Protein 7ZK3 (pdb70)

B-factor: mean 36.55, std 19.62, range [8.14, 88.18]

Sequence (1442 aa):
MDYHEDDKRFRREELCREAEFLKLKMPTKKVYHISETRGLLKTINSVLQKITDPIQPKVAEHRPQTTKRLSYPFSREKQHLFDLTDRDSFFDSKTRSTIVYEILKRTTCGITSLLANGVYSAAYPLHDGDYEGDNVEFNDRKLLYEEWASYGVFYKYQPIDLVRKYFGEKVGLYFAWLGAYTQMLIPASIVGVIVFLYGCATVDENIPSMEMCDQRYNITMCPLCDKTCSYWKMSSACATARASHLFDNPATVFFSVFMALWAATFMEHWKRKQMRLNYRWDLTGFEEEEEAVKDHPRAEYEARVLEKSWRDRFPAYFTNLVSIIFMIAVTFAIVLGVIIYRISTAAALAMNPSVRSNIRVTVTATAVIINLVVIILLDEVYGCIARWLTKIEVPKTEKSFEERLTFKAFLLKFVNSYTPIFYVAFFKGRFVGRPGDYVYIFRSFRMEECAPGGCLMELCIQLSIIMLGKQLIQNNLFEIGIPKMKKFIRYLKRKQRYEVDFNLEPFAGLTPEYMEMIIQFGFVTLFVASFPLAPLFALLNNIIEIRLDAKKFVTELRRPVAIRAKDIGIWYNILRGVGKLAVIINAFVISFTSDFIPRLVYLYMYSQNGTMHGFVNHTLSSFNVSDFQNGTAPNDPLDLGYEVQICRYKDYREPPWSEHKYDISKDFWAVLAARLAFVIVFQNLVMFMSDFVDWVIPDIPKDISQQIHKEKVLMVELFMRMDYHEDDKRFRREELCREAEFLKLKMPTKKVYHISETRGLLKTINSVLQKITDPIQPKVAEHRPQTTKRLSYPFSREKQHLFDLTDRDSFFDSKTRSTIVYEILKRTTCGITSLLANGVYSAAYPLHDGDYEGDNVEFNDRKLLYEEWASYGVFYKYQPIDLVRKYFGEKVGLYFAWLGAYTQMLIPASIVGVIVFLYGCATVDENIPSMEMCDQRYNITMCPLCDKTCSYWKMSSACATARASHLFDNPATVFFSVFMALWAATFMEHWKRKQMRLNYRWDLTGFEEEEEAVKDHPRAEYEARVLEKSWRDRFPAYFTNLVSIIFMIAVTFAIVLGVIIYRISTAAALAMNPSVRSNIRVTVTATAVIINLVVIILLDEVYGCIARWLTKIEVPKTEKSFEERLTFKAFLLKFVNSYTPIFYVAFFKGRFVGRPGDYVYIFRSFRMEECAPGGCLMELCIQLSIIMLGKQLIQNNLFEIGIPKMKKFIRYLKRKQRYEVDFNLEPFAGLTPEYMEMIIQFGFVTLFVASFPLAPLFALLNNIIEIRLDAKKFVTELRRPVAIRAKDIGIWYNILRGVGKLAVIINAFVISFTSDFIPRLVYLYMYSQNGTMHGFVNHTLSSFNVSDFQNGTAPNDPLDLGYEVQICRYKDYREPPWSEHKYDISKDFWAVLAARLAFVIVFQNLVMFMSDFVDWVIPDIPKDISQQIHKEKVLMVELFMR

Organism: Mus musculus (NCBI:txid10090)

Structure (mmCIF, N/CA/C/O backbone):
data_7ZK3
#
_entry.id   7ZK3
#
_cell.length_a   1.00
_cell.length_b   1.00
_cell.length_c   1.00
_cell.angle_alpha   90.00
_cell.angle_beta   90.00
_cell.angle_gamma   90.00
#
_symmetry.space_group_name_H-M   'P 1'
#
loop_
_entity.id
_entity.type
_entity.pdbx_description
1 polymer Anoctamin-1
2 non-polymer 'CALCIUM ION'
3 non-polymer 1-Hydroxy-3-(trifluoromethyl)pyrido[1,2-a]benzimidazole-4-carbonitrile
#
loop_
_atom_site.group_PDB
_atom_site.id
_atom_site.type_symbol
_atom_site.label_atom_id
_atom_site.label_alt_id
_atom_site.label_comp_id
_atom_site.label_asym_id
_atom_site.label_entity_id
_atom_site.label_seq_id
_atom_site.pdbx_PDB_ins_code
_atom_site.Cartn_x
_atom_site.Cartn_y
_atom_site.Cartn_z
_atom_site.occupancy
_atom_site.B_iso_or_equiv
_atom_site.auth_seq_id
_atom_site.auth_comp_id
_atom_site.auth_asym_id
_atom_site.auth_atom_id
_atom_site.pdbx_PDB_model_num
ATOM 1 N N . MET A 1 117 ? 175.12300 160.39300 234.89000 1.000 56.18202 117 MET A N 1
ATOM 2 C CA . MET A 1 117 ? 173.81000 160.61600 235.48200 1.000 56.18202 117 MET A CA 1
ATOM 3 C C . MET A 1 117 ? 173.76100 161.94300 236.23500 1.000 56.18202 117 MET A C 1
ATOM 4 O O . MET A 1 117 ? 173.49100 162.99000 235.64600 1.000 56.18202 117 MET A O 1
ATOM 9 N N . ASP A 1 118 ? 174.02500 161.89500 237.54000 1.000 62.82120 118 ASP A N 1
ATOM 10 C CA . ASP A 1 118 ? 174.01500 163.07800 238.39700 1.000 62.82120 118 ASP A CA 1
ATOM 11 C C . ASP A 1 118 ? 175.35700 163.18400 239.11200 1.000 62.82120 118 ASP A C 1
ATOM 12 O O . ASP A 1 118 ? 175.66700 162.36900 239.98800 1.000 62.82120 118 ASP A O 1
ATOM 17 N N . TYR A 1 119 ? 176.14800 164.18100 238.73700 1.000 57.15062 119 TYR A N 1
ATOM 18 C CA . TYR A 1 119 ? 177.43500 164.46400 239.37000 1.000 57.15062 119 TYR A CA 1
ATOM 19 C C . TYR A 1 119 ? 177.88700 165.84300 238.89700 1.000 57.15062 119 TYR A C 1
ATOM 20 O O . TYR A 1 119 ? 177.12300 166.58200 238.26300 1.000 57.15062 119 TYR A O 1
ATOM 29 N N . HIS A 1 120 ? 179.13200 166.19200 239.21000 1.000 54.56980 120 HIS A N 1
ATOM 30 C CA . HIS A 1 120 ? 179.76700 167.42500 238.75800 1.000 54.56980 120 HIS A CA 1
ATOM 31 C C . HIS A 1 120 ? 181.15000 167.13000 238.19800 1.000 54.56980 120 HIS A C 1
ATOM 32 O O . HIS A 1 120 ? 182.10200 167.88900 238.40000 1.000 54.56980 120 HIS A O 1
ATOM 39 N N . GLU A 1 121 ? 181.26900 166.01800 237.47600 1.000 47.88761 121 GLU A N 1
ATOM 40 C CA . GLU A 1 121 ? 182.55100 165.60000 236.92800 1.000 47.88761 121 GLU A CA 1
ATOM 41 C C . GLU A 1 121 ? 182.93500 166.51100 235.76400 1.000 47.88761 121 GLU A C 1
ATOM 42 O O . GLU A 1 121 ? 182.11000 166.81700 234.89800 1.000 47.88761 121 GLU A O 1
ATOM 48 N N . ASP A 1 122 ? 184.20100 166.94000 235.73800 1.000 38.26189 122 ASP A N 1
ATOM 49 C CA . ASP A 1 122 ? 184.62300 168.01200 234.84300 1.000 38.26189 122 ASP A CA 1
ATOM 50 C C . ASP A 1 122 ? 185.54400 167.58700 233.70800 1.000 38.26189 122 ASP A C 1
ATOM 51 O O . ASP A 1 122 ? 185.79900 168.40300 232.81500 1.000 38.26189 122 ASP A O 1
ATOM 56 N N . ASP A 1 123 ? 186.05700 166.36000 233.70700 1.000 35.61441 123 ASP A N 1
ATOM 57 C CA . ASP A 1 123 ? 186.87500 165.90400 232.59100 1.000 35.61441 123 ASP A CA 1
ATOM 58 C C . ASP A 1 123 ? 186.90400 164.38300 232.59700 1.000 35.61441 123 ASP A C 1
ATOM 59 O O . ASP A 1 123 ? 186.57600 163.74300 233.59900 1.000 35.61441 123 ASP A O 1
ATOM 64 N N . LYS A 1 124 ? 187.29900 163.81200 231.46100 1.000 40.19850 124 LYS A N 1
ATOM 65 C CA . LYS A 1 124 ? 187.22500 162.36800 231.24600 1.000 40.19850 124 LYS A CA 1
ATOM 66 C C . LYS A 1 124 ? 188.53400 161.87100 230.64300 1.000 40.19850 124 LYS A C 1
ATOM 67 O O . LYS A 1 124 ? 188.82200 162.12500 229.46900 1.000 40.19850 124 LYS A O 1
ATOM 73 N N . ARG A 1 125 ? 189.32300 161.16400 231.44800 1.000 50.50309 125 ARG A N 1
ATOM 74 C CA . ARG A 1 125 ? 190.49500 160.46700 230.94100 1.000 50.50309 125 ARG A CA 1
ATOM 75 C C . ARG A 1 125 ? 190.11000 159.06000 230.50600 1.000 50.50309 125 ARG A C 1
ATOM 76 O O . ARG A 1 125 ? 189.43200 158.33200 231.23700 1.000 50.50309 125 ARG A O 1
ATOM 84 N N . PHE A 1 126 ? 190.54500 158.67900 229.30800 1.000 53.84857 126 PHE A N 1
ATOM 85 C CA . PHE A 1 126 ? 190.20600 157.38300 228.74300 1.000 53.84857 126 PHE A CA 1
ATOM 86 C C . PHE A 1 126 ? 191.47000 156.71300 228.22900 1.000 53.84857 126 PHE A C 1
ATOM 87 O O . PHE A 1 126 ? 192.28900 157.34800 227.56000 1.000 53.84857 126 PHE A O 1
ATOM 95 N N . ARG A 1 127 ? 191.62300 155.42900 228.54600 1.000 58.56370 127 ARG A N 1
ATOM 96 C CA . ARG A 1 127 ? 192.79700 154.66800 228.14800 1.000 58.56370 127 ARG A CA 1
ATOM 97 C C . ARG A 1 127 ? 192.37400 153.26600 227.73400 1.000 58.56370 127 ARG A C 1
ATOM 98 O O . ARG A 1 127 ? 191.32100 152.76700 228.13900 1.000 58.56370 127 ARG A O 1
ATOM 106 N N . ARG A 1 128 ? 193.21400 152.63400 226.91900 1.000 69.41417 128 ARG A N 1
ATOM 107 C CA . ARG A 1 128 ? 192.94400 151.28700 226.43300 1.000 69.41417 128 ARG A CA 1
ATOM 108 C C . ARG A 1 128 ? 193.14100 150.28800 227.56600 1.000 69.41417 128 ARG A C 1
ATOM 109 O O . ARG A 1 128 ? 194.24000 150.17500 228.11900 1.000 69.41417 128 ARG A O 1
ATOM 117 N N . GLU A 1 129 ? 192.07900 149.56500 227.90900 1.000 73.10656 129 GLU A N 1
ATOM 118 C CA . GLU A 1 129 ? 192.15800 148.58000 228.97800 1.000 73.10656 129 GLU A CA 1
ATOM 119 C C . GLU A 1 129 ? 193.06400 147.42300 228.57500 1.000 73.10656 129 GLU A C 1
ATOM 120 O O . GLU A 1 129 ? 193.06100 146.98100 227.42300 1.000 73.10656 129 GLU A O 1
ATOM 126 N N . GLU A 1 130 ? 193.84200 146.93400 229.53400 1.000 80.67613 130 GLU A N 1
ATOM 127 C CA . GLU A 1 130 ? 194.73600 145.80700 229.29600 1.000 80.67613 130 GLU A CA 1
ATOM 128 C C . GLU A 1 130 ? 194.11800 144.50700 229.79800 1.000 80.67613 130 GLU A C 1
ATOM 129 O O . GLU A 1 130 ? 192.93000 144.25500 229.59700 1.000 80.67613 130 GLU A O 1
ATOM 135 N N . LEU A 1 165 ? 205.82500 148.03800 225.94400 1.000 70.47344 165 LEU A N 1
ATOM 136 C CA . LEU A 1 165 ? 205.15900 146.95500 226.65900 1.000 70.47344 165 LEU A CA 1
ATOM 137 C C . LEU A 1 165 ? 203.81700 147.41300 227.21900 1.000 70.47344 165 LEU A C 1
ATOM 138 O O . LEU A 1 165 ? 203.64200 148.58400 227.55600 1.000 70.47344 165 LEU A O 1
ATOM 143 N N . CYS A 1 166 ? 202.86700 146.47800 227.31000 1.000 75.00037 166 CYS A N 1
ATOM 144 C CA . CYS A 1 166 ? 201.55100 146.81200 227.84400 1.000 75.00037 166 CYS A CA 1
ATOM 145 C C . CYS A 1 166 ? 201.63600 147.22700 229.30800 1.000 75.00037 166 CYS A C 1
ATOM 146 O O . CYS A 1 166 ? 201.01100 148.21200 229.72000 1.000 75.00037 166 CYS A O 1
ATOM 149 N N . ARG A 1 167 ? 202.40600 146.48900 230.11000 1.000 71.40659 167 ARG A N 1
ATOM 150 C CA . ARG A 1 167 ? 202.54400 146.83200 231.52200 1.000 71.40659 167 ARG A CA 1
ATOM 151 C C . ARG A 1 167 ? 203.28400 148.15200 231.70200 1.000 71.40659 167 ARG A C 1
ATOM 152 O O . ARG A 1 167 ? 202.95100 148.93900 232.59500 1.000 71.40659 167 ARG A O 1
ATOM 160 N N . GLU A 1 168 ? 204.29700 148.40600 230.86900 1.000 67.70884 168 GLU A N 1
ATOM 161 C CA . GLU A 1 168 ? 205.02700 149.66600 230.95700 1.000 67.70884 168 GLU A CA 1
ATOM 162 C C . GLU A 1 168 ? 204.12200 150.85200 230.64600 1.000 67.70884 168 GLU A C 1
ATOM 163 O O . GLU A 1 168 ? 204.18300 151.88500 231.32400 1.000 67.70884 168 GLU A O 1
ATOM 169 N N . ALA A 1 169 ? 203.27600 150.72300 229.62100 1.000 64.36126 169 ALA A N 1
ATOM 170 C CA . ALA A 1 169 ? 202.34900 151.80000 229.28800 1.000 64.36126 169 ALA A CA 1
ATOM 171 C C . ALA A 1 169 ? 201.33100 152.02700 230.39700 1.000 64.36126 169 ALA A C 1
ATOM 172 O O . ALA A 1 169 ? 200.93500 153.17100 230.64800 1.000 64.36126 169 ALA A O 1
ATOM 174 N N . GLU A 1 170 ? 200.89400 150.95700 231.06500 1.000 65.46918 170 GLU A N 1
ATOM 175 C CA . GLU A 1 170 ? 199.94000 151.10100 232.15800 1.000 65.46918 170 GLU A CA 1
ATOM 176 C C . GLU A 1 170 ? 200.54500 151.86800 233.32800 1.000 65.46918 170 GLU A C 1
ATOM 177 O O . GLU A 1 170 ? 199.82400 152.57000 234.04600 1.000 65.46918 170 GLU A O 1
ATOM 183 N N . PHE A 1 171 ? 201.85800 151.74500 233.53500 1.000 68.41546 171 PHE A N 1
ATOM 184 C CA . PHE A 1 171 ? 202.51000 152.46600 234.62400 1.000 68.41546 171 PHE A CA 1
ATOM 185 C C . PHE A 1 171 ? 202.49400 153.97100 234.38300 1.000 68.41546 171 PHE A C 1
ATOM 186 O O . PHE A 1 171 ? 202.39700 154.75500 235.33400 1.000 68.41546 171 PHE A O 1
ATOM 194 N N . LEU A 1 172 ? 202.59500 154.39100 233.11900 1.000 66.88121 172 LEU A N 1
ATOM 195 C CA . LEU A 1 172 ? 202.64200 155.81800 232.81000 1.000 66.88121 172 LEU A CA 1
ATOM 196 C C . LEU A 1 172 ? 201.35800 156.52100 233.23000 1.000 66.88121 172 LEU A C 1
ATOM 197 O O . LEU A 1 172 ? 201.39800 157.64000 233.75600 1.000 66.88121 172 LEU A O 1
ATOM 202 N N . LYS A 1 173 ? 200.20900 155.88500 233.00800 1.000 66.36504 173 LYS A N 1
ATOM 203 C CA . LYS A 1 173 ? 198.93700 156.45600 233.43000 1.000 66.36504 173 LYS A CA 1
ATOM 204 C C . LYS A 1 173 ? 198.66600 156.26200 234.91600 1.000 66.36504 173 LYS A C 1
ATOM 205 O O . LYS A 1 173 ? 197.65700 156.77000 235.41500 1.000 66.36504 173 LYS A O 1
ATOM 211 N N . LEU A 1 174 ? 199.52700 155.53300 235.62800 1.000 65.11824 174 LEU A N 1
ATOM 212 C CA . LEU A 1 174 ? 199.40600 155.40600 237.07400 1.000 65.11824 174 LEU A CA 1
ATOM 213 C C . LEU A 1 174 ? 200.14200 156.50200 237.83100 1.000 65.11824 174 LEU A C 1
ATOM 214 O O . LEU A 1 174 ? 199.86200 156.71100 239.01700 1.000 65.11824 174 LEU A O 1
ATOM 219 N N . LYS A 1 175 ? 201.06900 157.20300 237.17900 1.000 64.31689 175 LYS A N 1
ATOM 220 C CA . LYS A 1 175 ? 201.85700 158.23700 237.83500 1.000 64.31689 175 LYS A CA 1
ATOM 221 C C . LYS A 1 175 ? 201.34500 159.64400 237.56700 1.000 64.31689 175 LYS A C 1
ATOM 222 O O . LYS A 1 175 ? 201.49600 160.51700 238.42800 1.000 64.31689 175 LYS A O 1
ATOM 228 N N . MET A 1 176 ? 200.75400 159.88700 236.39600 1.000 62.48984 176 MET A N 1
ATOM 229 C CA . MET A 1 176 ? 200.18400 161.20300 236.11400 1.000 62.48984 176 MET A CA 1
ATOM 230 C C . MET A 1 176 ? 199.07200 161.57700 237.08300 1.000 62.48984 176 MET A C 1
ATOM 231 O O . MET A 1 176 ? 199.11200 162.69000 237.63500 1.000 62.48984 176 MET A O 1
ATOM 236 N N . PRO A 1 177 ? 198.05900 160.73500 237.32400 1.000 65.65449 177 PRO A N 1
ATOM 237 C CA . PRO A 1 177 ? 197.05600 161.08700 238.34400 1.000 65.65449 177 PRO A CA 1
ATOM 238 C C . PRO A 1 177 ? 197.65000 161.25600 239.73000 1.000 65.65449 177 PRO A C 1
ATOM 239 O O . PRO A 1 177 ? 197.18200 162.10400 240.50000 1.000 65.65449 177 PRO A O 1
ATOM 243 N N . THR A 1 178 ? 198.67300 160.46900 240.07000 1.000 66.83122 178 THR A N 1
ATOM 244 C CA . THR A 1 178 ? 199.34500 160.64400 241.35400 1.000 66.83122 178 THR A CA 1
ATOM 245 C C . THR A 1 178 ? 200.01100 162.01000 241.44300 1.000 66.83122 178 THR A C 1
ATOM 246 O O . THR A 1 178 ? 199.96700 162.66300 242.49100 1.000 66.83122 178 THR A O 1
ATOM 250 N N . LYS A 1 179 ? 200.63300 162.45900 240.35000 1.000 66.77865 179 LYS A N 1
ATOM 251 C CA . LYS A 1 179 ? 201.26200 163.77200 240.31700 1.000 66.77865 179 LYS A CA 1
ATOM 252 C C . LYS A 1 179 ? 200.25000 164.91100 240.34200 1.000 66.77865 179 LYS A C 1
ATOM 253 O O . LYS A 1 179 ? 200.64500 166.06200 240.55400 1.000 66.77865 179 LYS A O 1
ATOM 259 N N . LYS A 1 180 ? 198.96500 164.62300 240.12900 1.000 62.53984 180 LYS A N 1
ATOM 260 C CA . LYS A 1 180 ? 197.91300 165.63100 240.19500 1.000 62.53984 180 LYS A CA 1
ATOM 261 C C . LYS A 1 180 ? 196.86200 165.29100 241.24600 1.000 62.53984 180 LYS A C 1
ATOM 262 O O . LYS A 1 180 ? 195.73400 165.79000 241.17300 1.000 62.53984 180 LYS A O 1
ATOM 268 N N . VAL A 1 181 ? 197.20500 164.44200 242.21800 1.000 69.94837 181 VAL A N 1
ATOM 269 C CA . VAL A 1 181 ? 196.26200 164.11000 243.28300 1.000 69.94837 181 VAL A CA 1
ATOM 270 C C . VAL A 1 181 ? 195.92500 165.35000 244.10000 1.000 69.94837 181 VAL A C 1
ATOM 271 O O . VAL A 1 181 ? 194.75900 165.59300 244.43700 1.000 69.94837 181 VAL A O 1
ATOM 275 N N . TYR A 1 182 ? 196.93700 166.15200 244.43200 1.000 75.23787 182 TYR A N 1
ATOM 276 C CA . TYR A 1 182 ? 196.71200 167.37800 245.18600 1.000 75.23787 182 TYR A CA 1
ATOM 277 C C . TYR A 1 182 ? 196.07500 168.47600 244.34700 1.000 75.23787 182 TYR A C 1
ATOM 278 O O . TYR A 1 182 ? 195.57400 169.45300 244.91400 1.000 75.23787 182 TYR A O 1
ATOM 287 N N . HIS A 1 183 ? 196.08000 168.34300 243.02100 1.000 69.01135 183 HIS A N 1
ATOM 288 C CA . HIS A 1 183 ? 195.47100 169.32200 242.13000 1.000 69.01135 183 HIS A CA 1
ATOM 289 C C . HIS A 1 183 ? 194.02900 168.97300 241.78000 1.000 69.01135 183 HIS A C 1
ATOM 290 O O . HIS A 1 183 ? 193.13800 169.81900 241.90400 1.000 69.01135 183 HIS A O 1
ATOM 297 N N . ILE A 1 184 ? 193.78400 167.74000 241.34800 1.000 58.72707 184 ILE A N 1
ATOM 298 C CA . ILE A 1 184 ? 192.47400 167.30600 240.88100 1.000 58.72707 184 ILE A CA 1
ATOM 299 C C . ILE A 1 184 ? 192.14200 165.97200 241.53300 1.000 58.72707 184 ILE A C 1
ATOM 300 O O . ILE A 1 184 ? 192.99500 165.08000 241.59900 1.000 58.72707 184 ILE A O 1
ATOM 305 N N . SER A 1 185 ? 190.90800 165.83700 242.01300 1.000 49.18851 185 SER A N 1
ATOM 306 C CA . SER A 1 185 ? 190.43200 164.59700 242.61700 1.000 49.18851 185 SER A CA 1
ATOM 307 C C . SER A 1 185 ? 189.62300 163.83100 241.57500 1.000 49.18851 185 SER A C 1
ATOM 308 O O . SER A 1 185 ? 188.58900 164.31400 241.10200 1.000 49.18851 185 SER A O 1
ATOM 311 N N . GLU A 1 186 ? 190.09900 162.64300 241.21100 1.000 53.11754 186 GLU A N 1
ATOM 312 C CA . GLU A 1 186 ? 189.47600 161.83300 240.17700 1.000 53.11754 186 GLU A CA 1
ATOM 313 C C . GLU A 1 186 ? 188.66700 160.71700 240.82400 1.000 53.11754 186 GLU A C 1
ATOM 314 O O . GLU A 1 186 ? 188.72800 160.48100 242.03300 1.000 53.11754 186 GLU A O 1
ATOM 320 N N . THR A 1 187 ? 187.89000 160.03600 239.98800 1.000 49.98269 187 THR A N 1
ATOM 321 C CA . THR A 1 187 ? 187.23300 158.79200 240.35300 1.000 49.98269 187 THR A CA 1
ATOM 322 C C . THR A 1 187 ? 187.45200 157.79700 239.22500 1.000 49.98269 187 THR A C 1
ATOM 323 O O . THR A 1 187 ? 187.52000 158.17500 238.05200 1.000 49.98269 187 THR A O 1
ATOM 327 N N . ARG A 1 188 ? 187.56300 156.52300 239.58400 1.000 57.73274 188 ARG A N 1
ATOM 328 C CA . ARG A 1 188 ? 187.82600 155.46600 238.62000 1.000 57.73274 188 ARG A CA 1
ATOM 329 C C . ARG A 1 188 ? 186.53300 154.73800 238.28300 1.000 57.73274 188 ARG A C 1
ATOM 330 O O . ARG A 1 188 ? 185.79700 154.31600 239.18100 1.000 57.73274 188 ARG A O 1
ATOM 338 N N . GLY A 1 189 ? 186.26500 154.59000 236.98800 1.000 55.80411 189 GLY A N 1
ATOM 339 C CA . GLY A 1 189 ? 185.09600 153.86300 236.53900 1.000 55.80411 189 GLY A CA 1
ATOM 340 C C . GLY A 1 189 ? 185.46300 152.55600 235.87000 1.000 55.80411 189 GLY A C 1
ATOM 341 O O . GLY A 1 189 ? 186.00200 152.54900 234.75900 1.000 55.80411 189 GLY A O 1
ATOM 342 N N . LEU A 1 190 ? 185.17300 151.43900 236.53700 1.000 68.37280 190 LEU A N 1
ATOM 343 C CA . LEU A 1 190 ? 185.50800 150.11400 236.01800 1.000 68.37280 190 LEU A CA 1
ATOM 344 C C . LEU A 1 190 ? 184.46300 149.72900 234.97400 1.000 68.37280 190 LEU A C 1
ATOM 345 O O . LEU A 1 190 ? 183.50300 149.00100 235.23700 1.000 68.37280 190 LEU A O 1
ATOM 350 N N . LEU A 1 191 ? 184.66300 150.23800 233.76200 1.000 69.91839 191 LEU A N 1
ATOM 351 C CA . LEU A 1 191 ? 183.73700 149.98200 232.67100 1.000 69.91839 191 LEU A CA 1
ATOM 352 C C . LEU A 1 191 ? 183.87400 148.53400 232.19900 1.000 69.91839 191 LEU A C 1
ATOM 353 O O . LEU A 1 191 ? 184.72200 147.77000 232.67000 1.000 69.91839 191 LEU A O 1
ATOM 358 N N . LYS A 1 192 ? 183.01900 148.15200 231.25100 1.000 70.22369 192 LYS A N 1
ATOM 359 C CA . LYS A 1 192 ? 182.99400 146.78800 230.74300 1.000 70.22369 192 LYS A CA 1
ATOM 360 C C . LYS A 1 192 ? 183.70500 146.62100 229.40800 1.000 70.22369 192 LYS A C 1
ATOM 361 O O . LYS A 1 192 ? 184.15900 145.51200 229.10400 1.000 70.22369 192 LYS A O 1
ATOM 367 N N . THR A 1 193 ? 183.81500 147.68100 228.60500 1.000 66.20866 193 THR A N 1
ATOM 368 C CA . THR A 1 193 ? 184.40500 147.57900 227.27400 1.000 66.20866 193 THR A CA 1
ATOM 369 C C . THR A 1 193 ? 185.89100 147.92300 227.26700 1.000 66.20866 193 THR A C 1
ATOM 370 O O . THR A 1 193 ? 186.72700 147.07200 226.95000 1.000 66.20866 193 THR A O 1
ATOM 374 N N . ILE A 1 194 ? 186.24000 149.16600 227.61100 1.000 65.40738 194 ILE A N 1
ATOM 375 C CA . ILE A 1 194 ? 187.62500 149.62100 227.58000 1.000 65.40738 194 ILE A CA 1
ATOM 376 C C . ILE A 1 194 ? 188.03300 150.35600 228.84800 1.000 65.40738 194 ILE A C 1
ATOM 377 O O . ILE A 1 194 ? 189.17700 150.80300 228.94600 1.000 65.40738 194 ILE A O 1
ATOM 382 N N . ASN A 1 195 ? 187.12800 150.51300 229.81700 1.000 63.65720 195 ASN A N 1
ATOM 383 C CA . ASN A 1 195 ? 187.40600 151.20400 231.07500 1.000 63.65720 195 ASN A CA 1
ATOM 384 C C . ASN A 1 195 ? 187.60600 152.70100 230.85700 1.000 63.65720 195 ASN A C 1
ATOM 385 O O . ASN A 1 195 ? 188.14100 153.12200 229.82600 1.000 63.65720 195 ASN A O 1
ATOM 390 N N . SER A 1 196 ? 187.19100 153.51200 231.82800 1.000 52.01553 196 SER A N 1
ATOM 391 C CA . SER A 1 196 ? 187.28100 154.96000 231.70200 1.000 52.01553 196 SER A CA 1
ATOM 392 C C . SER A 1 196 ? 187.50000 155.56800 233.07900 1.000 52.01553 196 SER A C 1
ATOM 393 O O . SER A 1 196 ? 187.20900 154.95000 234.10700 1.000 52.01553 196 SER A O 1
ATOM 396 N N . VAL A 1 197 ? 188.01800 156.79400 233.08700 1.000 48.02688 197 VAL A N 1
ATOM 397 C CA . VAL A 1 197 ? 188.38700 157.49200 234.31100 1.000 48.02688 197 VAL A CA 1
ATOM 398 C C . VAL A 1 197 ? 187.68200 158.84000 234.34800 1.000 48.02688 197 VAL A C 1
ATOM 399 O O . VAL A 1 197 ? 187.64600 159.56300 233.34700 1.000 48.02688 197 VAL A O 1
ATOM 403 N N . LEU A 1 198 ? 187.12200 159.17100 235.50600 1.000 45.28420 198 LEU A N 1
ATOM 404 C CA . LEU A 1 198 ? 186.45700 160.44300 235.73900 1.000 45.28420 198 LEU A CA 1
ATOM 405 C C . LEU A 1 198 ? 187.43100 161.45300 236.33700 1.000 45.28420 198 LEU A C 1
ATOM 406 O O . LEU A 1 198 ? 188.47500 161.09500 236.88700 1.000 45.28420 198 LEU A O 1
ATOM 411 N N . GLN A 1 199 ? 187.07800 162.73100 236.21700 1.000 43.39087 199 GLN A N 1
ATOM 412 C CA . GLN A 1 199 ? 187.87100 163.80400 236.79800 1.000 43.39087 199 GLN A CA 1
ATOM 413 C C . GLN A 1 199 ? 186.94900 164.82100 237.45300 1.000 43.39087 199 GLN A C 1
ATOM 414 O O . GLN A 1 199 ? 185.83800 165.07100 236.97900 1.000 43.39087 199 GLN A O 1
ATOM 420 N N . LYS A 1 200 ? 187.42700 165.41000 238.54600 1.000 45.56533 200 LYS A N 1
ATOM 421 C CA . LYS A 1 200 ? 186.66400 166.40600 239.28300 1.000 45.56533 200 LYS A CA 1
ATOM 422 C C . LYS A 1 200 ? 187.62200 167.46200 239.80800 1.000 45.56533 200 LYS A C 1
ATOM 423 O O . LYS A 1 200 ? 188.74600 167.14400 240.20500 1.000 45.56533 200 LYS A O 1
ATOM 429 N N . ILE A 1 201 ? 187.17300 168.71300 239.81200 1.000 48.33898 201 ILE A N 1
ATOM 430 C CA . ILE A 1 201 ? 187.94900 169.82600 240.34000 1.000 48.33898 201 ILE A CA 1
ATOM 431 C C . ILE A 1 201 ? 187.19200 170.41300 241.52300 1.000 48.33898 201 ILE A C 1
ATOM 432 O O . ILE A 1 201 ? 185.98100 170.65000 241.43900 1.000 48.33898 201 ILE A O 1
ATOM 437 N N . THR A 1 202 ? 187.89600 170.61500 242.63200 1.000 51.44396 202 THR A N 1
ATOM 438 C CA . THR A 1 202 ? 187.25900 171.11400 243.83800 1.000 51.44396 202 THR A CA 1
ATOM 439 C C . THR A 1 202 ? 187.08400 172.62800 243.76800 1.000 51.44396 202 THR A C 1
ATOM 440 O O . THR A 1 202 ? 187.72100 173.32100 242.97000 1.000 51.44396 202 THR A O 1
ATOM 444 N N . ASP A 1 203 ? 186.19200 173.13600 244.61900 1.000 54.66213 203 ASP A N 1
ATOM 445 C CA . ASP A 1 203 ? 185.93100 174.57400 244.65600 1.000 54.66213 203 ASP A CA 1
ATOM 446 C C . ASP A 1 203 ? 187.16500 175.39500 245.00500 1.000 54.66213 203 ASP A C 1
ATOM 447 O O . ASP A 1 203 ? 187.42000 176.40000 244.32000 1.000 54.66213 203 ASP A O 1
ATOM 452 N N . PRO A 1 204 ? 187.94500 175.06300 246.04100 1.000 53.04831 204 PRO A N 1
ATOM 453 C CA . PRO A 1 204 ? 189.14100 175.87100 246.33900 1.000 53.04831 204 PRO A CA 1
ATOM 454 C C . PRO A 1 204 ? 190.15000 175.92600 245.20500 1.000 53.04831 204 PRO A C 1
ATOM 455 O O . PRO A 1 204 ? 190.82200 176.95200 245.04000 1.000 53.04831 204 PRO A O 1
ATOM 459 N N . ILE A 1 205 ? 190.28300 174.85400 244.42000 1.000 51.74930 205 ILE A N 1
ATOM 460 C CA . ILE A 1 205 ? 191.25000 174.85900 243.32700 1.000 51.74930 205 ILE A CA 1
ATOM 461 C C . ILE A 1 205 ? 190.85900 175.86500 242.25100 1.000 51.74930 205 ILE A C 1
ATOM 462 O O . ILE A 1 205 ? 191.72300 176.36400 241.51900 1.000 51.74930 205 ILE A O 1
ATOM 467 N N . GLN A 1 206 ? 189.56600 176.17200 242.12700 1.000 54.14511 206 GLN A N 1
ATOM 468 C CA . GLN A 1 206 ? 189.11600 177.09100 241.08300 1.000 54.14511 206 GLN A CA 1
ATOM 469 C C . GLN A 1 206 ? 189.73200 178.47800 241.20500 1.000 54.14511 206 GLN A C 1
ATOM 470 O O . GLN A 1 206 ? 190.30400 178.96300 240.21400 1.000 54.14511 206 GLN A O 1
ATOM 476 N N . PRO A 1 207 ? 189.65900 179.16700 242.34900 1.000 54.69328 207 PRO A N 1
ATOM 477 C CA . PRO A 1 207 ? 190.33500 180.47100 242.45100 1.000 54.69328 207 PRO A CA 1
ATOM 478 C C . PRO A 1 207 ? 191.84100 180.38400 242.28500 1.000 54.69328 207 PRO A C 1
ATOM 479 O O . PRO A 1 207 ? 192.45100 181.32200 241.75700 1.000 54.69328 207 PRO A O 1
ATOM 483 N N . LYS A 1 208 ? 192.46100 179.28500 242.72300 1.000 54.45541 208 LYS A N 1
ATOM 484 C CA . LYS A 1 208 ? 193.90600 179.14400 242.57700 1.000 54.45541 208 LYS A CA 1
ATOM 485 C C . LYS A 1 208 ? 194.31200 179.10200 241.10900 1.000 54.45541 208 LYS A C 1
ATOM 486 O O . LYS A 1 208 ? 195.31300 179.71200 240.71600 1.000 54.45541 208 LYS A O 1
ATOM 492 N N . VAL A 1 209 ? 193.54800 178.38800 240.28500 1.000 55.16909 209 VAL A N 1
ATOM 493 C CA . VAL A 1 209 ? 193.86600 178.29700 238.86600 1.000 55.16909 209 VAL A CA 1
ATOM 494 C C . VAL A 1 209 ? 193.21800 179.42400 238.06500 1.000 55.16909 209 VAL A C 1
ATOM 495 O O . VAL A 1 209 ? 193.79600 179.88900 237.07800 1.000 55.16909 209 VAL A O 1
ATOM 499 N N . ALA A 1 210 ? 192.02700 179.87500 238.46500 1.000 55.54145 210 ALA A N 1
ATOM 500 C CA . ALA A 1 210 ? 191.39800 181.00100 237.78600 1.000 55.54145 210 ALA A CA 1
ATOM 501 C C . ALA A 1 210 ? 192.15200 182.30300 238.01400 1.000 55.54145 210 ALA A C 1
ATOM 502 O O . ALA A 1 210 ? 192.02800 183.22600 237.20200 1.000 55.54145 210 ALA A O 1
ATOM 504 N N . GLU A 1 211 ? 192.92000 182.40200 239.09800 1.000 63.47517 211 GLU A N 1
ATOM 505 C CA . GLU A 1 211 ? 193.73600 183.57800 239.36400 1.000 63.47517 211 GLU A CA 1
ATOM 506 C C . GLU A 1 211 ? 195.15500 183.45100 238.82600 1.000 63.47517 211 GLU A C 1
ATOM 507 O O . GLU A 1 211 ? 195.92000 184.41800 238.91100 1.000 63.47517 211 GLU A O 1
ATOM 513 N N . HIS A 1 212 ? 195.52500 182.28900 238.28200 1.000 69.94399 212 HIS A N 1
ATOM 514 C CA . HIS A 1 212 ? 196.84200 182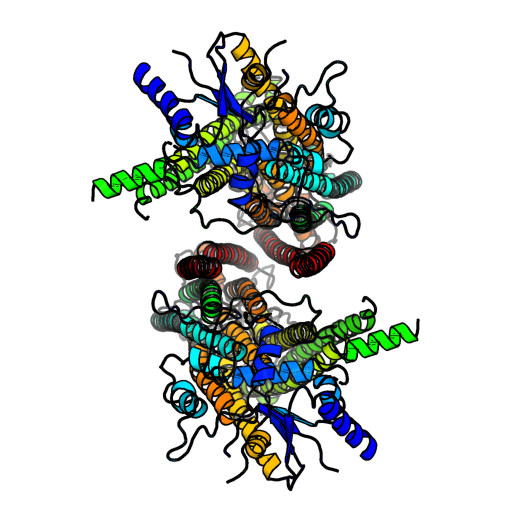.14700 237.67100 1.000 69.94399 212 HIS A CA 1
ATOM 515 C C . HIS A 1 212 ? 196.98700 183.07600 236.47400 1.000 69.94399 212 HIS A C 1
ATOM 516 O O . HIS A 1 212 ? 198.05200 183.66500 236.25600 1.000 69.94399 212 HIS A O 1
ATOM 523 N N . ARG A 1 213 ? 195.92800 183.21800 235.69000 1.000 62.68588 213 ARG A N 1
ATOM 524 C CA . ARG A 1 213 ? 195.83300 184.17600 234.60200 1.000 62.68588 213 ARG A CA 1
ATOM 525 C C . ARG A 1 213 ? 194.56200 184.98600 234.78500 1.000 62.68588 213 ARG A C 1
ATOM 526 O O . ARG A 1 213 ? 193.64100 184.55800 235.49000 1.000 62.68588 213 ARG A O 1
ATOM 534 N N . PRO A 1 214 ? 194.48800 186.17700 234.18000 1.000 60.87099 214 PRO A N 1
ATOM 535 C CA . PRO A 1 214 ? 193.28600 187.01200 234.33200 1.000 60.87099 214 PRO A CA 1
ATOM 536 C C . PRO A 1 214 ? 192.02400 186.32200 233.83900 1.000 60.87099 214 PRO A C 1
ATOM 537 O O . PRO A 1 214 ? 191.88500 186.03200 232.64700 1.000 60.87099 214 PRO A O 1
ATOM 541 N N . GLN A 1 215 ? 191.09900 186.05500 234.75700 1.000 55.72355 215 GLN A N 1
ATOM 542 C CA . GLN A 1 215 ? 189.84500 185.36300 234.46500 1.000 55.72355 215 GLN A CA 1
ATOM 543 C C . GLN A 1 215 ? 188.70600 186.31900 234.80400 1.000 55.72355 215 GLN A C 1
ATOM 544 O O . GLN A 1 215 ? 188.20000 186.32700 235.92900 1.000 55.72355 215 GLN A O 1
ATOM 550 N N . THR A 1 216 ? 188.30600 187.12600 233.82500 1.000 52.92121 216 THR A N 1
ATOM 551 C CA . THR A 1 216 ? 187.27000 188.12300 234.05300 1.000 52.92121 216 THR A CA 1
ATOM 552 C C . THR A 1 216 ? 185.93400 187.45700 234.35900 1.000 52.92121 216 THR A C 1
ATOM 553 O O . THR A 1 216 ? 185.53800 186.48700 233.70800 1.000 52.92121 216 THR A O 1
ATOM 557 N N . THR A 1 217 ? 185.23900 187.98900 235.36200 1.000 55.99709 217 THR A N 1
ATOM 558 C CA . THR A 1 217 ? 183.92100 187.51300 235.75100 1.000 55.99709 217 THR A CA 1
ATOM 559 C C . THR A 1 217 ? 182.99800 188.70900 235.93700 1.000 55.99709 217 THR A C 1
ATOM 560 O O . THR A 1 217 ? 183.42800 189.78100 236.37000 1.000 55.99709 217 THR A O 1
ATOM 564 N N . LYS A 1 218 ? 181.72500 188.51700 235.60100 1.000 61.15205 218 LYS A N 1
ATOM 565 C CA . LYS A 1 218 ? 180.75600 189.59900 235.69800 1.000 61.15205 218 LYS A CA 1
ATOM 566 C C . LYS A 1 218 ? 180.54300 189.98700 237.15700 1.000 61.15205 218 LYS A C 1
ATOM 567 O O . LYS A 1 218 ? 180.23800 189.13700 237.99900 1.000 61.15205 218 LYS A O 1
ATOM 573 N N . ARG A 1 219 ? 180.70200 191.27400 237.45200 1.000 63.97624 219 ARG A N 1
ATOM 574 C CA . ARG A 1 219 ? 180.61600 191.77200 238.81500 1.000 63.97624 219 ARG A CA 1
ATOM 575 C C . ARG A 1 219 ? 179.19500 192.25200 239.11200 1.000 63.97624 219 ARG A C 1
ATOM 576 O O . ARG A 1 219 ? 178.25900 192.01800 238.34200 1.000 63.97624 219 ARG A O 1
ATOM 584 N N . LEU A 1 220 ? 179.02300 192.93500 240.24600 1.000 62.79875 220 LEU A N 1
ATOM 585 C CA . LEU A 1 220 ? 177.69000 193.32400 240.69400 1.000 62.79875 220 LEU A CA 1
ATOM 586 C C . LEU A 1 220 ? 177.20300 194.59600 240.00900 1.000 62.79875 220 LEU A C 1
ATOM 587 O O . LEU A 1 220 ? 176.03400 194.67800 239.61500 1.000 62.79875 220 LEU A O 1
ATOM 592 N N . SER A 1 221 ? 178.07100 195.59500 239.86600 1.000 65.85975 221 SER A N 1
ATOM 593 C CA . SER A 1 221 ? 177.66600 196.85900 239.26600 1.000 65.85975 221 SER A CA 1
ATOM 594 C C . SER A 1 221 ? 177.28500 196.66200 237.80400 1.000 65.85975 221 SER A C 1
ATOM 595 O O . SER A 1 221 ? 177.92000 195.89300 237.07700 1.000 65.85975 221 SER A O 1
ATOM 598 N N . TYR A 1 222 ? 176.23600 197.36600 237.37100 1.000 72.13832 222 TYR A N 1
ATOM 599 C CA . TYR A 1 222 ? 175.70100 197.21600 236.01600 1.000 72.13832 222 TYR A CA 1
ATOM 600 C C . TYR A 1 222 ? 175.17500 198.55800 235.52000 1.000 72.13832 222 TYR A C 1
ATOM 601 O O . TYR A 1 222 ? 173.96300 198.77300 235.40600 1.000 72.13832 222 TYR A O 1
ATOM 610 N N . PRO A 1 223 ? 176.07200 199.49000 235.20000 1.000 68.64052 223 PRO A N 1
ATOM 611 C CA . PRO A 1 223 ? 175.63300 200.73600 234.55700 1.000 68.64052 223 PRO A CA 1
ATOM 612 C C . PRO A 1 223 ? 175.15000 200.45700 233.14100 1.000 68.64052 223 PRO A C 1
ATOM 613 O O . PRO A 1 223 ? 175.82700 199.78200 232.36200 1.000 68.64052 223 PRO A O 1
ATOM 617 N N . PHE A 1 224 ? 173.96900 200.98200 232.81300 1.000 68.84646 224 PHE A N 1
ATOM 618 C CA . PHE A 1 224 ? 173.32500 200.71700 231.52600 1.000 68.84646 224 PHE A CA 1
ATOM 619 C C . PHE A 1 224 ? 173.03300 199.22700 231.34700 1.000 68.84646 224 PHE A C 1
ATOM 620 O O . PHE A 1 224 ? 173.04000 198.70800 230.22800 1.000 68.84646 224 PHE A O 1
ATOM 628 N N . SER A 1 225 ? 172.76900 198.53100 232.45400 1.000 69.41546 225 SER A N 1
ATOM 629 C CA . SER A 1 225 ? 172.47700 197.09700 232.43500 1.000 69.41546 225 SER A CA 1
ATOM 630 C C . SER A 1 225 ? 173.64200 196.30600 231.84100 1.000 69.41546 225 SER A C 1
ATOM 631 O O . SER A 1 225 ? 173.47700 195.50500 230.91800 1.000 69.41546 225 SER A O 1
ATOM 634 N N . ARG A 1 226 ? 174.83700 196.53800 232.38400 1.000 69.14778 226 ARG A N 1
ATOM 635 C CA . ARG A 1 226 ? 176.05500 195.88100 231.90900 1.000 69.14778 226 ARG A CA 1
ATOM 636 C C . ARG A 1 226 ? 176.88500 195.49100 233.12800 1.000 69.14778 226 ARG A C 1
ATOM 637 O O . ARG A 1 226 ? 177.51800 196.34700 233.75300 1.000 69.14778 226 ARG A O 1
ATOM 645 N N . GLU A 1 227 ? 176.87900 194.20300 233.46100 1.000 64.16582 227 GLU A N 1
ATOM 646 C CA . GLU A 1 227 ? 177.68300 193.72100 234.57500 1.000 64.16582 227 GLU A CA 1
ATOM 647 C C . GLU A 1 227 ? 179.16600 193.88900 234.26700 1.000 64.16582 227 GLU A C 1
ATOM 648 O O . GLU A 1 227 ? 179.63000 193.57000 233.16900 1.000 64.16582 227 GLU A O 1
ATOM 654 N N . LYS A 1 228 ? 179.91000 194.39400 235.24700 1.000 62.77185 228 LYS A N 1
ATOM 655 C CA . LYS A 1 228 ? 181.32100 194.69400 235.05200 1.000 62.77185 228 LYS A CA 1
ATOM 656 C C . LYS A 1 228 ? 182.14600 193.41500 235.09700 1.000 62.77185 228 LYS A C 1
ATOM 657 O O . LYS A 1 228 ? 181.95000 192.56800 235.97400 1.000 62.77185 228 LYS A O 1
ATOM 663 N N . GLN A 1 229 ? 183.07000 193.27800 234.14900 1.000 56.56981 229 GLN A N 1
ATOM 664 C CA . GLN A 1 229 ? 183.95500 192.12100 234.07900 1.000 56.56981 229 GLN A CA 1
ATOM 665 C C . GLN A 1 229 ? 185.27800 192.48100 234.74500 1.000 56.56981 229 GLN A C 1
ATOM 666 O O . GLN A 1 229 ? 186.02500 193.32700 234.24300 1.000 56.56981 229 GLN A O 1
ATOM 672 N N . HIS A 1 230 ? 185.56800 191.84000 235.87500 1.000 58.99594 230 HIS A N 1
ATOM 673 C CA . HIS A 1 230 ? 186.78800 192.09100 236.62500 1.000 58.99594 230 HIS A CA 1
ATOM 674 C C . HIS A 1 230 ? 187.47900 190.76900 236.92600 1.000 58.99594 230 HIS A C 1
ATOM 675 O O . HIS A 1 230 ? 186.84600 189.71000 236.97500 1.000 58.99594 230 HIS A O 1
ATOM 682 N N . LEU A 1 231 ? 188.79700 190.84300 237.11900 1.000 59.29182 231 LEU A N 1
ATOM 683 C CA . LEU A 1 231 ? 189.58700 189.64000 237.36600 1.000 59.29182 231 LEU A CA 1
ATOM 684 C C . LEU A 1 231 ? 189.16200 188.95800 238.66200 1.000 59.29182 231 LEU A C 1
ATOM 685 O O . LEU A 1 231 ? 188.66600 187.82600 238.65200 1.000 59.29182 231 LEU A O 1
ATOM 690 N N . PHE A 1 232 ? 189.35200 189.63700 239.79600 1.000 68.81772 232 PHE A N 1
ATOM 691 C CA . PHE A 1 232 ? 188.98300 189.06600 241.09100 1.000 68.81772 232 PHE A CA 1
ATOM 692 C C . PHE A 1 232 ? 188.65800 190.22400 242.03400 1.000 68.81772 232 PHE A C 1
ATOM 693 O O . PHE A 1 232 ? 189.56900 190.83200 242.60300 1.000 68.81772 232 PHE A O 1
ATOM 701 N N . ASP A 1 233 ? 187.36600 190.51600 242.18900 1.000 71.75401 233 ASP A N 1
ATOM 702 C CA . ASP A 1 233 ? 186.91500 191.55500 243.10900 1.000 71.75401 233 ASP A CA 1
ATOM 703 C C . ASP A 1 233 ? 186.05700 190.98600 244.23000 1.000 71.75401 233 ASP A C 1
ATOM 704 O O . ASP A 1 233 ? 186.38700 191.17000 245.40600 1.000 71.75401 233 ASP A O 1
ATOM 709 N N . LEU A 1 234 ? 184.96500 190.29600 243.90400 1.000 69.29831 234 LEU A N 1
ATOM 710 C CA . LEU A 1 234 ? 184.10800 189.68900 244.91200 1.000 69.29831 234 LEU A CA 1
ATOM 711 C C . LEU A 1 234 ? 183.08300 188.80300 244.21900 1.000 69.29831 234 LEU A C 1
ATOM 712 O O . LEU A 1 234 ? 182.57700 189.15400 243.15000 1.000 69.29831 234 LEU A O 1
ATOM 717 N N . THR A 1 235 ? 182.78400 187.66300 244.83500 1.000 70.96406 235 THR A N 1
ATOM 718 C CA . THR A 1 235 ? 181.82100 186.71400 244.29300 1.000 70.96406 235 THR A CA 1
ATOM 719 C C . THR A 1 235 ? 181.36500 185.80100 245.42100 1.000 70.96406 235 THR A C 1
ATOM 720 O O . THR A 1 235 ? 181.89900 185.84200 246.53200 1.000 70.96406 235 THR A O 1
ATOM 724 N N . ASP A 1 236 ? 180.36900 184.97200 245.12500 1.000 68.19702 236 ASP A N 1
ATOM 725 C CA . ASP A 1 236 ? 179.80400 184.08000 246.13100 1.000 68.19702 236 ASP A CA 1
ATOM 726 C C . ASP A 1 236 ? 179.07500 182.93900 245.42700 1.000 68.19702 236 ASP A C 1
ATOM 727 O O . ASP A 1 236 ? 179.13600 182.79800 244.20100 1.000 68.19702 236 ASP A O 1
ATOM 732 N N . ARG A 1 237 ? 178.38300 182.12000 246.21900 1.000 68.05366 237 ARG A N 1
ATOM 733 C CA . ARG A 1 237 ? 177.55700 180.97900 245.84400 1.000 68.05366 237 ARG A CA 1
ATOM 734 C C . ARG A 1 237 ? 178.38400 179.75200 245.46100 1.000 68.05366 237 ARG A C 1
ATOM 735 O O . ARG A 1 237 ? 177.81200 178.67000 245.32000 1.000 68.05366 237 ARG A O 1
ATOM 743 N N . ASP A 1 238 ? 179.70300 179.87300 245.29600 1.000 64.76108 238 ASP A N 1
ATOM 744 C CA . ASP A 1 238 ? 180.61200 178.74600 245.04800 1.000 64.76108 238 ASP A CA 1
ATOM 745 C C . ASP A 1 238 ? 180.22800 177.91200 243.82000 1.000 64.76108 238 ASP A C 1
ATOM 746 O O . ASP A 1 238 ? 180.72400 176.79400 243.64900 1.000 64.76108 238 ASP A O 1
ATOM 751 N N . SER A 1 239 ? 179.35100 178.42500 242.95100 1.000 61.84801 239 SER A N 1
ATOM 752 C CA . SER A 1 239 ? 178.94500 177.69000 241.76000 1.000 61.84801 239 SER A CA 1
ATOM 753 C C . SER A 1 239 ? 178.77400 178.59100 240.54400 1.000 61.84801 239 SER A C 1
ATOM 754 O O . SER A 1 239 ? 178.17600 178.15600 239.55100 1.000 61.84801 239 SER A O 1
ATOM 757 N N . PHE A 1 240 ? 179.27300 179.82600 240.58500 1.000 57.65219 240 PHE A N 1
ATOM 758 C CA . PHE A 1 240 ? 179.07100 180.77300 239.49600 1.000 57.65219 240 PHE A CA 1
ATOM 759 C C . PHE A 1 240 ? 179.92100 180.47100 238.26900 1.000 57.65219 240 PHE A C 1
ATOM 760 O O . PHE A 1 240 ? 179.70700 181.09400 237.22400 1.000 57.65219 240 PHE A O 1
ATOM 768 N N . PHE A 1 241 ? 180.87200 179.54400 238.36400 1.000 51.18732 241 PHE A N 1
ATOM 769 C CA . PHE A 1 241 ? 181.65900 179.16400 237.20000 1.000 51.18732 241 PHE A CA 1
ATOM 770 C C . PHE A 1 241 ? 180.81600 178.33800 236.23800 1.000 51.18732 241 PHE A C 1
ATOM 771 O O . PHE A 1 241 ? 180.16300 177.37000 236.64000 1.000 51.18732 241 PHE A O 1
ATOM 779 N N . ASP A 1 242 ? 180.83100 178.72100 234.96500 1.000 41.76367 242 ASP A N 1
ATOM 780 C CA . ASP A 1 242 ? 180.19900 177.90700 233.94000 1.000 41.76367 242 ASP A CA 1
ATOM 781 C C . ASP A 1 242 ? 180.98300 176.61500 233.74900 1.000 41.76367 242 ASP A C 1
ATOM 782 O O . ASP A 1 242 ? 182.20000 176.56600 233.95000 1.000 41.76367 242 ASP A O 1
ATOM 787 N N . SER A 1 243 ? 180.26800 175.55600 233.36000 1.000 35.10168 243 SER A N 1
ATOM 788 C CA . SER A 1 243 ? 180.91400 174.26000 233.17900 1.000 35.10168 243 SER A CA 1
ATOM 789 C C . SER A 1 243 ? 181.96900 174.31100 232.08300 1.000 35.10168 243 SER A C 1
ATOM 790 O O . SER A 1 243 ? 182.96400 173.57900 232.14700 1.000 35.10168 243 SER A O 1
ATOM 793 N N . LYS A 1 244 ? 181.77700 175.16600 231.07600 1.000 29.67419 244 LYS A N 1
ATOM 794 C CA . LYS A 1 244 ? 182.81600 175.37000 230.07100 1.000 29.67419 244 LYS A CA 1
ATOM 795 C C . LYS A 1 244 ? 184.06400 175.98000 230.69700 1.000 29.67419 244 LYS A C 1
ATOM 796 O O . LYS A 1 244 ? 185.19000 175.57600 230.38700 1.000 29.67419 244 LYS A O 1
ATOM 802 N N . THR A 1 245 ? 183.88000 176.96200 231.58300 1.000 36.21106 245 THR A N 1
ATOM 803 C CA . THR A 1 245 ? 185.01900 177.55400 232.27800 1.000 36.21106 245 THR A CA 1
ATOM 804 C C . THR A 1 245 ? 185.70100 176.53500 233.18100 1.000 36.21106 245 THR A C 1
ATOM 805 O O . THR A 1 245 ? 186.93300 176.51400 233.28900 1.000 36.21106 245 THR A O 1
ATOM 809 N N . ARG A 1 246 ? 184.91200 175.68800 233.84800 1.000 37.10525 246 ARG A N 1
ATOM 810 C CA . ARG A 1 246 ? 185.48800 174.62500 234.66400 1.000 37.10525 246 ARG A CA 1
ATOM 811 C C . ARG A 1 246 ? 186.32000 173.67500 233.81300 1.000 37.10525 246 ARG A C 1
ATOM 812 O O . ARG A 1 246 ? 187.42400 173.27700 234.20700 1.000 37.10525 246 ARG A O 1
ATOM 820 N N . SER A 1 247 ? 185.80600 173.30700 232.63800 1.000 34.36792 247 SER A N 1
ATOM 821 C CA . SER A 1 247 ? 186.55300 172.43000 231.74300 1.000 34.36792 247 SER A CA 1
ATOM 822 C C . SER A 1 247 ? 187.83300 173.09700 231.25900 1.000 34.36792 247 SER A C 1
ATOM 823 O O . SER A 1 247 ? 188.87200 172.44400 231.14300 1.000 34.36792 247 SER A O 1
ATOM 826 N N . THR A 1 248 ? 187.77600 174.39800 230.96300 1.000 37.04989 248 THR A N 1
ATOM 827 C CA . THR A 1 248 ? 188.97800 175.10700 230.52900 1.000 37.04989 248 THR A CA 1
ATOM 828 C C . THR A 1 248 ? 190.02600 175.15500 231.63600 1.000 37.04989 248 THR A C 1
ATOM 829 O O . THR A 1 248 ? 191.21900 174.95000 231.38100 1.000 37.04989 248 THR A O 1
ATOM 833 N N . ILE A 1 249 ? 189.59900 175.42400 232.87200 1.000 39.46410 249 ILE A N 1
ATOM 834 C CA . ILE A 1 249 ? 190.53500 175.45200 233.99400 1.000 39.46410 249 ILE A CA 1
ATOM 835 C C . ILE A 1 249 ? 191.14900 174.07500 234.21000 1.000 39.46410 249 ILE A C 1
ATOM 836 O O . ILE A 1 249 ? 192.36100 173.94200 234.43900 1.000 39.46410 249 ILE A O 1
ATOM 841 N N . VAL A 1 250 ? 190.32600 173.02600 234.13600 1.000 36.84523 250 VAL A N 1
ATOM 842 C CA . VAL A 1 250 ? 190.83500 171.66900 234.30000 1.000 36.84523 250 VAL A CA 1
ATOM 843 C C . VAL A 1 250 ? 191.81100 171.32700 233.18200 1.000 36.84523 250 VAL A C 1
ATOM 844 O O . VAL A 1 250 ? 192.84000 170.68600 233.41500 1.000 36.84523 250 VAL A O 1
ATOM 848 N N . TYR A 1 251 ? 191.50600 171.74400 231.95200 1.000 40.46353 251 TYR A N 1
ATOM 849 C CA . TYR A 1 251 ? 192.40700 171.48800 230.83500 1.000 40.46353 251 TYR A CA 1
ATOM 850 C C . TYR A 1 251 ? 193.73600 172.20300 231.02800 1.000 40.46353 251 TYR A C 1
ATOM 851 O O . TYR A 1 251 ? 194.79600 171.65200 230.70900 1.000 40.46353 251 TYR A O 1
ATOM 860 N N . GLU A 1 252 ? 193.69800 173.43500 231.54100 1.000 48.01694 252 GLU A N 1
ATOM 861 C CA . GLU A 1 252 ? 194.93500 174.13500 231.86800 1.000 48.01694 252 GLU A CA 1
ATOM 862 C C . GLU A 1 252 ? 195.73400 173.36500 232.91000 1.000 48.01694 252 GLU A C 1
ATOM 863 O O . GLU A 1 252 ? 196.95800 173.22900 232.79100 1.000 48.01694 252 GLU A O 1
ATOM 869 N N . ILE A 1 253 ? 195.05300 172.84100 233.93300 1.000 44.49156 253 ILE A N 1
ATOM 870 C CA . ILE A 1 253 ? 195.74000 172.07800 234.97400 1.000 44.49156 253 ILE A CA 1
ATOM 871 C C . ILE A 1 253 ? 196.38800 170.82700 234.39000 1.000 44.49156 253 ILE A C 1
ATOM 872 O O . ILE A 1 253 ? 197.54500 170.51100 234.69300 1.000 44.49156 253 ILE A O 1
ATOM 877 N N . LEU A 1 254 ? 195.65400 170.09200 233.55100 1.000 46.78695 254 LEU A N 1
ATOM 878 C CA . LEU A 1 254 ? 196.20400 168.87700 232.95200 1.000 46.78695 254 LEU A CA 1
ATOM 879 C C . LEU A 1 254 ? 197.38100 169.18000 232.03000 1.000 46.78695 254 LEU A C 1
ATOM 880 O O . LEU A 1 254 ? 198.41700 168.50800 232.09600 1.000 46.78695 254 LEU A O 1
ATOM 885 N N . LYS A 1 255 ? 197.25000 170.18500 231.16100 1.000 48.62850 255 LYS A N 1
ATOM 886 C CA . LYS A 1 255 ? 198.28700 170.41200 230.16200 1.000 48.62850 255 LYS A CA 1
ATOM 887 C C . LYS A 1 255 ? 199.47700 171.19400 230.70200 1.000 48.62850 255 LYS A C 1
ATOM 888 O O . LYS A 1 255 ? 200.53000 171.20900 230.05500 1.000 48.62850 255 LYS A O 1
ATOM 894 N N . ARG A 1 256 ? 199.34600 171.83700 231.86300 1.000 54.68381 256 ARG A N 1
ATOM 895 C CA . ARG A 1 256 ? 200.48900 172.52200 232.45100 1.000 54.68381 256 ARG A CA 1
ATOM 896 C C . ARG A 1 256 ? 201.35200 171.60500 233.30600 1.000 54.68381 256 ARG A C 1
ATOM 897 O O . ARG A 1 256 ? 202.43000 172.02600 233.73900 1.000 54.68381 256 ARG A O 1
ATOM 905 N N . THR A 1 257 ? 200.90900 170.37600 233.55900 1.000 58.62630 257 THR A N 1
ATOM 906 C CA . THR A 1 257 ? 201.71200 169.43600 234.32800 1.000 58.62630 257 THR A CA 1
ATOM 907 C C . THR A 1 257 ? 202.97500 169.06300 233.56000 1.000 58.62630 257 THR A C 1
ATOM 908 O O . THR A 1 257 ? 202.97400 168.98100 232.32900 1.000 58.62630 257 THR A O 1
ATOM 912 N N . THR A 1 258 ? 204.06200 168.83700 234.29900 1.000 70.00331 258 THR A N 1
ATOM 913 C CA . THR A 1 258 ? 205.33900 168.51500 233.67000 1.000 70.00331 258 THR A CA 1
ATOM 914 C C . THR A 1 258 ? 205.38000 167.06200 233.20700 1.000 70.00331 258 THR A C 1
ATOM 915 O O . THR A 1 258 ? 205.51800 166.78400 232.01100 1.000 70.00331 258 THR A O 1
ATOM 919 N N . CYS A 1 259 ? 205.25600 166.12600 234.14400 1.000 76.26232 259 CYS A N 1
ATOM 920 C CA . CYS A 1 259 ? 205.30300 164.69800 233.83900 1.000 76.26232 259 CYS A CA 1
ATOM 921 C C . CYS A 1 259 ? 206.62800 164.30800 233.19000 1.000 76.26232 259 CYS A C 1
ATOM 922 O O . CYS A 1 259 ? 207.61700 164.05600 233.87900 1.000 76.26232 259 CYS A O 1
ATOM 925 N N . GLY A 1 267 ? 202.62100 166.40200 230.78800 1.000 54.42867 267 GLY A N 1
ATOM 926 C CA . GLY A 1 267 ? 201.65800 167.00200 229.88300 1.000 54.42867 267 GLY A CA 1
ATOM 927 C C . GLY A 1 267 ? 200.68800 166.00500 229.28000 1.000 54.42867 267 GLY A C 1
ATOM 928 O O . GLY A 1 267 ? 201.07500 164.90700 228.88300 1.000 54.42867 267 GLY A O 1
ATOM 929 N N . ILE A 1 268 ? 199.41300 166.39300 229.21900 1.000 53.43853 268 ILE A N 1
ATOM 930 C CA . ILE A 1 268 ? 198.39600 165.51900 228.64400 1.000 53.43853 268 ILE A CA 1
ATOM 931 C C . ILE A 1 268 ? 198.63600 165.31200 227.15500 1.000 53.43853 268 ILE A C 1
ATOM 932 O O . ILE A 1 268 ? 198.37700 164.23000 226.61800 1.000 53.43853 268 ILE A O 1
ATOM 937 N N . THR A 1 269 ? 199.13300 166.34100 226.46500 1.000 56.62057 269 THR A N 1
ATOM 938 C CA . THR A 1 269 ? 199.42200 166.20000 225.04300 1.000 56.62057 269 THR A CA 1
ATOM 939 C C . THR A 1 269 ? 200.50000 165.15200 224.79300 1.000 56.62057 269 THR A C 1
ATOM 940 O O . THR A 1 269 ? 200.38100 164.34500 223.86300 1.000 56.62057 269 THR A O 1
ATOM 944 N N . SER A 1 270 ? 201.54200 165.12500 225.62800 1.000 59.94863 270 SER A N 1
ATOM 945 C CA . SER A 1 270 ? 202.63000 164.17500 225.41200 1.000 59.94863 270 SER A CA 1
ATOM 946 C C . SER A 1 270 ? 202.15700 162.73900 225.60400 1.000 59.94863 270 SER A C 1
ATOM 947 O O . SER A 1 270 ? 202.46300 161.85900 224.79200 1.000 59.94863 270 SER A O 1
ATOM 950 N N . LEU A 1 271 ? 201.40300 162.48100 226.67600 1.000 57.09733 271 LEU A N 1
ATOM 951 C CA . LEU A 1 271 ? 200.95400 161.11800 226.93400 1.000 57.09733 271 LEU A CA 1
ATOM 952 C C . LEU A 1 271 ? 199.85000 160.70000 225.97200 1.000 57.09733 271 LEU A C 1
ATOM 953 O O . LEU A 1 271 ? 199.73600 159.51400 225.64000 1.000 57.09733 271 LEU A O 1
ATOM 958 N N . LEU A 1 272 ? 199.03000 161.65000 225.51700 1.000 55.55416 272 LEU A N 1
ATOM 959 C CA . LEU A 1 272 ? 198.05500 161.35000 224.47400 1.000 55.55416 272 LEU A CA 1
ATOM 960 C C . LEU A 1 272 ? 198.74800 160.96100 223.17700 1.000 55.55416 272 LEU A C 1
ATOM 961 O O . LEU A 1 272 ? 198.32000 160.02400 222.49200 1.000 55.55416 272 LEU A O 1
ATOM 966 N N . ALA A 1 273 ? 199.82000 161.67300 222.81900 1.000 54.98214 273 ALA A N 1
ATOM 967 C CA . ALA A 1 273 ? 200.59300 161.30400 221.63900 1.000 54.98214 273 ALA A CA 1
ATOM 968 C C . ALA A 1 273 ? 201.25400 159.94200 221.81400 1.000 54.98214 273 ALA A C 1
ATOM 969 O O . ALA A 1 273 ? 201.28600 159.13600 220.87700 1.000 54.98214 273 ALA A O 1
ATOM 971 N N . ASN A 1 274 ? 201.79000 159.67000 223.00700 1.000 60.07058 274 ASN A N 1
ATOM 972 C CA . ASN A 1 274 ? 202.45100 158.39100 223.24800 1.000 60.07058 274 ASN A CA 1
ATOM 973 C C . ASN A 1 274 ? 201.47100 157.22800 223.18500 1.000 60.07058 274 ASN A C 1
ATOM 974 O O . ASN A 1 274 ? 201.86500 156.10100 222.86200 1.000 60.07058 274 ASN A O 1
ATOM 979 N N . GLY A 1 275 ? 200.19800 157.47300 223.49000 1.000 58.54772 275 GLY A N 1
ATOM 980 C CA . GLY A 1 275 ? 199.17600 156.45400 223.40100 1.000 58.54772 275 GLY A CA 1
ATOM 981 C C . GLY A 1 275 ? 198.74500 155.83800 224.71400 1.000 58.54772 275 GLY A C 1
ATOM 982 O O . GLY A 1 275 ? 197.91600 154.92000 224.69900 1.000 58.54772 275 GLY A O 1
ATOM 983 N N . VAL A 1 276 ? 199.27500 156.30400 225.84700 1.000 60.12141 276 VAL A N 1
ATOM 984 C CA . VAL A 1 276 ? 198.82500 155.77700 227.13200 1.000 60.12141 276 VAL A CA 1
ATOM 985 C C . VAL A 1 276 ? 197.37300 156.16400 227.38400 1.000 60.12141 276 VAL A C 1
ATOM 986 O O . VAL A 1 276 ? 196.59400 155.37900 227.94000 1.000 60.12141 276 VAL A O 1
ATOM 990 N N . TYR A 1 277 ? 196.98500 157.37100 226.98200 1.000 57.55602 277 TYR A N 1
ATOM 991 C CA . TYR A 1 277 ? 195.60200 157.82600 227.02900 1.000 57.55602 277 TYR A CA 1
ATOM 992 C C . TYR A 1 277 ? 195.09900 157.95100 225.59800 1.000 57.55602 277 TYR A C 1
ATOM 993 O O . TYR A 1 277 ? 195.68700 158.68300 224.79400 1.000 57.55602 277 TYR A O 1
ATOM 1002 N N . SER A 1 278 ? 194.02300 157.23500 225.28000 1.000 49.28564 278 SER A N 1
ATOM 1003 C CA . SER A 1 278 ? 193.48500 157.25200 223.92700 1.000 49.28564 278 SER A CA 1
ATOM 1004 C C . SER A 1 278 ? 192.37300 158.27300 223.73200 1.000 49.28564 278 SER A C 1
ATOM 1005 O O . SER A 1 278 ? 191.95000 158.49200 222.59100 1.000 49.28564 278 SER A O 1
ATOM 1008 N N . ALA A 1 279 ? 191.88900 158.89900 224.80300 1.000 43.14999 279 ALA A N 1
ATOM 1009 C CA . ALA A 1 279 ? 190.83700 159.89600 224.67800 1.000 43.14999 279 ALA A CA 1
ATOM 1010 C C . ALA A 1 279 ? 190.81500 160.77800 225.91800 1.000 43.14999 279 ALA A C 1
ATOM 1011 O O . ALA A 1 279 ? 191.23900 160.37400 227.00400 1.000 43.14999 279 ALA A O 1
ATOM 1013 N N . ALA A 1 280 ? 190.30900 161.99700 225.73500 1.000 37.20316 280 ALA A N 1
ATOM 1014 C CA . ALA A 1 280 ? 190.13100 162.94700 226.82600 1.000 37.20316 280 ALA A CA 1
ATOM 1015 C C . ALA A 1 280 ? 189.21900 164.07900 226.37000 1.000 37.20316 280 ALA A C 1
ATOM 1016 O O . ALA A 1 280 ? 189.49800 164.73300 225.36000 1.000 37.20316 280 ALA A O 1
ATOM 1018 N N . TYR A 1 281 ? 188.13400 164.32100 227.09800 1.000 31.98944 281 TYR A N 1
ATOM 1019 C CA . TYR A 1 281 ? 187.13000 165.28200 226.66400 1.000 31.98944 281 TYR A CA 1
ATOM 1020 C C . TYR A 1 281 ? 186.32400 165.72500 227.87400 1.000 31.98944 281 TYR A C 1
ATOM 1021 O O . TYR A 1 281 ? 186.28200 165.01900 228.88900 1.000 31.98944 281 TYR A O 1
ATOM 1030 N N . PRO A 1 282 ? 185.67800 166.88000 227.80100 1.000 28.02723 282 PRO A N 1
ATOM 1031 C CA . PRO A 1 282 ? 184.65600 167.24200 228.78500 1.000 28.02723 282 PRO A CA 1
ATOM 1032 C C . PRO A 1 282 ? 183.31300 166.64500 228.37400 1.000 28.02723 282 PRO A C 1
ATOM 1033 O O . PRO A 1 282 ? 183.17200 166.04800 227.30900 1.000 28.02723 282 PRO A O 1
ATOM 1037 N N . LEU A 1 283 ? 182.31900 166.81500 229.23800 1.000 29.63226 283 LEU A N 1
ATOM 1038 C CA . LEU A 1 283 ? 180.99200 166.27200 228.99200 1.000 29.63226 283 LEU A CA 1
ATOM 1039 C C . LEU A 1 283 ? 180.02500 167.36600 228.55800 1.000 29.63226 283 LEU A C 1
ATOM 1040 O O . LEU A 1 283 ? 180.17300 168.53600 228.92000 1.000 29.63226 283 LEU A O 1
ATOM 1045 N N . HIS A 1 284 ? 179.03000 166.96600 227.77100 1.000 23.87652 284 HIS A N 1
ATOM 1046 C CA . HIS A 1 284 ? 177.92400 167.85400 227.44800 1.000 23.87652 284 HIS A CA 1
ATOM 1047 C C . HIS A 1 284 ? 177.05000 168.06000 228.68000 1.000 23.87652 284 HIS A C 1
ATOM 1048 O O . HIS A 1 284 ? 177.08500 167.27700 229.63200 1.000 23.87652 284 HIS A O 1
ATOM 1055 N N . ASP A 1 285 ? 176.25500 169.13300 228.65900 1.000 27.33126 285 ASP A N 1
ATOM 1056 C CA . ASP A 1 285 ? 175.36000 169.39500 229.78100 1.000 27.33126 285 ASP A CA 1
ATOM 1057 C C . ASP A 1 285 ? 174.26900 168.33700 229.88800 1.000 27.33126 285 ASP A C 1
ATOM 1058 O O . ASP A 1 285 ? 173.64800 168.19100 230.94700 1.000 27.33126 285 ASP A O 1
ATOM 1063 N N . GLY A 1 286 ? 174.01300 167.60600 228.80800 1.000 27.41970 286 GLY A N 1
ATOM 1064 C CA . GLY A 1 286 ? 173.02700 166.54600 228.81300 1.000 27.41970 286 GLY A CA 1
ATOM 1065 C C . GLY A 1 286 ? 172.57100 166.18100 227.41500 1.000 27.41970 286 GLY A C 1
ATOM 1066 O O . GLY A 1 286 ? 173.28600 166.43700 226.44100 1.000 27.41970 286 GLY A O 1
ATOM 1067 N N . ASP A 1 287 ? 171.38800 165.58400 227.30300 1.000 35.52383 287 ASP A N 1
ATOM 1068 C CA . ASP A 1 287 ? 170.82900 165.21100 226.01300 1.000 35.52383 287 ASP A CA 1
ATOM 1069 C C . ASP A 1 287 ? 170.11900 166.39700 225.37800 1.000 35.52383 287 ASP A C 1
ATOM 1070 O O . ASP A 1 287 ? 169.36900 167.11600 226.04300 1.000 35.52383 287 ASP A O 1
ATOM 1075 N N . TYR A 1 288 ? 170.35300 166.59100 224.07900 1.000 30.99044 288 TYR A N 1
ATOM 1076 C CA . TYR A 1 288 ? 169.71200 167.68900 223.36100 1.000 30.99044 288 TYR A CA 1
ATOM 1077 C C . TYR A 1 288 ? 168.23400 167.43000 223.10500 1.000 30.99044 288 TYR A C 1
ATOM 1078 O O . TYR A 1 288 ? 167.46300 168.38200 222.94900 1.000 30.99044 288 TYR A O 1
ATOM 1087 N N . GLU A 1 289 ? 167.82500 166.16400 223.05000 1.000 37.80559 289 GLU A N 1
ATOM 1088 C CA . GLU A 1 289 ? 166.43200 165.80500 222.83200 1.000 37.80559 289 GLU A CA 1
ATOM 1089 C C . GLU A 1 289 ? 166.02400 164.74900 223.84800 1.000 37.80559 289 GLU A C 1
ATOM 1090 O O . GLU A 1 289 ? 166.83900 163.93800 224.29400 1.000 37.80559 289 GLU A O 1
ATOM 1096 N N . GLY A 1 290 ? 164.74800 164.76400 224.20300 1.000 50.04950 290 GLY A N 1
ATOM 1097 C CA . GLY A 1 290 ? 164.23000 163.81900 225.16800 1.000 50.04950 290 GLY A CA 1
ATOM 1098 C C . GLY A 1 290 ? 162.83500 164.21800 225.60700 1.000 50.04950 290 GLY A C 1
ATOM 1099 O O . GLY A 1 290 ? 162.22200 165.12900 225.05100 1.000 50.04950 290 GLY A O 1
ATOM 1100 N N . ASP A 1 291 ? 162.35100 163.50900 226.62400 1.000 60.23410 291 ASP A N 1
ATOM 1101 C CA . ASP A 1 291 ? 161.01900 163.72300 227.18000 1.000 60.23410 291 ASP A CA 1
ATOM 1102 C C . ASP A 1 291 ? 161.16200 164.30700 228.57900 1.000 60.23410 291 ASP A C 1
ATOM 1103 O O . ASP A 1 291 ? 161.60700 163.61600 229.50300 1.000 60.23410 291 ASP A O 1
ATOM 1108 N N . ASN A 1 292 ? 160.77700 165.57600 228.73300 1.000 64.59091 292 ASN A N 1
ATOM 1109 C CA . ASN A 1 292 ? 160.81200 166.26500 230.02400 1.000 64.59091 292 ASN A CA 1
ATOM 1110 C C . ASN A 1 292 ? 162.21600 166.24800 230.63000 1.000 64.59091 292 ASN A C 1
ATOM 1111 O O . ASN A 1 292 ? 162.40200 166.01200 231.82500 1.000 64.59091 292 ASN A O 1
ATOM 1116 N N . VAL A 1 293 ? 163.21300 166.50600 229.78600 1.000 51.17012 293 VAL A N 1
ATOM 1117 C CA . VAL A 1 293 ? 164.60400 166.54300 230.22300 1.000 51.17012 293 VAL A CA 1
ATOM 1118 C C . VAL A 1 293 ? 164.81800 167.77100 231.09800 1.000 51.17012 293 VAL A C 1
ATOM 1119 O O . VAL A 1 293 ? 163.94900 168.64500 231.18700 1.000 51.17012 293 VAL A O 1
ATOM 1123 N N . GLU A 1 294 ? 165.97900 167.84700 231.74500 1.000 55.02955 294 GLU A N 1
ATOM 1124 C CA . GLU A 1 294 ? 166.30800 168.86500 232.74500 1.000 55.02955 294 GLU A CA 1
ATOM 1125 C C . GLU A 1 294 ? 166.43700 170.28600 232.17100 1.000 55.02955 294 GLU A C 1
ATOM 1126 O O . GLU A 1 294 ? 166.80900 171.17500 232.94900 1.000 55.02955 294 GLU A O 1
ATOM 1132 N N . PHE A 1 295 ? 166.16200 170.54100 230.89000 1.000 51.34492 295 PHE A N 1
ATOM 1133 C CA . PHE A 1 295 ? 166.19600 171.89400 230.33100 1.000 51.34492 295 PHE A CA 1
ATOM 1134 C C . PHE A 1 295 ? 167.60800 172.47600 230.37600 1.000 51.34492 295 PHE A C 1
ATOM 1135 O O . PHE A 1 295 ? 167.84200 173.57000 230.89300 1.000 51.34492 295 PHE A O 1
ATOM 1143 N N . ASN A 1 296 ? 168.55600 171.72500 229.82400 1.000 32.59684 296 ASN A N 1
ATOM 1144 C CA . ASN A 1 296 ? 169.94200 172.15500 229.75500 1.000 32.59684 296 ASN A CA 1
ATOM 1145 C C . ASN A 1 296 ? 170.13700 173.15600 228.61800 1.000 32.59684 296 ASN A C 1
ATOM 1146 O O . ASN A 1 296 ? 169.22500 173.44400 227.83900 1.000 32.59684 296 ASN A O 1
ATOM 1151 N N . ASP A 1 297 ? 171.35700 173.68900 228.52900 1.000 26.00877 297 ASP A N 1
ATOM 1152 C CA . ASP A 1 297 ? 171.67400 174.62600 227.45700 1.000 26.00877 297 ASP A CA 1
ATOM 1153 C C . ASP A 1 297 ? 171.84200 173.91500 226.12000 1.000 26.00877 297 ASP A C 1
ATOM 1154 O O . ASP A 1 297 ? 171.63200 174.52600 225.06700 1.000 26.00877 297 ASP A O 1
ATOM 1159 N N . ARG A 1 298 ? 172.22800 172.63700 226.14000 1.000 22.20946 298 ARG A N 1
ATOM 1160 C CA . ARG A 1 298 ? 172.35500 171.88800 224.89400 1.000 22.20946 298 ARG A CA 1
ATOM 1161 C C . ARG A 1 298 ? 171.00900 171.75100 224.19400 1.000 22.20946 298 ARG A C 1
ATOM 1162 O O . ARG A 1 298 ? 170.90900 171.95300 222.97700 1.000 22.20946 298 ARG A O 1
ATOM 1170 N N . LYS A 1 299 ? 169.95700 171.42000 224.94700 1.000 28.88998 299 LYS A N 1
ATOM 1171 C CA . LYS A 1 299 ? 168.62700 171.33800 224.35200 1.000 28.88998 299 LYS A CA 1
ATOM 1172 C C . LYS A 1 299 ? 168.14400 172.70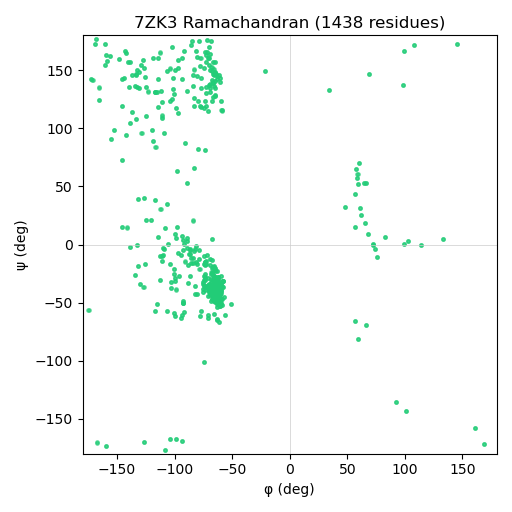600 223.89300 1.000 28.88998 299 LYS A C 1
ATOM 1173 O O . LYS A 1 299 ? 167.44900 172.81600 222.87600 1.000 28.88998 299 LYS A O 1
ATOM 1179 N N . LEU A 1 300 ? 168.48800 173.75900 224.63700 1.000 20.73797 300 LEU A N 1
ATOM 1180 C CA . LEU A 1 300 ? 168.11500 175.10600 224.22100 1.000 20.73797 300 LEU A CA 1
ATOM 1181 C C . LEU A 1 300 ? 168.76400 175.46800 222.89300 1.000 20.73797 300 LEU A C 1
ATOM 1182 O O . LEU A 1 300 ? 168.11900 176.05600 222.01900 1.000 20.73797 300 LEU A O 1
ATOM 1187 N N . LEU A 1 301 ? 170.04100 175.12500 222.72200 1.000 18.86852 301 LEU A N 1
ATOM 1188 C CA . LEU A 1 301 ? 170.71100 175.38600 221.45200 1.000 18.86852 301 LEU A CA 1
ATOM 1189 C C . LEU A 1 301 ? 170.13500 174.52400 220.33500 1.000 18.86852 301 LEU A C 1
ATOM 1190 O O . LEU A 1 301 ? 170.02100 174.97700 219.19000 1.000 18.86852 301 LEU A O 1
ATOM 1195 N N . TYR A 1 302 ? 169.77700 173.27600 220.64600 1.000 23.53691 302 TYR A N 1
ATOM 1196 C CA . TYR A 1 302 ? 169.17900 172.40300 219.63900 1.000 23.53691 302 TYR A CA 1
ATOM 1197 C C . TYR A 1 302 ? 167.84100 172.94800 219.15300 1.000 23.53691 302 TYR A C 1
ATOM 1198 O O . TYR A 1 302 ? 167.57100 172.96600 217.94600 1.000 23.53691 302 TYR A O 1
ATOM 1207 N N . GLU A 1 303 ? 166.99100 173.39600 220.07700 1.000 23.97164 303 GLU A N 1
ATOM 1208 C CA . GLU A 1 303 ? 165.66900 173.89000 219.70500 1.000 23.97164 303 GLU A CA 1
ATOM 1209 C C . GLU A 1 303 ? 165.73800 175.27200 219.06900 1.000 23.97164 303 GLU A C 1
ATOM 1210 O O . GLU A 1 303 ? 164.99600 175.56100 218.12300 1.000 23.97164 303 GLU A O 1
ATOM 1216 N N . GLU A 1 304 ? 166.62000 176.13200 219.57100 1.000 24.01789 304 GLU A N 1
ATOM 1217 C CA . GLU A 1 304 ? 166.60800 177.54500 219.22200 1.000 24.01789 304 GLU A CA 1
ATOM 1218 C C . GLU A 1 304 ? 167.58700 177.88700 218.11000 1.000 24.01789 304 GLU A C 1
ATOM 1219 O O . GLU A 1 304 ? 167.36700 178.85900 217.37800 1.000 24.01789 304 GLU A O 1
ATOM 1225 N N . TRP A 1 305 ? 168.65200 177.12000 217.97300 1.000 16.33029 305 TRP A N 1
ATOM 1226 C CA . TRP A 1 305 ? 169.75500 177.44300 217.07600 1.000 16.33029 305 TRP A CA 1
ATOM 1227 C C . TRP A 1 305 ? 170.10900 176.32300 216.11100 1.000 16.33029 305 TRP A C 1
ATOM 1228 O O . TRP A 1 305 ? 170.45800 176.60200 214.96200 1.000 16.33029 305 TRP A O 1
ATOM 1239 N N . ALA A 1 306 ? 170.02300 175.06600 216.54200 1.000 15.19641 306 ALA A N 1
ATOM 1240 C CA . ALA A 1 306 ? 170.48900 173.94600 215.73500 1.000 15.19641 306 ALA A CA 1
ATOM 1241 C C . ALA A 1 306 ? 169.40500 173.33300 214.85900 1.000 15.19641 306 ALA A C 1
ATOM 1242 O O . ALA A 1 306 ? 169.68900 172.37200 214.13600 1.000 15.19641 306 ALA A O 1
ATOM 1244 N N . SER A 1 307 ? 168.18300 173.85400 214.90100 1.000 16.70604 307 SER A N 1
ATOM 1245 C CA . SER A 1 307 ? 167.10100 173.30600 214.09600 1.000 16.70604 307 SER A CA 1
ATOM 1246 C C . SER A 1 307 ? 167.13300 173.88000 212.68500 1.000 16.70604 307 SER A C 1
ATOM 1247 O O . SER A 1 307 ? 167.50000 175.04000 212.47800 1.000 16.70604 307 SER A O 1
ATOM 1250 N N . TYR A 1 308 ? 166.74600 173.05400 211.71000 1.000 17.55518 308 TYR A N 1
ATOM 1251 C CA . TYR A 1 308 ? 166.64000 173.52600 210.33500 1.000 17.55518 308 TYR A CA 1
ATOM 1252 C C . TYR A 1 308 ? 165.42200 174.41400 210.12500 1.000 17.55518 308 TYR A C 1
ATOM 1253 O O . TYR A 1 308 ? 165.36700 175.14400 209.13000 1.000 17.55518 308 TYR A O 1
ATOM 1262 N N . GLY A 1 309 ? 164.44800 174.36700 211.03100 1.000 15.28248 309 GLY A N 1
ATOM 1263 C CA . GLY A 1 309 ? 163.26800 175.19800 210.94300 1.000 15.28248 309 GLY A CA 1
ATOM 1264 C C . GLY A 1 309 ? 163.42200 176.60300 211.47400 1.000 15.28248 309 GLY A C 1
ATOM 1265 O O . GLY A 1 309 ? 162.48400 177.39900 211.37400 1.000 15.28248 309 GLY A O 1
ATOM 1266 N N . VAL A 1 310 ? 164.58200 176.93400 212.03700 1.000 15.50089 310 VAL A N 1
ATOM 1267 C CA . VAL A 1 310 ? 164.85000 178.27800 212.53600 1.000 15.50089 310 VAL A CA 1
ATOM 1268 C C . VAL A 1 310 ? 165.92100 178.92000 211.66600 1.000 15.50089 310 VAL A C 1
ATOM 1269 O O . VAL A 1 310 ? 166.70700 179.74900 212.14000 1.000 15.50089 310 VAL A O 1
ATOM 1273 N N . PHE A 1 311 ? 165.95800 178.54200 210.38600 1.000 14.24102 311 PHE A N 1
ATOM 1274 C CA . PHE A 1 311 ? 166.98500 179.05400 209.48600 1.000 14.24102 311 PHE A CA 1
ATOM 1275 C C . PHE A 1 311 ? 166.87400 180.55700 209.26300 1.000 14.24102 311 PHE A C 1
ATOM 1276 O O . PHE A 1 311 ? 167.86100 181.18400 208.86400 1.000 14.24102 311 PHE A O 1
ATOM 1284 N N . TYR A 1 312 ? 165.70800 181.15000 209.51700 1.000 15.14872 312 TYR A N 1
ATOM 1285 C CA . TYR A 1 312 ? 165.49100 182.55900 209.22000 1.000 15.14872 312 TYR A CA 1
ATOM 1286 C C . TYR A 1 312 ? 165.81700 183.48600 210.38200 1.000 15.14872 312 TYR A C 1
ATOM 1287 O O . TYR A 1 312 ? 165.93100 184.69900 210.17100 1.000 15.14872 312 TYR A O 1
ATOM 1296 N N . LYS A 1 313 ? 165.96600 182.96000 211.59100 1.000 15.60408 313 LYS A N 1
ATOM 1297 C CA . LYS A 1 313 ? 166.11200 183.81100 212.76100 1.000 15.60408 313 LYS A CA 1
ATOM 1298 C C . LYS A 1 313 ? 167.58000 183.99300 213.12500 1.000 15.60408 313 LYS A C 1
ATOM 1299 O O . LYS A 1 313 ? 168.45100 183.21100 212.73400 1.000 15.60408 313 LYS A O 1
ATOM 1305 N N . TYR A 1 314 ? 167.85000 185.06500 213.86200 1.000 17.06514 314 TYR A N 1
ATOM 1306 C CA . TYR A 1 314 ? 169.20700 185.32400 214.31500 1.000 17.06514 314 TYR A CA 1
ATOM 1307 C C . TYR A 1 314 ? 169.62400 184.24800 215.31000 1.000 17.06514 314 TYR A C 1
ATOM 1308 O O . TYR A 1 314 ? 168.84000 183.83800 216.17000 1.000 17.06514 314 TYR A O 1
ATOM 1317 N N . GLN A 1 315 ? 170.86400 183.79600 215.19000 1.000 14.69872 315 GLN A N 1
ATOM 1318 C CA . GLN A 1 315 ? 171.36600 182.75000 216.06300 1.000 14.69872 315 GLN A CA 1
ATOM 1319 C C . GLN A 1 315 ? 171.70100 183.31000 217.44500 1.000 14.69872 315 GLN A C 1
ATOM 1320 O O . GLN A 1 315 ? 172.20200 184.43200 217.55800 1.000 14.69872 315 GLN A O 1
ATOM 1326 N N . PRO A 1 316 ? 171.44700 182.54700 218.51500 1.000 14.69687 316 PRO A N 1
ATOM 1327 C CA . PRO A 1 316 ? 171.82900 183.00500 219.85700 1.000 14.69687 316 PRO A CA 1
ATOM 1328 C C . PRO A 1 316 ? 173.33100 182.92200 220.06800 1.000 14.69687 316 PRO A C 1
ATOM 1329 O O . PRO A 1 316 ? 173.83100 181.96100 220.66200 1.000 14.69687 316 PRO A O 1
ATOM 1333 N N . ILE A 1 317 ? 174.05500 183.93000 219.58000 1.000 18.76139 317 ILE A N 1
ATOM 1334 C CA . ILE A 1 317 ? 175.51300 183.87000 219.57400 1.000 18.76139 317 ILE A CA 1
ATOM 1335 C C . ILE A 1 317 ? 176.06900 183.89400 220.99400 1.000 18.76139 317 ILE A C 1
ATOM 1336 O O . ILE A 1 317 ? 177.10100 183.27300 221.27400 1.000 18.76139 317 ILE A O 1
ATOM 1341 N N . ASP A 1 318 ? 175.41200 184.61300 221.90700 1.000 23.16374 318 ASP A N 1
ATOM 1342 C CA . ASP A 1 318 ? 175.88500 184.64700 223.28700 1.000 23.16374 318 ASP A CA 1
ATOM 1343 C C . ASP A 1 318 ? 175.78900 183.27200 223.93800 1.000 23.16374 318 ASP A C 1
ATOM 1344 O O . ASP A 1 318 ? 176.72700 182.83100 224.61200 1.000 23.16374 318 ASP A O 1
ATOM 1349 N N . LEU A 1 319 ? 174.66900 182.57300 223.73600 1.000 18.79410 319 LEU A N 1
ATOM 1350 C CA . LEU A 1 319 ? 174.53100 181.22600 224.27900 1.000 18.79410 319 LEU A CA 1
ATOM 1351 C C . LEU A 1 319 ? 175.52800 180.27000 223.63700 1.000 18.79410 319 LEU A C 1
ATOM 1352 O O . LEU A 1 319 ? 176.08300 179.39300 224.31000 1.000 18.79410 319 LEU A O 1
ATOM 1357 N N . VAL A 1 320 ? 175.76200 180.42200 222.33100 1.000 18.12293 320 VAL A N 1
ATOM 1358 C CA . VAL A 1 320 ? 176.72700 179.57200 221.64000 1.000 18.12293 320 VAL A CA 1
ATOM 1359 C C . VAL A 1 320 ? 178.12300 179.77800 222.21300 1.000 18.12293 320 VAL A C 1
ATOM 1360 O O . VAL A 1 320 ? 178.86000 178.81500 222.45100 1.000 18.12293 320 VAL A O 1
ATOM 1364 N N . ARG A 1 321 ? 178.51000 181.03500 222.43900 1.000 24.73631 321 ARG A N 1
ATOM 1365 C CA . ARG A 1 321 ? 179.81300 181.31100 223.03200 1.000 24.73631 321 ARG A CA 1
ATOM 1366 C C . ARG A 1 321 ? 179.89600 180.77400 224.45500 1.000 24.73631 321 ARG A C 1
ATOM 1367 O O . ARG A 1 321 ? 180.93400 180.24500 224.86900 1.000 24.73631 321 ARG A O 1
ATOM 1375 N N . LYS A 1 322 ? 178.81200 180.90900 225.22300 1.000 24.45087 322 LYS A N 1
ATOM 1376 C CA . LYS A 1 322 ? 178.81800 180.43200 226.60200 1.000 24.45087 322 LYS A CA 1
ATOM 1377 C C . LYS A 1 322 ? 178.97800 178.91900 226.66700 1.000 24.45087 322 LYS A C 1
ATOM 1378 O O . LYS A 1 322 ? 179.70800 178.40100 227.52100 1.000 24.45087 322 LYS A O 1
ATOM 1384 N N . TYR A 1 323 ? 178.30300 178.19100 225.77600 1.000 20.91443 323 TYR A N 1
ATOM 1385 C CA . TYR A 1 323 ? 178.35000 176.73400 225.83600 1.000 20.91443 323 TYR A CA 1
ATOM 1386 C C . TYR A 1 323 ? 179.61400 176.17200 225.19400 1.000 20.91443 323 TYR A C 1
ATOM 1387 O O . TYR A 1 323 ? 180.23500 175.25600 225.74500 1.000 20.91443 323 TYR A O 1
ATOM 1396 N N . PHE A 1 324 ? 180.01400 176.70400 224.03800 1.000 17.42890 324 PHE A N 1
ATOM 1397 C CA . PHE A 1 324 ? 181.11500 176.13400 223.27400 1.000 17.42890 324 PHE A CA 1
ATOM 1398 C C . PHE A 1 324 ? 182.40900 176.93000 223.37900 1.000 17.42890 324 PHE A C 1
ATOM 1399 O O . PHE A 1 324 ? 183.47100 176.39600 223.04100 1.000 17.42890 324 PHE A O 1
ATOM 1407 N N . GLY A 1 325 ? 182.35400 178.17400 223.82900 1.000 21.10373 325 GLY A N 1
ATOM 1408 C CA . GLY A 1 325 ? 183.53100 179.00700 223.95900 1.000 21.10373 325 GLY A CA 1
ATOM 1409 C C . GLY A 1 325 ? 183.57700 180.10600 222.90900 1.000 21.10373 325 GLY A C 1
ATOM 1410 O O . GLY A 1 325 ? 182.79000 180.14900 221.96200 1.000 21.10373 325 GLY A O 1
ATOM 1411 N N . GLU A 1 326 ? 184.54400 181.00700 223.10000 1.000 27.37352 326 GLU A N 1
ATOM 1412 C CA . GLU A 1 326 ? 184.70300 182.15000 222.20800 1.000 27.37352 326 GLU A CA 1
ATOM 1413 C C . GLU A 1 326 ? 185.13900 181.74600 220.80700 1.000 27.37352 326 GLU A C 1
ATOM 1414 O O . GLU A 1 326 ? 184.94100 182.51800 219.86600 1.000 27.37352 326 GLU A O 1
ATOM 1420 N N . LYS A 1 327 ? 185.71300 180.55400 220.64600 1.000 25.21738 327 LYS A N 1
ATOM 1421 C CA . LYS A 1 327 ? 186.28600 180.15000 219.36400 1.000 25.21738 327 LYS A CA 1
ATOM 1422 C C . LYS A 1 327 ? 185.18900 179.74900 218.37900 1.000 25.21738 327 LYS A C 1
ATOM 1423 O O . LYS A 1 327 ? 185.06500 180.32100 217.28400 1.000 25.21738 327 LYS A O 1
ATOM 1429 N N . VAL A 1 328 ? 184.37000 178.76900 218.76600 1.000 19.64132 328 VAL A N 1
ATOM 1430 C CA . VAL A 1 328 ? 183.21600 178.38400 217.96100 1.000 19.64132 328 VAL A CA 1
ATOM 1431 C C . VAL A 1 328 ? 182.25100 179.55400 217.82500 1.000 19.64132 328 VAL A C 1
ATOM 1432 O O . VAL A 1 328 ? 181.62900 179.75100 216.77200 1.000 19.64132 328 VAL A O 1
ATOM 1436 N N . GLY A 1 329 ? 182.09800 180.33800 218.89400 1.000 17.24994 329 GLY A N 1
ATOM 1437 C CA . GLY A 1 329 ? 181.24600 181.51300 218.82200 1.000 17.24994 329 GLY A CA 1
ATOM 1438 C C . GLY A 1 329 ? 181.72600 182.51900 217.79500 1.000 17.24994 329 GLY A C 1
ATOM 1439 O O . GLY A 1 329 ? 180.92500 183.08900 217.05300 1.000 17.24994 329 GLY A O 1
ATOM 1440 N N . LEU A 1 330 ? 183.04000 182.74700 217.73400 1.000 21.67347 330 LEU A N 1
ATOM 1441 C CA . LEU A 1 330 ? 183.58900 183.64600 216.72500 1.000 21.67347 330 LEU A CA 1
ATOM 1442 C C . LEU A 1 330 ? 183.36800 183.09600 215.32400 1.000 21.67347 330 LEU A C 1
ATOM 1443 O O . LEU A 1 330 ? 183.02800 183.84900 214.40200 1.000 21.67347 330 LEU A O 1
ATOM 1448 N N . TYR A 1 331 ? 183.55300 181.78500 215.14300 1.000 28.49290 331 TYR A N 1
ATOM 1449 C CA . TYR A 1 331 ? 183.31600 181.19300 213.82700 1.000 28.49290 331 TYR A CA 1
ATOM 1450 C C . TYR A 1 331 ? 181.87000 181.39200 213.38600 1.000 28.49290 331 TYR A C 1
ATOM 1451 O O . TYR A 1 331 ? 181.60100 181.79500 212.24600 1.000 28.49290 331 TYR A O 1
ATOM 1460 N N . PHE A 1 332 ? 180.92100 181.13500 214.28700 1.000 23.79853 332 PHE A N 1
ATOM 1461 C CA . PHE A 1 332 ? 179.51500 181.26200 213.91800 1.000 23.79853 332 PHE A CA 1
ATOM 1462 C C . PHE A 1 332 ? 179.10100 182.71800 213.73700 1.000 23.79853 332 PHE A C 1
ATOM 1463 O O . PHE A 1 332 ? 178.27200 183.01700 212.87200 1.000 23.79853 332 PHE A O 1
ATOM 1471 N N . ALA A 1 333 ? 179.66200 183.63400 214.52900 1.000 15.88411 333 ALA A N 1
ATOM 1472 C CA . ALA A 1 333 ? 179.38600 185.05000 214.32000 1.000 15.88411 333 ALA A CA 1
ATOM 1473 C C . ALA A 1 333 ? 179.89800 185.51000 212.96200 1.000 15.88411 333 ALA A C 1
ATOM 1474 O O . ALA A 1 333 ? 179.21800 186.26500 212.25600 1.000 15.88411 333 ALA A O 1
ATOM 1476 N N . TRP A 1 334 ? 181.09500 185.05900 212.57600 1.000 28.49290 334 TRP A N 1
ATOM 1477 C CA . TRP A 1 334 ? 181.61400 185.39600 211.25500 1.000 28.49290 334 TRP A CA 1
ATOM 1478 C C . TRP A 1 334 ? 180.72600 184.82900 210.15600 1.000 28.49290 334 TRP A C 1
ATOM 1479 O O . TRP A 1 334 ? 180.46100 185.50300 209.15600 1.000 28.49290 334 TRP A O 1
ATOM 1490 N N . LEU A 1 335 ? 180.26300 183.58600 210.32000 1.000 20.25895 335 LEU A N 1
ATOM 1491 C CA . LEU A 1 335 ? 179.38500 182.99000 209.31500 1.000 20.25895 335 LEU A CA 1
ATOM 1492 C C . LEU A 1 335 ? 178.07700 183.76400 209.18800 1.000 20.25895 335 LEU A C 1
ATOM 1493 O O . LEU A 1 335 ? 177.59700 184.01800 208.07400 1.000 20.25895 335 LEU A O 1
ATOM 1498 N N . GLY A 1 336 ? 177.48600 184.15200 210.32000 1.000 9.69531 336 GLY A N 1
ATOM 1499 C CA . GLY A 1 336 ? 176.25500 184.92300 210.27500 1.000 9.69531 336 GLY A CA 1
ATOM 1500 C C . GLY A 1 336 ? 176.44000 186.28300 209.63200 1.000 9.69531 336 GLY A C 1
ATOM 1501 O O . GLY A 1 336 ? 175.60500 186.72200 208.83600 1.000 9.69531 336 GLY A O 1
ATOM 1502 N N . ALA A 1 337 ? 177.53600 186.96900 209.96700 1.000 11.03980 337 ALA A N 1
ATOM 1503 C CA . ALA A 1 337 ? 177.82300 188.25300 209.33700 1.000 11.03980 337 ALA A CA 1
ATOM 1504 C C . ALA A 1 337 ? 178.03500 188.09300 207.83800 1.000 11.03980 337 ALA A C 1
ATOM 1505 O O . ALA A 1 337 ? 177.58300 188.92800 207.04500 1.000 11.03980 337 ALA A O 1
ATOM 1507 N N . TYR A 1 338 ? 178.72400 187.02400 207.43100 1.000 14.41855 338 TYR A N 1
ATOM 1508 C CA . TYR A 1 338 ? 178.94300 186.76600 206.01300 1.000 14.41855 338 TYR A CA 1
ATOM 1509 C C . TYR A 1 338 ? 177.62300 186.55600 205.28100 1.000 14.41855 338 TYR A C 1
ATOM 1510 O O . TYR A 1 338 ? 177.41500 187.11000 204.19700 1.000 14.41855 338 TYR A O 1
ATOM 1519 N N . THR A 1 339 ? 176.71400 185.76900 205.86100 1.000 11.61588 339 THR A N 1
ATOM 1520 C CA . THR A 1 339 ? 175.41600 185.55200 205.22400 1.000 11.61588 339 THR A CA 1
ATOM 1521 C C . THR A 1 339 ? 174.60400 186.84500 205.15400 1.000 11.61588 339 THR A C 1
ATOM 1522 O O . THR A 1 339 ? 173.97600 187.14800 204.12600 1.000 11.61588 339 THR A O 1
ATOM 1526 N N . GLN A 1 340 ? 174.60800 187.62000 206.24200 1.000 10.05218 340 GLN A N 1
ATOM 1527 C CA . GLN A 1 340 ? 173.86900 188.87700 206.26400 1.000 10.05218 340 GLN A CA 1
ATOM 1528 C C . GLN A 1 340 ? 174.39400 189.84200 205.21000 1.000 10.05218 340 GLN A C 1
ATOM 1529 O O . GLN A 1 340 ? 173.61300 190.53200 204.54400 1.000 10.05218 340 GLN A O 1
ATOM 1535 N N . MET A 1 341 ? 175.71600 189.90500 205.04500 1.000 12.62483 341 MET A N 1
ATOM 1536 C CA . MET A 1 341 ? 176.28900 190.74500 204.00000 1.000 12.62483 341 MET A CA 1
ATOM 1537 C C . MET A 1 341 ? 175.98300 190.19500 202.61200 1.000 12.62483 341 MET A C 1
ATOM 1538 O O . MET A 1 341 ? 175.78700 190.97000 201.66900 1.000 12.62483 341 MET A O 1
ATOM 1543 N N . LEU A 1 342 ? 175.94000 188.86800 202.46700 1.000 11.86521 342 LEU A N 1
ATOM 1544 C CA . LEU A 1 342 ? 175.63800 188.25300 201.18100 1.000 11.86521 342 LEU A CA 1
ATOM 1545 C C . LEU A 1 342 ? 174.20700 188.50400 200.73500 1.000 11.86521 342 LEU A C 1
ATOM 1546 O O . LEU A 1 342 ? 173.92700 188.42800 199.53400 1.000 11.86521 342 LEU A O 1
ATOM 1551 N N . ILE A 1 343 ? 173.29800 188.76700 201.67000 1.000 11.96900 343 ILE A N 1
ATOM 1552 C CA . ILE A 1 343 ? 171.89700 189.02700 201.32200 1.000 11.96900 343 ILE A CA 1
ATOM 1553 C C . ILE A 1 343 ? 171.76900 190.18900 200.33500 1.000 11.96900 343 ILE A C 1
ATOM 1554 O O . ILE A 1 343 ? 171.24100 189.99400 199.22700 1.000 11.96900 343 ILE A O 1
ATOM 1559 N N . PRO A 1 344 ? 172.21300 191.40800 200.68000 1.000 15.55350 344 PRO A N 1
ATOM 1560 C CA . PRO A 1 344 ? 172.07400 192.52200 199.72000 1.000 15.55350 344 PRO A CA 1
ATOM 1561 C C . PRO A 1 344 ? 172.84900 192.31300 198.43100 1.000 15.55350 344 PRO A C 1
ATOM 1562 O O . PRO A 1 344 ? 172.38800 192.72200 197.35500 1.000 15.55350 344 PRO A O 1
ATOM 1566 N N . ALA A 1 345 ? 174.02500 191.68500 198.51000 1.000 8.81348 345 ALA A N 1
ATOM 1567 C CA . ALA A 1 345 ? 174.77600 191.37200 197.30000 1.000 8.81348 345 ALA A CA 1
ATOM 1568 C C . ALA A 1 345 ? 174.00000 190.40900 196.41500 1.000 8.81348 345 ALA A C 1
ATOM 1569 O O . ALA A 1 345 ? 173.98200 190.55700 195.18800 1.000 8.81348 345 ALA A O 1
ATOM 1571 N N . SER A 1 346 ? 173.34800 189.41600 197.02400 1.000 13.70429 346 SER A N 1
ATOM 1572 C CA . SER A 1 346 ? 172.51000 188.49900 196.25900 1.000 13.70429 346 SER A CA 1
ATOM 1573 C C . SER A 1 346 ? 171.35200 189.23400 195.59800 1.000 13.70429 346 SER A C 1
ATOM 1574 O O . SER A 1 346 ? 171.01000 188.95500 194.44200 1.000 13.70429 346 SER A O 1
ATOM 1577 N N . ILE A 1 347 ? 170.73600 190.17800 196.31500 1.000 12.31712 347 ILE A N 1
ATOM 1578 C CA . ILE A 1 347 ? 169.63200 190.94200 195.73600 1.000 12.31712 347 ILE A CA 1
ATOM 1579 C C . ILE A 1 347 ? 170.10800 191.74600 194.53100 1.000 12.31712 347 ILE A C 1
ATOM 1580 O O . ILE A 1 347 ? 169.45700 191.76300 193.47600 1.000 12.31712 347 ILE A O 1
ATOM 1585 N N . VAL A 1 348 ? 171.25400 192.41600 194.66200 1.000 11.39788 348 VAL A N 1
ATOM 1586 C CA . VAL A 1 348 ? 171.76300 193.23100 193.56100 1.000 11.39788 348 VAL A CA 1
ATOM 1587 C C . VAL A 1 348 ? 172.15800 192.35300 192.37700 1.000 11.39788 348 VAL A C 1
ATOM 1588 O O . VAL A 1 348 ? 171.94100 192.72100 191.21500 1.000 11.39788 348 VAL A O 1
ATOM 1592 N N . GLY A 1 349 ? 172.74200 191.18400 192.64600 1.000 11.23708 349 GLY A N 1
ATOM 1593 C CA . GLY A 1 349 ? 173.08100 190.27600 191.56200 1.000 11.23708 349 GLY A CA 1
ATOM 1594 C C . GLY A 1 349 ? 171.85700 189.75200 190.83700 1.000 11.23708 349 GLY A C 1
ATOM 1595 O O . GLY A 1 349 ? 171.85900 189.61500 189.61000 1.000 11.23708 349 GLY A O 1
ATOM 1596 N N . VAL A 1 350 ? 170.79400 189.44800 191.58500 1.000 12.29080 350 VAL A N 1
ATOM 1597 C CA . VAL A 1 350 ? 169.54600 189.02100 190.96000 1.000 12.29080 350 VAL A CA 1
ATOM 1598 C C . VAL A 1 350 ? 168.97300 190.14300 190.10500 1.000 12.29080 350 VAL A C 1
ATOM 1599 O O . VAL A 1 350 ? 168.43100 189.90200 189.02000 1.000 12.29080 350 VAL A O 1
ATOM 1603 N N . ILE A 1 351 ? 169.08000 191.38600 190.58100 1.000 13.39021 351 ILE A N 1
ATOM 1604 C CA . ILE A 1 351 ? 168.60800 192.52300 189.79100 1.000 13.39021 351 ILE A CA 1
ATOM 1605 C C . ILE A 1 351 ? 169.40600 192.64700 188.49800 1.000 13.39021 351 ILE A C 1
ATOM 1606 O O . ILE A 1 351 ? 168.84800 192.92600 187.43000 1.000 13.39021 351 ILE A O 1
ATOM 1611 N N . VAL A 1 352 ? 170.72500 192.45500 188.57400 1.000 13.61966 352 VAL A N 1
ATOM 1612 C CA . VAL A 1 352 ? 171.56200 192.52400 187.37600 1.000 13.61966 352 VAL A CA 1
ATOM 1613 C C . VAL A 1 352 ? 171.18200 191.42300 186.39100 1.000 13.61966 352 VAL A C 1
ATOM 1614 O O . VAL A 1 352 ? 171.10200 191.65100 185.17500 1.000 13.61966 352 VAL A O 1
ATOM 1618 N N . PHE A 1 353 ? 170.95300 190.21000 186.89900 1.000 14.20766 353 PHE A N 1
ATOM 1619 C CA . PHE A 1 353 ? 170.54100 189.10900 186.03300 1.000 14.20766 353 PHE A CA 1
ATOM 1620 C C . PHE A 1 353 ? 169.19600 189.39800 185.37700 1.000 14.20766 353 PHE A C 1
ATOM 1621 O O . PHE A 1 353 ? 168.99300 189.09700 184.19400 1.000 14.20766 353 PHE A O 1
ATOM 1629 N N . LEU A 1 354 ? 168.26100 189.97800 186.13300 1.000 16.01864 354 LEU A N 1
ATOM 1630 C CA . LEU A 1 354 ? 166.96400 190.33400 185.56700 1.000 16.01864 354 LEU A CA 1
ATOM 1631 C C . LEU A 1 354 ? 167.10500 191.40800 184.49600 1.000 16.01864 354 LEU A C 1
ATOM 1632 O O . LEU A 1 354 ? 166.40500 191.37500 183.47800 1.000 16.01864 354 LEU A O 1
ATOM 1637 N N . TYR A 1 355 ? 167.99500 192.37900 184.71600 1.000 17.96286 355 TYR A N 1
ATOM 1638 C CA . TYR A 1 355 ? 168.25400 193.38900 183.69300 1.000 17.96286 355 TYR A CA 1
ATOM 1639 C C . TYR A 1 355 ? 168.79500 192.75100 182.42000 1.000 17.96286 355 TYR A C 1
ATOM 1640 O O . TYR A 1 355 ? 168.37400 193.10400 181.31100 1.000 17.96286 355 TYR A O 1
ATOM 1649 N N . GLY A 1 356 ? 169.73100 191.81300 182.56300 1.000 16.50877 356 GLY A N 1
ATOM 1650 C CA . GLY A 1 356 ? 170.24000 191.11100 181.39400 1.000 16.50877 356 GLY A CA 1
ATOM 1651 C C . GLY A 1 356 ? 169.15700 190.33500 180.66700 1.000 16.50877 356 GLY A C 1
ATOM 1652 O O . GLY A 1 356 ? 169.08700 190.35100 179.43500 1.000 16.50877 356 GLY A O 1
ATOM 1653 N N . CYS A 1 357 ? 168.29300 189.65300 181.42200 1.000 18.77870 357 CYS A N 1
ATOM 1654 C CA . CYS A 1 357 ? 167.19900 188.90300 180.81200 1.000 18.77870 357 CYS A CA 1
ATOM 1655 C C . CYS A 1 357 ? 166.23800 189.82800 180.07400 1.000 18.77870 357 CYS A C 1
ATOM 1656 O O . CYS A 1 357 ? 165.75400 189.49400 178.98700 1.000 18.77870 357 CYS A O 1
ATOM 1659 N N . ALA A 1 358 ? 165.93800 190.98900 180.65700 1.000 20.79002 358 ALA A N 1
ATOM 1660 C CA . ALA A 1 358 ? 165.04400 191.93800 180.00200 1.000 20.79002 358 ALA A CA 1
ATOM 1661 C C . ALA A 1 358 ? 165.66600 192.50300 178.73100 1.000 20.79002 358 ALA A C 1
ATOM 1662 O O . ALA A 1 358 ? 164.97600 192.67600 177.72000 1.000 20.79002 358 ALA A O 1
ATOM 1664 N N . THR A 1 359 ? 166.96500 192.79700 178.76100 1.000 24.87573 359 THR A N 1
ATOM 1665 C CA . THR A 1 359 ? 167.63700 193.44500 177.64300 1.000 24.87573 359 THR A CA 1
ATOM 1666 C C . THR A 1 359 ? 168.07900 192.46400 176.55900 1.000 24.87573 359 THR A C 1
ATOM 1667 O O . THR A 1 359 ? 168.42300 192.89800 175.45300 1.000 24.87573 359 THR A O 1
ATOM 1671 N N . VAL A 1 360 ? 168.03300 191.15400 176.82700 1.000 24.87168 360 VAL A N 1
ATOM 1672 C CA . VAL A 1 360 ? 168.57900 190.17200 175.88900 1.000 24.87168 360 VAL A CA 1
ATOM 1673 C C . VAL A 1 360 ? 167.85400 190.19900 174.54800 1.000 24.87168 360 VAL A C 1
ATOM 1674 O O . VAL A 1 360 ? 168.44100 189.85800 173.51400 1.000 24.87168 360 VAL A O 1
ATOM 1678 N N . ASP A 1 361 ? 166.58000 190.59500 174.53300 1.000 34.59453 361 ASP A N 1
ATOM 1679 C CA . ASP A 1 361 ? 165.83000 190.58200 173.28000 1.000 34.59453 361 ASP A CA 1
ATOM 1680 C C . ASP A 1 361 ? 166.25900 191.70600 172.34500 1.000 34.59453 361 ASP A C 1
ATOM 1681 O O . ASP A 1 361 ? 166.14000 191.56900 171.12300 1.000 34.59453 361 ASP A O 1
ATOM 1686 N N . GLU A 1 362 ? 166.75400 192.81500 172.89000 1.000 37.28756 362 GLU A N 1
ATOM 1687 C CA . GLU A 1 362 ? 167.16200 193.96300 172.09200 1.000 37.28756 362 GLU A CA 1
ATOM 1688 C C . GLU A 1 362 ? 168.66800 194.02200 171.86300 1.000 37.28756 362 GLU A C 1
ATOM 1689 O O . GLU A 1 362 ? 169.16600 195.02700 171.34800 1.000 37.28756 362 GLU A O 1
ATOM 1695 N N . ASN A 1 363 ? 169.40200 192.97400 172.23000 1.000 28.98898 363 ASN A N 1
ATOM 1696 C CA . ASN A 1 363 ? 170.85100 192.97700 172.06800 1.000 28.98898 363 ASN A CA 1
ATOM 1697 C C . ASN A 1 363 ? 171.21000 192.79100 170.59900 1.000 28.98898 363 ASN A C 1
ATOM 1698 O O . ASN A 1 363 ? 170.90300 191.75400 170.00300 1.000 28.98898 363 ASN A O 1
ATOM 1703 N N . ILE A 1 364 ? 171.86400 193.80000 170.01900 1.000 26.29141 364 ILE A N 1
ATOM 1704 C CA . ILE A 1 364 ? 172.19100 193.74900 168.59300 1.000 26.29141 364 ILE A CA 1
ATOM 1705 C C . ILE A 1 364 ? 173.14900 192.61400 168.25100 1.000 26.29141 364 ILE A C 1
ATOM 1706 O O . ILE A 1 364 ? 172.90100 191.90700 167.26100 1.000 26.29141 364 ILE A O 1
ATOM 1711 N N . PRO A 1 365 ? 174.26000 192.40800 168.97000 1.000 25.64692 365 PRO A N 1
ATOM 1712 C CA . PRO A 1 365 ? 175.14300 191.27800 168.62300 1.000 25.64692 365 PRO A CA 1
ATOM 1713 C C . PRO A 1 365 ? 174.46400 189.92000 168.69600 1.000 25.64692 365 PRO A C 1
ATOM 1714 O O . PRO A 1 365 ? 174.67200 189.07800 167.81200 1.000 25.64692 365 PRO A O 1
ATOM 1718 N N . SER A 1 366 ? 173.64000 189.68600 169.72000 1.000 29.74508 366 SER A N 1
ATOM 1719 C CA . SER A 1 366 ? 172.95000 188.40500 169.82800 1.000 29.74508 366 SER A CA 1
ATOM 1720 C C . SER A 1 366 ? 171.92000 188.24000 168.71900 1.000 29.74508 366 SER A C 1
ATOM 1721 O O . SER A 1 366 ? 171.74900 187.14000 168.18000 1.000 29.74508 366 SER A O 1
ATOM 1724 N N . MET A 1 367 ? 171.22000 189.32200 168.36800 1.000 33.26281 367 MET A N 1
ATOM 1725 C CA . MET A 1 367 ? 170.27000 189.26300 167.26200 1.000 33.26281 367 MET A CA 1
ATOM 1726 C C . MET A 1 367 ? 170.97700 188.96700 165.94600 1.000 33.26281 367 MET A C 1
ATOM 1727 O O . MET A 1 367 ? 170.48300 188.18200 165.12800 1.000 33.26281 367 MET A O 1
ATOM 1732 N N . GLU A 1 368 ? 172.13600 189.59000 165.72300 1.000 27.95472 368 GLU A N 1
ATOM 1733 C CA . GLU A 1 368 ? 172.89900 189.33100 164.50600 1.000 27.95472 368 GLU A CA 1
ATOM 1734 C C . GLU A 1 368 ? 173.38400 187.88900 164.45800 1.000 27.95472 368 GLU A C 1
ATOM 1735 O O . GLU A 1 368 ? 173.35300 187.25000 163.40000 1.000 27.95472 368 GLU A O 1
ATOM 1741 N N . MET A 1 369 ? 173.84400 187.36100 165.59500 1.000 33.44626 369 MET A N 1
ATOM 1742 C CA . MET A 1 369 ? 174.28400 185.97000 165.63300 1.000 33.44626 369 MET A CA 1
ATOM 1743 C C . MET A 1 369 ? 173.12100 185.01400 165.39100 1.000 33.44626 369 MET A C 1
ATOM 1744 O O . MET A 1 369 ? 173.29600 183.96000 164.76900 1.000 33.44626 369 MET A O 1
ATOM 1749 N N . CYS A 1 370 ? 171.93000 185.36500 165.87100 1.000 40.35822 370 CYS A N 1
ATOM 1750 C CA . CYS A 1 370 ? 170.76600 184.49000 165.79500 1.000 40.35822 370 CYS A CA 1
ATOM 1751 C C . CYS A 1 370 ? 170.04100 184.55400 164.45700 1.000 40.35822 370 CYS A C 1
ATOM 1752 O O . CYS A 1 370 ? 169.10200 183.78000 164.24800 1.000 40.35822 370 CYS A O 1
ATOM 1755 N N . ASP A 1 371 ? 170.44300 185.44300 163.55200 1.000 50.86775 371 ASP A N 1
ATOM 1756 C CA . ASP A 1 371 ? 169.72800 185.61700 162.29200 1.000 50.86775 371 ASP A CA 1
ATOM 1757 C C . ASP A 1 371 ? 169.95000 184.40200 161.40000 1.000 50.86775 371 ASP A C 1
ATOM 1758 O O . ASP A 1 371 ? 171.07600 184.13800 160.96500 1.000 50.86775 371 ASP A O 1
ATOM 1763 N N . GLN A 1 372 ? 168.87600 183.65800 161.12600 1.000 56.30026 372 GLN A N 1
ATOM 1764 C CA . GLN A 1 372 ? 168.95900 182.51900 160.22100 1.000 56.30026 372 GLN A CA 1
ATOM 1765 C C . GLN A 1 372 ? 168.90700 182.92800 158.75600 1.000 56.30026 372 GLN A C 1
ATOM 1766 O O . GLN A 1 372 ? 169.26400 182.12100 157.89000 1.000 56.30026 372 GLN A O 1
ATOM 1772 N N . ARG A 1 373 ? 168.46600 184.15200 158.45800 1.000 59.21452 373 ARG A N 1
ATOM 1773 C CA . ARG A 1 373 ? 168.45100 184.61700 157.07400 1.000 59.21452 373 ARG A CA 1
ATOM 1774 C C . ARG A 1 373 ? 169.86500 184.69700 156.51300 1.000 59.21452 373 ARG A C 1
ATOM 1775 O O . ARG A 1 373 ? 170.11800 184.29400 155.37200 1.000 59.21452 373 ARG A O 1
ATOM 1783 N N . TYR A 1 374 ? 170.80000 185.21600 157.30300 1.000 61.12137 374 TYR A N 1
ATOM 1784 C CA . TYR A 1 374 ? 172.18800 185.27900 156.87700 1.000 61.12137 374 TYR A CA 1
ATOM 1785 C C . TYR A 1 374 ? 172.82000 183.89400 156.93400 1.000 61.12137 374 TYR A C 1
ATOM 1786 O O . TYR A 1 374 ? 172.42300 183.03600 157.72600 1.000 61.12137 374 TYR A O 1
ATOM 1795 N N . ASN A 1 375 ? 173.81600 183.67900 156.08000 1.000 51.31695 375 ASN A N 1
ATOM 1796 C CA . ASN A 1 375 ? 174.52400 182.40400 155.99700 1.000 51.31695 375 ASN A CA 1
ATOM 1797 C C . ASN A 1 375 ? 175.99200 182.66100 156.32000 1.000 51.31695 375 ASN A C 1
ATOM 1798 O O . ASN A 1 375 ? 176.76000 183.09200 155.45300 1.000 51.31695 375 ASN A O 1
ATOM 1803 N N . ILE A 1 376 ? 176.37900 182.39800 157.56500 1.000 35.38680 376 ILE A N 1
ATOM 1804 C CA . ILE A 1 376 ? 177.75400 182.55600 158.02300 1.000 35.38680 376 ILE A CA 1
ATOM 1805 C C . ILE A 1 376 ? 178.29000 181.17600 158.37100 1.000 35.38680 376 ILE A C 1
ATOM 1806 O O . ILE A 1 376 ? 177.76600 180.50600 159.26900 1.000 35.38680 376 ILE A O 1
ATOM 1811 N N . THR A 1 377 ? 179.33300 180.75300 157.66400 1.000 29.00939 377 THR A N 1
ATOM 1812 C CA . THR A 1 377 ? 179.93300 179.44000 157.85900 1.000 29.00939 377 THR A CA 1
ATOM 1813 C C . THR A 1 377 ? 181.21800 179.58400 158.66100 1.000 29.00939 377 THR A C 1
ATOM 1814 O O . THR A 1 377 ? 182.11200 180.34600 158.28000 1.000 29.00939 377 THR A O 1
ATOM 1818 N N . MET A 1 378 ? 181.30400 178.85400 159.76600 1.000 26.78463 378 MET A N 1
ATOM 1819 C CA . MET A 1 378 ? 182.46900 178.87800 160.63500 1.000 26.78463 378 MET A CA 1
ATOM 1820 C C . MET A 1 378 ? 183.36600 177.68100 160.35100 1.000 26.78463 378 MET A C 1
ATOM 1821 O O . MET A 1 378 ? 182.90200 176.61600 159.93700 1.000 26.78463 378 MET A O 1
ATOM 1826 N N . CYS A 1 379 ? 184.66200 177.86900 160.57700 1.000 28.44375 379 CYS A N 1
ATOM 1827 C CA . CYS A 1 379 ? 185.60700 176.78400 160.39100 1.000 28.44375 379 CYS A CA 1
ATOM 1828 C C . CYS A 1 379 ? 185.41700 175.72800 161.47900 1.000 28.44375 379 CYS A C 1
ATOM 1829 O O . CYS A 1 379 ? 184.92000 176.02900 162.56800 1.000 28.44375 379 CYS A O 1
ATOM 1832 N N . PRO A 1 380 ? 185.79700 174.48200 161.20600 1.000 34.22473 380 PRO A N 1
ATOM 1833 C CA . PRO A 1 380 ? 185.61600 173.42300 162.20400 1.000 34.22473 380 PRO A CA 1
ATOM 1834 C C . PRO A 1 380 ? 186.46700 173.66100 163.44200 1.000 34.22473 380 PRO A C 1
ATOM 1835 O O . PRO A 1 380 ? 187.55900 174.23000 163.37700 1.000 34.22473 380 PRO A O 1
ATOM 1839 N N . LEU A 1 381 ? 185.94700 173.21200 164.58200 1.000 38.38112 381 LEU A N 1
ATOM 1840 C CA . LEU A 1 381 ? 186.64300 173.32900 165.85500 1.000 38.38112 381 LEU A CA 1
ATOM 1841 C C . LEU A 1 381 ? 187.58700 172.16400 166.12200 1.000 38.38112 381 LEU A C 1
ATOM 1842 O O . LEU A 1 381 ? 188.28800 172.17300 167.13900 1.000 38.38112 381 LEU A O 1
ATOM 1847 N N . CYS A 1 382 ? 187.62000 171.16800 165.24000 1.000 47.42849 382 CYS A N 1
ATOM 1848 C CA . CYS A 1 382 ? 188.54700 170.05100 165.34700 1.000 47.42849 382 CYS A CA 1
ATOM 1849 C C . CYS A 1 382 ? 189.01200 169.67300 163.94800 1.000 47.42849 382 CYS A C 1
ATOM 1850 O O . CYS A 1 382 ? 188.42500 170.08500 162.94400 1.000 47.42849 382 CYS A O 1
ATOM 1853 N N . ASP A 1 383 ? 190.08800 168.88500 163.89200 1.000 49.16933 383 ASP A N 1
ATOM 1854 C CA . ASP A 1 383 ? 190.73700 168.59200 162.61700 1.000 49.16933 383 ASP A CA 1
ATOM 1855 C C . ASP A 1 383 ? 189.80600 167.83800 161.67200 1.000 49.16933 383 ASP A C 1
ATOM 1856 O O . ASP A 1 383 ? 189.41100 168.35700 160.62200 1.000 49.16933 383 ASP A O 1
ATOM 1861 N N . LYS A 1 384 ? 189.43100 166.61400 162.03600 1.000 50.30845 384 LYS A N 1
ATOM 1862 C CA . LYS A 1 384 ? 188.61200 165.78000 161.16400 1.000 50.30845 384 LYS A CA 1
ATOM 1863 C C . LYS A 1 384 ? 187.34000 165.25800 161.81200 1.000 50.30845 384 LYS A C 1
ATOM 1864 O O . LYS A 1 384 ? 186.44300 164.81700 161.08300 1.000 50.30845 384 LYS A O 1
ATOM 1870 N N . THR A 1 385 ? 187.22900 165.28400 163.14100 1.000 54.20774 385 THR A N 1
ATOM 1871 C CA . THR A 1 385 ? 186.02200 164.78600 163.79300 1.000 54.20774 385 THR A CA 1
ATOM 1872 C C . THR A 1 385 ? 184.80600 165.63600 163.44300 1.000 54.20774 385 THR A C 1
ATOM 1873 O O . THR A 1 385 ? 183.71900 165.10100 163.20000 1.000 54.20774 385 THR A O 1
ATOM 1877 N N . CYS A 1 386 ? 184.96800 166.95500 163.40900 1.000 50.80244 386 CYS A N 1
ATOM 1878 C CA . CYS A 1 386 ? 183.87300 167.87600 163.14900 1.000 50.80244 386 CYS A CA 1
ATOM 1879 C C . CYS A 1 386 ? 184.07300 168.58300 161.81400 1.000 50.80244 386 CYS A C 1
ATOM 1880 O O . CYS A 1 386 ? 185.16000 168.57000 161.23100 1.000 50.80244 386 CYS A O 1
ATOM 1883 N N . SER A 1 387 ? 182.99600 169.20600 161.33700 1.000 42.74556 387 SER A N 1
ATOM 1884 C CA . SER A 1 387 ? 183.01300 169.91300 160.06300 1.000 42.74556 387 SER A CA 1
ATOM 1885 C C . SER A 1 387 ? 182.52100 171.34400 160.23300 1.000 42.74556 387 SER A C 1
ATOM 1886 O O . SER A 1 387 ? 182.36600 171.82200 161.36100 1.000 42.74556 387 SER A O 1
ATOM 1889 N N . TYR A 1 388 ? 182.28200 172.03400 159.12000 1.000 34.64008 388 TYR A N 1
ATOM 1890 C CA . TYR A 1 388 ? 181.81500 173.41200 159.17700 1.000 34.64008 388 TYR A CA 1
ATOM 1891 C C . TYR A 1 388 ? 180.44700 173.49100 159.84300 1.000 34.64008 388 TYR A C 1
ATOM 1892 O O . TYR A 1 388 ? 179.59400 172.62000 159.65500 1.000 34.64008 388 TYR A O 1
ATOM 1901 N N . TRP A 1 389 ? 180.24300 174.54700 160.62600 1.000 29.58690 389 TRP A N 1
ATOM 1902 C CA . TRP A 1 389 ? 178.99800 174.76300 161.34500 1.000 29.58690 389 TRP A CA 1
ATOM 1903 C C . TRP A 1 389 ? 178.51200 176.18500 161.10900 1.000 29.58690 389 TRP A C 1
ATOM 1904 O O . TRP A 1 389 ? 179.30800 177.11100 160.93400 1.000 29.58690 389 TRP A O 1
ATOM 1915 N N . LYS A 1 390 ? 177.19300 176.34900 161.10600 1.000 30.48958 390 LYS A N 1
ATOM 1916 C CA . LYS A 1 390 ? 176.59400 177.65700 160.89200 1.000 30.48958 390 LYS A CA 1
ATOM 1917 C C . LYS A 1 390 ? 176.61800 178.47800 162.17500 1.000 30.48958 390 LYS A C 1
ATOM 1918 O O . LYS A 1 390 ? 176.46900 177.95000 163.28100 1.000 30.48958 390 LYS A O 1
ATOM 1924 N N . MET A 1 391 ? 176.80800 179.78900 162.01500 1.000 36.78170 391 MET A N 1
ATOM 1925 C CA . MET A 1 391 ? 176.87200 180.67600 163.17100 1.000 36.78170 391 MET A CA 1
ATOM 1926 C C . MET A 1 391 ? 175.54500 180.72900 163.91900 1.000 36.78170 391 MET A C 1
ATOM 1927 O O . MET A 1 391 ? 175.52900 180.97800 165.13000 1.000 36.78170 391 MET A O 1
ATOM 1932 N N . SER A 1 392 ? 174.43000 180.50100 163.22300 1.000 33.79983 392 SER A N 1
ATOM 1933 C CA . SER A 1 392 ? 173.12100 180.53400 163.86300 1.000 33.79983 392 SER A CA 1
ATOM 1934 C C . SER A 1 392 ? 172.86100 179.32300 164.74700 1.000 33.79983 392 SER A C 1
ATOM 1935 O O . SER A 1 392 ? 171.92600 179.35800 165.55400 1.000 33.79983 392 SER A O 1
ATOM 1938 N N . SER A 1 393 ? 173.65800 178.25800 164.62200 1.000 32.97949 393 SER A N 1
ATOM 1939 C CA . SER A 1 393 ? 173.45200 177.07100 165.44300 1.000 32.97949 393 SER A CA 1
ATOM 1940 C C . SER A 1 393 ? 173.73400 177.32600 166.91700 1.000 32.97949 393 SER A C 1
ATOM 1941 O O . SER A 1 393 ? 173.27000 176.55800 167.76600 1.000 32.97949 393 SER A O 1
ATOM 1944 N N . ALA A 1 394 ? 174.48300 178.38000 167.24100 1.000 33.33436 394 ALA A N 1
ATOM 1945 C CA . ALA A 1 394 ? 174.77900 178.74700 168.62000 1.000 33.33436 394 ALA A CA 1
ATOM 1946 C C . ALA A 1 394 ? 173.99500 179.98100 169.05800 1.000 33.33436 394 ALA A C 1
ATOM 1947 O O . ALA A 1 394 ? 174.49600 180.80000 169.83100 1.000 33.33436 394 ALA A O 1
ATOM 1949 N N . CYS A 1 395 ? 172.76400 180.12600 168.56200 1.000 32.98522 395 CYS A N 1
ATOM 1950 C CA . CYS A 1 395 ? 171.94800 181.28000 168.92700 1.000 32.98522 395 CYS A CA 1
ATOM 1951 C C . CYS A 1 395 ? 171.62000 181.28200 170.41400 1.000 32.98522 395 CYS A C 1
ATOM 1952 O O . CYS A 1 395 ? 171.67700 182.33000 171.06800 1.000 32.98522 395 CYS A O 1
ATOM 1955 N N . ALA A 1 396 ? 171.26500 180.11900 170.96400 1.000 27.62599 396 ALA A N 1
ATOM 1956 C CA . ALA A 1 396 ? 170.94800 180.04100 172.38600 1.000 27.62599 396 ALA A CA 1
ATOM 1957 C C . ALA A 1 396 ? 172.16200 180.37900 173.23900 1.000 27.62599 396 ALA A C 1
ATOM 1958 O O . ALA A 1 396 ? 172.03400 181.01200 174.29400 1.000 27.62599 396 ALA A O 1
ATOM 1960 N N . THR A 1 397 ? 173.35100 179.96000 172.79800 1.000 25.37089 397 THR A N 1
ATOM 1961 C CA . THR A 1 397 ? 174.56400 180.24100 173.55800 1.000 25.37089 397 THR A CA 1
ATOM 1962 C C . THR A 1 397 ? 174.82300 181.73900 173.65700 1.000 25.37089 397 THR A C 1
ATOM 1963 O O . THR A 1 397 ? 175.16400 182.24300 174.73100 1.000 25.37089 397 THR A O 1
ATOM 1967 N N . ALA A 1 398 ? 174.66000 182.47100 172.55200 1.000 23.07029 398 ALA A N 1
ATOM 1968 C CA . ALA A 1 398 ? 174.89200 183.91300 172.58000 1.000 23.07029 398 ALA A CA 1
ATOM 1969 C C . ALA A 1 398 ? 173.87600 184.62700 173.46400 1.000 23.07029 398 ALA A C 1
ATOM 1970 O O . ALA A 1 398 ? 174.23600 185.52800 174.23600 1.000 23.07029 398 ALA A O 1
ATOM 1972 N N . ARG A 1 399 ? 172.59900 184.24900 173.35800 1.000 22.09204 399 ARG A N 1
ATOM 1973 C CA . ARG A 1 399 ? 171.57200 184.87800 174.18100 1.000 22.09204 399 ARG A CA 1
ATOM 1974 C C . ARG A 1 399 ? 171.80600 184.60000 175.66000 1.000 22.09204 399 ARG A C 1
ATOM 1975 O O . ARG A 1 399 ? 171.64000 185.49100 176.50100 1.000 22.09204 399 ARG A O 1
ATOM 1983 N N . ALA A 1 400 ? 172.19100 183.36700 175.99800 1.000 20.89196 400 ALA A N 1
ATOM 1984 C CA . ALA A 1 400 ? 172.52300 183.05400 177.38300 1.000 20.89196 400 ALA A CA 1
ATOM 1985 C C . ALA A 1 400 ? 173.75200 183.82700 177.84300 1.000 20.89196 400 ALA A C 1
ATOM 1986 O O . ALA A 1 400 ? 173.80600 184.29300 178.98700 1.000 20.89196 400 ALA A O 1
ATOM 1988 N N . SER A 1 401 ? 174.74700 183.97300 176.96600 1.000 20.40306 401 SER A N 1
ATOM 1989 C CA . SER A 1 401 ? 175.96700 184.68400 177.32700 1.000 20.40306 401 SER A CA 1
ATOM 1990 C C . SER A 1 401 ? 175.69000 186.15200 177.61300 1.000 20.40306 401 SER A C 1
ATOM 1991 O O . SER A 1 401 ? 176.30300 186.73500 178.51400 1.000 20.40306 401 SER A O 1
ATOM 1994 N N . HIS A 1 402 ? 174.77100 186.76300 176.85600 1.000 18.67596 402 HIS A N 1
ATOM 1995 C CA . HIS A 1 402 ? 174.47600 188.18300 177.04800 1.000 18.67596 402 HIS A CA 1
ATOM 1996 C C . HIS A 1 402 ? 174.01700 188.48600 178.46900 1.000 18.67596 402 HIS A C 1
ATOM 1997 O O . HIS A 1 402 ? 174.28100 189.57800 178.98600 1.000 18.67596 402 HIS A O 1
ATOM 2004 N N . LEU A 1 403 ? 173.34900 187.53600 179.12400 1.000 15.23965 403 LEU A N 1
ATOM 2005 C CA . LEU A 1 403 ? 172.94600 187.72600 180.51100 1.000 15.23965 403 LEU A CA 1
ATOM 2006 C C . LEU A 1 403 ? 174.12900 187.78400 181.46900 1.000 15.23965 403 LEU A C 1
ATOM 2007 O O . LEU A 1 403 ? 173.94400 188.18000 182.62500 1.000 15.23965 403 LEU A O 1
ATOM 2012 N N . PHE A 1 404 ? 175.32800 187.40200 181.02700 1.000 15.64210 404 PHE A N 1
ATOM 2013 C CA . PHE A 1 404 ? 176.49500 187.35500 181.89400 1.000 15.64210 404 PHE A CA 1
ATOM 2014 C C . PHE A 1 404 ? 177.56900 188.37700 181.54400 1.000 15.64210 404 PHE A C 1
ATOM 2015 O O . PHE A 1 404 ? 178.51600 188.53600 182.32200 1.000 15.64210 404 PHE A O 1
ATOM 2023 N N . ASP A 1 405 ? 177.46000 189.06900 180.40900 1.000 16.84838 405 ASP A N 1
ATOM 2024 C CA . ASP A 1 405 ? 178.39000 190.14800 180.07900 1.000 16.84838 405 ASP A CA 1
ATOM 2025 C C . ASP A 1 405 ? 177.60700 191.32800 179.51500 1.000 16.84838 405 ASP A C 1
ATOM 2026 O O . ASP A 1 405 ? 177.01200 191.23400 178.43800 1.000 16.84838 405 ASP A O 1
ATOM 2031 N N . ASN A 1 406 ? 177.60900 192.43300 180.25000 1.000 16.07119 406 ASN A N 1
ATOM 2032 C CA . ASN A 1 406 ? 176.97500 193.67800 179.83900 1.000 16.07119 406 ASN A CA 1
ATOM 2033 C C . ASN A 1 406 ? 177.43800 194.77900 180.78700 1.000 16.07119 406 ASN A C 1
ATOM 2034 O O . ASN A 1 406 ? 178.20100 194.49800 181.72100 1.000 16.07119 406 ASN A O 1
ATOM 2039 N N . PRO A 1 407 ? 177.03500 196.03800 180.57400 1.000 14.41185 407 PRO A N 1
ATOM 2040 C CA . PRO A 1 407 ? 177.42300 197.09100 181.53100 1.000 14.41185 407 PRO A CA 1
ATOM 2041 C C . PRO A 1 407 ? 176.96400 196.81200 182.95200 1.000 14.41185 407 PRO A C 1
ATOM 2042 O O . PRO A 1 407 ? 177.64500 197.20000 183.91300 1.000 14.41185 407 PRO A O 1
ATOM 2046 N N . ALA A 1 408 ? 175.82300 196.13700 183.11000 1.000 13.21871 408 ALA A N 1
ATOM 2047 C CA . ALA A 1 408 ? 175.36000 195.77100 184.44300 1.000 13.21871 408 ALA A CA 1
ATOM 2048 C C . ALA A 1 408 ? 176.34400 194.83300 185.12900 1.000 13.21871 408 ALA A C 1
ATOM 2049 O O . ALA A 1 408 ? 176.55800 194.92800 186.34000 1.000 13.21871 408 ALA A O 1
ATOM 2051 N N . THR A 1 409 ? 176.96100 193.92300 184.37000 1.000 12.09574 409 THR A N 1
ATOM 2052 C CA . THR A 1 409 ? 177.93100 193.00700 184.96400 1.000 12.09574 409 THR A CA 1
ATOM 2053 C C . THR A 1 409 ? 179.18800 193.74000 185.42400 1.000 12.09574 409 THR A C 1
ATOM 2054 O O . THR A 1 409 ? 179.74500 193.42100 186.48000 1.000 12.09574 409 THR A O 1
ATOM 2058 N N . VAL A 1 410 ? 179.65500 194.71900 184.64700 1.000 10.27641 410 VAL A N 1
ATOM 2059 C CA . VAL A 1 410 ? 180.80900 195.50900 185.07000 1.000 10.27641 410 VAL A CA 1
ATOM 2060 C C . VAL A 1 410 ? 180.47400 196.31600 186.31900 1.000 10.27641 410 VAL A C 1
ATOM 2061 O O . VAL A 1 410 ? 181.27700 196.40200 187.26500 1.000 10.27641 410 VAL A O 1
ATOM 2065 N N . PHE A 1 411 ? 179.28300 196.92400 186.34200 1.000 10.49028 411 PHE A N 1
ATOM 2066 C CA . PHE A 1 411 ? 178.84500 197.63700 187.53500 1.000 10.49028 411 PHE A CA 1
ATOM 2067 C C . PHE A 1 411 ? 178.77600 196.70200 188.73300 1.000 10.49028 411 PHE A C 1
ATOM 2068 O O . PHE A 1 411 ? 179.13600 197.08600 189.84900 1.000 10.49028 411 PHE A O 1
ATOM 2076 N N . PHE A 1 412 ? 178.31700 195.46700 188.52100 1.000 9.40796 412 PHE A N 1
ATOM 2077 C CA . PHE A 1 412 ? 178.24400 194.50900 189.61600 1.000 9.40796 412 PHE A CA 1
ATOM 2078 C C . PHE A 1 412 ? 179.62700 194.08000 190.08300 1.000 9.40796 412 PHE A C 1
ATOM 2079 O O . PHE A 1 412 ? 179.81600 193.81400 191.27000 1.000 9.40796 412 PHE A O 1
ATOM 2087 N N . SER A 1 413 ? 180.59800 193.99500 189.17400 1.000 9.95556 413 SER A N 1
ATOM 2088 C CA . SER A 1 413 ? 181.96700 193.69600 189.58700 1.000 9.95556 413 SER A CA 1
ATOM 2089 C C . SER A 1 413 ? 182.51800 194.79800 190.48500 1.000 9.95556 413 SER A C 1
ATOM 2090 O O . SER A 1 413 ? 183.11700 194.52700 191.53600 1.000 9.95556 413 SER A O 1
ATOM 2093 N N . VAL A 1 414 ? 182.30800 196.05700 190.08900 1.000 10.79404 414 VAL A N 1
ATOM 2094 C CA . VAL A 1 414 ? 182.74500 197.17200 190.93000 1.000 10.79404 414 VAL A CA 1
ATOM 2095 C C . VAL A 1 414 ? 182.00600 197.15400 192.26500 1.000 10.79404 414 VAL A C 1
ATOM 2096 O O . VAL A 1 414 ? 182.60100 197.36500 193.33600 1.000 10.79404 414 VAL A O 1
ATOM 2100 N N . PHE A 1 415 ? 180.69600 196.89800 192.22000 1.000 11.39045 415 PHE A N 1
ATOM 2101 C CA . PHE A 1 415 ? 179.89100 196.84200 193.43200 1.000 11.39045 415 PHE A CA 1
ATOM 2102 C C . PHE A 1 415 ? 180.36100 195.73000 194.35600 1.000 11.39045 415 PHE A C 1
ATOM 2103 O O . PHE A 1 415 ? 180.33500 195.88400 195.57600 1.000 11.39045 415 PHE A O 1
ATOM 2111 N N . MET A 1 416 ? 180.78800 194.59800 193.79500 1.000 13.63657 416 MET A N 1
ATOM 2112 C CA . MET A 1 416 ? 181.24700 193.49200 194.62600 1.000 13.63657 416 MET A CA 1
ATOM 2113 C C . MET A 1 416 ? 182.62500 193.75800 195.21100 1.000 13.63657 416 MET A C 1
ATOM 2114 O O . MET A 1 416 ? 182.91600 193.30500 196.32000 1.000 13.63657 416 MET A O 1
ATOM 2119 N N . ALA A 1 417 ? 183.48500 194.48700 194.49700 1.000 14.60416 417 ALA A N 1
ATOM 2120 C CA . ALA A 1 417 ? 184.73400 194.92900 195.11500 1.000 14.60416 417 ALA A CA 1
ATOM 2121 C C . ALA A 1 417 ? 184.45300 195.83300 196.31300 1.000 14.60416 417 ALA A C 1
ATOM 2122 O O . ALA A 1 417 ? 185.00500 195.64000 197.41100 1.000 14.60416 417 ALA A O 1
ATOM 2124 N N . LEU A 1 418 ? 183.56500 196.81400 196.12400 1.000 28.49290 418 LEU A N 1
ATOM 2125 C CA . LEU A 1 418 ? 183.19100 197.69100 197.23000 1.000 28.49290 418 LEU A CA 1
ATOM 2126 C C . LEU A 1 418 ? 182.51700 196.90600 198.35100 1.000 28.49290 418 LEU A C 1
ATOM 2127 O O . LEU A 1 418 ? 182.71800 197.19900 199.53400 1.000 28.49290 418 LEU A O 1
ATOM 2132 N N . TRP A 1 419 ? 181.71300 195.90400 197.99200 1.000 17.19615 419 TRP A N 1
ATOM 2133 C CA . TRP A 1 419 ? 181.03400 195.07400 198.97900 1.000 17.19615 419 TRP A CA 1
ATOM 2134 C C . TRP A 1 419 ? 182.02600 194.25000 199.78400 1.000 17.19615 419 TRP A C 1
ATOM 2135 O O . TRP A 1 419 ? 181.84200 194.06100 200.98700 1.000 17.19615 419 TRP A O 1
ATOM 2146 N N . ALA A 1 420 ? 183.06500 193.72200 199.13500 1.000 12.92650 420 ALA A N 1
ATOM 2147 C CA . ALA A 1 420 ? 184.09200 192.98600 199.86300 1.000 12.92650 420 ALA A CA 1
ATOM 2148 C C . ALA A 1 420 ? 184.81400 193.89400 200.84700 1.000 12.92650 420 ALA A C 1
ATOM 2149 O O . ALA A 1 420 ? 185.05900 193.50800 201.99900 1.000 12.92650 420 ALA A O 1
ATOM 2151 N N . ALA A 1 421 ? 185.15100 195.11500 200.41800 1.000 14.50229 421 ALA A N 1
ATOM 2152 C CA . ALA A 1 421 ? 185.77400 196.06000 201.34500 1.000 14.50229 421 ALA A CA 1
ATOM 2153 C C . ALA A 1 421 ? 184.84800 196.38100 202.51700 1.000 14.50229 421 ALA A C 1
ATOM 2154 O O . ALA A 1 421 ? 185.27700 196.39500 203.68300 1.000 14.50229 421 ALA A O 1
ATOM 2156 N N . THR A 1 422 ? 183.56800 196.62800 202.22600 1.000 14.71651 422 THR A N 1
ATOM 2157 C CA . THR A 1 422 ? 182.61000 196.95200 203.27700 1.000 14.71651 422 THR A CA 1
ATOM 2158 C C . THR A 1 422 ? 182.41000 195.77800 204.22500 1.000 14.71651 422 THR A C 1
ATOM 2159 O O . THR A 1 422 ? 182.25200 195.97000 205.43300 1.000 14.71651 422 THR A O 1
ATOM 2163 N N . PHE A 1 423 ? 182.39800 194.55400 203.69300 1.000 15.10737 423 PHE A N 1
ATOM 2164 C CA . PHE A 1 423 ? 182.27300 193.36700 204.53100 1.000 15.10737 423 PHE A CA 1
ATOM 2165 C C . PHE A 1 423 ? 183.48100 193.20600 205.43900 1.000 15.10737 423 PHE A C 1
ATOM 2166 O O . PHE A 1 423 ? 183.33800 192.81600 206.60200 1.000 15.10737 423 PHE A O 1
ATOM 2174 N N . MET A 1 424 ? 184.68000 193.48800 204.92400 1.000 16.32863 424 MET A N 1
ATOM 2175 C CA . MET A 1 424 ? 185.86900 193.43500 205.77000 1.000 16.32863 424 MET A CA 1
ATOM 2176 C C . MET A 1 424 ? 185.76600 194.43900 206.91400 1.000 16.32863 424 MET A C 1
ATOM 2177 O O . MET A 1 424 ? 186.02300 194.10300 208.07800 1.000 16.32863 424 MET A O 1
ATOM 2182 N N . GLU A 1 425 ? 185.36500 195.67500 206.60200 1.000 17.64826 425 GLU A N 1
ATOM 2183 C CA . GLU A 1 425 ? 185.22100 196.68600 207.65000 1.000 17.64826 425 GLU A CA 1
ATOM 2184 C C . GLU A 1 425 ? 184.14100 196.29600 208.65600 1.000 17.64826 425 GLU A C 1
ATOM 2185 O O . GLU A 1 425 ? 184.31200 196.47000 209.87300 1.000 17.64826 425 GLU A O 1
ATOM 2191 N N . HIS A 1 426 ? 183.01700 195.77500 208.16300 1.000 16.75040 426 HIS A N 1
ATOM 2192 C CA . HIS A 1 426 ? 181.92100 195.38300 209.03900 1.000 16.75040 426 HIS A CA 1
ATOM 2193 C C . HIS A 1 426 ? 182.32900 194.23300 209.94700 1.000 16.75040 426 HIS A C 1
ATOM 2194 O O . HIS A 1 426 ? 181.97300 194.21600 211.13000 1.000 16.75040 426 HIS A O 1
ATOM 2201 N N . TRP A 1 427 ? 183.07200 193.25900 209.41600 1.000 20.80841 427 TRP A N 1
ATOM 2202 C CA . TRP A 1 427 ? 183.54400 192.17000 210.26200 1.000 20.80841 427 TRP A CA 1
ATOM 2203 C C . TRP A 1 427 ? 184.54100 192.66800 211.29500 1.000 20.80841 427 TRP A C 1
ATOM 2204 O O . TRP A 1 427 ? 184.55100 192.18100 212.42800 1.000 20.80841 427 TRP A O 1
ATOM 2215 N N . LYS A 1 428 ? 185.39300 193.62800 210.92800 1.000 19.03085 428 LYS A N 1
ATOM 2216 C CA . LYS A 1 428 ? 186.30700 194.20000 211.91300 1.000 19.03085 428 LYS A CA 1
ATOM 2217 C C . LYS A 1 428 ? 185.53400 194.85000 213.05600 1.000 19.03085 428 LYS A C 1
ATOM 2218 O O . LYS A 1 428 ? 185.83000 194.62200 214.23800 1.000 19.03085 428 LYS A O 1
ATOM 2224 N N . ARG A 1 429 ? 184.51800 195.64800 212.71900 1.000 22.39591 429 ARG A N 1
ATOM 2225 C CA . ARG A 1 429 ? 183.72600 196.30500 213.75500 1.000 22.39591 429 ARG A CA 1
ATOM 2226 C C . ARG A 1 429 ? 182.96700 195.29100 214.60800 1.000 22.39591 429 ARG A C 1
ATOM 2227 O O . ARG A 1 429 ? 182.90700 195.42300 215.83700 1.000 22.39591 429 ARG A O 1
ATOM 2235 N N . LYS A 1 430 ? 182.38500 194.27000 213.97500 1.000 18.61227 430 LYS A N 1
ATOM 2236 C CA . LYS A 1 430 ? 181.64200 193.25800 214.72100 1.000 18.61227 430 LYS A CA 1
ATOM 2237 C C . LYS A 1 430 ? 182.56500 192.44700 215.62200 1.000 18.61227 430 LYS A C 1
ATOM 2238 O O . LYS A 1 430 ? 182.18600 192.08200 216.74000 1.000 18.61227 430 LYS A O 1
ATOM 2244 N N . GLN A 1 431 ? 183.77700 192.15000 215.15100 1.000 21.78064 431 GLN A N 1
ATOM 2245 C CA . GLN A 1 431 ? 184.74900 191.44800 215.97700 1.000 21.78064 431 GLN A CA 1
ATOM 2246 C C . GLN A 1 431 ? 185.15100 192.28700 217.17900 1.000 21.78064 431 GLN A C 1
ATOM 2247 O O . GLN A 1 431 ? 185.29100 191.76400 218.28900 1.000 21.78064 431 GLN A O 1
ATOM 2253 N N . MET A 1 432 ? 185.34200 193.59400 216.97900 1.000 29.60447 432 MET A N 1
ATOM 2254 C CA . MET A 1 432 ? 185.64300 194.46300 218.11300 1.000 29.60447 432 MET A CA 1
ATOM 2255 C C . MET A 1 432 ? 184.48500 194.49500 219.10600 1.000 29.60447 432 MET A C 1
ATOM 2256 O O . MET A 1 432 ? 184.69900 194.47000 220.32500 1.000 29.60447 432 MET A O 1
ATOM 2261 N N . ARG A 1 433 ? 183.25000 194.54700 218.60100 1.000 29.54607 433 ARG A N 1
ATOM 2262 C CA . ARG A 1 433 ? 182.08800 194.53500 219.48700 1.000 29.54607 433 ARG A CA 1
ATOM 2263 C C . ARG A 1 433 ? 182.01200 193.23800 220.28300 1.000 29.54607 433 ARG A C 1
ATOM 2264 O O . ARG A 1 433 ? 181.73200 193.25500 221.48800 1.000 29.54607 433 ARG A O 1
ATOM 2272 N N . LEU A 1 434 ? 182.25400 192.10300 219.62600 1.000 25.08167 434 LEU A N 1
ATOM 2273 C CA . LEU A 1 434 ? 182.21700 190.82100 220.32200 1.000 25.08167 434 LEU A CA 1
ATOM 2274 C C . LEU A 1 434 ? 183.34500 190.71300 221.34000 1.000 25.08167 434 LEU A C 1
ATOM 2275 O O . LEU A 1 434 ? 183.16800 190.12200 222.41100 1.000 25.08167 434 LEU A O 1
ATOM 2280 N N . ASN A 1 435 ? 184.51600 191.26900 221.02000 1.000 29.36238 435 ASN A N 1
ATOM 2281 C CA . ASN A 1 435 ? 185.60900 191.30000 221.98500 1.000 29.36238 435 ASN A CA 1
ATOM 2282 C C . ASN A 1 435 ? 185.23000 192.11800 223.21100 1.000 29.36238 435 ASN A C 1
ATOM 2283 O O . ASN A 1 435 ? 185.48600 191.70400 224.34700 1.000 29.36238 435 ASN A O 1
ATOM 2288 N N . TYR A 1 436 ? 184.61200 193.28100 223.00100 1.000 38.55458 436 TYR A N 1
ATOM 2289 C CA . TYR A 1 436 ? 184.16800 194.08800 224.13300 1.000 38.55458 436 TYR A CA 1
ATOM 2290 C C . TYR A 1 436 ? 183.11900 193.34900 224.95400 1.000 38.55458 436 TYR A C 1
ATOM 2291 O O . TYR A 1 436 ? 183.12300 193.41500 226.18900 1.000 38.55458 436 TYR A O 1
ATOM 2300 N N . ARG A 1 437 ? 182.21100 192.63800 224.28300 1.000 29.54135 437 ARG A N 1
ATOM 2301 C CA . ARG A 1 437 ? 181.16100 191.91500 224.99200 1.000 29.54135 437 ARG A CA 1
ATOM 2302 C C . ARG A 1 437 ? 181.71800 190.72400 225.76400 1.000 29.54135 437 ARG A C 1
ATOM 2303 O O . ARG A 1 437 ? 181.26900 190.43700 226.87900 1.000 29.54135 437 ARG A O 1
ATOM 2311 N N . TRP A 1 438 ? 182.69300 190.01500 225.19000 1.000 29.18128 438 TRP A N 1
ATOM 2312 C CA . TRP A 1 438 ? 183.18100 188.76400 225.76500 1.000 29.18128 438 TRP A CA 1
ATOM 2313 C C . TRP A 1 438 ? 184.48600 188.93600 226.53700 1.000 29.18128 438 TRP A C 1
ATOM 2314 O O . TRP A 1 438 ? 184.54600 188.63200 227.73100 1.000 29.18128 438 TRP A O 1
ATOM 2325 N N . ASP A 1 439 ? 185.53600 189.42200 225.87700 1.000 41.77022 439 ASP A N 1
ATOM 2326 C CA . ASP A 1 439 ? 186.84300 189.51300 226.51400 1.000 41.77022 439 ASP A CA 1
ATOM 2327 C C . ASP A 1 439 ? 187.75400 190.40400 225.68200 1.000 41.77022 439 ASP A C 1
ATOM 2328 O O . ASP A 1 439 ? 187.80300 190.28000 224.45600 1.000 41.77022 439 ASP A O 1
ATOM 2333 N N . LEU A 1 440 ? 188.47200 191.30200 226.35900 1.000 53.19309 440 LEU A N 1
ATOM 2334 C CA . LEU A 1 440 ? 189.39700 192.22000 225.70500 1.000 53.19309 440 LEU A CA 1
ATOM 2335 C C . LEU A 1 440 ? 190.80200 192.12900 226.28900 1.000 53.19309 440 LEU A C 1
ATOM 2336 O O . LEU A 1 440 ? 191.59200 193.06700 226.14500 1.000 53.19309 440 LEU A O 1
ATOM 2341 N N . THR A 1 441 ? 191.13000 191.01800 226.94600 1.000 60.50139 441 THR A N 1
ATOM 2342 C CA . THR A 1 441 ? 192.44700 190.82700 227.55300 1.000 60.50139 441 THR A CA 1
ATOM 2343 C C . THR A 1 441 ? 193.35400 190.16400 226.52500 1.000 60.50139 441 THR A C 1
ATOM 2344 O O . THR A 1 441 ? 193.48400 188.94100 226.47200 1.000 60.50139 441 THR A O 1
ATOM 2348 N N . GLY A 1 442 ? 193.99100 190.98700 225.69600 1.000 61.25909 442 GLY A N 1
ATOM 2349 C CA . GLY A 1 442 ? 194.90300 190.50100 224.68300 1.000 61.25909 442 GLY A CA 1
ATOM 2350 C C . GLY A 1 442 ? 196.29900 190.18700 225.16100 1.000 61.25909 442 GLY A C 1
ATOM 2351 O O . GLY A 1 442 ? 197.13500 189.75300 224.36300 1.000 61.25909 442 GLY A O 1
ATOM 2352 N N . PHE A 1 443 ? 196.58300 190.39300 226.44500 1.000 73.08140 443 PHE A N 1
ATOM 2353 C CA . PHE A 1 443 ? 197.90900 190.13200 226.98900 1.000 73.08140 443 PHE A CA 1
ATOM 2354 C C . PHE A 1 443 ? 198.09700 188.63200 227.17800 1.000 73.08140 443 PHE A C 1
ATOM 2355 O O . PHE A 1 443 ? 197.36300 187.99900 227.94500 1.000 73.08140 443 PHE A O 1
ATOM 2363 N N . GLU A 1 444 ? 199.07700 188.06500 226.47800 1.000 74.78286 444 GLU A N 1
ATOM 2364 C CA . GLU A 1 444 ? 199.37800 186.64400 226.56500 1.000 74.78286 444 GLU A CA 1
ATOM 2365 C C . GLU A 1 444 ? 200.88500 186.45000 226.48900 1.000 74.78286 444 GLU A C 1
ATOM 2366 O O . GLU A 1 444 ? 201.63400 187.36300 226.13200 1.000 74.78286 444 GLU A O 1
ATOM 2372 N N . GLU A 1 445 ? 201.32300 185.24200 226.83600 1.000 76.89870 445 GLU A N 1
ATOM 2373 C CA . GLU A 1 445 ? 202.74300 184.92300 226.79300 1.000 76.89870 445 GLU A CA 1
ATOM 2374 C C . GLU A 1 445 ? 203.25800 184.96700 225.35800 1.000 76.89870 445 GLU A C 1
ATOM 2375 O O . GLU A 1 445 ? 202.54400 184.64500 224.40500 1.000 76.89870 445 GLU A O 1
ATOM 2381 N N . GLU A 1 446 ? 204.52000 185.37600 225.21200 1.000 84.57519 446 GLU A N 1
ATOM 2382 C CA . GLU A 1 446 ? 205.16000 185.48500 223.90000 1.000 84.57519 446 GLU A CA 1
ATOM 2383 C C . GLU A 1 446 ? 205.68800 184.11200 223.48100 1.000 84.57519 446 GLU A C 1
ATOM 2384 O O . GLU A 1 446 ? 206.89100 183.87000 223.36300 1.000 84.57519 446 GLU A O 1
ATOM 2390 N N . GLU A 1 447 ? 204.74600 183.19700 223.25300 1.000 80.22287 447 GLU A N 1
ATOM 2391 C CA . GLU A 1 447 ? 205.04200 181.81100 222.89500 1.000 80.22287 447 GLU A CA 1
ATOM 2392 C C . GLU A 1 447 ? 205.82500 181.08600 223.98400 1.000 80.22287 447 GLU A C 1
ATOM 2393 O O . GLU A 1 447 ? 206.54700 180.12500 223.69900 1.000 80.22287 447 GLU A O 1
ATOM 2399 N N . GLU A 1 448 ? 205.69800 181.53000 225.23300 1.000 75.33774 448 GLU A N 1
ATOM 2400 C CA . GLU A 1 448 ? 206.40600 180.93100 226.35500 1.000 75.33774 448 GLU A CA 1
ATOM 2401 C C . GLU A 1 448 ? 205.50600 180.09000 227.24900 1.000 75.33774 448 GLU A C 1
ATOM 2402 O O . GLU A 1 448 ? 205.98500 179.53800 228.24400 1.000 75.33774 448 GLU A O 1
ATOM 2408 N N . ALA A 1 449 ? 204.21800 179.97500 226.92100 1.000 66.59798 449 ALA A N 1
ATOM 2409 C CA . ALA A 1 449 ? 203.30200 179.21700 227.76700 1.000 66.59798 449 ALA A CA 1
ATOM 2410 C C . ALA A 1 449 ? 203.58000 177.72200 227.67500 1.000 66.59798 449 ALA A C 1
ATOM 2411 O O . ALA A 1 449 ? 203.90700 177.07400 228.67600 1.000 66.59798 449 ALA A O 1
ATOM 2413 N N . VAL A 1 450 ? 203.45500 177.15600 226.47800 1.000 64.54267 450 VAL A N 1
ATOM 2414 C CA . VAL A 1 450 ? 203.67600 175.73400 226.24800 1.000 64.54267 450 VAL A CA 1
ATOM 2415 C C . VAL A 1 450 ? 204.52600 175.56800 224.99800 1.000 64.54267 450 VAL A C 1
ATOM 2416 O O . VAL A 1 450 ? 204.29800 176.23900 223.98500 1.000 64.54267 450 VAL A O 1
ATOM 2420 N N . LYS A 1 451 ? 205.50700 174.67300 225.07000 1.000 66.93541 451 LYS A N 1
ATOM 2421 C CA . LYS A 1 451 ? 206.39100 174.37900 223.95400 1.000 66.93541 451 LYS A CA 1
ATOM 2422 C C . LYS A 1 451 ? 206.04800 173.01800 223.36300 1.000 66.93541 451 LYS A C 1
ATOM 2423 O O . LYS A 1 451 ? 205.59000 172.11300 224.06700 1.000 66.93541 451 LYS A O 1
ATOM 2429 N N . ASP A 1 452 ? 206.27100 172.88400 222.05800 1.000 62.37710 452 ASP A N 1
ATOM 2430 C CA . ASP A 1 452 ? 205.97200 171.63500 221.37100 1.000 62.37710 452 ASP A CA 1
ATOM 2431 C C . ASP A 1 452 ? 206.87400 170.52000 221.88600 1.000 62.37710 452 ASP A C 1
ATOM 2432 O O . ASP A 1 452 ? 208.10000 170.66400 221.92000 1.000 62.37710 452 ASP A O 1
ATOM 2437 N N . HIS A 1 453 ? 206.26100 169.40900 222.29200 1.000 64.16920 453 HIS A N 1
ATOM 2438 C CA . HIS A 1 453 ? 207.03200 168.27200 222.79100 1.000 64.16920 453 HIS A CA 1
ATOM 2439 C C . HIS A 1 453 ? 207.98900 167.70300 221.75300 1.000 64.16920 453 HIS A C 1
ATOM 2440 O O . HIS A 1 453 ? 209.14300 167.40700 222.11000 1.000 64.16920 453 HIS A O 1
ATOM 2447 N N . PRO A 1 454 ? 207.59400 167.48800 220.49200 1.000 60.49045 454 PRO A N 1
ATOM 2448 C CA . PRO A 1 454 ? 208.59900 167.10400 219.48500 1.000 60.49045 454 PRO A CA 1
ATOM 2449 C C . PRO A 1 454 ? 209.70500 168.13300 219.32900 1.000 60.49045 454 PRO A C 1
ATOM 2450 O O . PRO A 1 454 ? 210.86700 167.76300 219.12200 1.000 60.49045 454 PRO A O 1
ATOM 2454 N N . ARG A 1 455 ? 209.37600 169.42200 219.44000 1.000 60.91841 455 ARG A N 1
ATOM 2455 C CA . ARG A 1 455 ? 210.41000 170.45200 219.41300 1.000 60.91841 455 ARG A CA 1
ATOM 2456 C C . ARG A 1 455 ? 211.35200 170.31400 220.60200 1.000 60.91841 455 ARG A C 1
ATOM 2457 O O . ARG A 1 455 ? 212.57000 170.47400 220.46100 1.000 60.91841 455 ARG A O 1
ATOM 2465 N N . ALA A 1 456 ? 210.80400 170.02400 221.78400 1.000 63.65615 456 ALA A N 1
ATOM 2466 C CA . ALA A 1 456 ? 211.64400 169.82400 222.96000 1.000 63.65615 456 ALA A CA 1
ATOM 2467 C C . ALA A 1 456 ? 212.55800 168.61800 222.78500 1.000 63.65615 456 ALA A C 1
ATOM 2468 O O . ALA A 1 456 ? 213.73400 168.66200 223.16200 1.000 63.65615 456 ALA A O 1
ATOM 2470 N N . GLU A 1 457 ? 212.03300 167.53000 222.21700 1.000 63.44393 457 GLU A N 1
ATOM 2471 C CA . GLU A 1 457 ? 212.85900 166.35300 221.96800 1.000 63.44393 457 GLU A CA 1
ATOM 2472 C C . GLU A 1 457 ? 213.96300 166.65600 220.96300 1.000 63.44393 457 GLU A C 1
ATOM 2473 O O . GLU A 1 457 ? 215.10400 166.21100 221.12800 1.000 63.44393 457 GLU A O 1
ATOM 2479 N N . TYR A 1 458 ? 213.63800 167.41100 219.91000 1.000 65.22505 458 TYR A N 1
ATOM 2480 C CA . TYR A 1 458 ? 214.64700 167.79200 218.92700 1.000 65.22505 458 TYR A CA 1
ATOM 2481 C C . TYR A 1 458 ? 215.73400 168.65300 219.56000 1.000 65.22505 458 TYR A C 1
ATOM 2482 O O . TYR A 1 458 ? 216.92800 168.45800 219.29600 1.000 65.22505 458 TYR A O 1
ATOM 2491 N N . GLU A 1 459 ? 215.33900 169.60800 220.40500 1.000 69.78654 459 GLU A N 1
ATOM 2492 C CA . GLU A 1 459 ? 216.31700 170.44900 221.08600 1.000 69.78654 459 GLU A CA 1
ATOM 2493 C C . GLU A 1 459 ? 217.19000 169.63000 222.02900 1.000 69.78654 459 GLU A C 1
ATOM 2494 O O . GLU A 1 459 ? 218.40200 169.85600 222.11800 1.000 69.78654 459 GLU A O 1
ATOM 2500 N N . ALA A 1 460 ? 216.58900 168.68000 222.74900 1.000 66.05229 460 ALA A N 1
ATOM 2501 C CA . ALA A 1 460 ? 217.36500 167.82300 223.63900 1.000 66.05229 460 ALA A CA 1
ATOM 2502 C C . ALA A 1 460 ? 218.35900 166.97500 222.85700 1.000 66.05229 460 ALA A C 1
ATOM 2503 O O . ALA A 1 460 ? 219.50600 166.79900 223.28300 1.000 66.05229 460 ALA A O 1
ATOM 2505 N N . ARG A 1 461 ? 217.93500 166.43900 221.71000 1.000 67.69194 461 ARG A N 1
ATOM 2506 C CA . ARG A 1 461 ? 218.84600 165.66500 220.87200 1.000 67.69194 461 ARG A CA 1
ATOM 2507 C C . ARG A 1 461 ? 219.99400 166.52900 220.36500 1.000 67.69194 461 ARG A C 1
ATOM 2508 O O . ARG A 1 461 ? 221.15100 166.09100 220.35100 1.000 67.69194 461 ARG A O 1
ATOM 2516 N N . VAL A 1 462 ? 219.69200 167.76000 219.94500 1.000 69.56978 462 VAL A N 1
ATOM 2517 C CA . VAL A 1 462 ? 220.73900 168.66000 219.46500 1.000 69.56978 462 VAL A CA 1
ATOM 2518 C C . VAL A 1 462 ? 221.72200 168.98200 220.58400 1.000 69.56978 462 VAL A C 1
ATOM 2519 O O . VAL A 1 462 ? 222.94100 168.99600 220.37500 1.000 69.56978 462 VAL A O 1
ATOM 2523 N N . LEU A 1 463 ? 221.20800 169.25100 221.78700 1.000 68.70269 463 LEU A N 1
ATOM 2524 C CA . LEU A 1 463 ? 222.08200 169.56500 222.91400 1.000 68.70269 463 LEU A CA 1
ATOM 2525 C C . LEU A 1 463 ? 222.95100 168.37200 223.29400 1.000 68.70269 463 LEU A C 1
ATOM 2526 O O . LEU A 1 463 ? 224.13800 168.53300 223.59900 1.000 68.70269 463 LEU A O 1
ATOM 2531 N N . GLU A 1 464 ? 222.37500 167.16700 223.29000 1.000 71.24059 464 GLU A N 1
ATOM 2532 C CA . GLU A 1 464 ? 223.15700 165.97600 223.60500 1.000 71.24059 464 GLU A CA 1
ATOM 2533 C C . GLU A 1 464 ? 224.23500 165.73100 222.55700 1.000 71.24059 464 GLU A C 1
ATOM 2534 O O . GLU A 1 464 ? 225.36200 165.34800 222.89400 1.000 71.24059 464 GLU A O 1
ATOM 2540 N N . LYS A 1 465 ? 223.90600 165.93700 221.27900 1.000 69.66366 465 LYS A N 1
ATOM 2541 C CA . LYS A 1 465 ? 224.89700 165.75200 220.22400 1.000 69.66366 465 LYS A CA 1
ATOM 2542 C C . LYS A 1 465 ? 226.04900 166.73900 220.36700 1.000 69.66366 465 LYS A C 1
ATOM 2543 O O . LYS A 1 465 ? 227.21900 166.36300 220.23000 1.000 69.66366 465 LYS A O 1
ATOM 2549 N N . SER A 1 466 ? 225.73900 168.00100 220.64900 1.000 68.17318 466 SER A N 1
ATOM 2550 C CA . SER A 1 466 ? 226.76100 169.03300 220.79500 1.000 68.17318 466 SER A CA 1
ATOM 2551 C C . SER A 1 466 ? 226.14600 170.35500 221.24100 1.000 68.17318 466 SER A C 1
ATOM 2552 O O . SER A 1 466 ? 225.55900 170.44700 222.31900 1.000 68.17318 466 SER A O 1
ATOM 2555 N N . TRP A 1 483 ? 217.17400 176.84100 215.80700 1.000 70.73273 483 TRP A N 1
ATOM 2556 C CA . TRP A 1 483 ? 216.96100 177.86400 214.79000 1.000 70.73273 483 TRP A CA 1
ATOM 2557 C C . TRP A 1 483 ? 217.97100 177.73100 213.65400 1.000 70.73273 483 TRP A C 1
ATOM 2558 O O . TRP A 1 483 ? 219.16800 177.57000 213.88900 1.000 70.73273 483 TRP A O 1
ATOM 2569 N N . ARG A 1 484 ? 217.47000 177.79400 212.42000 1.000 68.78461 484 ARG A N 1
ATOM 2570 C CA . ARG A 1 484 ? 218.23100 177.69200 211.17800 1.000 68.78461 484 ARG A CA 1
ATOM 2571 C C . ARG A 1 484 ? 218.72200 176.27700 210.89700 1.000 68.78461 484 ARG A C 1
ATOM 2572 O O . ARG A 1 484 ? 219.38300 176.06100 209.87400 1.000 68.78461 484 ARG A O 1
ATOM 2580 N N . ASP A 1 485 ? 218.42900 175.31000 211.76200 1.000 67.31850 485 ASP A N 1
ATOM 2581 C CA . ASP A 1 485 ? 218.70000 173.90700 211.48200 1.000 67.31850 485 ASP A CA 1
ATOM 2582 C C . ASP A 1 485 ? 217.53200 173.22400 210.78500 1.000 67.31850 485 ASP A C 1
ATOM 2583 O O . ASP A 1 485 ? 217.59800 172.01700 210.52900 1.000 67.31850 485 ASP A O 1
ATOM 2588 N N . ARG A 1 486 ? 216.47300 173.96800 210.47600 1.000 52.46385 486 ARG A N 1
ATOM 2589 C CA . ARG A 1 486 ? 215.30900 173.45500 209.76800 1.000 52.46385 486 ARG A CA 1
ATOM 2590 C C . ARG A 1 486 ? 215.44500 173.57000 208.25700 1.000 52.46385 486 ARG A C 1
ATOM 2591 O O . ARG A 1 486 ? 214.48100 173.27800 207.54200 1.000 52.46385 486 ARG A O 1
ATOM 2599 N N . PHE A 1 487 ? 216.60700 174.00300 207.76500 1.000 59.88224 487 PHE A N 1
ATOM 2600 C CA . PHE A 1 487 ? 216.77400 174.24600 206.33400 1.000 59.88224 487 PHE A CA 1
ATOM 2601 C C . PHE A 1 487 ? 216.48400 173.02900 205.46300 1.000 59.88224 487 PHE A C 1
ATOM 2602 O O . PHE A 1 487 ? 215.81300 173.19600 204.43000 1.000 59.88224 487 PHE A O 1
ATOM 2610 N N . PRO A 1 488 ? 216.95400 171.81600 205.78200 1.000 55.88747 488 PRO A N 1
ATOM 2611 C CA . PRO A 1 488 ? 216.51200 170.65200 204.99400 1.000 55.88747 488 PRO A CA 1
ATOM 2612 C C . PRO A 1 488 ? 215.00800 170.44900 205.02700 1.000 55.88747 488 PRO A C 1
ATOM 2613 O O . PRO A 1 488 ? 214.42200 170.00900 204.02900 1.000 55.88747 488 PRO A O 1
ATOM 2617 N N . ALA A 1 489 ? 214.36200 170.75700 206.15300 1.000 51.04196 489 ALA A N 1
ATOM 2618 C CA . ALA A 1 489 ? 212.90600 170.68700 206.21200 1.000 51.04196 489 ALA A CA 1
ATOM 2619 C C . ALA A 1 489 ? 212.26500 171.74500 205.32100 1.000 51.04196 489 ALA A C 1
ATOM 2620 O O . ALA A 1 489 ? 211.28600 171.46300 204.62000 1.000 51.04196 489 ALA A O 1
ATOM 2622 N N . TYR A 1 490 ? 212.79800 172.97000 205.34100 1.000 48.22336 490 TYR A N 1
ATOM 2623 C CA . TYR A 1 490 ? 212.24400 174.03600 204.51000 1.000 48.22336 490 TYR A CA 1
ATOM 2624 C C . TYR A 1 490 ? 212.39400 173.71500 203.02800 1.000 48.22336 490 TYR A C 1
ATOM 2625 O O . TYR A 1 490 ? 211.46300 173.92700 202.24100 1.000 48.22336 490 TYR A O 1
ATOM 2634 N N . PHE A 1 491 ? 213.56200 173.20500 202.63000 1.000 49.91346 491 PHE A N 1
ATOM 2635 C CA . PHE A 1 491 ? 213.75700 172.79900 201.24200 1.000 49.91346 491 PHE A CA 1
ATOM 2636 C C . PHE A 1 491 ? 212.80600 171.67100 200.86700 1.000 49.91346 491 PHE A C 1
ATOM 2637 O O . PHE A 1 491 ? 212.24100 171.66300 199.76700 1.000 49.91346 491 PHE A O 1
ATOM 2645 N N . THR A 1 492 ? 212.61600 170.71000 201.77400 1.000 48.50707 492 THR A N 1
ATOM 2646 C CA . THR A 1 492 ? 211.66700 169.63100 201.52300 1.000 48.50707 492 THR A CA 1
ATOM 2647 C C . THR A 1 492 ? 210.25000 170.16900 201.38100 1.000 48.50707 492 THR A C 1
ATOM 2648 O O . THR A 1 492 ? 209.49400 169.71900 200.51400 1.000 48.50707 492 THR A O 1
ATOM 2652 N N . ASN A 1 493 ? 209.87100 171.13200 202.22600 1.000 45.45794 493 ASN A N 1
ATOM 2653 C CA . ASN A 1 493 ? 208.54000 171.72500 202.12400 1.000 45.45794 493 ASN A CA 1
ATOM 2654 C C . ASN A 1 493 ? 208.35100 172.42800 200.78600 1.000 45.45794 493 ASN A C 1
ATOM 2655 O O . ASN A 1 493 ? 207.31000 172.27100 200.13400 1.000 45.45794 493 ASN A O 1
ATOM 2660 N N . LEU A 1 494 ? 209.34800 173.20600 200.36100 1.000 44.04494 494 LEU A N 1
ATOM 2661 C CA . LEU A 1 494 ? 209.25300 173.90500 199.08300 1.000 44.04494 494 LEU A CA 1
ATOM 2662 C C . LEU A 1 494 ? 209.14600 172.91800 197.92700 1.000 44.04494 494 LEU A C 1
ATOM 2663 O O . LEU A 1 494 ? 208.31800 173.08700 197.02300 1.000 44.04494 494 LEU A O 1
ATOM 2668 N N . VAL A 1 495 ? 209.97300 171.86900 197.94800 1.000 43.18431 495 VAL A N 1
ATOM 2669 C CA . VAL A 1 495 ? 209.95300 170.88200 196.87300 1.000 43.18431 495 VAL A CA 1
ATOM 2670 C C . VAL A 1 495 ? 208.61400 170.15800 196.83700 1.000 43.18431 495 VAL A C 1
ATOM 2671 O O . VAL A 1 495 ? 208.04800 169.92500 195.76400 1.000 43.18431 495 VAL A O 1
ATOM 2675 N N . SER A 1 496 ? 208.08600 169.78900 198.00800 1.000 40.99078 496 SER A N 1
ATOM 2676 C CA . SER A 1 496 ? 206.80400 169.09400 198.05900 1.000 40.99078 496 SER A CA 1
ATOM 2677 C C . SER A 1 496 ? 205.66800 169.97800 197.56000 1.000 40.99078 496 SER A C 1
ATOM 2678 O O . SER A 1 496 ? 204.78300 169.50800 196.83900 1.000 40.99078 496 SER A O 1
ATOM 2681 N N . ILE A 1 497 ? 205.67000 171.26000 197.93500 1.000 38.82871 497 ILE A N 1
ATOM 2682 C CA . ILE A 1 497 ? 204.61900 172.16200 197.47300 1.000 38.82871 497 ILE A CA 1
ATOM 2683 C C . ILE A 1 497 ? 204.69600 172.35100 195.96200 1.000 38.82871 497 ILE A C 1
ATOM 2684 O O . ILE A 1 497 ? 203.67000 172.34700 195.26600 1.000 38.82871 497 ILE A O 1
ATOM 2689 N N . ILE A 1 498 ? 205.91000 172.52400 195.43000 1.000 36.79840 498 ILE A N 1
ATOM 2690 C CA . ILE A 1 498 ? 206.07000 172.67100 193.98600 1.000 36.79840 498 ILE A CA 1
ATOM 2691 C C . ILE A 1 498 ? 205.61300 171.40700 193.26900 1.000 36.79840 498 ILE A C 1
ATOM 2692 O O . ILE A 1 498 ? 204.96300 171.47200 192.22000 1.000 36.79840 498 ILE A O 1
ATOM 2697 N N . PHE A 1 499 ? 205.94700 170.23900 193.82300 1.000 39.95330 499 PHE A N 1
ATOM 2698 C CA . PHE A 1 499 ? 205.51500 168.98000 193.22500 1.000 39.95330 499 PHE A CA 1
ATOM 2699 C C . PHE A 1 499 ? 203.99700 168.85100 193.24800 1.000 39.95330 499 PHE A C 1
ATOM 2700 O O . PHE A 1 499 ? 203.39600 168.37300 192.28200 1.000 39.95330 499 PHE A O 1
ATOM 2708 N N . MET A 1 500 ? 203.36200 169.27000 194.34500 1.000 36.88295 500 MET A N 1
ATOM 2709 C CA . MET A 1 500 ? 201.90400 169.23500 194.42900 1.000 36.88295 500 MET A CA 1
ATOM 2710 C C . MET A 1 500 ? 201.27200 170.11600 193.35900 1.000 36.88295 500 MET A C 1
ATOM 2711 O O . MET A 1 500 ? 200.32400 169.70700 192.67400 1.000 36.88295 500 MET A O 1
ATOM 2716 N N . ILE A 1 501 ? 201.77800 171.34200 193.21600 1.000 32.02499 501 ILE A N 1
ATOM 2717 C CA . ILE A 1 501 ? 201.22200 172.26100 192.22600 1.000 32.02499 501 ILE A CA 1
ATOM 2718 C C . ILE A 1 501 ? 201.43300 171.71800 190.81800 1.000 32.02499 501 ILE A C 1
ATOM 2719 O O . ILE A 1 501 ? 200.54000 171.79700 189.96100 1.000 32.02499 501 ILE A O 1
ATOM 2724 N N . ALA A 1 502 ? 202.61500 171.15300 190.55700 1.000 35.54761 502 ALA A N 1
ATOM 2725 C CA . ALA A 1 502 ? 202.88600 170.56600 189.25100 1.000 35.54761 502 ALA A CA 1
ATOM 2726 C C . ALA A 1 502 ? 201.96600 169.38500 188.97400 1.000 35.54761 502 ALA A C 1
ATOM 2727 O O . ALA A 1 502 ? 201.50500 169.20400 187.84300 1.000 35.54761 502 ALA A O 1
ATOM 2729 N N . VAL A 1 503 ? 201.69100 168.56500 189.99100 1.000 33.39933 503 VAL A N 1
ATOM 2730 C CA . VAL A 1 503 ? 200.78900 167.43200 189.81200 1.000 33.39933 503 VAL A CA 1
ATOM 2731 C C . VAL A 1 503 ? 199.37600 167.91200 189.50900 1.000 33.39933 503 VAL A C 1
ATOM 2732 O O . VAL A 1 503 ? 198.67800 167.33500 188.66900 1.000 33.39933 503 VAL A O 1
ATOM 2736 N N . THR A 1 504 ? 198.92500 168.96400 190.19700 1.000 34.39057 504 THR A N 1
ATOM 2737 C CA . THR A 1 504 ? 197.60100 169.51100 189.91100 1.000 34.39057 504 THR A CA 1
ATOM 2738 C C . THR A 1 504 ? 197.52200 170.04200 188.48300 1.000 34.39057 504 THR A C 1
ATOM 2739 O O . THR A 1 504 ? 196.53800 169.79900 187.77000 1.000 34.39057 504 THR A O 1
ATOM 2743 N N . PHE A 1 505 ? 198.55800 170.76000 188.04300 1.000 31.50872 505 PHE A N 1
ATOM 2744 C CA . PHE A 1 505 ? 198.56600 171.26900 186.67400 1.000 31.50872 505 PHE A CA 1
ATOM 2745 C C . PHE A 1 505 ? 198.62300 170.13100 185.66000 1.000 31.50872 505 PHE A C 1
ATOM 2746 O O . PHE A 1 505 ? 197.99800 170.20700 184.59600 1.000 31.50872 505 PHE A O 1
ATOM 2754 N N . ALA A 1 506 ? 199.35900 169.06400 185.97500 1.000 33.55362 506 ALA A N 1
ATOM 2755 C CA . ALA A 1 506 ? 199.41800 167.91000 185.08400 1.000 33.55362 506 ALA A CA 1
ATOM 2756 C C . ALA A 1 506 ? 198.07100 167.20400 185.00500 1.000 33.55362 506 ALA A C 1
ATOM 2757 O O . ALA A 1 506 ? 197.68800 166.70600 183.94300 1.000 33.55362 506 ALA A O 1
ATOM 2759 N N . ILE A 1 507 ? 197.34300 167.14200 186.12100 1.000 33.86182 507 ILE A N 1
ATOM 2760 C CA . ILE A 1 507 ? 196.01000 166.55000 186.09700 1.000 33.86182 507 ILE A CA 1
ATOM 2761 C C . ILE A 1 507 ? 195.06100 167.40900 185.27100 1.000 33.86182 507 ILE A C 1
ATOM 2762 O O . ILE A 1 507 ? 194.20100 166.89000 184.54900 1.000 33.86182 507 ILE A O 1
ATOM 2767 N N . VAL A 1 508 ? 195.20300 168.73300 185.35900 1.000 34.56423 508 VAL A N 1
ATOM 2768 C CA . VAL A 1 508 ? 194.40700 169.61600 184.50700 1.000 34.56423 508 VAL A CA 1
ATOM 2769 C C . VAL A 1 508 ? 194.73200 169.37200 183.03700 1.000 34.56423 508 VAL A C 1
ATOM 2770 O O . VAL A 1 508 ? 193.83600 169.30900 182.18500 1.000 34.56423 508 VAL A O 1
ATOM 2774 N N . LEU A 1 509 ? 196.02000 169.22500 182.72000 1.000 34.54159 509 LEU A N 1
ATOM 2775 C CA . LEU A 1 509 ? 196.42200 168.94100 181.34500 1.000 34.54159 509 LEU A CA 1
ATOM 2776 C C . LEU A 1 509 ? 195.86800 167.60200 180.87000 1.000 34.54159 509 LEU A C 1
ATOM 2777 O O . LEU A 1 509 ? 195.45500 167.46700 179.71400 1.000 34.54159 509 LEU A O 1
ATOM 2782 N N . GLY A 1 510 ? 195.86900 166.59600 181.74500 1.000 35.26889 510 GLY A N 1
ATOM 2783 C CA . GLY A 1 510 ? 195.30200 165.30700 181.38300 1.000 35.26889 510 GLY A CA 1
ATOM 2784 C C . GLY A 1 510 ? 193.80600 165.37600 181.14900 1.000 35.26889 510 GLY A C 1
ATOM 2785 O O . GLY A 1 510 ? 193.27800 164.71600 180.24900 1.000 35.26889 510 GLY A O 1
ATOM 2786 N N . VAL A 1 511 ? 193.10000 166.16400 181.96300 1.000 35.83883 511 VAL A N 1
ATOM 2787 C CA . VAL A 1 511 ? 191.67900 166.39900 181.72300 1.000 35.83883 511 VAL A CA 1
ATOM 2788 C C . VAL A 1 511 ? 191.48000 167.07200 180.37200 1.000 35.83883 511 VAL A C 1
ATOM 2789 O O . VAL A 1 511 ? 190.51400 166.78900 179.65400 1.000 35.83883 511 VAL A O 1
ATOM 2793 N N . ILE A 1 512 ? 192.38900 167.98100 180.01100 1.000 32.24769 512 ILE A N 1
ATOM 2794 C CA . ILE A 1 512 ? 192.34200 168.59800 178.68600 1.000 32.24769 512 ILE A CA 1
ATOM 2795 C C . ILE A 1 512 ? 192.51000 167.53900 177.60200 1.000 32.24769 512 ILE A C 1
ATOM 2796 O O . ILE A 1 512 ? 191.77000 167.51100 176.61200 1.000 32.24769 512 ILE A O 1
ATOM 2801 N N . ILE A 1 513 ? 193.49100 166.65100 177.77600 1.000 37.28727 513 ILE A N 1
ATOM 2802 C CA . ILE A 1 513 ? 193.74000 165.60100 176.79300 1.000 37.28727 513 ILE A CA 1
ATOM 2803 C C . ILE A 1 513 ? 192.60000 164.59000 176.78900 1.000 37.28727 513 ILE A C 1
ATOM 2804 O O . ILE A 1 513 ? 192.31900 163.95500 175.76500 1.000 37.28727 513 ILE A O 1
ATOM 2809 N N . TYR A 1 514 ? 191.94100 164.41000 177.93600 1.000 39.29497 514 TYR A N 1
ATOM 2810 C CA . TYR A 1 514 ? 190.78900 163.51500 178.00700 1.000 39.29497 514 TYR A CA 1
ATOM 2811 C C . TYR A 1 514 ? 189.67900 163.96000 177.06600 1.000 39.29497 514 TYR A C 1
ATOM 2812 O O . TYR A 1 514 ? 189.11600 163.14900 176.32200 1.000 39.29497 514 TYR A O 1
ATOM 2821 N N . ARG A 1 515 ? 189.35300 165.25200 177.08700 1.000 39.00248 515 ARG A N 1
ATOM 2822 C CA . ARG A 1 515 ? 188.22700 165.74400 176.30200 1.000 39.00248 515 ARG A CA 1
ATOM 2823 C C . ARG A 1 515 ? 188.50700 165.64500 174.80800 1.000 39.00248 515 ARG A C 1
ATOM 2824 O O . ARG A 1 515 ? 187.60100 165.35800 174.01700 1.000 39.00248 515 ARG A O 1
ATOM 2832 N N . ILE A 1 516 ? 189.75500 165.88100 174.40200 1.000 39.29865 516 ILE A N 1
ATOM 2833 C CA . ILE A 1 516 ? 190.10500 165.81300 172.98700 1.000 39.29865 516 ILE A CA 1
ATOM 2834 C C . ILE A 1 516 ? 189.96800 164.38500 172.47000 1.000 39.29865 516 ILE A C 1
ATOM 2835 O O . ILE A 1 516 ? 189.35800 164.14200 171.42200 1.000 39.29865 516 ILE A O 1
ATOM 2840 N N . SER A 1 517 ? 190.53400 163.42000 173.19700 1.000 46.16211 517 SER A N 1
ATOM 2841 C CA . SER A 1 517 ? 190.51200 162.03600 172.73200 1.000 46.16211 517 SER A CA 1
ATOM 2842 C C . SER A 1 517 ? 189.10700 161.45100 172.78400 1.000 46.16211 517 SER A C 1
ATOM 2843 O O . SER A 1 517 ? 188.68800 160.74700 171.85700 1.000 46.16211 517 SER A O 1
ATOM 2846 N N . THR A 1 518 ? 188.36700 161.72400 173.86100 1.000 49.33202 518 THR A N 1
ATOM 2847 C CA . THR A 1 518 ? 187.01700 161.18300 173.98700 1.000 49.33202 518 THR A CA 1
ATOM 2848 C C . THR A 1 518 ? 186.09400 161.74200 172.91200 1.000 49.33202 518 THR A C 1
ATOM 2849 O O . THR A 1 518 ? 185.26600 161.01200 172.35400 1.000 49.33202 518 THR A O 1
ATOM 2853 N N . ALA A 1 519 ? 186.21600 163.03800 172.61400 1.000 48.47785 519 ALA A N 1
ATOM 2854 C CA . ALA A 1 519 ? 185.36500 163.64800 171.59800 1.000 48.47785 519 ALA A CA 1
ATOM 2855 C C . ALA A 1 519 ? 185.61300 163.03700 170.22400 1.000 48.47785 519 ALA A C 1
ATOM 2856 O O . ALA A 1 519 ? 184.66500 162.76200 169.47800 1.000 48.47785 519 ALA A O 1
ATOM 2858 N N . ALA A 1 520 ? 186.88200 162.82100 169.86800 1.000 51.24098 520 ALA A N 1
ATOM 2859 C CA . ALA A 1 520 ? 187.19300 162.23400 168.56900 1.000 51.24098 520 ALA A CA 1
ATOM 2860 C C . ALA A 1 520 ? 186.71300 160.79000 168.48000 1.000 51.24098 520 ALA A C 1
ATOM 2861 O O . ALA A 1 520 ? 186.12900 160.38600 167.46800 1.000 51.24098 520 ALA A O 1
ATOM 2863 N N . ALA A 1 521 ? 186.95300 159.99800 169.52700 1.000 51.14770 521 ALA A N 1
ATOM 2864 C CA . ALA A 1 521 ? 186.56500 158.59100 169.49700 1.000 51.14770 521 ALA A CA 1
ATOM 2865 C C . ALA A 1 521 ? 185.05000 158.42700 169.47300 1.000 51.14770 521 ALA A C 1
ATOM 2866 O O . ALA A 1 521 ? 184.52600 157.56700 168.75600 1.000 51.14770 521 ALA A O 1
ATOM 2868 N N . LEU A 1 522 ? 184.33200 159.23700 170.25500 1.000 54.81795 522 LEU A N 1
ATOM 2869 C CA . LEU A 1 522 ? 182.88100 159.09100 170.34200 1.000 54.81795 522 LEU A CA 1
ATOM 2870 C C . LEU A 1 522 ? 182.20500 159.39800 169.01000 1.000 54.81795 522 LEU A C 1
ATOM 2871 O O . LEU A 1 522 ? 181.25800 158.70700 168.61700 1.000 54.81795 522 LEU A O 1
ATOM 2876 N N . ALA A 1 523 ? 182.67200 160.43100 168.30500 1.000 58.03480 523 ALA A N 1
ATOM 2877 C CA . ALA A 1 523 ? 182.04300 160.80400 167.04200 1.000 58.03480 523 ALA A CA 1
ATOM 2878 C C . ALA A 1 523 ? 182.22600 159.73000 165.97800 1.000 58.03480 523 ALA A C 1
ATOM 2879 O O . ALA A 1 523 ? 181.36700 159.57600 165.10200 1.000 58.03480 523 ALA A O 1
ATOM 2881 N N . MET A 1 524 ? 183.33000 158.98100 166.03100 1.000 65.67080 524 MET A N 1
ATOM 2882 C CA . MET A 1 524 ? 183.55400 157.91700 165.06000 1.000 65.67080 524 MET A CA 1
ATOM 2883 C C . MET A 1 524 ? 182.55600 156.77600 165.20600 1.000 65.67080 524 MET A C 1
ATOM 2884 O O . MET A 1 524 ? 182.37800 156.00100 164.26100 1.000 65.67080 524 MET A O 1
ATOM 2889 N N . ASN A 1 525 ? 181.90500 156.65500 166.35900 1.000 65.87932 525 ASN A N 1
ATOM 2890 C CA . ASN A 1 525 ? 180.90900 155.61200 166.57300 1.000 65.87932 525 ASN A CA 1
ATOM 2891 C C . ASN A 1 525 ? 179.61400 155.93700 165.83600 1.000 65.87932 525 ASN A C 1
ATOM 2892 O O . ASN A 1 525 ? 178.98700 156.96700 166.08600 1.000 65.87932 525 ASN A O 1
ATOM 2897 N N . PRO A 1 528 ? 175.01500 157.61000 165.94100 1.000 60.17851 528 PRO A N 1
ATOM 2898 C CA . PRO A 1 528 ? 173.78900 157.37500 166.71200 1.000 60.17851 528 PRO A CA 1
ATOM 2899 C C . PRO A 1 528 ? 173.55100 158.45000 167.76600 1.000 60.17851 528 PRO A C 1
ATOM 2900 O O . PRO A 1 528 ? 173.83300 159.62400 167.52500 1.000 60.17851 528 PRO A O 1
ATOM 2904 N N . SER A 1 529 ? 173.03200 158.04500 168.92700 1.000 63.89390 529 SER A N 1
ATOM 2905 C CA . SER A 1 529 ? 172.80900 158.99800 170.00900 1.000 63.89390 529 SER A CA 1
ATOM 2906 C C . SER A 1 529 ? 174.11900 159.56100 170.54200 1.000 63.89390 529 SER A C 1
ATOM 2907 O O . SER A 1 529 ? 174.14200 160.67700 171.07400 1.000 63.89390 529 SER A O 1
ATOM 2910 N N . VAL A 1 530 ? 175.21400 158.80600 170.41800 1.000 67.18443 530 VAL A N 1
ATOM 2911 C CA . VAL A 1 530 ? 176.50300 159.27500 170.91700 1.000 67.18443 530 VAL A CA 1
ATOM 2912 C C . VAL A 1 530 ? 176.96700 160.50100 170.14000 1.000 67.18443 530 VAL A C 1
ATOM 2913 O O . VAL A 1 530 ? 177.44000 161.48200 170.72600 1.000 67.18443 530 VAL A O 1
ATOM 2917 N N . ARG A 1 531 ? 176.83500 160.47100 168.81100 1.000 64.75721 531 ARG A N 1
ATOM 2918 C CA . ARG A 1 531 ? 177.24500 161.61400 168.00400 1.000 64.75721 531 ARG A CA 1
ATOM 2919 C C . ARG A 1 531 ? 176.29500 162.79600 168.14300 1.000 64.75721 531 ARG A C 1
ATOM 2920 O O . ARG A 1 531 ? 176.66600 163.91700 167.78200 1.000 64.75721 531 ARG A O 1
ATOM 2928 N N . SER A 1 532 ? 175.08300 162.57300 168.65000 1.000 64.71955 532 SER A N 1
ATOM 2929 C CA . SER A 1 532 ? 174.14300 163.65700 168.89500 1.000 64.71955 532 SER A CA 1
ATOM 2930 C C . SER A 1 532 ? 174.34600 164.32100 170.24900 1.000 64.71955 532 SER A C 1
ATOM 2931 O O . SER A 1 532 ? 173.83000 165.42300 170.46500 1.000 64.71955 532 SER A O 1
ATOM 2934 N N . ASN A 1 533 ? 175.07900 163.68300 171.16200 1.000 60.95218 533 ASN A N 1
ATOM 2935 C CA . ASN A 1 533 ? 175.33900 164.24700 172.48100 1.000 60.95218 533 ASN A CA 1
ATOM 2936 C C . ASN A 1 533 ? 176.83200 164.27100 172.78400 1.000 60.95218 533 ASN A C 1
ATOM 2937 O O . ASN A 1 533 ? 177.24600 164.00600 173.91500 1.000 60.95218 533 ASN A O 1
ATOM 2942 N N . ILE A 1 534 ? 177.65300 164.59800 171.78500 1.000 60.54717 534 ILE A N 1
ATOM 2943 C CA . ILE A 1 534 ? 179.10000 164.60400 171.98300 1.000 60.54717 534 ILE A CA 1
ATOM 2944 C C . ILE A 1 534 ? 179.50400 165.70600 172.95400 1.000 60.54717 534 ILE A C 1
ATOM 2945 O O . ILE A 1 534 ? 180.42300 165.53400 173.76400 1.000 60.54717 534 ILE A O 1
ATOM 2950 N N . ARG A 1 535 ? 178.82900 166.85500 172.88800 1.000 59.30603 535 ARG A N 1
ATOM 2951 C CA . ARG A 1 535 ? 179.19400 167.98400 173.73600 1.000 59.30603 535 ARG A CA 1
ATOM 2952 C C . ARG A 1 535 ? 178.95600 167.66700 175.20900 1.000 59.30603 535 ARG A C 1
ATOM 2953 O O . ARG A 1 535 ? 179.88800 167.67800 176.02100 1.000 59.30603 535 ARG A O 1
ATOM 2961 N N . VAL A 1 536 ? 177.70500 167.37000 175.56900 1.000 52.16570 536 VAL A N 1
ATOM 2962 C CA . VAL A 1 536 ? 177.35900 167.18200 176.97500 1.000 52.16570 536 VAL A CA 1
ATOM 2963 C C . VAL A 1 536 ? 178.00800 165.92200 177.53600 1.000 52.16570 536 VAL A C 1
ATOM 2964 O O . VAL A 1 536 ? 178.43700 165.89500 178.69600 1.000 52.16570 536 VAL A O 1
ATOM 2968 N N . THR A 1 537 ? 178.08000 164.85600 176.73300 1.000 51.75210 537 THR A N 1
ATOM 2969 C CA . THR A 1 537 ? 178.65000 163.60300 177.22200 1.000 51.75210 537 THR A CA 1
ATOM 2970 C C . THR A 1 537 ? 180.13000 163.75600 177.55200 1.000 51.75210 537 THR A C 1
ATOM 2971 O O . THR A 1 537 ? 180.59700 163.26100 178.58400 1.000 51.75210 537 THR A O 1
ATOM 2975 N N . VAL A 1 538 ? 180.88400 164.43700 176.68800 1.000 48.90205 538 VAL A N 1
ATOM 2976 C CA . VAL A 1 538 ? 182.30500 164.63500 176.94800 1.000 48.90205 538 VAL A CA 1
ATOM 2977 C C . VAL A 1 538 ? 182.50900 165.60300 178.10700 1.000 48.90205 538 VAL A C 1
ATOM 2978 O O . VAL A 1 538 ? 183.38500 165.39900 178.95600 1.000 48.90205 538 VAL A O 1
ATOM 2982 N N . THR A 1 539 ? 181.71100 166.67200 178.16200 1.000 48.59647 539 THR A N 1
ATOM 2983 C CA . THR A 1 539 ? 181.90100 167.67400 179.20700 1.000 48.59647 539 THR A CA 1
ATOM 2984 C C . THR A 1 539 ? 181.43200 167.16600 180.56700 1.000 48.59647 539 THR A C 1
ATOM 2985 O O . THR A 1 539 ? 182.07700 167.43400 181.58700 1.000 48.59647 539 THR A O 1
ATOM 2989 N N . ALA A 1 540 ? 180.32200 166.42500 180.60600 1.000 42.37612 540 ALA A N 1
ATOM 2990 C CA . ALA A 1 540 ? 179.79200 165.95400 181.88300 1.000 42.37612 540 ALA A CA 1
ATOM 2991 C C . ALA A 1 540 ? 180.72600 164.93600 182.52600 1.000 42.37612 540 ALA A C 1
ATOM 2992 O O . ALA A 1 540 ? 181.02600 165.01900 183.72500 1.000 42.37612 540 ALA A O 1
ATOM 2994 N N . THR A 1 541 ? 181.19400 163.96200 181.74100 1.000 42.92412 541 THR A N 1
ATOM 2995 C CA . THR A 1 541 ? 182.12100 162.96800 182.26800 1.000 42.92412 541 THR A CA 1
ATOM 2996 C C . THR A 1 541 ? 183.42600 163.61700 182.70800 1.000 42.92412 541 THR A C 1
ATOM 2997 O O . THR A 1 541 ? 183.98900 163.25300 183.74600 1.000 42.92412 541 THR A O 1
ATOM 3001 N N . ALA A 1 542 ? 183.92300 164.58100 181.92800 1.000 42.49610 542 ALA A N 1
ATOM 3002 C CA . ALA A 1 542 ? 185.14800 165.27900 182.30300 1.000 42.49610 542 ALA A CA 1
ATOM 3003 C C . ALA A 1 542 ? 184.97100 166.04400 183.60900 1.000 42.49610 542 ALA A C 1
ATOM 3004 O O . ALA A 1 542 ? 185.85900 166.02800 184.46900 1.000 42.49610 542 ALA A O 1
ATOM 3006 N N . VAL A 1 543 ? 183.83000 166.71600 183.77700 1.000 39.24762 543 VAL A N 1
ATOM 3007 C CA . VAL A 1 543 ? 183.57800 167.45700 185.01100 1.000 39.24762 543 VAL A CA 1
ATOM 3008 C C . VAL A 1 543 ? 183.49800 166.50800 186.20000 1.000 39.24762 543 VAL A C 1
ATOM 3009 O O . VAL A 1 543 ? 184.04500 166.78900 187.27400 1.000 39.24762 543 VAL A O 1
ATOM 3013 N N . ILE A 1 544 ? 182.80900 165.37600 186.03200 1.000 39.69737 544 ILE A N 1
ATOM 3014 C CA . ILE A 1 544 ? 182.69500 164.40800 187.12100 1.000 39.69737 544 ILE A CA 1
ATOM 3015 C C . ILE A 1 544 ? 184.06700 163.86100 187.49700 1.000 39.69737 544 ILE A C 1
ATOM 3016 O O . ILE A 1 544 ? 184.40800 163.74800 188.68500 1.000 39.69737 544 ILE A O 1
ATOM 3021 N N . ILE A 1 545 ? 184.87400 163.51400 186.49000 1.000 36.16423 545 ILE A N 1
ATOM 3022 C CA . ILE A 1 545 ? 186.21300 162.99300 186.74400 1.000 36.16423 545 ILE A CA 1
ATOM 3023 C C . ILE A 1 545 ? 187.05900 164.02900 187.46700 1.000 36.16423 545 ILE A C 1
ATOM 3024 O O . ILE A 1 545 ? 187.77100 163.70800 188.42500 1.000 36.16423 545 ILE A O 1
ATOM 3029 N N . ASN A 1 546 ? 186.99800 165.28700 187.02300 1.000 36.07118 546 ASN A N 1
ATOM 3030 C CA . ASN A 1 546 ? 187.78400 166.33600 187.66100 1.000 36.07118 546 ASN A CA 1
ATOM 3031 C C . ASN A 1 546 ? 187.35800 166.53700 189.10900 1.000 36.07118 546 ASN A C 1
ATOM 3032 O O . ASN A 1 546 ? 188.20200 166.69000 189.99800 1.000 36.07118 546 ASN A O 1
ATOM 3037 N N . LEU A 1 547 ? 186.04800 166.53900 189.36600 1.000 36.69204 547 LEU A N 1
ATOM 3038 C CA . LEU A 1 547 ? 185.56600 166.74400 190.72900 1.000 36.69204 547 LEU A CA 1
ATOM 3039 C C . LEU A 1 547 ? 186.01700 165.61600 191.65000 1.000 36.69204 547 LEU A C 1
ATOM 3040 O O . LEU A 1 547 ? 186.50900 165.86500 192.75700 1.000 36.69204 547 LEU A O 1
ATOM 3045 N N . VAL A 1 548 ? 185.87900 164.36500 191.19900 1.000 32.66868 548 VAL A N 1
ATOM 3046 C CA . VAL A 1 548 ? 186.29800 163.23600 192.03000 1.000 32.66868 548 VAL A CA 1
ATOM 3047 C C . VAL A 1 548 ? 187.80800 163.26300 192.25100 1.000 32.66868 548 VAL A C 1
ATOM 3048 O O . VAL A 1 548 ? 188.29900 163.05100 193.37400 1.000 32.66868 548 VAL A O 1
ATOM 3052 N N . VAL A 1 549 ? 188.56600 163.52900 191.18400 1.000 34.05306 549 VAL A N 1
ATOM 3053 C CA . VAL A 1 549 ? 190.02100 163.53300 191.27100 1.000 34.05306 549 VAL A CA 1
ATOM 3054 C C . VAL A 1 549 ? 190.49500 164.61800 192.22300 1.000 34.05306 549 VAL A C 1
ATOM 3055 O O . VAL A 1 549 ? 191.40500 164.39700 193.02500 1.000 34.05306 549 VAL A O 1
ATOM 3059 N N . ILE A 1 550 ? 189.88400 165.80300 192.16500 1.000 34.57778 550 ILE A N 1
ATOM 3060 C CA . ILE A 1 550 ? 190.32700 166.87500 193.04800 1.000 34.57778 550 ILE A CA 1
ATOM 3061 C C . ILE A 1 550 ? 189.79600 166.70900 194.46600 1.000 34.57778 550 ILE A C 1
ATOM 3062 O O . ILE A 1 550 ? 190.39900 167.24000 195.39800 1.000 34.57778 550 ILE A O 1
ATOM 3067 N N . ILE A 1 551 ? 188.71400 165.95400 194.67200 1.000 31.87535 551 ILE A N 1
ATOM 3068 C CA . ILE A 1 551 ? 188.33100 165.58900 196.03600 1.000 31.87535 551 ILE A CA 1
ATOM 3069 C C . ILE A 1 551 ? 189.40200 164.69900 196.65900 1.000 31.87535 551 ILE A C 1
ATOM 3070 O O . ILE A 1 551 ? 189.88100 164.94300 197.78100 1.000 31.87535 551 ILE A O 1
ATOM 3075 N N . LEU A 1 552 ? 189.80300 163.65400 195.92700 1.000 32.09482 552 LEU A N 1
ATOM 3076 C CA . LEU A 1 552 ? 190.87700 162.79100 196.41200 1.000 32.09482 552 LEU A CA 1
ATOM 3077 C C . LEU A 1 552 ? 192.17500 163.57500 196.56900 1.000 32.09482 552 LEU A C 1
ATOM 3078 O O . LEU A 1 552 ? 192.94500 163.34300 197.51100 1.000 32.09482 552 LEU A O 1
ATOM 3083 N N . LEU A 1 553 ? 192.42600 164.51600 195.65700 1.000 29.55684 553 LEU A N 1
ATOM 3084 C CA . LEU A 1 553 ? 193.60900 165.36100 195.74300 1.000 29.55684 553 LEU A CA 1
ATOM 3085 C C . LEU A 1 553 ? 193.57600 166.23400 196.98700 1.000 29.55684 553 LEU A C 1
ATOM 3086 O O . LEU A 1 553 ? 194.60700 166.44200 197.62800 1.000 29.55684 553 LEU A O 1
ATOM 3091 N N . ASP A 1 554 ? 192.40600 166.77600 197.32800 1.000 30.75873 554 ASP A N 1
ATOM 3092 C CA . ASP A 1 554 ? 192.28800 167.58400 198.53400 1.000 30.75873 554 ASP A CA 1
ATOM 3093 C C . ASP A 1 554 ? 192.59400 166.75700 199.77200 1.000 30.75873 554 ASP A C 1
ATOM 3094 O O . ASP A 1 554 ? 193.32000 167.21000 200.66400 1.000 30.75873 554 ASP A O 1
ATOM 3099 N N . GLU A 1 555 ? 192.06700 165.53100 199.83300 1.000 33.45962 555 GLU A N 1
ATOM 3100 C CA . GLU A 1 555 ? 192.37300 164.66500 200.97300 1.000 33.45962 555 GLU A CA 1
ATOM 3101 C C . GLU A 1 555 ? 193.87100 164.37100 201.06100 1.000 33.45962 555 GLU A C 1
ATOM 3102 O O . GLU A 1 555 ? 194.49200 164.51800 202.12700 1.000 33.45962 555 GLU A O 1
ATOM 3108 N N . VAL A 1 556 ? 194.47100 163.96900 199.93700 1.000 30.84084 556 VAL A N 1
ATOM 3109 C CA . VAL A 1 556 ? 195.88500 163.60400 199.92800 1.000 30.84084 556 VAL A CA 1
ATOM 3110 C C . VAL A 1 556 ? 196.75400 164.80700 200.27300 1.000 30.84084 556 VAL A C 1
ATOM 3111 O O . VAL A 1 556 ? 197.73100 164.69300 201.02100 1.000 30.84084 556 VAL A O 1
ATOM 3115 N N . TYR A 1 557 ? 196.41400 165.97800 199.73200 1.000 30.24449 557 TYR A N 1
ATOM 3116 C CA . TYR A 1 557 ? 197.20300 167.17600 199.98100 1.000 30.24449 557 TYR A CA 1
ATOM 3117 C C . TYR A 1 557 ? 197.05400 167.65000 201.41700 1.000 30.24449 557 TYR A C 1
ATOM 3118 O O . TYR A 1 557 ? 198.01400 168.16600 201.99200 1.000 30.24449 557 TYR A O 1
ATOM 3127 N N . GLY A 1 558 ? 195.87500 167.47900 202.01700 1.000 31.43302 558 GLY A N 1
ATOM 3128 C CA . GLY A 1 558 ? 195.74400 167.75500 203.43700 1.000 31.43302 558 GLY A CA 1
ATOM 3129 C C . GLY A 1 558 ? 196.63800 166.86400 204.27600 1.000 31.43302 558 GLY A C 1
ATOM 3130 O O . GLY A 1 558 ? 197.30800 167.33300 205.20200 1.000 31.43302 558 GLY A O 1
ATOM 3131 N N . CYS A 1 559 ? 196.67500 165.56700 203.95400 1.000 35.80810 559 CYS A N 1
ATOM 3132 C CA . CYS A 1 559 ? 197.56000 164.66200 204.68700 1.000 35.80810 559 CYS A CA 1
ATOM 3133 C C . CYS A 1 559 ? 199.02800 165.05000 204.51100 1.000 35.80810 559 CYS A C 1
ATOM 3134 O O . CYS A 1 559 ? 199.80000 165.08200 205.48200 1.000 35.80810 559 CYS A O 1
ATOM 3137 N N . ILE A 1 560 ? 199.43300 165.36000 203.27800 1.000 32.46304 560 ILE A N 1
ATOM 3138 C CA . ILE A 1 560 ? 200.83600 165.68200 203.04400 1.000 32.46304 560 ILE A CA 1
ATOM 3139 C C . ILE A 1 560 ? 201.19400 167.03300 203.65100 1.000 32.46304 560 ILE A C 1
ATOM 3140 O O . ILE A 1 560 ? 202.34600 167.25900 204.02800 1.000 32.46304 560 ILE A O 1
ATOM 3145 N N . ALA A 1 561 ? 200.23200 167.95500 203.75700 1.000 31.44742 561 ALA A N 1
ATOM 3146 C CA . ALA A 1 561 ? 200.48500 169.21300 204.45300 1.000 31.44742 561 ALA A CA 1
ATOM 3147 C C . ALA A 1 561 ? 200.63000 168.98900 205.95200 1.000 31.44742 561 ALA A C 1
ATOM 3148 O O . ALA A 1 561 ? 201.45300 169.64300 206.60600 1.000 31.44742 561 ALA A O 1
ATOM 3150 N N . ARG A 1 562 ? 199.83100 168.07200 206.51000 1.000 36.73225 562 ARG A N 1
ATOM 3151 C CA . ARG A 1 562 ? 200.06500 167.58700 207.86800 1.000 36.73225 562 ARG A CA 1
ATOM 3152 C C . ARG A 1 562 ? 201.51200 167.14400 208.04100 1.000 36.73225 562 ARG A C 1
ATOM 3153 O O . ARG A 1 562 ? 202.21100 167.58500 208.96300 1.000 36.73225 562 ARG A O 1
ATOM 3161 N N . TRP A 1 563 ? 201.98600 166.29100 207.13100 1.000 36.72060 563 TRP A N 1
ATOM 3162 C CA . TRP A 1 563 ? 203.34800 165.77400 207.24700 1.000 36.72060 563 TRP A CA 1
ATOM 3163 C C . TRP A 1 563 ? 204.38700 166.88200 207.08500 1.000 36.72060 563 TRP A C 1
ATOM 3164 O O . TRP A 1 563 ? 205.38000 166.92300 207.82300 1.000 36.72060 563 TRP A O 1
ATOM 3175 N N . LEU A 1 564 ? 204.17900 167.78300 206.12000 1.000 34.13970 564 LEU A N 1
ATOM 3176 C CA . LEU A 1 564 ? 205.12900 168.86400 205.87700 1.000 34.13970 564 LEU A CA 1
ATOM 3177 C C . LEU A 1 564 ? 205.24700 169.77800 207.08700 1.000 34.13970 564 LEU A C 1
ATOM 3178 O O . LEU A 1 564 ? 206.35300 170.18100 207.46500 1.000 34.13970 564 LEU A O 1
ATOM 3183 N N . THR A 1 565 ? 204.11600 170.12400 207.70600 1.000 35.27964 565 THR A N 1
ATOM 3184 C CA . THR A 1 565 ? 204.17200 170.95100 208.90300 1.000 35.27964 565 THR A CA 1
ATOM 3185 C C . THR A 1 565 ? 204.78700 170.19400 210.07300 1.000 35.27964 565 THR A C 1
ATOM 3186 O O . THR A 1 565 ? 205.44700 170.80300 210.92300 1.000 35.27964 565 THR A O 1
ATOM 3190 N N . LYS A 1 566 ? 204.58700 168.87400 210.13700 1.000 37.48622 566 LYS A N 1
ATOM 3191 C CA . LYS A 1 566 ? 205.20200 168.09700 211.20900 1.000 37.48622 566 LYS A CA 1
ATOM 3192 C C . LYS A 1 566 ? 206.72100 168.06100 211.08000 1.000 37.48622 566 LYS A C 1
ATOM 3193 O O . LYS A 1 566 ? 207.43500 168.18200 212.08300 1.000 37.48622 566 LYS A O 1
ATOM 3199 N N . ILE A 1 567 ? 207.23600 167.89100 209.85900 1.000 36.52861 567 ILE A N 1
ATOM 3200 C CA . ILE A 1 567 ? 208.67800 167.71200 209.69100 1.000 36.52861 567 ILE A CA 1
ATOM 3201 C C . ILE A 1 567 ? 209.44300 168.98000 210.05100 1.000 36.52861 567 ILE A C 1
ATOM 3202 O O . ILE A 1 567 ? 210.55100 168.90800 210.59700 1.000 36.52861 567 ILE A O 1
ATOM 3207 N N . GLU A 1 568 ? 208.88300 170.15500 209.76100 1.000 42.82385 568 GLU A N 1
ATOM 3208 C CA . GLU A 1 568 ? 209.56500 171.40600 210.06900 1.000 42.82385 568 GLU A CA 1
ATOM 3209 C C . GLU A 1 568 ? 209.65100 171.68500 211.56400 1.000 42.82385 568 GLU A C 1
ATOM 3210 O O . GLU A 1 568 ? 210.47200 172.51300 211.97300 1.000 42.82385 568 GLU A O 1
ATOM 3216 N N . VAL A 1 569 ? 208.84100 171.01500 212.37800 1.000 44.11994 569 VAL A N 1
ATOM 3217 C CA . VAL A 1 569 ? 208.91700 171.10600 213.83600 1.000 44.11994 569 VAL A CA 1
ATOM 3218 C C . VAL A 1 569 ? 208.68700 172.54100 214.30000 1.000 44.11994 569 VAL A C 1
ATOM 3219 O O . VAL A 1 569 ? 209.63600 173.20200 214.74800 1.000 44.11994 569 VAL A O 1
ATOM 3223 N N . PRO A 1 570 ? 207.46900 173.07100 214.19200 1.000 46.63577 570 PRO A N 1
ATOM 3224 C CA . PRO A 1 570 ? 207.19200 174.39000 214.77200 1.000 46.63577 570 PRO A CA 1
ATOM 3225 C C . PRO A 1 570 ? 207.41200 174.38100 216.27800 1.000 46.63577 570 PRO A C 1
ATOM 3226 O O . PRO A 1 570 ? 207.12900 173.39300 216.95900 1.000 46.63577 570 PRO A O 1
ATOM 3230 N N . LYS A 1 571 ? 207.93400 175.49700 216.79400 1.000 54.69766 571 LYS A N 1
ATOM 3231 C CA . LYS A 1 571 ? 208.25000 175.57800 218.21700 1.000 54.69766 571 LYS A CA 1
ATOM 3232 C C . LYS A 1 571 ? 206.99800 175.45900 219.07700 1.000 54.69766 571 LYS A C 1
ATOM 3233 O O . LYS A 1 571 ? 206.99200 174.73700 220.08100 1.000 54.69766 571 LYS A O 1
ATOM 3239 N N . THR A 1 572 ? 205.93100 176.15500 218.70100 1.000 54.58956 572 THR A N 1
ATOM 3240 C CA . THR A 1 572 ? 204.70100 176.17400 219.47500 1.000 54.58956 572 THR A CA 1
ATOM 3241 C C . THR A 1 572 ? 203.55300 175.60500 218.65200 1.000 54.58956 572 THR A C 1
ATOM 3242 O O . THR A 1 572 ? 203.61700 175.52700 217.42200 1.000 54.58956 572 THR A O 1
ATOM 3246 N N . GLU A 1 573 ? 202.49300 175.20200 219.35800 1.000 53.33195 573 GLU A N 1
ATOM 3247 C 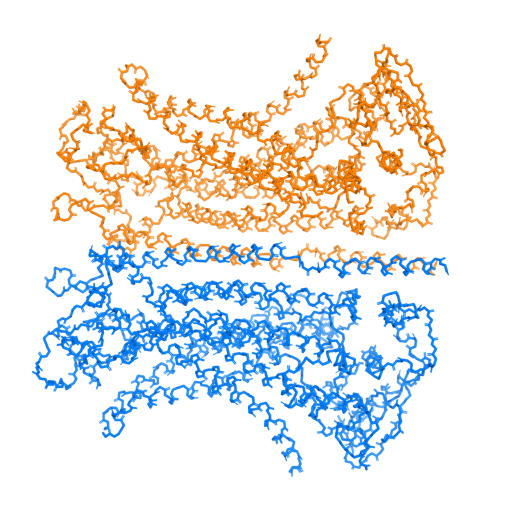CA . GLU A 1 573 ? 201.31600 174.66100 218.68600 1.000 53.33195 573 GLU A CA 1
ATOM 3248 C C . GLU A 1 573 ? 200.65000 175.71300 217.81200 1.000 53.33195 573 GLU A C 1
ATOM 3249 O O . GLU A 1 573 ? 200.11300 175.39500 216.74500 1.000 53.33195 573 GLU A O 1
ATOM 3255 N N . LYS A 1 574 ? 200.66500 176.97200 218.25400 1.000 48.43768 574 LYS A N 1
ATOM 3256 C CA . LYS A 1 574 ? 200.01600 178.03000 217.48900 1.000 48.43768 574 LYS A CA 1
ATOM 3257 C C . LYS A 1 574 ? 200.71300 178.23600 216.14900 1.000 48.43768 574 LYS A C 1
ATOM 3258 O O . LYS A 1 574 ? 200.05900 178.39800 215.11300 1.000 48.43768 574 LYS A O 1
ATOM 3264 N N . SER A 1 575 ? 202.04900 178.22300 216.15000 1.000 45.88570 575 SER A N 1
ATOM 3265 C CA . SER A 1 575 ? 202.79300 178.33200 214.89900 1.000 45.88570 575 SER A CA 1
ATOM 3266 C C . SER A 1 575 ? 202.53900 177.13100 213.99600 1.000 45.88570 575 SER A C 1
ATOM 3267 O O . SER A 1 575 ? 202.45100 177.27400 212.77000 1.000 45.88570 575 SER A O 1
ATOM 3270 N N . PHE A 1 576 ? 202.44300 175.93500 214.58300 1.000 38.28786 576 PHE A N 1
ATOM 3271 C CA . PHE A 1 576 ? 202.12400 174.74200 213.80500 1.000 38.28786 576 PHE A CA 1
ATOM 3272 C C . PHE A 1 576 ? 200.76800 174.88500 213.12300 1.000 38.28786 576 PHE A C 1
ATOM 3273 O O . PHE A 1 576 ? 200.62900 174.61000 211.92400 1.000 38.28786 576 PHE A O 1
ATOM 3281 N N . GLU A 1 577 ? 199.75900 175.33600 213.87300 1.000 39.80712 577 GLU A N 1
ATOM 3282 C CA . GLU A 1 577 ? 198.43500 175.54200 213.29600 1.000 39.80712 577 GLU A CA 1
ATOM 3283 C C . GLU A 1 577 ? 198.47400 176.60300 212.20400 1.000 39.80712 577 GLU A C 1
ATOM 3284 O O . GLU A 1 577 ? 197.85600 176.44000 211.14800 1.000 39.80712 577 GLU A O 1
ATOM 3290 N N . GLU A 1 578 ? 199.20400 177.69500 212.44700 1.000 37.34578 578 GLU A N 1
ATOM 3291 C CA . GLU A 1 578 ? 199.32800 178.77400 211.47100 1.000 37.34578 578 GLU A CA 1
ATOM 3292 C C . GLU A 1 578 ? 199.91400 178.27000 210.15600 1.000 37.34578 578 GLU A C 1
ATOM 3293 O O . GLU A 1 578 ? 199.34700 178.48900 209.07600 1.000 37.34578 578 GLU A O 1
ATOM 3299 N N . ARG A 1 579 ? 201.05400 177.58300 210.23600 1.000 32.84627 579 ARG A N 1
ATOM 3300 C CA . ARG A 1 579 ? 201.73600 177.12800 209.03100 1.000 32.84627 579 ARG A CA 1
ATOM 3301 C C . ARG A 1 579 ? 200.93200 176.05500 208.30900 1.000 32.84627 579 ARG A C 1
ATOM 3302 O O . ARG A 1 579 ? 200.85200 176.05900 207.07200 1.000 32.84627 579 ARG A O 1
ATOM 3310 N N . LEU A 1 580 ? 200.32300 175.12800 209.05700 1.000 26.84488 580 LEU A N 1
ATOM 3311 C CA . LEU A 1 580 ? 199.49500 174.11300 208.41800 1.000 26.84488 580 LEU A CA 1
ATOM 3312 C C . LEU A 1 580 ? 198.29100 174.73900 207.73200 1.000 26.84488 580 LEU A C 1
ATOM 3313 O O . LEU A 1 580 ? 197.91500 174.32400 206.63100 1.000 26.84488 580 LEU A O 1
ATOM 3318 N N . THR A 1 581 ? 197.66200 175.72900 208.37000 1.000 24.72707 581 THR A N 1
ATOM 3319 C CA . THR A 1 581 ? 196.53000 176.39900 207.74700 1.000 24.72707 581 THR A CA 1
ATOM 3320 C C . THR A 1 581 ? 196.95200 177.09800 206.46400 1.000 24.72707 581 THR A C 1
ATOM 3321 O O . THR A 1 581 ? 196.24700 177.02200 205.45200 1.000 24.72707 581 THR A O 1
ATOM 3325 N N . PHE A 1 582 ? 198.10900 177.76400 206.47800 1.000 21.98019 582 PHE A N 1
ATOM 3326 C CA . PHE A 1 582 ? 198.58100 178.43600 205.26900 1.000 21.98019 582 PHE A CA 1
ATOM 3327 C C . PHE A 1 582 ? 198.83200 177.43600 204.14300 1.000 21.98019 582 PHE A C 1
ATOM 3328 O O . PHE A 1 582 ? 198.39000 177.64100 203.00400 1.000 21.98019 582 PHE A O 1
ATOM 3336 N N . LYS A 1 583 ? 199.53000 176.33700 204.44900 1.000 23.06234 583 LYS A N 1
ATOM 3337 C CA . LYS A 1 583 ? 199.82800 175.34100 203.42100 1.000 23.06234 583 LYS A CA 1
ATOM 3338 C C . LYS A 1 583 ? 198.55400 174.70500 202.87600 1.000 23.06234 583 LYS A C 1
ATOM 3339 O O . LYS A 1 583 ? 198.39600 174.55200 201.65600 1.000 23.06234 583 LYS A O 1
ATOM 3345 N N . ALA A 1 584 ? 197.63600 174.32400 203.76800 1.000 18.08151 584 ALA A N 1
ATOM 3346 C CA . ALA A 1 584 ? 196.39900 173.68700 203.33900 1.000 18.08151 584 ALA A CA 1
ATOM 3347 C C . ALA A 1 584 ? 195.55200 174.63600 202.50700 1.000 18.08151 584 ALA A C 1
ATOM 3348 O O . ALA A 1 584 ? 194.95800 174.22700 201.50400 1.000 18.08151 584 ALA A O 1
ATOM 3350 N N . PHE A 1 585 ? 195.48200 175.91000 202.90400 1.000 16.70324 585 PHE A N 1
ATOM 3351 C CA . PHE A 1 585 ? 194.72400 176.87400 202.11900 1.000 16.70324 585 PHE A CA 1
ATOM 3352 C C . PHE A 1 585 ? 195.33900 177.06800 200.74200 1.000 16.70324 585 PHE A C 1
ATOM 3353 O O . PHE A 1 585 ? 194.61600 177.17300 199.74900 1.000 16.70324 585 PHE A O 1
ATOM 3361 N N . LEU A 1 586 ? 196.67000 177.13300 200.66000 1.000 16.51530 586 LEU A N 1
ATOM 3362 C CA . LEU A 1 586 ? 197.31100 177.30100 199.35800 1.000 16.51530 586 LEU A CA 1
ATOM 3363 C C . LEU A 1 586 ? 197.01700 176.11100 198.45000 1.000 16.51530 586 LEU A C 1
ATOM 3364 O O . LEU A 1 586 ? 196.66000 176.28000 197.27400 1.000 16.51530 586 LEU A O 1
ATOM 3369 N N . LEU A 1 587 ? 197.13900 174.89500 198.98800 1.000 17.11070 587 LEU A N 1
ATOM 3370 C CA . LEU A 1 587 ? 196.86800 173.70800 198.18200 1.000 17.11070 587 LEU A CA 1
ATOM 3371 C C . LEU A 1 587 ? 195.40600 173.64800 197.75300 1.000 17.11070 587 LEU A C 1
ATOM 3372 O O . LEU A 1 587 ? 195.10300 173.34200 196.59100 1.000 17.11070 587 LEU A O 1
ATOM 3377 N N . LYS A 1 588 ? 194.48500 173.94300 198.67400 1.000 16.98432 588 LYS A N 1
ATOM 3378 C CA . LYS A 1 588 ? 193.06500 173.91800 198.34300 1.000 16.98432 588 LYS A CA 1
ATOM 3379 C C . LYS A 1 588 ? 192.72400 174.98200 197.31000 1.000 16.98432 588 LYS A C 1
ATOM 3380 O O . LYS A 1 588 ? 191.92000 174.74100 196.40400 1.000 16.98432 588 LYS A O 1
ATOM 3386 N N . PHE A 1 589 ? 193.32600 176.16700 197.43200 1.000 18.36562 589 PHE A N 1
ATOM 3387 C CA . PHE A 1 589 ? 193.13500 177.22400 196.44700 1.000 18.36562 589 PHE A CA 1
ATOM 3388 C C . PHE A 1 589 ? 193.57600 176.75900 195.06800 1.000 18.36562 589 PHE A C 1
ATOM 3389 O O . PHE A 1 589 ? 192.85700 176.94100 194.07700 1.000 18.36562 589 PHE A O 1
ATOM 3397 N N . VAL A 1 590 ? 194.75900 176.14200 194.98900 1.000 16.25560 590 VAL A N 1
ATOM 3398 C CA . VAL A 1 590 ? 195.26700 175.68000 193.69900 1.000 16.25560 590 VAL A CA 1
ATOM 3399 C C . VAL A 1 590 ? 194.32600 174.64100 193.09900 1.000 16.25560 590 VAL A C 1
ATOM 3400 O O . VAL A 1 590 ? 193.89900 174.76000 191.94300 1.000 16.25560 590 VAL A O 1
ATOM 3404 N N . ASN A 1 591 ? 193.95600 173.62900 193.89200 1.000 19.83260 591 ASN A N 1
ATOM 3405 C CA . ASN A 1 591 ? 193.10000 172.56200 193.37700 1.000 19.83260 591 ASN A CA 1
ATOM 3406 C C . ASN A 1 591 ? 191.73500 173.09000 192.95400 1.000 19.83260 591 ASN A C 1
ATOM 3407 O O . ASN A 1 591 ? 191.18800 172.66400 191.93000 1.000 19.83260 591 ASN A O 1
ATOM 3412 N N . SER A 1 592 ? 191.16600 174.01500 193.72700 1.000 15.22862 592 SER A N 1
ATOM 3413 C CA . SER A 1 592 ? 189.82600 174.50400 193.43700 1.000 15.22862 592 SER A CA 1
ATOM 3414 C C . SER A 1 592 ? 189.79300 175.46100 192.25400 1.000 15.22862 592 SER A C 1
ATOM 3415 O O . SER A 1 592 ? 188.81000 175.46900 191.50500 1.000 15.22862 592 SER A O 1
ATOM 3418 N N . TYR A 1 593 ? 190.83600 176.26800 192.05800 1.000 14.13323 593 TYR A N 1
ATOM 3419 C CA . TYR A 1 593 ? 190.77200 177.34900 191.08700 1.000 14.13323 593 TYR A CA 1
ATOM 3420 C C . TYR A 1 593 ? 191.62400 177.13200 189.84300 1.000 14.13323 593 TYR A C 1
ATOM 3421 O O . TYR A 1 593 ? 191.57200 177.96700 188.93500 1.000 14.13323 593 TYR A O 1
ATOM 3430 N N . THR A 1 594 ? 192.39800 176.04700 189.75800 1.000 14.80200 594 THR A N 1
ATOM 3431 C CA . THR A 1 594 ? 193.17500 175.81600 188.54100 1.000 14.80200 594 THR A CA 1
ATOM 3432 C C . THR A 1 594 ? 192.30300 175.62000 187.30600 1.000 14.80200 594 THR A C 1
ATOM 3433 O O . THR A 1 594 ? 192.52200 176.32500 186.30400 1.000 14.80200 594 THR A O 1
ATOM 3437 N N . PRO A 1 595 ? 191.32800 174.70100 187.29100 1.000 16.61202 595 PRO A N 1
ATOM 3438 C CA . PRO A 1 595 ? 190.50300 174.54200 186.07900 1.000 16.61202 595 PRO A CA 1
ATOM 3439 C C . PRO A 1 595 ? 189.70700 175.78300 185.71800 1.000 16.61202 595 PRO A C 1
ATOM 3440 O O . PRO A 1 595 ? 189.54500 176.08700 184.52900 1.000 16.61202 595 PRO A O 1
ATOM 3444 N N . ILE A 1 596 ? 189.20600 176.51500 186.71500 1.000 14.82990 596 ILE A N 1
ATOM 3445 C CA . ILE A 1 596 ? 188.43900 177.72200 186.42700 1.000 14.82990 596 ILE A CA 1
ATOM 3446 C C . ILE A 1 596 ? 189.33000 178.78600 185.80400 1.000 14.82990 596 ILE A C 1
ATOM 3447 O O . ILE A 1 596 ? 188.93900 179.44900 184.83700 1.000 14.82990 596 ILE A O 1
ATOM 3452 N N . PHE A 1 597 ? 190.53700 178.97000 186.34500 1.000 15.98025 597 PHE A N 1
ATOM 3453 C CA . PHE A 1 597 ? 191.47300 179.92000 185.75200 1.000 15.98025 597 PHE A CA 1
ATOM 3454 C C . PHE A 1 597 ? 191.83200 179.51500 184.32900 1.000 15.98025 597 PHE A C 1
ATOM 3455 O O . PHE A 1 597 ? 191.90100 180.36600 183.43100 1.000 15.98025 597 PHE A O 1
ATOM 3463 N N . TYR A 1 598 ? 192.05500 178.21700 184.10200 1.000 18.81976 598 TYR A N 1
ATOM 3464 C CA . TYR A 1 598 ? 192.37300 177.74500 182.75800 1.000 18.81976 598 TYR A CA 1
ATOM 3465 C C . TYR A 1 598 ? 191.24100 178.05000 181.78500 1.000 18.81976 598 TYR A C 1
ATOM 3466 O O . TYR A 1 598 ? 191.47100 178.60400 180.70400 1.000 18.81976 598 TYR A O 1
ATOM 3475 N N . VAL A 1 599 ? 190.00700 177.71300 182.16200 1.000 16.87827 599 VAL A N 1
ATOM 3476 C CA . VAL A 1 599 ? 188.87200 177.93100 181.27200 1.000 16.87827 599 VAL A CA 1
ATOM 3477 C C . VAL A 1 599 ? 188.64900 179.42000 181.03800 1.000 16.87827 599 VAL A C 1
ATOM 3478 O O . VAL A 1 599 ? 188.26100 179.83800 179.94100 1.000 16.87827 599 VAL A O 1
ATOM 3482 N N . ALA A 1 600 ? 188.88900 180.24300 182.06000 1.000 13.43701 600 ALA A N 1
ATOM 3483 C CA . ALA A 1 600 ? 188.63100 181.67200 181.92800 1.000 13.43701 600 ALA A CA 1
ATOM 3484 C C . ALA A 1 600 ? 189.67300 182.35400 181.05100 1.000 13.43701 600 ALA A C 1
ATOM 3485 O O . ALA A 1 600 ? 189.34100 183.27000 180.29000 1.000 13.43701 600 ALA A O 1
ATOM 3487 N N . PHE A 1 601 ? 190.93400 181.93200 181.13500 1.000 15.67609 601 PHE A N 1
ATOM 3488 C CA . PHE A 1 601 ? 192.00300 182.68200 180.48700 1.000 15.67609 601 PHE A CA 1
ATOM 3489 C C . PHE A 1 601 ? 192.70200 181.92100 179.37100 1.000 15.67609 601 PHE A C 1
ATOM 3490 O O . PHE A 1 601 ? 192.83800 182.45200 178.26300 1.000 15.67609 601 PHE A O 1
ATOM 3498 N N . PHE A 1 602 ? 193.15400 180.69200 179.62100 1.000 19.16209 602 PHE A N 1
ATOM 3499 C CA . PHE A 1 602 ? 194.07900 180.01600 178.71900 1.000 19.16209 602 PHE A CA 1
ATOM 3500 C C . PHE A 1 602 ? 193.44600 178.86800 177.94100 1.000 19.16209 602 PHE A C 1
ATOM 3501 O O . PHE A 1 602 ? 194.17700 178.06500 177.35100 1.000 19.16209 602 PHE A O 1
ATOM 3509 N N . LYS A 1 603 ? 192.11700 178.76300 177.91500 1.000 24.67526 603 LYS A N 1
ATOM 3510 C CA . LYS A 1 603 ? 191.49300 177.60600 177.27800 1.000 24.67526 603 LYS A CA 1
ATOM 3511 C C . LYS A 1 603 ? 191.65200 177.65100 175.76200 1.000 24.67526 603 LYS A C 1
ATOM 3512 O O . LYS A 1 603 ? 192.29000 176.77700 175.16500 1.000 24.67526 603 LYS A O 1
ATOM 3518 N N . GLY A 1 604 ? 191.07800 178.66500 175.12100 1.000 23.95656 604 GLY A N 1
ATOM 3519 C CA . GLY A 1 604 ? 191.13400 178.76100 173.67500 1.000 23.95656 604 GLY A CA 1
ATOM 3520 C C . GLY A 1 604 ? 191.87800 179.98600 173.18900 1.000 23.95656 604 GLY A C 1
ATOM 3521 O O . GLY A 1 604 ? 191.48900 180.60500 172.19400 1.000 23.95656 604 GLY A O 1
ATOM 3522 N N . ARG A 1 605 ? 192.95500 180.34400 173.88400 1.000 22.02383 605 ARG A N 1
ATOM 3523 C CA . ARG A 1 605 ? 193.69300 181.56600 173.59600 1.000 22.02383 605 ARG A CA 1
ATOM 3524 C C . ARG A 1 605 ? 194.99300 181.33100 172.84200 1.000 22.02383 605 ARG A C 1
ATOM 3525 O O . ARG A 1 605 ? 195.38900 182.18100 172.03900 1.000 22.02383 605 ARG A O 1
ATOM 3533 N N . PHE A 1 606 ? 195.66100 180.20300 173.07100 1.000 27.43429 606 PHE A N 1
ATOM 3534 C CA . PHE A 1 606 ? 196.98700 179.95800 172.52000 1.000 27.43429 606 PHE A CA 1
ATOM 3535 C C . PHE A 1 606 ? 196.96000 179.11000 171.25600 1.000 27.43429 606 PHE A C 1
ATOM 3536 O O . PHE A 1 606 ? 198.00500 178.59500 170.84600 1.000 27.43429 606 PHE A O 1
ATOM 3544 N N . VAL A 1 607 ? 195.79600 178.94800 170.63300 1.000 29.82051 607 VAL A N 1
ATOM 3545 C CA . VAL A 1 607 ? 195.70400 178.26000 169.35200 1.000 29.82051 607 VAL A CA 1
ATOM 3546 C C . VAL A 1 607 ? 196.06700 179.23900 168.24600 1.000 29.82051 607 VAL A C 1
ATOM 3547 O O . VAL A 1 607 ? 196.13000 180.45300 168.47200 1.000 29.82051 607 VAL A O 1
ATOM 3551 N N . GLY A 1 608 ? 196.31100 178.72100 167.04300 1.000 25.34466 608 GLY A N 1
ATOM 3552 C CA . GLY A 1 608 ? 196.67100 179.53900 165.90900 1.000 25.34466 608 GLY A CA 1
ATOM 3553 C C . GLY A 1 608 ? 195.52400 179.72000 164.93200 1.000 25.34466 608 GLY A C 1
ATOM 3554 O O . GLY A 1 608 ? 194.36400 179.41200 165.21100 1.000 25.34466 608 GLY A O 1
ATOM 3555 N N . ARG A 1 609 ? 195.87100 180.23700 163.75800 1.000 23.51583 609 ARG A N 1
ATOM 3556 C CA . ARG A 1 609 ? 194.90000 180.43700 162.70100 1.000 23.51583 609 ARG A CA 1
ATOM 3557 C C . ARG A 1 609 ? 194.49700 179.09700 162.09000 1.000 23.51583 609 ARG A C 1
ATOM 3558 O O . ARG A 1 609 ? 195.17100 178.08400 162.29100 1.000 23.51583 609 ARG A O 1
ATOM 3566 N N . PRO A 1 610 ? 193.38300 179.06400 161.35300 1.000 24.70912 610 PRO A N 1
ATOM 3567 C CA . PRO A 1 610 ? 192.92400 177.79100 160.77100 1.000 24.70912 610 PRO A CA 1
ATOM 3568 C C . PRO A 1 610 ? 193.92500 177.15100 159.82600 1.000 24.70912 610 PRO A C 1
ATOM 3569 O O . PRO A 1 610 ? 193.91700 175.92400 159.66900 1.000 24.70912 610 PRO A O 1
ATOM 3573 N N . GLY A 1 611 ? 194.78100 177.93700 159.18200 1.000 26.95186 611 GLY A N 1
ATOM 3574 C CA . GLY A 1 611 ? 195.78500 177.37100 158.30700 1.000 26.95186 611 GLY A CA 1
ATOM 3575 C C . GLY A 1 611 ? 197.02600 176.91100 159.04300 1.000 26.95186 611 GLY A C 1
ATOM 3576 O O . GLY A 1 611 ? 197.82700 176.14700 158.49700 1.000 26.95186 611 GLY A O 1
ATOM 3577 N N . ASP A 1 612 ? 197.19600 177.36600 160.28900 1.000 27.41014 612 ASP A N 1
ATOM 3578 C CA . ASP A 1 612 ? 198.37800 177.04600 161.09700 1.000 27.41014 612 ASP A CA 1
ATOM 3579 C C . ASP A 1 612 ? 197.92600 176.85300 162.54500 1.000 27.41014 612 ASP A C 1
ATOM 3580 O O . ASP A 1 612 ? 197.82500 177.81500 163.31000 1.000 27.41014 612 ASP A O 1
ATOM 3585 N N . TYR A 1 613 ? 197.65800 175.60500 162.91500 1.000 34.52520 613 TYR A N 1
ATOM 3586 C CA . TYR A 1 613 ? 197.26600 175.27800 164.27700 1.000 34.52520 613 TYR A CA 1
ATOM 3587 C C . TYR A 1 613 ? 198.48400 174.91100 165.12300 1.000 34.52520 613 TYR A C 1
ATOM 3588 O O . TYR A 1 613 ? 199.58000 174.66500 164.61600 1.000 34.52520 613 TYR A O 1
ATOM 3597 N N . VAL A 1 614 ? 198.27200 174.87700 166.43600 1.000 35.82252 614 VAL A N 1
ATOM 3598 C CA . VAL A 1 614 ? 199.29300 174.49700 167.40400 1.000 35.82252 614 VAL A CA 1
ATOM 3599 C C . VAL A 1 614 ? 198.84300 173.21100 168.08200 1.000 35.82252 614 VAL A C 1
ATOM 3600 O O . VAL A 1 614 ? 197.69400 173.10700 168.52600 1.000 35.82252 614 VAL A O 1
ATOM 3604 N N . TYR A 1 615 ? 199.73900 172.23100 168.14200 1.000 38.88594 615 TYR A N 1
ATOM 3605 C CA . TYR A 1 615 ? 199.43100 170.91100 168.67300 1.000 38.88594 615 TYR A CA 1
ATOM 3606 C C . TYR A 1 615 ? 200.27100 170.64300 169.91300 1.000 38.88594 615 TYR A C 1
ATOM 3607 O O . TYR A 1 615 ? 201.48900 170.85300 169.90000 1.000 38.88594 615 TYR A O 1
ATOM 3616 N N . ILE A 1 616 ? 199.62100 170.18300 170.97700 1.000 44.66708 616 ILE A N 1
ATOM 3617 C CA . ILE A 1 616 ? 200.32500 169.78600 172.19100 1.000 44.66708 616 ILE A CA 1
ATOM 3618 C C . ILE A 1 616 ? 200.83400 168.36100 172.01700 1.000 44.66708 616 ILE A C 1
ATOM 3619 O O . ILE A 1 616 ? 200.06600 167.45000 171.68400 1.000 44.66708 616 ILE A O 1
ATOM 3624 N N . PHE A 1 617 ? 202.13800 168.17000 172.22200 1.000 50.87922 617 PHE A N 1
ATOM 3625 C CA . PHE A 1 617 ? 202.81600 166.89800 171.98000 1.000 50.87922 617 PHE A CA 1
ATOM 3626 C C . PHE A 1 617 ? 202.81100 166.51500 170.50300 1.000 50.87922 617 PHE A C 1
ATOM 3627 O O . PHE A 1 617 ? 203.00600 165.34200 170.16800 1.000 50.87922 617 PHE A O 1
ATOM 3635 N N . ARG A 1 618 ? 202.57100 167.49900 169.62700 1.000 51.63355 618 ARG A N 1
ATOM 3636 C CA . ARG A 1 618 ? 202.48400 167.32900 168.16800 1.000 51.63355 618 ARG A CA 1
ATOM 3637 C C . ARG A 1 618 ? 201.59200 166.15200 167.76700 1.000 51.63355 618 ARG A C 1
ATOM 3638 O O . ARG A 1 618 ? 201.82600 165.49700 166.74800 1.000 51.63355 618 ARG A O 1
ATOM 3646 N N . SER A 1 619 ? 200.56000 165.87600 168.56400 1.000 49.51782 619 SER A N 1
ATOM 3647 C CA . SER A 1 619 ? 199.61400 164.81500 168.24800 1.000 49.51782 619 SER A CA 1
ATOM 3648 C C . SER A 1 619 ? 198.17700 165.28500 168.43900 1.000 49.51782 619 SER A C 1
ATOM 3649 O O . SER A 1 619 ? 197.25700 164.76200 167.80200 1.000 49.51782 619 SER A O 1
ATOM 3652 N N . PHE A 1 620 ? 197.97600 166.27000 169.31100 1.000 47.29561 620 PHE A N 1
ATOM 3653 C CA . PHE A 1 620 ? 196.64600 166.72400 169.69500 1.000 47.29561 620 PHE A CA 1
ATOM 3654 C C . PHE A 1 620 ? 196.50200 168.21100 169.41100 1.000 47.29561 620 PHE A C 1
ATOM 3655 O O . PHE A 1 620 ? 197.37300 169.00500 169.78000 1.000 47.29561 620 PHE A O 1
ATOM 3663 N N . ARG A 1 621 ? 195.40300 168.58100 168.75900 1.000 40.95045 621 ARG A N 1
ATOM 3664 C CA . ARG A 1 621 ? 195.00400 169.98000 168.69000 1.000 40.95045 621 ARG A CA 1
ATOM 3665 C C . ARG A 1 621 ? 194.45900 170.39000 170.05300 1.000 40.95045 621 ARG A C 1
ATOM 3666 O O . ARG A 1 621 ? 193.52200 169.76600 170.56300 1.000 40.95045 621 ARG A O 1
ATOM 3674 N N . MET A 1 622 ? 195.04700 171.43100 170.64400 1.000 50.90493 622 MET A N 1
ATOM 3675 C CA . MET A 1 622 ? 194.91100 171.67100 172.07800 1.000 50.90493 622 MET A CA 1
ATOM 3676 C C . MET A 1 622 ? 193.47200 171.91100 172.54000 1.000 50.90493 622 MET A C 1
ATOM 3677 O O . MET A 1 622 ? 192.92700 171.08600 173.27900 1.000 50.90493 622 MET A O 1
ATOM 3682 N N . GLU A 1 623 ? 192.83800 173.00700 172.13000 1.000 45.13156 623 GLU A N 1
ATOM 3683 C CA . GLU A 1 623 ? 191.48600 173.27800 172.59600 1.000 45.13156 623 GLU A CA 1
ATOM 3684 C C . GLU A 1 623 ? 190.92600 174.47500 171.84700 1.000 45.13156 623 GLU A C 1
ATOM 3685 O O . GLU A 1 623 ? 191.65100 175.43400 171.57700 1.000 45.13156 623 GLU A O 1
ATOM 3691 N N . GLU A 1 624 ? 189.63700 174.42100 171.53400 1.000 46.58182 624 GLU A N 1
ATOM 3692 C CA . GLU A 1 624 ? 188.92100 175.54700 170.95600 1.000 46.58182 624 GLU A CA 1
ATOM 3693 C C . GLU A 1 624 ? 187.69900 175.85200 171.80700 1.000 46.58182 624 GLU A C 1
ATOM 3694 O O . GLU A 1 624 ? 187.06400 174.94100 172.34800 1.000 46.58182 624 GLU A O 1
ATOM 3700 N N . CYS A 1 625 ? 187.37900 177.13700 171.92800 1.000 48.58573 625 CYS A N 1
ATOM 3701 C CA . CYS A 1 625 ? 186.20400 177.53900 172.68600 1.000 48.58573 625 CYS A CA 1
ATOM 3702 C C . CYS A 1 625 ? 184.94500 177.00100 172.02000 1.000 48.58573 625 CYS A C 1
ATOM 3703 O O . CYS A 1 625 ? 184.87400 176.88100 170.79400 1.000 48.58573 625 CYS A O 1
ATOM 3706 N N . ALA A 1 626 ? 183.95000 176.66800 172.83700 1.000 46.67180 626 ALA A N 1
ATOM 3707 C CA . ALA A 1 626 ? 182.69700 176.16500 172.31000 1.000 46.67180 626 ALA A CA 1
ATOM 3708 C C . ALA A 1 626 ? 182.00300 177.25000 171.49300 1.000 46.67180 626 ALA A C 1
ATOM 3709 O O . ALA A 1 626 ? 182.27900 178.44000 171.66400 1.000 46.67180 626 ALA A O 1
ATOM 3711 N N . PRO A 1 627 ? 181.12100 176.85800 170.57300 1.000 45.04754 627 PRO A N 1
ATOM 3712 C CA . PRO A 1 627 ? 180.39600 177.85200 169.76500 1.000 45.04754 627 PRO A CA 1
ATOM 3713 C C . PRO A 1 627 ? 179.59700 178.79900 170.64600 1.000 45.04754 627 PRO A C 1
ATOM 3714 O O . PRO A 1 627 ? 178.66000 178.39500 171.33800 1.000 45.04754 627 PRO A O 1
ATOM 3718 N N . GLY A 1 628 ? 179.98000 180.07300 170.61600 1.000 40.96096 628 GLY A N 1
ATOM 3719 C CA . GLY A 1 628 ? 179.41700 181.08500 171.48600 1.000 40.96096 628 GLY A CA 1
ATOM 3720 C C . GLY A 1 628 ? 180.39500 181.66400 172.48400 1.000 40.96096 628 GLY A C 1
ATOM 3721 O O . GLY A 1 628 ? 180.00800 182.54200 173.26500 1.000 40.96096 628 GLY A O 1
ATOM 3722 N N . GLY A 1 629 ? 181.63800 181.20700 172.48800 1.000 36.30868 629 GLY A N 1
ATOM 3723 C CA . GLY A 1 629 ? 182.65900 181.72900 173.36900 1.000 36.30868 629 GLY A CA 1
ATOM 3724 C C . GLY A 1 629 ? 182.86900 180.84200 174.58800 1.000 36.30868 629 GLY A C 1
ATOM 3725 O O . GLY A 1 629 ? 182.07400 179.95000 174.89800 1.000 36.30868 629 GLY A O 1
ATOM 3726 N N . CYS A 1 630 ? 183.97200 181.10300 175.28700 1.000 31.76057 630 CYS A N 1
ATOM 3727 C CA . CYS A 1 630 ? 184.30300 180.37600 176.50600 1.000 31.76057 630 CYS A CA 1
ATOM 3728 C C . CYS A 1 630 ? 183.66700 180.98000 177.75000 1.000 31.76057 630 CYS A C 1
ATOM 3729 O O . CYS A 1 630 ? 183.80700 180.40700 178.83600 1.000 31.76057 630 CYS A O 1
ATOM 3732 N N . LEU A 1 631 ? 182.98200 182.11900 177.62400 1.000 21.99865 631 LEU A N 1
ATOM 3733 C CA . LEU A 1 631 ? 182.28100 182.69000 178.76900 1.000 21.99865 631 LEU A CA 1
ATOM 3734 C C . LEU A 1 631 ? 181.16200 181.77100 179.24100 1.000 21.99865 631 LEU A C 1
ATOM 3735 O O . LEU A 1 631 ? 180.95100 181.60200 180.44800 1.000 21.99865 631 LEU A O 1
ATOM 3740 N N . MET A 1 632 ? 180.42900 181.17100 178.29900 1.000 28.81491 632 MET A N 1
ATOM 3741 C CA . MET A 1 632 ? 179.35200 180.25800 178.66700 1.000 28.81491 632 MET A CA 1
ATOM 3742 C C . MET A 1 632 ? 179.89500 179.02800 179.38300 1.000 28.81491 632 MET A C 1
ATOM 3743 O O . MET A 1 632 ? 179.28800 178.54200 180.34600 1.000 28.81491 632 MET A O 1
ATOM 3748 N N . GLU A 1 633 ? 181.03500 178.50600 178.92400 1.000 27.98604 633 GLU A N 1
ATOM 3749 C CA . GLU A 1 633 ? 181.65300 177.37200 179.60400 1.000 27.98604 633 GLU A CA 1
ATOM 3750 C C . GLU A 1 633 ? 182.06500 177.74300 181.02200 1.000 27.98604 633 GLU A C 1
ATOM 3751 O O . GLU A 1 633 ? 181.88600 176.95200 181.95600 1.000 27.98604 633 GLU A O 1
ATOM 3757 N N . LEU A 1 634 ? 182.62100 178.94300 181.20300 1.000 18.97353 634 LEU A N 1
ATOM 3758 C CA . LEU A 1 634 ? 182.99000 179.39600 182.54000 1.000 18.97353 634 LEU A CA 1
ATOM 3759 C C . LEU A 1 634 ? 181.76600 179.51700 183.43800 1.000 18.97353 634 LEU A C 1
ATOM 3760 O O . LEU A 1 634 ? 181.80600 179.12600 184.61100 1.000 18.97353 634 LEU A O 1
ATOM 3765 N N . CYS A 1 635 ? 180.66900 180.06100 182.90600 1.000 18.87214 635 CYS A N 1
ATOM 3766 C CA . CYS A 1 635 ? 179.44600 180.18100 183.69500 1.000 18.87214 635 CYS A CA 1
ATOM 3767 C C . CYS A 1 635 ? 178.90300 178.81100 184.08500 1.000 18.87214 635 CYS A C 1
ATOM 3768 O O . CYS A 1 635 ? 178.47500 178.60700 185.22800 1.000 18.87214 635 CYS A O 1
ATOM 3771 N N . ILE A 1 636 ? 178.91400 177.86100 183.14700 1.000 20.61811 636 ILE A N 1
ATOM 3772 C CA . ILE A 1 636 ? 178.43600 176.51300 183.44200 1.000 20.61811 636 ILE A CA 1
ATOM 3773 C C . ILE A 1 636 ? 179.30500 175.86100 184.50900 1.000 20.61811 636 ILE A C 1
ATOM 3774 O O . ILE A 1 636 ? 178.79900 175.21400 185.43500 1.000 20.61811 636 ILE A O 1
ATOM 3779 N N . GLN A 1 637 ? 180.62600 176.01700 184.39400 1.000 18.76639 637 GLN A N 1
ATOM 3780 C CA . GLN A 1 637 ? 181.53400 175.44300 185.38100 1.000 18.76639 637 GLN A CA 1
ATOM 3781 C C . GLN A 1 637 ? 181.30700 176.05000 186.75900 1.000 18.76639 637 GLN A C 1
ATOM 3782 O O . GLN A 1 637 ? 181.28900 175.33200 187.76500 1.000 18.76639 637 GLN A O 1
ATOM 3788 N N . LEU A 1 638 ? 181.13000 177.37200 186.82500 1.000 15.31099 638 LEU A N 1
ATOM 3789 C CA . LEU A 1 638 ? 180.87900 178.02300 188.10700 1.000 15.31099 638 LEU A CA 1
ATOM 3790 C C . LEU A 1 638 ? 179.56500 177.55300 188.71900 1.000 15.31099 638 LEU A C 1
ATOM 3791 O O . LEU A 1 638 ? 179.49000 177.29800 189.92800 1.000 15.31099 638 LEU A O 1
ATOM 3796 N N . SER A 1 639 ? 178.51700 177.43900 187.89900 1.000 14.44918 639 SER A N 1
ATOM 3797 C CA . SER A 1 639 ? 177.23200 176.96700 188.40400 1.000 14.44918 639 SER A CA 1
ATOM 3798 C C . SER A 1 639 ? 177.34100 175.54600 188.93800 1.000 14.44918 639 SER A C 1
ATOM 3799 O O . SER A 1 639 ? 176.83100 175.24200 190.02300 1.000 14.44918 639 SER A O 1
ATOM 3802 N N . ILE A 1 640 ? 178.01800 174.66600 188.19500 1.000 14.07666 640 ILE A N 1
ATOM 3803 C CA . ILE A 1 640 ? 178.18500 173.28700 188.64300 1.000 14.07666 640 ILE A CA 1
ATOM 3804 C C . ILE A 1 640 ? 178.97400 173.24000 189.94300 1.000 14.07666 640 ILE A C 1
ATOM 3805 O O . ILE A 1 640 ? 178.61900 172.50800 190.87400 1.000 14.07666 640 ILE A O 1
ATOM 3810 N N . ILE A 1 641 ? 180.04500 174.03000 190.03500 1.000 14.19865 641 ILE A N 1
ATOM 3811 C CA . ILE A 1 641 ? 180.89000 174.00300 191.22400 1.000 14.19865 641 ILE A CA 1
ATOM 3812 C C . ILE A 1 641 ? 180.12300 174.49400 192.44500 1.000 14.19865 641 ILE A C 1
ATOM 3813 O O . ILE A 1 641 ? 180.21200 173.90200 193.52800 1.000 14.19865 641 ILE A O 1
ATOM 3818 N N . MET A 1 642 ? 179.36000 175.57800 192.30000 1.000 16.31816 642 MET A N 1
ATOM 3819 C CA . MET A 1 642 ? 178.69500 176.15000 193.46300 1.000 16.31816 642 MET A CA 1
ATOM 3820 C C . MET A 1 642 ? 177.35300 175.50300 193.78300 1.000 16.31816 642 MET A C 1
ATOM 3821 O O . MET A 1 642 ? 176.81700 175.75400 194.86700 1.000 16.31816 642 MET A O 1
ATOM 3826 N N . LEU A 1 643 ? 176.79300 174.68500 192.89100 1.000 15.85413 643 LEU A N 1
ATOM 3827 C CA . LEU A 1 643 ? 175.54600 173.99100 193.18700 1.000 15.85413 643 LEU A CA 1
ATOM 3828 C C . LEU A 1 643 ? 175.75600 172.50400 193.44400 1.000 15.85413 643 LEU A C 1
ATOM 3829 O O . LEU A 1 643 ? 175.38900 172.00300 194.51100 1.000 15.85413 643 LEU A O 1
ATOM 3834 N N . GLY A 1 644 ? 176.33800 171.77700 192.49000 1.000 15.58375 644 GLY A N 1
ATOM 3835 C CA . GLY A 1 644 ? 176.51100 170.34600 192.67100 1.000 15.58375 644 GLY A CA 1
ATOM 3836 C C . GLY A 1 644 ? 177.53400 169.99800 193.73500 1.000 15.58375 644 GLY A C 1
ATOM 3837 O O . GLY A 1 644 ? 177.32800 169.07300 194.52600 1.000 15.58375 644 GLY A O 1
ATOM 3838 N N . LYS A 1 645 ? 178.64700 170.72900 193.77200 1.000 16.71469 645 LYS A N 1
ATOM 3839 C CA . LYS A 1 645 ? 179.76400 170.37400 194.64300 1.000 16.71469 645 LYS A CA 1
ATOM 3840 C C . LYS A 1 645 ? 179.67400 171.05800 196.00500 1.000 16.71469 645 LYS A C 1
ATOM 3841 O O . LYS A 1 645 ? 179.64600 170.38900 197.04200 1.000 16.71469 645 LYS A O 1
ATOM 3847 N N . GLN A 1 646 ? 179.63200 172.39200 196.01600 1.000 16.33660 646 GLN A N 1
ATOM 3848 C CA . GLN A 1 646 ? 179.66600 173.11500 197.28200 1.000 16.33660 646 GLN A CA 1
ATOM 3849 C C . GLN A 1 646 ? 178.34300 173.02000 198.03000 1.000 16.33660 646 GLN A C 1
ATOM 3850 O O . GLN A 1 646 ? 178.32900 173.05400 199.26600 1.000 16.33660 646 GLN A O 1
ATOM 3856 N N . LEU A 1 647 ? 177.22800 172.90300 197.31200 1.000 16.61104 647 LEU A N 1
ATOM 3857 C CA . LEU A 1 647 ? 175.90800 172.89600 197.93000 1.000 16.61104 647 LEU A CA 1
ATOM 3858 C C . LEU A 1 647 ? 175.33600 171.49900 198.11900 1.000 16.61104 647 LEU A C 1
ATOM 3859 O O . LEU A 1 647 ? 174.70000 171.23100 199.14300 1.000 16.61104 647 LEU A O 1
ATOM 3864 N N . ILE A 1 648 ? 175.54300 170.59800 197.16000 1.000 17.61255 648 ILE A N 1
ATOM 3865 C CA . ILE A 1 648 ? 174.93300 169.27500 197.21300 1.000 17.61255 648 ILE A CA 1
ATOM 3866 C C . ILE A 1 648 ? 175.93400 168.24700 197.72300 1.000 17.61255 648 ILE A C 1
ATOM 3867 O O . ILE A 1 648 ? 175.71700 167.61700 198.76400 1.000 17.61255 648 ILE A O 1
ATOM 3872 N N . GLN A 1 649 ? 177.03500 168.06900 196.99000 1.000 20.56677 649 GLN A N 1
ATOM 3873 C CA . GLN A 1 649 ? 177.98900 167.01700 197.32900 1.000 20.56677 649 GLN A CA 1
ATOM 3874 C C . GLN A 1 649 ? 178.66100 167.28400 198.67000 1.000 20.56677 649 GLN A C 1
ATOM 3875 O O . GLN A 1 649 ? 178.79400 166.37600 199.49900 1.000 20.56677 649 GLN A O 1
ATOM 3881 N N . ASN A 1 650 ? 179.08900 168.52600 198.90400 1.000 21.36639 650 ASN A N 1
ATOM 3882 C CA . ASN A 1 650 ? 179.83700 168.83500 200.11800 1.000 21.36639 650 ASN A CA 1
ATOM 3883 C C . ASN A 1 650 ? 178.96200 168.69400 201.35900 1.000 21.36639 650 ASN A C 1
ATOM 3884 O O . ASN A 1 650 ? 179.36500 168.07400 202.35000 1.000 21.36639 650 ASN A O 1
ATOM 3889 N N . ASN A 1 651 ? 177.75500 169.26200 201.32100 1.000 19.90515 651 ASN A N 1
ATOM 3890 C CA . ASN A 1 651 ? 176.86200 169.17200 202.47300 1.000 19.90515 651 ASN A CA 1
ATOM 3891 C C . ASN A 1 651 ? 176.40700 167.73800 202.71100 1.000 19.90515 651 ASN A C 1
ATOM 3892 O O . ASN A 1 651 ? 176.30600 167.29100 203.86100 1.000 19.90515 651 ASN A O 1
ATOM 3897 N N . LEU A 1 652 ? 176.12500 167.00000 201.63400 1.000 20.34997 652 LEU A N 1
ATOM 3898 C CA . LEU A 1 652 ? 175.73900 165.60100 201.78000 1.000 20.34997 652 LEU A CA 1
ATOM 3899 C C . LEU A 1 652 ? 176.86400 164.78400 202.40300 1.000 20.34997 652 LEU A C 1
ATOM 3900 O O . LEU A 1 652 ? 176.62000 163.94600 203.27700 1.000 20.34997 652 LEU A O 1
ATOM 3905 N N . PHE A 1 653 ? 178.10400 165.01700 201.96500 1.000 23.07156 653 PHE A N 1
ATOM 3906 C CA . PHE A 1 653 ? 179.23700 164.31700 202.55900 1.000 23.07156 653 PHE A CA 1
ATOM 3907 C C . PHE A 1 653 ? 179.41200 164.69400 204.02400 1.000 23.07156 653 PHE A C 1
ATOM 3908 O O . PHE A 1 653 ? 179.69900 163.83300 204.86200 1.000 23.07156 653 PHE A O 1
ATOM 3916 N N . GLU A 1 654 ? 179.23700 165.97700 204.35200 1.000 25.06309 654 GLU A N 1
ATOM 3917 C CA . GLU A 1 654 ? 179.34100 166.40700 205.74300 1.000 25.06309 654 GLU A CA 1
ATOM 3918 C C . GLU A 1 654 ? 178.30100 165.71400 206.61300 1.000 25.06309 654 GLU A C 1
ATOM 3919 O O . GLU A 1 654 ? 178.59600 165.30200 207.74100 1.000 25.06309 654 GLU A O 1
ATOM 3925 N N . ILE A 1 655 ? 177.07500 165.58100 206.10600 1.000 29.58961 655 ILE A N 1
ATOM 3926 C CA . ILE A 1 655 ? 176.02300 164.93000 206.88000 1.000 29.58961 655 ILE A CA 1
ATOM 3927 C C . ILE A 1 655 ? 176.28600 163.43300 207.00400 1.000 29.58961 655 ILE A C 1
ATOM 3928 O O . ILE A 1 655 ? 176.07200 162.83900 208.06700 1.000 29.58961 655 ILE A O 1
ATOM 3933 N N . GLY A 1 656 ? 176.75100 162.79900 205.92900 1.000 35.24456 656 GLY A N 1
ATOM 3934 C CA . GLY A 1 656 ? 176.84100 161.35200 205.88900 1.000 35.24456 656 GLY A CA 1
ATOM 3935 C C . GLY A 1 656 ? 178.10400 160.72200 206.44200 1.000 35.24456 656 GLY A C 1
ATOM 3936 O O . GLY A 1 656 ? 178.07000 159.57000 206.88200 1.000 35.24456 656 GLY A O 1
ATOM 3937 N N . ILE A 1 657 ? 179.22700 161.44700 206.41900 1.000 39.55340 657 ILE A N 1
ATOM 3938 C CA . ILE A 1 657 ? 180.48700 160.87200 206.88900 1.000 39.55340 657 ILE A CA 1
ATOM 3939 C C . ILE A 1 657 ? 180.43400 160.50900 208.36700 1.000 39.55340 657 ILE A C 1
ATOM 3940 O O . ILE A 1 657 ? 180.80400 159.37500 208.71600 1.000 39.55340 657 ILE A O 1
ATOM 3945 N N . PRO A 1 658 ? 180.02500 161.39800 209.28000 1.000 39.20304 658 PRO A N 1
ATOM 3946 C CA . PRO A 1 658 ? 179.88200 160.97500 210.68300 1.000 39.20304 658 PRO A CA 1
ATOM 3947 C C . PRO A 1 658 ? 178.88900 159.84200 210.86900 1.000 39.20304 658 PRO A C 1
ATOM 3948 O O . PRO A 1 658 ? 179.14600 158.92100 211.65300 1.000 39.20304 658 PRO A O 1
ATOM 3952 N N . LYS A 1 659 ? 177.76500 159.87300 210.14800 1.000 45.33433 659 LYS A N 1
ATOM 3953 C CA . LYS A 1 659 ? 176.79800 158.78400 210.24400 1.000 45.33433 659 LYS A CA 1
ATOM 3954 C C . LYS A 1 659 ? 177.38500 157.48200 209.71800 1.000 45.33433 659 LYS A C 1
ATOM 3955 O O . LYS A 1 659 ? 177.18100 156.41600 210.31100 1.000 45.33433 659 LYS A O 1
ATOM 3961 N N . MET A 1 660 ? 178.11800 157.54900 208.60400 1.000 54.34181 660 MET A N 1
ATOM 3962 C CA . MET A 1 660 ? 178.73900 156.35000 208.05000 1.000 54.34181 660 MET A CA 1
ATOM 3963 C C . MET A 1 660 ? 179.75700 155.76500 209.02000 1.000 54.34181 660 MET A C 1
ATOM 3964 O O . MET A 1 660 ? 179.79700 154.54700 209.23000 1.000 54.34181 660 MET A O 1
ATOM 3969 N N . LYS A 1 661 ? 180.58800 156.61700 209.62500 1.000 52.33753 661 LYS A N 1
ATOM 3970 C CA . LYS A 1 661 ? 181.58900 156.12100 210.56300 1.000 52.33753 661 LYS A CA 1
ATOM 3971 C C . LYS A 1 661 ? 180.93900 155.55400 211.82100 1.000 52.33753 661 LYS A C 1
ATOM 3972 O O . LYS A 1 661 ? 181.40000 154.54300 212.36100 1.000 52.33753 661 LYS A O 1
ATOM 3978 N N . LYS A 1 662 ? 179.86800 156.18900 212.30400 1.000 56.70913 662 LYS A N 1
ATOM 3979 C CA . LYS A 1 662 ? 179.15600 155.65500 213.46000 1.000 56.70913 662 LYS A CA 1
ATOM 3980 C C . LYS A 1 662 ? 178.53600 154.29800 213.14600 1.000 56.70913 662 LYS A C 1
ATOM 3981 O O . LYS A 1 662 ? 178.58600 153.37700 213.97100 1.000 56.70913 662 LYS A O 1
ATOM 3987 N N . PHE A 1 663 ? 177.94900 154.15600 211.95600 1.000 63.12661 663 PHE A N 1
ATOM 3988 C CA . PHE A 1 663 ? 177.38500 152.87200 211.55400 1.000 63.12661 663 PHE A CA 1
ATOM 3989 C C . PHE A 1 663 ? 178.46900 151.80700 211.43700 1.000 63.12661 663 PHE A C 1
ATOM 3990 O O . PHE A 1 663 ? 178.26100 150.65400 211.82900 1.000 63.12661 663 PHE A O 1
ATOM 3998 N N . ILE A 1 664 ? 179.63100 152.17500 210.89200 1.000 62.74927 664 ILE A N 1
ATOM 3999 C CA . ILE A 1 664 ? 180.73800 151.22700 210.78400 1.000 62.74927 664 ILE A CA 1
ATOM 4000 C C . ILE A 1 664 ? 181.21000 150.79800 212.16700 1.000 62.74927 664 ILE A C 1
ATOM 4001 O O . ILE A 1 664 ? 181.48500 149.61500 212.40800 1.000 62.74927 664 ILE A O 1
ATOM 4006 N N . ARG A 1 665 ? 181.32000 151.75200 213.09500 1.000 67.42171 665 ARG A N 1
ATOM 4007 C CA . ARG A 1 665 ? 181.73100 151.42300 214.45700 1.000 67.42171 665 ARG A CA 1
ATOM 4008 C C . ARG A 1 665 ? 180.72300 150.50100 215.12900 1.000 67.42171 665 ARG A C 1
ATOM 4009 O O . ARG A 1 665 ? 181.10500 149.56300 215.84000 1.000 67.42171 665 ARG A O 1
ATOM 4017 N N . TYR A 1 666 ? 179.42900 150.75500 214.92200 1.000 70.99560 666 TYR A N 1
ATOM 4018 C CA . TYR A 1 666 ? 178.40700 149.86700 215.46700 1.000 70.99560 666 TYR A CA 1
ATOM 4019 C C . TYR A 1 666 ? 178.51000 148.47100 214.86600 1.000 70.99560 666 TYR A C 1
ATOM 4020 O O . TYR A 1 666 ? 178.35500 147.46900 215.57300 1.000 70.99560 666 TYR A O 1
ATOM 4029 N N . LEU A 1 667 ? 178.76200 148.38700 213.55700 1.000 68.80576 667 LEU A N 1
ATOM 4030 C CA . LEU A 1 667 ? 178.85700 147.08800 212.89900 1.000 68.80576 667 LEU A CA 1
ATOM 4031 C C . LEU A 1 667 ? 180.03300 146.27800 213.43100 1.000 68.80576 667 LEU A C 1
ATOM 4032 O O . LEU A 1 667 ? 179.90800 145.07200 213.67300 1.000 68.80576 667 LEU A O 1
ATOM 4037 N N . LYS A 1 668 ? 181.18000 146.92100 213.62200 1.000 63.61960 668 LYS A N 1
ATOM 4038 C CA . LYS A 1 668 ? 182.36800 146.23300 214.11600 1.000 63.61960 668 LYS A CA 1
ATOM 4039 C C . LYS A 1 668 ? 182.39400 146.20600 215.64000 1.000 63.61960 668 LYS A C 1
ATOM 4040 O O . LYS A 1 668 ? 182.11600 145.17800 216.25700 1.000 63.61960 668 LYS A O 1
ATOM 4046 N N . ARG A 1 683 ? 169.92400 155.90200 230.97200 1.000 59.64360 683 ARG A N 1
ATOM 4047 C CA . ARG A 1 683 ? 170.41200 154.57300 231.32200 1.000 59.64360 683 ARG A CA 1
ATOM 4048 C C . ARG A 1 683 ? 171.93300 154.51400 231.24000 1.000 59.64360 683 ARG A C 1
ATOM 4049 O O . ARG A 1 683 ? 172.61200 154.33800 232.25200 1.000 59.64360 683 ARG A O 1
ATOM 4057 N N . LYS A 1 684 ? 172.46200 154.65900 230.02900 1.000 48.69216 684 LYS A N 1
ATOM 4058 C CA . LYS A 1 684 ? 173.90400 154.65000 229.83600 1.000 48.69216 684 LYS A CA 1
ATOM 4059 C C . LYS A 1 684 ? 174.53800 155.87700 230.48400 1.000 48.69216 684 LYS A C 1
ATOM 4060 O O . LYS A 1 684 ? 173.94400 156.95700 230.53800 1.000 48.69216 684 LYS A O 1
ATOM 4066 N N . GLN A 1 685 ? 175.75800 155.69700 230.98100 1.000 45.99962 685 GLN A N 1
ATOM 4067 C CA . GLN A 1 685 ? 176.46400 156.78500 231.64000 1.000 45.99962 685 GLN A CA 1
ATOM 4068 C C . GLN A 1 685 ? 176.79700 157.89300 230.64700 1.000 45.99962 685 GLN A C 1
ATOM 4069 O O . GLN A 1 685 ? 176.97100 157.65500 229.44900 1.000 45.99962 685 GLN A O 1
ATOM 4075 N N . ARG A 1 686 ? 176.87700 159.12100 231.16400 1.000 40.93491 686 ARG A N 1
ATOM 4076 C CA . ARG A 1 686 ? 177.11700 160.27700 230.30500 1.000 40.93491 686 ARG A CA 1
ATOM 4077 C C . ARG A 1 686 ? 178.47900 160.19600 229.62600 1.000 40.93491 686 ARG A C 1
ATOM 4078 O O . ARG A 1 686 ? 178.61200 160.53800 228.44300 1.000 40.93491 686 ARG A O 1
ATOM 4086 N N . TYR A 1 687 ? 179.50700 159.75400 230.35500 1.000 42.49771 687 TYR A N 1
ATOM 4087 C CA . TYR A 1 687 ? 180.83500 159.68700 229.75600 1.000 42.49771 687 TYR A CA 1
ATOM 4088 C C . TYR A 1 687 ? 180.87900 158.65800 228.63400 1.000 42.49771 687 TYR A C 1
ATOM 4089 O O . TYR A 1 687 ? 181.55300 158.86900 227.62300 1.000 42.49771 687 TYR A O 1
ATOM 4098 N N . GLU A 1 688 ? 180.15000 157.54900 228.78200 1.000 45.90037 688 GLU A N 1
ATOM 4099 C CA . GLU A 1 688 ? 180.11900 156.54000 227.72600 1.000 45.90037 688 GLU A CA 1
ATOM 4100 C C . GLU A 1 688 ? 179.46500 157.08300 226.46000 1.000 45.90037 688 GLU A C 1
ATOM 4101 O O . GLU A 1 688 ? 179.99100 156.91400 225.35100 1.000 45.90037 688 GLU A O 1
ATOM 4107 N N . VAL A 1 689 ? 178.31100 157.73900 226.60400 1.000 38.25582 689 VAL A N 1
ATOM 4108 C CA . VAL A 1 689 ? 177.60800 158.25900 225.43500 1.000 38.25582 689 VAL A CA 1
ATOM 4109 C C . VAL A 1 689 ? 178.41800 159.36800 224.77500 1.000 38.25582 689 VAL A C 1
ATOM 4110 O O . VAL A 1 689 ? 178.42800 159.49600 223.54500 1.000 38.25582 689 VAL A O 1
ATOM 4114 N N . ASP A 1 690 ? 179.10900 160.18600 225.57300 1.000 34.70658 690 ASP A N 1
ATOM 4115 C CA . ASP A 1 690 ? 180.00000 161.18400 224.98900 1.000 34.70658 690 ASP A CA 1
ATOM 4116 C C . ASP A 1 690 ? 181.18800 160.53100 224.29100 1.000 34.70658 690 ASP A C 1
ATOM 4117 O O . ASP A 1 690 ? 181.65700 161.03800 223.26600 1.000 34.70658 690 ASP A O 1
ATOM 4122 N N . PHE A 1 691 ? 181.68400 159.41500 224.82900 1.000 33.34665 691 PHE A N 1
ATOM 4123 C CA . PHE A 1 691 ? 182.76100 158.67900 224.17600 1.000 33.34665 691 PHE A CA 1
ATOM 4124 C C . PHE A 1 691 ? 182.31900 158.15000 222.82000 1.000 33.34665 691 PHE A C 1
ATOM 4125 O O . PHE A 1 691 ? 183.09300 158.16700 221.85500 1.000 33.34665 691 PHE A O 1
ATOM 4133 N N . ASN A 1 692 ? 181.07600 157.67200 222.72600 1.000 36.23117 692 ASN A N 1
ATOM 4134 C CA . ASN A 1 692 ? 180.56200 157.21300 221.44000 1.000 36.23117 692 ASN A CA 1
ATOM 4135 C C . ASN A 1 692 ? 180.45000 158.34400 220.42400 1.000 36.23117 692 ASN A C 1
ATOM 4136 O O . ASN A 1 692 ? 180.42200 158.07700 219.21800 1.000 36.23117 692 ASN A O 1
ATOM 4141 N N . LEU A 1 693 ? 180.38500 159.59200 220.88000 1.000 28.34556 693 LEU A N 1
ATOM 4142 C CA . LEU A 1 693 ? 180.32500 160.72700 219.97100 1.000 28.34556 693 LEU A CA 1
ATOM 4143 C C . LEU A 1 693 ? 181.64000 160.88500 219.21400 1.000 28.34556 693 LEU A C 1
ATOM 4144 O O . LEU A 1 693 ? 182.71000 160.49900 219.69100 1.000 28.34556 693 LEU A O 1
ATOM 4149 N N . GLU A 1 694 ? 181.54800 161.45900 218.01900 1.000 28.77493 694 GLU A N 1
ATOM 4150 C CA . GLU A 1 694 ? 182.74000 161.69500 217.21800 1.000 28.77493 694 GLU A CA 1
ATOM 4151 C C . GLU A 1 694 ? 183.60600 162.77600 217.86100 1.000 28.77493 694 GLU A C 1
ATOM 4152 O O . GLU A 1 694 ? 183.08500 163.78300 218.35100 1.000 28.77493 694 GLU A O 1
ATOM 4158 N N . PRO A 1 695 ? 184.92400 162.59700 217.88100 1.000 26.36149 695 PRO A N 1
ATOM 4159 C CA . PRO A 1 695 ? 185.79900 163.63800 218.42800 1.000 26.36149 695 PRO A CA 1
ATOM 4160 C C . PRO A 1 695 ? 185.78800 164.88900 217.56400 1.000 26.36149 695 PRO A C 1
ATOM 4161 O O . PRO A 1 695 ? 185.61200 164.83300 216.34500 1.000 26.36149 695 PRO A O 1
ATOM 4165 N N . PHE A 1 696 ? 185.98200 166.03200 218.21800 1.000 24.51790 696 PHE A N 1
ATOM 4166 C CA . PHE A 1 696 ? 186.04700 167.29900 217.50300 1.000 24.51790 696 PHE A CA 1
ATOM 4167 C C . PHE A 1 696 ? 187.32300 167.36600 216.67300 1.000 24.51790 696 PHE A C 1
ATOM 4168 O O . PHE A 1 696 ? 188.40800 167.02400 217.15300 1.000 24.51790 696 PHE A O 1
ATOM 4176 N N . ALA A 1 697 ? 187.19100 167.80700 215.42200 1.000 24.93403 697 ALA A N 1
ATOM 4177 C CA . ALA A 1 697 ? 188.33500 167.92200 214.52600 1.000 24.93403 697 ALA A CA 1
ATOM 4178 C C . ALA A 1 697 ? 188.95400 169.31500 214.57000 1.000 24.93403 697 ALA A C 1
ATOM 4179 O O . ALA A 1 697 ? 190.17300 169.45200 214.70600 1.000 24.93403 697 ALA A O 1
ATOM 4181 N N . GLY A 1 698 ? 188.13500 170.34500 214.45600 1.000 24.32369 698 GLY A N 1
ATOM 4182 C CA . GLY A 1 698 ? 188.61900 171.71100 214.48600 1.000 24.32369 698 GLY A CA 1
ATOM 4183 C C . GLY A 1 698 ? 187.81000 172.59000 213.55900 1.000 24.32369 698 GLY A C 1
ATOM 4184 O O . GLY A 1 698 ? 186.96400 172.12900 212.79700 1.000 24.32369 698 GLY A O 1
ATOM 4185 N N . LEU A 1 699 ? 188.08900 173.88700 213.63900 1.000 23.68206 699 LEU A N 1
ATOM 4186 C CA . LEU A 1 699 ? 187.41900 174.87800 212.81000 1.000 23.68206 699 LEU A CA 1
ATOM 4187 C C . LEU A 1 699 ? 188.12200 175.10900 211.48000 1.000 23.68206 699 LEU A C 1
ATOM 4188 O O . LEU A 1 699 ? 187.62900 175.89400 210.66300 1.000 23.68206 699 LEU A O 1
ATOM 4193 N N . THR A 1 700 ? 189.25800 174.45300 211.24700 1.000 21.57568 700 THR A N 1
ATOM 4194 C CA . THR A 1 700 ? 189.98900 174.65200 209.99700 1.000 21.57568 700 THR A CA 1
ATOM 4195 C C . THR A 1 700 ? 189.19800 174.22300 208.76800 1.000 21.57568 700 THR A C 1
ATOM 4196 O O . THR A 1 700 ? 189.15500 174.99400 207.79500 1.000 21.57568 700 THR A O 1
ATOM 4200 N N . PRO A 1 701 ? 188.59500 173.02900 208.71500 1.000 20.66959 701 PRO A N 1
ATOM 4201 C CA . PRO A 1 701 ? 187.81100 172.67000 207.51600 1.000 20.66959 701 PRO A CA 1
ATOM 4202 C C . PRO A 1 701 ? 186.62800 173.58900 207.25400 1.000 20.66959 701 PRO A C 1
ATOM 4203 O O . PRO A 1 701 ? 186.34700 173.91600 206.09300 1.000 20.66959 701 PRO A O 1
ATOM 4207 N N . GLU A 1 702 ? 185.92700 174.02200 208.30500 1.000 25.27753 702 GLU A N 1
ATOM 4208 C CA . GLU A 1 702 ? 184.78400 174.91100 208.12000 1.000 25.27753 702 GLU A CA 1
ATOM 4209 C C . GLU A 1 702 ? 185.22600 176.25300 207.54900 1.000 25.27753 702 GLU A C 1
ATOM 4210 O O . GLU A 1 702 ? 184.63900 176.76100 206.58200 1.000 25.27753 702 GLU A O 1
ATOM 4216 N N . TYR A 1 703 ? 186.26900 176.83900 208.14200 1.000 28.49290 703 TYR A N 1
ATOM 4217 C CA . TYR A 1 703 ? 186.80900 178.09100 207.62900 1.000 28.49290 703 TYR A CA 1
ATOM 4218 C C . TYR A 1 703 ? 187.33400 177.92200 206.21200 1.000 28.49290 703 TYR A C 1
ATOM 4219 O O . TYR A 1 703 ? 187.21200 178.83300 205.39100 1.000 28.49290 703 TYR A O 1
ATOM 4228 N N . MET A 1 704 ? 187.93500 176.77100 205.91000 1.000 23.47943 704 MET A N 1
ATOM 4229 C CA . MET A 1 704 ? 188.44200 176.53200 204.56300 1.000 23.47943 704 MET A CA 1
ATOM 4230 C C . MET A 1 704 ? 187.30900 176.51200 203.54700 1.000 23.47943 704 MET A C 1
ATOM 4231 O O . MET A 1 704 ? 187.41100 177.11800 202.47400 1.000 23.47943 704 MET A O 1
ATOM 4236 N N . GLU A 1 705 ? 186.21300 175.82000 203.87300 1.000 20.68662 705 GLU A N 1
ATOM 4237 C CA . GLU A 1 705 ? 185.06000 175.80500 202.97800 1.000 20.68662 705 GLU A CA 1
ATOM 4238 C C . GLU A 1 705 ? 184.50100 177.20800 202.78100 1.000 20.68662 705 GLU A C 1
ATOM 4239 O O . GLU A 1 705 ? 184.21200 177.62100 201.64900 1.000 20.68662 705 GLU A O 1
ATOM 4245 N N . MET A 1 706 ? 184.35700 177.96400 203.87400 1.000 18.76872 706 MET A N 1
ATOM 4246 C CA . MET A 1 706 ? 183.81400 179.31400 203.76500 1.000 18.76872 706 MET A CA 1
ATOM 4247 C C . MET A 1 706 ? 184.73200 180.22900 202.96100 1.000 18.76872 706 MET A C 1
ATOM 4248 O O . MET A 1 706 ? 184.25700 181.04900 202.17000 1.000 18.76872 706 MET A O 1
ATOM 4253 N N . ILE A 1 707 ? 186.04700 180.10600 203.14300 1.000 17.46998 707 ILE A N 1
ATOM 4254 C CA . ILE A 1 707 ? 186.98200 180.95800 202.41500 1.000 17.46998 707 ILE A CA 1
ATOM 4255 C C . ILE A 1 707 ? 187.00200 180.59400 200.93600 1.000 17.46998 707 ILE A C 1
ATOM 4256 O O . ILE A 1 707 ? 187.12100 181.47100 200.07300 1.000 17.46998 707 ILE A O 1
ATOM 4261 N N . ILE A 1 708 ? 186.90000 179.30300 200.61500 1.000 13.20688 708 ILE A N 1
ATOM 4262 C CA . ILE A 1 708 ? 186.82300 178.90400 199.21200 1.000 13.20688 708 ILE A CA 1
ATOM 4263 C C . ILE A 1 708 ? 185.55100 179.45100 198.57500 1.000 13.20688 708 ILE A C 1
ATOM 4264 O O . ILE A 1 708 ? 185.56600 179.93700 197.43600 1.000 13.20688 708 ILE A O 1
ATOM 4269 N N . GLN A 1 709 ? 184.43100 179.39100 199.30000 1.000 11.86626 709 GLN A N 1
ATOM 4270 C CA . GLN A 1 709 ? 183.19200 179.96300 198.78000 1.000 11.86626 709 GLN A CA 1
ATOM 4271 C C . GLN A 1 709 ? 183.31000 181.47400 198.60200 1.000 11.86626 709 GLN A C 1
ATOM 4272 O O . GLN A 1 709 ? 182.78900 182.03500 197.63100 1.000 11.86626 709 GLN A O 1
ATOM 4278 N N . PHE A 1 710 ? 183.98300 182.15000 199.53500 1.000 12.43751 710 PHE A N 1
ATOM 4279 C CA . PHE A 1 710 ? 184.20500 183.58700 199.40100 1.000 12.43751 710 PHE A CA 1
ATOM 4280 C C . PHE A 1 710 ? 185.05500 183.90100 198.17700 1.000 12.43751 710 PHE A C 1
ATOM 4281 O O . PHE A 1 710 ? 184.79900 184.88100 197.46600 1.000 12.43751 710 PHE A O 1
ATOM 4289 N N . GLY A 1 711 ? 186.08500 183.09200 197.93000 1.000 9.83615 711 GLY A N 1
ATOM 4290 C CA . GLY A 1 711 ? 186.87700 183.26300 196.72500 1.000 9.83615 711 GLY A CA 1
ATOM 4291 C C . GLY A 1 711 ? 186.05800 183.06400 195.46600 1.000 9.83615 711 GLY A C 1
ATOM 4292 O O . GLY A 1 711 ? 186.23100 183.78400 194.48100 1.000 9.83615 711 GLY A O 1
ATOM 4293 N N . PHE A 1 712 ? 185.15300 182.08400 195.48100 1.000 10.66823 712 PHE A N 1
ATOM 4294 C CA . PHE A 1 712 ? 184.24600 181.90700 194.34900 1.000 10.66823 712 PHE A CA 1
ATOM 4295 C C . PHE A 1 712 ? 183.35900 183.13100 194.16100 1.000 10.66823 712 PHE A C 1
ATOM 4296 O O . PHE A 1 712 ? 183.11800 183.56900 193.03000 1.000 10.66823 712 PHE A O 1
ATOM 4304 N N . VAL A 1 713 ? 182.86300 183.69500 195.26300 1.000 9.32517 713 VAL A N 1
ATOM 4305 C CA . VAL A 1 713 ? 181.94200 184.82400 195.18100 1.000 9.32517 713 VAL A CA 1
ATOM 4306 C C . VAL A 1 713 ? 182.65100 186.06700 194.65700 1.000 9.32517 713 VAL A C 1
ATOM 4307 O O . VAL A 1 713 ? 182.08300 186.83500 193.87100 1.000 9.32517 713 VAL A O 1
ATOM 4311 N N . THR A 1 714 ? 183.89400 186.29100 195.08100 1.000 8.91988 714 THR A N 1
ATOM 4312 C CA . THR A 1 714 ? 184.57700 187.54300 194.76600 1.000 8.91988 714 THR A CA 1
ATOM 4313 C C . THR A 1 714 ? 185.41600 187.46100 193.49400 1.000 8.91988 714 THR A C 1
ATOM 4314 O O . THR A 1 714 ? 185.30700 188.33200 192.62500 1.000 8.91988 714 THR A O 1
ATOM 4318 N N . LEU A 1 715 ? 186.26500 186.43600 193.37400 1.000 9.80308 715 LEU A N 1
ATOM 4319 C CA . LEU A 1 715 ? 187.19400 186.36000 192.25000 1.000 9.80308 715 LEU A CA 1
ATOM 4320 C C . LEU A 1 715 ? 186.46100 186.23900 190.92000 1.000 9.80308 715 LEU A C 1
ATOM 4321 O O . LEU A 1 715 ? 186.83500 186.88900 189.93700 1.000 9.80308 715 LEU A O 1
ATOM 4326 N N . PHE A 1 716 ? 185.42000 185.41200 190.86300 1.000 10.31273 716 PHE A N 1
ATOM 4327 C CA . PHE A 1 716 ? 184.65100 185.20400 189.63700 1.000 10.31273 716 PHE A CA 1
ATOM 4328 C C . PHE A 1 716 ? 183.22700 185.68800 189.88200 1.000 10.31273 716 PHE A C 1
ATOM 4329 O O . PHE A 1 716 ? 182.33100 184.90600 190.20600 1.000 10.31273 716 PHE A O 1
ATOM 4337 N N . VAL A 1 717 ? 183.02500 186.99400 189.72200 1.000 9.95360 717 VAL A N 1
ATOM 4338 C CA . VAL A 1 717 ? 181.69000 187.58100 189.78700 1.000 9.95360 717 VAL A CA 1
ATOM 4339 C C . VAL A 1 717 ? 181.39700 188.52600 188.63600 1.000 9.95360 717 VAL A C 1
ATOM 4340 O O . VAL A 1 717 ? 180.21700 188.81600 188.36800 1.000 9.95360 717 VAL A O 1
ATOM 4344 N N . ALA A 1 718 ? 182.40900 189.03400 187.92900 1.000 13.56122 718 ALA A N 1
ATOM 4345 C CA . ALA A 1 718 ? 182.15500 189.92000 186.79900 1.000 13.56122 718 ALA A CA 1
ATOM 4346 C C . ALA A 1 718 ? 181.47300 189.17800 185.65800 1.000 13.56122 718 ALA A C 1
ATOM 4347 O O . ALA A 1 718 ? 180.60700 189.73600 184.97500 1.000 13.56122 718 ALA A O 1
ATOM 4349 N N . SER A 1 719 ? 181.85200 187.92200 185.43500 1.000 16.94454 719 SER A N 1
ATOM 4350 C CA . SER A 1 719 ? 181.29900 187.11200 184.36100 1.000 16.94454 719 SER A CA 1
ATOM 4351 C C . SER A 1 719 ? 180.20300 186.17000 184.83700 1.000 16.94454 719 SER A C 1
ATOM 4352 O O . SER A 1 719 ? 179.72000 185.35100 184.04800 1.000 16.94454 719 SER A O 1
ATOM 4355 N N . PHE A 1 720 ? 179.79700 186.26100 186.10200 1.000 14.16027 720 PHE A N 1
ATOM 4356 C CA . PHE A 1 720 ? 178.80900 185.33900 186.66000 1.000 14.16027 720 PHE A CA 1
ATOM 4357 C C . PHE A 1 720 ? 178.10200 185.98800 187.83600 1.000 14.16027 720 PHE A C 1
ATOM 4358 O O . PHE A 1 720 ? 178.54900 185.88200 188.98600 1.000 14.16027 720 PHE A O 1
ATOM 4366 N N . PRO A 1 721 ? 176.98900 186.67000 187.58800 1.000 13.46512 721 PRO A N 1
ATOM 4367 C CA . PRO A 1 721 ? 176.09600 187.04500 188.68800 1.000 13.46512 721 PRO A CA 1
ATOM 4368 C C . PRO A 1 721 ? 175.43700 185.80600 189.27800 1.000 13.46512 721 PRO A C 1
ATOM 4369 O O . PRO A 1 721 ? 175.61700 184.68400 188.80100 1.000 13.46512 721 PRO A O 1
ATOM 4373 N N . LEU A 1 722 ? 174.68200 186.03000 190.35700 1.000 12.78157 722 LEU A N 1
ATOM 4374 C CA . LEU A 1 722 ? 173.97700 184.98400 191.09800 1.000 12.78157 722 LEU A CA 1
ATOM 4375 C C . LEU A 1 722 ? 174.92500 184.13800 191.94300 1.000 12.78157 722 LEU A C 1
ATOM 4376 O O . LEU A 1 722 ? 174.47800 183.25700 192.68400 1.000 12.78157 722 LEU A O 1
ATOM 4381 N N . ALA A 1 723 ? 176.23000 184.38700 191.83800 1.000 10.31598 723 ALA A N 1
ATOM 4382 C CA . ALA A 1 723 ? 177.17900 183.74100 192.74200 1.000 10.31598 723 ALA A CA 1
ATOM 4383 C C . ALA A 1 723 ? 176.90800 184.09500 194.19600 1.000 10.31598 723 ALA A C 1
ATOM 4384 O O . ALA A 1 723 ? 176.90200 183.18200 195.04100 1.000 10.31598 723 ALA A O 1
ATOM 4386 N N . PRO A 1 724 ? 176.69500 185.36300 194.56200 1.000 10.95320 724 PRO A N 1
ATOM 4387 C CA . PRO A 1 724 ? 176.26800 185.65600 195.93800 1.000 10.95320 724 PRO A CA 1
ATOM 4388 C C . PRO A 1 724 ? 174.96500 184.98200 196.32100 1.000 10.95320 724 PRO A C 1
ATOM 4389 O O . PRO A 1 724 ? 174.79400 184.62400 197.48900 1.000 10.95320 724 PRO A O 1
ATOM 4393 N N . LEU A 1 725 ? 174.04300 184.77900 195.37700 1.000 11.00767 725 LEU A N 1
ATOM 4394 C CA . LEU A 1 725 ? 172.79400 184.09300 195.70100 1.000 11.00767 725 LEU A CA 1
ATOM 4395 C C . LEU A 1 725 ? 173.04200 182.63200 196.06600 1.000 11.00767 725 LEU A C 1
ATOM 4396 O O . LEU A 1 725 ? 172.50100 182.12500 197.05900 1.000 11.00767 725 LEU A O 1
ATOM 4401 N N . PHE A 1 726 ? 173.85300 181.93700 195.26500 1.000 12.77113 726 PHE A N 1
ATOM 4402 C CA . PHE A 1 726 ? 174.18600 180.55000 195.57500 1.000 12.77113 726 PHE A CA 1
ATOM 4403 C C . PHE A 1 726 ? 174.95100 180.45600 196.88800 1.000 12.77113 726 PHE A C 1
ATOM 4404 O O . PHE A 1 726 ? 174.71100 179.54800 197.69400 1.000 12.77113 726 PHE A O 1
ATOM 4412 N N . ALA A 1 727 ? 175.87600 181.39100 197.12000 1.000 10.55192 727 ALA A N 1
ATOM 4413 C CA . ALA A 1 727 ? 176.59700 181.41700 198.38600 1.000 10.55192 727 ALA A CA 1
ATOM 4414 C C . ALA A 1 727 ? 175.64900 181.64900 199.55500 1.000 10.55192 727 ALA A C 1
ATOM 4415 O O . ALA A 1 727 ? 175.81300 181.05100 200.62300 1.000 10.55192 727 ALA A O 1
ATOM 4417 N N . LEU A 1 728 ? 174.65200 182.51800 199.37400 1.000 11.14495 728 LEU A N 1
ATOM 4418 C CA . LEU A 1 728 ? 173.68300 182.78100 200.43100 1.000 11.14495 728 LEU A CA 1
ATOM 4419 C C . LEU A 1 728 ? 172.85800 181.54100 200.74600 1.000 11.14495 728 LEU A C 1
ATOM 4420 O O . LEU A 1 728 ? 172.61800 181.23000 201.91700 1.000 11.14495 728 LEU A O 1
ATOM 4425 N N . LEU A 1 729 ? 172.41100 180.82300 199.71400 1.000 11.32279 729 LEU A N 1
ATOM 4426 C CA . LEU A 1 729 ? 171.66900 179.58600 199.95100 1.000 11.32279 729 LEU A CA 1
ATOM 4427 C C . LEU A 1 729 ? 172.53300 178.55900 200.67600 1.000 11.32279 729 LEU A C 1
ATOM 4428 O O . LEU A 1 729 ? 172.08900 177.92300 201.64700 1.000 11.32279 729 LEU A O 1
ATOM 4433 N N . ASN A 1 730 ? 173.78100 178.40000 200.22600 1.000 12.29536 730 ASN A N 1
ATOM 4434 C CA . ASN A 1 730 ? 174.67600 177.44200 200.86100 1.000 12.29536 730 ASN A CA 1
ATOM 4435 C C . ASN A 1 730 ? 174.94800 177.82000 202.31000 1.000 12.29536 730 ASN A C 1
ATOM 4436 O O . ASN A 1 730 ? 175.01100 176.94900 203.17700 1.000 12.29536 730 ASN A O 1
ATOM 4441 N N . ASN A 1 731 ? 175.10000 179.11500 202.59500 1.000 11.76031 731 ASN A N 1
ATOM 4442 C CA . ASN A 1 731 ? 175.35700 179.55000 203.96500 1.000 11.76031 731 ASN A CA 1
ATOM 4443 C C . ASN A 1 731 ? 174.12200 179.38400 204.84200 1.000 11.76031 731 ASN A C 1
ATOM 4444 O O . ASN A 1 731 ? 174.23800 179.06500 206.03300 1.000 11.76031 731 ASN A O 1
ATOM 4449 N N . ILE A 1 732 ? 172.93400 179.60400 204.27300 1.000 12.24924 732 ILE A N 1
ATOM 4450 C CA . ILE A 1 732 ? 171.69700 179.37800 205.01300 1.000 12.24924 732 ILE A CA 1
ATOM 4451 C C . ILE A 1 732 ? 171.59900 177.92100 205.43500 1.000 12.24924 732 ILE A C 1
ATOM 4452 O O . ILE A 1 732 ? 171.21100 177.61000 206.56800 1.000 12.24924 732 ILE A O 1
ATOM 4457 N N . ILE A 1 733 ? 171.94900 177.00300 204.53300 1.000 12.80952 733 ILE A N 1
ATOM 4458 C CA . ILE A 1 733 ? 171.99300 175.59400 204.92000 1.000 12.80952 733 ILE A CA 1
ATOM 4459 C C . ILE A 1 733 ? 173.13500 175.33900 205.90300 1.000 12.80952 733 ILE A C 1
ATOM 4460 O O . ILE A 1 733 ? 172.99300 174.56100 206.85600 1.000 12.80952 733 ILE A O 1
ATOM 4465 N N . GLU A 1 734 ? 174.27100 176.01000 205.70100 1.000 13.51740 734 GLU A N 1
ATOM 4466 C CA . GLU A 1 734 ? 175.50800 175.66300 206.39200 1.000 13.51740 734 GLU A CA 1
ATOM 4467 C C . GLU A 1 734 ? 175.46800 176.05200 207.86000 1.000 13.51740 734 GLU A C 1
ATOM 4468 O O . GLU A 1 734 ? 176.04300 175.35400 208.70100 1.000 13.51740 734 GLU A O 1
ATOM 4474 N N . ILE A 1 735 ? 174.82500 177.17500 208.18600 1.000 13.29423 735 ILE A N 1
ATOM 4475 C CA . ILE A 1 735 ? 174.74300 177.59700 209.58400 1.000 13.29423 735 ILE A CA 1
ATOM 4476 C C . ILE A 1 735 ? 174.04000 176.52900 210.41300 1.000 13.29423 735 ILE A C 1
ATOM 4477 O O . ILE A 1 735 ? 174.55700 176.06900 211.44100 1.000 13.29423 735 ILE A O 1
ATOM 4482 N N . ARG A 1 736 ? 172.87100 176.08600 209.94900 1.000 13.36181 736 ARG A N 1
ATOM 4483 C CA . ARG A 1 736 ? 172.12800 175.06300 210.67300 1.000 13.36181 736 ARG A CA 1
ATOM 4484 C C . ARG A 1 736 ? 172.84600 173.72000 210.62900 1.000 13.36181 736 ARG A C 1
ATOM 4485 O O . ARG A 1 736 ? 172.81800 172.97000 211.61000 1.000 13.36181 736 ARG A O 1
ATOM 4493 N N . LEU A 1 737 ? 173.50000 173.39800 209.50900 1.000 12.97679 737 LEU A N 1
ATOM 4494 C CA . LEU A 1 737 ? 174.22100 172.13100 209.41900 1.000 12.97679 737 LEU A CA 1
ATOM 4495 C C . LEU A 1 737 ? 175.35800 172.07400 210.43500 1.000 12.97679 737 LEU A C 1
ATOM 4496 O O . LEU A 1 737 ? 175.51300 171.08200 211.15900 1.000 12.97679 737 LEU A O 1
ATOM 4501 N N . ASP A 1 738 ? 176.15500 173.14200 210.51500 1.000 14.42085 738 ASP A N 1
ATOM 4502 C CA . ASP A 1 738 ? 177.25600 173.18300 211.47000 1.000 14.42085 738 ASP A CA 1
ATOM 4503 C C . ASP A 1 738 ? 176.74500 173.20700 212.90400 1.000 14.42085 738 ASP A C 1
ATOM 4504 O O . ASP A 1 738 ? 177.33200 172.56800 213.78600 1.000 14.42085 738 ASP A O 1
ATOM 4509 N N . ALA A 1 739 ? 175.65500 173.93900 213.16200 1.000 12.79118 739 ALA A N 1
ATOM 4510 C CA . ALA A 1 739 ? 175.09100 173.95600 214.50700 1.000 12.79118 739 ALA A CA 1
ATOM 4511 C C . ALA A 1 739 ? 174.62100 172.56900 214.92600 1.000 12.79118 739 ALA A C 1
ATOM 4512 O O . ALA A 1 739 ? 174.87000 172.13600 216.05700 1.000 12.79118 739 ALA A O 1
ATOM 4514 N N . LYS A 1 740 ? 173.94200 171.85600 214.02400 1.000 15.11015 740 LYS A N 1
ATOM 4515 C CA . LYS A 1 740 ? 173.48800 170.50600 214.33300 1.000 15.11015 740 LYS A CA 1
ATOM 4516 C C . LYS A 1 740 ? 174.66600 169.56600 214.54800 1.000 15.11015 740 LYS A C 1
ATOM 4517 O O . LYS A 1 740 ? 174.64400 168.72900 215.45900 1.000 15.11015 740 LYS A O 1
ATOM 4523 N N . LYS A 1 741 ? 175.70700 169.69100 213.71900 1.000 16.66986 741 LYS A N 1
ATOM 4524 C CA . LYS A 1 741 ? 176.89000 168.85300 213.88300 1.000 16.66986 741 LYS A CA 1
ATOM 4525 C C . LYS A 1 741 ? 177.55000 169.08800 215.23500 1.000 16.66986 741 LYS A C 1
ATOM 4526 O O . LYS A 1 741 ? 177.95800 168.13500 215.91000 1.000 16.66986 741 LYS A O 1
ATOM 4532 N N . PHE A 1 742 ? 177.66600 170.35100 215.64800 1.000 16.09181 742 PHE A N 1
ATOM 4533 C CA . PHE A 1 742 ? 178.27200 170.64800 216.94100 1.000 16.09181 742 PHE A CA 1
ATOM 4534 C C . PHE A 1 742 ? 177.41000 170.14400 218.09200 1.000 16.09181 742 PHE A C 1
ATOM 4535 O O . PHE A 1 742 ? 177.92500 169.54600 219.04400 1.000 16.09181 742 PHE A O 1
ATOM 4543 N N . VAL A 1 743 ? 176.09800 170.37500 218.02600 1.000 18.22659 743 VAL A N 1
ATOM 4544 C CA . VAL A 1 743 ? 175.23300 170.05200 219.15700 1.000 18.22659 743 VAL A CA 1
ATOM 4545 C C . VAL A 1 743 ? 175.07600 168.54400 219.31600 1.000 18.22659 743 VAL A C 1
ATOM 4546 O 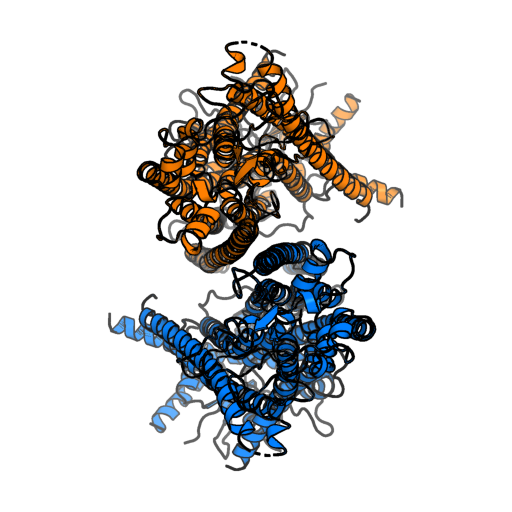O . VAL A 1 743 ? 175.15300 168.01600 220.43200 1.000 18.22659 743 VAL A O 1
ATOM 4550 N N . THR A 1 744 ? 174.85400 167.82500 218.21700 1.000 21.89026 744 THR A N 1
ATOM 4551 C CA . THR A 1 744 ? 174.42600 166.43300 218.29400 1.000 21.89026 744 THR A CA 1
ATOM 4552 C C . THR A 1 744 ? 175.53500 165.42600 218.01800 1.000 21.89026 744 THR A C 1
ATOM 4553 O O . THR A 1 744 ? 175.57300 164.37200 218.65900 1.000 21.89026 744 THR A O 1
ATOM 4557 N N . GLU A 1 745 ? 176.44000 165.71200 217.08200 1.000 24.67846 745 GLU A N 1
ATOM 4558 C CA . GLU A 1 745 ? 177.39200 164.70200 216.62700 1.000 24.67846 745 GLU A CA 1
ATOM 4559 C C . GLU A 1 745 ? 178.71500 164.75500 217.38900 1.000 24.67846 745 GLU A C 1
ATOM 4560 O O . GLU A 1 745 ? 179.10400 163.77900 218.03800 1.000 24.67846 745 GLU A O 1
ATOM 4566 N N . LEU A 1 746 ? 179.41300 165.88400 217.31900 1.000 20.48444 746 LEU A N 1
ATOM 4567 C CA . LEU A 1 746 ? 180.75800 165.96800 217.86500 1.000 20.48444 746 LEU A CA 1
ATOM 4568 C C . LEU A 1 746 ? 180.73500 165.99400 219.39100 1.000 20.48444 746 LEU A C 1
ATOM 4569 O O . LEU A 1 746 ? 179.73900 166.35600 220.02300 1.000 20.48444 746 LEU A O 1
ATOM 4574 N N . ARG A 1 747 ? 181.86000 165.59600 219.98100 1.000 23.72766 747 ARG A N 1
ATOM 4575 C CA . ARG A 1 747 ? 182.05200 165.75900 221.41200 1.000 23.72766 747 ARG A CA 1
ATOM 4576 C C . ARG A 1 747 ? 182.22200 167.23700 221.75100 1.000 23.72766 747 ARG A C 1
ATOM 4577 O O . ARG A 1 747 ? 182.53800 168.06700 220.89500 1.000 23.72766 747 ARG A O 1
ATOM 4585 N N . ARG A 1 748 ? 182.01000 167.56100 223.01700 1.000 22.32988 748 ARG A N 1
ATOM 4586 C CA . ARG A 1 748 ? 182.14900 168.94200 223.45900 1.000 22.32988 748 ARG A CA 1
ATOM 4587 C C . ARG A 1 748 ? 183.60900 169.36500 223.38100 1.000 22.32988 748 ARG A C 1
ATOM 4588 O O . ARG A 1 748 ? 184.46800 168.71300 223.99000 1.000 22.32988 748 ARG A O 1
ATOM 4596 N N . PRO A 1 749 ? 183.93900 170.42900 222.65500 1.000 26.82212 749 PRO A N 1
ATOM 4597 C CA . PRO A 1 749 ? 185.33100 170.88600 222.59800 1.000 26.82212 749 PRO A CA 1
ATOM 4598 C C . PRO A 1 749 ? 185.77600 171.46000 223.93500 1.000 26.82212 749 PRO A C 1
ATOM 4599 O O . PRO A 1 749 ? 184.97400 171.78200 224.81400 1.000 26.82212 749 PRO A O 1
ATOM 4603 N N . VAL A 1 750 ? 187.09800 171.58500 224.07800 1.000 33.38823 750 VAL A N 1
ATOM 4604 C CA . VAL A 1 750 ? 187.67300 172.14600 225.29500 1.000 33.38823 750 VAL A CA 1
ATOM 4605 C C . VAL A 1 750 ? 187.25800 173.59900 225.49900 1.000 33.38823 750 VAL A C 1
ATOM 4606 O O . VAL A 1 750 ? 187.27300 174.09000 226.63400 1.000 33.38823 750 VAL A O 1
ATOM 4610 N N . ALA A 1 751 ? 186.87400 174.29800 224.42900 1.000 32.09552 751 ALA A N 1
ATOM 4611 C CA . ALA A 1 751 ? 186.39700 175.67900 224.51300 1.000 32.09552 751 ALA A CA 1
ATOM 4612 C C . ALA A 1 751 ? 187.50600 176.63200 224.95700 1.000 32.09552 751 ALA A C 1
ATOM 4613 O O . ALA A 1 751 ? 187.35600 177.39800 225.91100 1.000 32.09552 751 ALA A O 1
ATOM 4615 N N . ILE A 1 752 ? 188.63300 176.58000 224.24900 1.000 37.58419 752 ILE A N 1
ATOM 4616 C CA . ILE A 1 752 ? 189.73200 177.51300 224.47800 1.000 37.58419 752 ILE A CA 1
ATOM 4617 C C . ILE A 1 752 ? 189.32300 178.88500 223.95700 1.000 37.58419 752 ILE A C 1
ATOM 4618 O O . ILE A 1 752 ? 188.33400 179.01400 223.22600 1.000 37.58419 752 ILE A O 1
ATOM 4623 N N . ARG A 1 753 ? 190.07200 179.91800 224.33500 1.000 43.62268 753 ARG A N 1
ATOM 4624 C CA . ARG A 1 753 ? 189.70900 181.30500 224.07000 1.000 43.62268 753 ARG A CA 1
ATOM 4625 C C . ARG A 1 753 ? 190.34400 181.80000 222.78000 1.000 43.62268 753 ARG A C 1
ATOM 4626 O O . ARG A 1 753 ? 191.48400 181.44500 222.46300 1.000 43.62268 753 ARG A O 1
ATOM 4634 N N . ALA A 1 754 ? 189.59700 182.61700 222.04200 1.000 31.41505 754 ALA A N 1
ATOM 4635 C CA . ALA A 1 754 ? 190.10600 183.34800 220.89500 1.000 31.41505 754 ALA A CA 1
ATOM 4636 C C . ALA A 1 754 ? 189.39900 184.69100 220.81200 1.000 31.41505 754 ALA A C 1
ATOM 4637 O O . ALA A 1 754 ? 188.20300 184.80500 221.09100 1.000 31.41505 754 ALA A O 1
ATOM 4639 N N . LYS A 1 755 ? 190.15300 185.71500 220.41700 1.000 28.34234 755 LYS A N 1
ATOM 4640 C CA . LYS A 1 755 ? 189.59500 187.03800 220.18500 1.000 28.34234 755 LYS A CA 1
ATOM 4641 C C . LYS A 1 755 ? 189.58000 187.42700 218.71500 1.000 28.34234 755 LYS A C 1
ATOM 4642 O O . LYS A 1 755 ? 188.97800 188.44700 218.36700 1.000 28.34234 755 LYS A O 1
ATOM 4648 N N . ASP A 1 756 ? 190.22100 186.64900 217.85000 1.000 27.70516 756 ASP A N 1
ATOM 4649 C CA . ASP A 1 756 ? 190.25900 186.93400 216.42800 1.000 27.70516 756 ASP A CA 1
ATOM 4650 C C . ASP A 1 756 ? 190.08600 185.62900 215.66900 1.000 27.70516 756 ASP A C 1
ATOM 4651 O O . ASP A 1 756 ? 190.34700 184.54800 216.20100 1.000 27.70516 756 ASP A O 1
ATOM 4656 N N . ILE A 1 757 ? 189.63300 185.73500 214.41700 1.000 19.96359 757 ILE A N 1
ATOM 4657 C CA . ILE A 1 757 ? 189.54800 184.54700 213.57900 1.000 19.96359 757 ILE A CA 1
ATOM 4658 C C . ILE A 1 757 ? 190.92900 184.07800 213.14100 1.000 19.96359 757 ILE A C 1
ATOM 4659 O O . ILE A 1 757 ? 191.07100 182.94900 212.65800 1.000 19.96359 757 ILE A O 1
ATOM 4664 N N . GLY A 1 758 ? 191.95100 184.91500 213.29700 1.000 17.78378 758 GLY A N 1
ATOM 4665 C CA . GLY A 1 758 ? 193.32000 184.50400 213.05600 1.000 17.78378 758 GLY A CA 1
ATOM 4666 C C . GLY A 1 758 ? 193.82400 184.76700 211.65300 1.000 17.78378 758 GLY A C 1
ATOM 4667 O O . GLY A 1 758 ? 193.60500 185.84400 211.09100 1.000 17.78378 758 GLY A O 1
ATOM 4668 N N . ILE A 1 759 ? 194.50900 183.77400 211.07900 1.000 19.79484 759 ILE A N 1
ATOM 4669 C CA . ILE A 1 759 ? 195.05100 183.89700 209.73000 1.000 19.79484 759 ILE A CA 1
ATOM 4670 C C . ILE A 1 759 ? 193.95200 184.00900 208.68300 1.000 19.79484 759 ILE A C 1
ATOM 4671 O O . ILE A 1 759 ? 194.21200 184.45700 207.55800 1.000 19.79484 759 ILE A O 1
ATOM 4676 N N . TRP A 1 760 ? 192.72500 183.60800 209.02300 1.000 28.49290 760 TRP A N 1
ATOM 4677 C CA . TRP A 1 760 ? 191.63900 183.63200 208.05100 1.000 28.49290 760 TRP A CA 1
ATOM 4678 C C . TRP A 1 760 ? 191.29600 185.05100 207.62000 1.000 28.49290 760 TRP A C 1
ATOM 4679 O O . TRP A 1 760 ? 190.90500 185.26700 206.47000 1.000 28.49290 760 TRP A O 1
ATOM 4690 N N . TYR A 1 761 ? 191.43800 186.03100 208.51500 1.000 22.52826 761 TYR A N 1
ATOM 4691 C CA . TYR A 1 761 ? 191.22300 187.41800 208.11400 1.000 22.52826 761 TYR A CA 1
ATOM 4692 C C . TYR A 1 761 ? 192.25300 187.86000 207.08100 1.000 22.52826 761 TYR A C 1
ATOM 4693 O O . TYR A 1 761 ? 191.91000 188.53300 206.10000 1.000 22.52826 761 TYR A O 1
ATOM 4702 N N . ASN A 1 762 ? 193.52200 187.49900 207.28600 1.000 14.73277 762 ASN A N 1
ATOM 4703 C CA . ASN A 1 762 ? 194.55200 187.83200 206.30700 1.000 14.73277 762 ASN A CA 1
ATOM 4704 C C . ASN A 1 762 ? 194.28700 187.14100 204.97700 1.000 14.73277 762 ASN A C 1
ATOM 4705 O O . ASN A 1 762 ? 194.46900 187.73800 203.90900 1.000 14.73277 762 ASN A O 1
ATOM 4710 N N . ILE A 1 763 ? 193.85600 185.87800 205.02400 1.000 19.10289 763 ILE A N 1
ATOM 4711 C CA . ILE A 1 763 ? 193.52800 185.15500 203.79800 1.000 19.10289 763 ILE A CA 1
ATOM 4712 C C . ILE A 1 763 ? 192.37300 185.83200 203.07200 1.000 19.10289 763 ILE A C 1
ATOM 4713 O O . ILE A 1 763 ? 192.38600 185.96800 201.84300 1.000 19.10289 763 ILE A O 1
ATOM 4718 N N . LEU A 1 764 ? 191.35100 186.25900 203.81900 1.000 28.49290 764 LEU A N 1
ATOM 4719 C CA . LEU A 1 764 ? 190.21900 186.95000 203.21200 1.000 28.49290 764 LEU A CA 1
ATOM 4720 C C . LEU A 1 764 ? 190.65100 188.26100 202.57000 1.000 28.49290 764 LEU A C 1
ATOM 4721 O O . LEU A 1 764 ? 190.21700 188.58700 201.45900 1.000 28.49290 764 LEU A O 1
ATOM 4726 N N . ARG A 1 765 ? 191.50300 189.02900 203.25400 1.000 19.03078 765 ARG A N 1
ATOM 4727 C CA . ARG A 1 765 ? 191.97100 190.29100 202.68700 1.000 19.03078 765 ARG A CA 1
ATOM 4728 C C . ARG A 1 765 ? 192.77600 190.05100 201.41500 1.000 19.03078 765 ARG A C 1
ATOM 4729 O O . ARG A 1 765 ? 192.61700 190.76800 200.42100 1.000 19.03078 765 ARG A O 1
ATOM 4737 N N . GLY A 1 766 ? 193.64900 189.04200 201.43000 1.000 13.09845 766 GLY A N 1
ATOM 4738 C CA . GLY A 1 766 ? 194.42900 188.73700 200.24000 1.000 13.09845 766 GLY A CA 1
ATOM 4739 C C . GLY A 1 766 ? 193.56800 188.28300 199.07700 1.000 13.09845 766 GLY A C 1
ATOM 4740 O O . GLY A 1 766 ? 193.79800 188.67600 197.93000 1.000 13.09845 766 GLY A O 1
ATOM 4741 N N . VAL A 1 767 ? 192.56500 187.44700 199.35700 1.000 13.54502 767 VAL A N 1
ATOM 4742 C CA . VAL A 1 767 ? 191.65500 186.99800 198.30800 1.000 13.54502 767 VAL A CA 1
ATOM 4743 C C . VAL A 1 767 ? 190.88000 188.17800 197.73900 1.000 13.54502 767 VAL A C 1
ATOM 4744 O O . VAL A 1 767 ? 190.69200 188.28500 196.52200 1.000 13.54502 767 VAL A O 1
ATOM 4748 N N . GLY A 1 768 ? 190.42200 189.08300 198.60500 1.000 13.42293 768 GLY A N 1
ATOM 4749 C CA . GLY A 1 768 ? 189.73000 190.26600 198.12200 1.000 13.42293 768 GLY A CA 1
ATOM 4750 C C . GLY A 1 768 ? 190.61500 191.15100 197.26600 1.000 13.42293 768 GLY A C 1
ATOM 4751 O O . GLY A 1 768 ? 190.16800 191.70200 196.25700 1.000 13.42293 768 GLY A O 1
ATOM 4752 N N . LYS A 1 769 ? 191.88100 191.30600 197.65900 1.000 14.17519 769 LYS A N 1
ATOM 4753 C CA . LYS A 1 769 ? 192.80800 192.11000 196.86800 1.000 14.17519 769 LYS A CA 1
ATOM 4754 C C . LYS A 1 769 ? 193.05800 191.48000 195.50200 1.000 14.17519 769 LYS A C 1
ATOM 4755 O O . LYS A 1 769 ? 193.08200 192.17500 194.48000 1.000 14.17519 769 LYS A O 1
ATOM 4761 N N . LEU A 1 770 ? 193.24800 190.15900 195.46500 1.000 13.70555 770 LEU A N 1
ATOM 4762 C CA . LEU A 1 770 ? 193.44700 189.47200 194.19300 1.000 13.70555 770 LEU A CA 1
ATOM 4763 C C . LEU A 1 770 ? 192.18900 189.47200 193.33400 1.000 13.70555 770 LEU A C 1
ATOM 4764 O O . LEU A 1 770 ? 192.28800 189.37100 192.10100 1.000 13.70555 770 LEU A O 1
ATOM 4769 N N . ALA A 1 771 ? 191.01500 189.57800 193.96100 1.000 10.48404 771 ALA A N 1
ATOM 4770 C CA . ALA A 1 771 ? 189.76500 189.57800 193.21400 1.000 10.48404 771 ALA A CA 1
ATOM 4771 C C . ALA A 1 771 ? 189.66900 190.76900 192.27400 1.000 10.48404 771 ALA A C 1
ATOM 4772 O O . ALA A 1 771 ? 189.05300 190.66200 191.21300 1.000 10.48404 771 ALA A O 1
ATOM 4774 N N . VAL A 1 772 ? 190.27100 191.90400 192.63500 1.000 13.36641 772 VAL A N 1
ATOM 4775 C CA . VAL A 1 772 ? 190.22800 193.07500 191.76100 1.000 13.36641 772 VAL A CA 1
ATOM 4776 C C . VAL A 1 772 ? 190.94600 192.78300 190.44800 1.000 13.36641 772 VAL A C 1
ATOM 4777 O O . VAL A 1 772 ? 190.41500 193.03100 189.35800 1.000 13.36641 772 VAL A O 1
ATOM 4781 N N . ILE A 1 773 ? 192.16100 192.23600 190.53600 1.000 13.24569 773 ILE A N 1
ATOM 4782 C CA . ILE A 1 773 ? 192.92500 191.91000 189.33600 1.000 13.24569 773 ILE A CA 1
ATOM 4783 C C . ILE A 1 773 ? 192.21600 190.83000 188.53100 1.000 13.24569 773 ILE A C 1
ATOM 4784 O O . ILE A 1 773 ? 192.14200 190.90000 187.29400 1.000 13.24569 773 ILE A O 1
ATOM 4789 N N . ILE A 1 774 ? 191.68800 189.81000 189.21500 1.000 12.16792 774 ILE A N 1
ATOM 4790 C CA . ILE A 1 774 ? 191.01700 188.72200 188.50900 1.000 12.16792 774 ILE A CA 1
ATOM 4791 C C . ILE A 1 774 ? 189.77900 189.23600 187.78300 1.000 12.16792 774 ILE A C 1
ATOM 4792 O O . ILE A 1 774 ? 189.52200 188.86900 186.63200 1.000 12.16792 774 ILE A O 1
ATOM 4797 N N . ASN A 1 775 ? 188.99600 190.09500 188.44100 1.000 12.31299 775 ASN A N 1
ATOM 4798 C CA . ASN A 1 775 ? 187.80700 190.66000 187.81300 1.000 12.31299 775 ASN A CA 1
ATOM 4799 C C . ASN A 1 775 ? 188.17200 191.54200 186.62900 1.000 12.31299 775 ASN A C 1
ATOM 4800 O O . ASN A 1 775 ? 187.49200 191.51900 185.59800 1.000 12.31299 775 ASN A O 1
ATOM 4805 N N . ALA A 1 776 ? 189.23500 192.34100 186.76300 1.000 14.97464 776 ALA A N 1
ATOM 4806 C CA . ALA A 1 776 ? 189.66200 193.18700 185.65400 1.000 14.97464 776 ALA A CA 1
ATOM 4807 C C . ALA A 1 776 ? 190.05100 192.34500 184.44500 1.000 14.97464 776 ALA A C 1
ATOM 4808 O O . ALA A 1 776 ? 189.64100 192.63200 183.31300 1.000 14.97464 776 ALA A O 1
ATOM 4810 N N . PHE A 1 777 ? 190.82300 191.28000 184.67100 1.000 28.49290 777 PHE A N 1
ATOM 4811 C CA . PHE A 1 777 ? 191.23100 190.43300 183.55500 1.000 28.49290 777 PHE A CA 1
ATOM 4812 C C . PHE A 1 777 ? 190.04600 189.67200 182.97000 1.000 28.49290 777 PHE A C 1
ATOM 4813 O O . PHE A 1 777 ? 189.98800 189.44900 181.75500 1.000 28.49290 777 PHE A O 1
ATOM 4821 N N . VAL A 1 778 ? 189.09000 189.27100 183.81000 1.000 15.12690 778 VAL A N 1
ATOM 4822 C CA . VAL A 1 778 ? 187.90000 188.58900 183.30900 1.000 15.12690 778 VAL A CA 1
ATOM 4823 C C . VAL A 1 778 ? 187.08400 189.52200 182.42500 1.000 15.12690 778 VAL A C 1
ATOM 4824 O O . VAL A 1 778 ? 186.60200 189.12700 181.35600 1.000 15.12690 778 VAL A O 1
ATOM 4828 N N . ILE A 1 779 ? 186.91200 190.77200 182.85600 1.000 12.93080 779 ILE A N 1
ATOM 4829 C CA . ILE A 1 779 ? 186.14000 191.72500 182.06700 1.000 12.93080 779 ILE A CA 1
ATOM 4830 C C . ILE A 1 779 ? 186.86300 192.05900 180.76900 1.000 12.93080 779 ILE A C 1
ATOM 4831 O O . ILE A 1 779 ? 186.23100 192.24800 179.72300 1.000 12.93080 779 ILE A O 1
ATOM 4836 N N . SER A 1 780 ? 188.19500 192.14000 180.80900 1.000 12.39962 780 SER A N 1
ATOM 4837 C CA . SER A 1 780 ? 188.93000 192.61500 179.64200 1.000 12.39962 780 SER A CA 1
ATOM 4838 C C . SER A 1 780 ? 189.16700 191.51700 178.60900 1.000 12.39962 780 SER A C 1
ATOM 4839 O O . SER A 1 780 ? 189.14700 191.79000 177.40400 1.000 12.39962 780 SER A O 1
ATOM 4842 N N . PHE A 1 781 ? 189.39200 190.27800 179.04300 1.000 16.24599 781 PHE A N 1
ATOM 4843 C CA . PHE A 1 781 ? 189.86300 189.24100 178.13400 1.000 16.24599 781 PHE A CA 1
ATOM 4844 C C . PHE A 1 781 ? 188.86800 188.12000 177.87800 1.000 16.24599 781 PHE A C 1
ATOM 4845 O O . PHE A 1 781 ? 188.88200 187.54600 176.78800 1.000 16.24599 781 PHE A O 1
ATOM 4853 N N . THR A 1 782 ? 188.01100 187.78400 178.84100 1.000 15.28219 782 THR A N 1
ATOM 4854 C CA . THR A 1 782 ? 187.04600 186.70900 178.65800 1.000 15.28219 782 THR A CA 1
ATOM 4855 C C . THR A 1 782 ? 185.60000 187.18500 178.65600 1.000 15.28219 782 THR A C 1
ATOM 4856 O O . THR A 1 782 ? 184.69100 186.34700 178.61600 1.000 15.28219 782 THR A O 1
ATOM 4860 N N . SER A 1 783 ? 185.35700 188.49400 178.69100 1.000 16.70987 783 SER A N 1
ATOM 4861 C CA . SER A 1 783 ? 184.00200 189.01800 178.79000 1.000 16.70987 783 SER A CA 1
ATOM 4862 C C . SER A 1 783 ? 183.42600 189.49100 177.46300 1.000 16.70987 783 SER A C 1
ATOM 4863 O O . SER A 1 783 ? 182.20000 189.58400 177.34100 1.000 16.70987 783 SER A O 1
ATOM 4866 N N . ASP A 1 784 ? 184.26900 189.80000 176.47700 1.000 16.62662 784 ASP A N 1
ATOM 4867 C CA . ASP A 1 784 ? 183.87100 190.34500 175.18000 1.000 16.62662 784 ASP A CA 1
ATOM 4868 C C . ASP A 1 784 ? 183.31200 191.75900 175.28200 1.000 16.62662 784 ASP A C 1
ATOM 4869 O O . ASP A 1 784 ? 182.78000 192.28100 174.29500 1.000 16.62662 784 ASP A O 1
ATOM 4874 N N . PHE A 1 785 ? 183.41700 192.39400 176.45000 1.000 13.59284 785 PHE A N 1
ATOM 4875 C CA . PHE A 1 785 ? 182.90500 193.74600 176.63700 1.000 13.59284 785 PHE A CA 1
ATOM 4876 C C . PHE A 1 785 ? 183.80500 194.78400 175.97500 1.000 13.59284 785 PHE A C 1
ATOM 4877 O O . PHE A 1 785 ? 183.31000 195.74300 175.37200 1.000 13.59284 785 PHE A O 1
ATOM 4885 N N . ILE A 1 786 ? 185.12300 194.61000 176.08400 1.000 11.53452 786 ILE A N 1
ATOM 4886 C CA . ILE A 1 786 ? 186.05400 195.56800 175.48200 1.000 11.53452 786 ILE A CA 1
ATOM 4887 C C . ILE A 1 786 ? 185.93200 195.61900 173.96400 1.000 11.53452 786 ILE A C 1
ATOM 4888 O O . ILE A 1 786 ? 185.89500 196.72900 173.40700 1.000 11.53452 786 ILE A O 1
ATOM 4893 N N . PRO A 1 787 ? 185.90900 194.49300 173.23700 1.000 13.01144 787 PRO A N 1
ATOM 4894 C CA . PRO A 1 787 ? 185.75900 194.57600 171.77200 1.000 13.01144 787 PRO A CA 1
ATOM 4895 C C . PRO A 1 787 ? 184.49900 195.29400 171.32200 1.000 13.01144 787 PRO A C 1
ATOM 4896 O O . PRO A 1 787 ? 184.53000 196.00800 170.31200 1.000 13.01144 787 PRO A O 1
ATOM 4900 N N . ARG A 1 788 ? 183.38800 195.12900 172.04300 1.000 15.63833 788 ARG A N 1
ATOM 4901 C CA . ARG A 1 788 ? 182.16600 195.83900 171.68000 1.000 15.63833 788 ARG A CA 1
ATOM 4902 C C . ARG A 1 788 ? 182.35200 197.34700 171.79600 1.000 15.63833 788 ARG A C 1
ATOM 4903 O O . ARG A 1 788 ? 181.95700 198.09900 170.89700 1.000 15.63833 788 ARG A O 1
ATOM 4911 N N . LEU A 1 789 ? 182.96700 197.80400 172.89000 1.000 14.72422 789 LEU A N 1
ATOM 4912 C CA . LEU A 1 789 ? 183.23500 199.23000 173.04900 1.000 14.72422 789 LEU A CA 1
ATOM 4913 C C . LEU A 1 789 ? 184.17300 199.73700 171.96400 1.000 14.72422 789 LEU A C 1
ATOM 4914 O O . LEU A 1 789 ? 183.97100 200.82900 171.41800 1.000 14.72422 789 LEU A O 1
ATOM 4919 N N . VAL A 1 790 ? 185.21500 198.96400 171.65200 1.000 15.83290 790 VAL A N 1
ATOM 4920 C CA . VAL A 1 790 ? 186.18600 199.39200 170.64800 1.000 15.83290 790 VAL A CA 1
ATOM 4921 C C . VAL A 1 790 ? 185.51400 199.53400 169.28900 1.000 15.83290 790 VAL A C 1
ATOM 4922 O O . VAL A 1 790 ? 185.72100 200.52100 168.57400 1.000 15.83290 790 VAL A O 1
ATOM 4926 N N . TYR A 1 791 ? 184.68900 198.55100 168.91500 1.000 17.72858 791 TYR A N 1
ATOM 4927 C CA . TYR A 1 791 ? 183.96500 198.63500 167.65100 1.000 17.72858 791 TYR A CA 1
ATOM 4928 C C . TYR A 1 791 ? 183.00500 199.81600 167.63800 1.000 17.72858 791 TYR A C 1
ATOM 4929 O O . TYR A 1 791 ? 182.90000 200.52900 166.63300 1.000 17.72858 791 TYR A O 1
ATOM 4938 N N . LEU A 1 792 ? 182.28500 200.03100 168.74200 1.000 20.79784 792 LEU A N 1
ATOM 4939 C CA . LEU A 1 792 ? 181.30000 201.10400 168.78600 1.000 20.79784 792 LEU A CA 1
ATOM 4940 C C . LEU A 1 792 ? 181.96000 202.47200 168.67200 1.000 20.79784 792 LEU A C 1
ATOM 4941 O O . LEU A 1 792 ? 181.43000 203.36600 168.00400 1.000 20.79784 792 LEU A O 1
ATOM 4946 N N . TYR A 1 793 ? 183.11200 202.66000 169.31600 1.000 24.45879 793 TYR A N 1
ATOM 4947 C CA . TYR A 1 793 ? 183.73200 203.97700 169.37500 1.000 24.45879 793 TYR A CA 1
ATOM 4948 C C . TYR A 1 793 ? 184.81700 204.21200 168.32600 1.000 24.45879 793 TYR A C 1
ATOM 4949 O O . TYR A 1 793 ? 185.29400 205.34300 168.20700 1.000 24.45879 793 TYR A O 1
ATOM 4958 N N . MET A 1 794 ? 185.21800 203.20200 167.56700 1.000 25.52583 794 MET A N 1
ATOM 4959 C CA . MET A 1 794 ? 186.16700 203.52300 166.50800 1.000 25.52583 794 MET A CA 1
ATOM 4960 C C . MET A 1 794 ? 185.75800 202.97400 165.14900 1.000 25.52583 794 MET A C 1
ATOM 4961 O O . MET A 1 794 ? 186.03200 203.61200 164.12700 1.000 25.52583 794 MET A O 1
ATOM 4966 N N . TYR A 1 795 ? 185.11800 201.80900 165.10500 1.000 22.13311 795 TYR A N 1
ATOM 4967 C CA . TYR A 1 795 ? 184.78800 201.14700 163.85300 1.000 22.13311 795 TYR A CA 1
ATOM 4968 C C . TYR A 1 795 ? 183.29900 201.15000 163.53900 1.000 22.13311 795 TYR A C 1
ATOM 4969 O O . TYR A 1 795 ? 182.90700 200.66600 162.47300 1.000 22.13311 795 TYR A O 1
ATOM 4978 N N . SER A 1 796 ? 182.46000 201.67600 164.43200 1.000 31.80511 796 SER A N 1
ATOM 4979 C CA . SER A 1 796 ? 181.01700 201.61600 164.21400 1.000 31.80511 796 SER A CA 1
ATOM 4980 C C . SER A 1 796 ? 180.58500 202.45600 163.01600 1.000 31.80511 796 SER A C 1
ATOM 4981 O O . SER A 1 796 ? 179.66700 202.06700 162.28400 1.000 31.80511 796 SER A O 1
ATOM 4984 N N . GLN A 1 797 ? 181.20700 203.62200 162.81800 1.000 45.30086 797 GLN A N 1
ATOM 4985 C CA . GLN A 1 797 ? 180.83500 204.56100 161.75800 1.000 45.30086 797 GLN A CA 1
ATOM 4986 C C . GLN A 1 797 ? 179.44400 205.14000 162.00100 1.000 45.30086 797 GLN A C 1
ATOM 4987 O O . GLN A 1 797 ? 179.30300 206.33000 162.30300 1.000 45.30086 797 GLN A O 1
ATOM 4993 N N . ASN A 1 798 ? 178.40900 204.30600 161.86400 1.000 41.55495 798 ASN A N 1
ATOM 4994 C CA . ASN A 1 798 ? 177.04900 204.75600 162.14400 1.000 41.55495 798 ASN A CA 1
ATOM 4995 C C . ASN A 1 798 ? 176.88300 205.16600 163.60100 1.000 41.55495 798 ASN A C 1
ATOM 4996 O O . ASN A 1 798 ? 176.05300 206.02700 163.91400 1.000 41.55495 798 ASN A O 1
ATOM 5001 N N . GLY A 1 799 ? 177.66200 204.57200 164.50200 1.000 32.46360 799 GLY A N 1
ATOM 5002 C CA . GLY A 1 799 ? 177.54600 204.83700 165.91900 1.000 32.46360 799 GLY A CA 1
ATOM 5003 C C . GLY A 1 799 ? 176.76400 203.80400 166.69600 1.000 32.46360 799 GLY A C 1
ATOM 5004 O O . GLY A 1 799 ? 176.61000 203.95700 167.91400 1.000 32.46360 799 GLY A O 1
ATOM 5005 N N . THR A 1 800 ? 176.26900 202.76300 166.03800 1.000 28.69132 800 THR A N 1
ATOM 5006 C CA . THR A 1 800 ? 175.51800 201.69000 166.67100 1.000 28.69132 800 THR A CA 1
ATOM 5007 C C . THR A 1 800 ? 176.36300 200.42000 166.70200 1.000 28.69132 800 THR A C 1
ATOM 5008 O O . THR A 1 800 ? 177.52500 200.40300 166.28500 1.000 28.69132 800 THR A O 1
ATOM 5012 N N . MET A 1 801 ? 175.76200 199.34400 167.20000 1.000 20.51113 801 MET A N 1
ATOM 5013 C CA . MET A 1 801 ? 176.44300 198.06400 167.33400 1.000 20.51113 801 MET A CA 1
ATOM 5014 C C . MET A 1 801 ? 176.25200 197.15700 166.12600 1.000 20.51113 801 MET A C 1
ATOM 5015 O O . MET A 1 801 ? 176.71800 196.01400 166.14900 1.000 20.51113 801 MET A O 1
ATOM 5020 N N . HIS A 1 802 ? 175.58200 197.63300 165.08000 1.000 21.44588 802 HIS A N 1
ATOM 5021 C CA . HIS A 1 802 ? 175.34900 196.81000 163.90100 1.000 21.44588 802 HIS A CA 1
ATOM 5022 C C . HIS A 1 802 ? 176.66000 196.51100 163.18400 1.000 21.44588 802 HIS A C 1
ATOM 5023 O O . HIS A 1 802 ? 177.53500 197.37300 163.06500 1.000 21.44588 802 HIS A O 1
ATOM 5030 N N . GLY A 1 803 ? 176.79000 195.27700 162.70200 1.000 16.35993 803 GLY A N 1
ATOM 5031 C CA . GLY A 1 803 ? 177.99700 194.84800 162.02600 1.000 16.35993 803 GLY A CA 1
ATOM 5032 C C . GLY A 1 803 ? 179.12000 194.40800 162.93500 1.000 16.35993 803 GLY A C 1
ATOM 5033 O O . GLY A 1 803 ? 180.22300 194.14400 162.44400 1.000 16.35993 803 GLY A O 1
ATOM 5034 N N . PHE A 1 804 ? 178.87800 194.32300 164.24500 1.000 17.15121 804 PHE A N 1
ATOM 5035 C CA . PHE A 1 804 ? 179.93200 193.92700 165.17300 1.000 17.15121 804 PHE A CA 1
ATOM 5036 C C . PHE A 1 804 ? 180.35900 192.48100 164.94900 1.000 17.15121 804 PHE A C 1
ATOM 5037 O O . PHE A 1 804 ? 181.55400 192.16400 165.00800 1.000 17.15121 804 PHE A O 1
ATOM 5045 N N . VAL A 1 805 ? 179.39800 191.58800 164.70200 1.000 17.33618 805 VAL A N 1
ATOM 5046 C CA . VAL A 1 805 ? 179.72700 190.18000 164.49300 1.000 17.33618 805 VAL A CA 1
ATOM 5047 C C . VAL A 1 805 ? 180.56200 190.00900 163.23200 1.000 17.33618 805 VAL A C 1
ATOM 5048 O O . VAL A 1 805 ? 181.52800 189.23600 163.20900 1.000 17.33618 805 VAL A O 1
ATOM 5052 N N . ASN A 1 806 ? 180.20100 190.71900 162.16200 1.000 16.95554 806 ASN A N 1
ATOM 5053 C CA . ASN A 1 806 ? 181.00900 190.68600 160.94800 1.000 16.95554 806 ASN A CA 1
ATOM 5054 C C . ASN A 1 806 ? 182.39800 191.25900 161.20100 1.000 16.95554 806 ASN A C 1
ATOM 5055 O O . ASN A 1 806 ? 183.39100 190.76900 160.65000 1.000 16.95554 806 ASN A O 1
ATOM 5060 N N . HIS A 1 807 ? 182.48400 192.30100 162.03000 1.000 16.35188 807 HIS A N 1
ATOM 5061 C CA . HIS A 1 807 ? 183.77800 192.89500 162.35000 1.000 16.35188 807 HIS A CA 1
ATOM 5062 C C . HIS A 1 807 ? 184.67300 191.91000 163.09300 1.000 16.35188 807 HIS A C 1
ATOM 5063 O O . HIS A 1 807 ? 185.87700 191.82900 162.82300 1.000 16.35188 807 HIS A O 1
ATOM 5070 N N . THR A 1 808 ? 184.10500 191.15400 164.03200 1.000 14.41729 808 THR A N 1
ATOM 5071 C CA . THR A 1 808 ? 184.89100 190.23400 164.84600 1.000 14.41729 808 THR A CA 1
ATOM 5072 C C . THR A 1 808 ? 185.23200 188.93200 164.13200 1.000 14.41729 808 THR A C 1
ATOM 5073 O O . THR A 1 808 ? 186.07800 188.18000 164.62700 1.000 14.41729 808 THR A O 1
ATOM 5077 N N . LEU A 1 809 ? 184.60500 188.64500 162.99600 1.000 15.21407 809 LEU A N 1
ATOM 5078 C CA . LEU A 1 809 ? 184.84700 187.41300 162.25900 1.000 15.21407 809 LEU A CA 1
ATOM 5079 C C . LEU A 1 809 ? 185.76100 187.67900 161.07100 1.000 15.21407 809 LEU A C 1
ATOM 5080 O O . LEU A 1 809 ? 185.55900 188.63600 160.31800 1.000 15.21407 809 LEU A O 1
ATOM 5085 N N . SER A 1 810 ? 186.76800 186.82400 160.90700 1.000 15.78198 810 SER A N 1
ATOM 5086 C CA . SER A 1 810 ? 187.72500 186.92600 159.81600 1.000 15.78198 810 SER A CA 1
ATOM 5087 C C . SER A 1 810 ? 187.57300 185.72900 158.89000 1.000 15.78198 810 SER A C 1
ATOM 5088 O O . SER A 1 810 ? 187.33000 184.60700 159.34500 1.000 15.78198 810 SER A O 1
ATOM 5091 N N . SER A 1 811 ? 187.71500 185.97300 157.59100 1.000 19.14321 811 SER A N 1
ATOM 5092 C CA . SER A 1 811 ? 187.53200 184.92800 156.59600 1.000 19.14321 811 SER A CA 1
ATOM 5093 C C . SER A 1 811 ? 188.79800 184.09300 156.44000 1.000 19.14321 811 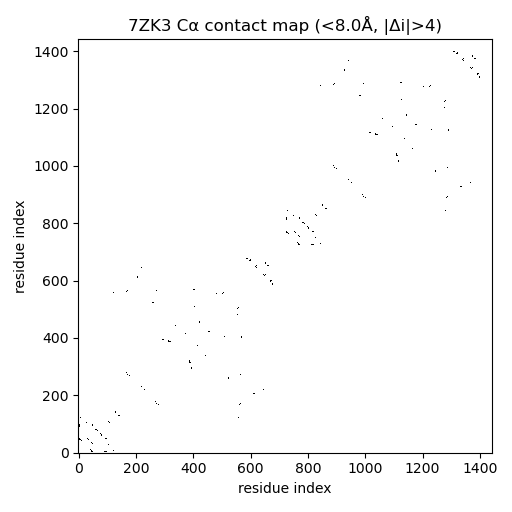SER A C 1
ATOM 5094 O O . SER A 1 811 ? 189.91600 184.57400 156.64100 1.000 19.14321 811 SER A O 1
ATOM 5097 N N . PHE A 1 812 ? 188.60700 182.82700 156.07500 1.000 25.19436 812 PHE A N 1
ATOM 5098 C CA . PHE A 1 812 ? 189.70800 181.90700 155.83500 1.000 25.19436 812 PHE A CA 1
ATOM 5099 C C . PHE A 1 812 ? 189.39700 181.05600 154.61400 1.000 25.19436 812 PHE A C 1
ATOM 5100 O O . PHE A 1 812 ? 188.27700 180.55900 154.46500 1.000 25.19436 812 PHE A O 1
ATOM 5108 N N . ASN A 1 813 ? 190.39100 180.89200 153.74600 1.000 30.01793 813 ASN A N 1
ATOM 5109 C CA . ASN A 1 813 ? 190.23600 180.07600 152.54900 1.000 30.01793 813 ASN A CA 1
ATOM 5110 C C . ASN A 1 813 ? 190.37400 178.60500 152.91900 1.000 30.01793 813 ASN A C 1
ATOM 5111 O O . ASN A 1 813 ? 191.39500 178.19500 153.48100 1.000 30.01793 813 ASN A O 1
ATOM 5116 N N . VAL A 1 814 ? 189.35000 177.81000 152.59900 1.000 33.16168 814 VAL A N 1
ATOM 5117 C CA . VAL A 1 814 ? 189.34800 176.39800 152.96600 1.000 33.16168 814 VAL A CA 1
ATOM 5118 C C . VAL A 1 814 ? 190.45200 175.62300 152.26200 1.000 33.16168 814 VAL A C 1
ATOM 5119 O O . VAL A 1 814 ? 190.86400 174.56200 152.74200 1.000 33.16168 814 VAL A O 1
ATOM 5123 N N . SER A 1 815 ? 190.94600 176.12500 151.12900 1.000 34.65781 815 SER A N 1
ATOM 5124 C CA . SER A 1 815 ? 192.01800 175.45000 150.40800 1.000 34.65781 815 SER A CA 1
ATOM 5125 C C . SER A 1 815 ? 193.36200 175.54000 151.11900 1.000 34.65781 815 SER A C 1
ATOM 5126 O O . SER A 1 815 ? 194.30800 174.86300 150.70200 1.000 34.65781 815 SER A O 1
ATOM 5129 N N . ASP A 1 816 ? 193.47200 176.34900 152.17000 1.000 34.78788 816 ASP A N 1
ATOM 5130 C CA . ASP A 1 816 ? 194.72800 176.55500 152.87600 1.000 34.78788 816 ASP A CA 1
ATOM 5131 C C . ASP A 1 816 ? 194.90500 175.62400 154.07100 1.000 34.78788 816 ASP A C 1
ATOM 5132 O O . ASP A 1 816 ? 195.86000 175.79700 154.83500 1.000 34.78788 816 ASP A O 1
ATOM 5137 N N . PHE A 1 817 ? 194.01000 174.65500 154.25600 1.000 37.44057 817 PHE A N 1
ATOM 5138 C CA . PHE A 1 817 ? 194.16800 173.69700 155.34300 1.000 37.44057 817 PHE A CA 1
ATOM 5139 C C . PHE A 1 817 ? 195.43800 172.87800 155.14300 1.000 37.44057 817 PHE A C 1
ATOM 5140 O O . PHE A 1 817 ? 195.81900 172.55700 154.01400 1.000 37.44057 817 PHE A O 1
ATOM 5148 N N . GLN A 1 818 ? 196.09400 172.53900 156.24900 1.000 45.88336 818 GLN A N 1
ATOM 5149 C CA . GLN A 1 818 ? 197.45400 172.00100 156.20800 1.000 45.88336 818 GLN A CA 1
ATOM 5150 C C . GLN A 1 818 ? 197.48800 170.47900 156.07900 1.000 45.88336 818 GLN A C 1
ATOM 5151 O O . GLN A 1 818 ? 198.13800 169.79000 156.86500 1.000 45.88336 818 GLN A O 1
ATOM 5157 N N . ASN A 1 819 ? 196.79100 169.95000 155.07000 1.000 55.99549 819 ASN A N 1
ATOM 5158 C CA . ASN A 1 819 ? 196.94400 168.56900 154.60600 1.000 55.99549 819 ASN A CA 1
ATOM 5159 C C . ASN A 1 819 ? 196.68000 167.56100 155.73100 1.000 55.99549 819 ASN A C 1
ATOM 5160 O O . ASN A 1 819 ? 197.56300 166.82600 156.17800 1.000 55.99549 819 ASN A O 1
ATOM 5165 N N . GLY A 1 820 ? 195.43000 167.55400 156.18200 1.000 49.57036 820 GLY A N 1
ATOM 5166 C CA . GLY A 1 820 ? 195.01700 166.61900 157.21000 1.000 49.57036 820 GLY A CA 1
ATOM 5167 C C . GLY A 1 820 ? 194.22500 167.28500 158.31400 1.000 49.57036 820 GLY A C 1
ATOM 5168 O O . GLY A 1 820 ? 193.86600 166.64900 159.31000 1.000 49.57036 820 GLY A O 1
ATOM 5169 N N . THR A 1 821 ? 193.94800 168.57500 158.14100 1.000 45.45731 821 THR A N 1
ATOM 5170 C CA . THR A 1 821 ? 193.18500 169.34600 159.10800 1.000 45.45731 821 THR A CA 1
ATOM 5171 C C . THR A 1 821 ? 191.80600 169.73500 158.58900 1.000 45.45731 821 THR A C 1
ATOM 5172 O O . THR A 1 821 ? 190.94800 170.13000 159.38600 1.000 45.45731 821 THR A O 1
ATOM 5176 N N . ALA A 1 822 ? 191.56100 169.60600 157.28800 1.000 41.99096 822 ALA A N 1
ATOM 5177 C CA . ALA A 1 822 ? 190.24400 169.87600 156.74400 1.000 41.99096 822 ALA A CA 1
ATOM 5178 C C . ALA A 1 822 ? 189.24500 168.84500 157.26100 1.000 41.99096 822 ALA A C 1
ATOM 5179 O O . ALA A 1 822 ? 189.63000 167.75400 157.68900 1.000 41.99096 822 ALA A O 1
ATOM 5181 N N . PRO A 1 823 ? 187.95500 169.18100 157.25500 1.000 45.41701 823 PRO A N 1
ATOM 5182 C CA . PRO A 1 823 ? 186.94700 168.24400 157.76800 1.000 45.41701 823 PRO A CA 1
ATOM 5183 C C . PRO A 1 823 ? 186.93600 166.94500 156.97600 1.000 45.41701 823 PRO A C 1
ATOM 5184 O O . PRO A 1 823 ? 187.06200 166.94100 155.74900 1.000 45.41701 823 PRO A O 1
ATOM 5188 N N . ASN A 1 824 ? 186.78700 165.83200 157.69900 1.000 56.78515 824 ASN A N 1
ATOM 5189 C CA . ASN A 1 824 ? 186.79500 164.52400 157.05200 1.000 56.78515 824 ASN A CA 1
ATOM 5190 C C . ASN A 1 824 ? 185.61100 164.36900 156.10800 1.000 56.78515 824 ASN A C 1
ATOM 5191 O O . ASN A 1 824 ? 185.75700 163.85400 154.99300 1.000 56.78515 824 ASN A O 1
ATOM 5196 N N . ASP A 1 825 ? 184.43000 164.80600 156.53700 1.000 55.39006 825 ASP A N 1
ATOM 5197 C CA . ASP A 1 825 ? 183.22000 164.74400 155.72000 1.000 55.39006 825 ASP A CA 1
ATOM 5198 C C . ASP A 1 825 ? 182.56100 166.11500 155.69600 1.000 55.39006 825 ASP A C 1
ATOM 5199 O O . ASP A 1 825 ? 181.82200 166.46600 156.63300 1.000 55.39006 825 ASP A O 1
ATOM 5204 N N . PRO A 1 826 ? 182.81400 166.92300 154.66700 1.000 56.61464 826 PRO A N 1
ATOM 5205 C CA . PRO A 1 826 ? 182.06400 168.17900 154.51400 1.000 56.61464 826 PRO A CA 1
ATOM 5206 C C . PRO A 1 826 ? 180.57600 167.88800 154.39400 1.000 56.61464 826 PRO A C 1
ATOM 5207 O O . PRO A 1 826 ? 180.14200 167.13000 153.52300 1.000 56.61464 826 PRO A O 1
ATOM 5211 N N . LEU A 1 827 ? 179.79400 168.49300 155.29300 1.000 56.98337 827 LEU A N 1
ATOM 5212 C CA . LEU A 1 827 ? 178.37300 168.16600 155.37900 1.000 56.98337 827 LEU A CA 1
ATOM 5213 C C . LEU A 1 827 ? 177.64000 168.52000 154.09300 1.000 56.98337 827 LEU A C 1
ATOM 5214 O O . LEU A 1 827 ? 176.82300 167.73200 153.60100 1.000 56.98337 827 LEU A O 1
ATOM 5219 N N . ASP A 1 828 ? 177.92700 169.69200 153.52600 1.000 60.07157 828 ASP A N 1
ATOM 5220 C CA . ASP A 1 828 ? 177.28500 170.15000 152.29600 1.000 60.07157 828 ASP A CA 1
ATOM 5221 C C . ASP A 1 828 ? 175.76800 170.22900 152.47900 1.000 60.07157 828 ASP A C 1
ATOM 5222 O O . ASP A 1 828 ? 174.99400 169.55200 151.79900 1.000 60.07157 828 ASP A O 1
ATOM 5227 N N . LEU A 1 829 ? 175.35800 171.06500 153.43600 1.000 61.37659 829 LEU A N 1
ATOM 5228 C CA . LEU A 1 829 ? 173.94100 171.18500 153.76700 1.000 61.37659 829 LEU A CA 1
ATOM 5229 C C . LEU A 1 829 ? 173.13600 171.66800 152.56800 1.000 61.37659 829 LEU A C 1
ATOM 5230 O O . LEU A 1 829 ? 172.13800 171.04800 152.18200 1.000 61.37659 829 LEU A O 1
ATOM 5235 N N . GLY A 1 830 ? 173.55500 172.77600 151.96500 1.000 57.16893 830 GLY A N 1
ATOM 5236 C CA . GLY A 1 830 ? 172.92700 173.26500 150.75500 1.000 57.16893 830 GLY A CA 1
ATOM 5237 C C . GLY A 1 830 ? 173.92400 173.92300 149.82500 1.000 57.16893 830 GLY A C 1
ATOM 5238 O O . GLY A 1 830 ? 173.53900 174.62700 148.88600 1.000 57.16893 830 GLY A O 1
ATOM 5239 N N . TYR A 1 831 ? 175.20800 173.69900 150.07700 1.000 55.60459 831 TYR A N 1
ATOM 5240 C CA . TYR A 1 831 ? 176.27000 174.41400 149.37900 1.000 55.60459 831 TYR A CA 1
ATOM 5241 C C . TYR A 1 831 ? 177.59500 173.72900 149.69500 1.000 55.60459 831 TYR A C 1
ATOM 5242 O O . TYR A 1 831 ? 177.66700 172.82400 150.53200 1.000 55.60459 831 TYR A O 1
ATOM 5251 N N . GLU A 1 832 ? 178.64600 174.17500 149.01400 1.000 59.49620 832 GLU A N 1
ATOM 5252 C CA . GLU A 1 832 ? 180.01200 173.77000 149.30400 1.000 59.49620 832 GLU A CA 1
ATOM 5253 C C . GLU A 1 832 ? 180.77400 174.96200 149.86600 1.000 59.49620 832 GLU A C 1
ATOM 5254 O O . GLU A 1 832 ? 180.71700 176.06400 149.31100 1.000 59.49620 832 GLU A O 1
ATOM 5260 N N . VAL A 1 833 ? 181.48500 174.73900 150.96600 1.000 41.03478 833 VAL A N 1
ATOM 5261 C CA . VAL A 1 833 ? 182.14100 175.82700 151.68300 1.000 41.03478 833 VAL A CA 1
ATOM 5262 C C . VAL A 1 833 ? 183.41900 176.21400 150.94900 1.000 41.03478 833 VAL A C 1
ATOM 5263 O O . VAL A 1 833 ? 184.32900 175.39400 150.78800 1.000 41.03478 833 VAL A O 1
ATOM 5267 N N . GLN A 1 834 ? 183.48600 177.46800 150.50300 1.000 40.66188 834 GLN A N 1
ATOM 5268 C CA . GLN A 1 834 ? 184.69900 178.01200 149.90700 1.000 40.66188 834 GLN A CA 1
ATOM 5269 C C . GLN A 1 834 ? 185.49500 178.86300 150.88400 1.000 40.66188 834 GLN A C 1
ATOM 5270 O O . GLN A 1 834 ? 186.72200 178.94900 150.76400 1.000 40.66188 834 GLN A O 1
ATOM 5276 N N . ILE A 1 835 ? 184.82400 179.49100 151.84800 1.000 31.12979 835 ILE A N 1
ATOM 5277 C CA . ILE A 1 835 ? 185.48100 180.34700 152.82900 1.000 31.12979 835 ILE A CA 1
ATOM 5278 C C . ILE A 1 835 ? 184.75700 180.23000 154.16300 1.000 31.12979 835 ILE A C 1
ATOM 5279 O O . ILE A 1 835 ? 183.56800 180.55200 154.26600 1.000 31.12979 835 ILE A O 1
ATOM 5284 N N . CYS A 1 836 ? 185.46400 179.76900 155.19000 1.000 24.42384 836 CYS A N 1
ATOM 5285 C CA . CYS A 1 836 ? 184.90800 179.63700 156.52800 1.000 24.42384 836 CYS A CA 1
ATOM 5286 C C . CYS A 1 836 ? 185.37300 180.79600 157.39800 1.000 24.42384 836 CYS A C 1
ATOM 5287 O O . CYS A 1 836 ? 186.51400 181.25400 157.28300 1.000 24.42384 836 CYS A O 1
ATOM 5290 N N . ARG A 1 837 ? 184.48500 181.26800 158.26700 1.000 20.21492 837 ARG A N 1
ATOM 5291 C CA . ARG A 1 837 ? 184.75900 182.41600 159.11600 1.000 20.21492 837 ARG A CA 1
ATOM 5292 C C . ARG A 1 837 ? 185.22800 181.97500 160.49800 1.000 20.21492 837 ARG A C 1
ATOM 5293 O O . ARG A 1 837 ? 184.87700 180.89700 160.98300 1.000 20.21492 837 ARG A O 1
ATOM 5301 N N . TYR A 1 838 ? 186.03200 182.83100 161.12400 1.000 16.75895 838 TYR A N 1
ATOM 5302 C CA . TYR A 1 838 ? 186.52700 182.60700 162.47300 1.000 16.75895 838 TYR A CA 1
ATOM 5303 C C . TYR A 1 838 ? 186.88300 183.95600 163.08000 1.000 16.75895 838 TYR A C 1
ATOM 5304 O O . TYR A 1 838 ? 187.03900 184.95300 162.37000 1.000 16.75895 838 TYR A O 1
ATOM 5313 N N . LYS A 1 839 ? 187.00700 183.98100 164.40300 1.000 17.65709 839 LYS A N 1
ATOM 5314 C CA . LYS A 1 839 ? 187.24600 185.21700 165.14700 1.000 17.65709 839 LYS A CA 1
ATOM 5315 C C . LYS A 1 839 ? 188.67700 185.21000 165.67900 1.000 17.65709 839 LYS A C 1
ATOM 5316 O O . LYS A 1 839 ? 188.95400 184.63300 166.73500 1.000 17.65709 839 LYS A O 1
ATOM 5322 N N . ASP A 1 840 ? 189.58600 185.85100 164.94200 1.000 20.24784 840 ASP A N 1
ATOM 5323 C CA . ASP A 1 840 ? 190.96300 185.98800 165.39400 1.000 20.24784 840 ASP A CA 1
ATOM 5324 C C . ASP A 1 840 ? 191.56500 187.36300 165.13900 1.000 20.24784 840 ASP A C 1
ATOM 5325 O O . ASP A 1 840 ? 192.71200 187.59100 165.53700 1.000 20.24784 840 ASP A O 1
ATOM 5330 N N . TYR A 1 841 ? 190.84000 188.28400 164.50400 1.000 19.17273 841 TYR A N 1
ATOM 5331 C CA . TYR A 1 841 ? 191.38100 189.58900 164.12300 1.000 19.17273 841 TYR A CA 1
ATOM 5332 C C . TYR A 1 841 ? 192.59600 189.42600 163.20600 1.000 19.17273 841 TYR A C 1
ATOM 5333 O O . TYR A 1 841 ? 193.69500 189.90800 163.48500 1.000 19.17273 841 TYR A O 1
ATOM 5342 N N . ARG A 1 842 ? 192.37400 188.72900 162.09500 1.000 19.99254 842 ARG A N 1
ATOM 5343 C CA . ARG A 1 842 ? 193.41400 188.47700 161.11000 1.000 19.99254 842 ARG A CA 1
ATOM 5344 C C . ARG A 1 842 ? 192.92400 188.92100 159.74000 1.000 19.99254 842 ARG A C 1
ATOM 5345 O O . ARG A 1 842 ? 191.72300 188.91500 159.46000 1.000 19.99254 842 ARG A O 1
ATOM 5353 N N . GLU A 1 843 ? 193.86800 189.30700 158.88700 1.000 32.99443 843 GLU A N 1
ATOM 5354 C CA . GLU A 1 843 ? 193.51000 189.91100 157.61600 1.000 32.99443 843 GLU A CA 1
ATOM 5355 C C . GLU A 1 843 ? 193.07100 188.84700 156.60900 1.000 32.99443 843 GLU A C 1
ATOM 5356 O O . GLU A 1 843 ? 193.48700 187.68800 156.69200 1.000 32.99443 843 GLU A O 1
ATOM 5362 N N . PRO A 1 844 ? 192.23400 189.22200 155.64600 1.000 30.05263 844 PRO A N 1
ATOM 5363 C CA . PRO A 1 844 ? 191.54600 188.22600 154.81400 1.000 30.05263 844 PRO A CA 1
ATOM 5364 C C . PRO A 1 844 ? 192.48500 187.57900 153.81300 1.000 30.05263 844 PRO A C 1
ATOM 5365 O O . PRO A 1 844 ? 193.60100 188.06800 153.57900 1.000 30.05263 844 PRO A O 1
ATOM 5369 N N . PRO A 1 845 ? 192.06500 186.46400 153.20700 1.000 29.81146 845 PRO A N 1
ATOM 5370 C CA . PRO A 1 845 ? 192.92200 185.79600 152.21300 1.000 29.81146 845 PRO A CA 1
ATOM 5371 C C . PRO A 1 845 ? 193.22400 186.64400 150.99100 1.000 29.81146 845 PRO A C 1
ATOM 5372 O O . PRO A 1 845 ? 194.27900 186.46000 150.37000 1.000 29.81146 845 PRO A O 1
ATOM 5376 N N . TRP A 1 846 ? 192.33600 187.56700 150.61900 1.000 33.18070 846 TRP A N 1
ATOM 5377 C CA . TRP A 1 846 ? 192.52200 188.38600 149.42900 1.000 33.18070 846 TRP A CA 1
ATOM 5378 C C . TRP A 1 846 ? 193.39300 189.61000 149.68600 1.000 33.18070 846 TRP A C 1
ATOM 5379 O O . TRP A 1 846 ? 193.33100 190.57800 148.91900 1.000 33.18070 846 TRP A O 1
ATOM 5390 N N . SER A 1 847 ? 194.19800 189.59000 150.74400 1.000 38.86119 847 SER A N 1
ATOM 5391 C CA . SER A 1 847 ? 195.14400 190.65100 151.04400 1.000 38.86119 847 SER A CA 1
ATOM 5392 C C . SER A 1 847 ? 196.56300 190.11300 150.92000 1.000 38.86119 847 SER A C 1
ATOM 5393 O O . SER A 1 847 ? 196.79600 188.90200 150.95700 1.000 38.86119 847 SER A O 1
ATOM 5396 N N . GLU A 1 848 ? 197.51600 191.03500 150.76000 1.000 48.76572 848 GLU A N 1
ATOM 5397 C CA . GLU A 1 848 ? 198.91300 190.63400 150.63200 1.000 48.76572 848 GLU A CA 1
ATOM 5398 C C . GLU A 1 848 ? 199.40900 189.94600 151.89700 1.000 48.76572 848 GLU A C 1
ATOM 5399 O O . GLU A 1 848 ? 200.08500 188.91200 151.82700 1.000 48.76572 848 GLU A O 1
ATOM 5405 N N . HIS A 1 849 ? 199.08600 190.50200 153.06000 1.000 41.37953 849 HIS A N 1
ATOM 5406 C CA . HIS A 1 849 ? 199.46600 189.90900 154.34200 1.000 41.37953 849 HIS A CA 1
ATOM 5407 C C . HIS A 1 849 ? 198.30800 189.09500 154.91600 1.000 41.37953 849 HIS A C 1
ATOM 5408 O O . HIS A 1 849 ? 197.76300 189.39100 155.97900 1.000 41.37953 849 HIS A O 1
ATOM 5415 N N . LYS A 1 850 ? 197.93400 188.04800 154.18700 1.000 32.28363 850 LYS A N 1
ATOM 5416 C CA . LYS A 1 850 ? 196.80500 187.22400 154.59200 1.000 32.28363 850 LYS A CA 1
ATOM 5417 C C . LYS A 1 850 ? 197.14400 186.40900 155.83400 1.000 32.28363 850 LYS A C 1
ATOM 5418 O O . LYS A 1 850 ? 198.23800 185.84900 155.95300 1.000 32.28363 850 LYS A O 1
ATOM 5424 N N . TYR A 1 851 ? 196.19400 186.35500 156.76800 1.000 24.52689 851 TYR A N 1
ATOM 5425 C CA . TYR A 1 851 ? 196.26400 185.58300 158.00700 1.000 24.52689 851 TYR A CA 1
ATOM 5426 C C . TYR A 1 851 ? 197.22500 186.17000 159.03300 1.000 24.52689 851 TYR A C 1
ATOM 5427 O O . TYR A 1 851 ? 197.37000 185.60500 160.12400 1.000 24.52689 851 TYR A O 1
ATOM 5436 N N . ASP A 1 852 ? 197.88400 187.28200 158.72500 1.000 26.64725 852 ASP A N 1
ATOM 5437 C CA . ASP A 1 852 ? 198.70700 187.95300 159.71600 1.000 26.64725 852 ASP A CA 1
ATOM 5438 C C . ASP A 1 852 ? 197.83100 188.74400 160.68200 1.000 26.64725 852 ASP A C 1
ATOM 5439 O O . ASP A 1 852 ? 196.67100 189.05500 160.39900 1.000 26.64725 852 ASP A O 1
ATOM 5444 N N . ILE A 1 853 ? 198.40400 189.06600 161.84300 1.000 21.69737 853 ILE A N 1
ATOM 5445 C CA . ILE A 1 853 ? 197.67100 189.83600 162.83900 1.000 21.69737 853 ILE A CA 1
ATOM 5446 C C . ILE A 1 853 ? 197.38300 191.22500 162.29400 1.000 21.69737 853 ILE A C 1
ATOM 5447 O O . ILE A 1 853 ? 198.28400 191.92500 161.81500 1.000 21.69737 853 ILE A O 1
ATOM 5452 N N . SER A 1 854 ? 196.12000 191.63100 162.36500 1.000 22.91345 854 SER A N 1
ATOM 5453 C CA . SER A 1 854 ? 195.68700 192.91000 161.83000 1.000 22.91345 854 SER A CA 1
ATOM 5454 C C . SER A 1 854 ? 195.89800 194.02600 162.85000 1.000 22.91345 854 SER A C 1
ATOM 5455 O O . SER A 1 854 ? 196.24500 193.79400 164.01000 1.000 22.91345 854 SER A O 1
ATOM 5458 N N . LYS A 1 855 ? 195.68400 195.26100 162.39300 1.000 22.83450 855 LYS A N 1
ATOM 5459 C CA . LYS A 1 855 ? 195.76100 196.41100 163.28700 1.000 22.83450 855 LYS A CA 1
ATOM 5460 C C . LYS A 1 855 ? 194.64700 196.38600 164.32600 1.000 22.83450 855 LYS A C 1
ATOM 5461 O O . LYS A 1 855 ? 194.83000 196.88400 165.44500 1.000 22.83450 855 LYS A O 1
ATOM 5467 N N . ASP A 1 856 ? 193.49200 195.81800 163.97300 1.000 21.45034 856 ASP A N 1
ATOM 5468 C CA . ASP A 1 856 ? 192.37600 195.75200 164.90900 1.000 21.45034 856 ASP A CA 1
ATOM 5469 C C . ASP A 1 856 ? 192.72400 194.90300 166.12400 1.000 21.45034 856 ASP A C 1
ATOM 5470 O O . ASP A 1 856 ? 192.29900 195.20900 167.24400 1.000 21.45034 856 ASP A O 1
ATOM 5475 N N . PHE A 1 857 ? 193.49200 193.82900 165.92300 1.000 28.49290 857 PHE A N 1
ATOM 5476 C CA . PHE A 1 857 ? 193.92700 193.00600 167.04700 1.000 28.49290 857 PHE A CA 1
ATOM 5477 C C . PHE A 1 857 ? 194.74200 193.82500 168.03900 1.000 28.49290 857 PHE A C 1
ATOM 5478 O O . PHE A 1 857 ? 194.51000 193.76500 169.25100 1.000 28.49290 857 PHE A O 1
ATOM 5486 N N . TRP A 1 858 ? 195.70100 194.60300 167.53700 1.000 28.49290 858 TRP A N 1
ATOM 5487 C CA . TRP A 1 858 ? 196.54300 195.39700 168.42300 1.000 28.49290 858 TRP A CA 1
ATOM 5488 C C . TRP A 1 858 ? 195.74500 196.50300 169.09900 1.000 28.49290 858 TRP A C 1
ATOM 5489 O O . TRP A 1 858 ? 195.95700 196.79000 170.28300 1.000 28.49290 858 TRP A O 1
ATOM 5500 N N . ALA A 1 859 ? 194.81800 197.13000 168.37000 1.000 28.49290 859 ALA A N 1
ATOM 5501 C CA . ALA A 1 859 ? 193.97900 198.15700 168.98100 1.000 28.49290 859 ALA A CA 1
ATOM 5502 C C . ALA A 1 859 ? 193.11800 197.57700 170.09900 1.000 28.49290 859 ALA A C 1
ATOM 5503 O O . ALA A 1 859 ? 193.00200 198.17200 171.17800 1.000 28.49290 859 ALA A O 1
ATOM 5505 N N . VAL A 1 860 ? 192.52200 196.40600 169.86800 1.000 17.87668 860 VAL A N 1
ATOM 5506 C CA . VAL A 1 860 ? 191.67300 195.79200 170.88300 1.000 17.87668 860 VAL A CA 1
ATOM 5507 C C . VAL A 1 860 ? 192.50400 195.33600 172.07600 1.000 17.87668 860 VAL A C 1
ATOM 5508 O O . VAL A 1 860 ? 192.06400 195.43400 173.22700 1.000 17.87668 860 VAL A O 1
ATOM 5512 N N . LEU A 1 861 ? 193.71100 194.82200 171.82800 1.000 16.14105 861 LEU A N 1
ATOM 5513 C CA . LEU A 1 861 ? 194.58700 194.43200 172.92900 1.000 16.14105 861 LEU A CA 1
ATOM 5514 C C . LEU A 1 861 ? 194.99200 195.64000 173.76500 1.000 16.14105 861 LEU A C 1
ATOM 5515 O O . LEU A 1 861 ? 195.03200 195.56800 175.00100 1.000 16.14105 861 LEU A O 1
ATOM 5520 N N . ALA A 1 862 ? 195.29900 196.76100 173.10700 1.000 15.32054 862 ALA A N 1
ATOM 5521 C CA . ALA A 1 862 ? 195.61700 197.98300 173.83600 1.000 15.32054 862 ALA A CA 1
ATOM 5522 C C . ALA A 1 862 ? 194.42600 198.45200 174.65800 1.000 15.32054 862 ALA A C 1
ATOM 5523 O O . ALA A 1 862 ? 194.58800 198.89900 175.79900 1.000 15.32054 862 ALA A O 1
ATOM 5525 N N . ALA A 1 863 ? 193.21900 198.36100 174.09400 1.000 12.39163 863 ALA A N 1
ATOM 5526 C CA . ALA A 1 863 ? 192.02400 198.72600 174.85000 1.000 12.39163 863 ALA A CA 1
ATOM 5527 C C . ALA A 1 863 ? 191.84100 197.82200 176.06400 1.000 12.39163 863 ALA A C 1
ATOM 5528 O O . ALA A 1 863 ? 191.49900 198.29700 177.15300 1.000 12.39163 863 ALA A O 1
ATOM 5530 N N . ARG A 1 864 ? 192.07100 196.51700 175.89500 1.000 17.19013 864 ARG A N 1
ATOM 5531 C CA . ARG A 1 864 ? 191.96600 195.58400 177.01400 1.000 17.19013 864 ARG A CA 1
ATOM 5532 C C . ARG A 1 864 ? 192.95200 195.94100 178.11800 1.000 17.19013 864 ARG A C 1
ATOM 5533 O O . ARG A 1 864 ? 192.59500 195.97700 179.30100 1.000 17.19013 864 ARG A O 1
ATOM 5541 N N . LEU A 1 865 ? 194.20600 196.20300 177.74600 1.000 28.49290 865 LEU A N 1
ATOM 5542 C CA . LEU A 1 865 ? 195.22300 196.51200 178.74700 1.000 28.49290 865 LEU A CA 1
ATOM 5543 C C . LEU A 1 865 ? 194.93300 197.83500 179.44700 1.000 28.49290 865 LEU A C 1
ATOM 5544 O O . LEU A 1 865 ? 195.10900 197.95200 180.66700 1.000 28.49290 865 LEU A O 1
ATOM 5549 N N . ALA A 1 866 ? 194.48700 198.84400 178.69200 1.000 18.26297 866 ALA A N 1
ATOM 5550 C CA . ALA A 1 866 ? 194.13500 200.12200 179.30000 1.000 18.26297 866 ALA A CA 1
ATOM 5551 C C . ALA A 1 866 ? 192.97000 199.96800 180.26700 1.000 18.26297 866 ALA A C 1
ATOM 5552 O O . ALA A 1 866 ? 192.97700 200.55400 181.35800 1.000 18.26297 866 ALA A O 1
ATOM 5554 N N . PHE A 1 867 ? 191.95500 199.18600 179.88500 1.000 28.49290 867 PHE A N 1
ATOM 5555 C CA . PHE A 1 867 ? 190.84000 198.94500 180.79200 1.000 28.49290 867 PHE A CA 1
ATOM 5556 C C . PHE A 1 867 ? 191.29800 198.20400 182.03800 1.000 28.49290 867 PHE A C 1
ATOM 5557 O O . PHE A 1 867 ? 190.82500 198.49000 183.14000 1.000 28.49290 867 PHE A O 1
ATOM 5565 N N . VAL A 1 868 ? 192.21100 197.24200 181.88400 1.000 15.49656 868 VAL A N 1
ATOM 5566 C CA . VAL A 1 868 ? 192.72900 196.51900 183.04400 1.000 15.49656 868 VAL A CA 1
ATOM 5567 C C . VAL A 1 868 ? 193.41700 197.48300 184.00000 1.000 15.49656 868 VAL A C 1
ATOM 5568 O O . VAL A 1 868 ? 193.17600 197.46100 185.21400 1.000 15.49656 868 VAL A O 1
ATOM 5572 N N . ILE A 1 869 ? 194.26800 198.36000 183.45900 1.000 15.90242 869 ILE A N 1
ATOM 5573 C CA . ILE A 1 869 ? 194.98700 199.32200 184.29300 1.000 15.90242 869 ILE A CA 1
ATOM 5574 C C . ILE A 1 869 ? 194.00700 200.23500 185.02100 1.000 15.90242 869 ILE A C 1
ATOM 5575 O O . ILE A 1 869 ? 194.08900 200.41900 186.24400 1.000 15.90242 869 ILE A O 1
ATOM 5580 N N . VAL A 1 870 ? 193.06200 200.81300 184.27500 1.000 10.23122 870 VAL A N 1
ATOM 5581 C CA . VAL A 1 870 ? 192.13300 201.77800 184.85800 1.000 10.23122 870 VAL A CA 1
ATOM 5582 C C . VAL A 1 870 ? 191.26100 201.11000 185.91200 1.000 10.23122 870 VAL A C 1
ATOM 5583 O O . VAL A 1 870 ? 191.06500 201.64500 187.00900 1.000 10.23122 870 VAL A O 1
ATOM 5587 N N . PHE A 1 871 ? 190.72800 199.92700 185.59600 1.000 14.48140 871 PHE A N 1
ATOM 5588 C CA . PHE A 1 871 ? 189.86100 199.21900 186.52900 1.000 14.48140 871 PHE A CA 1
ATOM 5589 C C . PHE A 1 871 ? 190.61000 198.85200 187.80100 1.000 14.48140 871 PHE A C 1
ATOM 5590 O O . PHE A 1 871 ? 190.10600 199.06500 188.90800 1.000 14.48140 871 PHE A O 1
ATOM 5598 N N . GLN A 1 872 ? 191.82300 198.30900 187.66400 1.000 14.68247 872 GLN A N 1
ATOM 5599 C CA . GLN A 1 872 ? 192.58300 197.90900 188.84200 1.000 14.68247 872 GLN A CA 1
ATOM 5600 C C . GLN A 1 872 ? 192.89800 199.11000 189.72200 1.000 14.68247 872 GLN A C 1
ATOM 5601 O O . GLN A 1 872 ? 192.67300 199.07600 190.93900 1.000 14.68247 872 GLN A O 1
ATOM 5607 N N . ASN A 1 873 ? 193.38600 200.19900 189.12000 1.000 15.42094 873 ASN A N 1
ATOM 5608 C CA . ASN A 1 873 ? 193.74900 201.37200 189.91000 1.000 15.42094 873 ASN A CA 1
ATOM 5609 C C . ASN A 1 873 ? 192.52700 201.98300 190.58900 1.000 15.42094 873 ASN A C 1
ATOM 5610 O O . ASN A 1 873 ? 192.55600 202.28500 191.78900 1.000 15.42094 873 ASN A O 1
ATOM 5615 N N . LEU A 1 874 ? 191.43400 202.15700 189.83900 1.000 15.15890 874 LEU A N 1
ATOM 5616 C CA . LEU A 1 874 ? 190.24100 202.78000 190.40200 1.000 15.15890 874 LEU A CA 1
ATOM 5617 C C . LEU A 1 874 ? 189.62400 201.92000 191.49800 1.000 15.15890 874 LEU A C 1
ATOM 5618 O O . LEU A 1 874 ? 189.20800 202.44300 192.53700 1.000 15.15890 874 LEU A O 1
ATOM 5623 N N . VAL A 1 875 ? 189.55200 200.60300 191.29000 1.000 15.74204 875 VAL A N 1
ATOM 5624 C CA . VAL A 1 875 ? 188.94400 199.73400 192.29100 1.000 15.74204 875 VAL A CA 1
ATOM 5625 C C . VAL A 1 875 ? 189.81400 199.65900 193.53700 1.000 15.74204 875 VAL A C 1
ATOM 5626 O O . VAL A 1 875 ? 189.30200 199.62500 194.66200 1.000 15.74204 875 VAL A O 1
ATOM 5630 N N . MET A 1 876 ? 191.14000 199.63100 193.36800 1.000 21.29074 876 MET A N 1
ATOM 5631 C CA . MET A 1 876 ? 192.02000 199.65400 194.53000 1.000 21.29074 876 MET A CA 1
ATOM 5632 C C . MET A 1 876 ? 191.85900 200.94900 195.31300 1.000 21.29074 876 MET A C 1
ATOM 5633 O O . MET A 1 876 ? 191.80800 200.93400 196.54900 1.000 21.29074 876 MET A O 1
ATOM 5638 N N . PHE A 1 877 ? 191.76900 202.08300 194.61100 1.000 21.32141 877 PHE A N 1
ATOM 5639 C CA . PHE A 1 877 ? 191.56500 203.35300 195.29900 1.000 21.32141 877 PHE A CA 1
ATOM 5640 C C . PHE A 1 877 ? 190.22500 203.38100 196.02500 1.000 21.32141 877 PHE A C 1
ATOM 5641 O O . PHE A 1 877 ? 190.13400 203.88100 197.15000 1.000 21.32141 877 PHE A O 1
ATOM 5649 N N . MET A 1 878 ? 189.17300 202.85500 195.39500 1.000 19.57955 878 MET A N 1
ATOM 5650 C CA . MET A 1 878 ? 187.86200 202.82500 196.03800 1.000 19.57955 878 MET A CA 1
ATOM 5651 C C . MET A 1 878 ? 187.87300 201.94700 197.28300 1.000 19.57955 878 MET A C 1
ATOM 5652 O O . MET A 1 878 ? 187.29700 202.31200 198.31500 1.000 19.57955 878 MET A O 1
ATOM 5657 N N . SER A 1 879 ? 188.51700 200.77900 197.20400 1.000 19.18218 879 SER A N 1
ATOM 5658 C CA . SER A 1 879 ? 188.60400 199.90500 198.36900 1.000 19.18218 879 SER A CA 1
ATOM 5659 C C . SER A 1 879 ? 189.40100 200.56000 199.48900 1.000 19.18218 879 SER A C 1
ATOM 5660 O O . SER A 1 879 ? 189.02600 200.46800 200.66500 1.000 19.18218 879 SER A O 1
ATOM 5663 N N . ASP A 1 880 ? 190.50500 201.22900 199.14500 1.000 20.59225 880 ASP A N 1
ATOM 5664 C CA . ASP A 1 880 ? 191.28400 201.93300 200.15700 1.000 20.59225 880 ASP A CA 1
ATOM 5665 C C . ASP A 1 880 ? 190.47400 203.05500 200.79200 1.000 20.59225 880 ASP A C 1
ATOM 5666 O O . ASP A 1 880 ? 190.55000 203.27600 202.00600 1.000 20.59225 880 ASP A O 1
ATOM 5671 N N . PHE A 1 881 ? 189.69500 203.77900 199.98500 1.000 19.64749 881 PHE A N 1
ATOM 5672 C CA . PHE A 1 881 ? 188.84700 204.83900 200.51800 1.000 19.64749 881 PHE A CA 1
ATOM 5673 C C . PHE A 1 881 ? 187.78700 204.28000 201.45800 1.000 19.64749 881 PHE A C 1
ATOM 5674 O O . PHE A 1 881 ? 187.50600 204.86800 202.50900 1.000 19.64749 881 PHE A O 1
ATOM 5682 N N . VAL A 1 882 ? 187.18300 203.14700 201.09300 1.000 17.95710 882 VAL A N 1
ATOM 5683 C CA . VAL A 1 882 ? 186.18300 202.52500 201.95700 1.000 17.95710 882 VAL A CA 1
ATOM 5684 C C . VAL A 1 882 ? 186.81700 202.08000 203.26800 1.000 17.95710 882 VAL A C 1
ATOM 5685 O O . VAL A 1 882 ? 186.22400 202.22600 204.34400 1.000 17.95710 882 VAL A O 1
ATOM 5689 N N . ASP A 1 883 ? 188.02500 201.51800 203.19800 1.000 21.34399 883 ASP A N 1
ATOM 5690 C CA . ASP A 1 883 ? 188.73200 201.11900 204.41200 1.000 21.34399 883 ASP A CA 1
ATOM 5691 C C . ASP A 1 883 ? 189.03600 202.33100 205.28700 1.000 21.34399 883 ASP A C 1
ATOM 5692 O O . ASP A 1 883 ? 188.87600 202.27900 206.51200 1.000 21.34399 883 ASP A O 1
ATOM 5697 N N . TRP A 1 884 ? 189.47200 203.43200 204.67300 1.000 24.54133 884 TRP A N 1
ATOM 5698 C CA . TRP A 1 884 ? 189.91700 204.59200 205.43800 1.000 24.54133 884 TRP A CA 1
ATOM 5699 C C . TRP A 1 884 ? 188.74800 205.35400 206.05100 1.000 24.54133 884 TRP A C 1
ATOM 5700 O O . TRP A 1 884 ? 188.87300 205.88800 207.15900 1.000 24.54133 884 TRP A O 1
ATOM 5711 N N . VAL A 1 885 ? 187.61400 205.42200 205.35200 1.000 20.80156 885 VAL A N 1
ATOM 5712 C CA . VAL A 1 885 ? 186.47600 206.18400 205.85800 1.000 20.80156 885 VAL A CA 1
ATOM 5713 C C . VAL A 1 885 ? 185.87000 205.50900 207.08300 1.000 20.80156 885 VAL A C 1
ATOM 5714 O O . VAL A 1 885 ? 185.54100 206.17300 208.07300 1.000 20.80156 885 VAL A O 1
ATOM 5718 N N . ILE A 1 886 ? 185.70900 204.19100 207.04000 1.000 20.19538 886 ILE A N 1
ATOM 5719 C CA . ILE A 1 886 ? 185.03700 203.45900 208.11200 1.000 20.19538 886 ILE A CA 1
ATOM 5720 C C . ILE A 1 886 ? 186.02400 203.17500 209.23800 1.000 20.19538 886 ILE A C 1
ATOM 5721 O O . ILE A 1 886 ? 187.03300 202.48800 209.02000 1.000 20.19538 886 ILE A O 1
ATOM 5726 N N . PRO A 1 887 ? 185.78100 203.67900 210.44600 1.000 25.88446 887 PRO A N 1
ATOM 5727 C CA . PRO A 1 887 ? 186.67900 203.37800 211.56500 1.000 25.88446 887 PRO A CA 1
ATOM 5728 C C . PRO A 1 887 ? 186.65300 201.90100 211.92600 1.000 25.88446 887 PRO A C 1
ATOM 5729 O O . PRO A 1 887 ? 185.63100 201.22200 211.80200 1.000 25.88446 887 PRO A O 1
ATOM 5733 N N . ASP A 1 888 ? 187.80500 201.40900 212.38500 1.000 33.58420 888 ASP A N 1
ATOM 5734 C CA . ASP A 1 888 ? 187.92000 199.99900 212.74200 1.000 33.58420 888 ASP A CA 1
ATOM 5735 C C . ASP A 1 888 ? 187.09600 199.67400 213.98300 1.000 33.58420 888 ASP A C 1
ATOM 5736 O O . ASP A 1 888 ? 186.34000 198.69700 214.00100 1.000 33.58420 888 ASP A O 1
ATOM 5741 N N . ILE A 1 889 ? 187.23000 200.47900 215.02900 1.000 34.07919 889 ILE A N 1
ATOM 5742 C CA . ILE A 1 889 ? 186.50600 200.28400 216.28300 1.000 34.07919 889 ILE A CA 1
ATOM 5743 C C . ILE A 1 889 ? 185.37300 201.30200 216.33600 1.000 34.07919 889 ILE A C 1
ATOM 5744 O O . ILE A 1 889 ? 185.63700 202.50800 216.21500 1.000 34.07919 889 ILE A O 1
ATOM 5749 N N . PRO A 1 890 ? 184.12000 200.87600 216.49900 1.000 37.08479 890 PRO A N 1
ATOM 5750 C CA . PRO A 1 890 ? 183.02400 201.84300 216.62400 1.000 37.08479 890 PRO A CA 1
ATOM 5751 C C . PRO A 1 890 ? 183.20600 202.73200 217.84500 1.000 37.08479 890 PRO A C 1
ATOM 5752 O O . PRO A 1 890 ? 183.72800 202.30900 218.87800 1.000 37.08479 890 PRO A O 1
ATOM 5756 N N . LYS A 1 891 ? 182.76900 203.98700 217.70800 1.000 52.23651 891 LYS A N 1
ATOM 5757 C CA . LYS A 1 891 ? 182.94700 204.95800 218.78300 1.000 52.23651 891 LYS A CA 1
ATOM 5758 C C . LYS A 1 891 ? 182.19100 204.55400 220.04100 1.000 52.23651 891 LYS A C 1
ATOM 5759 O O . LYS A 1 891 ? 182.64300 204.84500 221.15700 1.000 52.23651 891 LYS A O 1
ATOM 5765 N N . ASP A 1 892 ? 181.03900 203.89600 219.88400 1.000 57.57924 892 ASP A N 1
ATOM 5766 C CA . ASP A 1 892 ? 180.25500 203.48400 221.04400 1.000 57.57924 892 ASP A CA 1
ATOM 5767 C C . ASP A 1 892 ? 181.03300 202.51100 221.91900 1.000 57.57924 892 ASP A C 1
ATOM 5768 O O . ASP A 1 892 ? 181.03800 202.63900 223.14900 1.000 57.57924 892 ASP A O 1
ATOM 5773 N N . ILE A 1 893 ? 181.70500 201.53700 221.30100 1.000 53.67474 893 ILE A N 1
ATOM 5774 C CA . ILE A 1 893 ? 182.47600 200.56100 222.06600 1.000 53.67474 893 ILE A CA 1
ATOM 5775 C C . ILE A 1 893 ? 183.61600 201.24300 222.80900 1.000 53.67474 893 ILE A C 1
ATOM 5776 O O . ILE A 1 893 ? 183.87500 200.94900 223.98100 1.000 53.67474 893 ILE A O 1
ATOM 5781 N N . SER A 1 894 ? 184.31800 202.16200 222.14000 1.000 56.44336 894 SER A N 1
ATOM 5782 C CA . SER A 1 894 ? 185.42900 202.85800 222.78400 1.000 56.44336 894 SER A CA 1
ATOM 5783 C C . SER A 1 894 ? 184.95300 203.70300 223.96000 1.000 56.44336 894 SER A C 1
ATOM 5784 O O . SER A 1 894 ? 185.57000 203.69200 225.03300 1.000 56.44336 894 SER A O 1
ATOM 5787 N N . GLN A 1 895 ? 183.85600 204.44200 223.78000 1.000 59.19192 895 GLN A N 1
ATOM 5788 C CA . GLN A 1 895 ? 183.35100 205.27100 224.87000 1.000 59.19192 895 GLN A CA 1
ATOM 5789 C C . GLN A 1 895 ? 182.84900 204.41600 226.02800 1.000 59.19192 895 GLN A C 1
ATOM 5790 O O . GLN A 1 895 ? 183.05500 204.76400 227.19800 1.000 59.19192 895 GLN A O 1
ATOM 5796 N N . GLN A 1 896 ? 182.20000 203.28700 225.72800 1.000 60.76046 896 GLN A N 1
ATOM 5797 C CA . GLN A 1 896 ? 181.75100 202.39300 226.78900 1.000 60.76046 896 GLN A CA 1
ATOM 5798 C C . GLN A 1 896 ? 182.93400 201.79700 227.53900 1.000 60.76046 896 GLN A C 1
ATOM 5799 O O . GLN A 1 896 ? 182.89100 201.65800 228.76600 1.000 60.76046 896 GLN A O 1
ATOM 5805 N N . ILE A 1 897 ? 184.00100 201.44200 226.82000 1.000 58.74082 897 ILE A N 1
ATOM 5806 C CA . ILE A 1 897 ? 185.19600 200.91300 227.47000 1.000 58.74082 897 ILE A CA 1
ATOM 5807 C C . ILE A 1 897 ? 185.81900 201.96500 228.37700 1.000 58.74082 897 ILE A C 1
ATOM 5808 O O . ILE A 1 897 ? 186.24700 201.66400 229.49700 1.000 58.74082 897 ILE A O 1
ATOM 5813 N N . HIS A 1 898 ? 185.89000 203.21300 227.90600 1.000 64.88380 898 HIS A N 1
ATOM 5814 C CA . HIS A 1 898 ? 186.44900 204.28000 228.73300 1.000 64.88380 898 HIS A CA 1
ATOM 5815 C C . HIS A 1 898 ? 185.61100 204.50800 229.98600 1.000 64.88380 898 HIS A C 1
ATOM 5816 O O . HIS A 1 898 ? 186.15500 204.66200 231.08900 1.000 64.88380 898 HIS A O 1
ATOM 5823 N N . LYS A 1 899 ? 184.28400 204.53200 229.83800 1.000 60.97798 899 LYS A N 1
ATOM 5824 C CA . LYS A 1 899 ? 183.41400 204.71700 230.99600 1.000 60.97798 899 LYS A CA 1
ATOM 5825 C C . LYS A 1 899 ? 183.54800 203.55800 231.97800 1.000 60.97798 899 LYS A C 1
ATOM 5826 O O . LYS A 1 899 ? 183.57500 203.76600 233.19800 1.000 60.97798 899 LYS A O 1
ATOM 5832 N N . GLU A 1 900 ? 183.63100 202.33000 231.46300 1.000 62.23791 900 GLU A N 1
ATOM 5833 C CA . GLU A 1 900 ? 183.80500 201.16800 232.32600 1.000 62.23791 900 GLU A CA 1
ATOM 5834 C C . GLU A 1 900 ? 185.13200 201.23300 233.06800 1.000 62.23791 900 GLU A C 1
ATOM 5835 O O . GLU A 1 900 ? 185.20900 200.89400 234.25200 1.000 62.23791 900 GLU A O 1
ATOM 5841 N N . LYS A 1 901 ? 186.19400 201.66300 232.38300 1.000 64.25374 901 LYS A N 1
ATOM 5842 C CA . LYS A 1 901 ? 187.49100 201.79800 233.03700 1.000 64.25374 901 LYS A CA 1
ATOM 5843 C C . LYS A 1 901 ? 187.44800 202.85500 234.13300 1.000 64.25374 901 LYS A C 1
ATOM 5844 O O . LYS A 1 901 ? 188.02000 202.66400 235.21400 1.000 64.25374 901 LYS A O 1
ATOM 5850 N N . VAL A 1 902 ? 186.77500 203.97800 233.87200 1.000 65.61729 902 VAL A N 1
ATOM 5851 C CA . VAL A 1 902 ? 186.65500 205.02300 234.88700 1.000 65.61729 902 VAL A CA 1
ATOM 5852 C C . VAL A 1 902 ? 185.89400 204.50500 236.10100 1.000 65.61729 902 VAL A C 1
ATOM 5853 O O . VAL A 1 902 ? 186.30400 204.71700 237.25100 1.000 65.61729 902 VAL A O 1
ATOM 5857 N N . LEU A 1 903 ? 184.77700 203.81100 235.86800 1.000 65.74904 903 LEU A N 1
ATOM 5858 C CA . LEU A 1 903 ? 184.00600 203.26100 236.97900 1.000 65.74904 903 LEU A CA 1
ATOM 5859 C C . LEU A 1 903 ? 184.81500 202.22800 237.75500 1.000 65.74904 903 LEU A C 1
ATOM 5860 O O . LEU A 1 903 ? 184.77300 202.19400 238.99100 1.000 65.74904 903 LEU A O 1
ATOM 5865 N N . MET A 1 904 ? 185.56000 201.37800 237.04500 1.000 70.35536 904 MET A N 1
ATOM 5866 C CA . MET A 1 904 ? 186.35300 200.34900 237.70600 1.000 70.35536 904 MET A CA 1
ATOM 5867 C C . MET A 1 904 ? 187.46400 200.95700 238.55000 1.000 70.35536 904 MET A C 1
ATOM 5868 O O . MET A 1 904 ? 187.72200 200.49200 239.66300 1.000 70.35536 904 MET A O 1
ATOM 5873 N N . VAL A 1 905 ? 188.13800 201.99300 238.04500 1.000 72.67764 905 VAL A N 1
ATOM 5874 C CA . VAL A 1 905 ? 189.19800 202.61600 238.83200 1.000 72.67764 905 VAL A CA 1
ATOM 5875 C C . VAL A 1 905 ? 188.61000 203.34600 240.03600 1.000 72.67764 905 VAL A C 1
ATOM 5876 O O . VAL A 1 905 ? 189.19600 203.34000 241.12800 1.000 72.67764 905 VAL A O 1
ATOM 5880 N N . GLU A 1 906 ? 187.44300 203.97700 239.86200 1.000 75.19075 906 GLU A N 1
ATOM 5881 C CA . GLU A 1 906 ? 186.77900 204.62000 240.99300 1.000 75.19075 906 GLU A CA 1
ATOM 5882 C C . GLU A 1 906 ? 186.42000 203.60500 242.07100 1.000 75.19075 906 GLU A C 1
ATOM 5883 O O . GLU A 1 906 ? 186.60500 203.86500 243.26600 1.000 75.19075 906 GLU A O 1
ATOM 5889 N N . LEU A 1 907 ? 185.90300 202.44100 241.66900 1.000 76.90520 907 LEU A N 1
ATOM 5890 C CA . LEU A 1 907 ? 185.60500 201.39000 242.63700 1.000 76.90520 907 LEU A CA 1
ATOM 5891 C C . LEU A 1 907 ? 186.87300 200.83600 243.27600 1.000 76.90520 907 LEU A C 1
ATOM 5892 O O . LEU A 1 907 ? 186.87700 200.51600 244.47100 1.000 76.90520 907 LEU A O 1
ATOM 5897 N N . PHE A 1 908 ? 187.95000 200.71300 242.49600 1.000 80.15596 908 PHE A N 1
ATOM 5898 C CA . PHE A 1 908 ? 189.20200 200.16400 243.00800 1.000 80.15596 908 PHE A CA 1
ATOM 5899 C C . PHE A 1 908 ? 189.79700 201.06300 244.08400 1.000 80.15596 908 PHE A C 1
ATOM 5900 O O . PHE A 1 908 ? 190.24600 200.58100 245.13100 1.000 80.15596 908 PHE A O 1
ATOM 5908 N N . MET A 1 909 ? 189.80400 202.37800 243.84900 1.000 83.36045 909 MET A N 1
ATOM 5909 C CA . MET A 1 909 ? 190.33400 203.28900 244.85600 1.000 83.36045 909 MET A CA 1
ATOM 5910 C C . MET A 1 909 ? 189.38500 203.46100 246.03500 1.000 83.36045 909 MET A C 1
ATOM 5911 O O . MET A 1 909 ? 189.81000 203.93400 247.09500 1.000 83.36045 909 MET A O 1
ATOM 5916 N N . ARG A 1 910 ? 188.12000 203.08100 245.88300 1.000 80.70384 910 ARG A N 1
ATOM 5917 C CA . ARG A 1 910 ? 187.15800 203.17300 246.97400 1.000 80.70384 910 ARG A CA 1
ATOM 5918 C C . ARG A 1 910 ? 186.76800 201.79000 247.48200 1.000 80.70384 910 ARG A C 1
ATOM 5919 O O . ARG A 1 910 ? 185.60100 201.53600 247.77700 1.000 80.70384 910 ARG A O 1
ATOM 5927 N N . MET B 1 117 ? 220.22100 235.32900 235.01300 1.000 55.64083 117 MET B N 1
ATOM 5928 C CA . MET B 1 117 ? 221.53000 235.10300 235.61300 1.000 55.64083 117 MET B CA 1
ATOM 5929 C C . MET B 1 117 ? 221.56900 233.78000 236.37300 1.000 55.64083 117 MET B C 1
ATOM 5930 O O . MET B 1 117 ? 221.83900 232.72900 235.79000 1.000 55.64083 117 MET B O 1
ATOM 5935 N N . ASP B 1 118 ? 221.29900 233.83500 237.67600 1.000 62.80721 118 ASP B N 1
ATOM 5936 C CA . ASP B 1 118 ? 221.30100 232.65600 238.53800 1.000 62.80721 118 ASP B CA 1
ATOM 5937 C C . ASP B 1 118 ? 219.95500 232.55800 239.24700 1.000 62.80721 118 ASP B C 1
ATOM 5938 O O . ASP B 1 118 ? 219.64400 233.37900 240.11800 1.000 62.80721 118 ASP B O 1
ATOM 5943 N N . TYR B 1 119 ? 219.16100 231.56300 238.87300 1.000 58.27543 119 TYR B N 1
ATOM 5944 C CA . TYR B 1 119 ? 217.87100 231.28700 239.50100 1.000 58.27543 119 TYR B CA 1
ATOM 5945 C C . TYR B 1 119 ? 217.41500 229.90800 239.03200 1.000 58.27543 119 TYR B C 1
ATOM 5946 O O . TYR B 1 119 ? 218.17900 229.16400 238.40500 1.000 58.27543 119 TYR B O 1
ATOM 5955 N N . HIS B 1 120 ? 216.16800 229.56500 239.34000 1.000 54.47668 120 HIS B N 1
ATOM 5956 C CA . HIS B 1 120 ? 215.53000 228.33300 238.89100 1.000 54.47668 120 HIS B CA 1
ATOM 5957 C C . HIS B 1 120 ? 214.15100 228.63000 238.32300 1.000 54.47668 120 HIS B C 1
ATOM 5958 O O . HIS B 1 120 ? 213.19500 227.87600 238.52300 1.000 54.47668 120 HIS B O 1
ATOM 5965 N N . GLU B 1 121 ? 214.04000 229.73900 237.59500 1.000 49.47792 121 GLU B N 1
ATOM 5966 C CA . GLU B 1 121 ? 212.76300 230.15900 237.03800 1.000 49.47792 121 GLU B CA 1
ATOM 5967 C C . GLU B 1 121 ? 212.38100 229.24500 235.87700 1.000 49.47792 121 GLU B C 1
ATOM 5968 O O . GLU B 1 121 ? 213.20900 228.93200 235.01700 1.000 49.47792 121 GLU B O 1
ATOM 5974 N N . ASP B 1 122 ? 211.11300 228.82000 235.84600 1.000 40.18516 122 ASP B N 1
ATOM 5975 C CA . ASP B 1 122 ? 210.69100 227.74700 234.95400 1.000 40.18516 122 ASP B CA 1
ATOM 5976 C C . ASP B 1 122 ? 209.77700 228.17000 233.81200 1.000 40.18516 122 ASP B C 1
ATOM 5977 O O . ASP B 1 122 ? 209.52500 227.35000 232.92200 1.000 40.18516 122 ASP B O 1
ATOM 5982 N N . ASP B 1 123 ? 209.27000 229.39900 233.80300 1.000 38.84310 123 ASP B N 1
ATOM 5983 C CA . ASP B 1 123 ? 208.45900 229.85200 232.68100 1.000 38.84310 123 ASP B CA 1
ATOM 5984 C C . ASP B 1 123 ? 208.43600 231.37300 232.68000 1.000 38.84310 123 ASP B C 1
ATOM 5985 O O . ASP B 1 123 ? 208.76100 232.01700 233.68100 1.000 38.84310 123 ASP B O 1
ATOM 5990 N N . LYS B 1 124 ? 208.04900 231.94000 231.53900 1.000 41.53874 124 LYS B N 1
ATOM 5991 C CA . LYS B 1 124 ? 208.13000 233.38300 231.31800 1.000 41.53874 124 LYS B CA 1
ATOM 5992 C C . LYS B 1 124 ? 206.82500 233.88200 230.70600 1.000 41.53874 124 LYS B C 1
ATOM 5993 O O . LYS B 1 124 ? 206.54200 233.62400 229.53200 1.000 41.53874 124 LYS B O 1
ATOM 5999 N N . ARG B 1 125 ? 206.03500 234.59600 231.50400 1.000 54.22762 125 ARG B N 1
ATOM 6000 C CA . ARG B 1 125 ? 204.86900 235.29600 230.98800 1.000 54.22762 125 ARG B CA 1
ATOM 6001 C C . ARG B 1 125 ? 205.26100 236.69900 230.54900 1.000 54.22762 125 ARG B C 1
ATOM 6002 O O . ARG B 1 125 ? 205.93800 237.42800 231.27900 1.000 54.22762 125 ARG B O 1
ATOM 6010 N N . PHE B 1 126 ? 204.83400 237.07500 229.34700 1.000 56.55570 126 PHE B N 1
ATOM 6011 C CA . PHE B 1 126 ? 205.18100 238.36800 228.77700 1.000 56.55570 126 PHE B CA 1
ATOM 6012 C C . PHE B 1 126 ? 203.92100 239.04000 228.25400 1.000 56.55570 126 PHE B C 1
ATOM 6013 O O . PHE B 1 126 ? 203.10300 238.40500 227.58300 1.000 56.55570 126 PHE B O 1
ATOM 6021 N N . ARG B 1 127 ? 203.77200 240.32600 228.56400 1.000 61.36739 127 ARG B N 1
ATOM 6022 C CA . ARG B 1 127 ? 202.60300 241.09000 228.15600 1.000 61.36739 127 ARG B CA 1
ATOM 6023 C C . ARG B 1 127 ? 203.03400 242.48800 227.73800 1.000 61.36739 127 ARG B C 1
ATOM 6024 O O . ARG B 1 127 ? 204.08600 242.98500 228.14600 1.000 61.36739 127 ARG B O 1
ATOM 6032 N N . ARG B 1 128 ? 202.19900 243.12000 226.91600 1.000 68.49230 128 ARG B N 1
ATOM 6033 C CA . ARG B 1 128 ? 202.47700 244.46300 226.42500 1.000 68.49230 128 ARG B CA 1
ATOM 6034 C C . ARG B 1 128 ? 202.27900 245.46900 227.55200 1.000 68.49230 128 ARG B C 1
ATOM 6035 O O . ARG B 1 128 ? 201.17700 245.58800 228.09900 1.000 68.49230 128 ARG B O 1
ATOM 6043 N N . GLU B 1 129 ? 203.34200 246.18900 227.89800 1.000 71.71957 129 GLU B N 1
ATOM 6044 C CA . GLU B 1 129 ? 203.26100 247.18000 228.96100 1.000 71.71957 129 GLU B CA 1
ATOM 6045 C C . GLU B 1 129 ? 202.36200 248.33800 228.54800 1.000 71.71957 129 GLU B C 1
ATOM 6046 O O . GLU B 1 129 ? 202.37200 248.77500 227.39400 1.000 71.71957 129 GLU B O 1
ATOM 6052 N N . GLU B 1 130 ? 201.58000 248.83500 229.50200 1.000 81.02598 130 GLU B N 1
ATOM 6053 C CA . GLU B 1 130 ? 200.69200 249.96400 229.25400 1.000 81.02598 130 GLU B CA 1
ATOM 6054 C C . GLU B 1 130 ? 201.31300 251.26400 229.75300 1.000 81.02598 130 GLU B C 1
ATOM 6055 O O . GLU B 1 130 ? 202.50300 251.51000 229.55700 1.000 81.02598 130 GLU B O 1
ATOM 6061 N N . LEU B 1 165 ? 189.61200 247.76000 225.85700 1.000 71.75406 165 LEU B N 1
ATOM 6062 C CA . LEU B 1 165 ? 190.27800 248.84300 226.57000 1.000 71.75406 165 LEU B CA 1
ATOM 6063 C C . LEU B 1 165 ? 191.61600 248.38300 227.13900 1.000 71.75406 165 LEU B C 1
ATOM 6064 O O . LEU B 1 165 ? 191.78500 247.21300 227.48200 1.000 71.75406 165 LEU B O 1
ATOM 6069 N N . CYS B 1 166 ? 192.56800 249.31500 227.23000 1.000 77.24818 166 CYS B N 1
ATOM 6070 C CA . CYS B 1 166 ? 193.88100 248.97800 227.77300 1.000 77.24818 166 CYS B CA 1
ATOM 6071 C C . CYS B 1 166 ? 193.78600 248.57000 229.23800 1.000 77.24818 166 CYS B C 1
ATOM 6072 O O . CYS B 1 166 ? 194.40600 247.58500 229.65700 1.000 77.24818 166 CYS B O 1
ATOM 6075 N N . ARG B 1 167 ? 193.01600 249.31500 230.03300 1.000 73.20758 167 ARG B N 1
ATOM 6076 C CA . ARG B 1 167 ? 192.87000 248.97900 231.44500 1.000 73.20758 167 ARG B CA 1
ATOM 6077 C C . ARG B 1 167 ? 192.12300 247.66300 231.62700 1.000 73.20758 167 ARG B C 1
ATOM 6078 O O . ARG B 1 167 ? 192.44900 246.87800 232.52600 1.000 73.20758 167 ARG B O 1
ATOM 6086 N N . GLU B 1 168 ? 191.11400 247.40900 230.79100 1.000 70.86410 168 GLU B N 1
ATOM 6087 C CA . GLU B 1 168 ? 190.37800 246.15200 230.88100 1.000 70.86410 168 GLU B CA 1
ATOM 6088 C C . GLU B 1 168 ? 191.28000 244.96100 230.58000 1.000 70.86410 168 GLU B C 1
ATOM 6089 O O . GLU B 1 168 ? 191.21100 243.93200 231.26200 1.000 70.86410 168 GLU B O 1
ATOM 6095 N N . ALA B 1 169 ? 192.13200 245.08200 229.55900 1.000 66.15083 169 ALA B N 1
ATOM 6096 C CA . ALA B 1 169 ? 193.05600 244.00000 229.23500 1.000 66.15083 169 ALA B CA 1
ATOM 6097 C C . ALA B 1 169 ? 194.06800 243.77400 230.35100 1.000 66.15083 169 ALA B C 1
ATOM 6098 O O . ALA B 1 169 ? 194.45800 242.63000 230.60900 1.000 66.15083 169 ALA B O 1
ATOM 6100 N N . GLU B 1 170 ? 194.50600 244.84600 231.01600 1.000 67.50478 170 GLU B N 1
ATOM 6101 C CA . GLU B 1 170 ? 195.45400 244.70300 232.11400 1.000 67.50478 170 GLU B CA 1
ATOM 6102 C C . GLU B 1 170 ? 194.84000 243.94400 233.28500 1.000 67.50478 170 GLU B C 1
ATOM 6103 O O . GLU B 1 170 ? 195.55400 243.24200 234.01000 1.000 67.50478 170 GLU B O 1
ATOM 6109 N N . PHE B 1 171 ? 193.52600 244.07300 233.48500 1.000 70.62574 171 PHE B N 1
ATOM 6110 C CA . PHE B 1 171 ? 192.86600 243.35900 234.57300 1.000 70.62574 171 PHE B CA 1
ATOM 6111 C C . PHE B 1 171 ? 192.87800 241.85400 234.34000 1.000 70.62574 171 PHE B C 1
ATOM 6112 O O . PHE B 1 171 ? 192.96700 241.07300 235.29500 1.000 70.62574 171 PHE B O 1
ATOM 6120 N N . LEU B 1 172 ? 192.78100 241.42800 233.07700 1.000 70.81376 172 LEU B N 1
ATOM 6121 C CA . LEU B 1 172 ? 192.73000 240.00000 232.77400 1.000 70.81376 172 LEU B CA 1
ATOM 6122 C C . LEU B 1 172 ? 194.01000 239.29300 233.20400 1.000 70.81376 172 LEU B C 1
ATOM 6123 O O . LEU B 1 172 ? 193.96200 238.17800 233.73500 1.000 70.81376 172 LEU B O 1
ATOM 6128 N N . LYS B 1 173 ? 195.16200 239.92400 232.98500 1.000 68.29250 173 LYS B N 1
ATOM 6129 C CA . LYS B 1 173 ? 196.42900 239.35000 233.41600 1.000 68.29250 173 LYS B CA 1
ATOM 6130 C C . LYS B 1 173 ? 196.69300 239.55000 234.90200 1.000 68.29250 173 LYS B C 1
ATOM 6131 O O . LYS B 1 173 ? 197.69800 239.04000 235.40900 1.000 68.29250 173 LYS B O 1
ATOM 6137 N N . LEU B 1 174 ? 195.83300 240.28600 235.60700 1.000 65.65049 174 LEU B N 1
ATOM 6138 C CA . LEU B 1 174 ? 195.94700 240.41900 237.05300 1.000 65.65049 174 LEU B CA 1
ATOM 6139 C C . LEU B 1 174 ? 195.20300 239.33000 237.81100 1.000 65.65049 174 LEU B C 1
ATOM 6140 O O . LEU B 1 174 ? 195.47500 239.12500 238.99900 1.000 65.65049 174 LEU B O 1
ATOM 6145 N N . LYS B 1 175 ? 194.27600 238.62900 237.15800 1.000 66.15934 175 LYS B N 1
ATOM 6146 C CA . LYS B 1 175 ? 193.48000 237.60100 237.81400 1.000 66.15934 175 LYS B CA 1
ATOM 6147 C C . LYS B 1 175 ? 193.98900 236.19100 237.55600 1.000 66.15934 175 LYS B C 1
ATOM 6148 O O . LYS B 1 175 ? 193.83000 235.32200 238.42000 1.000 66.15934 175 LYS B O 1
ATOM 6154 N N . MET B 1 176 ? 194.58400 235.94000 236.38900 1.000 65.67224 176 MET B N 1
ATOM 6155 C CA . MET B 1 176 ? 195.15100 234.62000 236.11600 1.000 65.67224 176 MET B CA 1
ATOM 6156 C C . MET B 1 176 ? 196.25700 234.24700 237.09200 1.000 65.67224 176 MET B C 1
ATOM 6157 O O . MET B 1 176 ? 196.20900 233.13600 237.64900 1.000 65.67224 176 MET B O 1
ATOM 6162 N N . PRO B 1 177 ? 197.27200 235.08600 237.33400 1.000 67.59903 177 PRO B N 1
ATOM 6163 C CA . PRO B 1 177 ? 198.26800 234.73500 238.36100 1.000 67.59903 177 PRO B CA 1
ATOM 6164 C C . PRO B 1 177 ? 197.66700 234.57400 239.74500 1.000 67.59903 177 PRO B C 1
ATOM 6165 O O . PRO B 1 177 ? 198.12800 233.72900 240.52100 1.000 67.59903 177 PRO B O 1
ATOM 6169 N N . THR B 1 178 ? 196.64500 235.36700 240.07600 1.000 68.48354 178 THR B N 1
ATOM 6170 C CA . THR B 1 178 ? 195.96600 235.20100 241.35700 1.000 68.48354 178 THR B CA 1
ATOM 6171 C C . THR B 1 178 ? 195.29400 233.83800 241.44900 1.000 68.48354 178 THR B C 1
ATOM 6172 O O . THR B 1 178 ? 195.33000 233.18900 242.50100 1.000 68.48354 178 THR B O 1
ATOM 6176 N N . LYS B 1 179 ? 194.67600 233.38600 240.35500 1.000 69.81279 179 LYS B N 1
ATOM 6177 C CA . LYS B 1 179 ? 194.04200 232.07500 240.32500 1.000 69.81279 179 LYS B CA 1
ATOM 6178 C C . LYS B 1 179 ? 195.04900 230.93300 240.36100 1.000 69.81279 179 LYS B C 1
ATOM 6179 O O . LYS B 1 179 ? 194.64900 229.78400 240.57600 1.000 69.81279 179 LYS B O 1
ATOM 6185 N N . LYS B 1 180 ? 196.33700 231.21500 240.15300 1.000 65.15825 180 LYS B N 1
ATOM 6186 C CA . LYS B 1 180 ? 197.38400 230.20300 240.22900 1.000 65.15825 180 LYS B CA 1
ATOM 6187 C C . LYS B 1 180 ? 198.43200 230.54400 241.28400 1.000 65.15825 180 LYS B C 1
ATOM 6188 O O . LYS B 1 180 ? 199.55700 230.04000 241.21900 1.000 65.15825 180 LYS B O 1
ATOM 6194 N N . VAL B 1 181 ? 198.08600 231.39900 242.25000 1.000 72.78818 181 VAL B N 1
ATOM 6195 C CA . VAL B 1 181 ? 199.02500 231.73200 243.31800 1.000 72.78818 181 VAL B CA 1
ATOM 6196 C C . VAL B 1 181 ? 199.35400 230.49500 244.14200 1.000 72.78818 181 VAL B C 1
ATOM 6197 O O . VAL B 1 181 ? 200.51700 230.24900 244.48600 1.000 72.78818 181 VAL B O 1
ATOM 6201 N N . TYR B 1 182 ? 198.33700 229.69800 244.47200 1.000 79.07048 182 TYR B N 1
ATOM 6202 C CA . TYR B 1 182 ? 198.55300 228.47400 245.23400 1.000 79.07048 182 TYR B CA 1
ATOM 6203 C C . TYR B 1 182 ? 199.19100 227.37000 244.40200 1.000 79.07048 182 TYR B C 1
ATOM 6204 O O . TYR B 1 182 ? 199.68400 226.39400 244.97700 1.000 79.07048 182 TYR B O 1
ATOM 6213 N N . HIS B 1 183 ? 199.19200 227.49700 243.07600 1.000 70.65946 183 HIS B N 1
ATOM 6214 C CA . HIS B 1 183 ? 199.80300 226.51200 242.19300 1.000 70.65946 183 HIS B CA 1
ATOM 6215 C C . HIS B 1 183 ? 201.24700 226.85300 241.84800 1.000 70.65946 183 HIS B C 1
ATOM 6216 O O . HIS B 1 183 ? 202.13500 226.00500 241.98100 1.000 70.65946 183 HIS B O 1
ATOM 6223 N N . ILE B 1 184 ? 201.49900 228.08400 241.41100 1.000 60.65438 184 ILE B N 1
ATOM 6224 C CA . ILE B 1 184 ? 202.81400 228.51000 240.95000 1.000 60.65438 184 ILE B CA 1
ATOM 6225 C C . ILE B 1 184 ? 203.14700 229.84600 241.59700 1.000 60.65438 184 ILE B C 1
ATOM 6226 O O . ILE B 1 184 ? 202.29700 230.74200 241.65500 1.000 60.65438 184 ILE B O 1
ATOM 6231 N N . SER B 1 185 ? 204.37900 229.97900 242.08200 1.000 51.29552 185 SER B N 1
ATOM 6232 C CA . SER B 1 185 ? 204.85700 231.21900 242.68300 1.000 51.29552 185 SER B CA 1
ATOM 6233 C C . SER B 1 185 ? 205.67400 231.97700 241.64200 1.000 51.29552 185 SER B C 1
ATOM 6234 O O . SER B 1 185 ? 206.70900 231.48800 241.17600 1.000 51.29552 185 SER B O 1
ATOM 6237 N N . GLU B 1 186 ? 205.20500 233.16600 241.27000 1.000 55.09335 186 GLU B N 1
ATOM 6238 C CA . GLU B 1 186 ? 205.83600 233.96800 240.23500 1.000 55.09335 186 GLU B CA 1
ATOM 6239 C C . GLU B 1 186 ? 206.64600 235.08500 240.88100 1.000 55.09335 186 GLU B C 1
ATOM 6240 O O . GLU B 1 186 ? 206.57900 235.32600 242.08900 1.000 55.09335 186 GLU B O 1
ATOM 6246 N N . THR B 1 187 ? 207.43000 235.75900 240.04600 1.000 50.89933 187 THR B N 1
ATOM 6247 C CA . THR B 1 187 ? 208.09000 237.00200 240.40800 1.000 50.89933 187 THR B CA 1
ATOM 6248 C C . THR B 1 187 ? 207.88000 237.99200 239.27400 1.000 50.89933 187 THR B C 1
ATOM 6249 O O . THR B 1 187 ? 207.81700 237.60900 238.10300 1.000 50.89933 187 THR B O 1
ATOM 6253 N N . ARG B 1 188 ? 207.77300 239.26800 239.62700 1.000 60.66946 188 ARG B N 1
ATOM 6254 C CA . ARG B 1 188 ? 207.51800 240.32200 238.65700 1.000 60.66946 188 ARG B CA 1
ATOM 6255 C C . ARG B 1 188 ? 208.81600 241.04300 238.32200 1.000 60.66946 188 ARG B C 1
ATOM 6256 O O . ARG B 1 188 ? 209.54900 241.46600 239.22300 1.000 60.66946 188 ARG B O 1
ATOM 6264 N N . GLY B 1 189 ? 209.09100 241.18400 237.02900 1.000 56.77168 189 GLY B N 1
ATOM 6265 C CA . GLY B 1 189 ? 210.26500 241.90500 236.58200 1.000 56.77168 189 GLY B CA 1
ATOM 6266 C C . GLY B 1 189 ? 209.90600 243.20900 235.90500 1.000 56.77168 189 GLY B C 1
ATOM 6267 O O . GLY B 1 189 ? 209.37300 243.21300 234.79200 1.000 56.77168 189 GLY B O 1
ATOM 6268 N N . LEU B 1 190 ? 210.19700 244.32800 236.56900 1.000 65.77583 190 LEU B N 1
ATOM 6269 C CA . LEU B 1 190 ? 209.87000 245.65200 236.04100 1.000 65.77583 190 LEU B CA 1
ATOM 6270 C C . LEU B 1 190 ? 210.92100 246.02900 235.00200 1.000 65.77583 190 LEU B C 1
ATOM 6271 O O . LEU B 1 190 ? 211.88300 246.75400 235.26500 1.000 65.77583 190 LEU B O 1
ATOM 6276 N N . LEU B 1 191 ? 210.72500 245.51500 233.79000 1.000 68.80357 191 LEU B N 1
ATOM 6277 C CA . LEU B 1 191 ? 211.65800 245.76200 232.70300 1.000 68.80357 191 LEU B CA 1
ATOM 6278 C C . LEU B 1 191 ? 211.52900 247.20800 232.22400 1.000 68.80357 191 LEU B C 1
ATOM 6279 O O . LEU B 1 191 ? 210.68200 247.97800 232.68700 1.000 68.80357 191 LEU B O 1
ATOM 6284 N N . LYS B 1 192 ? 212.39100 247.58300 231.27800 1.000 70.80046 192 LYS B N 1
ATOM 6285 C CA . LYS B 1 192 ? 212.42300 248.94400 230.76400 1.000 70.80046 192 LYS B CA 1
ATOM 6286 C C . LYS B 1 192 ? 211.71900 249.10800 229.42400 1.000 70.80046 192 LYS B C 1
ATOM 6287 O O . LYS B 1 192 ? 211.27200 250.21700 229.11300 1.000 70.80046 192 LYS B O 1
ATOM 6293 N N . THR B 1 193 ? 211.61000 248.04500 228.62600 1.000 67.04923 193 THR B N 1
ATOM 6294 C CA . THR B 1 193 ? 211.02600 248.14300 227.29200 1.000 67.04923 193 THR B CA 1
ATOM 6295 C C . THR B 1 193 ? 209.53900 247.80400 227.27900 1.000 67.04923 193 THR B C 1
ATOM 6296 O O . THR B 1 193 ? 208.70800 248.65700 226.95400 1.000 67.04923 193 THR B O 1
ATOM 6300 N N . ILE B 1 194 ? 209.18300 246.56500 227.62700 1.000 67.00431 194 ILE B N 1
ATOM 6301 C CA . ILE B 1 194 ? 207.79700 246.11500 227.59100 1.000 67.00431 194 ILE B CA 1
ATOM 6302 C C . ILE B 1 194 ? 207.38000 245.38700 228.86000 1.000 67.00431 194 ILE B C 1
ATOM 6303 O O . ILE B 1 194 ? 206.23400 244.94500 228.95500 1.000 67.00431 194 ILE B O 1
ATOM 6308 N N . ASN B 1 195 ? 208.27900 245.23100 229.83500 1.000 64.86774 195 ASN B N 1
ATOM 6309 C CA . ASN B 1 195 ? 207.99300 244.54600 231.09400 1.000 64.86774 195 ASN B CA 1
ATOM 6310 C C . ASN B 1 195 ? 207.78800 243.05000 230.88200 1.000 64.86774 195 ASN B C 1
ATOM 6311 O O . ASN B 1 195 ? 207.25700 242.62600 229.85100 1.000 64.86774 195 ASN B O 1
ATOM 6316 N N . SER B 1 196 ? 208.19400 242.24100 231.85900 1.000 54.21996 196 SER B N 1
ATOM 6317 C CA . SER B 1 196 ? 208.09900 240.79400 231.74000 1.000 54.21996 196 SER B CA 1
ATOM 6318 C C . SER B 1 196 ? 207.87100 240.19300 233.11800 1.000 54.21996 196 SER B C 1
ATOM 6319 O O . SER B 1 196 ? 208.16000 240.81400 234.14500 1.000 54.21996 196 SER B O 1
ATOM 6322 N N . VAL B 1 197 ? 207.34900 238.96900 233.12900 1.000 50.08572 197 VAL B N 1
ATOM 6323 C CA . VAL B 1 197 ? 206.97100 238.27800 234.35500 1.000 50.08572 197 VAL B CA 1
ATOM 6324 C C . VAL B 1 197 ? 207.67100 236.92700 234.40200 1.000 50.08572 197 VAL B C 1
ATOM 6325 O O . VAL B 1 197 ? 207.70800 236.20000 233.40300 1.000 50.08572 197 VAL B O 1
ATOM 6329 N N . LEU B 1 198 ? 208.22300 236.59900 235.56400 1.000 46.19892 198 LEU B N 1
ATOM 6330 C CA . LEU B 1 198 ? 208.88200 235.32600 235.80500 1.000 46.19892 198 LEU B CA 1
ATOM 6331 C C . LEU B 1 198 ? 207.90100 234.32300 236.40400 1.000 46.19892 198 LEU B C 1
ATOM 6332 O O . LEU B 1 198 ? 206.85600 234.68700 236.94700 1.000 46.19892 198 LEU B O 1
ATOM 6337 N N . GLN B 1 199 ? 208.25000 233.04300 236.29200 1.000 45.85845 199 GLN B N 1
ATOM 6338 C CA . GLN B 1 199 ? 207.45000 231.97500 236.87300 1.000 45.85845 199 GLN B CA 1
ATOM 6339 C C . GLN B 1 199 ? 208.36500 230.95800 237.53800 1.000 45.85845 199 GLN B C 1
ATOM 6340 O O . GLN B 1 199 ? 209.47800 230.70200 237.07100 1.000 45.85845 199 GLN B O 1
ATOM 6346 N N . LYS B 1 200 ? 207.87900 230.37600 238.63100 1.000 47.51034 200 LYS B N 1
ATOM 6347 C CA . LYS B 1 200 ? 208.63500 229.38100 239.37600 1.000 47.51034 200 LYS B CA 1
ATOM 6348 C C . LYS B 1 200 ? 207.67000 228.33100 239.90200 1.000 47.51034 200 LYS B C 1
ATOM 6349 O O . LYS B 1 200 ? 206.54500 228.65500 240.29100 1.000 47.51034 200 LYS B O 1
ATOM 6355 N N . ILE B 1 201 ? 208.11400 227.07800 239.91400 1.000 49.60442 201 ILE B N 1
ATOM 6356 C CA . ILE B 1 201 ? 207.33100 225.97000 240.44300 1.000 49.60442 201 ILE B CA 1
ATOM 6357 C C . ILE B 1 201 ? 208.08000 225.38600 241.63300 1.000 49.60442 201 ILE B C 1
ATOM 6358 O O . ILE B 1 201 ? 209.29100 225.14400 241.55500 1.000 49.60442 201 ILE B O 1
ATOM 6363 N N . THR B 1 202 ? 207.37000 225.19200 242.73900 1.000 53.05281 202 THR B N 1
ATOM 6364 C CA . THR B 1 202 ? 207.99900 224.69600 243.95100 1.000 53.05281 202 THR B CA 1
ATOM 6365 C C . THR B 1 202 ? 208.16800 223.18100 243.88800 1.000 53.05281 202 THR B C 1
ATOM 6366 O O . THR B 1 202 ? 207.53300 222.48700 243.09000 1.000 53.05281 202 THR B O 1
ATOM 6370 N N . ASP B 1 203 ? 209.05400 222.67400 244.74600 1.000 54.99355 203 ASP B N 1
ATOM 6371 C CA . ASP B 1 203 ? 209.30900 221.23500 244.79000 1.000 54.99355 203 ASP B CA 1
ATOM 6372 C C . ASP B 1 203 ? 208.07100 220.42000 245.13800 1.000 54.99355 203 ASP B C 1
ATOM 6373 O O . ASP B 1 203 ? 207.81400 219.41300 244.45600 1.000 54.99355 203 ASP B O 1
ATOM 6378 N N . PRO B 1 204 ? 207.28700 220.76100 246.16800 1.000 52.60968 204 PRO B N 1
ATOM 6379 C CA . PRO B 1 204 ? 206.08600 219.95800 246.46400 1.000 52.60968 204 PRO B CA 1
ATOM 6380 C C . PRO B 1 204 ? 205.08200 219.90200 245.32500 1.000 52.60968 204 PRO B C 1
ATOM 6381 O O . PRO B 1 204 ? 204.40700 218.87800 245.16100 1.000 52.60968 204 PRO B O 1
ATOM 6385 N N . ILE B 1 205 ? 204.95800 220.97000 244.53400 1.000 53.44719 205 ILE B N 1
ATOM 6386 C CA . ILE B 1 205 ? 203.99500 220.96400 243.43600 1.000 53.44719 205 ILE B CA 1
ATOM 6387 C C . ILE B 1 205 ? 204.38800 219.95200 242.36700 1.000 53.44719 205 ILE B C 1
ATOM 6388 O O . ILE B 1 205 ? 203.52600 219.45200 241.63300 1.000 53.44719 205 ILE B O 1
ATOM 6393 N N . GLN B 1 206 ? 205.68000 219.63900 242.25200 1.000 55.56197 206 GLN B N 1
ATOM 6394 C CA . GLN B 1 206 ? 206.13200 218.71300 241.21400 1.000 55.56197 206 GLN B CA 1
ATOM 6395 C C . GLN B 1 206 ? 205.51000 217.32900 241.33900 1.000 55.56197 206 GLN B C 1
ATOM 6396 O O . GLN B 1 206 ? 204.94100 216.84300 240.34700 1.000 55.56197 206 GLN B O 1
ATOM 6402 N N . PRO B 1 207 ? 205.57500 216.64500 242.48600 1.000 57.53490 207 PRO B N 1
ATOM 6403 C CA . PRO B 1 207 ? 204.89300 215.34500 242.59100 1.000 57.53490 207 PRO B CA 1
ATOM 6404 C C . PRO B 1 207 ? 203.38900 215.43700 242.41700 1.000 57.53490 207 PRO B C 1
ATOM 6405 O O . PRO B 1 207 ? 202.77700 214.49800 241.89100 1.000 57.53490 207 PRO B O 1
ATOM 6409 N N . LYS B 1 208 ? 202.77100 216.54000 242.84700 1.000 55.30973 208 LYS B N 1
ATOM 6410 C CA . LYS B 1 208 ? 201.32700 216.68600 242.69300 1.000 55.30973 208 LYS B CA 1
ATOM 6411 C C . LYS B 1 208 ? 200.92900 216.72300 241.22300 1.000 55.30973 208 LYS B C 1
ATOM 6412 O O . LYS B 1 208 ? 199.92700 216.11500 240.82800 1.000 55.30973 208 LYS B O 1
ATOM 6418 N N . VAL B 1 209 ? 201.69900 217.43000 240.40000 1.000 56.59991 209 VAL B N 1
ATOM 6419 C CA . VAL B 1 209 ? 201.38900 217.51500 238.97800 1.000 56.59991 209 VAL B CA 1
ATOM 6420 C C . VAL B 1 209 ? 202.03600 216.38200 238.18600 1.000 56.59991 209 VAL B C 1
ATOM 6421 O O . VAL B 1 209 ? 201.46100 215.91500 237.19800 1.000 56.59991 209 VAL B O 1
ATOM 6425 N N . ALA B 1 210 ? 203.22400 215.92800 238.59400 1.000 58.56134 210 ALA B N 1
ATOM 6426 C CA . ALA B 1 210 ? 203.85200 214.79700 237.92400 1.000 58.56134 210 ALA B CA 1
ATOM 6427 C C . ALA B 1 210 ? 203.09200 213.49900 238.15400 1.000 58.56134 210 ALA B C 1
ATOM 6428 O O . ALA B 1 210 ? 203.21600 212.57200 237.34700 1.000 58.56134 210 ALA B O 1
ATOM 6430 N N . GLU B 1 211 ? 202.31800 213.40800 239.23400 1.000 66.24828 211 GLU B N 1
ATOM 6431 C CA . GLU B 1 211 ? 201.49600 212.23700 239.50100 1.000 66.24828 211 GLU B CA 1
ATOM 6432 C C . GLU B 1 211 ? 200.08000 212.36600 238.95600 1.000 66.24828 211 GLU B C 1
ATOM 6433 O O . GLU B 1 211 ? 199.31100 211.40300 239.04200 1.000 66.24828 211 GLU B O 1
ATOM 6439 N N . HIS B 1 212 ? 199.71800 213.52700 238.40400 1.000 70.25636 212 HIS B N 1
ATOM 6440 C CA . HIS B 1 212 ? 198.40400 213.67100 237.78600 1.000 70.25636 212 HIS B CA 1
ATOM 6441 C C . HIS B 1 212 ? 198.26200 212.73700 236.59300 1.000 70.25636 212 HIS B C 1
ATOM 6442 O O . HIS B 1 212 ? 197.19500 212.15200 236.37300 1.000 70.25636 212 HIS B O 1
ATOM 6449 N N . ARG B 1 213 ? 199.32300 212.58800 235.81500 1.000 64.76481 213 ARG B N 1
ATOM 6450 C CA . ARG B 1 213 ? 199.42000 211.62500 234.73200 1.000 64.76481 213 ARG B CA 1
ATOM 6451 C C . ARG B 1 213 ? 200.68800 210.81000 234.92500 1.000 64.76481 213 ARG B C 1
ATOM 6452 O O . ARG B 1 213 ? 201.60600 211.23800 235.63300 1.000 64.76481 213 ARG B O 1
ATOM 6460 N N . PRO B 1 214 ? 200.76000 209.61600 234.32700 1.000 60.81713 214 PRO B N 1
ATOM 6461 C CA . PRO B 1 214 ? 201.95700 208.77800 234.48800 1.000 60.81713 214 PRO B CA 1
ATOM 6462 C C . PRO B 1 214 ? 203.22500 209.46000 233.99800 1.000 60.81713 214 PRO B C 1
ATOM 6463 O O . PRO B 1 214 ? 203.37100 209.74400 232.80500 1.000 60.81713 214 PRO B O 1
ATOM 6467 N N . GLN B 1 215 ? 204.14700 209.72800 234.92000 1.000 54.87509 215 GLN B N 1
ATOM 6468 C CA . GLN B 1 215 ? 205.40400 210.41400 234.63100 1.000 54.87509 215 GLN B CA 1
ATOM 6469 C C . GLN B 1 215 ? 206.53800 209.45500 234.97900 1.000 54.87509 215 GLN B C 1
ATOM 6470 O O . GLN B 1 215 ? 207.03800 209.45000 236.10700 1.000 54.87509 215 GLN B O 1
ATOM 6476 N N . THR B 1 216 ? 206.94000 208.64200 234.00700 1.000 51.22460 216 THR B N 1
ATOM 6477 C CA . THR B 1 216 ? 207.97100 207.64200 234.24400 1.000 51.22460 216 THR B CA 1
ATOM 6478 C C . THR B 1 216 ? 209.30800 208.30400 234.55400 1.000 51.22460 216 THR B C 1
ATOM 6479 O O . THR B 1 216 ? 209.71100 209.27000 233.90100 1.000 51.22460 216 THR B O 1
ATOM 6483 N N . THR B 1 217 ? 209.99600 207.77500 235.56300 1.000 55.54086 217 THR B N 1
ATOM 6484 C CA . THR B 1 217 ? 211.31300 208.24700 235.95600 1.000 55.54086 217 THR B CA 1
ATOM 6485 C C . THR B 1 217 ? 212.23100 207.04900 236.15200 1.000 55.54086 217 THR B C 1
ATOM 6486 O O . THR B 1 217 ? 211.79500 205.98000 236.58900 1.000 55.54086 217 THR B O 1
ATOM 6490 N N . LYS B 1 218 ? 213.50700 207.23400 235.82200 1.000 61.52674 218 LYS B N 1
ATOM 6491 C CA . LYS B 1 218 ? 214.47100 206.14800 235.92900 1.000 61.52674 218 LYS B CA 1
ATOM 6492 C C . LYS B 1 218 ? 214.67500 205.76700 237.39000 1.000 61.52674 218 LYS B C 1
ATOM 6493 O O . LYS B 1 218 ? 214.97900 206.61900 238.23000 1.000 61.52674 218 LYS B O 1
ATOM 6499 N N . ARG B 1 219 ? 214.50900 204.48200 237.69000 1.000 62.72860 219 ARG B N 1
ATOM 6500 C CA . ARG B 1 219 ? 214.58700 203.99000 239.05700 1.000 62.72860 219 ARG B CA 1
ATOM 6501 C C . ARG B 1 219 ? 216.00400 203.50500 239.36300 1.000 62.72860 219 ARG B C 1
ATOM 6502 O O . ARG B 1 219 ? 216.94500 203.73200 238.59700 1.000 62.72860 219 ARG B O 1
ATOM 6510 N N . LEU B 1 220 ? 216.16800 202.82700 240.50100 1.000 62.39822 220 LEU B N 1
ATOM 6511 C CA . LEU B 1 220 ? 217.49700 202.43500 240.95700 1.000 62.39822 220 LEU B CA 1
ATOM 6512 C C . LEU B 1 220 ? 217.98300 201.15800 240.28100 1.000 62.39822 220 LEU B C 1
ATOM 6513 O O . LEU B 1 220 ? 219.15300 201.07000 239.89300 1.000 62.39822 220 LEU B O 1
ATOM 6518 N N . SER B 1 221 ? 217.11200 200.16200 240.13800 1.000 66.16620 221 SER B N 1
ATOM 6519 C CA . SER B 1 221 ? 217.51400 198.89300 239.54500 1.000 66.16620 221 SER B CA 1
ATOM 6520 C C . SER B 1 221 ? 217.90400 199.08200 238.08400 1.000 66.16620 221 SER B C 1
ATOM 6521 O O . SER B 1 221 ? 217.27600 199.85000 237.35100 1.000 66.16620 221 SER B O 1
ATOM 6524 N N . TYR B 1 222 ? 218.95300 198.37300 237.66100 1.000 72.91573 222 TYR B N 1
ATOM 6525 C CA . TYR B 1 222 ? 219.49500 198.51400 236.30800 1.000 72.91573 222 TYR B CA 1
ATOM 6526 C C . TYR B 1 222 ? 220.01800 197.16800 235.82000 1.000 72.91573 222 TYR B C 1
ATOM 6527 O O . TYR B 1 222 ? 221.22900 196.94700 235.71300 1.000 72.91573 222 TYR B O 1
ATOM 6536 N N . PRO B 1 223 ? 219.11900 196.23800 235.50000 1.000 69.48262 223 PRO B N 1
ATOM 6537 C CA . PRO B 1 223 ? 219.55600 194.98700 234.86500 1.000 69.48262 223 PRO B CA 1
ATOM 6538 C C . PRO B 1 223 ? 220.04700 195.25800 233.45000 1.000 69.48262 223 PRO B C 1
ATOM 6539 O O . PRO B 1 223 ? 219.37700 195.93200 232.66500 1.000 69.48262 223 PRO B O 1
ATOM 6543 N N . PHE B 1 224 ? 221.22800 194.72700 233.13000 1.000 69.86927 224 PHE B N 1
ATOM 6544 C CA . PHE B 1 224 ? 221.87900 194.98300 231.84600 1.000 69.86927 224 PHE B CA 1
ATOM 6545 C C . PHE B 1 224 ? 222.17800 196.47000 231.66100 1.000 69.86927 224 PHE B C 1
ATOM 6546 O O . PHE B 1 224 ? 222.17900 196.98400 230.53900 1.000 69.86927 224 PHE B O 1
ATOM 6554 N N . SER B 1 225 ? 222.43900 197.17100 232.76600 1.000 69.99438 225 SER B N 1
ATOM 6555 C CA . SER B 1 225 ? 222.73700 198.60300 232.74200 1.000 69.99438 225 SER B CA 1
ATOM 6556 C C . SER B 1 225 ? 221.57800 199.39700 232.13900 1.000 69.99438 225 SER B C 1
ATOM 6557 O O . SER B 1 225 ? 221.75100 200.19200 231.21300 1.000 69.99438 225 SER B O 1
ATOM 6560 N N . ARG B 1 226 ? 220.38000 199.17100 232.67700 1.000 70.09765 226 ARG B N 1
ATOM 6561 C CA . ARG B 1 226 ? 219.16600 199.83100 232.19200 1.000 70.09765 226 ARG B CA 1
ATOM 6562 C C . ARG B 1 226 ? 218.33200 200.23000 233.40500 1.000 70.09765 226 ARG B C 1
ATOM 6563 O O . ARG B 1 226 ? 217.69300 199.37900 234.03100 1.000 70.09765 226 ARG B O 1
ATOM 6571 N N . GLU B 1 227 ? 218.34100 201.51900 233.73300 1.000 66.23021 227 GLU B N 1
ATOM 6572 C CA . GLU B 1 227 ? 217.53300 202.01000 234.84000 1.000 66.23021 227 GLU B CA 1
ATOM 6573 C C . GLU B 1 227 ? 216.05200 201.84600 234.52500 1.000 66.23021 227 GLU B C 1
ATOM 6574 O O . GLU B 1 227 ? 215.59400 202.16100 233.42400 1.000 66.23021 227 GLU B O 1
ATOM 6580 N N . LYS B 1 228 ? 215.30100 201.34800 235.50400 1.000 64.01146 228 LYS B N 1
ATOM 6581 C CA . LYS B 1 228 ? 213.88900 201.05300 235.30300 1.000 64.01146 228 LYS B CA 1
ATOM 6582 C C . LYS B 1 228 ? 213.06900 202.33500 235.33900 1.000 64.01146 228 LYS B C 1
ATOM 6583 O O . LYS B 1 228 ? 213.26400 203.18600 236.21300 1.000 64.01146 228 LYS B O 1
ATOM 6589 N N . GLN B 1 229 ? 212.15000 202.47100 234.38500 1.000 57.38611 229 GLN B N 1
ATOM 6590 C CA . GLN B 1 229 ? 211.27000 203.63200 234.30500 1.000 57.38611 229 GLN B CA 1
ATOM 6591 C C . GLN B 1 229 ? 209.94200 203.28000 234.96700 1.000 57.38611 229 GLN B C 1
ATOM 6592 O O . GLN B 1 229 ? 209.19500 202.43400 234.46400 1.000 57.38611 229 GLN B O 1
ATOM 6598 N N . HIS B 1 230 ? 209.64900 203.92700 236.09200 1.000 60.08055 230 HIS B N 1
ATOM 6599 C CA . HIS B 1 230 ? 208.42500 203.68400 236.83800 1.000 60.08055 230 HIS B CA 1
ATOM 6600 C C . HIS B 1 230 ? 207.73700 205.01100 237.12800 1.000 60.08055 230 HIS B C 1
ATOM 6601 O O . HIS B 1 230 ? 208.37400 206.06700 237.17600 1.000 60.08055 230 HIS B O 1
ATOM 6608 N N . LEU B 1 231 ? 206.41800 204.94200 237.31600 1.000 59.21374 231 LEU B N 1
ATOM 6609 C CA . LEU B 1 231 ? 205.63200 206.14900 237.55300 1.000 59.21374 231 LEU B CA 1
ATOM 6610 C C . LEU B 1 231 ? 206.05300 206.83500 238.84800 1.000 59.21374 231 LEU B C 1
ATOM 6611 O O . LEU B 1 231 ? 206.55300 207.96600 238.83500 1.000 59.21374 231 LEU B O 1
ATOM 6616 N N . PHE B 1 232 ? 205.85500 206.16200 239.98400 1.000 70.88533 232 PHE B N 1
ATOM 6617 C CA . PHE B 1 232 ? 206.21900 206.73800 241.27700 1.000 70.88533 232 PHE B CA 1
ATOM 6618 C C . PHE B 1 232 ? 206.53500 205.58300 242.22800 1.000 70.88533 232 PHE B C 1
ATOM 6619 O O . PHE B 1 232 ? 205.61900 204.98200 242.79600 1.000 70.88533 232 PHE B O 1
ATOM 6627 N N . ASP B 1 233 ? 207.82500 205.28700 242.39100 1.000 73.47861 233 ASP B N 1
ATOM 6628 C CA . ASP B 1 233 ? 208.26700 204.25100 243.31800 1.000 73.47861 233 ASP B CA 1
ATOM 6629 C C . ASP B 1 233 ? 209.12200 204.82200 244.44100 1.000 73.47861 233 ASP B C 1
ATOM 6630 O O . ASP B 1 233 ? 208.78500 204.64500 245.61600 1.000 73.47861 233 ASP B O 1
ATOM 6635 N N . LEU B 1 234 ? 210.21800 205.50600 244.11700 1.000 71.74235 234 LEU B N 1
ATOM 6636 C CA . LEU B 1 234 ? 211.07300 206.11400 245.12600 1.000 71.74235 234 LEU B CA 1
ATOM 6637 C C . LEU B 1 234 ? 212.10400 206.99300 244.43400 1.000 71.74235 234 LEU B C 1
ATOM 6638 O O . LEU B 1 234 ? 212.61400 206.63500 243.37000 1.000 71.74235 234 LEU B O 1
ATOM 6643 N N . THR B 1 235 ? 212.40500 208.13500 245.04700 1.000 73.83458 235 THR B N 1
ATOM 6644 C CA . THR B 1 235 ? 213.37400 209.07800 244.50400 1.000 73.83458 235 THR B CA 1
ATOM 6645 C C . THR B 1 235 ? 213.82800 209.99400 245.63100 1.000 73.83458 235 THR B C 1
ATOM 6646 O O . THR B 1 235 ? 213.28900 209.96000 246.74000 1.000 73.83458 235 THR B O 1
ATOM 6650 N N . ASP B 1 236 ? 214.82900 210.81800 245.33600 1.000 70.73592 236 ASP B N 1
ATOM 6651 C CA . ASP B 1 236 ? 215.39200 211.71300 246.34000 1.000 70.73592 236 ASP B CA 1
ATOM 6652 C C . ASP B 1 236 ? 216.12900 212.84800 245.63500 1.000 70.73592 236 ASP B C 1
ATOM 6653 O O . ASP B 1 236 ? 216.07400 212.98300 244.40800 1.000 70.73592 236 ASP B O 1
ATOM 6658 N N . ARG B 1 237 ? 216.82000 213.66700 246.42600 1.000 69.26985 237 ARG B N 1
ATOM 6659 C CA . ARG B 1 237 ? 217.65300 214.80300 246.05000 1.000 69.26985 237 ARG B CA 1
ATOM 6660 C C . ARG B 1 237 ? 216.83200 216.03200 245.65700 1.000 69.26985 237 ARG B C 1
ATOM 6661 O O . ARG B 1 237 ? 217.40800 217.11100 245.51400 1.000 69.26985 237 ARG B O 1
ATOM 6669 N N . ASP B 1 238 ? 215.51300 215.91500 245.48600 1.000 67.49535 238 ASP B N 1
ATOM 6670 C CA . ASP B 1 238 ? 214.61000 217.04400 245.22900 1.000 67.49535 238 ASP B CA 1
ATOM 6671 C C . ASP B 1 238 ? 215.00300 217.87100 243.99900 1.000 67.49535 238 ASP B C 1
ATOM 6672 O O . ASP B 1 238 ? 214.51300 218.99100 243.82000 1.000 67.49535 238 ASP B O 1
ATOM 6677 N N . SER B 1 239 ? 215.88300 217.35100 243.13700 1.000 62.70740 239 SER B N 1
ATOM 6678 C CA . SER B 1 239 ? 216.29700 218.07900 241.94500 1.000 62.70740 239 SER B CA 1
ATOM 6679 C C . SER B 1 239 ? 216.47100 217.17100 240.73300 1.000 62.70740 239 SER B C 1
ATOM 6680 O O . SER B 1 239 ? 217.07500 217.60000 239.74200 1.000 62.70740 239 SER B O 1
ATOM 6683 N N . PHE B 1 240 ? 215.96700 215.93900 240.77700 1.000 59.52203 240 PHE B N 1
ATOM 6684 C CA . PHE B 1 240 ? 216.17100 214.98600 239.69500 1.000 59.52203 240 PHE B CA 1
ATOM 6685 C C . PHE B 1 240 ? 215.32800 215.28500 238.46200 1.000 59.52203 240 PHE B C 1
ATOM 6686 O O . PHE B 1 240 ? 215.54500 214.65600 237.42000 1.000 59.52203 240 PHE B O 1
ATOM 6694 N N . PHE B 1 241 ? 214.38100 216.21600 238.54800 1.000 52.72894 241 PHE B N 1
ATOM 6695 C CA . PHE B 1 241 ? 213.60000 216.59400 237.37800 1.000 52.72894 241 PHE B CA 1
ATOM 6696 C C . PHE B 1 241 ? 214.45100 217.41200 236.41600 1.000 52.72894 241 PHE B C 1
ATOM 6697 O O . PHE B 1 241 ? 215.10600 218.38000 236.81600 1.000 52.72894 241 PHE B O 1
ATOM 6705 N N . ASP B 1 242 ? 214.44100 217.02300 235.14500 1.000 43.27855 242 ASP B N 1
ATOM 6706 C CA . ASP B 1 242 ? 215.08200 217.83000 234.11900 1.000 43.27855 242 ASP B CA 1
ATOM 6707 C C . ASP B 1 242 ? 214.30400 219.12400 233.91800 1.000 43.27855 242 ASP B C 1
ATOM 6708 O O . ASP B 1 242 ? 213.08600 219.17800 234.11300 1.000 43.27855 242 ASP B O 1
ATOM 6713 N N . SER B 1 243 ? 215.02400 220.17900 233.52800 1.000 37.31951 243 SER B N 1
ATOM 6714 C CA . SER B 1 243 ? 214.38500 221.47600 233.33700 1.000 37.31951 243 SER B CA 1
ATOM 6715 C C . SER B 1 243 ? 213.33400 221.42400 232.23700 1.000 37.31951 243 SER B C 1
ATOM 6716 O O . SER B 1 243 ? 212.34300 222.16000 232.29200 1.000 37.31951 243 SER B O 1
ATOM 6719 N N . LYS B 1 244 ? 213.52800 220.56300 231.23500 1.000 30.73764 244 LYS B N 1
ATOM 6720 C CA . LYS B 1 244 ? 212.49400 220.35900 230.22600 1.000 30.73764 244 LYS B CA 1
ATOM 6721 C C . LYS B 1 244 ? 211.24100 219.75600 230.84800 1.000 30.73764 244 LYS B C 1
ATOM 6722 O O . LYS B 1 244 ? 210.11800 220.16300 230.53100 1.000 30.73764 244 LYS B O 1
ATOM 6728 N N . THR B 1 245 ? 211.41600 218.77800 231.74000 1.000 37.28481 245 THR B N 1
ATOM 6729 C CA . THR B 1 245 ? 210.27100 218.19300 232.43100 1.000 37.28481 245 THR B CA 1
ATOM 6730 C C . THR B 1 245 ? 209.58900 219.21900 233.32700 1.000 37.28481 245 THR B C 1
ATOM 6731 O O . THR B 1 245 ? 208.35700 219.24600 233.42900 1.000 37.28481 245 THR B O 1
ATOM 6735 N N . ARG B 1 246 ? 210.37800 220.06700 233.99300 1.000 38.96836 246 ARG B N 1
ATOM 6736 C CA . ARG B 1 246 ? 209.80100 221.13600 234.80200 1.000 38.96836 246 ARG B CA 1
ATOM 6737 C C . ARG B 1 246 ? 208.97800 222.08500 233.94200 1.000 38.96836 246 ARG B C 1
ATOM 6738 O O . ARG B 1 246 ? 207.87400 222.48900 234.32900 1.000 38.96836 246 ARG B O 1
ATOM 6746 N N . SER B 1 247 ? 209.49900 222.44600 232.76800 1.000 34.47257 247 SER B N 1
ATOM 6747 C CA . SER B 1 247 ? 208.76000 223.32100 231.86500 1.000 34.47257 247 SER B CA 1
ATOM 6748 C C . SER B 1 247 ? 207.48000 222.65600 231.37800 1.000 34.47257 247 SER B C 1
ATOM 6749 O O . SER B 1 247 ? 206.44400 223.31400 231.25400 1.000 34.47257 247 SER B O 1
ATOM 6752 N N . THR B 1 248 ? 207.53300 221.35400 231.08800 1.000 37.28138 248 THR B N 1
ATOM 6753 C CA . THR B 1 248 ? 206.33100 220.64700 230.65200 1.000 37.28138 248 THR B CA 1
ATOM 6754 C C . THR B 1 248 ? 205.27700 220.60900 231.75300 1.000 37.28138 248 THR B C 1
ATOM 6755 O O . THR B 1 248 ? 204.08600 220.81700 231.49200 1.000 37.28138 248 THR B O 1
ATOM 6759 N N . ILE B 1 249 ? 205.69700 220.34400 232.99200 1.000 40.31089 249 ILE B N 1
ATOM 6760 C CA . ILE B 1 249 ? 204.75600 220.32500 234.11100 1.000 40.31089 249 ILE B CA 1
ATOM 6761 C C . ILE B 1 249 ? 204.14500 221.70600 234.31700 1.000 40.31089 249 ILE B C 1
ATOM 6762 O O . ILE B 1 249 ? 202.93300 221.84400 234.53900 1.000 40.31089 249 ILE B O 1
ATOM 6767 N N . VAL B 1 250 ? 204.97300 222.75000 234.24200 1.000 37.03785 250 VAL B N 1
ATOM 6768 C CA . VAL B 1 250 ? 204.46800 224.11100 234.39700 1.000 37.03785 250 VAL B CA 1
ATOM 6769 C C . VAL B 1 250 ? 203.49900 224.45100 233.27300 1.000 37.03785 250 VAL B C 1
ATOM 6770 O O . VAL B 1 250 ? 202.47100 225.09700 233.49800 1.000 37.03785 250 VAL B O 1
ATOM 6774 N N . TYR B 1 251 ? 203.80900 224.02700 232.04600 1.000 39.71543 251 TYR B N 1
ATOM 6775 C CA . TYR B 1 251 ? 202.91400 224.28100 230.92300 1.000 39.71543 251 TYR B CA 1
ATOM 6776 C C . TYR B 1 251 ? 201.58100 223.57200 231.11300 1.000 39.71543 251 TYR B C 1
ATOM 6777 O O . TYR B 1 251 ? 200.52500 224.12600 230.78600 1.000 39.71543 251 TYR B O 1
ATOM 6786 N N . GLU B 1 252 ? 201.61200 222.34300 231.63200 1.000 47.21668 252 GLU B N 1
ATOM 6787 C CA . GLU B 1 252 ? 200.37100 221.64900 231.95600 1.000 47.21668 252 GLU B CA 1
ATOM 6788 C C . GLU B 1 252 ? 199.56900 222.42700 232.99100 1.000 47.21668 252 GLU B C 1
ATOM 6789 O O . GLU B 1 252 ? 198.34700 222.56700 232.86500 1.000 47.21668 252 GLU B O 1
ATOM 6795 N N . ILE B 1 253 ? 200.24800 222.95300 234.01400 1.000 44.50495 253 ILE B N 1
ATOM 6796 C CA . ILE B 1 253 ? 199.55800 223.72400 235.04800 1.000 44.50495 253 ILE B CA 1
ATOM 6797 C C . ILE B 1 253 ? 198.91800 224.97400 234.45500 1.000 44.50495 253 ILE B C 1
ATOM 6798 O O . ILE B 1 253 ? 197.76000 225.29600 234.75100 1.000 44.50495 253 ILE B O 1
ATOM 6803 N N . LEU B 1 254 ? 199.65900 225.70200 233.61700 1.000 46.89987 254 LEU B N 1
ATOM 6804 C CA . LEU B 1 254 ? 199.11600 226.91700 233.00900 1.000 46.89987 254 LEU B CA 1
ATOM 6805 C C . LEU B 1 254 ? 197.94300 226.61400 232.08300 1.000 46.89987 254 LEU B C 1
ATOM 6806 O O . LEU B 1 254 ? 196.91000 227.29000 232.14000 1.000 46.89987 254 LEU B O 1
ATOM 6811 N N . LYS B 1 255 ? 198.07500 225.60500 231.21900 1.000 47.20264 255 LYS B N 1
ATOM 6812 C CA . LYS B 1 255 ? 197.04200 225.37600 230.21600 1.000 47.20264 255 LYS B CA 1
ATOM 6813 C C . LYS B 1 255 ? 195.84600 224.60200 230.75400 1.000 47.20264 255 LYS B C 1
ATOM 6814 O O . LYS B 1 255 ? 194.79700 224.58800 230.10200 1.000 47.20264 255 LYS B O 1
ATOM 6820 N N . ARG B 1 256 ? 195.96900 223.96400 231.91800 1.000 53.50562 256 ARG B N 1
ATOM 6821 C CA . ARG B 1 256 ? 194.82100 223.28500 232.50300 1.000 53.50562 256 ARG B CA 1
ATOM 6822 C C . ARG B 1 256 ? 193.95700 224.21000 233.35000 1.000 53.50562 256 ARG B C 1
ATOM 6823 O O . ARG B 1 256 ? 192.87500 223.79600 233.78000 1.000 53.50562 256 ARG B O 1
ATOM 6831 N N . THR B 1 257 ? 194.40300 225.43900 233.59900 1.000 59.29553 257 THR B N 1
ATOM 6832 C CA . THR B 1 257 ? 193.59900 226.38600 234.36000 1.000 59.29553 257 THR B CA 1
ATOM 6833 C C . THR B 1 257 ? 192.34200 226.75900 233.58400 1.000 59.29553 257 THR B C 1
ATOM 6834 O O . THR B 1 257 ? 192.35000 226.83600 232.35300 1.000 59.29553 257 THR B O 1
ATOM 6838 N N . THR B 1 258 ? 191.25200 226.99300 234.31700 1.000 70.69176 258 THR B N 1
ATOM 6839 C CA . THR B 1 258 ? 189.97900 227.31700 233.68000 1.000 70.69176 258 THR B CA 1
ATOM 6840 C C . THR B 1 258 ? 189.94700 228.76800 233.21000 1.000 70.69176 258 THR B C 1
ATOM 6841 O O . THR B 1 258 ? 189.81600 229.04100 232.01200 1.000 70.69176 258 THR B O 1
ATOM 6845 N N . CYS B 1 259 ? 190.07000 229.70800 234.14400 1.000 78.74018 259 CYS B N 1
ATOM 6846 C CA . CYS B 1 259 ? 190.03000 231.13400 233.83100 1.000 78.74018 259 CYS B CA 1
ATOM 6847 C C . CYS B 1 259 ? 188.70900 231.52700 233.17400 1.000 78.74018 259 CYS B C 1
ATOM 6848 O O . CYS B 1 259 ? 187.71800 231.78600 233.85600 1.000 78.74018 259 CYS B O 1
ATOM 6851 N N . GLY B 1 267 ? 192.72000 229.40700 230.80100 1.000 57.58429 267 GLY B N 1
ATOM 6852 C CA . GLY B 1 267 ? 193.68500 228.79900 229.90400 1.000 57.58429 267 GLY B CA 1
ATOM 6853 C C . GLY B 1 267 ? 194.66300 229.78900 229.30200 1.000 57.58429 267 GLY B C 1
ATOM 6854 O O . GLY B 1 267 ? 194.28100 230.88700 228.89700 1.000 57.58429 267 GLY B O 1
ATOM 6855 N N . ILE B 1 268 ? 195.93600 229.39600 229.24800 1.000 55.37626 268 ILE B N 1
ATOM 6856 C CA . ILE B 1 268 ? 196.96000 230.26300 228.67500 1.000 55.37626 268 ILE B CA 1
ATOM 6857 C C . ILE B 1 268 ? 196.72700 230.46400 227.18400 1.000 55.37626 268 ILE B C 1
ATOM 6858 O O . ILE B 1 268 ? 196.99400 231.54200 226.64300 1.000 55.37626 268 ILE B O 1
ATOM 6863 N N . THR B 1 269 ? 196.23000 229.43400 226.49600 1.000 57.63690 269 THR B N 1
ATOM 6864 C CA . THR B 1 269 ? 195.94900 229.56900 225.07100 1.000 57.63690 269 THR B CA 1
ATOM 6865 C C . THR B 1 269 ? 194.87600 230.62000 224.81200 1.000 57.63690 269 THR B C 1
ATOM 6866 O O . THR B 1 269 ? 195.00300 231.42300 223.87900 1.000 57.63690 269 THR B O 1
ATOM 6870 N N . SER B 1 270 ? 193.83000 230.65500 225.64100 1.000 59.80166 270 SER B N 1
ATOM 6871 C CA . SER B 1 270 ? 192.74700 231.60800 225.41600 1.000 59.80166 270 SER B CA 1
ATOM 6872 C C . SER B 1 270 ? 193.22400 233.04300 225.60400 1.000 59.80166 270 SER B C 1
ATOM 6873 O O . SER B 1 270 ? 192.92600 233.92100 224.78500 1.000 59.80166 270 SER B O 1
ATOM 6876 N N . LEU B 1 271 ? 193.97400 233.30300 226.67700 1.000 58.63039 271 LEU B N 1
ATOM 6877 C CA . LEU B 1 271 ? 194.42700 234.66600 226.93100 1.000 58.63039 271 LEU B CA 1
ATOM 6878 C C . LEU B 1 271 ? 195.53800 235.07600 225.97300 1.000 58.63039 271 LEU B C 1
ATOM 6879 O O . LEU B 1 271 ? 195.65700 236.25900 225.63700 1.000 58.63039 271 LEU B O 1
ATOM 6884 N N . LEU B 1 272 ? 196.35600 234.11900 225.52700 1.000 55.48902 272 LEU B N 1
ATOM 6885 C CA . LEU B 1 272 ? 197.33700 234.41100 224.48800 1.000 55.48902 272 LEU B CA 1
ATOM 6886 C C . LEU B 1 272 ? 196.65200 234.79700 223.18500 1.000 55.48902 272 LEU B C 1
ATOM 6887 O O . LEU B 1 272 ? 197.08800 235.72900 222.49800 1.000 55.48902 272 LEU B O 1
ATOM 6892 N N . ALA B 1 273 ? 195.57900 234.08700 222.82500 1.000 55.46688 273 ALA B N 1
ATOM 6893 C CA . ALA B 1 273 ? 194.81300 234.45400 221.63900 1.000 55.46688 273 ALA B CA 1
ATOM 6894 C C . ALA B 1 273 ? 194.15700 235.81900 221.80500 1.000 55.46688 273 ALA B C 1
ATOM 6895 O O . ALA B 1 273 ? 194.13200 236.62100 220.86400 1.000 55.46688 273 ALA B O 1
ATOM 6897 N N . ASN B 1 274 ? 193.61600 236.09900 222.99300 1.000 60.15524 274 ASN B N 1
ATOM 6898 C CA . ASN B 1 274 ? 192.95800 237.38100 223.22500 1.000 60.15524 274 ASN B CA 1
ATOM 6899 C C . ASN B 1 274 ? 193.94400 238.54100 223.16200 1.000 60.15524 274 ASN B C 1
ATOM 6900 O O . ASN B 1 274 ? 193.55600 239.66700 222.83200 1.000 60.15524 274 ASN B O 1
ATOM 6905 N N . GLY B 1 275 ? 195.21400 238.29100 223.47400 1.000 57.45790 275 GLY B N 1
ATOM 6906 C CA . GLY B 1 275 ? 196.24000 239.30700 223.38600 1.000 57.45790 275 GLY B CA 1
ATOM 6907 C C . GLY B 1 275 ? 196.66800 239.92700 224.69800 1.000 57.45790 275 GLY B C 1
ATOM 6908 O O . GLY B 1 275 ? 197.50000 240.84200 224.68300 1.000 57.45790 275 GLY B O 1
ATOM 6909 N N . VAL B 1 276 ? 196.13000 239.46900 225.83000 1.000 61.59818 276 VAL B N 1
ATOM 6910 C CA . VAL B 1 276 ? 196.57600 239.99900 227.11500 1.000 61.59818 276 VAL B CA 1
ATOM 6911 C C . VAL B 1 276 ? 198.02500 239.60800 227.37700 1.000 61.59818 276 VAL B C 1
ATOM 6912 O O . VAL B 1 276 ? 198.80400 240.39200 227.93200 1.000 61.59818 276 VAL B O 1
ATOM 6916 N N . TYR B 1 277 ? 198.41000 238.39700 226.98200 1.000 59.69863 277 TYR B N 1
ATOM 6917 C CA . TYR B 1 277 ? 199.79100 237.93800 227.03800 1.000 59.69863 277 TYR B CA 1
ATOM 6918 C C . TYR B 1 277 ? 200.30100 237.80400 225.61000 1.000 59.69863 277 TYR B C 1
ATOM 6919 O O . TYR B 1 277 ? 199.71400 237.07100 224.80700 1.000 59.69863 277 TYR B O 1
ATOM 6928 N N . SER B 1 278 ? 201.38100 238.51400 225.29400 1.000 50.78066 278 SER B N 1
ATOM 6929 C CA . SER B 1 278 ? 201.92600 238.48900 223.94400 1.000 50.78066 278 SER B CA 1
ATOM 6930 C C . SER B 1 278 ? 203.03500 237.46300 223.75900 1.000 50.78066 278 SER B C 1
ATOM 6931 O O . SER B 1 278 ? 203.46300 237.23700 222.62200 1.000 50.78066 278 SER B O 1
ATOM 6934 N N . ALA B 1 279 ? 203.51100 236.84000 224.83600 1.000 45.29571 279 ALA B N 1
ATOM 6935 C CA . ALA B 1 279 ? 204.56000 235.83900 224.72100 1.000 45.29571 279 ALA B CA 1
ATOM 6936 C C . ALA B 1 279 ? 204.57200 234.96200 225.96500 1.000 45.29571 279 ALA B C 1
ATOM 6937 O O . ALA B 1 279 ? 204.14500 235.37300 227.04600 1.000 45.29571 279 ALA B O 1
ATOM 6939 N N . ALA B 1 280 ? 205.07400 233.74000 225.79000 1.000 39.17499 280 ALA B N 1
ATOM 6940 C CA . ALA B 1 280 ? 205.24400 232.79400 226.88600 1.000 39.17499 280 ALA B CA 1
ATOM 6941 C C . ALA B 1 280 ? 206.15300 231.65700 226.44000 1.000 39.17499 280 ALA B C 1
ATOM 6942 O O . ALA B 1 280 ? 205.87700 230.99900 225.43200 1.000 39.17499 280 ALA B O 1
ATOM 6944 N N . TYR B 1 281 ? 207.23400 231.41400 227.17500 1.000 33.36552 281 TYR B N 1
ATOM 6945 C CA . TYR B 1 281 ? 208.23600 230.44800 226.75000 1.000 33.36552 281 TYR B CA 1
ATOM 6946 C C . TYR B 1 281 ? 209.03400 230.00700 227.96700 1.000 33.36552 281 TYR B C 1
ATOM 6947 O O . TYR B 1 281 ? 209.07400 230.71800 228.97800 1.000 33.36552 281 TYR B O 1
ATOM 6956 N N . PRO B 1 282 ? 209.67600 228.84900 227.90100 1.000 28.93595 282 PRO B N 1
ATOM 6957 C CA . PRO B 1 282 ? 210.69200 228.48800 228.89200 1.000 28.93595 282 PRO B CA 1
ATOM 6958 C C . PRO B 1 282 ? 212.03900 229.07800 228.48600 1.000 28.93595 282 PRO B C 1
ATOM 6959 O O . PRO B 1 282 ? 212.18800 229.67000 227.41800 1.000 28.93595 282 PRO B O 1
ATOM 6963 N N . LEU B 1 283 ? 213.02800 228.90800 229.35600 1.000 29.69526 283 LEU B N 1
ATOM 6964 C CA . LEU B 1 283 ? 214.35800 229.44500 229.11300 1.000 29.69526 283 LEU B CA 1
ATOM 6965 C C . LEU B 1 283 ? 215.32300 228.34500 228.69000 1.000 29.69526 283 LEU B C 1
ATOM 6966 O O . LEU B 1 283 ? 215.16900 227.17700 229.05600 1.000 29.69526 283 LEU B O 1
ATOM 6971 N N . HIS B 1 284 ? 216.32400 228.73700 227.90600 1.000 23.30325 284 HIS B N 1
ATOM 6972 C CA . HIS B 1 284 ? 217.42800 227.84400 227.59300 1.000 23.30325 284 HIS B CA 1
ATOM 6973 C C . HIS B 1 284 ? 218.29500 227.64000 228.83000 1.000 23.30325 284 HIS B C 1
ATOM 6974 O O . HIS B 1 284 ? 218.25800 228.42700 229.77800 1.000 23.30325 284 HIS B O 1
ATOM 6981 N N . ASP B 1 285 ? 219.08600 226.56400 228.81700 1.000 26.59727 285 ASP B N 1
ATOM 6982 C CA . ASP B 1 285 ? 219.97400 226.30300 229.94500 1.000 26.59727 285 ASP B CA 1
ATOM 6983 C C . ASP B 1 285 ? 221.06900 227.35800 230.05300 1.000 26.59727 285 ASP B C 1
ATOM 6984 O O . ASP B 1 285 ? 221.68500 227.50600 231.11400 1.000 26.59727 285 ASP B O 1
ATOM 6989 N N . GLY B 1 286 ? 221.33300 228.08300 228.97000 1.000 27.36489 286 GLY B N 1
ATOM 6990 C CA . GLY B 1 286 ? 222.32300 229.14000 228.97600 1.000 27.36489 286 GLY B CA 1
ATOM 6991 C C . GLY B 1 286 ? 222.78800 229.49600 227.57900 1.000 27.36489 286 GLY B C 1
ATOM 6992 O O . GLY B 1 286 ? 222.07600 229.23800 226.60200 1.000 27.36489 286 GLY B O 1
ATOM 6993 N N . ASP B 1 287 ? 223.97400 230.08800 227.47000 1.000 34.62132 287 ASP B N 1
ATOM 6994 C CA . ASP B 1 287 ? 224.54000 230.45300 226.18100 1.000 34.62132 287 ASP B CA 1
ATOM 6995 C C . ASP B 1 287 ? 225.24900 229.26100 225.55500 1.000 34.62132 287 ASP B C 1
ATOM 6996 O O . ASP B 1 287 ? 225.99300 228.54300 226.22700 1.000 34.62132 287 ASP B O 1
ATOM 7001 N N . TYR B 1 288 ? 225.02000 229.06200 224.25600 1.000 29.68014 288 TYR B N 1
ATOM 7002 C CA . TYR B 1 288 ? 225.66000 227.95800 223.54600 1.000 29.68014 288 TYR B CA 1
ATOM 7003 C C . TYR B 1 288 ? 227.14100 228.21100 223.29600 1.000 29.68014 288 TYR B C 1
ATOM 7004 O O . TYR B 1 288 ? 227.90900 227.25500 223.14800 1.000 29.68014 288 TYR B O 1
ATOM 7013 N N . GLU B 1 289 ? 227.55600 229.47500 223.23700 1.000 36.80491 289 GLU B N 1
ATOM 7014 C CA . GLU B 1 289 ? 228.95100 229.82700 223.02500 1.000 36.80491 289 GLU B CA 1
ATOM 7015 C C . GLU B 1 289 ? 229.35800 230.88700 224.03700 1.000 36.80491 289 GLU B C 1
ATOM 7016 O O . GLU B 1 289 ? 228.54400 231.70300 224.47600 1.000 36.80491 289 GLU B O 1
ATOM 7022 N N . GLY B 1 290 ? 230.63200 230.86800 224.39900 1.000 48.35100 290 GLY B N 1
ATOM 7023 C CA . GLY B 1 290 ? 231.14900 231.81500 225.36200 1.000 48.35100 290 GLY B CA 1
ATOM 7024 C C . GLY B 1 290 ? 232.54000 231.41300 225.81000 1.000 48.35100 290 GLY B C 1
ATOM 7025 O O . GLY B 1 290 ? 233.15300 230.49800 225.26100 1.000 48.35100 290 GLY B O 1
ATOM 7026 N N . ASP B 1 291 ? 233.02100 232.12500 226.82600 1.000 59.67122 291 ASP B N 1
ATOM 7027 C CA . ASP B 1 291 ? 234.35000 231.90800 227.38900 1.000 59.67122 291 ASP B CA 1
ATOM 7028 C C . ASP B 1 291 ? 234.19800 231.33100 228.79100 1.000 59.67122 291 ASP B C 1
ATOM 7029 O O . ASP B 1 291 ? 233.75100 232.02800 229.70900 1.000 59.67122 291 ASP B O 1
ATOM 7034 N N . ASN B 1 292 ? 234.57700 230.06200 228.95300 1.000 66.06416 292 ASN B N 1
ATOM 7035 C CA . ASN B 1 292 ? 234.53300 229.37900 230.24700 1.000 66.06416 292 ASN B CA 1
ATOM 7036 C C . ASN B 1 292 ? 233.12600 229.40400 230.84500 1.000 66.06416 292 ASN B C 1
ATOM 7037 O O . ASN B 1 292 ? 232.93500 229.64600 232.03800 1.000 66.06416 292 ASN B O 1
ATOM 7042 N N . VAL B 1 293 ? 232.13200 229.14700 229.99800 1.000 50.36523 293 VAL B N 1
ATOM 7043 C CA . VAL B 1 293 ? 230.73900 229.11600 230.42800 1.000 50.36523 293 VAL B CA 1
ATOM 7044 C C . VAL B 1 293 ? 230.51600 227.89300 231.30800 1.000 50.36523 293 VAL B C 1
ATOM 7045 O O . VAL B 1 293 ? 231.38100 227.01600 231.40500 1.000 50.36523 293 VAL B O 1
ATOM 7049 N N . GLU B 1 294 ? 229.35100 227.82500 231.94900 1.000 55.69728 294 GLU B N 1
ATOM 7050 C CA . GLU B 1 294 ? 229.01400 226.81300 232.95200 1.000 55.69728 294 GLU B CA 1
ATOM 7051 C C . GLU B 1 294 ? 228.88200 225.39000 232.38400 1.000 55.69728 294 GLU B C 1
ATOM 7052 O O . GLU B 1 294 ? 228.50300 224.50500 233.16400 1.000 55.69728 294 GLU B O 1
ATOM 7058 N N . PHE B 1 295 ? 229.16200 225.12700 231.10600 1.000 49.49298 295 PHE B N 1
ATOM 7059 C CA . PHE B 1 295 ? 229.12600 223.77200 230.55300 1.000 49.49298 295 PHE B CA 1
ATOM 7060 C C . PHE B 1 295 ? 227.71100 223.19600 230.59300 1.000 49.49298 295 PHE B C 1
ATOM 7061 O O . PHE B 1 295 ? 227.47000 222.10500 231.11400 1.000 49.49298 295 PHE B O 1
ATOM 7069 N N . ASN B 1 296 ? 226.76900 223.94800 230.03300 1.000 29.82569 296 ASN B N 1
ATOM 7070 C CA . ASN B 1 296 ? 225.38200 223.52300 229.95900 1.000 29.82569 296 ASN B CA 1
ATOM 7071 C C . ASN B 1 296 ? 225.18900 222.51800 228.82600 1.000 29.82569 296 ASN B C 1
ATOM 7072 O O . ASN B 1 296 ? 226.10400 222.22200 228.05300 1.000 29.82569 296 ASN B O 1
ATOM 7077 N N . ASP B 1 297 ? 223.96700 221.98900 228.73300 1.000 22.94487 297 ASP B N 1
ATOM 7078 C CA . ASP B 1 297 ? 223.65100 221.04800 227.66400 1.000 22.94487 297 ASP B CA 1
ATOM 7079 C C . ASP B 1 297 ? 223.49300 221.75300 226.32300 1.000 22.94487 297 ASP B C 1
ATOM 7080 O O . ASP B 1 297 ? 223.70600 221.13700 225.27300 1.000 22.94487 297 ASP B O 1
ATOM 7085 N N . ARG B 1 298 ? 223.11200 223.03300 226.33500 1.000 21.29900 298 ARG B N 1
ATOM 7086 C CA . ARG B 1 298 ? 222.99400 223.77700 225.08500 1.000 21.29900 298 ARG B CA 1
ATOM 7087 C C . ARG B 1 298 ? 224.34400 223.90500 224.39100 1.000 21.29900 298 ARG B C 1
ATOM 7088 O O . ARG B 1 298 ? 224.44900 223.69700 223.17600 1.000 21.29900 298 ARG B O 1
ATOM 7096 N N . LYS B 1 299 ? 225.39300 224.23600 225.14700 1.000 26.49325 299 LYS B N 1
ATOM 7097 C CA . LYS B 1 299 ? 226.72700 224.31000 224.55900 1.000 26.49325 299 LYS B CA 1
ATOM 7098 C C . LYS B 1 299 ? 227.20700 222.93800 224.10900 1.000 26.49325 299 LYS B C 1
ATOM 7099 O O . LYS B 1 299 ? 227.90600 222.82100 223.09600 1.000 26.49325 299 LYS B O 1
ATOM 7105 N N . LEU B 1 300 ? 226.85500 221.89000 224.85600 1.000 19.34297 300 LEU B N 1
ATOM 7106 C CA . LEU B 1 300 ? 227.22500 220.53900 224.44800 1.000 19.34297 300 LEU B CA 1
ATOM 7107 C C . LEU B 1 300 ? 226.58100 220.17400 223.11800 1.000 19.34297 300 LEU B C 1
ATOM 7108 O O . LEU B 1 300 ? 227.22800 219.57900 222.25000 1.000 19.34297 300 LEU B O 1
ATOM 7113 N N . LEU B 1 301 ? 225.30600 220.52100 222.93900 1.000 17.80339 301 LEU B N 1
ATOM 7114 C CA . LEU B 1 301 ? 224.64100 220.25600 221.66700 1.000 17.80339 301 LEU B CA 1
ATOM 7115 C C . LEU B 1 301 ? 225.22700 221.11000 220.54900 1.000 17.80339 301 LEU B C 1
ATOM 7116 O O . LEU B 1 301 ? 225.34500 220.65200 219.40700 1.000 17.80339 301 LEU B O 1
ATOM 7121 N N . TYR B 1 302 ? 225.58800 222.35900 220.85600 1.000 22.11327 302 TYR B N 1
ATOM 7122 C CA . TYR B 1 302 ? 226.19400 223.22400 219.84900 1.000 22.11327 302 TYR B CA 1
ATOM 7123 C C . TYR B 1 302 ? 227.53200 222.67200 219.37100 1.000 22.11327 302 TYR B C 1
ATOM 7124 O O . TYR B 1 302 ? 227.80800 222.64800 218.16600 1.000 22.11327 302 TYR B O 1
ATOM 7133 N N . GLU B 1 303 ? 228.37600 222.22500 220.30200 1.000 22.99854 303 GLU B N 1
ATOM 7134 C CA . GLU B 1 303 ? 229.69800 221.72500 219.93900 1.000 22.99854 303 GLU B CA 1
ATOM 7135 C C . GLU B 1 303 ? 229.62700 220.34000 219.30900 1.000 22.99854 303 GLU B C 1
ATOM 7136 O O . GLU B 1 303 ? 230.37200 220.04400 218.36800 1.000 22.99854 303 GLU B O 1
ATOM 7142 N N . GLU B 1 304 ? 228.73900 219.48500 219.81000 1.000 23.08692 304 GLU B N 1
ATOM 7143 C CA . GLU B 1 304 ? 228.74700 218.07100 219.46800 1.000 23.08692 304 GLU B CA 1
ATOM 7144 C C . GLU B 1 304 ? 227.77300 217.72800 218.35300 1.000 23.08692 304 GLU B C 1
ATOM 7145 O O . GLU B 1 304 ? 227.99200 216.75200 217.62700 1.000 23.08692 304 GLU B O 1
ATOM 7151 N N . TRP B 1 305 ? 226.71100 218.49800 218.20700 1.000 17.09091 305 TRP B N 1
ATOM 7152 C CA . TRP B 1 305 ? 225.61200 218.17500 217.30600 1.000 17.09091 305 TRP B CA 1
ATOM 7153 C C . TRP B 1 305 ? 225.26700 219.29200 216.33400 1.000 17.09091 305 TRP B C 1
ATOM 7154 O O . TRP B 1 305 ? 224.92200 219.00900 215.18400 1.000 17.09091 305 TRP B O 1
ATOM 7165 N N . ALA B 1 306 ? 225.35500 220.55000 216.75900 1.000 15.13940 306 ALA B N 1
ATOM 7166 C CA . ALA B 1 306 ? 224.89800 221.66900 215.94500 1.000 15.13940 306 ALA B CA 1
ATOM 7167 C C . ALA B 1 306 ? 225.98800 222.27300 215.07200 1.000 15.13940 306 ALA B C 1
ATOM 7168 O O . ALA B 1 306 ? 225.71200 223.23200 214.34300 1.000 15.13940 306 ALA B O 1
ATOM 7170 N N . SER B 1 307 ? 227.20800 221.74800 215.12200 1.000 17.24181 307 SER B N 1
ATOM 7171 C CA . SER B 1 307 ? 228.29700 222.28800 214.32000 1.000 17.24181 307 SER B CA 1
ATOM 7172 C C . SER B 1 307 ? 228.27000 221.70700 212.91200 1.000 17.24181 307 SER B C 1
ATOM 7173 O O . SER B 1 307 ? 227.89800 220.54800 212.70800 1.000 17.24181 307 SER B O 1
ATOM 7176 N N . TYR B 1 308 ? 228.66400 222.52800 211.93500 1.000 17.00152 308 TYR B N 1
ATOM 7177 C CA . TYR B 1 308 ? 228.77500 222.04900 210.56300 1.000 17.00152 308 TYR B CA 1
ATOM 7178 C C . TYR B 1 308 ? 229.99100 221.15500 210.36200 1.000 17.00152 308 TYR B C 1
ATOM 7179 O O . TYR B 1 308 ? 230.04800 220.42000 209.37100 1.000 17.00152 308 TYR B O 1
ATOM 7188 N N . GLY B 1 309 ? 230.96000 221.20300 211.27400 1.000 15.15700 309 GLY B N 1
ATOM 7189 C CA . GLY B 1 309 ? 232.13800 220.36700 211.19500 1.000 15.15700 309 GLY B CA 1
ATOM 7190 C C . GLY B 1 309 ? 231.97600 218.96500 211.73100 1.000 15.15700 309 GLY B C 1
ATOM 7191 O O . GLY B 1 309 ? 232.91000 218.16500 211.64000 1.000 15.15700 309 GLY B O 1
ATOM 7192 N N . VAL B 1 310 ? 230.81200 218.64100 212.29100 1.000 14.73131 310 VAL B N 1
ATOM 7193 C CA . VAL B 1 310 ? 230.53600 217.30100 212.79400 1.000 14.73131 310 VAL B CA 1
ATOM 7194 C C . VAL B 1 310 ? 229.46700 216.65800 211.92300 1.000 14.73131 310 VAL B C 1
ATOM 7195 O O . VAL B 1 310 ? 228.67500 215.83500 212.39600 1.000 14.73131 310 VAL B O 1
ATOM 7199 N N . PHE B 1 311 ? 229.43800 217.03000 210.64000 1.000 13.39227 311 PHE B N 1
ATOM 7200 C CA . PHE B 1 311 ? 228.41300 216.51800 209.73700 1.000 13.39227 311 PHE B CA 1
ATOM 7201 C C . PHE B 1 311 ? 228.51900 215.01400 209.52100 1.000 13.39227 311 PHE B C 1
ATOM 7202 O O . PHE B 1 311 ? 227.53100 214.38800 209.12100 1.000 13.39227 311 PHE B O 1
ATOM 7210 N N . TYR B 1 312 ? 229.68200 214.41800 209.78400 1.000 14.61289 312 TYR B N 1
ATOM 7211 C CA . TYR B 1 312 ? 229.89500 213.00600 209.49500 1.000 14.61289 312 TYR B CA 1
ATOM 7212 C C . TYR B 1 312 ? 229.55900 212.08600 210.66000 1.000 14.61289 312 TYR B C 1
ATOM 7213 O O . TYR B 1 312 ? 229.44200 210.87300 210.45400 1.000 14.61289 312 TYR B O 1
ATOM 7222 N N . LYS B 1 313 ? 229.40700 212.61800 211.86600 1.000 15.41987 313 LYS B N 1
ATOM 7223 C CA . LYS B 1 313 ? 229.25100 211.77300 213.03900 1.000 15.41987 313 LYS B CA 1
ATOM 7224 C C . LYS B 1 313 ? 227.78000 211.59800 213.39600 1.000 15.41987 313 LYS B C 1
ATOM 7225 O O . LYS B 1 313 ? 226.91500 212.38200 212.99700 1.000 15.41987 313 LYS B O 1
ATOM 7231 N N . TYR B 1 314 ? 227.50300 210.53100 214.13700 1.000 18.77989 314 TYR B N 1
ATOM 7232 C CA . TYR B 1 314 ? 226.14200 210.27900 214.58400 1.000 18.77989 314 TYR B CA 1
ATOM 7233 C C . TYR B 1 314 ? 225.72500 211.36100 215.57200 1.000 18.77989 314 TYR B C 1
ATOM 7234 O O . TYR B 1 314 ? 226.50600 211.77300 216.43500 1.000 18.77989 314 TYR B O 1
ATOM 7243 N N . GLN B 1 315 ? 224.48700 211.81700 215.44400 1.000 15.56918 315 GLN B N 1
ATOM 7244 C CA . GLN B 1 315 ? 223.98500 212.87000 216.31000 1.000 15.56918 315 GLN B CA 1
ATOM 7245 C C . GLN B 1 315 ? 223.64100 212.31700 217.69200 1.000 15.56918 315 GLN B C 1
ATOM 7246 O O . GLN B 1 315 ? 223.13500 211.19800 217.80800 1.000 15.56918 315 GLN B O 1
ATOM 7252 N N . PRO B 1 316 ? 223.89300 213.08400 218.76000 1.000 15.98813 316 PRO B N 1
ATOM 7253 C CA . PRO B 1 316 ? 223.50200 212.63500 220.10200 1.000 15.98813 316 PRO B CA 1
ATOM 7254 C C . PRO B 1 316 ? 222.00000 212.72400 220.30500 1.000 15.98813 316 PRO B C 1
ATOM 7255 O O . PRO B 1 316 ? 221.50100 213.68900 220.89200 1.000 15.98813 316 PRO B O 1
ATOM 7259 N N . ILE B 1 317 ? 221.27300 211.71700 219.81800 1.000 18.70504 317 ILE B N 1
ATOM 7260 C CA . ILE B 1 317 ? 219.81600 211.78200 219.80500 1.000 18.70504 317 ILE B CA 1
ATOM 7261 C C . ILE B 1 317 ? 219.25300 211.76700 221.22200 1.000 18.70504 317 ILE B C 1
ATOM 7262 O O . ILE B 1 317 ? 218.22200 212.39300 221.49400 1.000 18.70504 317 ILE B O 1
ATOM 7267 N N . ASP B 1 318 ? 219.90200 211.05000 222.14200 1.000 22.49865 318 ASP B N 1
ATOM 7268 C CA . ASP B 1 318 ? 219.42200 211.02400 223.52000 1.000 22.49865 318 ASP B CA 1
ATOM 7269 C C . ASP B 1 318 ? 219.52100 212.40200 224.16500 1.000 22.49865 318 ASP B C 1
ATOM 7270 O O . ASP B 1 318 ? 218.58100 212.84900 224.83200 1.000 22.49865 318 ASP B O 1
ATOM 7275 N N . LEU B 1 319 ? 220.64400 213.09500 223.96400 1.000 18.47368 319 LEU B N 1
ATOM 7276 C CA . LEU B 1 319 ? 220.78500 214.44400 224.50200 1.000 18.47368 319 LEU B CA 1
ATOM 7277 C C . LEU B 1 319 ? 219.79400 215.40100 223.85100 1.000 18.47368 319 LEU B C 1
ATOM 7278 O O . LEU B 1 319 ? 219.24000 216.28400 224.51700 1.000 18.47368 319 LEU B O 1
ATOM 7283 N N . VAL B 1 320 ? 219.56700 215.24400 222.54400 1.000 17.55046 320 VAL B N 1
ATOM 7284 C CA . VAL B 1 320 ? 218.60800 216.09400 221.84500 1.000 17.55046 320 VAL B CA 1
ATOM 7285 C C . VAL B 1 320 ? 217.20900 215.89700 222.41100 1.000 17.55046 320 VAL B C 1
ATOM 7286 O O . VAL B 1 320 ? 216.47500 216.86400 222.64100 1.000 17.55046 320 VAL B O 1
ATOM 7290 N N . ARG B 1 321 ? 216.81600 214.64200 222.64100 1.000 23.77288 321 ARG B N 1
ATOM 7291 C CA . ARG B 1 321 ? 215.50800 214.37400 223.23000 1.000 23.77288 321 ARG B CA 1
ATOM 7292 C C . ARG B 1 321 ? 215.42100 214.91800 224.65000 1.000 23.77288 321 ARG B C 1
ATOM 7293 O O . ARG B 1 321 ? 214.38300 215.45200 225.05500 1.000 23.77288 321 ARG B O 1
ATOM 7301 N N . LYS B 1 322 ? 216.50100 214.78300 225.42300 1.000 23.93446 322 LYS B N 1
ATOM 7302 C CA . LYS B 1 322 ? 216.49000 215.26500 226.80000 1.000 23.93446 322 LYS B CA 1
ATOM 7303 C C . LYS B 1 322 ? 216.33500 216.78000 226.85700 1.000 23.93446 322 LYS B C 1
ATOM 7304 O O . LYS B 1 322 ? 215.60300 217.30400 227.70500 1.000 23.93446 322 LYS B O 1
ATOM 7310 N N . TYR B 1 323 ? 217.01700 217.50100 225.96600 1.000 19.71211 323 TYR B N 1
ATOM 7311 C CA . TYR B 1 323 ? 216.97600 218.95800 226.02000 1.000 19.71211 323 TYR B CA 1
ATOM 7312 C C . TYR B 1 323 ? 215.71700 219.52200 225.36900 1.000 19.71211 323 TYR B C 1
ATOM 7313 O O . TYR B 1 323 ? 215.09700 220.44200 225.91200 1.000 19.71211 323 TYR B O 1
ATOM 7322 N N . PHE B 1 324 ? 215.32100 218.98700 224.21300 1.000 16.58885 324 PHE B N 1
ATOM 7323 C CA . PHE B 1 324 ? 214.22600 219.55600 223.44100 1.000 16.58885 324 PHE B CA 1
ATOM 7324 C C . PHE B 1 324 ? 212.92800 218.76600 223.54300 1.000 16.58885 324 PHE B C 1
ATOM 7325 O O . PHE B 1 324 ? 211.87000 219.30300 223.19700 1.000 16.58885 324 PHE B O 1
ATOM 7333 N N . GLY B 1 325 ? 212.97700 217.52400 223.99900 1.000 20.28841 325 GLY B N 1
ATOM 7334 C CA . GLY B 1 325 ? 211.79500 216.69600 224.12700 1.000 20.28841 325 GLY B CA 1
ATOM 7335 C C . GLY B 1 325 ? 211.75100 215.59300 223.08200 1.000 20.28841 325 GLY B C 1
ATOM 7336 O O . GLY B 1 325 ? 212.54100 215.54200 222.13900 1.000 20.28841 325 GLY B O 1
ATOM 7337 N N . GLU B 1 326 ? 210.77900 214.69700 223.27200 1.000 25.87573 326 GLU B N 1
ATOM 7338 C CA . GLU B 1 326 ? 210.62000 213.55000 222.38500 1.000 25.87573 326 GLU B CA 1
ATOM 7339 C C . GLU B 1 326 ? 210.19200 213.94900 220.97900 1.000 25.87573 326 GLU B C 1
ATOM 7340 O O . GLU B 1 326 ? 210.39200 213.17100 220.04300 1.000 25.87573 326 GLU B O 1
ATOM 7346 N N . LYS B 1 327 ? 209.62400 215.14200 220.81000 1.000 23.33350 327 LYS B N 1
ATOM 7347 C CA . LYS B 1 327 ? 209.05900 215.54300 219.52400 1.000 23.33350 327 LYS B CA 1
ATOM 7348 C C . LYS B 1 327 ? 210.16200 215.93500 218.54200 1.000 23.33350 327 LYS B C 1
ATOM 7349 O O . LYS B 1 327 ? 210.29000 215.35700 217.45100 1.000 23.33350 327 LYS B O 1
ATOM 7355 N N . VAL B 1 328 ? 210.98300 216.91300 218.92900 1.000 18.42435 328 VAL B N 1
ATOM 7356 C CA . VAL B 1 328 ? 212.14300 217.29100 218.12800 1.000 18.42435 328 VAL B CA 1
ATOM 7357 C C . VAL B 1 328 ? 213.10400 216.11600 218.00200 1.000 18.42435 328 VAL B C 1
ATOM 7358 O O . VAL B 1 328 ? 213.73000 215.91200 216.95300 1.000 18.42435 328 VAL B O 1
ATOM 7362 N N . GLY B 1 329 ? 213.24800 215.33600 219.07500 1.000 16.79149 329 GLY B N 1
ATOM 7363 C CA . GLY B 1 329 ? 214.09600 214.15800 219.01300 1.000 16.79149 329 GLY B CA 1
ATOM 7364 C C . GLY B 1 329 ? 213.61800 213.14900 217.98800 1.000 16.79149 329 GLY B C 1
ATOM 7365 O O . GLY B 1 329 ? 214.42000 212.57200 217.25300 1.000 16.79149 329 GLY B O 1
ATOM 7366 N N . LEU B 1 330 ? 212.30300 212.92500 217.92200 1.000 21.40351 330 LEU B N 1
ATOM 7367 C CA . LEU B 1 330 ? 211.75600 212.02400 216.91500 1.000 21.40351 330 LEU B CA 1
ATOM 7368 C C . LEU B 1 330 ? 211.98500 212.56600 215.51200 1.000 21.40351 330 LEU B C 1
ATOM 7369 O O . LEU B 1 330 ? 212.32700 211.80800 214.59600 1.000 21.40351 330 LEU B O 1
ATOM 7374 N N . TYR B 1 331 ? 211.80600 213.87700 215.32400 1.000 28.49290 331 TYR B N 1
ATOM 7375 C CA . TYR B 1 331 ? 212.05200 214.46300 214.00700 1.000 28.49290 331 TYR B CA 1
ATOM 7376 C C . TYR B 1 331 ? 213.50000 214.25600 213.57300 1.000 28.49290 331 TYR B C 1
ATOM 7377 O O . TYR B 1 331 ? 213.77300 213.84600 212.43700 1.000 28.49290 331 TYR B O 1
ATOM 7386 N N . PHE B 1 332 ? 214.44600 214.51400 214.47900 1.000 25.62425 332 PHE B N 1
ATOM 7387 C CA . PHE B 1 332 ? 215.85300 214.37900 214.11700 1.000 25.62425 332 PHE B CA 1
ATOM 7388 C C . PHE B 1 332 ? 216.26200 212.92100 213.94500 1.000 25.62425 332 PHE B C 1
ATOM 7389 O O . PHE B 1 332 ? 217.09400 212.61400 213.08500 1.000 25.62425 332 PHE B O 1
ATOM 7397 N N . ALA B 1 333 ? 215.69300 212.01100 214.73800 1.000 16.94785 333 ALA B N 1
ATOM 7398 C CA . ALA B 1 333 ? 215.96500 210.59200 214.53700 1.000 16.94785 333 ALA B CA 1
ATOM 7399 C C . ALA B 1 333 ? 215.45800 210.12800 213.17900 1.000 16.94785 333 ALA B C 1
ATOM 7400 O O . ALA B 1 333 ? 216.13900 209.36700 212.48000 1.000 16.94785 333 ALA B O 1
ATOM 7402 N N . TRP B 1 334 ? 214.26500 210.58200 212.78400 1.000 28.49290 334 TRP B N 1
ATOM 7403 C CA . TRP B 1 334 ? 213.75100 210.24000 211.46300 1.000 28.49290 334 TRP B CA 1
ATOM 7404 C C . TRP B 1 334 ? 214.64600 210.80000 210.36500 1.000 28.49290 334 TRP B C 1
ATOM 7405 O O . TRP B 1 334 ? 214.91400 210.11900 209.37000 1.000 28.49290 334 TRP B O 1
ATOM 7416 N N . LEU B 1 335 ? 215.11300 212.04100 210.52600 1.000 28.49290 335 LEU B N 1
ATOM 7417 C CA . LEU B 1 335 ? 215.99900 212.63000 209.52300 1.000 28.49290 335 LEU B CA 1
ATOM 7418 C C . LEU B 1 335 ? 217.30500 211.84900 209.40600 1.000 28.49290 335 LEU B C 1
ATOM 7419 O O . LEU B 1 335 ? 217.78900 211.58900 208.29500 1.000 28.49290 335 LEU B O 1
ATOM 7424 N N . GLY B 1 336 ? 217.88800 211.46400 210.54300 1.000 15.06656 336 GLY B N 1
ATOM 7425 C CA . GLY B 1 336 ? 219.11700 210.68900 210.50700 1.000 15.06656 336 GLY B CA 1
ATOM 7426 C C . GLY B 1 336 ? 218.93000 209.32700 209.86900 1.000 15.06656 336 GLY B C 1
ATOM 7427 O O . GLY B 1 336 ? 219.76700 208.88000 209.08000 1.000 15.06656 336 GLY B O 1
ATOM 7428 N N . ALA B 1 337 ? 217.82900 208.64600 210.20200 1.000 12.89739 337 ALA B N 1
ATOM 7429 C CA . ALA B 1 337 ? 217.54000 207.36000 209.57700 1.000 12.89739 337 ALA B CA 1
ATOM 7430 C C . ALA B 1 337 ? 217.33600 207.51400 208.07600 1.000 12.89739 337 ALA B C 1
ATOM 7431 O O . ALA B 1 337 ? 217.79000 206.67400 207.28900 1.000 12.89739 337 ALA B O 1
ATOM 7433 N N . TYR B 1 338 ? 216.65400 208.58300 207.66100 1.000 17.41938 338 TYR B N 1
ATOM 7434 C CA . TYR B 1 338 ? 216.44300 208.83600 206.24100 1.000 17.41938 338 TYR B CA 1
ATOM 7435 C C . TYR B 1 338 ? 217.76700 209.03700 205.51400 1.000 17.41938 338 TYR B C 1
ATOM 7436 O O . TYR B 1 338 ? 217.97800 208.47800 204.43300 1.000 17.41938 338 TYR B O 1
ATOM 7445 N N . THR B 1 339 ? 218.67600 209.82400 206.09500 1.000 12.79442 339 THR B N 1
ATOM 7446 C CA . THR B 1 339 ? 219.97900 210.03300 205.46300 1.000 12.79442 339 THR B CA 1
ATOM 7447 C C . THR B 1 339 ? 220.78500 208.73700 205.40400 1.000 12.79442 339 THR B C 1
ATOM 7448 O O . THR B 1 339 ? 221.41700 208.42600 204.38000 1.000 12.79442 339 THR B O 1
ATOM 7452 N N . GLN B 1 340 ? 220.77300 207.96600 206.49500 1.000 10.74622 340 GLN B N 1
ATOM 7453 C CA . GLN B 1 340 ? 221.50800 206.70700 206.52700 1.000 10.74622 340 GLN B CA 1
ATOM 7454 C C . GLN B 1 340 ? 220.98400 205.73900 205.47400 1.000 10.74622 340 GLN B C 1
ATOM 7455 O O . GLN B 1 340 ? 221.76500 205.04300 204.81600 1.000 10.74622 340 GLN B O 1
ATOM 7461 N N . MET B 1 341 ? 219.66200 205.68000 205.30300 1.000 10.85613 341 MET B N 1
ATOM 7462 C CA . MET B 1 341 ? 219.09100 204.83800 204.25900 1.000 10.85613 341 MET B CA 1
ATOM 7463 C C . MET B 1 341 ? 219.40600 205.38000 202.87000 1.000 10.85613 341 MET B C 1
ATOM 7464 O O . MET B 1 341 ? 219.60400 204.60000 201.93200 1.000 10.85613 341 MET B O 1
ATOM 7469 N N . LEU B 1 342 ? 219.45500 206.70600 202.71900 1.000 11.32830 342 LEU B N 1
ATOM 7470 C CA . LEU B 1 342 ? 219.76600 207.31400 201.43200 1.000 11.32830 342 LEU B CA 1
ATOM 7471 C C . LEU B 1 342 ? 221.19900 207.05500 200.99400 1.000 11.32830 342 LEU B C 1
ATOM 7472 O O . LEU B 1 342 ? 221.48400 207.12500 199.79400 1.000 11.32830 342 LEU B O 1
ATOM 7477 N N . ILE B 1 343 ? 222.10200 206.79400 201.93500 1.000 10.30688 343 ILE B N 1
ATOM 7478 C CA . ILE B 1 343 ? 223.50400 206.52700 201.59500 1.000 10.30688 343 ILE B CA 1
ATOM 7479 C C . ILE B 1 343 ? 223.63100 205.35900 200.61500 1.000 10.30688 343 ILE B C 1
ATOM 7480 O O . ILE B 1 343 ? 224.16600 205.54700 199.50800 1.000 10.30688 343 ILE B O 1
ATOM 7485 N N . PRO B 1 344 ? 223.18200 204.14300 200.96200 1.000 10.12802 344 PRO B N 1
ATOM 7486 C CA . PRO B 1 344 ? 223.32100 203.02500 200.00900 1.000 10.12802 344 PRO B CA 1
ATOM 7487 C C . PRO B 1 344 ? 222.55300 203.23100 198.71400 1.000 10.12802 344 PRO B C 1
ATOM 7488 O O . PRO B 1 344 ? 223.01800 202.81400 197.64300 1.000 10.12802 344 PRO B O 1
ATOM 7492 N N . ALA B 1 345 ? 221.37900 203.86300 198.78500 1.000 9.33254 345 ALA B N 1
ATOM 7493 C CA . ALA B 1 345 ? 220.63500 204.17300 197.57000 1.000 9.33254 345 ALA B CA 1
ATOM 7494 C C . ALA B 1 345 ? 221.41900 205.12900 196.68400 1.000 9.33254 345 ALA B C 1
ATOM 7495 O O . ALA B 1 345 ? 221.44300 204.97500 195.45800 1.000 9.33254 345 ALA B O 1
ATOM 7497 N N . SER B 1 346 ? 222.07200 206.12300 197.29100 1.000 9.41577 346 SER B N 1
ATOM 7498 C CA . SER B 1 346 ? 222.91700 207.03300 196.52700 1.000 9.41577 346 SER B CA 1
ATOM 7499 C C . SER B 1 346 ? 224.07600 206.29100 195.87500 1.000 9.41577 346 SER B C 1
ATOM 7500 O O . SER B 1 346 ? 224.42500 206.56300 194.72000 1.000 9.41577 346 SER B O 1
ATOM 7503 N N . ILE B 1 347 ? 224.68500 205.34800 196.59900 1.000 10.29577 347 ILE B N 1
ATOM 7504 C CA . ILE B 1 347 ? 225.78900 204.57700 196.02900 1.000 10.29577 347 ILE B CA 1
ATOM 7505 C C . ILE B 1 347 ? 225.31600 203.76900 194.82600 1.000 10.29577 347 ILE B C 1
ATOM 7506 O O . ILE B 1 347 ? 225.97100 203.74500 193.77400 1.000 10.29577 347 ILE B O 1
ATOM 7511 N N . VAL B 1 348 ? 224.16600 203.10400 194.95500 1.000 10.85846 348 VAL B N 1
ATOM 7512 C CA . VAL B 1 348 ? 223.66000 202.28600 193.85500 1.000 10.85846 348 VAL B CA 1
ATOM 7513 C C . VAL B 1 348 ? 223.27400 203.15900 192.66500 1.000 10.85846 348 VAL B C 1
ATOM 7514 O O . VAL B 1 348 ? 223.49500 202.78600 191.50600 1.000 10.85846 348 VAL B O 1
ATOM 7518 N N . GLY B 1 349 ? 222.69300 204.33200 192.92500 1.000 11.03037 349 GLY B N 1
ATOM 7519 C CA . GLY B 1 349 ? 222.36300 205.23700 191.83500 1.000 11.03037 349 GLY B CA 1
ATOM 7520 C C . GLY B 1 349 ? 223.59200 205.75200 191.11400 1.000 11.03037 349 GLY B C 1
ATOM 7521 O O . GLY B 1 349 ? 223.59700 205.88300 189.88600 1.000 11.03037 349 GLY B O 1
ATOM 7522 N N . VAL B 1 350 ? 224.65300 206.05600 191.86600 1.000 11.36506 350 VAL B N 1
ATOM 7523 C CA . VAL B 1 350 ? 225.90600 206.47500 191.24500 1.000 11.36506 350 VAL B CA 1
ATOM 7524 C C . VAL B 1 350 ? 226.47900 205.34700 190.39900 1.000 11.36506 350 VAL B C 1
ATOM 7525 O O . VAL B 1 350 ? 227.02700 205.58000 189.31500 1.000 11.36506 350 VAL B O 1
ATOM 7529 N N . ILE B 1 351 ? 226.36500 204.10600 190.87900 1.000 13.32989 351 ILE B N 1
ATOM 7530 C CA . ILE B 1 351 ? 226.83600 202.96400 190.09800 1.000 13.32989 351 ILE B CA 1
ATOM 7531 C C . ILE B 1 351 ? 226.04400 202.83700 188.80100 1.000 13.32989 351 ILE B C 1
ATOM 7532 O O . ILE B 1 351 ? 226.60700 202.55100 187.73700 1.000 13.32989 351 ILE B O 1
ATOM 7537 N N . VAL B 1 352 ? 224.72500 203.03500 188.87000 1.000 12.90501 352 VAL B N 1
ATOM 7538 C CA . VAL B 1 352 ? 223.89500 202.96300 187.66800 1.000 12.90501 352 VAL B CA 1
ATOM 7539 C C . VAL B 1 352 ? 224.28400 204.05800 186.67900 1.000 12.90501 352 VAL B C 1
ATOM 7540 O O . VAL B 1 352 ? 224.36900 203.82400 185.46500 1.000 12.90501 352 VAL B O 1
ATOM 7544 N N . PHE B 1 353 ? 224.51500 205.27200 187.18300 1.000 13.90833 353 PHE B N 1
ATOM 7545 C CA . PHE B 1 353 ? 224.93500 206.36800 186.31400 1.000 13.90833 353 PHE B CA 1
ATOM 7546 C C . PHE B 1 353 ? 226.28300 206.07100 185.66600 1.000 13.90833 353 PHE B C 1
ATOM 7547 O O . PHE B 1 353 ? 226.49200 206.36500 184.48300 1.000 13.90833 353 PHE B O 1
ATOM 7555 N N . LEU B 1 354 ? 227.21200 205.49100 186.42900 1.000 15.90894 354 LEU B N 1
ATOM 7556 C CA . LEU B 1 354 ? 228.51000 205.12700 185.87100 1.000 15.90894 354 LEU B CA 1
ATOM 7557 C C . LEU B 1 354 ? 228.37000 204.04800 184.80500 1.000 15.90894 354 LEU B C 1
ATOM 7558 O O . LEU B 1 354 ? 229.07500 204.07400 183.79000 1.000 15.90894 354 LEU B O 1
ATOM 7563 N N . TYR B 1 355 ? 227.47500 203.08200 185.02500 1.000 19.59900 355 TYR B N 1
ATOM 7564 C CA . TYR B 1 355 ? 227.21700 202.06900 184.00500 1.000 19.59900 355 TYR B CA 1
ATOM 7565 C C . TYR B 1 355 ? 226.68500 202.70200 182.72700 1.000 19.59900 355 TYR B C 1
ATOM 7566 O O . TYR B 1 355 ? 227.11000 202.34300 181.62100 1.000 19.59900 355 TYR B O 1
ATOM 7575 N N . GLY B 1 356 ? 225.75200 203.64500 182.86000 1.000 17.78419 356 GLY B N 1
ATOM 7576 C CA . GLY B 1 356 ? 225.25200 204.34300 181.68600 1.000 17.78419 356 GLY B CA 1
ATOM 7577 C C . GLY B 1 356 ? 226.34100 205.11100 180.96100 1.000 17.78419 356 GLY B C 1
ATOM 7578 O O . GLY B 1 356 ? 226.41700 205.08900 179.72900 1.000 17.78419 356 GLY B O 1
ATOM 7579 N N . CYS B 1 357 ? 227.20400 205.79400 181.71700 1.000 20.15292 357 CYS B N 1
ATOM 7580 C CA . CYS B 1 357 ? 228.30400 206.53600 181.10800 1.000 20.15292 357 CYS B CA 1
ATOM 7581 C C . CYS B 1 357 ? 229.26500 205.60500 180.38000 1.000 20.15292 357 CYS B C 1
ATOM 7582 O O . CYS B 1 357 ? 229.75600 205.93100 179.29300 1.000 20.15292 357 CYS B O 1
ATOM 7585 N N . ALA B 1 358 ? 229.55700 204.44500 180.97000 1.000 22.40442 358 ALA B N 1
ATOM 7586 C CA . ALA B 1 358 ? 230.45100 203.49000 180.32300 1.000 22.40442 358 ALA B CA 1
ATOM 7587 C C . ALA B 1 358 ? 229.83300 202.92100 179.05200 1.000 22.40442 358 ALA B C 1
ATOM 7588 O O . ALA B 1 358 ? 230.52800 202.74100 178.04500 1.000 22.40442 358 ALA B O 1
ATOM 7590 N N . THR B 1 359 ? 228.53300 202.63300 179.07700 1.000 26.67707 359 THR B N 1
ATOM 7591 C CA . THR B 1 359 ? 227.86400 201.98100 177.95900 1.000 26.67707 359 THR B CA 1
ATOM 7592 C C . THR B 1 359 ? 227.43100 202.96000 176.86800 1.000 26.67707 359 THR B C 1
ATOM 7593 O O . THR B 1 359 ? 227.09100 202.52100 175.76300 1.000 26.67707 359 THR B O 1
ATOM 7597 N N . VAL B 1 360 ? 227.48100 204.27000 177.13000 1.000 27.31448 360 VAL B N 1
ATOM 7598 C CA . VAL B 1 360 ? 226.94300 205.25000 176.18500 1.000 27.31448 360 VAL B CA 1
ATOM 7599 C C . VAL B 1 360 ? 227.67500 205.21400 174.84800 1.000 27.31448 360 VAL B C 1
ATOM 7600 O O . VAL B 1 360 ? 227.09500 205.55200 173.80900 1.000 27.31448 360 VAL B O 1
ATOM 7604 N N . ASP B 1 361 ? 228.94800 204.81300 174.84100 1.000 37.77678 361 ASP B N 1
ATOM 7605 C CA . ASP B 1 361 ? 229.70400 204.81700 173.59200 1.000 37.77678 361 ASP B CA 1
ATOM 7606 C C . ASP B 1 361 ? 229.27600 203.69100 172.66000 1.000 37.77678 361 ASP B C 1
ATOM 7607 O O . ASP B 1 361 ? 229.40100 203.82100 171.43700 1.000 37.77678 361 ASP B O 1
ATOM 7612 N N . GLU B 1 362 ? 228.77300 202.58600 173.20700 1.000 40.81003 362 GLU B N 1
ATOM 7613 C CA . GLU B 1 362 ? 228.36500 201.43600 172.41200 1.000 40.81003 362 GLU B CA 1
ATOM 7614 C C . GLU B 1 362 ? 226.86000 201.38200 172.17600 1.000 40.81003 362 GLU B C 1
ATOM 7615 O O . GLU B 1 362 ? 226.36100 200.37600 171.66300 1.000 40.81003 362 GLU B O 1
ATOM 7621 N N . ASN B 1 363 ? 226.12800 202.43500 172.53400 1.000 30.24681 363 ASN B N 1
ATOM 7622 C CA . ASN B 1 363 ? 224.68000 202.43600 172.36600 1.000 30.24681 363 ASN B CA 1
ATOM 7623 C C . ASN B 1 363 ? 224.32900 202.61600 170.89400 1.000 30.24681 363 ASN B C 1
ATOM 7624 O O . ASN B 1 363 ? 224.64300 203.65000 170.29500 1.000 30.24681 363 ASN B O 1
ATOM 7629 N N . ILE B 1 364 ? 223.67400 201.60800 170.31500 1.000 26.29543 364 ILE B N 1
ATOM 7630 C CA . ILE B 1 364 ? 223.35400 201.65300 168.88700 1.000 26.29543 364 ILE B CA 1
ATOM 7631 C C . ILE B 1 364 ? 222.40300 202.79000 168.53600 1.000 26.29543 364 ILE B C 1
ATOM 7632 O O . ILE B 1 364 ? 222.65800 203.49100 167.54300 1.000 26.29543 364 ILE B O 1
ATOM 7637 N N . PRO B 1 365 ? 221.28800 203.00400 169.24800 1.000 25.82158 365 PRO B N 1
ATOM 7638 C CA . PRO B 1 365 ? 220.41200 204.13600 168.89100 1.000 25.82158 365 PRO B CA 1
ATOM 7639 C C . PRO B 1 365 ? 221.09600 205.49100 168.96100 1.000 25.82158 365 PRO B C 1
ATOM 7640 O O . PRO B 1 365 ? 220.89500 206.33000 168.07200 1.000 25.82158 365 PRO B O 1
ATOM 7644 N N . SER B 1 366 ? 221.91500 205.72600 169.98800 1.000 30.24505 366 SER B N 1
ATOM 7645 C CA . SER B 1 366 ? 222.61000 207.00600 170.09400 1.000 30.24505 366 SER B CA 1
ATOM 7646 C C . SER B 1 366 ? 223.64600 207.16100 168.98900 1.000 30.24505 366 SER B C 1
ATOM 7647 O O . SER B 1 366 ? 223.82400 208.25800 168.44600 1.000 30.24505 366 SER B O 1
ATOM 7650 N N . MET B 1 367 ? 224.34300 206.07500 168.64600 1.000 34.06299 367 MET B N 1
ATOM 7651 C CA . MET B 1 367 ? 225.29900 206.12500 167.54500 1.000 34.06299 367 MET B CA 1
ATOM 7652 C C . MET B 1 367 ? 224.60000 206.41800 166.22400 1.000 34.06299 367 MET B C 1
ATOM 7653 O O . MET B 1 367 ? 225.10100 207.19700 165.40500 1.000 34.06299 367 MET B O 1
ATOM 7658 N N . GLU B 1 368 ? 223.43900 205.79800 165.99800 1.000 27.78754 368 GLU B N 1
ATOM 7659 C CA . GLU B 1 368 ? 222.68400 206.05400 164.77700 1.000 27.78754 368 GLU B CA 1
ATOM 7660 C C . GLU B 1 368 ? 222.20400 207.49800 164.72000 1.000 27.78754 368 GLU B C 1
ATOM 7661 O O . GLU B 1 368 ? 222.24400 208.13200 163.65900 1.000 27.78754 368 GLU B O 1
ATOM 7667 N N . MET B 1 369 ? 221.74100 208.03400 165.85100 1.000 33.10293 369 MET B N 1
ATOM 7668 C CA . MET B 1 369 ? 221.30700 209.42700 165.88100 1.000 33.10293 369 MET B CA 1
ATOM 7669 C C . MET B 1 369 ? 222.47400 210.37700 165.64000 1.000 33.10293 369 MET B C 1
ATOM 7670 O O . MET B 1 369 ? 222.30600 211.42900 165.01300 1.000 33.10293 369 MET B O 1
ATOM 7675 N N . CYS B 1 370 ? 223.66200 210.02300 166.12800 1.000 41.31000 370 CYS B N 1
ATOM 7676 C CA . CYS B 1 370 ? 224.82900 210.89400 166.05400 1.000 41.31000 370 CYS B CA 1
ATOM 7677 C C . CYS B 1 370 ? 225.56000 210.82000 164.72000 1.000 41.31000 370 CYS B C 1
ATOM 7678 O O . CYS B 1 370 ? 226.50400 211.59000 164.51100 1.000 41.31000 370 CYS B O 1
ATOM 7681 N N . ASP B 1 371 ? 225.16000 209.92900 163.81700 1.000 51.73148 371 ASP B N 1
ATOM 7682 C CA . ASP B 1 371 ? 225.88000 209.74600 162.56100 1.000 51.73148 371 ASP B CA 1
ATOM 7683 C C . ASP B 1 371 ? 225.66700 210.95800 161.66200 1.000 51.73148 371 ASP B C 1
ATOM 7684 O O . ASP B 1 371 ? 224.54500 211.22400 161.22000 1.000 51.73148 371 ASP B O 1
ATOM 7689 N N . GLN B 1 372 ? 226.74500 211.69600 161.39000 1.000 57.42564 372 GLN B N 1
ATOM 7690 C CA . GLN B 1 372 ? 226.67100 212.83100 160.48000 1.000 57.42564 372 GLN B CA 1
ATOM 7691 C C . GLN B 1 372 ? 226.72900 212.41600 159.01700 1.000 57.42564 372 GLN B C 1
ATOM 7692 O O . GLN B 1 372 ? 226.38000 213.22000 158.14600 1.000 57.42564 372 GLN B O 1
ATOM 7698 N N . ARG B 1 373 ? 227.16700 211.18800 158.72700 1.000 62.39927 373 ARG B N 1
ATOM 7699 C CA . ARG B 1 373 ? 227.18700 210.71700 157.34500 1.000 62.39927 373 ARG B CA 1
ATOM 7700 C C . ARG B 1 373 ? 225.77600 210.64000 156.77700 1.000 62.39927 373 ARG B C 1
ATOM 7701 O O . ARG B 1 373 ? 225.53000 211.03800 155.63300 1.000 62.39927 373 ARG B O 1
ATOM 7709 N N . TYR B 1 374 ? 224.83500 210.12800 157.56600 1.000 64.52379 374 TYR B N 1
ATOM 7710 C CA . TYR B 1 374 ? 223.44900 210.06800 157.13300 1.000 64.52379 374 TYR B CA 1
ATOM 7711 C C . TYR B 1 374 ? 222.82200 211.45600 157.18000 1.000 64.52379 374 TYR B C 1
ATOM 7712 O O . TYR B 1 374 ? 223.21800 212.31600 157.97000 1.000 64.52379 374 TYR B O 1
ATOM 7721 N N . ASN B 1 375 ? 221.83100 211.67100 156.32000 1.000 51.60261 375 ASN B N 1
ATOM 7722 C CA . ASN B 1 375 ? 221.12900 212.94800 156.22800 1.000 51.60261 375 ASN B CA 1
ATOM 7723 C C . ASN B 1 375 ? 219.65800 212.69800 156.54400 1.000 51.60261 375 ASN B C 1
ATOM 7724 O O . ASN B 1 375 ? 218.89300 212.26700 155.67500 1.000 51.60261 375 ASN B O 1
ATOM 7729 N N . ILE B 1 376 ? 219.26600 212.96900 157.78600 1.000 36.55550 376 ILE B N 1
ATOM 7730 C CA . ILE B 1 376 ? 217.88800 212.81800 158.23700 1.000 36.55550 376 ILE B CA 1
ATOM 7731 C C . ILE B 1 376 ? 217.35500 214.20200 158.57600 1.000 36.55550 376 ILE B C 1
ATOM 7732 O O . ILE B 1 376 ? 217.87700 214.87400 159.47400 1.000 36.55550 376 ILE B O 1
ATOM 7737 N N . THR B 1 377 ? 216.31700 214.62500 157.86300 1.000 29.45102 377 THR B N 1
ATOM 7738 C CA . THR B 1 377 ? 215.72200 215.94100 158.04800 1.000 29.45102 377 THR B CA 1
ATOM 7739 C C . THR B 1 377 ? 214.43200 215.80600 158.84500 1.000 29.45102 377 THR B C 1
ATOM 7740 O O . THR B 1 377 ? 213.53700 215.04500 158.46300 1.000 29.45102 377 THR B O 1
ATOM 7744 N N . MET B 1 378 ? 214.34300 216.54200 159.94600 1.000 28.35897 378 MET B N 1
ATOM 7745 C CA . MET B 1 378 ? 213.17400 216.52600 160.80900 1.000 28.35897 378 MET B CA 1
ATOM 7746 C C . MET B 1 378 ? 212.28300 217.72500 160.51500 1.000 28.35897 378 MET B C 1
ATOM 7747 O O . MET B 1 378 ? 212.75300 218.78700 160.09900 1.000 28.35897 378 MET B O 1
ATOM 7752 N N . CYS B 1 379 ? 210.98500 217.54400 160.73600 1.000 29.88558 379 CYS B N 1
ATOM 7753 C CA . CYS B 1 379 ? 210.04500 218.63100 160.53900 1.000 29.88558 379 CYS B CA 1
ATOM 7754 C C . CYS B 1 379 ? 210.23400 219.69100 161.62400 1.000 29.88558 379 CYS B C 1
ATOM 7755 O O . CYS B 1 379 ? 210.72400 219.39300 162.71600 1.000 29.88558 379 CYS B O 1
ATOM 7758 N N . PRO B 1 380 ? 209.86000 220.93700 161.34400 1.000 33.91802 380 PRO B N 1
ATOM 7759 C CA . PRO B 1 380 ? 210.04000 222.00000 162.33800 1.000 33.91802 380 PRO B CA 1
ATOM 7760 C C . PRO B 1 380 ? 209.18200 221.77200 163.57100 1.000 33.91802 380 PRO B C 1
ATOM 7761 O O . PRO B 1 380 ? 208.08900 221.20600 163.50400 1.000 33.91802 380 PRO B O 1
ATOM 7765 N N . LEU B 1 381 ? 209.69800 222.22400 164.71200 1.000 38.83419 381 LEU B N 1
ATOM 7766 C CA . LEU B 1 381 ? 208.99500 222.11500 165.98300 1.000 38.83419 381 LEU B CA 1
ATOM 7767 C C . LEU B 1 381 ? 208.05400 223.28500 166.23900 1.000 38.83419 381 LEU B C 1
ATOM 7768 O O . LEU B 1 381 ? 207.34800 223.28400 167.25300 1.000 38.83419 381 LEU B O 1
ATOM 7773 N N . CYS B 1 382 ? 208.02900 224.27800 165.35200 1.000 46.34298 382 CYS B N 1
ATOM 7774 C CA . CYS B 1 382 ? 207.10700 225.39800 165.45000 1.000 46.34298 382 CYS B CA 1
ATOM 7775 C C . CYS B 1 382 ? 206.65000 225.77200 164.04700 1.000 46.34298 382 CYS B C 1
ATOM 7776 O O . CYS B 1 382 ? 207.24000 225.35300 163.04700 1.000 46.34298 382 CYS B O 1
ATOM 7779 N N . ASP B 1 383 ? 205.57800 226.56400 163.98100 1.000 49.17465 383 ASP B N 1
ATOM 7780 C CA . ASP B 1 383 ? 204.93600 226.85300 162.70200 1.000 49.17465 383 ASP B CA 1
ATOM 7781 C C . ASP B 1 383 ? 205.87500 227.59900 161.75800 1.000 49.17465 383 ASP B C 1
ATOM 7782 O O . ASP B 1 383 ? 206.27200 227.07400 160.71300 1.000 49.17465 383 ASP B O 1
ATOM 7787 N N . LYS B 1 384 ? 206.25300 228.82300 162.11800 1.000 49.97918 384 LYS B N 1
ATOM 7788 C CA . LYS B 1 384 ? 207.07900 229.65000 161.24700 1.000 49.97918 384 LYS B CA 1
ATOM 7789 C C . LYS B 1 384 ? 208.35000 230.17000 161.89800 1.000 49.97918 384 LYS B C 1
ATOM 7790 O O . LYS B 1 384 ? 209.25200 230.60400 161.17200 1.000 49.97918 384 LYS B O 1
ATOM 7796 N N . THR B 1 385 ? 208.45400 230.15000 163.22800 1.000 53.23501 385 THR B N 1
ATOM 7797 C CA . THR B 1 385 ? 209.65900 230.64600 163.88400 1.000 53.23501 385 THR B CA 1
ATOM 7798 C C . THR B 1 385 ? 210.87400 229.79000 163.54400 1.000 53.23501 385 THR B C 1
ATOM 7799 O O . THR B 1 385 ? 211.96500 230.32000 163.30400 1.000 53.23501 385 THR B O 1
ATOM 7803 N N . CYS B 1 386 ? 210.70700 228.47100 163.51500 1.000 50.23245 386 CYS B N 1
ATOM 7804 C CA . CYS B 1 386 ? 211.80000 227.54500 163.26500 1.000 50.23245 386 CYS B CA 1
ATOM 7805 C C . CYS B 1 386 ? 211.60400 226.83300 161.93200 1.000 50.23245 386 CYS B C 1
ATOM 7806 O O . CYS B 1 386 ? 210.52000 226.84700 161.34400 1.000 50.23245 386 CYS B O 1
ATOM 7809 N N . SER B 1 387 ? 212.68100 226.20300 161.46400 1.000 43.05688 387 SER B N 1
ATOM 7810 C CA . SER B 1 387 ? 212.66700 225.49100 160.19300 1.000 43.05688 387 SER B CA 1
ATOM 7811 C C . SER B 1 387 ? 213.15300 224.05800 160.37200 1.000 43.05688 387 SER B C 1
ATOM 7812 O O . SER B 1 387 ? 213.30100 223.58500 161.50300 1.000 43.05688 387 SER B O 1
ATOM 7815 N N . TYR B 1 388 ? 213.39500 223.36200 159.26300 1.000 33.67286 388 TYR B N 1
ATOM 7816 C CA . TYR B 1 388 ? 213.85600 221.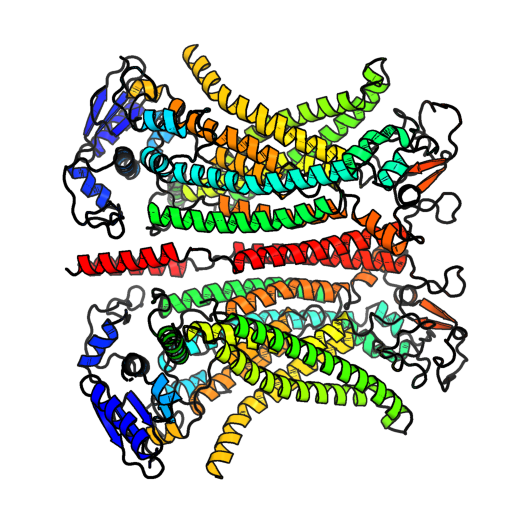98200 159.32900 1.000 33.67286 388 TYR B CA 1
ATOM 7817 C C . TYR B 1 388 ? 215.22000 221.90200 160.00200 1.000 33.67286 388 TYR B C 1
ATOM 7818 O O . TYR B 1 388 ? 216.07800 222.76800 159.81400 1.000 33.67286 388 TYR B O 1
ATOM 7827 N N . TRP B 1 389 ? 215.41700 220.84800 160.79100 1.000 29.45245 389 TRP B N 1
ATOM 7828 C CA . TRP B 1 389 ? 216.65700 220.63100 161.51700 1.000 29.45245 389 TRP B CA 1
ATOM 7829 C C . TRP B 1 389 ? 217.13900 219.20600 161.29100 1.000 29.45245 389 TRP B C 1
ATOM 7830 O O . TRP B 1 389 ? 216.34000 218.28300 161.11600 1.000 29.45245 389 TRP B O 1
ATOM 7841 N N . LYS B 1 390 ? 218.45700 219.03700 161.29400 1.000 32.19946 390 LYS B N 1
ATOM 7842 C CA . LYS B 1 390 ? 219.05200 217.72600 161.09000 1.000 32.19946 390 LYS B CA 1
ATOM 7843 C C . LYS B 1 390 ? 219.01800 216.91100 162.37700 1.000 32.19946 390 LYS B C 1
ATOM 7844 O O . LYS B 1 390 ? 219.16400 217.44300 163.48100 1.000 32.19946 390 LYS B O 1
ATOM 7850 N N . MET B 1 391 ? 218.82400 215.60000 162.22200 1.000 37.18631 391 MET B N 1
ATOM 7851 C CA . MET B 1 391 ? 218.75100 214.71800 163.38200 1.000 37.18631 391 MET B CA 1
ATOM 7852 C C . MET B 1 391 ? 220.07400 214.66400 164.13600 1.000 37.18631 391 MET B C 1
ATOM 7853 O O . MET B 1 391 ? 220.08300 214.42100 165.34800 1.000 37.18631 391 MET B O 1
ATOM 7858 N N . SER B 1 392 ? 221.19400 214.88400 163.44500 1.000 35.22499 392 SER B N 1
ATOM 7859 C CA . SER B 1 392 ? 222.49900 214.84900 164.09100 1.000 35.22499 392 SER B CA 1
ATOM 7860 C C . SER B 1 392 ? 222.75900 216.06400 164.97200 1.000 35.22499 392 SER B C 1
ATOM 7861 O O . SER B 1 392 ? 223.69000 216.02800 165.78300 1.000 35.22499 392 SER B O 1
ATOM 7864 N N . SER B 1 393 ? 221.96700 217.13000 164.83700 1.000 32.19464 393 SER B N 1
ATOM 7865 C CA . SER B 1 393 ? 222.17400 218.32100 165.65300 1.000 32.19464 393 SER B CA 1
ATOM 7866 C C . SER B 1 393 ? 221.88300 218.07400 167.12800 1.000 32.19464 393 SER B C 1
ATOM 7867 O O . SER B 1 393 ? 222.34600 218.84400 167.97500 1.000 32.19464 393 SER B O 1
ATOM 7870 N N . ALA B 1 394 ? 221.12900 217.02400 167.45300 1.000 33.70903 394 ALA B N 1
ATOM 7871 C CA . ALA B 1 394 ? 220.82400 216.66400 168.83100 1.000 33.70903 394 ALA B CA 1
ATOM 7872 C C . ALA B 1 394 ? 221.60100 215.43000 169.27900 1.000 33.70903 394 ALA B C 1
ATOM 7873 O O . ALA B 1 394 ? 221.09300 214.61600 170.05400 1.000 33.70903 394 ALA B O 1
ATOM 7875 N N . CYS B 1 395 ? 222.83400 215.27800 168.79000 1.000 32.94487 395 CYS B N 1
ATOM 7876 C CA . CYS B 1 395 ? 223.64400 214.12200 169.16500 1.000 32.94487 395 CYS B CA 1
ATOM 7877 C C . CYS B 1 395 ? 223.96500 214.12600 170.65300 1.000 32.94487 395 CYS B C 1
ATOM 7878 O O . CYS B 1 395 ? 223.90100 213.08100 171.31200 1.000 32.94487 395 CYS B O 1
ATOM 7881 N N . ALA B 1 396 ? 224.32100 215.29000 171.20000 1.000 27.05041 396 ALA B N 1
ATOM 7882 C CA . ALA B 1 396 ? 224.63200 215.37400 172.62300 1.000 27.05041 396 ALA B CA 1
ATOM 7883 C C . ALA B 1 396 ? 223.41200 215.04500 173.47100 1.000 27.05041 396 ALA B C 1
ATOM 7884 O O . ALA B 1 396 ? 223.53200 214.41600 174.53000 1.000 27.05041 396 ALA B O 1
ATOM 7886 N N . THR B 1 397 ? 222.22600 215.46600 173.02300 1.000 27.17002 397 THR B N 1
ATOM 7887 C CA . THR B 1 397 ? 221.00900 215.19300 173.77700 1.000 27.17002 397 THR B CA 1
ATOM 7888 C C . THR B 1 397 ? 220.74400 213.69600 173.88300 1.000 27.17002 397 THR B C 1
ATOM 7889 O O . THR B 1 397 ? 220.39600 213.19900 174.95700 1.000 27.17002 397 THR B O 1
ATOM 7893 N N . ALA B 1 398 ? 220.91000 212.95900 172.78200 1.000 24.45567 398 ALA B N 1
ATOM 7894 C CA . ALA B 1 398 ? 220.67200 211.51800 172.81500 1.000 24.45567 398 ALA B CA 1
ATOM 7895 C C . ALA B 1 398 ? 221.68100 210.80400 173.70800 1.000 24.45567 398 ALA B C 1
ATOM 7896 O O . ALA B 1 398 ? 221.31300 209.90800 174.48200 1.000 24.45567 398 ALA B O 1
ATOM 7898 N N . ARG B 1 399 ? 222.95900 211.17600 173.60700 1.000 23.72137 399 ARG B N 1
ATOM 7899 C CA . ARG B 1 399 ? 223.98000 210.54700 174.43700 1.000 23.72137 399 ARG B CA 1
ATOM 7900 C C . ARG B 1 399 ? 223.74000 210.83300 175.91400 1.000 23.72137 399 ARG B C 1
ATOM 7901 O O . ARG B 1 399 ? 223.89800 209.94500 176.76000 1.000 23.72137 399 ARG B O 1
ATOM 7909 N N . ALA B 1 400 ? 223.35800 212.06900 176.24400 1.000 21.15707 400 ALA B N 1
ATOM 7910 C CA . ALA B 1 400 ? 223.02000 212.39000 177.62600 1.000 21.15707 400 ALA B CA 1
ATOM 7911 C C . ALA B 1 400 ? 221.78600 211.62400 178.08400 1.000 21.15707 400 ALA B C 1
ATOM 7912 O O . ALA B 1 400 ? 221.72400 211.16300 179.22900 1.000 21.15707 400 ALA B O 1
ATOM 7914 N N . SER B 1 401 ? 220.79400 211.47700 177.20200 1.000 20.68907 401 SER B N 1
ATOM 7915 C CA . SER B 1 401 ? 219.56900 210.77300 177.56000 1.000 20.68907 401 SER B CA 1
ATOM 7916 C C . SER B 1 401 ? 219.83900 209.30500 177.85500 1.000 20.68907 401 SER B C 1
ATOM 7917 O O . SER B 1 401 ? 219.22000 208.72900 178.75500 1.000 20.68907 401 SER B O 1
ATOM 7920 N N . HIS B 1 402 ? 220.76000 208.68700 177.10500 1.000 19.49997 402 HIS B N 1
ATOM 7921 C CA . HIS B 1 402 ? 221.04900 207.26700 177.30500 1.000 19.49997 402 HIS B CA 1
ATOM 7922 C C . HIS B 1 402 ? 221.49900 206.96900 178.73000 1.000 19.49997 402 HIS B C 1
ATOM 7923 O O . HIS B 1 402 ? 221.22900 205.88000 179.25100 1.000 19.49997 402 HIS B O 1
ATOM 7930 N N . LEU B 1 403 ? 222.16800 207.91900 179.38400 1.000 16.30853 403 LEU B N 1
ATOM 7931 C CA . LEU B 1 403 ? 222.56300 207.73400 180.77400 1.000 16.30853 403 LEU B CA 1
ATOM 7932 C C . LEU B 1 403 ? 221.37600 207.68600 181.72600 1.000 16.30853 403 LEU B C 1
ATOM 7933 O O . LEU B 1 403 ? 221.55300 207.29400 182.88500 1.000 16.30853 403 LEU B O 1
ATOM 7938 N N . PHE B 1 404 ? 220.18000 208.07000 181.27600 1.000 15.68243 404 PHE B N 1
ATOM 7939 C CA . PHE B 1 404 ? 219.00900 208.12500 182.13700 1.000 15.68243 404 PHE B CA 1
ATOM 7940 C C . PHE B 1 404 ? 217.93300 207.10600 181.78600 1.000 15.68243 404 PHE B C 1
ATOM 7941 O O . PHE B 1 404 ? 216.98100 206.95400 182.56000 1.000 15.68243 404 PHE B O 1
ATOM 7949 N N . ASP B 1 405 ? 218.04400 206.40800 180.65500 1.000 17.60492 405 ASP B N 1
ATOM 7950 C CA . ASP B 1 405 ? 217.11200 205.33100 180.32500 1.000 17.60492 405 ASP B CA 1
ATOM 7951 C C . ASP B 1 405 ? 217.89300 204.14600 179.77100 1.000 17.60492 405 ASP B C 1
ATOM 7952 O O . ASP B 1 405 ? 218.49500 204.23200 178.69600 1.000 17.60492 405 ASP B O 1
ATOM 7957 N N . ASN B 1 406 ? 217.88400 203.04400 180.51100 1.000 16.41446 406 ASN B N 1
ATOM 7958 C CA . ASN B 1 406 ? 218.51400 201.79400 180.10900 1.000 16.41446 406 ASN B CA 1
ATOM 7959 C C . ASN B 1 406 ? 218.04300 200.70000 181.06000 1.000 16.41446 406 ASN B C 1
ATOM 7960 O O . ASN B 1 406 ? 217.27600 200.98800 181.98800 1.000 16.41446 406 ASN B O 1
ATOM 7965 N N . PRO B 1 407 ? 218.44200 199.43800 180.85500 1.000 14.25547 407 PRO B N 1
ATOM 7966 C CA . PRO B 1 407 ? 218.04500 198.39100 181.81500 1.000 14.25547 407 PRO B CA 1
ATOM 7967 C C . PRO B 1 407 ? 218.49800 198.67500 183.23600 1.000 14.25547 407 PRO B C 1
ATOM 7968 O O . PRO B 1 407 ? 217.81100 198.29400 184.19500 1.000 14.25547 407 PRO B O 1
ATOM 7972 N N . ALA B 1 408 ? 219.64000 199.34700 183.39700 1.000 13.48052 408 ALA B N 1
ATOM 7973 C CA . ALA B 1 408 ? 220.09900 199.71700 184.73000 1.000 13.48052 408 ALA B CA 1
ATOM 7974 C C . ALA B 1 408 ? 219.11500 200.66200 185.40700 1.000 13.48052 408 ALA B C 1
ATOM 7975 O O . ALA B 1 408 ? 218.89400 200.57300 186.61800 1.000 13.48052 408 ALA B O 1
ATOM 7977 N N . THR B 1 409 ? 218.50500 201.57100 184.64100 1.000 12.50903 409 THR B N 1
ATOM 7978 C CA . THR B 1 409 ? 217.53600 202.49400 185.22600 1.000 12.50903 409 THR B CA 1
ATOM 7979 C C . THR B 1 409 ? 216.27400 201.76800 185.68300 1.000 12.50903 409 THR B C 1
ATOM 7980 O O . THR B 1 409 ? 215.71200 202.09300 186.73500 1.000 12.50903 409 THR B O 1
ATOM 7984 N N . VAL B 1 410 ? 215.80700 200.78700 184.90900 1.000 9.41120 410 VAL B N 1
ATOM 7985 C CA . VAL B 1 410 ? 214.64700 200.00300 185.32900 1.000 9.41120 410 VAL B CA 1
ATOM 7986 C C . VAL B 1 410 ? 214.97400 199.20000 186.58400 1.000 9.41120 410 VAL B C 1
ATOM 7987 O O . VAL B 1 410 ? 214.16500 199.12200 187.52500 1.000 9.41120 410 VAL B O 1
ATOM 7991 N N . PHE B 1 411 ? 216.16100 198.58800 186.61500 1.000 9.46129 411 PHE B N 1
ATOM 7992 C CA . PHE B 1 411 ? 216.59100 197.87900 187.81400 1.000 9.46129 411 PHE B CA 1
ATOM 7993 C C . PHE B 1 411 ? 216.65700 198.81900 189.00800 1.000 9.46129 411 PHE B C 1
ATOM 7994 O O . PHE B 1 411 ? 216.29000 198.44100 190.12300 1.000 9.46129 411 PHE B O 1
ATOM 8002 N N . PHE B 1 412 ? 217.12200 200.05100 188.79300 1.000 8.18069 412 PHE B N 1
ATOM 8003 C CA . PHE B 1 412 ? 217.19400 201.01500 189.88300 1.000 8.18069 412 PHE B CA 1
ATOM 8004 C C . PHE B 1 412 ? 215.81000 201.45100 190.34200 1.000 8.18069 412 PHE B C 1
ATOM 8005 O O . PHE B 1 412 ? 215.61600 201.72200 191.52600 1.000 8.18069 412 PHE B O 1
ATOM 8013 N N . SER B 1 413 ? 214.84400 201.53500 189.42700 1.000 9.59837 413 SER B N 1
ATOM 8014 C CA . SER B 1 413 ? 213.47400 201.84200 189.83100 1.000 9.59837 413 SER B CA 1
ATOM 8015 C C . SER B 1 413 ? 212.91400 200.74500 190.73200 1.000 9.59837 413 SER B C 1
ATOM 8016 O O . SER B 1 413 ? 212.31100 201.02400 191.77900 1.000 9.59837 413 SER B O 1
ATOM 8019 N N . VAL B 1 414 ? 213.12100 199.48400 190.34300 1.000 8.13969 414 VAL B N 1
ATOM 8020 C CA . VAL B 1 414 ? 212.67600 198.37400 191.18700 1.000 8.13969 414 VAL B CA 1
ATOM 8021 C C . VAL B 1 414 ? 213.40900 198.39600 192.52600 1.000 8.13969 414 VAL B C 1
ATOM 8022 O O . VAL B 1 414 ? 212.80800 198.19200 193.59400 1.000 8.13969 414 VAL B O 1
ATOM 8026 N N . PHE B 1 415 ? 214.71900 198.64700 192.48600 1.000 9.95752 415 PHE B N 1
ATOM 8027 C CA . PHE B 1 415 ? 215.51800 198.70500 193.70200 1.000 9.95752 415 PHE B CA 1
ATOM 8028 C C . PHE B 1 415 ? 215.04900 199.82400 194.61800 1.000 9.95752 415 PHE B C 1
ATOM 8029 O O . PHE B 1 415 ? 215.06800 199.67500 195.83900 1.000 9.95752 415 PHE B O 1
ATOM 8037 N N . MET B 1 416 ? 214.62800 200.95400 194.05000 1.000 9.90102 416 MET B N 1
ATOM 8038 C CA . MET B 1 416 ? 214.17000 202.06600 194.87400 1.000 9.90102 416 MET B CA 1
ATOM 8039 C C . MET B 1 416 ? 212.78700 201.80800 195.45200 1.000 9.90102 416 MET B C 1
ATOM 8040 O O . MET B 1 416 ? 212.49300 202.26700 196.55800 1.000 9.90102 416 MET B O 1
ATOM 8045 N N . ALA B 1 417 ? 211.92800 201.07900 194.73800 1.000 8.99675 417 ALA B N 1
ATOM 8046 C CA . ALA B 1 417 ? 210.67500 200.64400 195.35100 1.000 8.99675 417 ALA B CA 1
ATOM 8047 C C . ALA B 1 417 ? 210.94700 199.74500 196.55500 1.000 8.99675 417 ALA B C 1
ATOM 8048 O O . ALA B 1 417 ? 210.39000 199.94600 197.65000 1.000 8.99675 417 ALA B O 1
ATOM 8050 N N . LEU B 1 418 ? 211.83200 198.76000 196.37500 1.000 9.86529 418 LEU B N 1
ATOM 8051 C CA . LEU B 1 418 ? 212.19700 197.88700 197.48700 1.000 9.86529 418 LEU B CA 1
ATOM 8052 C C . LEU B 1 418 ? 212.86800 198.67400 198.60700 1.000 9.86529 418 LEU B C 1
ATOM 8053 O O . LEU B 1 418 ? 212.66000 198.38700 199.79100 1.000 9.86529 418 LEU B O 1
ATOM 8058 N N . TRP B 1 419 ? 213.67700 199.67100 198.24800 1.000 9.96750 419 TRP B N 1
ATOM 8059 C CA . TRP B 1 419 ? 214.35400 200.50300 199.23400 1.000 9.96750 419 TRP B CA 1
ATOM 8060 C C . TRP B 1 419 ? 213.36200 201.33500 200.03100 1.000 9.96750 419 TRP B C 1
ATOM 8061 O O . TRP B 1 419 ? 213.54000 201.52900 201.23400 1.000 9.96750 419 TRP B O 1
ATOM 8072 N N . ALA B 1 420 ? 212.32900 201.86400 199.37400 1.000 9.64228 420 ALA B N 1
ATOM 8073 C CA . ALA B 1 420 ? 211.30100 202.60700 200.09400 1.000 9.64228 420 ALA B CA 1
ATOM 8074 C C . ALA B 1 420 ? 210.57000 201.70600 201.07900 1.000 9.64228 420 ALA B C 1
ATOM 8075 O O . ALA B 1 420 ? 210.32000 202.09900 202.22700 1.000 9.64228 420 ALA B O 1
ATOM 8077 N N . ALA B 1 421 ? 210.23100 200.48500 200.65300 1.000 10.26666 421 ALA B N 1
ATOM 8078 C CA . ALA B 1 421 ? 209.60000 199.54700 201.58100 1.000 10.26666 421 ALA B CA 1
ATOM 8079 C C . ALA B 1 421 ? 210.51800 199.22800 202.76000 1.000 10.26666 421 ALA B C 1
ATOM 8080 O O . ALA B 1 421 ? 210.08400 199.22000 203.92300 1.000 10.26666 421 ALA B O 1
ATOM 8082 N N . THR B 1 422 ? 211.79800 198.97400 202.47600 1.000 11.55216 422 THR B N 1
ATOM 8083 C CA . THR B 1 422 ? 212.75000 198.65100 203.53300 1.000 11.55216 422 THR B CA 1
ATOM 8084 C C . THR B 1 422 ? 212.95000 199.83000 204.47700 1.000 11.55216 422 THR B C 1
ATOM 8085 O O . THR B 1 422 ? 213.10100 199.64200 205.68600 1.000 11.55216 422 THR B O 1
ATOM 8089 N N . PHE B 1 423 ? 212.96900 201.05100 203.93900 1.000 14.25554 423 PHE B N 1
ATOM 8090 C CA . PHE B 1 423 ? 213.09400 202.24100 204.77200 1.000 14.25554 423 PHE B CA 1
ATOM 8091 C C . PHE B 1 423 ? 211.88200 202.41100 205.67300 1.000 14.25554 423 PHE B C 1
ATOM 8092 O O . PHE B 1 423 ? 212.02200 202.80600 206.83500 1.000 14.25554 423 PHE B O 1
ATOM 8100 N N . MET B 1 424 ? 210.68500 202.13200 205.15300 1.000 14.37958 424 MET B N 1
ATOM 8101 C CA . MET B 1 424 ? 209.49300 202.19300 205.99300 1.000 14.37958 424 MET B CA 1
ATOM 8102 C C . MET B 1 424 ? 209.58600 201.19400 207.14300 1.000 14.37958 424 MET B C 1
ATOM 8103 O O . MET B 1 424 ? 209.32500 201.53600 208.30400 1.000 14.37958 424 MET B O 1
ATOM 8108 N N . GLU B 1 425 ? 209.98400 199.95500 206.83800 1.000 15.50547 425 GLU B N 1
ATOM 8109 C CA . GLU B 1 425 ? 210.11800 198.94900 207.89200 1.000 15.50547 425 GLU B CA 1
ATOM 8110 C C . GLU B 1 425 ? 211.19400 199.33900 208.90200 1.000 15.50547 425 GLU B C 1
ATOM 8111 O O . GLU B 1 425 ? 211.01700 199.17100 210.11800 1.000 15.50547 425 GLU B O 1
ATOM 8117 N N . HIS B 1 426 ? 212.32400 199.85300 208.41200 1.000 15.03143 426 HIS B N 1
ATOM 8118 C CA . HIS B 1 426 ? 213.41600 200.24500 209.29100 1.000 15.03143 426 HIS B CA 1
ATOM 8119 C C . HIS B 1 426 ? 213.00900 201.40000 210.19200 1.000 15.03143 426 HIS B C 1
ATOM 8120 O O . HIS B 1 426 ? 213.35900 201.42200 211.37700 1.000 15.03143 426 HIS B O 1
ATOM 8127 N N . TRP B 1 427 ? 212.27200 202.37500 209.65300 1.000 21.26511 427 TRP B N 1
ATOM 8128 C CA . TRP B 1 427 ? 211.80000 203.47000 210.49100 1.000 21.26511 427 TRP B CA 1
ATOM 8129 C C . TRP B 1 427 ? 210.79600 202.98000 211.52100 1.000 21.26511 427 TRP B C 1
ATOM 8130 O O . TRP B 1 427 ? 210.78100 203.47200 212.65200 1.000 21.26511 427 TRP B O 1
ATOM 8141 N N . LYS B 1 428 ? 209.94100 202.02200 211.15400 1.000 18.69551 428 LYS B N 1
ATOM 8142 C CA . LYS B 1 428 ? 209.02100 201.45800 212.13800 1.000 18.69551 428 LYS B CA 1
ATOM 8143 C C . LYS B 1 428 ? 209.78500 200.81000 213.28800 1.000 18.69551 428 LYS B C 1
ATOM 8144 O O . LYS B 1 428 ? 209.48500 201.04500 214.46700 1.000 18.69551 428 LYS B O 1
ATOM 8150 N N . ARG B 1 429 ? 210.80000 200.00700 212.95900 1.000 22.48408 429 ARG B N 1
ATOM 8151 C CA . ARG B 1 429 ? 211.58500 199.35100 214.00300 1.000 22.48408 429 ARG B CA 1
ATOM 8152 C C . ARG B 1 429 ? 212.34300 200.36700 214.85400 1.000 22.48408 429 ARG B C 1
ATOM 8153 O O . ARG B 1 429 ? 212.39600 200.24100 216.08400 1.000 22.48408 429 ARG B O 1
ATOM 8161 N N . LYS B 1 430 ? 212.93200 201.38300 214.22000 1.000 19.50943 430 LYS B N 1
ATOM 8162 C CA . LYS B 1 430 ? 213.67500 202.39500 214.96400 1.000 19.50943 430 LYS B CA 1
ATOM 8163 C C . LYS B 1 430 ? 212.75100 203.21400 215.85700 1.000 19.50943 430 LYS B C 1
ATOM 8164 O O . LYS B 1 430 ? 213.12600 203.58300 216.97600 1.000 19.50943 430 LYS B O 1
ATOM 8170 N N . GLN B 1 431 ? 211.54300 203.51300 215.37800 1.000 21.94371 431 GLN B N 1
ATOM 8171 C CA . GLN B 1 431 ? 210.56900 204.22300 216.19700 1.000 21.94371 431 GLN B CA 1
ATOM 8172 C C . GLN B 1 431 ? 210.15800 203.39100 217.40100 1.000 21.94371 431 GLN B C 1
ATOM 8173 O O . GLN B 1 431 ? 210.01400 203.92000 218.50800 1.000 21.94371 431 GLN B O 1
ATOM 8179 N N . MET B 1 432 ? 209.96300 202.08400 217.20600 1.000 32.03404 432 MET B N 1
ATOM 8180 C CA . MET B 1 432 ? 209.65300 201.22100 218.34300 1.000 32.03404 432 MET B CA 1
ATOM 8181 C C . MET B 1 432 ? 210.80500 201.19000 219.34100 1.000 32.03404 432 MET B C 1
ATOM 8182 O O . MET B 1 432 ? 210.58500 201.22100 220.55900 1.000 32.03404 432 MET B O 1
ATOM 8187 N N . ARG B 1 433 ? 212.04300 201.13000 218.84300 1.000 30.38521 433 ARG B N 1
ATOM 8188 C CA . ARG B 1 433 ? 213.20100 201.14200 219.73400 1.000 30.38521 433 ARG B CA 1
ATOM 8189 C C . ARG B 1 433 ? 213.27800 202.44200 220.52500 1.000 30.38521 433 ARG B C 1
ATOM 8190 O O . ARG B 1 433 ? 213.55200 202.43000 221.73100 1.000 30.38521 433 ARG B O 1
ATOM 8198 N N . LEU B 1 434 ? 213.04300 203.57600 219.86100 1.000 25.24343 434 LEU B N 1
ATOM 8199 C CA . LEU B 1 434 ? 213.08100 204.86100 220.55200 1.000 25.24343 434 LEU B CA 1
ATOM 8200 C C . LEU B 1 434 ? 211.94900 204.97700 221.56300 1.000 25.24343 434 LEU B C 1
ATOM 8201 O O . LEU B 1 434 ? 212.12300 205.57300 222.63300 1.000 25.24343 434 LEU B O 1
ATOM 8206 N N . ASN B 1 435 ? 210.77700 204.42400 221.24000 1.000 30.25499 435 ASN B N 1
ATOM 8207 C CA . ASN B 1 435 ? 209.68000 204.40300 222.20000 1.000 30.25499 435 ASN B CA 1
ATOM 8208 C C . ASN B 1 435 ? 210.04900 203.58900 223.43100 1.000 30.25499 435 ASN B C 1
ATOM 8209 O O . ASN B 1 435 ? 209.79000 204.00900 224.56400 1.000 30.25499 435 ASN B O 1
ATOM 8214 N N . TYR B 1 436 ? 210.66400 202.42200 223.23000 1.000 39.05474 436 TYR B N 1
ATOM 8215 C CA . TYR B 1 436 ? 211.09900 201.61900 224.36800 1.000 39.05474 436 TYR B CA 1
ATOM 8216 C C . TYR B 1 436 ? 212.14700 202.35800 225.19100 1.000 39.05474 436 TYR B C 1
ATOM 8217 O O . TYR B 1 436 ? 212.13700 202.29700 226.42500 1.000 39.05474 436 TYR B O 1
ATOM 8226 N N . ARG B 1 437 ? 213.06100 203.06200 224.52100 1.000 29.08484 437 ARG B N 1
ATOM 8227 C CA . ARG B 1 437 ? 214.11000 203.78500 225.23100 1.000 29.08484 437 ARG B CA 1
ATOM 8228 C C . ARG B 1 437 ? 213.55300 204.98100 225.99500 1.000 29.08484 437 ARG B C 1
ATOM 8229 O O . ARG B 1 437 ? 213.99800 205.27100 227.11200 1.000 29.08484 437 ARG B O 1
ATOM 8237 N N . TRP B 1 438 ? 212.58500 205.69100 225.41300 1.000 28.44985 438 TRP B N 1
ATOM 8238 C CA . TRP B 1 438 ? 212.09900 206.94700 225.98000 1.000 28.44985 438 TRP B CA 1
ATOM 8239 C C . TRP B 1 438 ? 210.78900 206.78300 226.74600 1.000 28.44985 438 TRP B C 1
ATOM 8240 O O . TRP B 1 438 ? 210.72400 207.09300 227.93900 1.000 28.44985 438 TRP B O 1
ATOM 8251 N N . ASP B 1 439 ? 209.74000 206.29900 226.08300 1.000 39.45364 439 ASP B N 1
ATOM 8252 C CA . ASP B 1 439 ? 208.43000 206.21500 226.71400 1.000 39.45364 439 ASP B CA 1
ATOM 8253 C C . ASP B 1 439 ? 207.52000 205.32300 225.88200 1.000 39.45364 439 ASP B C 1
ATOM 8254 O O . ASP B 1 439 ? 207.47700 205.44200 224.65500 1.000 39.45364 439 ASP B O 1
ATOM 8259 N N . LEU B 1 440 ? 206.79500 204.43200 226.56000 1.000 52.35475 440 LEU B N 1
ATOM 8260 C CA . LEU B 1 440 ? 205.87000 203.51500 225.90400 1.000 52.35475 440 LEU B CA 1
ATOM 8261 C C . LEU B 1 440 ? 204.46200 203.61300 226.48100 1.000 52.35475 440 LEU B C 1
ATOM 8262 O O . LEU B 1 440 ? 203.66900 202.67700 226.33800 1.000 52.35475 440 LEU B O 1
ATOM 8267 N N . THR B 1 441 ? 204.13500 204.72900 227.13200 1.000 58.23378 441 THR B N 1
ATOM 8268 C CA . THR B 1 441 ? 202.81600 204.92800 227.73100 1.000 58.23378 441 THR B CA 1
ATOM 8269 C C . THR B 1 441 ? 201.91700 205.58900 226.69600 1.000 58.23378 441 THR B C 1
ATOM 8270 O O . THR B 1 441 ? 201.79200 206.81300 226.63600 1.000 58.23378 441 THR B O 1
ATOM 8274 N N . GLY B 1 442 ? 201.28000 204.76500 225.86700 1.000 59.97966 442 GLY B N 1
ATOM 8275 C CA . GLY B 1 442 ? 200.37600 205.24900 224.84700 1.000 59.97966 442 GLY B CA 1
ATOM 8276 C C . GLY B 1 442 ? 198.97800 205.57100 225.31700 1.000 59.97966 442 GLY B C 1
ATOM 8277 O O . GLY B 1 442 ? 198.14800 206.00500 224.51300 1.000 59.97966 442 GLY B O 1
ATOM 8278 N N . PHE B 1 443 ? 198.68800 205.37200 226.60000 1.000 71.30910 443 PHE B N 1
ATOM 8279 C CA . PHE B 1 443 ? 197.36000 205.64100 227.13600 1.000 71.30910 443 PHE B CA 1
ATOM 8280 C C . PHE B 1 443 ? 197.17700 207.14300 227.31700 1.000 71.30910 443 PHE B C 1
ATOM 8281 O O . PHE B 1 443 ? 197.90900 207.77600 228.08500 1.000 71.30910 443 PHE B O 1
ATOM 8289 N N . GLU B 1 444 ? 196.20200 207.71000 226.61000 1.000 74.38689 444 GLU B N 1
ATOM 8290 C CA . GLU B 1 444 ? 195.90600 209.13200 226.68900 1.000 74.38689 444 GLU B CA 1
ATOM 8291 C C . GLU B 1 444 ? 194.40000 209.33200 226.60400 1.000 74.38689 444 GLU B C 1
ATOM 8292 O O . GLU B 1 444 ? 193.65000 208.42000 226.24800 1.000 74.38689 444 GLU B O 1
ATOM 8298 N N . GLU B 1 445 ? 193.96500 210.54300 226.94300 1.000 78.57614 445 GLU B N 1
ATOM 8299 C CA . GLU B 1 445 ? 192.54700 210.86700 226.89200 1.000 78.57614 445 GLU B CA 1
ATOM 8300 C C . GLU B 1 445 ? 192.03900 210.81800 225.45500 1.000 78.57614 445 GLU B C 1
ATOM 8301 O O . GLU B 1 445 ? 192.75800 211.13400 224.50400 1.000 78.57614 445 GLU B O 1
ATOM 8307 N N . GLU B 1 446 ? 190.77600 210.41400 225.30400 1.000 88.17948 446 GLU B N 1
ATOM 8308 C CA . GLU B 1 446 ? 190.14200 210.30100 223.99000 1.000 88.17948 446 GLU B CA 1
ATOM 8309 C C . GLU B 1 446 ? 189.62100 211.67400 223.56100 1.000 88.17948 446 GLU B C 1
ATOM 8310 O O . GLU B 1 446 ? 188.42000 211.92000 223.43700 1.000 88.17948 446 GLU B O 1
ATOM 8316 N N . GLU B 1 447 ? 190.56800 212.58500 223.33400 1.000 83.54082 447 GLU B N 1
ATOM 8317 C CA . GLU B 1 447 ? 190.27900 213.97000 222.96800 1.000 83.54082 447 GLU B CA 1
ATOM 8318 C C . GLU B 1 447 ? 189.49300 214.70300 224.05000 1.000 83.54082 447 GLU B C 1
ATOM 8319 O O . GLU B 1 447 ? 188.77700 215.66600 223.75700 1.000 83.54082 447 GLU B O 1
ATOM 8325 N N . GLU B 1 448 ? 189.61300 214.26500 225.30200 1.000 78.38677 448 GLU B N 1
ATOM 8326 C CA . GLU B 1 448 ? 188.90100 214.87200 226.41700 1.000 78.38677 448 GLU B CA 1
ATOM 8327 C C . GLU B 1 448 ? 189.80100 215.71400 227.31100 1.000 78.38677 448 GLU B C 1
ATOM 8328 O O . GLU B 1 448 ? 189.31800 216.27100 228.30200 1.000 78.38677 448 GLU B O 1
ATOM 8334 N N . ALA B 1 449 ? 191.09100 215.82100 226.99000 1.000 68.25665 449 ALA B N 1
ATOM 8335 C CA . ALA B 1 449 ? 192.00500 216.58000 227.83700 1.000 68.25665 449 ALA B CA 1
ATOM 8336 C C . ALA B 1 449 ? 191.73300 218.07600 227.73600 1.000 68.25665 449 ALA B C 1
ATOM 8337 O O . ALA B 1 449 ? 191.40300 218.73000 228.73300 1.000 68.25665 449 ALA B O 1
ATOM 8339 N N . VAL B 1 450 ? 191.86600 218.63600 226.53700 1.000 66.08235 450 VAL B N 1
ATOM 8340 C CA . VAL B 1 450 ? 191.65200 220.05700 226.30000 1.000 66.08235 450 VAL B CA 1
ATOM 8341 C C . VAL B 1 450 ? 190.80800 220.22100 225.04400 1.000 66.08235 450 VAL B C 1
ATOM 8342 O O . VAL B 1 450 ? 191.03900 219.54400 224.03600 1.000 66.08235 450 VAL B O 1
ATOM 8346 N N . LYS B 1 451 ? 189.83100 221.12000 225.10700 1.000 66.73701 451 LYS B N 1
ATOM 8347 C CA . LYS B 1 451 ? 188.95400 221.41200 223.98600 1.000 66.73701 451 LYS B CA 1
ATOM 8348 C C . LYS B 1 451 ? 189.30500 222.76900 223.39000 1.000 66.73701 451 LYS B C 1
ATOM 8349 O O . LYS B 1 451 ? 189.76300 223.67500 224.09200 1.000 66.73701 451 LYS B O 1
ATOM 8355 N N . ASP B 1 452 ? 189.08900 222.89800 222.08300 1.000 61.46844 452 ASP B N 1
ATOM 8356 C CA . ASP B 1 452 ? 189.39700 224.14300 221.39300 1.000 61.46844 452 ASP B CA 1
ATOM 8357 C C . ASP B 1 452 ? 188.49600 225.26300 221.89800 1.000 61.46844 452 ASP B C 1
ATOM 8358 O O . ASP B 1 452 ? 187.26900 225.12400 221.92600 1.000 61.46844 452 ASP B O 1
ATOM 8363 N N . HIS B 1 453 ? 189.11200 226.37400 222.30100 1.000 63.37526 453 HIS B N 1
ATOM 8364 C CA . HIS B 1 453 ? 188.34200 227.51600 222.79200 1.000 63.37526 453 HIS B CA 1
ATOM 8365 C C . HIS B 1 453 ? 187.39200 228.08400 221.74600 1.000 63.37526 453 HIS B C 1
ATOM 8366 O O . HIS B 1 453 ? 186.23800 228.38600 222.09600 1.000 63.37526 453 HIS B O 1
ATOM 8373 N N . PRO B 1 454 ? 187.79500 228.29200 220.48600 1.000 58.62191 454 PRO B N 1
ATOM 8374 C CA . PRO B 1 454 ? 186.79600 228.67400 219.47200 1.000 58.62191 454 PRO B CA 1
ATOM 8375 C C . PRO B 1 454 ? 185.68700 227.64900 219.31600 1.000 58.62191 454 PRO B C 1
ATOM 8376 O O . PRO B 1 454 ? 184.52700 228.02200 219.10100 1.000 58.62191 454 PRO B O 1
ATOM 8380 N N . ARG B 1 455 ? 186.01100 226.35900 219.43400 1.000 57.97084 455 ARG B N 1
ATOM 8381 C CA . ARG B 1 455 ? 184.97300 225.33400 219.40600 1.000 57.97084 455 ARG B CA 1
ATOM 8382 C C . ARG B 1 455 ? 184.02600 225.48000 220.59000 1.000 57.97084 455 ARG B C 1
ATOM 8383 O O . ARG B 1 455 ? 182.80700 225.32500 220.44400 1.000 57.97084 455 ARG B O 1
ATOM 8391 N N . ALA B 1 456 ? 184.56900 225.77400 221.77400 1.000 61.01269 456 ALA B N 1
ATOM 8392 C CA . ALA B 1 456 ? 183.72400 225.98300 222.94500 1.000 61.01269 456 ALA B CA 1
ATOM 8393 C C . ALA B 1 456 ? 182.81500 227.19100 222.75900 1.000 61.01269 456 ALA B C 1
ATOM 8394 O O . ALA B 1 456 ? 181.63700 227.15400 223.13100 1.000 61.01269 456 ALA B O 1
ATOM 8396 N N . GLU B 1 457 ? 183.34700 228.27400 222.18900 1.000 62.07311 457 GLU B N 1
ATOM 8397 C CA . GLU B 1 457 ? 182.52700 229.45400 221.93100 1.000 62.07311 457 GLU B CA 1
ATOM 8398 C C . GLU B 1 457 ? 181.42700 229.15000 220.92100 1.000 62.07311 457 GLU B C 1
ATOM 8399 O O . GLU B 1 457 ? 180.28600 229.60100 221.07800 1.000 62.07311 457 GLU B O 1
ATOM 8405 N N . TYR B 1 458 ? 181.75400 228.38900 219.87400 1.000 64.24007 458 TYR B N 1
ATOM 8406 C CA . TYR B 1 458 ? 180.74800 228.00700 218.88700 1.000 64.24007 458 TYR B CA 1
ATOM 8407 C C . TYR B 1 458 ? 179.65500 227.15300 219.51800 1.000 64.24007 458 TYR B C 1
ATOM 8408 O O . TYR B 1 458 ? 178.46300 227.35200 219.24800 1.000 64.24007 458 TYR B O 1
ATOM 8417 N N . GLU B 1 459 ? 180.04200 226.20100 220.37000 1.000 67.47688 459 GLU B N 1
ATOM 8418 C CA . GLU B 1 459 ? 179.05700 225.36600 221.05000 1.000 67.47688 459 GLU B CA 1
ATOM 8419 C C . GLU B 1 459 ? 178.18300 226.19400 221.98400 1.000 67.47688 459 GLU B C 1
ATOM 8420 O O . GLU B 1 459 ? 176.97000 225.97300 222.06900 1.000 67.47688 459 GLU B O 1
ATOM 8426 N N . ALA B 1 460 ? 178.78400 227.14500 222.70400 1.000 65.50424 460 ALA B N 1
ATOM 8427 C CA . ALA B 1 460 ? 178.00600 228.00800 223.58600 1.000 65.50424 460 ALA B CA 1
ATOM 8428 C C . ALA B 1 460 ? 177.02000 228.85700 222.79500 1.000 65.50424 460 ALA B C 1
ATOM 8429 O O . ALA B 1 460 ? 175.87200 229.03900 223.21400 1.000 65.50424 460 ALA B O 1
ATOM 8431 N N . ARG B 1 461 ? 177.45200 229.38600 221.64700 1.000 67.57223 461 ARG B N 1
ATOM 8432 C CA . ARG B 1 461 ? 176.54800 230.15900 220.80100 1.000 67.57223 461 ARG B CA 1
ATOM 8433 C C . ARG B 1 461 ? 175.39900 229.29800 220.29300 1.000 67.57223 461 ARG B C 1
ATOM 8434 O O . ARG B 1 461 ? 174.24400 229.74000 220.27000 1.000 67.57223 461 ARG B O 1
ATOM 8442 N N . VAL B 1 462 ? 175.69800 228.06400 219.87900 1.000 68.80179 462 VAL B N 1
ATOM 8443 C CA . VAL B 1 462 ? 174.65100 227.16600 219.39900 1.000 68.80179 462 VAL B CA 1
ATOM 8444 C C . VAL B 1 462 ? 173.66100 226.85300 220.51500 1.000 68.80179 462 VAL B C 1
ATOM 8445 O O . VAL B 1 462 ? 172.44300 226.84200 220.30000 1.000 68.80179 462 VAL B O 1
ATOM 8449 N N . LEU B 1 463 ? 174.16700 226.58700 221.72100 1.000 67.94892 463 LEU B N 1
ATOM 8450 C CA . LEU B 1 463 ? 173.28700 226.28100 222.84500 1.000 67.94892 463 LEU B CA 1
ATOM 8451 C C . LEU B 1 463 ? 172.42100 227.47900 223.21500 1.000 67.94892 463 LEU B C 1
ATOM 8452 O O . LEU B 1 463 ? 171.23100 227.32500 223.51500 1.000 67.94892 463 LEU B O 1
ATOM 8457 N N . GLU B 1 464 ? 173.00100 228.68200 223.20800 1.000 71.38835 464 GLU B N 1
ATOM 8458 C CA . GLU B 1 464 ? 172.22300 229.87800 223.51400 1.000 71.38835 464 GLU B CA 1
ATOM 8459 C C . GLU B 1 464 ? 171.15000 230.12200 222.46000 1.000 71.38835 464 GLU B C 1
ATOM 8460 O O . GLU B 1 464 ? 170.02400 230.51100 222.78900 1.000 71.38835 464 GLU B O 1
ATOM 8466 N N . LYS B 1 465 ? 171.48500 229.90900 221.18400 1.000 71.29150 465 LYS B N 1
ATOM 8467 C CA . LYS B 1 465 ? 170.50000 230.09200 220.12300 1.000 71.29150 465 LYS B CA 1
ATOM 8468 C C . LYS B 1 465 ? 169.34300 229.11000 220.26500 1.000 71.29150 465 LYS B C 1
ATOM 8469 O O . LYS B 1 465 ? 168.17500 229.49000 220.12100 1.000 71.29150 465 LYS B O 1
ATOM 8475 N N . SER B 1 466 ? 169.64700 227.84900 220.55400 1.000 69.82268 466 SER B N 1
ATOM 8476 C CA . SER B 1 466 ? 168.62000 226.82200 220.70000 1.000 69.82268 466 SER B CA 1
ATOM 8477 C C . SER B 1 466 ? 169.22800 225.49900 221.15600 1.000 69.82268 466 SER B C 1
ATOM 8478 O O . SER B 1 466 ? 169.80900 225.41000 222.23700 1.000 69.82268 466 SER B O 1
ATOM 8481 N N . TRP B 1 483 ? 178.20200 218.95300 215.79600 1.000 70.31395 483 TRP B N 1
ATOM 8482 C CA . TRP B 1 483 ? 178.41600 217.92500 214.78500 1.000 70.31395 483 TRP B CA 1
ATOM 8483 C C . TRP B 1 483 ? 177.41300 218.05600 213.64300 1.000 70.31395 483 TRP B C 1
ATOM 8484 O O . TRP B 1 483 ? 176.21400 218.22400 213.87200 1.000 70.31395 483 TRP B O 1
ATOM 8495 N N . ARG B 1 484 ? 177.91900 217.98600 212.41300 1.000 68.87109 484 ARG B N 1
ATOM 8496 C CA . ARG B 1 484 ? 177.16500 218.08500 211.16700 1.000 68.87109 484 ARG B CA 1
ATOM 8497 C C . ARG B 1 484 ? 176.68100 219.50000 210.87600 1.000 68.87109 484 ARG B C 1
ATOM 8498 O O . ARG B 1 484 ? 176.02500 219.71500 209.84900 1.000 68.87109 484 ARG B O 1
ATOM 8506 N N . ASP B 1 485 ? 176.97300 220.47100 211.73800 1.000 65.33558 485 ASP B N 1
ATOM 8507 C CA . ASP B 1 485 ? 176.70900 221.87300 211.45000 1.000 65.33558 485 ASP B CA 1
ATOM 8508 C C . ASP B 1 485 ? 177.88300 222.54900 210.75600 1.000 65.33558 485 ASP B C 1
ATOM 8509 O O . ASP B 1 485 ? 177.82300 223.75400 210.49400 1.000 65.33558 485 ASP B O 1
ATOM 8514 N N . ARG B 1 486 ? 178.94100 221.79900 210.45600 1.000 51.47416 486 ARG B N 1
ATOM 8515 C CA . ARG B 1 486 ? 180.11000 222.30400 209.75200 1.000 51.47416 486 ARG B CA 1
ATOM 8516 C C . ARG B 1 486 ? 179.98100 222.18300 208.24000 1.000 51.47416 486 ARG B C 1
ATOM 8517 O O . ARG B 1 486 ? 180.95000 222.46800 207.52800 1.000 51.47416 486 ARG B O 1
ATOM 8525 N N . PHE B 1 487 ? 178.82000 221.75200 207.74400 1.000 58.19203 487 PHE B N 1
ATOM 8526 C CA . PHE B 1 487 ? 178.65900 221.50200 206.31400 1.000 58.19203 487 PHE B CA 1
ATOM 8527 C C . PHE B 1 487 ? 178.95900 222.71500 205.43900 1.000 58.19203 487 PHE B C 1
ATOM 8528 O O . PHE B 1 487 ? 179.63400 222.54000 204.40900 1.000 58.19203 487 PHE B O 1
ATOM 8536 N N . PRO B 1 488 ? 178.49200 223.93100 205.74900 1.000 55.73208 488 PRO B N 1
ATOM 8537 C CA . PRO B 1 488 ? 178.94200 225.09000 204.95800 1.000 55.73208 488 PRO B CA 1
ATOM 8538 C C . PRO B 1 488 ? 180.44700 225.28700 204.99800 1.000 55.73208 488 PRO B C 1
ATOM 8539 O O . PRO B 1 488 ? 181.03900 225.72000 204.00100 1.000 55.73208 488 PRO B O 1
ATOM 8543 N N . ALA B 1 489 ? 181.08600 224.98100 206.12900 1.000 50.99306 489 ALA B N 1
ATOM 8544 C CA . ALA B 1 489 ? 182.54200 225.04600 206.19400 1.000 50.99306 489 ALA B CA 1
ATOM 8545 C C . ALA B 1 489 ? 183.18300 223.98200 205.31200 1.000 50.99306 489 ALA B C 1
ATOM 8546 O O . ALA B 1 489 ? 184.16700 224.25700 204.61400 1.000 50.99306 489 ALA B O 1
ATOM 8548 N N . TYR B 1 490 ? 182.64600 222.75900 205.33500 1.000 46.99317 490 TYR B N 1
ATOM 8549 C CA . TYR B 1 490 ? 183.19900 221.68700 204.51200 1.000 46.99317 490 TYR B CA 1
ATOM 8550 C C . TYR B 1 490 ? 183.05800 222.00200 203.02800 1.000 46.99317 490 TYR B C 1
ATOM 8551 O O . TYR B 1 490 ? 183.99200 221.78300 202.24600 1.000 46.99317 490 TYR B O 1
ATOM 8560 N N . PHE B 1 491 ? 181.89400 222.51400 202.62100 1.000 48.26684 491 PHE B N 1
ATOM 8561 C CA . PHE B 1 491 ? 181.70700 222.91400 201.23100 1.000 48.26684 491 PHE B CA 1
ATOM 8562 C C . PHE B 1 491 ? 182.66400 224.03700 200.85500 1.000 48.26684 491 PHE B C 1
ATOM 8563 O O . PHE B 1 491 ? 183.23500 224.03800 199.75700 1.000 48.26684 491 PHE B O 1
ATOM 8571 N N . THR B 1 492 ? 182.85400 225.00200 201.75900 1.000 48.36802 492 THR B N 1
ATOM 8572 C CA . THR B 1 492 ? 183.80800 226.07500 201.50700 1.000 48.36802 492 THR B CA 1
ATOM 8573 C C . THR B 1 492 ? 185.22400 225.53200 201.37500 1.000 48.36802 492 THR B C 1
ATOM 8574 O O . THR B 1 492 ? 185.98600 225.97500 200.51000 1.000 48.36802 492 THR B O 1
ATOM 8578 N N . ASN B 1 493 ? 185.59500 224.57100 202.22600 1.000 45.39946 493 ASN B N 1
ATOM 8579 C CA . ASN B 1 493 ? 186.92400 223.97300 202.13400 1.000 45.39946 493 ASN B CA 1
ATOM 8580 C C . ASN B 1 493 ? 187.11700 223.26300 200.80000 1.000 45.39946 493 ASN B C 1
ATOM 8581 O O . ASN B 1 493 ? 188.16200 223.41300 200.15200 1.000 45.39946 493 ASN B O 1
ATOM 8586 N N . LEU B 1 494 ? 186.11900 222.48600 200.37300 1.000 43.89498 494 LEU B N 1
ATOM 8587 C CA . LEU B 1 494 ? 186.21700 221.78200 199.09900 1.000 43.89498 494 LEU B CA 1
ATOM 8588 C C . LEU B 1 494 ? 186.33400 222.76200 197.93900 1.000 43.89498 494 LEU B C 1
ATOM 8589 O O . LEU B 1 494 ? 187.16700 222.58500 197.03900 1.000 43.89498 494 LEU B O 1
ATOM 8594 N N . VAL B 1 495 ? 185.51100 223.81400 197.95100 1.000 43.92865 495 VAL B N 1
ATOM 8595 C CA . VAL B 1 495 ? 185.54100 224.79600 196.87100 1.000 43.92865 495 VAL B CA 1
ATOM 8596 C C . VAL B 1 495 ? 186.88200 225.51600 196.83900 1.000 43.92865 495 VAL B C 1
ATOM 8597 O O . VAL B 1 495 ? 187.45500 225.74100 195.76700 1.000 43.92865 495 VAL B O 1
ATOM 8601 N N . SER B 1 496 ? 187.40600 225.88800 198.01000 1.000 40.66868 496 SER B N 1
ATOM 8602 C CA . SER B 1 496 ? 188.69000 226.57800 198.06500 1.000 40.66868 496 SER B CA 1
ATOM 8603 C C . SER B 1 496 ? 189.82500 225.68700 197.57600 1.000 40.66868 496 SER B C 1
ATOM 8604 O O . SER B 1 496 ? 190.71600 226.15100 196.85700 1.000 40.66868 496 SER B O 1
ATOM 8607 N N . ILE B 1 497 ? 189.81600 224.40700 197.95700 1.000 38.93064 497 ILE B N 1
ATOM 8608 C CA . ILE B 1 497 ? 190.86700 223.49900 197.50500 1.000 38.93064 497 ILE B CA 1
ATOM 8609 C C . ILE B 1 497 ? 190.79600 223.30300 195.99400 1.000 38.93064 497 ILE B C 1
ATOM 8610 O O . ILE B 1 497 ? 191.82600 223.30000 195.30300 1.000 38.93064 497 ILE B O 1
ATOM 8615 N N . ILE B 1 498 ? 189.58400 223.13300 195.45700 1.000 37.74958 498 ILE B N 1
ATOM 8616 C CA . ILE B 1 498 ? 189.43000 222.98000 194.01200 1.000 37.74958 498 ILE B CA 1
ATOM 8617 C C . ILE B 1 498 ? 189.89600 224.23800 193.29200 1.000 37.74958 498 ILE B C 1
ATOM 8618 O O . ILE B 1 498 ? 190.55100 224.16500 192.24600 1.000 37.74958 498 ILE B O 1
ATOM 8623 N N . PHE B 1 499 ? 189.56400 225.41000 193.83800 1.000 40.88688 499 PHE B N 1
ATOM 8624 C CA . PHE B 1 499 ? 190.00400 226.66400 193.23700 1.000 40.88688 499 PHE B CA 1
ATOM 8625 C C . PHE B 1 499 ? 191.52200 226.78700 193.26700 1.000 40.88688 499 PHE B C 1
ATOM 8626 O O . PHE B 1 499 ? 192.13000 227.25900 192.30200 1.000 40.88688 499 PHE B O 1
ATOM 8634 N N . MET B 1 500 ? 192.15000 226.37100 194.37000 1.000 38.25985 500 MET B N 1
ATOM 8635 C CA . MET B 1 500 ? 193.60800 226.40200 194.46000 1.000 38.25985 500 MET B CA 1
ATOM 8636 C C . MET B 1 500 ? 194.24200 225.51300 193.39800 1.000 38.25985 500 MET B C 1
ATOM 8637 O O . MET B 1 500 ? 195.19400 225.91400 192.71500 1.000 38.25985 500 MET B O 1
ATOM 8642 N N . ILE B 1 501 ? 193.73200 224.28800 193.25800 1.000 33.54055 501 ILE B N 1
ATOM 8643 C CA . ILE B 1 501 ? 194.28900 223.36200 192.27500 1.000 33.54055 501 ILE B CA 1
ATOM 8644 C C . ILE B 1 501 ? 194.08700 223.89900 190.86300 1.000 33.54055 501 ILE B C 1
ATOM 8645 O O . ILE B 1 501 ? 194.98400 223.81300 190.01200 1.000 33.54055 501 ILE B O 1
ATOM 8650 N N . ALA B 1 502 ? 192.90900 224.46800 190.59400 1.000 37.00451 502 ALA B N 1
ATOM 8651 C CA . ALA B 1 502 ? 192.64600 225.05000 189.28400 1.000 37.00451 502 ALA B CA 1
ATOM 8652 C C . ALA B 1 502 ? 193.57200 226.22600 189.00500 1.000 37.00451 502 ALA B C 1
ATOM 8653 O O . ALA B 1 502 ? 194.03900 226.40000 187.87700 1.000 37.00451 502 ALA B O 1
ATOM 8655 N N . VAL B 1 503 ? 193.84500 227.04900 190.02000 1.000 35.34821 503 VAL B N 1
ATOM 8656 C CA . VAL B 1 503 ? 194.75300 228.17800 189.84100 1.000 35.34821 503 VAL B CA 1
ATOM 8657 C C . VAL B 1 503 ? 196.16500 227.69100 189.54700 1.000 35.34821 503 VAL B C 1
ATOM 8658 O O . VAL B 1 503 ? 196.87000 228.26200 188.70800 1.000 35.34821 503 VAL B O 1
ATOM 8662 N N . THR B 1 504 ? 196.60900 226.64100 190.24300 1.000 35.17876 504 THR B N 1
ATOM 8663 C CA . THR B 1 504 ? 197.93200 226.08800 189.96500 1.000 35.17876 504 THR B CA 1
ATOM 8664 C C . THR B 1 504 ? 198.01600 225.54900 188.54000 1.000 35.17876 504 THR B C 1
ATOM 8665 O O . THR B 1 504 ? 199.00500 225.78600 187.83100 1.000 35.17876 504 THR B O 1
ATOM 8669 N N . PHE B 1 505 ? 196.98000 224.83400 188.09800 1.000 33.45845 505 PHE B N 1
ATOM 8670 C CA . PHE B 1 505 ? 196.97600 224.31800 186.73200 1.000 33.45845 505 PHE B CA 1
ATOM 8671 C C . PHE B 1 505 ? 196.92900 225.45200 185.71200 1.000 33.45845 505 PHE B C 1
ATOM 8672 O O . PHE B 1 505 ? 197.55900 225.36800 184.65200 1.000 33.45845 505 PHE B O 1
ATOM 8680 N N . ALA B 1 506 ? 196.19500 226.52300 186.01800 1.000 33.74101 506 ALA B N 1
ATOM 8681 C CA . ALA B 1 506 ? 196.14600 227.67300 185.12200 1.000 33.74101 506 ALA B CA 1
ATOM 8682 C C . ALA B 1 506 ? 197.49500 228.37300 185.04700 1.000 33.74101 506 ALA B C 1
ATOM 8683 O O . ALA B 1 506 ? 197.88600 228.86500 183.98400 1.000 33.74101 506 ALA B O 1
ATOM 8685 N N . ILE B 1 507 ? 198.21800 228.43800 186.16500 1.000 33.74833 507 ILE B N 1
ATOM 8686 C CA . ILE B 1 507 ? 199.55400 229.02400 186.14600 1.000 33.74833 507 ILE B CA 1
ATOM 8687 C C . ILE B 1 507 ? 200.50300 228.15900 185.32800 1.000 33.74833 507 ILE B C 1
ATOM 8688 O O . ILE B 1 507 ? 201.36900 228.67100 184.60800 1.000 33.74833 507 ILE B O 1
ATOM 8693 N N . VAL B 1 508 ? 200.35600 226.83500 185.42100 1.000 35.65339 508 VAL B N 1
ATOM 8694 C CA . VAL B 1 508 ? 201.15300 225.94500 184.57800 1.000 35.65339 508 VAL B CA 1
ATOM 8695 C C . VAL B 1 508 ? 200.83600 226.18300 183.10500 1.000 35.65339 508 VAL B C 1
ATOM 8696 O O . VAL B 1 508 ? 201.73700 226.23900 182.25700 1.000 35.65339 508 VAL B O 1
ATOM 8700 N N . LEU B 1 509 ? 199.55000 226.33400 182.78100 1.000 34.57429 509 LEU B N 1
ATOM 8701 C CA . LEU B 1 509 ? 199.15700 226.61300 181.40200 1.000 34.57429 509 LEU B CA 1
ATOM 8702 C C . LEU B 1 509 ? 199.71800 227.94800 180.92500 1.000 34.57429 509 LEU B C 1
ATOM 8703 O O . LEU B 1 509 ? 200.13700 228.07500 179.76900 1.000 34.57429 509 LEU B O 1
ATOM 8708 N N . GLY B 1 510 ? 199.71600 228.95800 181.79500 1.000 35.52625 510 GLY B N 1
ATOM 8709 C CA . GLY B 1 510 ? 200.29000 230.24300 181.42900 1.000 35.52625 510 GLY B CA 1
ATOM 8710 C C . GLY B 1 510 ? 201.78700 230.16700 181.20300 1.000 35.52625 510 GLY B C 1
ATOM 8711 O O . GLY B 1 510 ? 202.32200 230.82000 180.30200 1.000 35.52625 510 GLY B O 1
ATOM 8712 N N . VAL B 1 511 ? 202.48500 229.38000 182.02400 1.000 36.62538 511 VAL B N 1
ATOM 8713 C CA . VAL B 1 511 ? 203.90700 229.13900 181.79200 1.000 36.62538 511 VAL B CA 1
ATOM 8714 C C . VAL B 1 511 ? 204.11000 228.45800 180.44600 1.000 36.62538 511 VAL B C 1
ATOM 8715 O O . VAL B 1 511 ? 205.08100 228.73500 179.73100 1.000 36.62538 511 VAL B O 1
ATOM 8719 N N . ILE B 1 512 ? 203.20000 227.55200 180.08400 1.000 33.19818 512 ILE B N 1
ATOM 8720 C CA . ILE B 1 512 ? 203.25000 226.92800 178.76300 1.000 33.19818 512 ILE B CA 1
ATOM 8721 C C . ILE B 1 512 ? 203.09200 227.98200 177.67300 1.000 33.19818 512 ILE B C 1
ATOM 8722 O O . ILE B 1 512 ? 203.83800 228.00300 176.68700 1.000 33.19818 512 ILE B O 1
ATOM 8727 N N . ILE B 1 513 ? 202.11400 228.87500 177.83800 1.000 37.65189 513 ILE B N 1
ATOM 8728 C CA . ILE B 1 513 ? 201.87400 229.92200 176.84900 1.000 37.65189 513 ILE B CA 1
ATOM 8729 C C . ILE B 1 513 ? 203.01800 230.92800 176.84600 1.000 37.65189 513 ILE B C 1
ATOM 8730 O O . ILE B 1 513 ? 203.30600 231.55700 175.82100 1.000 37.65189 513 ILE B O 1
ATOM 8735 N N . TYR B 1 514 ? 203.67200 231.11100 177.99500 1.000 38.77915 514 TYR B N 1
ATOM 8736 C CA . TYR B 1 514 ? 204.82600 232.00100 178.06800 1.000 38.77915 514 TYR B CA 1
ATOM 8737 C C . TYR B 1 514 ? 205.94000 231.54800 177.13500 1.000 38.77915 514 TYR B C 1
ATOM 8738 O O . TYR B 1 514 ? 206.51000 232.35400 176.38900 1.000 38.77915 514 TYR B O 1
ATOM 8747 N N . ARG B 1 515 ? 206.26100 230.25500 177.16300 1.000 38.56203 515 ARG B N 1
ATOM 8748 C CA . ARG B 1 515 ? 207.38800 229.75500 176.38600 1.000 38.56203 515 ARG B CA 1
ATOM 8749 C C . ARG B 1 515 ? 207.11600 229.84900 174.89000 1.000 38.56203 515 ARG B C 1
ATOM 8750 O O . ARG B 1 515 ? 208.02800 230.12800 174.10200 1.000 38.56203 515 ARG B O 1
ATOM 8758 N N . ILE B 1 516 ? 205.86900 229.61500 174.47900 1.000 38.13389 516 ILE B N 1
ATOM 8759 C CA . ILE B 1 516 ? 205.52700 229.67800 173.06200 1.000 38.13389 516 ILE B CA 1
ATOM 8760 C C . ILE B 1 516 ? 205.67200 231.10300 172.53900 1.000 38.13389 516 ILE B C 1
ATOM 8761 O O . ILE B 1 516 ? 206.28800 231.33900 171.49300 1.000 38.13389 516 ILE B O 1
ATOM 8766 N N . SER B 1 517 ? 205.10600 232.07400 173.25900 1.000 44.02850 517 SER B N 1
ATOM 8767 C CA . SER B 1 517 ? 205.13500 233.45500 172.78800 1.000 44.02850 517 SER B CA 1
ATOM 8768 C C . SER B 1 517 ? 206.54300 234.03500 172.84300 1.000 44.02850 517 SER B C 1
ATOM 8769 O O . SER B 1 517 ? 206.96900 234.73300 171.91600 1.000 44.02850 517 SER B O 1
ATOM 8772 N N . THR B 1 518 ? 207.27600 233.76500 173.92500 1.000 47.63120 518 THR B N 1
ATOM 8773 C CA . THR B 1 518 ? 208.62700 234.30100 174.05600 1.000 47.63120 518 THR B CA 1
ATOM 8774 C C . THR B 1 518 ? 209.55400 233.73300 172.98900 1.000 47.63120 518 THR B C 1
ATOM 8775 O O . THR B 1 518 ? 210.38800 234.45700 172.43100 1.000 47.63120 518 THR B O 1
ATOM 8779 N N . ALA B 1 519 ? 209.42900 232.43600 172.69600 1.000 45.94922 519 ALA B N 1
ATOM 8780 C CA . ALA B 1 519 ? 210.28200 231.81800 171.68600 1.000 45.94922 519 ALA B CA 1
ATOM 8781 C C . ALA B 1 519 ? 210.04300 232.42300 170.30800 1.000 45.94922 519 ALA B C 1
ATOM 8782 O O . ALA B 1 519 ? 210.99600 232.69100 169.56600 1.000 45.94922 519 ALA B O 1
ATOM 8784 N N . ALA B 1 520 ? 208.77700 232.64300 169.94600 1.000 49.42471 520 ALA B N 1
ATOM 8785 C CA . ALA B 1 520 ? 208.47500 233.22500 168.64200 1.000 49.42471 520 ALA B CA 1
ATOM 8786 C C . ALA B 1 520 ? 208.96100 234.66600 168.54900 1.000 49.42471 520 ALA B C 1
ATOM 8787 O O . ALA B 1 520 ? 209.55200 235.06400 167.53800 1.000 49.42471 520 ALA B O 1
ATOM 8789 N N . ALA B 1 521 ? 208.71900 235.46500 169.59100 1.000 48.67499 521 ALA B N 1
ATOM 8790 C CA . ALA B 1 521 ? 209.11200 236.87000 169.55600 1.000 48.67499 521 ALA B CA 1
ATOM 8791 C C . ALA B 1 521 ? 210.62800 237.02800 169.53900 1.000 48.67499 521 ALA B C 1
ATOM 8792 O O . ALA B 1 521 ? 211.15900 237.88300 168.82100 1.000 48.67499 521 ALA B O 1
ATOM 8794 N N . LEU B 1 522 ? 211.33900 236.21900 170.32800 1.000 51.98066 522 LEU B N 1
ATOM 8795 C CA . LEU B 1 522 ? 212.79000 236.36000 170.42200 1.000 51.98066 522 LEU B CA 1
ATOM 8796 C C . LEU B 1 522 ? 213.47100 236.04400 169.09500 1.000 51.98066 522 LEU B C 1
ATOM 8797 O O . LEU B 1 522 ? 214.42300 236.73000 168.70300 1.000 51.98066 522 LEU B O 1
ATOM 8802 N N . ALA B 1 523 ? 213.00400 235.01000 168.39200 1.000 57.60155 523 ALA B N 1
ATOM 8803 C CA . ALA B 1 523 ? 213.63800 234.62800 167.13400 1.000 57.60155 523 ALA B CA 1
ATOM 8804 C C . ALA B 1 523 ? 213.46400 235.69800 166.06400 1.000 57.60155 523 ALA B C 1
ATOM 8805 O O . ALA B 1 523 ? 214.32800 235.84400 165.19200 1.000 57.60155 523 ALA B O 1
ATOM 8807 N N . MET B 1 524 ? 212.36300 236.45100 166.10800 1.000 62.09502 524 MET B N 1
ATOM 8808 C CA . MET B 1 524 ? 212.14800 237.51100 165.13100 1.000 62.09502 524 MET B CA 1
ATOM 8809 C C . MET B 1 524 ? 213.15000 238.64900 165.27700 1.000 62.09502 524 MET B C 1
ATOM 8810 O O . MET B 1 524 ? 213.33500 239.41900 164.32900 1.000 62.09502 524 MET B O 1
ATOM 8815 N N . ASN B 1 525 ? 213.79500 238.77300 166.43300 1.000 61.88926 525 ASN B N 1
ATOM 8816 C CA . ASN B 1 525 ? 214.79400 239.81300 166.64700 1.000 61.88926 525 ASN B CA 1
ATOM 8817 C C . ASN B 1 525 ? 216.09200 239.48000 165.91800 1.000 61.88926 525 ASN B C 1
ATOM 8818 O O . ASN B 1 525 ? 216.71300 238.44900 166.17600 1.000 61.88926 525 ASN B O 1
ATOM 8823 N N . PRO B 1 528 ? 220.68400 237.79000 166.05300 1.000 60.54551 528 PRO B N 1
ATOM 8824 C CA . PRO B 1 528 ? 221.90600 238.02300 166.82900 1.000 60.54551 528 PRO B CA 1
ATOM 8825 C C . PRO B 1 528 ? 222.13500 236.95200 167.89000 1.000 60.54551 528 PRO B C 1
ATOM 8826 O O . PRO B 1 528 ? 221.85000 235.77900 167.65300 1.000 60.54551 528 PRO B O 1
ATOM 8830 N N . SER B 1 529 ? 222.64900 237.36200 169.05200 1.000 63.12594 529 SER B N 1
ATOM 8831 C CA . SER B 1 529 ? 222.86400 236.41300 170.13900 1.000 63.12594 529 SER B CA 1
ATOM 8832 C C . SER B 1 529 ? 221.54900 235.85700 170.66800 1.000 63.12594 529 SER B C 1
ATOM 8833 O O . SER B 1 529 ? 221.51900 234.74400 171.20500 1.000 63.12594 529 SER B O 1
ATOM 8836 N N . VAL B 1 530 ? 220.45800 236.61500 170.53500 1.000 65.71272 530 VAL B N 1
ATOM 8837 C CA . VAL B 1 530 ? 219.16400 236.15400 171.03000 1.000 65.71272 530 VAL B CA 1
ATOM 8838 C C . VAL B 1 530 ? 218.70000 234.92600 170.25600 1.000 65.71272 530 VAL B C 1
ATOM 8839 O O . VAL B 1 530 ? 218.22000 233.94900 170.84400 1.000 65.71272 530 VAL B O 1
ATOM 8843 N N . ARG B 1 531 ? 218.83800 234.94900 168.92800 1.000 65.31513 531 ARG B N 1
ATOM 8844 C CA . ARG B 1 531 ? 218.42800 233.80400 168.12400 1.000 65.31513 531 ARG B CA 1
ATOM 8845 C C . ARG B 1 531 ? 219.37300 232.62000 168.27300 1.000 65.31513 531 ARG B C 1
ATOM 8846 O O . ARG B 1 531 ? 218.99900 231.49700 167.91500 1.000 65.31513 531 ARG B O 1
ATOM 8854 N N . SER B 1 532 ? 220.58200 232.83900 168.78500 1.000 63.25706 532 SER B N 1
ATOM 8855 C CA . SER B 1 532 ? 221.51700 231.75300 169.04000 1.000 63.25706 532 SER B CA 1
ATOM 8856 C C . SER B 1 532 ? 221.30500 231.09600 170.39600 1.000 63.25706 532 SER B C 1
ATOM 8857 O O . SER B 1 532 ? 221.81500 229.99400 170.62000 1.000 63.25706 532 SER B O 1
ATOM 8860 N N . ASN B 1 533 ? 220.57000 231.74200 171.30300 1.000 60.91778 533 ASN B N 1
ATOM 8861 C CA . ASN B 1 533 ? 220.30100 231.18500 172.62200 1.000 60.91778 533 ASN B CA 1
ATOM 8862 C C . ASN B 1 533 ? 218.80600 231.16800 172.91900 1.000 60.91778 533 ASN B C 1
ATOM 8863 O O . ASN B 1 533 ? 218.38800 231.44000 174.04600 1.000 60.91778 533 ASN B O 1
ATOM 8868 N N . ILE B 1 534 ? 217.98900 230.83900 171.91600 1.000 61.15712 534 ILE B N 1
ATOM 8869 C CA . ILE B 1 534 ? 216.54200 230.84000 172.10700 1.000 61.15712 534 ILE B CA 1
ATOM 8870 C C . ILE B 1 534 ? 216.12800 229.74400 173.08100 1.000 61.15712 534 ILE B C 1
ATOM 8871 O O . ILE B 1 534 ? 215.20600 229.92300 173.88600 1.000 61.15712 534 ILE B O 1
ATOM 8876 N N . ARG B 1 535 ? 216.79900 228.59200 173.02400 1.000 62.11661 535 ARG B N 1
ATOM 8877 C CA . ARG B 1 535 ? 216.42500 227.46800 173.87600 1.000 62.11661 535 ARG B CA 1
ATOM 8878 C C . ARG B 1 535 ? 216.65800 227.79100 175.34800 1.000 62.11661 535 ARG B C 1
ATOM 8879 O O . ARG B 1 535 ? 215.72100 227.78800 176.15500 1.000 62.11661 535 ARG B O 1
ATOM 8887 N N . VAL B 1 536 ? 217.90700 228.08600 175.71300 1.000 54.21865 536 VAL B N 1
ATOM 8888 C CA . VAL B 1 536 ? 218.24800 228.27800 177.12000 1.000 54.21865 536 VAL B CA 1
ATOM 8889 C C . VAL B 1 536 ? 217.60100 229.54400 177.67200 1.000 54.21865 536 VAL B C 1
ATOM 8890 O O . VAL B 1 536 ? 217.16600 229.57800 178.82900 1.000 54.21865 536 VAL B O 1
ATOM 8894 N N . THR B 1 537 ? 217.53600 230.60600 176.86400 1.000 54.27969 537 THR B N 1
ATOM 8895 C CA . THR B 1 537 ? 216.96900 231.86400 177.34400 1.000 54.27969 537 THR B CA 1
ATOM 8896 C C . THR B 1 537 ? 215.48700 231.71800 177.66700 1.000 54.27969 537 THR B C 1
ATOM 8897 O O . THR B 1 537 ? 215.01700 232.21900 178.69500 1.000 54.27969 537 THR B O 1
ATOM 8901 N N . VAL B 1 538 ? 214.73500 231.03600 176.80200 1.000 48.88642 538 VAL B N 1
ATOM 8902 C CA . VAL B 1 538 ? 213.31100 230.84400 177.05600 1.000 48.88642 538 VAL B CA 1
ATOM 8903 C C . VAL B 1 538 ? 213.09800 229.88300 178.21900 1.000 48.88642 538 VAL B C 1
ATOM 8904 O O . VAL B 1 538 ? 212.21800 230.09400 179.06200 1.000 48.88642 538 VAL B O 1
ATOM 8908 N N . THR B 1 539 ? 213.89200 228.81100 178.28300 1.000 49.41046 539 THR B N 1
ATOM 8909 C CA . THR B 1 539 ? 213.69200 227.81500 179.33100 1.000 49.41046 539 THR B CA 1
ATOM 8910 C C . THR B 1 539 ? 214.15700 228.32700 180.69100 1.000 49.41046 539 THR B C 1
ATOM 8911 O O . THR B 1 539 ? 213.50600 228.06600 181.70900 1.000 49.41046 539 THR B O 1
ATOM 8915 N N . ALA B 1 540 ? 215.26900 229.06400 180.73300 1.000 42.37779 540 ALA B N 1
ATOM 8916 C CA . ALA B 1 540 ? 215.79400 229.53900 182.01000 1.000 42.37779 540 ALA B CA 1
ATOM 8917 C C . ALA B 1 540 ? 214.86100 230.56300 182.64400 1.000 42.37779 540 ALA B C 1
ATOM 8918 O O . ALA B 1 540 ? 214.55500 230.48700 183.84100 1.000 42.37779 540 ALA B O 1
ATOM 8920 N N . THR B 1 541 ? 214.40200 231.53500 181.85100 1.000 43.33867 541 THR B N 1
ATOM 8921 C CA . THR B 1 541 ? 213.47500 232.53500 182.36900 1.000 43.33867 541 THR B CA 1
ATOM 8922 C C . THR B 1 541 ? 212.16500 231.89400 182.80600 1.000 43.33867 541 THR B C 1
ATOM 8923 O O . THR B 1 541 ? 211.59900 232.26500 183.84000 1.000 43.33867 541 THR B O 1
ATOM 8927 N N . ALA B 1 542 ? 211.66900 230.92800 182.02800 1.000 42.49890 542 ALA B N 1
ATOM 8928 C CA . ALA B 1 542 ? 210.43900 230.23600 182.40000 1.000 42.49890 542 ALA B CA 1
ATOM 8929 C C . ALA B 1 542 ? 210.60600 229.47700 183.71000 1.000 42.49890 542 ALA B C 1
ATOM 8930 O O . ALA B 1 542 ? 209.71500 229.50000 184.56600 1.000 42.49890 542 ALA B O 1
ATOM 8932 N N . VAL B 1 543 ? 211.74400 228.80100 183.88800 1.000 39.56234 543 VAL B N 1
ATOM 8933 C CA . VAL B 1 543 ? 211.98700 228.06500 185.12600 1.000 39.56234 543 VAL B CA 1
ATOM 8934 C C . VAL B 1 543 ? 212.06500 229.01900 186.31100 1.000 39.56234 543 VAL B C 1
ATOM 8935 O O . VAL B 1 543 ? 211.51200 228.74500 187.38300 1.000 39.56234 543 VAL B O 1
ATOM 8939 N N . ILE B 1 544 ? 212.75900 230.14700 186.14100 1.000 40.67925 544 ILE B N 1
ATOM 8940 C CA . ILE B 1 544 ? 212.87200 231.12000 187.22700 1.000 40.67925 544 ILE B CA 1
ATOM 8941 C C . ILE B 1 544 ? 211.50000 231.67400 187.59300 1.000 40.67925 544 ILE B C 1
ATOM 8942 O O . ILE B 1 544 ? 211.15300 231.79400 188.77900 1.000 40.67925 544 ILE B O 1
ATOM 8947 N N . ILE B 1 545 ? 210.69900 232.01900 186.58100 1.000 36.60302 545 ILE B N 1
ATOM 8948 C CA . ILE B 1 545 ? 209.36100 232.54600 186.82500 1.000 36.60302 545 ILE B CA 1
ATOM 8949 C C . ILE B 1 545 ? 208.50700 231.51700 187.54900 1.000 36.60302 545 ILE B C 1
ATOM 8950 O O . ILE B 1 545 ? 207.79200 231.84600 188.50100 1.000 36.60302 545 ILE B O 1
ATOM 8955 N N . ASN B 1 546 ? 208.56600 230.25700 187.11000 1.000 35.78789 546 ASN B N 1
ATOM 8956 C CA . ASN B 1 546 ? 207.77200 229.21400 187.75000 1.000 35.78789 546 ASN B CA 1
ATOM 8957 C C . ASN B 1 546 ? 208.19100 229.01900 189.20100 1.000 35.78789 546 ASN B C 1
ATOM 8958 O O . ASN B 1 546 ? 207.34200 228.87300 190.08600 1.000 35.78789 546 ASN B O 1
ATOM 8963 N N . LEU B 1 547 ? 209.49900 229.01300 189.46500 1.000 36.02146 547 LEU B N 1
ATOM 8964 C CA . LEU B 1 547 ? 209.97300 228.81200 190.83000 1.000 36.02146 547 LEU B CA 1
ATOM 8965 C C . LEU B 1 547 ? 209.52200 229.94600 191.74400 1.000 36.02146 547 LEU B C 1
ATOM 8966 O O . LEU B 1 547 ? 209.02300 229.70400 192.85000 1.000 36.02146 547 LEU B O 1
ATOM 8971 N N . VAL B 1 548 ? 209.66700 231.19400 191.28800 1.000 32.46859 548 VAL B N 1
ATOM 8972 C CA . VAL B 1 548 ? 209.24800 232.32900 192.11200 1.000 32.46859 548 VAL B CA 1
ATOM 8973 C C . VAL B 1 548 ? 207.73800 232.30900 192.32500 1.000 32.46859 548 VAL B C 1
ATOM 8974 O O . VAL B 1 548 ? 207.24200 232.52800 193.44500 1.000 32.46859 548 VAL B O 1
ATOM 8978 N N . VAL B 1 549 ? 206.98300 232.04000 191.25500 1.000 34.19499 549 VAL B N 1
ATOM 8979 C CA . VAL B 1 549 ? 205.52800 232.04300 191.33600 1.000 34.19499 549 VAL B CA 1
ATOM 8980 C C . VAL B 1 549 ? 205.04500 230.96400 192.29000 1.000 34.19499 549 VAL B C 1
ATOM 8981 O O . VAL B 1 549 ? 204.13200 231.19200 193.08600 1.000 34.19499 549 VAL B O 1
ATOM 8985 N N . ILE B 1 550 ? 205.65200 229.77600 192.24000 1.000 34.40398 550 ILE B N 1
ATOM 8986 C CA . ILE B 1 550 ? 205.20100 228.71000 193.12600 1.000 34.40398 550 ILE B CA 1
ATOM 8987 C C . ILE B 1 550 ? 205.72500 228.88100 194.54600 1.000 34.40398 550 ILE B C 1
ATOM 8988 O O . ILE B 1 550 ? 205.11500 228.35600 195.47800 1.000 34.40398 550 ILE B O 1
ATOM 8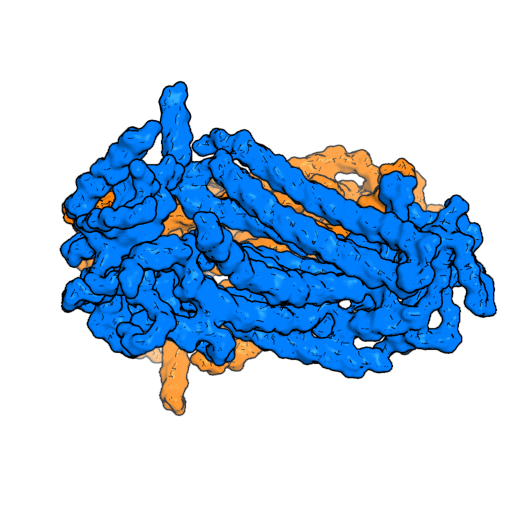993 N N . ILE B 1 551 ? 206.80900 229.63200 194.75400 1.000 32.65041 551 ILE B N 1
ATOM 8994 C CA . ILE B 1 551 ? 207.18700 230.00300 196.11800 1.000 32.65041 551 ILE B CA 1
ATOM 8995 C C . ILE B 1 551 ? 206.11600 230.90000 196.73100 1.000 32.65041 551 ILE B C 1
ATOM 8996 O O . ILE B 1 551 ? 205.63000 230.66300 197.85200 1.000 32.65041 551 ILE B O 1
ATOM 9001 N N . LEU B 1 552 ? 205.72300 231.94200 195.99200 1.000 32.24401 552 LEU B N 1
ATOM 9002 C CA . LEU B 1 552 ? 204.65000 232.81100 196.46800 1.000 32.24401 552 LEU B CA 1
ATOM 9003 C C . LEU B 1 552 ? 203.34700 232.03400 196.62300 1.000 32.24401 552 LEU B C 1
ATOM 9004 O O . LEU B 1 552 ? 202.57400 232.27300 197.56000 1.000 32.24401 552 LEU B O 1
ATOM 9009 N N . LEU B 1 553 ? 203.09800 231.08900 195.71400 1.000 29.89151 553 LEU B N 1
ATOM 9010 C CA . LEU B 1 553 ? 201.91100 230.24900 195.79800 1.000 29.89151 553 LEU B CA 1
ATOM 9011 C C . LEU B 1 553 ? 201.93400 229.38200 197.04600 1.000 29.89151 553 LEU B C 1
ATOM 9012 O O . LEU B 1 553 ? 200.90000 229.18100 197.68300 1.000 29.89151 553 LEU B O 1
ATOM 9017 N N . ASP B 1 554 ? 203.10100 228.83700 197.39500 1.000 31.95906 554 ASP B N 1
ATOM 9018 C CA . ASP B 1 554 ? 203.20900 228.03400 198.60600 1.000 31.95906 554 ASP B CA 1
ATOM 9019 C C . ASP B 1 554 ? 202.90100 228.86800 199.83800 1.000 31.95906 554 ASP B C 1
ATOM 9020 O O . ASP B 1 554 ? 202.16800 228.42200 200.72900 1.000 31.95906 554 ASP B O 1
ATOM 9025 N N . GLU B 1 555 ? 203.43200 230.09200 199.89600 1.000 34.13914 555 GLU B N 1
ATOM 9026 C CA . GLU B 1 555 ? 203.12400 230.96500 201.03000 1.000 34.13914 555 GLU B CA 1
ATOM 9027 C C . GLU B 1 555 ? 201.62700 231.26600 201.11000 1.000 34.13914 555 GLU B C 1
ATOM 9028 O O . GLU B 1 555 ? 200.99900 231.12500 202.17400 1.000 34.13914 555 GLU B O 1
ATOM 9034 N N . VAL B 1 556 ? 201.03400 231.66400 199.98100 1.000 31.68294 556 VAL B N 1
ATOM 9035 C CA . VAL B 1 556 ? 199.62100 232.03400 199.96300 1.000 31.68294 556 VAL B CA 1
ATOM 9036 C C . VAL B 1 556 ? 198.74600 230.83600 200.30900 1.000 31.68294 556 VAL B C 1
ATOM 9037 O O . VAL B 1 556 ? 197.76500 230.95800 201.05200 1.000 31.68294 556 VAL B O 1
ATOM 9041 N N . TYR B 1 557 ? 199.08400 229.66100 199.77500 1.000 31.01730 557 TYR B N 1
ATOM 9042 C CA . TYR B 1 557 ? 198.28900 228.46800 200.02600 1.000 31.01730 557 TYR B CA 1
ATOM 9043 C C . TYR B 1 557 ? 198.42900 228.00000 201.46500 1.000 31.01730 557 TYR B C 1
ATOM 9044 O O . TYR B 1 557 ? 197.46400 227.49100 202.03700 1.000 31.01730 557 TYR B O 1
ATOM 9053 N N . GLY B 1 558 ? 199.60600 228.16900 202.07000 1.000 32.76117 558 GLY B N 1
ATOM 9054 C CA . GLY B 1 558 ? 199.72800 227.90000 203.49200 1.000 32.76117 558 GLY B CA 1
ATOM 9055 C C . GLY B 1 558 ? 198.83400 228.79800 204.32300 1.000 32.76117 558 GLY B C 1
ATOM 9056 O O . GLY B 1 558 ? 198.15700 228.33600 205.24700 1.000 32.76117 558 GLY B O 1
ATOM 9057 N N . CYS B 1 559 ? 198.80300 230.09400 203.99400 1.000 36.03072 559 CYS B N 1
ATOM 9058 C CA . CYS B 1 559 ? 197.91800 231.00500 204.71900 1.000 36.03072 559 CYS B CA 1
ATOM 9059 C C . CYS B 1 559 ? 196.45000 230.62200 204.53700 1.000 36.03072 559 CYS B C 1
ATOM 9060 O O . CYS B 1 559 ? 195.67300 230.59800 205.50400 1.000 36.03072 559 CYS B O 1
ATOM 9063 N N . ILE B 1 560 ? 196.05000 230.30800 203.30400 1.000 33.04662 560 ILE B N 1
ATOM 9064 C CA . ILE B 1 560 ? 194.64700 229.99000 203.06400 1.000 33.04662 560 ILE B CA 1
ATOM 9065 C C . ILE B 1 560 ? 194.28100 228.64300 203.67600 1.000 33.04662 560 ILE B C 1
ATOM 9066 O O . ILE B 1 560 ? 193.12600 228.42400 204.04700 1.000 33.04662 560 ILE B O 1
ATOM 9071 N N . ALA B 1 561 ? 195.23900 227.71800 203.79000 1.000 31.97277 561 ALA B N 1
ATOM 9072 C CA . ALA B 1 561 ? 194.97700 226.46500 204.49100 1.000 31.97277 561 ALA B CA 1
ATOM 9073 C C . ALA B 1 561 ? 194.82600 226.69600 205.98800 1.000 31.97277 561 ALA B C 1
ATOM 9074 O O . ALA B 1 561 ? 193.99700 226.04800 206.64100 1.000 31.97277 561 ALA B O 1
ATOM 9076 N N . ARG B 1 562 ? 195.62500 227.61300 206.54600 1.000 37.23013 562 ARG B N 1
ATOM 9077 C CA . ARG B 1 562 ? 195.38600 228.10500 207.90100 1.000 37.23013 562 ARG B CA 1
ATOM 9078 C C . ARG B 1 562 ? 193.94000 228.55400 208.06500 1.000 37.23013 562 ARG B C 1
ATOM 9079 O O . ARG B 1 562 ? 193.23400 228.12000 208.98500 1.000 37.23013 562 ARG B O 1
ATOM 9087 N N . TRP B 1 563 ? 193.47400 229.40400 207.14800 1.000 37.51586 563 TRP B N 1
ATOM 9088 C CA . TRP B 1 563 ? 192.11300 229.92700 207.25500 1.000 37.51586 563 TRP B CA 1
ATOM 9089 C C . TRP B 1 563 ? 191.07100 228.82300 207.09200 1.000 37.51586 563 TRP B C 1
ATOM 9090 O O . TRP B 1 563 ? 190.07400 228.78900 207.82600 1.000 37.51586 563 TRP B O 1
ATOM 9101 N N . LEU B 1 564 ? 191.28100 227.91600 206.13300 1.000 34.61297 564 LEU B N 1
ATOM 9102 C CA . LEU B 1 564 ? 190.32700 226.83800 205.89000 1.000 34.61297 564 LEU B CA 1
ATOM 9103 C C . LEU B 1 564 ? 190.20000 225.93000 207.10400 1.000 34.61297 564 LEU B C 1
ATOM 9104 O O . LEU B 1 564 ? 189.09000 225.53300 207.47800 1.000 34.61297 564 LEU B O 1
ATOM 9109 N N . THR B 1 565 ? 191.32600 225.58300 207.73000 1.000 35.31268 565 THR B N 1
ATOM 9110 C CA . THR B 1 565 ? 191.26100 224.76100 208.93100 1.000 35.31268 565 THR B CA 1
ATOM 9111 C C . THR B 1 565 ? 190.64300 225.52600 210.09400 1.000 35.31268 565 THR B C 1
ATOM 9112 O O . THR B 1 565 ? 189.97700 224.92300 210.94300 1.000 35.31268 565 THR B O 1
ATOM 9116 N N . LYS B 1 566 ? 190.84800 226.84500 210.15300 1.000 38.65935 566 LYS B N 1
ATOM 9117 C CA . LYS B 1 566 ? 190.23100 227.63000 211.21800 1.000 38.65935 566 LYS B CA 1
ATOM 9118 C C . LYS B 1 566 ? 188.71200 227.67200 211.08100 1.000 38.65935 566 LYS B C 1
ATOM 9119 O O . LYS B 1 566 ? 187.99300 227.55800 212.08100 1.000 38.65935 566 LYS B O 1
ATOM 9125 N N . ILE B 1 567 ? 188.20400 227.83800 209.85700 1.000 37.55487 567 ILE B N 1
ATOM 9126 C CA . ILE B 1 567 ? 186.76400 228.02100 209.68100 1.000 37.55487 567 ILE B CA 1
ATOM 9127 C C . ILE B 1 567 ? 185.99200 226.75700 210.04300 1.000 37.55487 567 ILE B C 1
ATOM 9128 O O . ILE B 1 567 ? 184.88200 226.83700 210.58300 1.000 37.55487 567 ILE B O 1
ATOM 9133 N N . GLU B 1 568 ? 186.54900 225.57900 209.76100 1.000 41.83418 568 GLU B N 1
ATOM 9134 C CA . GLU B 1 568 ? 185.86000 224.33300 210.07100 1.000 41.83418 568 GLU B CA 1
ATOM 9135 C C . GLU B 1 568 ? 185.76600 224.06000 211.56700 1.000 41.83418 568 GLU B C 1
ATOM 9136 O O . GLU B 1 568 ? 184.93900 223.23800 211.97600 1.000 41.83418 568 GLU B O 1
ATOM 9142 N N . VAL B 1 569 ? 186.57500 224.73100 212.38300 1.000 42.91423 569 VAL B N 1
ATOM 9143 C CA . VAL B 1 569 ? 186.49100 224.64700 213.84000 1.000 42.91423 569 VAL B CA 1
ATOM 9144 C C . VAL B 1 569 ? 186.71300 223.21400 214.31200 1.000 42.91423 569 VAL B C 1
ATOM 9145 O O . VAL B 1 569 ? 185.76000 222.55900 214.75900 1.000 42.91423 569 VAL B O 1
ATOM 9149 N N . PRO B 1 570 ? 187.92900 222.67900 214.21300 1.000 44.43586 570 PRO B N 1
ATOM 9150 C CA . PRO B 1 570 ? 188.19900 221.36100 214.80000 1.000 44.43586 570 PRO B CA 1
ATOM 9151 C C . PRO B 1 570 ? 187.97100 221.37800 216.30500 1.000 44.43586 570 PRO B C 1
ATOM 9152 O O . PRO B 1 570 ? 188.25500 222.36800 216.98300 1.000 44.43586 570 PRO B O 1
ATOM 9156 N N . LYS B 1 571 ? 187.44200 220.26600 216.82300 1.000 52.38385 571 LYS B N 1
ATOM 9157 C CA . LYS B 1 571 ? 187.11900 220.19400 218.24500 1.000 52.38385 571 LYS B CA 1
ATOM 9158 C C . LYS B 1 571 ? 188.36700 220.31200 219.11100 1.000 52.38385 571 LYS B C 1
ATOM 9159 O O . LYS B 1 571 ? 188.37100 221.03800 220.11100 1.000 52.38385 571 LYS B O 1
ATOM 9165 N N . THR B 1 572 ? 189.43400 219.61000 218.74400 1.000 52.46725 572 THR B N 1
ATOM 9166 C CA . THR B 1 572 ? 190.66000 219.59000 219.52300 1.000 52.46725 572 THR B CA 1
ATOM 9167 C C . THR B 1 572 ? 191.81400 220.15100 218.70400 1.000 52.46725 572 THR B C 1
ATOM 9168 O O . THR B 1 572 ? 191.75600 220.22300 217.47300 1.000 52.46725 572 THR B O 1
ATOM 9172 N N . GLU B 1 573 ? 192.87100 220.55300 219.41400 1.000 51.52827 573 GLU B N 1
ATOM 9173 C CA . GLU B 1 573 ? 194.05300 221.08600 218.74500 1.000 51.52827 573 GLU B CA 1
ATOM 9174 C C . GLU B 1 573 ? 194.72000 220.02700 217.88000 1.000 51.52827 573 GLU B C 1
ATOM 9175 O O . GLU B 1 573 ? 195.26400 220.33900 216.81400 1.000 51.52827 573 GLU B O 1
ATOM 9181 N N . LYS B 1 574 ? 194.69800 218.77000 218.32600 1.000 45.33995 574 LYS B N 1
ATOM 9182 C CA . LYS B 1 574 ? 195.34700 217.70700 217.57000 1.000 45.33995 574 LYS B CA 1
ATOM 9183 C C . LYS B 1 574 ? 194.65500 217.49600 216.22800 1.000 45.33995 574 LYS B C 1
ATOM 9184 O O . LYS B 1 574 ? 195.31400 217.32800 215.19600 1.000 45.33995 574 LYS B O 1
ATOM 9190 N N . SER B 1 575 ? 193.32000 217.51500 216.22200 1.000 42.92257 575 SER B N 1
ATOM 9191 C CA . SER B 1 575 ? 192.58100 217.40300 214.96800 1.000 42.92257 575 SER B CA 1
ATOM 9192 C C . SER B 1 575 ? 192.84500 218.59900 214.06100 1.000 42.92257 575 SER B C 1
ATOM 9193 O O . SER B 1 575 ? 192.93800 218.45000 212.83600 1.000 42.92257 575 SER B O 1
ATOM 9196 N N . PHE B 1 576 ? 192.94200 219.79700 214.64200 1.000 37.13076 576 PHE B N 1
ATOM 9197 C CA . PHE B 1 576 ? 193.27000 220.98600 213.86000 1.000 37.13076 576 PHE B CA 1
ATOM 9198 C C . PHE B 1 576 ? 194.62800 220.83400 213.18500 1.000 37.13076 576 PHE B C 1
ATOM 9199 O O . PHE B 1 576 ? 194.77500 221.10300 211.98600 1.000 37.13076 576 PHE B O 1
ATOM 9207 N N . GLU B 1 577 ? 195.63200 220.38300 213.94300 1.000 36.15066 577 GLU B N 1
ATOM 9208 C CA . GLU B 1 577 ? 196.95800 220.16800 213.37300 1.000 36.15066 577 GLU B CA 1
ATOM 9209 C C . GLU B 1 577 ? 196.92000 219.10300 212.28700 1.000 36.15066 577 GLU B C 1
ATOM 9210 O O . GLU B 1 577 ? 197.54400 219.25900 211.23200 1.000 36.15066 577 GLU B O 1
ATOM 9216 N N . GLU B 1 578 ? 196.18500 218.01500 212.53000 1.000 34.58878 578 GLU B N 1
ATOM 9217 C CA . GLU B 1 578 ? 196.06200 216.93200 211.55900 1.000 34.58878 578 GLU B CA 1
ATOM 9218 C C . GLU B 1 578 ? 195.48500 217.43200 210.23900 1.000 34.58878 578 GLU B C 1
ATOM 9219 O O . GLU B 1 578 ? 196.05600 217.20600 209.16300 1.000 34.58878 578 GLU B O 1
ATOM 9225 N N . ARG B 1 579 ? 194.34700 218.12400 210.31000 1.000 31.05388 579 ARG B N 1
ATOM 9226 C CA . ARG B 1 579 ? 193.67200 218.57600 209.10000 1.000 31.05388 579 ARG B CA 1
ATOM 9227 C C . ARG B 1 579 ? 194.48400 219.64300 208.37600 1.000 31.05388 579 ARG B C 1
ATOM 9228 O O . ARG B 1 579 ? 194.57000 219.63200 207.14000 1.000 31.05388 579 ARG B O 1
ATOM 9236 N N . LEU B 1 580 ? 195.09300 220.57000 209.12300 1.000 25.92718 580 LEU B N 1
ATOM 9237 C CA . LEU B 1 580 ? 195.92800 221.57900 208.48300 1.000 25.92718 580 LEU B CA 1
ATOM 9238 C C . LEU B 1 580 ? 197.13300 220.94600 207.80600 1.000 25.92718 580 LEU B C 1
ATOM 9239 O O . LEU B 1 580 ? 197.51700 221.35300 206.70500 1.000 25.92718 580 LEU B O 1
ATOM 9244 N N . THR B 1 581 ? 197.75500 219.95600 208.45300 1.000 23.77265 581 THR B N 1
ATOM 9245 C CA . THR B 1 581 ? 198.88700 219.27900 207.83800 1.000 23.77265 581 THR B CA 1
ATOM 9246 C C . THR B 1 581 ? 198.47000 218.57500 206.55600 1.000 23.77265 581 THR B C 1
ATOM 9247 O O . THR B 1 581 ? 199.17900 218.64400 205.54700 1.000 23.77265 581 THR B O 1
ATOM 9251 N N . PHE B 1 582 ? 197.30900 217.91400 206.56700 1.000 21.43209 582 PHE B N 1
ATOM 9252 C CA . PHE B 1 582 ? 196.84100 217.23800 205.35900 1.000 21.43209 582 PHE B CA 1
ATOM 9253 C C . PHE B 1 582 ? 196.60000 218.23400 204.22800 1.000 21.43209 582 PHE B C 1
ATOM 9254 O O . PHE B 1 582 ? 197.04600 218.02200 203.09200 1.000 21.43209 582 PHE B O 1
ATOM 9262 N N . LYS B 1 583 ? 195.90400 219.33700 204.52500 1.000 21.87614 583 LYS B N 1
ATOM 9263 C CA . LYS B 1 583 ? 195.61500 220.32900 203.49100 1.000 21.87614 583 LYS B CA 1
ATOM 9264 C C . LYS B 1 583 ? 196.89400 220.95800 202.94900 1.000 21.87614 583 LYS B C 1
ATOM 9265 O O . LYS B 1 583 ? 197.06000 221.10400 201.72900 1.000 21.87614 583 LYS B O 1
ATOM 9271 N N . ALA B 1 584 ? 197.80900 221.34000 203.84400 1.000 17.43217 584 ALA B N 1
ATOM 9272 C CA . ALA B 1 584 ? 199.05100 221.97000 203.41800 1.000 17.43217 584 ALA B CA 1
ATOM 9273 C C . ALA B 1 584 ? 199.89800 221.01300 202.59500 1.000 17.43217 584 ALA B C 1
ATOM 9274 O O . ALA B 1 584 ? 200.49900 221.41500 201.59300 1.000 17.43217 584 ALA B O 1
ATOM 9276 N N . PHE B 1 585 ? 199.96200 219.74100 202.99800 1.000 16.59390 585 PHE B N 1
ATOM 9277 C CA . PHE B 1 585 ? 200.72000 218.77000 202.22100 1.000 16.59390 585 PHE B CA 1
ATOM 9278 C C . PHE B 1 585 ? 200.11100 218.57300 200.84300 1.000 16.59390 585 PHE B C 1
ATOM 9279 O O . PHE B 1 585 ? 200.83900 218.46000 199.85400 1.000 16.59390 585 PHE B O 1
ATOM 9287 N N . LEU B 1 586 ? 198.78000 218.51200 200.75400 1.000 15.90783 586 LEU B N 1
ATOM 9288 C CA . LEU B 1 586 ? 198.14500 218.34100 199.45000 1.000 15.90783 586 LEU B CA 1
ATOM 9289 C C . LEU B 1 586 ? 198.44800 219.52500 198.53700 1.000 15.90783 586 LEU B C 1
ATOM 9290 O O . LEU B 1 586 ? 198.81100 219.35000 197.36500 1.000 15.90783 586 LEU B O 1
ATOM 9295 N N . LEU B 1 587 ? 198.32800 220.74400 199.07000 1.000 17.16472 587 LEU B N 1
ATOM 9296 C CA . LEU B 1 587 ? 198.60700 221.92600 198.25900 1.000 17.16472 587 LEU B CA 1
ATOM 9297 C C . LEU B 1 587 ? 200.07200 221.97900 197.83700 1.000 17.16472 587 LEU B C 1
ATOM 9298 O O . LEU B 1 587 ? 200.38200 222.27900 196.67600 1.000 17.16472 587 LEU B O 1
ATOM 9303 N N . LYS B 1 588 ? 200.98700 221.68400 198.76400 1.000 16.77570 588 LYS B N 1
ATOM 9304 C CA . LYS B 1 588 ? 202.40900 221.70300 198.44000 1.000 16.77570 588 LYS B CA 1
ATOM 9305 C C . LYS B 1 588 ? 202.75100 220.63200 197.41400 1.000 16.77570 588 LYS B C 1
ATOM 9306 O O . LYS B 1 588 ? 203.56100 220.86600 196.51100 1.000 16.77570 588 LYS B O 1
ATOM 9312 N N . PHE B 1 589 ? 202.14300 219.45000 197.53800 1.000 17.57048 589 PHE B N 1
ATOM 9313 C CA . PHE B 1 589 ? 202.33500 218.38800 196.55900 1.000 17.57048 589 PHE B CA 1
ATOM 9314 C C . PHE B 1 589 ? 201.90300 218.84800 195.17500 1.000 17.57048 589 PHE B C 1
ATOM 9315 O O . PHE B 1 589 ? 202.62700 218.65900 194.19000 1.000 17.57048 589 PHE B O 1
ATOM 9323 N N . VAL B 1 590 ? 200.72400 219.47000 195.08800 1.000 16.47957 590 VAL B N 1
ATOM 9324 C CA . VAL B 1 590 ? 200.22400 219.92800 193.79300 1.000 16.47957 590 VAL B CA 1
ATOM 9325 C C . VAL B 1 590 ? 201.17100 220.96000 193.19300 1.000 16.47957 590 VAL B C 1
ATOM 9326 O O . VAL B 1 590 ? 201.60400 220.83400 192.04000 1.000 16.47957 590 VAL B O 1
ATOM 9330 N N . ASN B 1 591 ? 201.54100 221.97400 193.98400 1.000 20.50043 591 ASN B N 1
ATOM 9331 C CA . ASN B 1 591 ? 202.40400 223.03600 193.46800 1.000 20.50043 591 ASN B CA 1
ATOM 9332 C C . ASN B 1 591 ? 203.76900 222.50000 193.05400 1.000 20.50043 591 ASN B C 1
ATOM 9333 O O . ASN B 1 591 ? 204.32200 222.91900 192.03100 1.000 20.50043 591 ASN B O 1
ATOM 9338 N N . SER B 1 592 ? 204.33100 221.57700 193.83500 1.000 15.32957 592 SER B N 1
ATOM 9339 C CA . SER B 1 592 ? 205.67100 221.08100 193.55300 1.000 15.32957 592 SER B CA 1
ATOM 9340 C C . SER B 1 592 ? 205.70500 220.11900 192.37500 1.000 15.32957 592 SER B C 1
ATOM 9341 O O . SER B 1 592 ? 206.69200 220.10300 191.63100 1.000 15.32957 592 SER B O 1
ATOM 9344 N N . TYR B 1 593 ? 204.66000 219.31400 192.17800 1.000 13.54657 593 TYR B N 1
ATOM 9345 C CA . TYR B 1 593 ? 204.72500 218.22900 191.21200 1.000 13.54657 593 TYR B CA 1
ATOM 9346 C C . TYR B 1 593 ? 203.88000 218.44400 189.96300 1.000 13.54657 593 TYR B C 1
ATOM 9347 O O . TYR B 1 593 ? 203.93300 217.60400 189.05900 1.000 13.54657 593 TYR B O 1
ATOM 9356 N N . THR B 1 594 ? 203.11100 219.53100 189.86900 1.000 14.86797 594 THR B N 1
ATOM 9357 C CA . THR B 1 594 ? 202.34100 219.76000 188.64600 1.000 14.86797 594 THR B CA 1
ATOM 9358 C C . THR B 1 594 ? 203.22000 219.94600 187.41500 1.000 14.86797 594 THR B C 1
ATOM 9359 O O . THR B 1 594 ? 203.00300 219.23700 186.41600 1.000 14.86797 594 THR B O 1
ATOM 9363 N N . PRO B 1 595 ? 204.19800 220.86100 187.40000 1.000 16.46212 595 PRO B N 1
ATOM 9364 C CA . PRO B 1 595 ? 205.02900 221.01100 186.19200 1.000 16.46212 595 PRO B CA 1
ATOM 9365 C C . PRO B 1 595 ? 205.82300 219.76600 185.84100 1.000 16.46212 595 PRO B C 1
ATOM 9366 O O . PRO B 1 595 ? 205.98900 219.45600 184.65500 1.000 16.46212 595 PRO B O 1
ATOM 9370 N N . ILE B 1 596 ? 206.31600 219.03600 186.84300 1.000 15.22443 596 ILE B N 1
ATOM 9371 C CA . ILE B 1 596 ? 207.08000 217.82500 186.56600 1.000 15.22443 596 ILE B CA 1
ATOM 9372 C C . ILE B 1 596 ? 206.18800 216.76100 185.94300 1.000 15.22443 596 ILE B C 1
ATOM 9373 O O . ILE B 1 596 ? 206.58100 216.09300 184.98100 1.000 15.22443 596 ILE B O 1
ATOM 9378 N N . PHE B 1 597 ? 204.97700 216.58500 186.47900 1.000 15.62486 597 PHE B N 1
ATOM 9379 C CA . PHE B 1 597 ? 204.04100 215.63600 185.88500 1.000 15.62486 597 PHE B CA 1
ATOM 9380 C C . PHE B 1 597 ? 203.69100 216.03600 184.45800 1.000 15.62486 597 PHE B C 1
ATOM 9381 O O . PHE B 1 597 ? 203.62300 215.18100 183.56500 1.000 15.62486 597 PHE B O 1
ATOM 9389 N N . TYR B 1 598 ? 203.47300 217.33400 184.22400 1.000 18.94178 598 TYR B N 1
ATOM 9390 C CA . TYR B 1 598 ? 203.16400 217.80000 182.87600 1.000 18.94178 598 TYR B CA 1
ATOM 9391 C C . TYR B 1 598 ? 204.29900 217.48600 181.91000 1.000 18.94178 598 TYR B C 1
ATOM 9392 O O . TYR B 1 598 ? 204.07300 216.92800 180.83100 1.000 18.94178 598 TYR B O 1
ATOM 9401 N N . VAL B 1 599 ? 205.53300 217.82100 182.29300 1.000 17.62266 599 VAL B N 1
ATOM 9402 C CA . VAL B 1 599 ? 206.67200 217.59400 181.40900 1.000 17.62266 599 VAL B CA 1
ATOM 9403 C C . VAL B 1 599 ? 206.89000 216.10300 181.18400 1.000 17.62266 599 VAL B C 1
ATOM 9404 O O . VAL B 1 599 ? 207.28200 215.67800 180.09000 1.000 17.62266 599 VAL B O 1
ATOM 9408 N N . ALA B 1 600 ? 206.64200 215.28500 182.20800 1.000 14.08325 600 ALA B N 1
ATOM 9409 C CA . ALA B 1 600 ? 206.89400 213.85500 182.08400 1.000 14.08325 600 ALA B CA 1
ATOM 9410 C C . ALA B 1 600 ? 205.85500 213.17300 181.20400 1.000 14.08325 600 ALA B C 1
ATOM 9411 O O . ALA B 1 600 ? 206.18700 212.25200 180.44900 1.000 14.08325 600 ALA B O 1
ATOM 9413 N N . PHE B 1 601 ? 204.59500 213.60000 181.28100 1.000 15.83483 601 PHE B N 1
ATOM 9414 C CA . PHE B 1 601 ? 203.52600 212.85100 180.63100 1.000 15.83483 601 PHE B CA 1
ATOM 9415 C C . PHE B 1 601 ? 202.83600 213.61000 179.50800 1.000 15.83483 601 PHE B C 1
ATOM 9416 O O . PHE B 1 601 ? 202.70300 213.07400 178.40200 1.000 15.83483 601 PHE B O 1
ATOM 9424 N N . PHE B 1 602 ? 202.38700 214.84200 179.74900 1.000 18.06136 602 PHE B N 1
ATOM 9425 C CA . PHE B 1 602 ? 201.47000 215.51700 178.84000 1.000 18.06136 602 PHE B CA 1
ATOM 9426 C C . PHE B 1 602 ? 202.11000 216.65900 178.06000 1.000 18.06136 602 PHE B C 1
ATOM 9427 O O . PHE B 1 602 ? 201.38600 217.46200 177.46300 1.000 18.06136 602 PHE B O 1
ATOM 9435 N N . LYS B 1 603 ? 203.44000 216.75900 178.04000 1.000 24.42240 603 LYS B N 1
ATOM 9436 C CA . LYS B 1 603 ? 204.07100 217.91100 177.40100 1.000 24.42240 603 LYS B CA 1
ATOM 9437 C C . LYS B 1 603 ? 203.92100 217.85900 175.88400 1.000 24.42240 603 LYS B C 1
ATOM 9438 O O . LYS B 1 603 ? 203.28900 218.73300 175.27900 1.000 24.42240 603 LYS B O 1
ATOM 9444 N N . GLY B 1 604 ? 204.49300 216.84000 175.25000 1.000 24.61089 604 GLY B N 1
ATOM 9445 C CA . GLY B 1 604 ? 204.44500 216.73700 173.80500 1.000 24.61089 604 GLY B CA 1
ATOM 9446 C C . GLY B 1 604 ? 203.69900 215.51300 173.32100 1.000 24.61089 604 GLY B C 1
ATOM 9447 O O . GLY B 1 604 ? 204.09000 214.88700 172.33100 1.000 24.61089 604 GLY B O 1
ATOM 9448 N N . ARG B 1 605 ? 202.61600 215.16300 174.01200 1.000 21.57288 605 ARG B N 1
ATOM 9449 C CA . ARG B 1 605 ? 201.87500 213.94200 173.72600 1.000 21.57288 605 ARG B CA 1
ATOM 9450 C C . ARG B 1 605 ? 200.58000 214.17900 172.96500 1.000 21.57288 605 ARG B C 1
ATOM 9451 O O . ARG B 1 605 ? 200.18400 213.32600 172.16300 1.000 21.57288 605 ARG B O 1
ATOM 9459 N N . PHE B 1 606 ? 199.91400 215.31000 173.18500 1.000 27.37739 606 PHE B N 1
ATOM 9460 C CA . PHE B 1 606 ? 198.59300 215.55700 172.62700 1.000 27.37739 606 PHE B CA 1
ATOM 9461 C C . PHE B 1 606 ? 198.62900 216.40000 171.35900 1.000 27.37739 606 PHE B C 1
ATOM 9462 O O . PHE B 1 606 ? 197.58800 216.91600 170.94100 1.000 27.37739 606 PHE B O 1
ATOM 9470 N N . VAL B 1 607 ? 199.79700 216.55400 170.74100 1.000 30.71802 607 VAL B N 1
ATOM 9471 C CA . VAL B 1 607 ? 199.89800 217.23600 169.45600 1.000 30.71802 607 VAL B CA 1
ATOM 9472 C C . VAL B 1 607 ? 199.53700 216.25200 168.35300 1.000 30.71802 607 VAL B C 1
ATOM 9473 O O . VAL B 1 607 ? 199.46700 215.04000 168.58500 1.000 30.71802 607 VAL B O 1
ATOM 9477 N N . GLY B 1 608 ? 199.30100 216.76600 167.14700 1.000 25.85923 608 GLY B N 1
ATOM 9478 C CA . GLY B 1 608 ? 198.94300 215.94400 166.01500 1.000 25.85923 608 GLY B CA 1
ATOM 9479 C C . GLY B 1 608 ? 200.09500 215.75400 165.04400 1.000 25.85923 608 GLY B C 1
ATOM 9480 O O . GLY B 1 608 ? 201.25500 216.05900 165.32800 1.000 25.85923 608 GLY B O 1
ATOM 9481 N N . ARG B 1 609 ? 199.75100 215.23400 163.87100 1.000 23.98273 609 ARG B N 1
ATOM 9482 C CA . ARG B 1 609 ? 200.72700 215.02500 162.82000 1.000 23.98273 609 ARG B CA 1
ATOM 9483 C C . ARG B 1 609 ? 201.13800 216.36100 162.20500 1.000 23.98273 609 ARG B C 1
ATOM 9484 O O . ARG B 1 609 ? 200.46700 217.37700 162.39800 1.000 23.98273 609 ARG B O 1
ATOM 9492 N N . PRO B 1 610 ? 202.25600 216.38500 161.47300 1.000 25.27746 610 PRO B N 1
ATOM 9493 C CA . PRO B 1 610 ? 202.72200 217.65400 160.88800 1.000 25.27746 610 PRO B CA 1
ATOM 9494 C C . PRO B 1 610 ? 201.72900 218.29300 159.93500 1.000 25.27746 610 PRO B C 1
ATOM 9495 O O . PRO B 1 610 ? 201.74200 219.52000 159.77200 1.000 25.27746 610 PRO B O 1
ATOM 9499 N N . GLY B 1 611 ? 200.87300 217.50700 159.29000 1.000 26.62920 611 GLY B N 1
ATOM 9500 C CA . GLY B 1 611 ? 199.87500 218.07400 158.40800 1.000 26.62920 611 GLY B CA 1
ATOM 9501 C C . GLY B 1 611 ? 198.63200 218.54200 159.13500 1.000 26.62920 611 GLY B C 1
ATOM 9502 O O . GLY B 1 611 ? 197.83700 219.30600 158.58200 1.000 26.62920 611 GLY B O 1
ATOM 9503 N N . ASP B 1 612 ? 198.45500 218.09300 160.38200 1.000 28.68463 612 ASP B N 1
ATOM 9504 C CA . ASP B 1 612 ? 197.27000 218.42100 161.18300 1.000 28.68463 612 ASP B CA 1
ATOM 9505 C C . ASP B 1 612 ? 197.71600 218.62000 162.63200 1.000 28.68463 612 ASP B C 1
ATOM 9506 O O . ASP B 1 612 ? 197.80900 217.66000 163.40200 1.000 28.68463 612 ASP B O 1
ATOM 9511 N N . TYR B 1 613 ? 197.98600 219.86800 162.99800 1.000 35.51769 613 TYR B N 1
ATOM 9512 C CA . TYR B 1 613 ? 198.37300 220.20000 164.36000 1.000 35.51769 613 TYR B CA 1
ATOM 9513 C C . TYR B 1 613 ? 197.15300 220.57500 165.19800 1.000 35.51769 613 TYR B C 1
ATOM 9514 O O . TYR B 1 613 ? 196.06000 220.82400 164.68500 1.000 35.51769 613 TYR B O 1
ATOM 9523 N N . VAL B 1 614 ? 197.35800 220.61400 166.51200 1.000 36.98413 614 VAL B N 1
ATOM 9524 C CA . VAL B 1 614 ? 196.33300 221.00300 167.47300 1.000 36.98413 614 VAL B CA 1
ATOM 9525 C C . VAL B 1 614 ? 196.78500 222.29000 168.14700 1.000 36.98413 614 VAL B C 1
ATOM 9526 O O . VAL B 1 614 ? 197.93200 222.39200 168.59700 1.000 36.98413 614 VAL B O 1
ATOM 9530 N N . TYR B 1 615 ? 195.89200 223.27400 168.19900 1.000 38.95269 615 TYR B N 1
ATOM 9531 C CA . TYR B 1 615 ? 196.20300 224.59600 168.72500 1.000 38.95269 615 TYR B CA 1
ATOM 9532 C C . TYR B 1 615 ? 195.35800 224.87200 169.96000 1.000 38.95269 615 TYR B C 1
ATOM 9533 O O . TYR B 1 615 ? 194.13900 224.66700 169.94100 1.000 38.95269 615 TYR B O 1
ATOM 9542 N N . ILE B 1 616 ? 196.00400 225.33500 171.02500 1.000 44.84142 616 ILE B N 1
ATOM 9543 C CA . ILE B 1 616 ? 195.29600 225.74100 172.23300 1.000 44.84142 616 ILE B CA 1
ATOM 9544 C C . ILE B 1 616 ? 194.79300 227.16600 172.05000 1.000 44.84142 616 ILE B C 1
ATOM 9545 O O . ILE B 1 616 ? 195.56600 228.07300 171.71700 1.000 44.84142 616 ILE B O 1
ATOM 9550 N N . PHE B 1 617 ? 193.48900 227.36300 172.24800 1.000 51.93967 617 PHE B N 1
ATOM 9551 C CA . PHE B 1 617 ? 192.81600 228.63700 171.99600 1.000 51.93967 617 PHE B CA 1
ATOM 9552 C C . PHE B 1 617 ? 192.83100 229.01300 170.51800 1.000 51.93967 617 PHE B C 1
ATOM 9553 O O . PHE B 1 617 ? 192.64200 230.18500 170.17600 1.000 51.93967 617 PHE B O 1
ATOM 9561 N N . ARG B 1 618 ? 193.07100 228.02400 169.64700 1.000 53.89051 618 ARG B N 1
ATOM 9562 C CA . ARG B 1 618 ? 193.16600 228.18700 168.18800 1.000 53.89051 618 ARG B CA 1
ATOM 9563 C C . ARG B 1 618 ? 194.06500 229.35800 167.78600 1.000 53.89051 618 ARG B C 1
ATOM 9564 O O . ARG B 1 618 ? 193.83900 230.01000 166.76300 1.000 53.89051 618 ARG B O 1
ATOM 9572 N N . SER B 1 619 ? 195.09400 229.63400 168.58700 1.000 48.93735 619 SER B N 1
ATOM 9573 C CA . SER B 1 619 ? 196.04600 230.69000 168.27100 1.000 48.93735 619 SER B CA 1
ATOM 9574 C C . SER B 1 619 ? 197.47900 230.21600 168.47100 1.000 48.93735 619 SER B C 1
ATOM 9575 O O . SER B 1 619 ? 198.40500 230.73200 167.83600 1.000 48.93735 619 SER B O 1
ATOM 9578 N N . PHE B 1 620 ? 197.67300 229.23400 169.34900 1.000 46.58800 620 PHE B N 1
ATOM 9579 C CA . PHE B 1 620 ? 198.99900 228.77700 169.74200 1.000 46.58800 620 PHE B CA 1
ATOM 9580 C C . PHE B 1 620 ? 199.13900 227.28800 169.46500 1.000 46.58800 620 PHE B C 1
ATOM 9581 O O . PHE B 1 620 ? 198.26300 226.49900 169.83300 1.000 46.58800 620 PHE B O 1
ATOM 9589 N N . ARG B 1 621 ? 200.24000 226.91100 168.82000 1.000 42.54293 621 ARG B N 1
ATOM 9590 C CA . ARG B 1 621 ? 200.63300 225.51000 168.76000 1.000 42.54293 621 ARG B CA 1
ATOM 9591 C C . ARG B 1 621 ? 201.17000 225.10400 170.12700 1.000 42.54293 621 ARG B C 1
ATOM 9592 O O . ARG B 1 621 ? 202.10700 225.72600 170.63900 1.000 42.54293 621 ARG B O 1
ATOM 9600 N N . MET B 1 622 ? 200.57500 224.06800 170.72000 1.000 53.26875 622 MET B N 1
ATOM 9601 C CA . MET B 1 622 ? 200.70300 223.83400 172.15600 1.000 53.26875 622 MET B CA 1
ATOM 9602 C C . MET B 1 622 ? 202.13800 223.59100 172.62600 1.000 53.26875 622 MET B C 1
ATOM 9603 O O . MET B 1 622 ? 202.68300 224.41800 173.36400 1.000 53.26875 622 MET B O 1
ATOM 9608 N N . GLU B 1 623 ? 202.77000 222.49100 172.22500 1.000 46.94414 623 GLU B N 1
ATOM 9609 C CA . GLU B 1 623 ? 204.11900 222.21600 172.69800 1.000 46.94414 623 GLU B CA 1
ATOM 9610 C C . GLU B 1 623 ? 204.67800 221.01300 171.95800 1.000 46.94414 623 GLU B C 1
ATOM 9611 O O . GLU B 1 623 ? 203.95100 220.05700 171.68800 1.000 46.94414 623 GLU B O 1
ATOM 9617 N N . GLU B 1 624 ? 205.96900 221.06200 171.65100 1.000 48.64250 624 GLU B N 1
ATOM 9618 C CA . GLU B 1 624 ? 206.68300 219.93000 171.08200 1.000 48.64250 624 GLU B CA 1
ATOM 9619 C C . GLU B 1 624 ? 207.90000 219.62400 171.94000 1.000 48.64250 624 GLU B C 1
ATOM 9620 O O . GLU B 1 624 ? 208.53500 220.53500 172.48100 1.000 48.64250 624 GLU B O 1
ATOM 9626 N N . CYS B 1 625 ? 208.21400 218.33800 172.06900 1.000 49.64664 625 CYS B N 1
ATOM 9627 C CA . CYS B 1 625 ? 209.38400 217.93600 172.83500 1.000 49.64664 625 CYS B CA 1
ATOM 9628 C C . CYS B 1 625 ? 210.64800 218.46600 172.17300 1.000 49.64664 625 CYS B C 1
ATOM 9629 O O . CYS B 1 625 ? 210.72600 218.58000 170.94600 1.000 49.64664 625 CYS B O 1
ATOM 9632 N N . ALA B 1 626 ? 211.64000 218.79900 172.99300 1.000 48.26767 626 ALA B N 1
ATOM 9633 C CA . ALA B 1 626 ? 212.89800 219.29400 172.47000 1.000 48.26767 626 ALA B CA 1
ATOM 9634 C C . ALA B 1 626 ? 213.59200 218.20300 171.66200 1.000 48.26767 626 ALA B C 1
ATOM 9635 O O . ALA B 1 626 ? 213.31100 217.01500 171.83700 1.000 48.26767 626 ALA B O 1
ATOM 9637 N N . PRO B 1 627 ? 214.48000 218.58700 170.74500 1.000 45.55432 627 PRO B N 1
ATOM 9638 C CA . PRO B 1 627 ? 215.20500 217.58600 169.94400 1.000 45.55432 627 PRO B CA 1
ATOM 9639 C C . PRO B 1 627 ? 215.99600 216.64000 170.83400 1.000 45.55432 627 PRO B C 1
ATOM 9640 O O . PRO B 1 627 ? 216.93100 217.04500 171.52900 1.000 45.55432 627 PRO B O 1
ATOM 9644 N N . GLY B 1 628 ? 215.60800 215.36800 170.80800 1.000 40.80627 628 GLY B N 1
ATOM 9645 C CA . GLY B 1 628 ? 216.16300 214.35800 171.68500 1.000 40.80627 628 GLY B CA 1
ATOM 9646 C C . GLY B 1 628 ? 215.17800 213.78700 172.68100 1.000 40.80627 628 GLY B C 1
ATOM 9647 O O . GLY B 1 628 ? 215.55800 212.91100 173.46800 1.000 40.80627 628 GLY B O 1
ATOM 9648 N N . GLY B 1 629 ? 213.93700 214.24900 172.67700 1.000 37.32269 629 GLY B N 1
ATOM 9649 C CA . GLY B 1 629 ? 212.90900 213.73600 173.55500 1.000 37.32269 629 GLY B CA 1
ATOM 9650 C C . GLY B 1 629 ? 212.69700 214.62900 174.76900 1.000 37.32269 629 GLY B C 1
ATOM 9651 O O . GLY B 1 629 ? 213.49400 215.51900 175.07900 1.000 37.32269 629 GLY B O 1
ATOM 9652 N N . CYS B 1 630 ? 211.58900 214.37500 175.46400 1.000 32.32681 630 CYS B N 1
ATOM 9653 C CA . CYS B 1 630 ? 211.25500 215.10900 176.67700 1.000 32.32681 630 CYS B CA 1
ATOM 9654 C C . CYS B 1 630 ? 211.88200 214.50800 177.92800 1.000 32.32681 630 CYS B C 1
ATOM 9655 O O . CYS B 1 630 ? 211.73900 215.08700 179.01000 1.000 32.32681 630 CYS B O 1
ATOM 9658 N N . LEU B 1 631 ? 212.56300 213.36600 177.81000 1.000 22.65202 631 LEU B N 1
ATOM 9659 C CA . LEU B 1 631 ? 213.25700 212.79800 178.96100 1.000 22.65202 631 LEU B CA 1
ATOM 9660 C C . LEU B 1 631 ? 214.37700 213.71500 179.43400 1.000 22.65202 631 LEU B C 1
ATOM 9661 O O . LEU B 1 631 ? 214.58300 213.88900 180.64200 1.000 22.65202 631 LEU B O 1
ATOM 9666 N N . MET B 1 632 ? 215.11700 214.30700 178.49400 1.000 30.62701 632 MET B N 1
ATOM 9667 C CA . MET B 1 632 ? 216.19500 215.21800 178.86300 1.000 30.62701 632 MET B CA 1
ATOM 9668 C C . MET B 1 632 ? 215.65400 216.45400 179.57000 1.000 30.62701 632 MET B C 1
ATOM 9669 O O . MET B 1 632 ? 216.25700 216.94200 180.53400 1.000 30.62701 632 MET B O 1
ATOM 9674 N N . GLU B 1 633 ? 214.51800 216.97800 179.10300 1.000 28.59700 633 GLU B N 1
ATOM 9675 C CA . GLU B 1 633 ? 213.90100 218.11700 179.77500 1.000 28.59700 633 GLU B CA 1
ATOM 9676 C C . GLU B 1 633 ? 213.48000 217.75500 181.19300 1.000 28.59700 633 GLU B C 1
ATOM 9677 O O . GLU B 1 633 ? 213.65700 218.55000 182.12300 1.000 28.59700 633 GLU B O 1
ATOM 9683 N N . LEU B 1 634 ? 212.91900 216.55700 181.37600 1.000 19.15966 634 LEU B N 1
ATOM 9684 C CA . LEU B 1 634 ? 212.54200 216.11300 182.71400 1.000 19.15966 634 LEU B CA 1
ATOM 9685 C C . LEU B 1 634 ? 213.76100 215.99100 183.61900 1.000 19.15966 634 LEU B C 1
ATOM 9686 O O . LEU B 1 634 ? 213.71700 216.38800 184.78900 1.000 19.15966 634 LEU B O 1
ATOM 9691 N N . CYS B 1 635 ? 214.85800 215.44000 183.09400 1.000 19.58562 635 CYS B N 1
ATOM 9692 C CA . CYS B 1 635 ? 216.07700 215.31900 183.89000 1.000 19.58562 635 CYS B CA 1
ATOM 9693 C C . CYS B 1 635 ? 216.62300 216.68800 184.27600 1.000 19.58562 635 CYS B C 1
ATOM 9694 O O . CYS B 1 635 ? 217.04600 216.89700 185.42000 1.000 19.58562 635 CYS B O 1
ATOM 9697 N N . ILE B 1 636 ? 216.62100 217.63400 183.33400 1.000 20.90649 636 ILE B N 1
ATOM 9698 C CA . ILE B 1 636 ? 217.10200 218.98200 183.62500 1.000 20.90649 636 ILE B CA 1
ATOM 9699 C C . ILE B 1 636 ? 216.23000 219.64200 184.68500 1.000 20.90649 636 ILE B C 1
ATOM 9700 O O . ILE B 1 636 ? 216.73400 220.29200 185.61000 1.000 20.90649 636 ILE B O 1
ATOM 9705 N N . GLN B 1 637 ? 214.90900 219.49000 184.56300 1.000 19.71549 637 GLN B N 1
ATOM 9706 C CA . GLN B 1 637 ? 213.99900 220.07200 185.54300 1.000 19.71549 637 GLN B CA 1
ATOM 9707 C C . GLN B 1 637 ? 214.21600 219.47100 186.92500 1.000 19.71549 637 GLN B C 1
ATOM 9708 O O . GLN B 1 637 ? 214.23200 220.19400 187.92800 1.000 19.71549 637 GLN B O 1
ATOM 9714 N N . LEU B 1 638 ? 214.38800 218.14900 186.99900 1.000 16.38579 638 LEU B N 1
ATOM 9715 C CA . LEU B 1 638 ? 214.63000 217.50300 188.28500 1.000 16.38579 638 LEU B CA 1
ATOM 9716 C C . LEU B 1 638 ? 215.94200 217.97000 188.90100 1.000 16.38579 638 LEU B C 1
ATOM 9717 O O . LEU B 1 638 ? 216.01300 218.23100 190.10900 1.000 16.38579 638 LEU B O 1
ATOM 9722 N N . SER B 1 639 ? 216.99600 218.07700 188.08500 1.000 15.39342 639 SER B N 1
ATOM 9723 C CA . SER B 1 639 ? 218.28000 218.54600 188.59500 1.000 15.39342 639 SER B CA 1
ATOM 9724 C C . SER B 1 639 ? 218.17300 219.97000 189.12200 1.000 15.39342 639 SER B C 1
ATOM 9725 O O . SER B 1 639 ? 218.67900 220.27700 190.20800 1.000 15.39342 639 SER B O 1
ATOM 9728 N N . ILE B 1 640 ? 217.50300 220.84900 188.37200 1.000 15.13609 640 ILE B N 1
ATOM 9729 C CA . ILE B 1 640 ? 217.34000 222.23100 188.81200 1.000 15.13609 640 ILE B CA 1
ATOM 9730 C C . ILE B 1 640 ? 216.54500 222.28700 190.10800 1.000 15.13609 640 ILE B C 1
ATOM 9731 O O . ILE B 1 640 ? 216.89800 223.02200 191.03700 1.000 15.13609 640 ILE B O 1
ATOM 9736 N N . ILE B 1 641 ? 215.47000 221.50100 190.19800 1.000 14.93604 641 ILE B N 1
ATOM 9737 C CA . ILE B 1 641 ? 214.61900 221.53800 191.38300 1.000 14.93604 641 ILE B CA 1
ATOM 9738 C C . ILE B 1 641 ? 215.37800 221.04900 192.61000 1.000 14.93604 641 ILE B C 1
ATOM 9739 O O . ILE B 1 641 ? 215.28600 221.64600 193.68900 1.000 14.93604 641 ILE B O 1
ATOM 9744 N N . MET B 1 642 ? 216.13700 219.96100 192.47400 1.000 17.30989 642 MET B N 1
ATOM 9745 C CA . MET B 1 642 ? 216.79400 219.39200 193.64300 1.000 17.30989 642 MET B CA 1
ATOM 9746 C C . MET B 1 642 ? 218.13700 220.03600 193.96600 1.000 17.30989 642 MET B C 1
ATOM 9747 O O . MET B 1 642 ? 218.66700 219.78800 195.05400 1.000 17.30989 642 MET B O 1
ATOM 9752 N N . LEU B 1 643 ? 218.70500 220.84800 193.07400 1.000 16.50468 643 LEU B N 1
ATOM 9753 C CA . LEU B 1 643 ? 219.95300 221.53800 193.37200 1.000 16.50468 643 LEU B CA 1
ATOM 9754 C C . LEU B 1 643 ? 219.74700 223.02700 193.62200 1.000 16.50468 643 LEU B C 1
ATOM 9755 O O . LEU B 1 643 ? 220.11100 223.53100 194.68800 1.000 16.50468 643 LEU B O 1
ATOM 9760 N N . GLY B 1 644 ? 219.17400 223.75200 192.66100 1.000 15.84832 644 GLY B N 1
ATOM 9761 C CA . GLY B 1 644 ? 219.00500 225.18500 192.83400 1.000 15.84832 644 GLY B CA 1
ATOM 9762 C C . GLY B 1 644 ? 217.97800 225.54200 193.89200 1.000 15.84832 644 GLY B C 1
ATOM 9763 O O . GLY B 1 644 ? 218.18300 226.46900 194.68000 1.000 15.84832 644 GLY B O 1
ATOM 9764 N N . LYS B 1 645 ? 216.86200 224.81500 193.92700 1.000 17.04280 645 LYS B N 1
ATOM 9765 C CA . LYS B 1 645 ? 215.74200 225.17800 194.79000 1.000 17.04280 645 LYS B CA 1
ATOM 9766 C C . LYS B 1 645 ? 215.82300 224.50000 196.15600 1.000 17.04280 645 LYS B C 1
ATOM 9767 O O . LYS B 1 645 ? 215.84800 225.17400 197.19000 1.000 17.04280 645 LYS B O 1
ATOM 9773 N N . GLN B 1 646 ? 215.85900 223.16600 196.17400 1.000 16.54148 646 GLN B N 1
ATOM 9774 C CA . GLN B 1 646 ? 215.81600 222.44900 197.44300 1.000 16.54148 646 GLN B CA 1
ATOM 9775 C C . GLN B 1 646 ? 217.13600 222.54200 198.19700 1.000 16.54148 646 GLN B C 1
ATOM 9776 O O . GLN B 1 646 ? 217.14300 222.51400 199.43300 1.000 16.54148 646 GLN B O 1
ATOM 9782 N N . LEU B 1 647 ? 218.25500 222.65200 197.48400 1.000 17.09107 647 LEU B N 1
ATOM 9783 C CA . LEU B 1 647 ? 219.57200 222.65600 198.10900 1.000 17.09107 647 LEU B CA 1
ATOM 9784 C C . LEU B 1 647 ? 220.14800 224.05300 198.29400 1.000 17.09107 647 LEU B C 1
ATOM 9785 O O . LEU B 1 647 ? 220.78000 224.32200 199.31900 1.000 17.09107 647 LEU B O 1
ATOM 9790 N N . ILE B 1 648 ? 219.94900 224.94900 197.32900 1.000 17.52645 648 ILE B N 1
ATOM 9791 C CA . ILE B 1 648 ? 220.56500 226.27000 197.38000 1.000 17.52645 648 ILE B CA 1
ATOM 9792 C C . ILE B 1 648 ? 219.56500 227.30400 197.88000 1.000 17.52645 648 ILE B C 1
ATOM 9793 O O . ILE B 1 648 ? 219.77900 227.93900 198.91900 1.000 17.52645 648 ILE B O 1
ATOM 9798 N N . GLN B 1 649 ? 218.46800 227.48400 197.14100 1.000 20.96248 649 GLN B N 1
ATOM 9799 C CA . GLN B 1 649 ? 217.51600 228.54100 197.46900 1.000 20.96248 649 GLN B CA 1
ATOM 9800 C C . GLN B 1 649 ? 216.83700 228.28300 198.80900 1.000 20.96248 649 GLN B C 1
ATOM 9801 O O . GLN B 1 649 ? 216.70300 229.19400 199.63300 1.000 20.96248 649 GLN B O 1
ATOM 9807 N N . ASN B 1 650 ? 216.40300 227.04400 199.04600 1.000 21.88929 650 ASN B N 1
ATOM 9808 C CA . ASN B 1 650 ? 215.64800 226.74300 200.25800 1.000 21.88929 650 ASN B CA 1
ATOM 9809 C C . ASN B 1 650 ? 216.51700 226.88700 201.50200 1.000 21.88929 650 ASN B C 1
ATOM 9810 O O . ASN B 1 650 ? 216.11200 227.51200 202.48900 1.000 21.88929 650 ASN B O 1
ATOM 9815 N N . ASN B 1 651 ? 217.72200 226.31400 201.47300 1.000 20.22545 651 ASN B N 1
ATOM 9816 C CA . ASN B 1 651 ? 218.61000 226.40500 202.62900 1.000 20.22545 651 ASN B CA 1
ATOM 9817 C C . ASN B 1 651 ? 219.06800 227.83900 202.86300 1.000 20.22545 651 ASN B C 1
ATOM 9818 O O . ASN B 1 651 ? 219.16600 228.29000 204.01100 1.000 20.22545 651 ASN B O 1
ATOM 9823 N N . LEU B 1 652 ? 219.35900 228.57100 201.78400 1.000 20.77331 652 LEU B N 1
ATOM 9824 C CA . LEU B 1 652 ? 219.74900 229.96900 201.92600 1.000 20.77331 652 LEU B CA 1
ATOM 9825 C C . LEU B 1 652 ? 218.62500 230.79300 202.53800 1.000 20.77331 652 LEU B C 1
ATOM 9826 O O . LEU B 1 652 ? 218.86700 231.63400 203.41000 1.000 20.77331 652 LEU B O 1
ATOM 9831 N N . PHE B 1 653 ? 217.38600 230.56300 202.09600 1.000 22.73159 653 PHE B N 1
ATOM 9832 C CA . PHE B 1 653 ? 216.25300 231.27000 202.68100 1.000 22.73159 653 PHE B CA 1
ATOM 9833 C C . PHE B 1 653 ? 216.06900 230.90000 204.14600 1.000 22.73159 653 PHE B C 1
ATOM 9834 O O . PHE B 1 653 ? 215.78100 231.76600 204.97900 1.000 22.73159 653 PHE B O 1
ATOM 9842 N N . GLU B 1 654 ? 216.23800 229.61800 204.48200 1.000 24.86786 654 GLU B N 1
ATOM 9843 C CA . GLU B 1 654 ? 216.12500 229.19500 205.87400 1.000 24.86786 654 GLU B CA 1
ATOM 9844 C C . GLU B 1 654 ? 217.16300 229.88800 206.74600 1.000 24.86786 654 GLU B C 1
ATOM 9845 O O . GLU B 1 654 ? 216.86400 230.30600 207.87000 1.000 24.86786 654 GLU B O 1
ATOM 9851 N N . ILE B 1 655 ? 218.39200 230.01400 206.24400 1.000 29.73986 655 ILE B N 1
ATOM 9852 C CA . ILE B 1 655 ? 219.44200 230.66400 207.02100 1.000 29.73986 655 ILE B CA 1
ATOM 9853 C C . ILE B 1 655 ? 219.18500 232.16300 207.13600 1.000 29.73986 655 ILE B C 1
ATOM 9854 O O . ILE B 1 655 ? 219.39600 232.76100 208.19800 1.000 29.73986 655 ILE B O 1
ATOM 9859 N N . GLY B 1 656 ? 218.72700 232.79400 206.05600 1.000 35.24869 656 GLY B N 1
ATOM 9860 C CA . GLY B 1 656 ? 218.64400 234.24100 206.00900 1.000 35.24869 656 GLY B CA 1
ATOM 9861 C C . GLY B 1 656 ? 217.38000 234.87800 206.55200 1.000 35.24869 656 GLY B C 1
ATOM 9862 O O . GLY B 1 656 ? 217.41700 236.03300 206.98800 1.000 35.24869 656 GLY B O 1
ATOM 9863 N N . ILE B 1 657 ? 216.25500 234.15700 206.52700 1.000 39.85377 657 ILE B N 1
ATOM 9864 C CA . ILE B 1 657 ? 214.99400 234.74000 206.98900 1.000 39.85377 657 ILE B CA 1
ATOM 9865 C C . ILE B 1 657 ? 215.04100 235.11000 208.46500 1.000 39.85377 657 ILE B C 1
ATOM 9866 O O . ILE B 1 657 ? 214.67400 236.24700 208.80600 1.000 39.85377 657 ILE B O 1
ATOM 9871 N N . PRO B 1 658 ? 215.44300 234.22300 209.38400 1.000 38.61078 658 PRO B N 1
ATOM 9872 C CA . PRO B 1 658 ? 215.58000 234.65200 210.78600 1.000 38.61078 658 PRO B CA 1
ATOM 9873 C C . PRO B 1 658 ? 216.57700 235.78200 210.97100 1.000 38.61078 658 PRO B C 1
ATOM 9874 O O . PRO B 1 658 ? 216.31900 236.70800 211.75000 1.000 38.61078 658 PRO B O 1
ATOM 9878 N N . LYS B 1 659 ? 217.70400 235.74300 210.25600 1.000 44.76818 659 LYS B N 1
ATOM 9879 C CA . LYS B 1 659 ? 218.67500 236.82900 210.35200 1.000 44.76818 659 LYS B CA 1
ATOM 9880 C C . LYS B 1 659 ? 218.09600 238.13100 209.81700 1.000 44.76818 659 LYS B C 1
ATOM 9881 O O . LYS B 1 659 ? 218.30000 239.19900 210.40600 1.000 44.76818 659 LYS B O 1
ATOM 9887 N N . MET B 1 660 ? 217.36800 238.06200 208.70000 1.000 54.55838 660 MET B N 1
ATOM 9888 C CA . MET B 1 660 ? 216.75400 239.26000 208.13700 1.000 54.55838 660 MET B CA 1
ATOM 9889 C C . MET B 1 660 ? 215.73300 239.85400 209.09900 1.000 54.55838 660 MET B C 1
ATOM 9890 O O . MET B 1 660 ? 215.69700 241.07300 209.30400 1.000 54.55838 660 MET B O 1
ATOM 9895 N N . LYS B 1 661 ? 214.89600 239.00800 209.70400 1.000 52.60401 661 LYS B N 1
ATOM 9896 C CA . LYS B 1 661 ? 213.89300 239.51200 210.63500 1.000 52.60401 661 LYS B CA 1
ATOM 9897 C C . LYS B 1 661 ? 214.53800 240.08200 211.89300 1.000 52.60401 661 LYS B C 1
ATOM 9898 O O . LYS B 1 661 ? 214.07900 241.09800 212.42600 1.000 52.60401 661 LYS B O 1
ATOM 9904 N N . LYS B 1 662 ? 215.60500 239.44500 212.38400 1.000 56.27781 662 LYS B N 1
ATOM 9905 C CA . LYS B 1 662 ? 216.31300 239.98200 213.54200 1.000 56.27781 662 LYS B CA 1
ATOM 9906 C C . LYS B 1 662 ? 216.94000 241.33500 213.22500 1.000 56.27781 662 LYS B C 1
ATOM 9907 O O . LYS B 1 662 ? 216.88900 242.26000 214.04500 1.000 56.27781 662 LYS B O 1
ATOM 9913 N N . PHE B 1 663 ? 217.53300 241.46900 212.03600 1.000 63.27907 663 PHE B N 1
ATOM 9914 C CA . PHE B 1 663 ? 218.10400 242.75000 211.63200 1.000 63.27907 663 PHE B CA 1
ATOM 9915 C C . PHE B 1 663 ? 217.02500 243.81800 211.50400 1.000 63.27907 663 PHE B C 1
ATOM 9916 O O . PHE B 1 663 ? 217.23500 244.97300 211.89200 1.000 63.27907 663 PHE B O 1
ATOM 9924 N N . ILE B 1 664 ? 215.86400 243.45200 210.95500 1.000 63.35425 664 ILE B N 1
ATOM 9925 C CA . ILE B 1 664 ? 214.76200 244.40400 210.83700 1.000 63.35425 664 ILE B CA 1
ATOM 9926 C C . ILE B 1 664 ? 214.28400 244.84100 212.21600 1.000 63.35425 664 ILE B C 1
ATOM 9927 O O . ILE B 1 664 ? 214.01300 246.02600 212.45000 1.000 63.35425 664 ILE B O 1
ATOM 9932 N N . ARG B 1 665 ? 214.16500 243.89200 213.14800 1.000 69.29761 665 ARG B N 1
ATOM 9933 C CA . ARG B 1 665 ? 213.74900 244.22800 214.50600 1.000 69.29761 665 ARG B CA 1
ATOM 9934 C C . ARG B 1 665 ? 214.75700 245.15000 215.17900 1.000 69.29761 665 ARG B C 1
ATOM 9935 O O . ARG B 1 665 ? 214.37500 246.09200 215.88300 1.000 69.29761 665 ARG B O 1
ATOM 9943 N N . TYR B 1 666 ? 216.05200 244.89000 214.97900 1.000 74.04622 666 TYR B N 1
ATOM 9944 C CA . TYR B 1 666 ? 217.07500 245.77600 215.52600 1.000 74.04622 666 TYR B CA 1
ATOM 9945 C C . TYR B 1 666 ? 216.98000 247.17000 214.91700 1.000 74.04622 666 TYR B C 1
ATOM 9946 O O . TYR B 1 666 ? 217.13500 248.17500 215.62100 1.000 74.04622 666 TYR B O 1
ATOM 9955 N N . LEU B 1 667 ? 216.73400 247.24900 213.60700 1.000 69.97137 667 LEU B N 1
ATOM 9956 C CA . LEU B 1 667 ? 216.64800 248.54600 212.94300 1.000 69.97137 667 LEU B CA 1
ATOM 9957 C C . LEU B 1 667 ? 215.47200 249.36200 213.46500 1.000 69.97137 667 LEU B C 1
ATOM 9958 O O . LEU B 1 667 ? 215.60100 250.56900 213.70100 1.000 69.97137 667 LEU B O 1
ATOM 9963 N N . LYS B 1 668 ? 214.32200 248.72400 213.65300 1.000 64.45095 668 LYS B N 1
ATOM 9964 C CA . LYS B 1 668 ? 213.13400 249.41900 214.13700 1.000 64.45095 668 LYS B CA 1
ATOM 9965 C C . LYS B 1 668 ? 213.10000 249.45400 215.66200 1.000 64.45095 668 LYS B C 1
ATOM 9966 O O . LYS B 1 668 ? 213.37900 250.48400 216.27500 1.000 64.45095 668 LYS B O 1
ATOM 9972 N N . ARG B 1 683 ? 225.45600 239.78100 231.10100 1.000 59.60507 683 ARG B N 1
ATOM 9973 C CA . ARG B 1 683 ? 224.97200 241.11400 231.44200 1.000 59.60507 683 ARG B CA 1
ATOM 9974 C C . ARG B 1 683 ? 223.45100 241.17800 231.35300 1.000 59.60507 683 ARG B C 1
ATOM 9975 O O . ARG B 1 683 ? 222.76800 241.36200 232.36000 1.000 59.60507 683 ARG B O 1
ATOM 9983 N N . LYS B 1 684 ? 222.92800 241.03000 230.13900 1.000 50.57484 684 LYS B N 1
ATOM 9984 C CA . LYS B 1 684 ? 221.48700 241.04300 229.93900 1.000 50.57484 684 LYS B CA 1
ATOM 9985 C C . LYS B 1 684 ? 220.84500 239.82200 230.58900 1.000 50.57484 684 LYS B C 1
ATOM 9986 O O . LYS B 1 684 ? 221.43400 238.74000 230.65200 1.000 50.57484 684 LYS B O 1
ATOM 9992 N N . GLN B 1 685 ? 219.62300 240.00800 231.07900 1.000 46.93427 685 GLN B N 1
ATOM 9993 C CA . GLN B 1 685 ? 218.91000 238.92600 231.74100 1.000 46.93427 685 GLN B CA 1
ATOM 9994 C C . GLN B 1 685 ? 218.57700 237.81600 230.75000 1.000 46.93427 685 GLN B C 1
ATOM 9995 O O . GLN B 1 685 ? 218.41000 238.04900 229.55000 1.000 46.93427 685 GLN B O 1
ATOM 10001 N N . ARG B 1 686 ? 218.49000 236.59000 231.27300 1.000 41.82070 686 ARG B N 1
ATOM 10002 C CA . ARG B 1 686 ? 218.25000 235.43100 230.41800 1.000 41.82070 686 ARG B CA 1
ATOM 10003 C C . ARG B 1 686 ? 216.89200 235.51400 229.73100 1.000 41.82070 686 ARG B C 1
ATOM 10004 O O . ARG B 1 686 ? 216.76300 235.16700 228.55000 1.000 41.82070 686 ARG B O 1
ATOM 10012 N N . TYR B 1 687 ? 215.86200 235.96300 230.45400 1.000 43.60096 687 TYR B N 1
ATOM 10013 C CA . TYR B 1 687 ? 214.53700 236.03200 229.84800 1.000 43.60096 687 TYR B CA 1
ATOM 10014 C C . TYR B 1 687 ? 214.50200 237.05700 228.72100 1.000 43.60096 687 TYR B C 1
ATOM 10015 O O . TYR B 1 687 ? 213.83300 236.84400 227.70700 1.000 43.60096 687 TYR B O 1
ATOM 10024 N N . GLU B 1 688 ? 215.23500 238.16300 228.86700 1.000 46.97714 688 GLU B N 1
ATOM 10025 C CA . GLU B 1 688 ? 215.27600 239.16800 227.80700 1.000 46.97714 688 GLU B CA 1
ATOM 10026 C C . GLU B 1 688 ? 215.93300 238.61600 226.54600 1.000 46.97714 688 GLU B C 1
ATOM 10027 O O . GLU B 1 688 ? 215.41300 238.78200 225.43400 1.000 46.97714 688 GLU B O 1
ATOM 10033 N N . VAL B 1 689 ? 217.08400 237.95600 226.70000 1.000 39.85035 689 VAL B N 1
ATOM 10034 C CA . VAL B 1 689 ? 217.79100 237.42800 225.53700 1.000 39.85035 689 VAL B CA 1
ATOM 10035 C C . VAL B 1 689 ? 216.98000 236.31900 224.87700 1.000 39.85035 689 VAL B C 1
ATOM 10036 O O . VAL B 1 689 ? 216.97500 236.18500 223.64800 1.000 39.85035 689 VAL B O 1
ATOM 10040 N N . ASP B 1 690 ? 216.28200 235.50700 225.67600 1.000 35.47191 690 ASP B N 1
ATOM 10041 C CA . ASP B 1 690 ? 215.39000 234.51100 225.09200 1.000 35.47191 690 ASP B CA 1
ATOM 10042 C C . ASP B 1 690 ? 214.20800 235.16400 224.38500 1.000 35.47191 690 ASP B C 1
ATOM 10043 O O . ASP B 1 690 ? 213.74200 234.65500 223.36000 1.000 35.47191 690 ASP B O 1
ATOM 10048 N N . PHE B 1 691 ? 213.71400 236.28500 224.91500 1.000 35.10933 691 PHE B N 1
ATOM 10049 C CA . PHE B 1 691 ? 212.64300 237.02200 224.25300 1.000 35.10933 691 PHE B CA 1
ATOM 10050 C C . PHE B 1 691 ? 213.09400 237.54300 222.89700 1.000 35.10933 691 PHE B C 1
ATOM 10051 O O . PHE B 1 691 ? 212.32500 237.52500 221.92900 1.000 35.10933 691 PHE B O 1
ATOM 10059 N N . ASN B 1 692 ? 214.33900 238.01500 222.80700 1.000 37.87957 692 ASN B N 1
ATOM 10060 C CA . ASN B 1 692 ? 214.86100 238.46700 221.52200 1.000 37.87957 692 ASN B CA 1
ATOM 10061 C C . ASN B 1 692 ? 214.97400 237.33100 220.51200 1.000 37.87957 692 ASN B C 1
ATOM 10062 O O . ASN B 1 692 ? 215.00900 237.59200 219.30400 1.000 37.87957 692 ASN B O 1
ATOM 10067 N N . LEU B 1 693 ? 215.03100 236.08400 220.97300 1.000 28.47695 693 LEU B N 1
ATOM 10068 C CA . LEU B 1 693 ? 215.09200 234.94500 220.07000 1.000 28.47695 693 LEU B C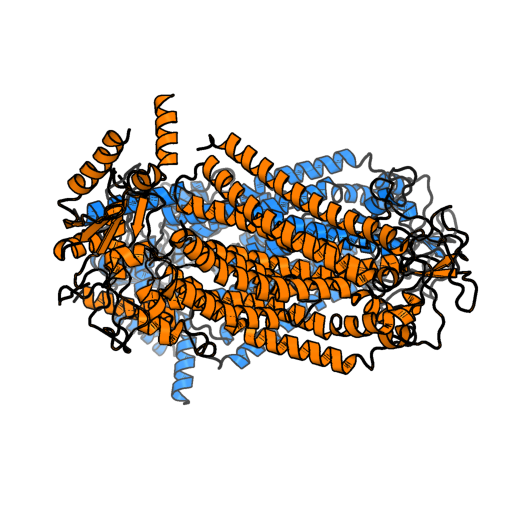A 1
ATOM 10069 C C . LEU B 1 693 ? 213.78000 234.78800 219.30700 1.000 28.47695 693 LEU B C 1
ATOM 10070 O O . LEU B 1 693 ? 212.70900 235.18100 219.77700 1.000 28.47695 693 LEU B O 1
ATOM 10075 N N . GLU B 1 694 ? 213.87500 234.20900 218.11500 1.000 27.42296 694 GLU B N 1
ATOM 10076 C CA . GLU B 1 694 ? 212.68700 233.97400 217.30900 1.000 27.42296 694 GLU B CA 1
ATOM 10077 C C . GLU B 1 694 ? 211.81300 232.89900 217.95400 1.000 27.42296 694 GLU B C 1
ATOM 10078 O O . GLU B 1 694 ? 212.32800 231.89200 218.45000 1.000 27.42296 694 GLU B O 1
ATOM 10084 N N . PRO B 1 695 ? 210.49600 233.08300 217.96600 1.000 25.34352 695 PRO B N 1
ATOM 10085 C CA . PRO B 1 695 ? 209.61400 232.04800 218.51300 1.000 25.34352 695 PRO B CA 1
ATOM 10086 C C . PRO B 1 695 ? 209.62500 230.79200 217.65600 1.000 25.34352 695 PRO B C 1
ATOM 10087 O O . PRO B 1 695 ? 209.80700 230.84200 216.43700 1.000 25.34352 695 PRO B O 1
ATOM 10091 N N . PHE B 1 696 ? 209.42300 229.65400 218.31300 1.000 24.39792 696 PHE B N 1
ATOM 10092 C CA . PHE B 1 696 ? 209.35700 228.38400 217.60500 1.000 24.39792 696 PHE B CA 1
ATOM 10093 C C . PHE B 1 696 ? 208.08500 228.31800 216.76800 1.000 24.39792 696 PHE B C 1
ATOM 10094 O O . PHE B 1 696 ? 206.99800 228.66600 217.24100 1.000 24.39792 696 PHE B O 1
ATOM 10102 N N . ALA B 1 697 ? 208.22100 227.87100 215.52000 1.000 25.19885 697 ALA B N 1
ATOM 10103 C CA . ALA B 1 697 ? 207.08200 227.75600 214.61900 1.000 25.19885 697 ALA B CA 1
ATOM 10104 C C . ALA B 1 697 ? 206.45700 226.36500 214.66600 1.000 25.19885 697 ALA B C 1
ATOM 10105 O O . ALA B 1 697 ? 205.23600 226.23300 214.79600 1.000 25.19885 697 ALA B O 1
ATOM 10107 N N . GLY B 1 698 ? 207.27200 225.33200 214.56100 1.000 23.42776 698 GLY B N 1
ATOM 10108 C CA . GLY B 1 698 ? 206.78200 223.96800 214.59500 1.000 23.42776 698 GLY B CA 1
ATOM 10109 C C . GLY B 1 698 ? 207.59300 223.08100 213.67600 1.000 23.42776 698 GLY B C 1
ATOM 10110 O O . GLY B 1 698 ? 208.44500 223.53500 212.91600 1.000 23.42776 698 GLY B O 1
ATOM 10111 N N . LEU B 1 699 ? 207.30900 221.78500 213.76100 1.000 20.36199 699 LEU B N 1
ATOM 10112 C CA . LEU B 1 699 ? 207.97900 220.78800 212.93900 1.000 20.36199 699 LEU B CA 1
ATOM 10113 C C . LEU B 1 699 ? 207.28200 220.55400 211.60700 1.000 20.36199 699 LEU B C 1
ATOM 10114 O O . LEU B 1 699 ? 207.77600 219.76300 210.79700 1.000 20.36199 699 LEU B O 1
ATOM 10119 N N . THR B 1 700 ? 206.14900 221.21300 211.36600 1.000 20.67759 700 THR B N 1
ATOM 10120 C CA . THR B 1 700 ? 205.42400 221.01100 210.11300 1.000 20.67759 700 THR B CA 1
ATOM 10121 C C . THR B 1 700 ? 206.22300 221.43100 208.88600 1.000 20.67759 700 THR B C 1
ATOM 10122 O O . THR B 1 700 ? 206.26800 220.65600 207.91700 1.000 20.67759 700 THR B O 1
ATOM 10126 N N . PRO B 1 701 ? 206.83100 222.62300 208.83000 1.000 20.15739 701 PRO B N 1
ATOM 10127 C CA . PRO B 1 701 ? 207.62200 222.97300 207.63400 1.000 20.15739 701 PRO B CA 1
ATOM 10128 C C . PRO B 1 701 ? 208.80300 222.04800 207.38200 1.000 20.15739 701 PRO B C 1
ATOM 10129 O O . PRO B 1 701 ? 209.08900 221.71500 206.22300 1.000 20.15739 701 PRO B O 1
ATOM 10133 N N . GLU B 1 702 ? 209.49600 221.61700 208.43800 1.000 21.60604 702 GLU B N 1
ATOM 10134 C CA . GLU B 1 702 ? 210.63700 220.72300 208.26300 1.000 21.60604 702 GLU B CA 1
ATOM 10135 C C . GLU B 1 702 ? 210.19200 219.38000 207.69600 1.000 21.60604 702 GLU B C 1
ATOM 10136 O O . GLU B 1 702 ? 210.78300 218.86500 206.73500 1.000 21.60604 702 GLU B O 1
ATOM 10142 N N . TYR B 1 703 ? 209.14500 218.80100 208.28600 1.000 28.75831 703 TYR B N 1
ATOM 10143 C CA . TYR B 1 703 ? 208.60200 217.54900 207.77700 1.000 28.75831 703 TYR B CA 1
ATOM 10144 C C . TYR B 1 703 ? 208.08500 217.71300 206.35700 1.000 28.75831 703 TYR B C 1
ATOM 10145 O O . TYR B 1 703 ? 208.20800 216.79800 205.54100 1.000 28.75831 703 TYR B O 1
ATOM 10154 N N . MET B 1 704 ? 207.49000 218.86500 206.04600 1.000 19.35978 704 MET B N 1
ATOM 10155 C CA . MET B 1 704 ? 206.99100 219.10000 204.69500 1.000 19.35978 704 MET B CA 1
ATOM 10156 C C . MET B 1 704 ? 208.12900 219.11100 203.68500 1.000 19.35978 704 MET B C 1
ATOM 10157 O O . MET B 1 704 ? 208.03000 218.50100 202.61400 1.000 19.35978 704 MET B O 1
ATOM 10162 N N . GLU B 1 705 ? 209.22600 219.80000 204.01300 1.000 19.05947 705 GLU B N 1
ATOM 10163 C CA . GLU B 1 705 ? 210.38400 219.80600 203.12400 1.000 19.05947 705 GLU B CA 1
ATOM 10164 C C . GLU B 1 705 ? 210.93800 218.40000 202.93700 1.000 19.05947 705 GLU B C 1
ATOM 10165 O O . GLU B 1 705 ? 211.23100 217.98100 201.80800 1.000 19.05947 705 GLU B O 1
ATOM 10171 N N . MET B 1 706 ? 211.07400 217.64900 204.03300 1.000 17.43267 706 MET B N 1
ATOM 10172 C CA . MET B 1 706 ? 211.61200 216.29600 203.93300 1.000 17.43267 706 MET B CA 1
ATOM 10173 C C . MET B 1 706 ? 210.69400 215.38100 203.12900 1.000 17.43267 706 MET B C 1
ATOM 10174 O O . MET B 1 706 ? 211.17000 214.55600 202.34400 1.000 17.43267 706 MET B O 1
ATOM 10179 N N . ILE B 1 707 ? 209.37900 215.51000 203.30400 1.000 15.85439 707 ILE B N 1
ATOM 10180 C CA . ILE B 1 707 ? 208.44400 214.65900 202.57500 1.000 15.85439 707 ILE B CA 1
ATOM 10181 C C . ILE B 1 707 ? 208.43300 215.01500 201.09500 1.000 15.85439 707 ILE B C 1
ATOM 10182 O O . ILE B 1 707 ? 208.31500 214.13500 200.23500 1.000 15.85439 707 ILE B O 1
ATOM 10187 N N . ILE B 1 708 ? 208.54200 216.30400 200.76800 1.000 12.67839 708 ILE B N 1
ATOM 10188 C CA . ILE B 1 708 ? 208.62800 216.69600 199.36400 1.000 12.67839 708 ILE B CA 1
ATOM 10189 C C . ILE B 1 708 ? 209.90100 216.14200 198.73600 1.000 12.67839 708 ILE B C 1
ATOM 10190 O O . ILE B 1 708 ? 209.88900 215.65000 197.59900 1.000 12.67839 708 ILE B O 1
ATOM 10195 N N . GLN B 1 709 ? 211.01700 216.20100 199.46600 1.000 12.06214 709 GLN B N 1
ATOM 10196 C CA . GLN B 1 709 ? 212.25700 215.62200 198.95500 1.000 12.06214 709 GLN B CA 1
ATOM 10197 C C . GLN B 1 709 ? 212.13300 214.11100 198.78300 1.000 12.06214 709 GLN B C 1
ATOM 10198 O O . GLN B 1 709 ? 212.65700 213.54300 197.81700 1.000 12.06214 709 GLN B O 1
ATOM 10204 N N . PHE B 1 710 ? 211.45300 213.44100 199.71500 1.000 12.80134 710 PHE B N 1
ATOM 10205 C CA . PHE B 1 710 ? 211.22600 212.00400 199.58800 1.000 12.80134 710 PHE B CA 1
ATOM 10206 C C . PHE B 1 710 ? 210.38100 211.68800 198.36100 1.000 12.80134 710 PHE B C 1
ATOM 10207 O O . PHE B 1 710 ? 210.63600 210.70300 197.65600 1.000 12.80134 710 PHE B O 1
ATOM 10215 N N . GLY B 1 711 ? 209.35500 212.50000 198.10500 1.000 9.49525 711 GLY B N 1
ATOM 10216 C CA . GLY B 1 711 ? 208.56900 212.32600 196.89600 1.000 9.49525 711 GLY B CA 1
ATOM 10217 C C . GLY B 1 711 ? 209.39500 212.51600 195.64000 1.000 9.49525 711 GLY B C 1
ATOM 10218 O O . GLY B 1 711 ? 209.22400 211.79200 194.65900 1.000 9.49525 711 GLY B O 1
ATOM 10219 N N . PHE B 1 712 ? 210.30400 213.49300 195.65500 1.000 10.56409 712 PHE B N 1
ATOM 10220 C CA . PHE B 1 712 ? 211.21700 213.66100 194.52800 1.000 10.56409 712 PHE B CA 1
ATOM 10221 C C . PHE B 1 712 ? 212.10000 212.43200 194.35000 1.000 10.56409 712 PHE B C 1
ATOM 10222 O O . PHE B 1 712 ? 212.34500 211.98900 193.22200 1.000 10.56409 712 PHE B O 1
ATOM 10230 N N . VAL B 1 713 ? 212.58800 211.87200 195.45700 1.000 9.72529 713 VAL B N 1
ATOM 10231 C CA . VAL B 1 713 ? 213.50500 210.73900 195.38400 1.000 9.72529 713 VAL B CA 1
ATOM 10232 C C . VAL B 1 713 ? 212.79500 209.49600 194.86300 1.000 9.72529 713 VAL B C 1
ATOM 10233 O O . VAL B 1 713 ? 213.36300 208.72200 194.08400 1.000 9.72529 713 VAL B O 1
ATOM 10237 N N . THR B 1 714 ? 211.54800 209.27900 195.28200 1.000 8.90994 714 THR B N 1
ATOM 10238 C CA . THR B 1 714 ? 210.86200 208.02900 194.97000 1.000 8.90994 714 THR B CA 1
ATOM 10239 C C . THR B 1 714 ? 210.02900 208.10700 193.69200 1.000 8.90994 714 THR B C 1
ATOM 10240 O O . THR B 1 714 ? 210.13900 207.23200 192.82800 1.000 8.90994 714 THR B O 1
ATOM 10244 N N . LEU B 1 715 ? 209.18600 209.13600 193.56400 1.000 9.27375 715 LEU B N 1
ATOM 10245 C CA . LEU B 1 715 ? 208.26300 209.21000 192.43400 1.000 9.27375 715 LEU B CA 1
ATOM 10246 C C . LEU B 1 715 ? 209.00300 209.32200 191.10700 1.000 9.27375 715 LEU B C 1
ATOM 10247 O O . LEU B 1 715 ? 208.63100 208.66900 190.12600 1.000 9.27375 715 LEU B O 1
ATOM 10252 N N . PHE B 1 716 ? 210.04600 210.14500 191.05200 1.000 10.31137 716 PHE B N 1
ATOM 10253 C CA . PHE B 1 716 ? 210.82300 210.34400 189.82900 1.000 10.31137 716 PHE B CA 1
ATOM 10254 C C . PHE B 1 716 ? 212.24300 209.85600 190.08400 1.000 10.31137 716 PHE B C 1
ATOM 10255 O O . PHE B 1 716 ? 213.14100 210.63600 190.40800 1.000 10.31137 716 PHE B O 1
ATOM 10263 N N . VAL B 1 717 ? 212.44100 208.54800 189.93000 1.000 9.91592 717 VAL B N 1
ATOM 10264 C CA . VAL B 1 717 ? 213.77400 207.95700 190.00500 1.000 9.91592 717 VAL B CA 1
ATOM 10265 C C . VAL B 1 717 ? 214.06800 207.00500 188.85900 1.000 9.91592 717 VAL B C 1
ATOM 10266 O O . VAL B 1 717 ? 215.24900 206.70900 188.59900 1.000 9.91592 717 VAL B O 1
ATOM 10270 N N . ALA B 1 718 ? 213.05800 206.49800 188.15000 1.000 12.65974 718 ALA B N 1
ATOM 10271 C CA . ALA B 1 718 ? 213.31500 205.60500 187.02600 1.000 12.65974 718 ALA B CA 1
ATOM 10272 C C . ALA B 1 718 ? 214.00500 206.33900 185.88500 1.000 12.65974 718 ALA B C 1
ATOM 10273 O O . ALA B 1 718 ? 214.87200 205.77400 185.20900 1.000 12.65974 718 ALA B O 1
ATOM 10275 N N . SER B 1 719 ? 213.63200 207.59600 185.65300 1.000 15.60947 719 SER B N 1
ATOM 10276 C CA . SER B 1 719 ? 214.19300 208.39900 184.57800 1.000 15.60947 719 SER B CA 1
ATOM 10277 C C . SER B 1 719 ? 215.29100 209.33900 185.05600 1.000 15.60947 719 SER B C 1
ATOM 10278 O O . SER B 1 719 ? 215.78100 210.15200 184.26600 1.000 15.60947 719 SER B O 1
ATOM 10281 N N . PHE B 1 720 ? 215.69000 209.25200 186.32300 1.000 14.56796 720 PHE B N 1
ATOM 10282 C CA . PHE B 1 720 ? 216.67900 210.17300 186.88200 1.000 14.56796 720 PHE B CA 1
ATOM 10283 C C . PHE B 1 720 ? 217.37700 209.52700 188.06400 1.000 14.56796 720 PHE B C 1
ATOM 10284 O O . PHE B 1 720 ? 216.92600 209.63900 189.21200 1.000 14.56796 720 PHE B O 1
ATOM 10292 N N . PRO B 1 721 ? 218.48900 208.83800 187.82500 1.000 13.09626 721 PRO B N 1
ATOM 10293 C CA . PRO B 1 721 ? 219.37500 208.46500 188.93200 1.000 13.09626 721 PRO B CA 1
ATOM 10294 C C . PRO B 1 721 ? 220.03600 209.70400 189.51900 1.000 13.09626 721 PRO B C 1
ATOM 10295 O O . PRO B 1 721 ? 219.86300 210.82500 189.03600 1.000 13.09626 721 PRO B O 1
ATOM 10299 N N . LEU B 1 722 ? 220.78400 209.48300 190.60300 1.000 12.40614 722 LEU B N 1
ATOM 10300 C CA . LEU B 1 722 ? 221.49000 210.52900 191.34300 1.000 12.40614 722 LEU B CA 1
ATOM 10301 C C . LEU B 1 722 ? 220.54100 211.38300 192.17900 1.000 12.40614 722 LEU B C 1
ATOM 10302 O O . LEU B 1 722 ? 220.98800 212.26600 192.91800 1.000 12.40614 722 LEU B O 1
ATOM 10307 N N . ALA B 1 723 ? 219.23600 211.13800 192.06800 1.000 10.85443 723 ALA B N 1
ATOM 10308 C CA . ALA B 1 723 ? 218.28400 211.79200 192.96400 1.000 10.85443 723 ALA B CA 1
ATOM 10309 C C . ALA B 1 723 ? 218.54700 211.44400 194.42100 1.000 10.85443 723 ALA B C 1
ATOM 10310 O O . ALA B 1 723 ? 218.55200 212.36100 195.26300 1.000 10.85443 723 ALA B O 1
ATOM 10312 N N . PRO B 1 724 ? 218.75300 210.17700 194.79500 1.000 11.71868 724 PRO B N 1
ATOM 10313 C CA . PRO B 1 724 ? 219.17200 209.88900 196.17400 1.000 11.71868 724 PRO B CA 1
ATOM 10314 C C . PRO B 1 724 ? 220.47600 210.56000 196.56000 1.000 11.71868 724 PRO B C 1
ATOM 10315 O O . PRO B 1 724 ? 220.64200 210.92300 197.72700 1.000 11.71868 724 PRO B O 1
ATOM 10319 N N . LEU B 1 725 ? 221.40400 210.75500 195.62000 1.000 11.60126 725 LEU B N 1
ATOM 10320 C CA . LEU B 1 725 ? 222.65400 211.43700 195.94700 1.000 11.60126 725 LEU B CA 1
ATOM 10321 C C . LEU B 1 725 ? 222.40900 212.90100 196.30400 1.000 11.60126 725 LEU B C 1
ATOM 10322 O O . LEU B 1 725 ? 222.94700 213.41000 197.29700 1.000 11.60126 725 LEU B O 1
ATOM 10327 N N . PHE B 1 726 ? 221.60500 213.59600 195.49600 1.000 13.35209 726 PHE B N 1
ATOM 10328 C CA . PHE B 1 726 ? 221.27600 214.98500 195.79700 1.000 13.35209 726 PHE B CA 1
ATOM 10329 C C . PHE B 1 726 ? 220.50500 215.08800 197.10600 1.000 13.35209 726 PHE B C 1
ATOM 10330 O O . PHE B 1 726 ? 220.74500 215.99900 197.90900 1.000 13.35209 726 PHE B O 1
ATOM 10338 N N . ALA B 1 727 ? 219.57500 214.15800 197.33800 1.000 10.99968 727 ALA B N 1
ATOM 10339 C CA . ALA B 1 727 ? 218.84700 214.14000 198.60100 1.000 10.99968 727 ALA B CA 1
ATOM 10340 C C . ALA B 1 727 ? 219.78900 213.91000 199.77600 1.000 10.99968 727 ALA B C 1
ATOM 10341 O O . ALA B 1 727 ? 219.62100 214.51400 200.83900 1.000 10.99968 727 ALA B O 1
ATOM 10343 N N . LEU B 1 728 ? 220.78300 213.03700 199.60300 1.000 11.01884 728 LEU B N 1
ATOM 10344 C CA . LEU B 1 728 ? 221.74600 212.77500 200.66700 1.000 11.01884 728 LEU B CA 1
ATOM 10345 C C . LEU B 1 728 ? 222.57400 214.01300 200.98000 1.000 11.01884 728 LEU B C 1
ATOM 10346 O O . LEU B 1 728 ? 222.80900 214.32900 202.15100 1.000 11.01884 728 LEU B O 1
ATOM 10351 N N . LEU B 1 729 ? 223.02900 214.72500 199.94600 1.000 11.48501 729 LEU B N 1
ATOM 10352 C CA . LEU B 1 729 ? 223.77500 215.96000 200.18200 1.000 11.48501 729 LEU B CA 1
ATOM 10353 C C . LEU B 1 729 ? 222.91100 216.99300 200.89700 1.000 11.48501 729 LEU B C 1
ATOM 10354 O O . LEU B 1 729 ? 223.35200 217.63300 201.86800 1.000 11.48501 729 LEU B O 1
ATOM 10359 N N . ASN B 1 730 ? 221.66600 217.15500 200.44100 1.000 12.20965 730 ASN B N 1
ATOM 10360 C CA . ASN B 1 730 ? 220.77100 218.11900 201.06700 1.000 12.20965 730 ASN B CA 1
ATOM 10361 C C . ASN B 1 730 ? 220.49100 217.74900 202.51600 1.000 12.20965 730 ASN B C 1
ATOM 10362 O O . ASN B 1 730 ? 220.42700 218.62500 203.37800 1.000 12.20965 730 ASN B O 1
ATOM 10367 N N . ASN B 1 731 ? 220.33200 216.45600 202.80600 1.000 12.57797 731 ASN B N 1
ATOM 10368 C CA . ASN B 1 731 ? 220.06700 216.02900 204.17700 1.000 12.57797 731 ASN B CA 1
ATOM 10369 C C . ASN B 1 731 ? 221.29800 216.19400 205.05900 1.000 12.57797 731 ASN B C 1
ATOM 10370 O O . ASN B 1 731 ? 221.17800 216.51900 206.24800 1.000 12.57797 731 ASN B O 1
ATOM 10375 N N . ILE B 1 732 ? 222.48800 215.96700 204.49700 1.000 12.12193 732 ILE B N 1
ATOM 10376 C CA . ILE B 1 732 ? 223.72200 216.19200 205.24200 1.000 12.12193 732 ILE B CA 1
ATOM 10377 C C . ILE B 1 732 ? 223.82300 217.65000 205.65800 1.000 12.12193 732 ILE B C 1
ATOM 10378 O O . ILE B 1 732 ? 224.20800 217.96500 206.79100 1.000 12.12193 732 ILE B O 1
ATOM 10383 N N . ILE B 1 733 ? 223.48200 218.56500 204.75000 1.000 13.06897 733 ILE B N 1
ATOM 10384 C CA . ILE B 1 733 ? 223.44100 219.97600 205.13000 1.000 13.06897 733 ILE B CA 1
ATOM 10385 C C . ILE B 1 733 ? 222.29600 220.24000 206.10700 1.000 13.06897 733 ILE B C 1
ATOM 10386 O O . ILE B 1 733 ? 222.43600 221.02200 207.05700 1.000 13.06897 733 ILE B O 1
ATOM 10391 N N . GLU B 1 734 ? 221.15800 219.57200 205.90200 1.000 13.93722 734 GLU B N 1
ATOM 10392 C CA . GLU B 1 734 ? 219.91900 219.92800 206.58500 1.000 13.93722 734 GLU B CA 1
ATOM 10393 C C . GLU B 1 734 ? 219.95000 219.54500 208.05500 1.000 13.93722 734 GLU B C 1
ATOM 10394 O O . GLU B 1 734 ? 219.37400 220.24900 208.89000 1.000 13.93722 734 GLU B O 1
ATOM 10400 N N . ILE B 1 735 ? 220.58700 218.42100 208.39000 1.000 14.42988 735 ILE B N 1
ATOM 10401 C CA . ILE B 1 735 ? 220.66100 218.00600 209.78900 1.000 14.42988 735 ILE B CA 1
ATOM 10402 C C . ILE B 1 735 ? 221.36300 219.07400 210.61800 1.000 14.42988 735 ILE B C 1
ATOM 10403 O O . ILE B 1 735 ? 220.84300 219.54100 211.64100 1.000 14.42988 735 ILE B O 1
ATOM 10408 N N . ARG B 1 736 ? 222.53600 219.51100 210.15800 1.000 14.93249 736 ARG B N 1
ATOM 10409 C CA . ARG B 1 736 ? 223.27900 220.53500 210.88000 1.000 14.93249 736 ARG B CA 1
ATOM 10410 C C . ARG B 1 736 ? 222.56800 221.88000 210.82600 1.000 14.93249 736 ARG B C 1
ATOM 10411 O O . ARG B 1 736 ? 222.59300 222.63500 211.80400 1.000 14.93249 736 ARG B O 1
ATOM 10419 N N . LEU B 1 737 ? 221.92000 222.19900 209.70100 1.000 13.99528 737 LEU B N 1
ATOM 10420 C CA . LEU B 1 737 ? 221.20400 223.46800 209.60200 1.000 13.99528 737 LEU B CA 1
ATOM 10421 C C . LEU B 1 737 ? 220.06300 223.53500 210.61200 1.000 13.99528 737 LEU B C 1
ATOM 10422 O O . LEU B 1 737 ? 219.90800 224.53000 211.33000 1.000 13.99528 737 LEU B O 1
ATOM 10427 N N . ASP B 1 738 ? 219.26000 222.47000 210.69300 1.000 14.70861 738 ASP B N 1
ATOM 10428 C CA . ASP B 1 738 ? 218.15500 222.43700 211.64300 1.000 14.70861 738 ASP B CA 1
ATOM 10429 C C . ASP B 1 738 ? 218.65900 222.41900 213.07900 1.000 14.70861 738 ASP B C 1
ATOM 10430 O O . ASP B 1 738 ? 218.07000 223.06400 213.95600 1.000 14.70861 738 ASP B O 1
ATOM 10435 N N . ALA B 1 739 ? 219.74400 221.68400 213.34600 1.000 13.28872 739 ALA B N 1
ATOM 10436 C CA . ALA B 1 739 ? 220.30200 221.67100 214.69400 1.000 13.28872 739 ALA B CA 1
ATOM 10437 C C . ALA B 1 739 ? 220.77500 223.05800 215.10900 1.000 13.28872 739 ALA B C 1
ATOM 10438 O O . ALA B 1 739 ? 220.52200 223.49700 216.23700 1.000 13.28872 739 ALA B O 1
ATOM 10440 N N . LYS B 1 740 ? 221.46100 223.76400 214.20700 1.000 15.04051 740 LYS B N 1
ATOM 10441 C CA . LYS B 1 740 ? 221.91900 225.11400 214.51200 1.000 15.04051 740 LYS B CA 1
ATOM 10442 C C . LYS B 1 740 ? 220.74400 226.05900 214.71700 1.000 15.04051 740 LYS B C 1
ATOM 10443 O O . LYS B 1 740 ? 220.76400 226.90100 215.62400 1.000 15.04051 740 LYS B O 1
ATOM 10449 N N . LYS B 1 741 ? 219.70600 225.93400 213.88300 1.000 16.89889 741 LYS B N 1
ATOM 10450 C CA . LYS B 1 741 ? 218.52500 226.77800 214.03800 1.000 16.89889 741 LYS B CA 1
ATOM 10451 C C . LYS B 1 741 ? 217.85800 226.55200 215.38700 1.000 16.89889 741 LYS B C 1
ATOM 10452 O O . LYS B 1 741 ? 217.45000 227.50900 216.05500 1.000 16.89889 741 LYS B O 1
ATOM 10458 N N . PHE B 1 742 ? 217.73600 225.29100 215.80500 1.000 15.42283 742 PHE B N 1
ATOM 10459 C CA . PHE B 1 742 ? 217.12100 225.00200 217.09700 1.000 15.42283 742 PHE B CA 1
ATOM 10460 C C . PHE B 1 742 ? 217.97900 225.50800 218.25000 1.000 15.42283 742 PHE B C 1
ATOM 10461 O O . PHE B 1 742 ? 217.46200 226.11300 219.19600 1.000 15.42283 742 PHE B O 1
ATOM 10469 N N . VAL B 1 743 ? 219.29200 225.27200 218.19200 1.000 17.02460 743 VAL B N 1
ATOM 10470 C CA . VAL B 1 743 ? 220.15200 225.59700 219.32500 1.000 17.02460 743 VAL B CA 1
ATOM 10471 C C . VAL B 1 743 ? 220.31400 227.10500 219.47800 1.000 17.02460 743 VAL B C 1
ATOM 10472 O O . VAL B 1 743 ? 220.23400 227.63800 220.59100 1.000 17.02460 743 VAL B O 1
ATOM 10476 N N . THR B 1 744 ? 220.54400 227.81800 218.37600 1.000 21.79668 744 THR B N 1
ATOM 10477 C CA . THR B 1 744 ? 220.97700 229.20900 218.44900 1.000 21.79668 744 THR B CA 1
ATOM 10478 C C . THR B 1 744 ? 219.87300 230.21800 218.16300 1.000 21.79668 744 THR B C 1
ATOM 10479 O O . THR B 1 744 ? 219.83600 231.27600 218.79900 1.000 21.79668 744 THR B O 1
ATOM 10483 N N . GLU B 1 745 ? 218.97200 229.93200 217.22400 1.000 24.83517 745 GLU B N 1
ATOM 10484 C CA . GLU B 1 745 ? 218.02600 230.94300 216.75900 1.000 24.83517 745 GLU B CA 1
ATOM 10485 C C . GLU B 1 745 ? 216.70000 230.89900 217.51600 1.000 24.83517 745 GLU B C 1
ATOM 10486 O O . GLU B 1 745 ? 216.31100 231.88000 218.15700 1.000 24.83517 745 GLU B O 1
ATOM 10492 N N . LEU B 1 746 ? 215.99800 229.77300 217.44700 1.000 19.78910 746 LEU B N 1
ATOM 10493 C CA . LEU B 1 746 ? 214.64900 229.69600 217.98700 1.000 19.78910 746 LEU B CA 1
ATOM 10494 C C . LEU B 1 746 ? 214.66500 229.67700 219.51300 1.000 19.78910 746 LEU B C 1
ATOM 10495 O O . LEU B 1 746 ? 215.65600 229.31400 220.15200 1.000 19.78910 746 LEU B O 1
ATOM 10500 N N . ARG B 1 747 ? 213.53800 230.08200 220.09500 1.000 23.46181 747 ARG B N 1
ATOM 10501 C CA . ARG B 1 747 ? 213.33800 229.92600 221.52600 1.000 23.46181 747 ARG B CA 1
ATOM 10502 C C . ARG B 1 747 ? 213.16100 228.45100 221.87100 1.000 23.46181 747 ARG B C 1
ATOM 10503 O O . ARG B 1 747 ? 212.84600 227.61800 221.01700 1.000 23.46181 747 ARG B O 1
ATOM 10511 N N . ARG B 1 748 ? 213.36600 228.13200 223.13900 1.000 21.84735 748 ARG B N 1
ATOM 10512 C CA . ARG B 1 748 ? 213.21900 226.75400 223.58700 1.000 21.84735 748 ARG B CA 1
ATOM 10513 C C . ARG B 1 748 ? 211.75700 226.33500 223.50400 1.000 21.84735 748 ARG B C 1
ATOM 10514 O O . ARG B 1 748 ? 210.89800 226.99400 224.10600 1.000 21.84735 748 ARG B O 1
ATOM 10522 N N . PRO B 1 749 ? 211.42700 225.26900 222.78100 1.000 26.63300 749 PRO B N 1
ATOM 10523 C CA . PRO B 1 749 ? 210.03300 224.81800 222.72000 1.000 26.63300 749 PRO B CA 1
ATOM 10524 C C . PRO B 1 749 ? 209.58000 224.25200 224.05700 1.000 26.63300 749 PRO B C 1
ATOM 10525 O O . PRO B 1 749 ? 210.37600 223.93100 224.94100 1.000 26.63300 749 PRO B O 1
ATOM 10529 N N . VAL B 1 750 ? 208.25600 224.13200 224.19300 1.000 32.18061 750 VAL B N 1
ATOM 10530 C CA . VAL B 1 750 ? 207.67300 223.57900 225.41000 1.000 32.18061 750 VAL B CA 1
ATOM 10531 C C . VAL B 1 750 ? 208.08200 222.12600 225.62300 1.000 32.18061 750 VAL B C 1
ATOM 10532 O O . VAL B 1 750 ? 208.05900 221.64000 226.76100 1.000 32.18061 750 VAL B O 1
ATOM 10536 N N . ALA B 1 751 ? 208.46800 221.42000 224.55900 1.000 29.59510 751 ALA B N 1
ATOM 10537 C CA . ALA B 1 751 ? 208.93900 220.03800 224.65100 1.000 29.59510 751 ALA B CA 1
ATOM 10538 C C . ALA B 1 751 ? 207.82500 219.09100 225.09400 1.000 29.59510 751 ALA B C 1
ATOM 10539 O O . ALA B 1 751 ? 207.96700 218.32900 226.05200 1.000 29.59510 751 ALA B O 1
ATOM 10541 N N . ILE B 1 752 ? 206.70100 219.14400 224.38000 1.000 34.99858 752 ILE B N 1
ATOM 10542 C CA . ILE B 1 752 ? 205.59800 218.21700 224.60800 1.000 34.99858 752 ILE B CA 1
ATOM 10543 C C . ILE B 1 752 ? 206.00400 216.84000 224.09500 1.000 34.99858 752 ILE B C 1
ATOM 10544 O O . ILE B 1 752 ? 206.99600 216.70400 223.37000 1.000 34.99858 752 ILE B O 1
ATOM 10549 N N . ARG B 1 753 ? 205.24900 215.81200 224.47400 1.000 41.47127 753 ARG B N 1
ATOM 10550 C CA . ARG B 1 753 ? 205.60800 214.42300 224.21800 1.000 41.47127 753 ARG B CA 1
ATOM 10551 C C . ARG B 1 753 ? 204.97800 213.92400 222.92600 1.000 41.47127 753 ARG B C 1
ATOM 10552 O O . ARG B 1 753 ? 203.84000 214.28200 222.60200 1.000 41.47127 753 ARG B O 1
ATOM 10560 N N . ALA B 1 754 ? 205.72500 213.10100 222.19600 1.000 30.31956 754 ALA B N 1
ATOM 10561 C CA . ALA B 1 754 ? 205.21900 212.36700 221.05000 1.000 30.31956 754 ALA B CA 1
ATOM 10562 C C . ALA B 1 754 ? 205.92100 211.02000 220.97700 1.000 30.31956 754 ALA B C 1
ATOM 10563 O O . ALA B 1 754 ? 207.11600 210.90300 221.26200 1.000 30.31956 754 ALA B O 1
ATOM 10565 N N . LYS B 1 755 ? 205.16500 209.99700 220.58300 1.000 27.29543 755 LYS B N 1
ATOM 10566 C CA . LYS B 1 755 ? 205.72000 208.67100 220.36000 1.000 27.29543 755 LYS B CA 1
ATOM 10567 C C . LYS B 1 755 ? 205.74000 208.27500 218.89200 1.000 27.29543 755 LYS B C 1
ATOM 10568 O O . LYS B 1 755 ? 206.34000 207.25100 218.55200 1.000 27.29543 755 LYS B O 1
ATOM 10574 N N . ASP B 1 756 ? 205.10700 209.05200 218.02000 1.000 27.59053 756 ASP B N 1
ATOM 10575 C CA . ASP B 1 756 ? 205.07500 208.76000 216.59900 1.000 27.59053 756 ASP B CA 1
ATOM 10576 C C . ASP B 1 756 ? 205.25700 210.06100 215.83500 1.000 27.59053 756 ASP B C 1
ATOM 10577 O O . ASP B 1 756 ? 204.99700 211.14500 216.36100 1.000 27.59053 756 ASP B O 1
ATOM 10582 N N . ILE B 1 757 ? 205.71500 209.94700 214.58600 1.000 19.58977 757 ILE B N 1
ATOM 10583 C CA . ILE B 1 757 ? 205.80800 211.13100 213.74300 1.000 19.58977 757 ILE B CA 1
ATOM 10584 C C . ILE B 1 757 ? 204.43200 211.60400 213.29600 1.000 19.58977 757 ILE B C 1
ATOM 10585 O O . ILE B 1 757 ? 204.29700 212.73100 212.80700 1.000 19.58977 757 ILE B O 1
ATOM 10590 N N . GLY B 1 758 ? 203.40600 210.77100 213.45100 1.000 18.40445 758 GLY B N 1
ATOM 10591 C CA . GLY B 1 758 ? 202.04000 211.18600 213.20000 1.000 18.40445 758 GLY B CA 1
ATOM 10592 C C . GLY B 1 758 ? 201.54100 210.91900 211.79600 1.000 18.40445 758 GLY B C 1
ATOM 10593 O O . GLY B 1 758 ? 201.75900 209.83800 211.24000 1.000 18.40445 758 GLY B O 1
ATOM 10594 N N . ILE B 1 759 ? 200.86300 211.91100 211.21400 1.000 19.94056 759 ILE B N 1
ATOM 10595 C CA . ILE B 1 759 ? 200.32700 211.78500 209.86300 1.000 19.94056 759 ILE B CA 1
ATOM 10596 C C . ILE B 1 759 ? 201.43100 211.66300 208.82200 1.000 19.94056 759 ILE B C 1
ATOM 10597 O O . ILE B 1 759 ? 201.17500 211.21100 207.69800 1.000 19.94056 759 ILE B O 1
ATOM 10602 N N . TRP B 1 760 ? 202.65800 212.06100 209.16600 1.000 28.49290 760 TRP B N 1
ATOM 10603 C CA . TRP B 1 760 ? 203.74900 212.02900 208.20000 1.000 28.49290 760 TRP B CA 1
ATOM 10604 C C . TRP B 1 760 ? 204.08900 210.60600 207.77800 1.000 28.49290 760 TRP B C 1
ATOM 10605 O O . TRP B 1 760 ? 204.48400 210.38400 206.63000 1.000 28.49290 760 TRP B O 1
ATOM 10616 N N . TYR B 1 761 ? 203.93800 209.63100 208.67700 1.000 22.46125 761 TYR B N 1
ATOM 10617 C CA . TYR B 1 761 ? 204.15000 208.24100 208.28300 1.000 22.46125 761 TYR B CA 1
ATOM 10618 C C . TYR B 1 761 ? 203.12300 207.79800 207.24700 1.000 22.46125 761 TYR B C 1
ATOM 10619 O O . TYR B 1 761 ? 203.46900 207.12000 206.27100 1.000 22.46125 761 TYR B O 1
ATOM 10628 N N . ASN B 1 762 ? 201.85500 208.16600 207.44300 1.000 14.95847 762 ASN B N 1
ATOM 10629 C CA . ASN B 1 762 ? 200.82900 207.83100 206.46100 1.000 14.95847 762 ASN B CA 1
ATOM 10630 C C . ASN B 1 762 ? 201.10300 208.51600 205.12900 1.000 14.95847 762 ASN B C 1
ATOM 10631 O O . ASN B 1 762 ? 200.92300 207.91400 204.06300 1.000 14.95847 762 ASN B O 1
ATOM 10636 N N . ILE B 1 763 ? 201.53800 209.77700 205.17200 1.000 18.96159 763 ILE B N 1
ATOM 10637 C CA . ILE B 1 763 ? 201.87500 210.49300 203.94500 1.000 18.96159 763 ILE B CA 1
ATOM 10638 C C . ILE B 1 763 ? 203.03200 209.80800 203.22800 1.000 18.96159 763 ILE B C 1
ATOM 10639 O O . ILE B 1 763 ? 203.02400 209.66700 201.99900 1.000 18.96159 763 ILE B O 1
ATOM 10644 N N . LEU B 1 764 ? 204.04800 209.38100 203.98200 1.000 28.49290 764 LEU B N 1
ATOM 10645 C CA . LEU B 1 764 ? 205.18000 208.68300 203.38400 1.000 28.49290 764 LEU B CA 1
ATOM 10646 C C . LEU B 1 764 ? 204.74700 207.37000 202.74500 1.000 28.49290 764 LEU B C 1
ATOM 10647 O O . LEU B 1 764 ? 205.18500 207.03700 201.63800 1.000 28.49290 764 LEU B O 1
ATOM 10652 N N . ARG B 1 765 ? 203.88800 206.60900 203.42900 1.000 18.90777 765 ARG B N 1
ATOM 10653 C CA . ARG B 1 765 ? 203.41800 205.34600 202.86500 1.000 18.90777 765 ARG B CA 1
ATOM 10654 C C . ARG B 1 765 ? 202.62000 205.58300 201.58900 1.000 18.90777 765 ARG B C 1
ATOM 10655 O O . ARG B 1 765 ? 202.78200 204.86100 200.59800 1.000 18.90777 765 ARG B O 1
ATOM 10663 N N . GLY B 1 766 ? 201.75100 206.59600 201.59400 1.000 12.89918 766 GLY B N 1
ATOM 10664 C CA . GLY B 1 766 ? 200.97900 206.89700 200.40000 1.000 12.89918 766 GLY B CA 1
ATOM 10665 C C . GLY B 1 766 ? 201.84700 207.34300 199.23900 1.000 12.89918 766 GLY B C 1
ATOM 10666 O O . GLY B 1 766 ? 201.62100 206.94600 198.09200 1.000 12.89918 766 GLY B O 1
ATOM 10667 N N . VAL B 1 767 ? 202.85100 208.17700 199.52000 1.000 14.24721 767 VAL B N 1
ATOM 10668 C CA . VAL B 1 767 ? 203.76900 208.61700 198.47300 1.000 14.24721 767 VAL B CA 1
ATOM 10669 C C . VAL B 1 767 ? 204.54100 207.43100 197.91300 1.000 14.24721 767 VAL B C 1
ATOM 10670 O O . VAL B 1 767 ? 204.73600 207.31800 196.69800 1.000 14.24721 767 VAL B O 1
ATOM 10674 N N . GLY B 1 768 ? 204.99200 206.52900 198.78600 1.000 13.10995 768 GLY B N 1
ATOM 10675 C CA . GLY B 1 768 ? 205.68200 205.34100 198.31200 1.000 13.10995 768 GLY B CA 1
ATOM 10676 C C . GLY B 1 768 ? 204.79800 204.45500 197.45500 1.000 13.10995 768 GLY B C 1
ATOM 10677 O O . GLY B 1 768 ? 205.24800 203.89800 196.45100 1.000 13.10995 768 GLY B O 1
ATOM 10678 N N . LYS B 1 769 ? 203.52900 204.30700 197.84200 1.000 14.09075 769 LYS B N 1
ATOM 10679 C CA . LYS B 1 769 ? 202.60300 203.50300 197.05100 1.000 14.09075 769 LYS B CA 1
ATOM 10680 C C . LYS B 1 769 ? 202.36300 204.12700 195.68100 1.000 14.09075 769 LYS B C 1
ATOM 10681 O O . LYS B 1 769 ? 202.34100 203.42800 194.66200 1.000 14.09075 769 LYS B O 1
ATOM 10687 N N . LEU B 1 770 ? 202.17800 205.44900 195.63700 1.000 13.32873 770 LEU B N 1
ATOM 10688 C CA . LEU B 1 770 ? 201.98700 206.13100 194.36100 1.000 13.32873 770 LEU B CA 1
ATOM 10689 C C . LEU B 1 770 ? 203.25000 206.12200 193.50800 1.000 13.32873 770 LEU B C 1
ATOM 10690 O O . LEU B 1 770 ? 203.15800 206.21800 192.27400 1.000 13.32873 770 LEU B O 1
ATOM 10695 N N . ALA B 1 771 ? 204.42000 206.01500 194.14200 1.000 10.03126 771 ALA B N 1
ATOM 10696 C CA . ALA B 1 771 ? 205.67400 206.00600 193.40000 1.000 10.03126 771 ALA B CA 1
ATOM 10697 C C . ALA B 1 771 ? 205.77000 204.81000 192.46700 1.000 10.03126 771 ALA B C 1
ATOM 10698 O O . ALA B 1 771 ? 206.39200 204.91000 191.40800 1.000 10.03126 771 ALA B O 1
ATOM 10700 N N . VAL B 1 772 ? 205.16200 203.67900 192.83000 1.000 12.79962 772 VAL B N 1
ATOM 10701 C CA . VAL B 1 772 ? 205.20500 202.50400 191.96100 1.000 12.79962 772 VAL B CA 1
ATOM 10702 C C . VAL B 1 772 ? 204.49400 202.79300 190.64400 1.000 12.79962 772 VAL B C 1
ATOM 10703 O O . VAL B 1 772 ? 205.03000 202.53800 189.55700 1.000 12.79962 772 VAL B O 1
ATOM 10707 N N . ILE B 1 773 ? 203.28200 203.34500 190.72300 1.000 12.49804 773 ILE B N 1
ATOM 10708 C CA . ILE B 1 773 ? 202.52400 203.66800 189.51800 1.000 12.49804 773 ILE B CA 1
ATOM 10709 C C . ILE B 1 773 ? 203.24100 204.74200 188.71100 1.000 12.49804 773 ILE B C 1
ATOM 10710 O O . ILE B 1 773 ? 203.32100 204.66500 187.47500 1.000 12.49804 773 ILE B O 1
ATOM 10715 N N . ILE B 1 774 ? 203.77000 205.76300 189.39300 1.000 11.72759 774 ILE B N 1
ATOM 10716 C CA . ILE B 1 774 ? 204.44900 206.84500 188.68500 1.000 11.72759 774 ILE B CA 1
ATOM 10717 C C . ILE B 1 774 ? 205.68900 206.32300 187.96800 1.000 11.72759 774 ILE B C 1
ATOM 10718 O O . ILE B 1 774 ? 205.95300 206.68400 186.81600 1.000 11.72759 774 ILE B O 1
ATOM 10723 N N . ASN B 1 775 ? 206.46500 205.46400 188.63300 1.000 12.34353 775 ASN B N 1
ATOM 10724 C CA . ASN B 1 775 ? 207.65500 204.89200 188.01500 1.000 12.34353 775 ASN B CA 1
ATOM 10725 C C . ASN B 1 775 ? 207.29200 204.00500 186.83300 1.000 12.34353 775 ASN B C 1
ATOM 10726 O O . ASN B 1 775 ? 207.97800 204.02100 185.80500 1.000 12.34353 775 ASN B O 1
ATOM 10731 N N . ALA B 1 776 ? 206.22500 203.21200 186.96500 1.000 14.71029 776 ALA B N 1
ATOM 10732 C CA . ALA B 1 776 ? 205.80100 202.36200 185.85800 1.000 14.71029 776 ALA B CA 1
ATOM 10733 C C . ALA B 1 776 ? 205.42100 203.19900 184.64400 1.000 14.71029 776 ALA B C 1
ATOM 10734 O O . ALA B 1 776 ? 205.83600 202.90600 183.51500 1.000 14.71029 776 ALA B O 1
ATOM 10736 N N . PHE B 1 777 ? 204.65200 204.26800 184.86100 1.000 28.49290 777 PHE B N 1
ATOM 10737 C CA . PHE B 1 777 ? 204.25300 205.11200 183.73800 1.000 28.49290 777 PHE B CA 1
ATOM 10738 C C . PHE B 1 777 ? 205.44300 205.86600 183.15500 1.000 28.49290 777 PHE B C 1
ATOM 10739 O O . PHE B 1 777 ? 205.50900 206.08300 181.94000 1.000 28.49290 777 PHE B O 1
ATOM 10747 N N . VAL B 1 778 ? 206.39700 206.26700 183.99900 1.000 14.95960 778 VAL B N 1
ATOM 10748 C CA . VAL B 1 778 ? 207.59200 206.94200 183.50000 1.000 14.95960 778 VAL B CA 1
ATOM 10749 C C . VAL B 1 778 ? 208.40900 206.00200 182.62500 1.000 14.95960 778 VAL B C 1
ATOM 10750 O O . VAL B 1 778 ? 208.89800 206.38900 181.55700 1.000 14.95960 778 VAL B O 1
ATOM 10754 N N . ILE B 1 779 ? 208.57400 204.75300 183.06200 1.000 11.57892 779 ILE B N 1
ATOM 10755 C CA . ILE B 1 779 ? 209.34600 203.79300 182.28200 1.000 11.57892 779 ILE B CA 1
ATOM 10756 C C . ILE B 1 779 ? 208.62800 203.45600 180.98100 1.000 11.57892 779 ILE B C 1
ATOM 10757 O O . ILE B 1 779 ? 209.26500 203.26000 179.94000 1.000 11.57892 779 ILE B O 1
ATOM 10762 N N . SER B 1 780 ? 207.29600 203.38000 181.01500 1.000 10.96843 780 SER B N 1
ATOM 10763 C CA . SER B 1 780 ? 206.56500 202.90300 179.84700 1.000 10.96843 780 SER B CA 1
ATOM 10764 C C . SER B 1 780 ? 206.33800 203.99600 178.80800 1.000 10.96843 780 SER B C 1
ATOM 10765 O O . SER B 1 780 ? 206.36300 203.71800 177.60400 1.000 10.96843 780 SER B O 1
ATOM 10768 N N . PHE B 1 781 ? 206.11500 205.23900 179.23500 1.000 13.91040 781 PHE B N 1
ATOM 10769 C CA . PHE B 1 781 ? 205.65300 206.27400 178.31900 1.000 13.91040 781 PHE B CA 1
ATOM 10770 C C . PHE B 1 781 ? 206.65300 207.39000 178.06300 1.000 13.91040 781 PHE B C 1
ATOM 10771 O O . PHE B 1 781 ? 206.64700 207.95900 176.97000 1.000 13.91040 781 PHE B O 1
ATOM 10779 N N . THR B 1 782 ? 207.50700 207.72600 179.02800 1.000 14.45978 782 THR B N 1
ATOM 10780 C CA . THR B 1 782 ? 208.47700 208.79700 178.84500 1.000 14.45978 782 THR B CA 1
ATOM 10781 C C . THR B 1 782 ? 209.92100 208.31600 178.85300 1.000 14.45978 782 THR B C 1
ATOM 10782 O O . THR B 1 782 ? 210.83300 209.14900 178.81400 1.000 14.45978 782 THR B O 1
ATOM 10786 N N . SER B 1 783 ? 210.15900 207.00500 178.89500 1.000 17.47621 783 SER B N 1
ATOM 10787 C CA . SER B 1 783 ? 211.51100 206.47600 179.00300 1.000 17.47621 783 SER B CA 1
ATOM 10788 C C . SER B 1 783 ? 212.09200 205.99600 177.68100 1.000 17.47621 783 SER B C 1
ATOM 10789 O O . SER B 1 783 ? 213.31800 205.89700 177.56600 1.000 17.47621 783 SER B O 1
ATOM 10792 N N . ASP B 1 784 ? 211.25200 205.68500 176.69200 1.000 16.16097 784 ASP B N 1
ATOM 10793 C CA . ASP B 1 784 ? 211.65500 205.13200 175.40000 1.000 16.16097 784 ASP B CA 1
ATOM 10794 C C . ASP B 1 784 ? 212.20800 203.71700 175.51200 1.000 16.16097 784 ASP B C 1
ATOM 10795 O O . ASP B 1 784 ? 212.74300 203.18900 174.53000 1.000 16.16097 784 ASP B O 1
ATOM 10800 N N . PHE B 1 785 ? 212.09400 203.08800 176.68200 1.000 12.10129 785 PHE B N 1
ATOM 10801 C CA . PHE B 1 785 ? 212.60000 201.73400 176.87800 1.000 12.10129 785 PHE B CA 1
ATOM 10802 C C . PHE B 1 785 ? 211.70000 200.69700 176.21600 1.000 12.10129 785 PHE B C 1
ATOM 10803 O O . PHE B 1 785 ? 212.19400 199.73300 175.62000 1.000 12.10129 785 PHE B O 1
ATOM 10811 N N . ILE B 1 786 ? 210.38100 200.87700 176.31700 1.000 9.83349 786 ILE B N 1
ATOM 10812 C CA . ILE B 1 786 ? 209.45000 199.91900 175.71600 1.000 9.83349 786 ILE B CA 1
ATOM 10813 C C . ILE B 1 786 ? 209.58000 199.86100 174.19800 1.000 9.83349 786 ILE B C 1
ATOM 10814 O O . ILE B 1 786 ? 209.61500 198.74800 173.64700 1.000 9.83349 786 ILE B O 1
ATOM 10819 N N . PRO B 1 787 ? 209.61000 200.98400 173.46600 1.000 11.87397 787 PRO B N 1
ATOM 10820 C CA . PRO B 1 787 ? 209.76700 200.89300 172.00300 1.000 11.87397 787 PRO B CA 1
ATOM 10821 C C . PRO B 1 787 ? 211.02700 200.16800 171.56200 1.000 11.87397 787 PRO B C 1
ATOM 10822 O O . PRO B 1 787 ? 210.99800 199.44900 170.55500 1.000 11.87397 787 PRO B O 1
ATOM 10826 N N . ARG B 1 788 ? 212.13500 200.33200 172.28800 1.000 14.81148 788 ARG B N 1
ATOM 10827 C CA . ARG B 1 788 ? 213.35600 199.61500 171.93400 1.000 14.81148 788 ARG B CA 1
ATOM 10828 C C . ARG B 1 788 ? 213.16400 198.10900 172.05600 1.000 14.81148 788 ARG B C 1
ATOM 10829 O O . ARG B 1 788 ? 213.56000 197.35100 171.16200 1.000 14.81148 788 ARG B O 1
ATOM 10837 N N . LEU B 1 789 ? 212.54200 197.65900 173.14900 1.000 12.80189 789 LEU B N 1
ATOM 10838 C CA . LEU B 1 789 ? 212.26700 196.23600 173.31400 1.000 12.80189 789 LEU B CA 1
ATOM 10839 C C . LEU B 1 789 ? 211.33200 195.72700 172.22700 1.000 12.80189 789 LEU B C 1
ATOM 10840 O O . LEU B 1 789 ? 211.53300 194.63200 171.68600 1.000 12.80189 789 LEU B O 1
ATOM 10845 N N . VAL B 1 790 ? 210.29500 196.50200 171.90500 1.000 15.55354 790 VAL B N 1
ATOM 10846 C CA . VAL B 1 790 ? 209.32800 196.07300 170.89900 1.000 15.55354 790 VAL B CA 1
ATOM 10847 C C . VAL B 1 790 ? 210.00600 195.92300 169.54300 1.000 15.55354 790 VAL B C 1
ATOM 10848 O O . VAL B 1 790 ? 209.79800 194.93300 168.83200 1.000 15.55354 790 VAL B O 1
ATOM 10852 N N . TYR B 1 791 ? 210.83600 196.90100 169.17000 1.000 17.44929 791 TYR B N 1
ATOM 10853 C CA . TYR B 1 791 ? 211.56700 196.80800 167.91000 1.000 17.44929 791 TYR B CA 1
ATOM 10854 C C . TYR B 1 791 ? 212.52200 195.62300 167.90700 1.000 17.44929 791 TYR B C 1
ATOM 10855 O O . TYR B 1 791 ? 212.62900 194.90500 166.90500 1.000 17.44929 791 TYR B O 1
ATOM 10864 N N . LEU B 1 792 ? 213.23500 195.41100 169.01500 1.000 20.54527 792 LEU B N 1
ATOM 10865 C CA . LEU B 1 792 ? 214.21600 194.33400 169.06900 1.000 20.54527 792 LEU B CA 1
ATOM 10866 C C . LEU B 1 792 ? 213.55200 192.96800 168.95800 1.000 20.54527 792 LEU B C 1
ATOM 10867 O O . LEU B 1 792 ? 214.08100 192.06900 168.29700 1.000 20.54527 792 LEU B O 1
ATOM 10872 N N . TYR B 1 793 ? 212.39600 192.78800 169.59700 1.000 24.29722 793 TYR B N 1
ATOM 10873 C CA . TYR B 1 793 ? 211.77000 191.47300 169.65900 1.000 24.29722 793 TYR B CA 1
ATOM 10874 C C . TYR B 1 793 ? 210.69000 191.23800 168.60600 1.000 24.29722 793 TYR B C 1
ATOM 10875 O O . TYR B 1 793 ? 210.20800 190.10800 168.49000 1.000 24.29722 793 TYR B O 1
ATOM 10884 N N . MET B 1 794 ? 210.29700 192.24600 167.84000 1.000 25.19308 794 MET B N 1
ATOM 10885 C CA . MET B 1 794 ? 209.35200 191.92300 166.77800 1.000 25.19308 794 MET B CA 1
ATOM 10886 C C . MET B 1 794 ? 209.76900 192.46400 165.41800 1.000 25.19308 794 MET B C 1
ATOM 10887 O O . MET B 1 794 ? 209.49700 191.82200 164.39800 1.000 25.19308 794 MET B O 1
ATOM 10892 N N . TYR B 1 795 ? 210.41400 193.62600 165.37200 1.000 21.58051 795 TYR B N 1
ATOM 10893 C CA . TYR B 1 795 ? 210.75300 194.28200 164.11900 1.000 21.58051 795 TYR B CA 1
ATOM 10894 C C . TYR B 1 795 ? 212.24300 194.27100 163.81300 1.000 21.58051 795 TYR B C 1
ATOM 10895 O O . TYR B 1 795 ? 212.64300 194.74900 162.74600 1.000 21.58051 795 TYR B O 1
ATOM 10904 N N . SER B 1 796 ? 213.07600 193.74600 164.71100 1.000 31.25217 796 SER B N 1
ATOM 10905 C CA . SER B 1 796 ? 214.52000 193.80000 164.50100 1.000 31.25217 796 SER B CA 1
ATOM 10906 C C . SER B 1 796 ? 214.95500 192.95200 163.30900 1.000 31.25217 796 SER B C 1
ATOM 10907 O O . SER B 1 796 ? 215.87800 193.33500 162.57900 1.000 31.25217 796 SER B O 1
ATOM 10910 N N . GLN B 1 797 ? 214.32900 191.78800 163.11300 1.000 44.90591 797 GLN B N 1
ATOM 10911 C CA . GLN B 1 797 ? 214.70300 190.84300 162.06000 1.000 44.90591 797 GLN B CA 1
ATOM 10912 C C . GLN B 1 797 ? 216.09100 190.25900 162.31200 1.000 44.90591 797 GLN B C 1
ATOM 10913 O O . GLN B 1 797 ? 216.22500 189.07000 162.62000 1.000 44.90591 797 GLN B O 1
ATOM 10919 N N . ASN B 1 798 ? 217.13000 191.08900 162.17600 1.000 40.44990 798 ASN B N 1
ATOM 10920 C CA . ASN B 1 798 ? 218.48600 190.63500 162.46500 1.000 40.44990 798 ASN B CA 1
ATOM 10921 C C . ASN B 1 798 ? 218.64300 190.23100 163.92500 1.000 40.44990 798 ASN B C 1
ATOM 10922 O O . ASN B 1 798 ? 219.46800 189.36800 164.24600 1.000 40.44990 798 ASN B O 1
ATOM 10927 N N . GLY B 1 799 ? 217.86200 190.83200 164.81900 1.000 31.60795 799 GLY B N 1
ATOM 10928 C CA . GLY B 1 799 ? 217.97000 190.57300 166.23800 1.000 31.60795 799 GLY B CA 1
ATOM 10929 C C . GLY B 1 799 ? 218.75200 191.60700 167.01400 1.000 31.60795 799 GLY B C 1
ATOM 10930 O O . GLY B 1 799 ? 218.89900 191.45900 168.23400 1.000 31.60795 799 GLY B O 1
ATOM 10931 N N . THR B 1 800 ? 219.25500 192.64300 166.35400 1.000 27.37229 800 THR B N 1
ATOM 10932 C CA . THR B 1 800 ? 220.00600 193.71500 166.98600 1.000 27.37229 800 THR B CA 1
ATOM 10933 C C . THR B 1 800 ? 219.16600 194.98900 167.00600 1.000 27.37229 800 THR B C 1
ATOM 10934 O O . THR B 1 800 ? 218.00700 195.00800 166.58400 1.000 27.37229 800 THR B O 1
ATOM 10938 N N . MET B 1 801 ? 219.76900 196.06600 167.50200 1.000 20.44066 801 MET B N 1
ATOM 10939 C CA . MET B 1 801 ? 219.09200 197.34800 167.62800 1.000 20.44066 801 MET B CA 1
ATOM 10940 C C . MET B 1 801 ? 219.29300 198.24900 166.41600 1.000 20.44066 801 MET B C 1
ATOM 10941 O O . MET B 1 801 ? 218.83100 199.39400 166.43100 1.000 20.44066 801 MET B O 1
ATOM 10946 N N . HIS B 1 802 ? 219.96600 197.76600 165.37500 1.000 21.37287 802 HIS B N 1
ATOM 10947 C CA . HIS B 1 802 ? 220.20800 198.58300 164.19400 1.000 21.37287 802 HIS B CA 1
ATOM 10948 C C . HIS B 1 802 ? 218.90200 198.88300 163.46900 1.000 21.37287 802 HIS B C 1
ATOM 10949 O O . HIS B 1 802 ? 218.02400 198.02400 163.35000 1.000 21.37287 802 HIS B O 1
ATOM 10956 N N . GLY B 1 803 ? 218.77900 200.11600 162.98100 1.000 16.09466 803 GLY B N 1
ATOM 10957 C CA . GLY B 1 803 ? 217.57700 200.54500 162.29700 1.000 16.09466 803 GLY B CA 1
ATOM 10958 C C . GLY B 1 803 ? 216.45100 200.99500 163.19800 1.000 16.09466 803 GLY B C 1
ATOM 10959 O O . GLY B 1 803 ? 215.35100 201.26000 162.70100 1.000 16.09466 803 GLY B O 1
ATOM 10960 N N . PHE B 1 804 ? 216.68700 201.08400 164.50800 1.000 17.13195 804 PHE B N 1
ATOM 10961 C CA . PHE B 1 804 ? 215.63000 201.48900 165.42900 1.000 17.13195 804 PHE B CA 1
ATOM 10962 C C . PHE B 1 804 ? 215.20900 202.93600 165.19600 1.000 17.13195 804 PHE B C 1
ATOM 10963 O O . PHE B 1 804 ? 214.01600 203.25700 165.24800 1.000 17.13195 804 PHE B O 1
ATOM 10971 N N . VAL B 1 805 ? 216.17500 203.82400 164.95000 1.000 16.82721 805 VAL B N 1
ATOM 10972 C CA . VAL B 1 805 ? 215.85300 205.23200 164.73400 1.000 16.82721 805 VAL B CA 1
ATOM 10973 C C . VAL B 1 805 ? 215.02500 205.40000 163.46800 1.000 16.82721 805 VAL B C 1
ATOM 10974 O O . VAL B 1 805 ? 214.06200 206.17700 163.43600 1.000 16.82721 805 VAL B O 1
ATOM 10978 N N . ASN B 1 806 ? 215.38800 204.68400 162.40300 1.000 16.89225 806 ASN B N 1
ATOM 10979 C CA . ASN B 1 806 ? 214.58600 204.71400 161.18400 1.000 16.89225 806 ASN B CA 1
ATOM 10980 C C . ASN B 1 806 ? 213.19400 204.14800 161.43300 1.000 16.89225 806 ASN B C 1
ATOM 10981 O O . ASN B 1 806 ? 212.20600 204.63900 160.87500 1.000 16.89225 806 ASN B O 1
ATOM 10986 N N . HIS B 1 807 ? 213.10000 203.11000 162.26600 1.000 17.44441 807 HIS B N 1
ATOM 10987 C CA . HIS B 1 807 ? 211.80200 202.52300 162.58300 1.000 17.44441 807 HIS B CA 1
ATOM 10988 C C . HIS B 1 807 ? 210.90700 203.51400 163.31600 1.000 17.44441 807 HIS B C 1
ATOM 10989 O O . HIS B 1 807 ? 209.70500 203.59900 163.04000 1.000 17.44441 807 HIS B O 1
ATOM 10996 N N . THR B 1 808 ? 211.47300 204.27300 164.25400 1.000 14.72863 808 THR B N 1
ATOM 10997 C CA . THR B 1 808 ? 210.68700 205.19900 165.06000 1.000 14.72863 808 THR B CA 1
ATOM 10998 C C . THR B 1 808 ? 210.35500 206.49900 164.33900 1.000 14.72863 808 THR B C 1
ATOM 10999 O O . THR B 1 808 ? 209.50900 207.25600 164.82700 1.000 14.72863 808 THR B O 1
ATOM 11003 N N . LEU B 1 809 ? 210.98800 206.77900 163.20400 1.000 15.43727 809 LEU B N 1
ATOM 11004 C CA . LEU B 1 809 ? 210.75400 208.00800 162.46100 1.000 15.43727 809 LEU B CA 1
ATOM 11005 C C . LEU B 1 809 ? 209.84500 207.74000 161.26900 1.000 15.43727 809 LEU B C 1
ATOM 11006 O O . LEU B 1 809 ? 210.04800 206.77900 160.52200 1.000 15.43727 809 LEU B O 1
ATOM 11011 N N . SER B 1 810 ? 208.84300 208.59800 161.09700 1.000 14.67045 810 SER B N 1
ATOM 11012 C CA . SER B 1 810 ? 207.89100 208.49400 160.00200 1.000 14.67045 810 SER B CA 1
ATOM 11013 C C . SER B 1 810 ? 208.05200 209.68700 159.07100 1.000 14.67045 810 SER B C 1
ATOM 11014 O O . SER B 1 810 ? 208.29800 210.81000 159.52200 1.000 14.67045 810 SER B O 1
ATOM 11017 N N . SER B 1 811 ? 207.91600 209.43700 157.77200 1.000 17.90713 811 SER B N 1
ATOM 11018 C CA . SER B 1 811 ? 208.10800 210.47700 156.77300 1.000 17.90713 811 SER B CA 1
ATOM 11019 C C . SER B 1 811 ? 206.84600 211.31600 156.60600 1.000 17.90713 811 SER B C 1
ATOM 11020 O O . SER B 1 811 ? 205.72500 210.84000 156.80500 1.000 17.90713 811 SER B O 1
ATOM 11023 N N . PHE B 1 812 ? 207.04300 212.58000 156.23700 1.000 24.79064 812 PHE B N 1
ATOM 11024 C CA . PHE B 1 812 ? 205.94700 213.50300 155.98700 1.000 24.79064 812 PHE B CA 1
ATOM 11025 C C . PHE B 1 812 ? 206.26800 214.34700 154.76400 1.000 24.79064 812 PHE B C 1
ATOM 11026 O O . PHE B 1 812 ? 207.39000 214.83900 154.61800 1.000 24.79064 812 PHE B O 1
ATOM 11034 N N . ASN B 1 813 ? 205.27800 214.51100 153.89000 1.000 28.66623 813 ASN B N 1
ATOM 11035 C CA . ASN B 1 813 ? 205.44300 215.32000 152.69000 1.000 28.66623 813 ASN B CA 1
ATOM 11036 C C . ASN B 1 813 ? 205.30800 216.79400 153.05300 1.000 28.66623 813 ASN B C 1
ATOM 11037 O O . ASN B 1 813 ? 204.28600 217.21100 153.60800 1.000 28.66623 813 ASN B O 1
ATOM 11042 N N . VAL B 1 814 ? 206.33700 217.58400 152.73300 1.000 32.30315 814 VAL B N 1
ATOM 11043 C CA . VAL B 1 814 ? 206.34300 218.99700 153.09400 1.000 32.30315 814 VAL B CA 1
ATOM 11044 C C . VAL B 1 814 ? 205.24500 219.77300 152.38100 1.000 32.30315 814 VAL B C 1
ATOM 11045 O O . VAL B 1 814 ? 204.83500 220.83700 152.85500 1.000 32.30315 814 VAL B O 1
ATOM 11049 N N . SER B 1 815 ? 204.75500 219.26700 151.24800 1.000 33.52469 815 SER B N 1
ATOM 11050 C CA . SER B 1 815 ? 203.69000 219.94300 150.51900 1.000 33.52469 815 SER B CA 1
ATOM 11051 C C . SER B 1 815 ? 202.34200 219.86200 151.22300 1.000 33.52469 815 SER B C 1
ATOM 11052 O O . SER B 1 815 ? 201.40100 220.54000 150.79800 1.000 33.52469 815 SER B O 1
ATOM 11055 N N . ASP B 1 816 ? 202.22300 219.05800 152.27800 1.000 33.85676 816 ASP B N 1
ATOM 11056 C CA . ASP B 1 816 ? 200.96200 218.86000 152.97800 1.000 33.85676 816 ASP B CA 1
ATOM 11057 C C . ASP B 1 816 ? 200.78300 219.79700 154.16800 1.000 33.85676 816 ASP B C 1
ATOM 11058 O O . ASP B 1 816 ? 199.82400 219.63200 154.92800 1.000 33.85676 816 ASP B O 1
ATOM 11063 N N . PHE B 1 817 ? 201.68100 220.76400 154.35300 1.000 36.36695 817 PHE B N 1
ATOM 11064 C CA . PHE B 1 817 ? 201.52200 221.72700 155.43500 1.000 36.36695 817 PHE B CA 1
ATOM 11065 C C . PHE B 1 817 ? 200.25600 222.55000 155.22400 1.000 36.36695 817 PHE B C 1
ATOM 11066 O O . PHE B 1 817 ? 199.88200 222.86700 154.09200 1.000 36.36695 817 PHE B O 1
ATOM 11074 N N . GLN B 1 818 ? 199.59600 222.89700 156.32500 1.000 43.73058 818 GLN B N 1
ATOM 11075 C CA . GLN B 1 818 ? 198.23700 223.44000 156.27500 1.000 43.73058 818 GLN B CA 1
ATOM 11076 C C . GLN B 1 818 ? 198.21000 224.96200 156.14000 1.000 43.73058 818 GLN B C 1
ATOM 11077 O O . GLN B 1 818 ? 197.55900 225.65700 156.91900 1.000 43.73058 818 GLN B O 1
ATOM 11083 N N . ASN B 1 819 ? 198.91500 225.48300 155.13100 1.000 52.29742 819 ASN B N 1
ATOM 11084 C CA . ASN B 1 819 ? 198.76900 226.86300 154.66000 1.000 52.29742 819 ASN B CA 1
ATOM 11085 C C . ASN B 1 819 ? 199.03200 227.87400 155.78200 1.000 52.29742 819 ASN B C 1
ATOM 11086 O O . ASN B 1 819 ? 198.14900 228.61500 156.22100 1.000 52.29742 819 ASN B O 1
ATOM 11091 N N . GLY B 1 820 ? 200.27900 227.87900 156.23900 1.000 49.14398 820 GLY B N 1
ATOM 11092 C CA . GLY B 1 820 ? 200.69100 228.81700 157.26500 1.000 49.14398 820 GLY B CA 1
ATOM 11093 C C . GLY B 1 820 ? 201.47400 228.15400 158.37500 1.000 49.14398 820 GLY B C 1
ATOM 11094 O O . GLY B 1 820 ? 201.83100 228.79300 159.37000 1.000 49.14398 820 GLY B O 1
ATOM 11095 N N . THR B 1 821 ? 201.74700 226.86100 158.21000 1.000 45.00223 821 THR B N 1
ATOM 11096 C CA . THR B 1 821 ? 202.50300 226.09200 159.18400 1.000 45.00223 821 THR B CA 1
ATOM 11097 C C . THR B 1 821 ? 203.88200 225.69500 158.67400 1.000 45.00223 821 THR B C 1
ATOM 11098 O O . THR B 1 821 ? 204.73600 225.30100 159.47700 1.000 45.00223 821 THR B O 1
ATOM 11102 N N . ALA B 1 822 ? 204.13400 225.81700 157.37300 1.000 41.10141 822 ALA B N 1
ATOM 11103 C CA . ALA B 1 822 ? 205.45300 225.54000 156.83800 1.000 41.10141 822 ALA B CA 1
ATOM 11104 C C . ALA B 1 822 ? 206.45300 226.56900 157.35500 1.000 41.10141 822 ALA B C 1
ATOM 11105 O O . ALA B 1 822 ? 206.07000 227.66400 157.77500 1.000 41.10141 822 ALA B O 1
ATOM 11107 N N . PRO B 1 823 ? 207.74200 226.22800 157.35700 1.000 44.34241 823 PRO B N 1
ATOM 11108 C CA . PRO B 1 823 ? 208.75100 227.16400 157.87100 1.000 44.34241 823 PRO B CA 1
ATOM 11109 C C . PRO B 1 823 ? 208.77100 228.45900 157.07200 1.000 44.34241 823 PRO B C 1
ATOM 11110 O O . PRO B 1 823 ? 208.65200 228.45800 155.84500 1.000 44.34241 823 PRO B O 1
ATOM 11114 N N . ASN B 1 824 ? 208.92100 229.57500 157.79100 1.000 56.38502 824 ASN B N 1
ATOM 11115 C CA . ASN B 1 824 ? 208.92100 230.88000 157.13800 1.000 56.38502 824 ASN B CA 1
ATOM 11116 C C . ASN B 1 824 ? 210.11100 231.02600 156.19900 1.000 56.38502 824 ASN B C 1
ATOM 11117 O O . ASN B 1 824 ? 209.97200 231.53600 155.08100 1.000 56.38502 824 ASN B O 1
ATOM 11122 N N . ASP B 1 825 ? 211.28800 230.58600 156.63600 1.000 57.12761 825 ASP B N 1
ATOM 11123 C CA . ASP B 1 825 ? 212.50200 230.64000 155.82500 1.000 57.12761 825 ASP B CA 1
ATOM 11124 C C . ASP B 1 825 ? 213.15600 229.26600 155.81100 1.000 57.12761 825 ASP B C 1
ATOM 11125 O O . ASP B 1 825 ? 213.88900 228.91700 156.75300 1.000 57.12761 825 ASP B O 1
ATOM 11130 N N . PRO B 1 826 ? 212.90500 228.45500 154.78400 1.000 57.35841 826 PRO B N 1
ATOM 11131 C CA . PRO B 1 826 ? 213.65100 227.19500 154.64100 1.000 57.35841 826 PRO B CA 1
ATOM 11132 C C . PRO B 1 826 ? 215.14000 227.47900 154.52700 1.000 57.35841 826 PRO B C 1
ATOM 11133 O O . PRO B 1 826 ? 215.58200 228.23200 153.65500 1.000 57.35841 826 PRO B O 1
ATOM 11137 N N . LEU B 1 827 ? 215.91600 226.87600 155.43200 1.000 57.50627 827 LEU B N 1
ATOM 11138 C CA . LEU B 1 827 ? 217.33700 227.19700 155.52400 1.000 57.50627 827 LEU B CA 1
ATOM 11139 C C . LEU B 1 827 ? 218.07600 226.83500 154.24300 1.000 57.50627 827 LEU B C 1
ATOM 11140 O O . LEU B 1 827 ? 218.89800 227.61700 153.75200 1.000 57.50627 827 LEU B O 1
ATOM 11145 N N . ASP B 1 828 ? 217.78700 225.66100 153.68100 1.000 61.24058 828 ASP B N 1
ATOM 11146 C CA . ASP B 1 828 ? 218.43300 225.19500 152.45600 1.000 61.24058 828 ASP B CA 1
ATOM 11147 C C . ASP B 1 828 ? 219.94900 225.11100 152.64700 1.000 61.24058 828 ASP B C 1
ATOM 11148 O O . ASP B 1 828 ? 220.72900 225.78200 151.96700 1.000 61.24058 828 ASP B O 1
ATOM 11153 N N . LEU B 1 829 ? 220.35000 224.27800 153.61000 1.000 63.33919 829 LEU B N 1
ATOM 11154 C CA . LEU B 1 829 ? 221.76500 224.15400 153.94900 1.000 63.33919 829 LEU B CA 1
ATOM 11155 C C . LEU B 1 829 ? 222.57500 223.66200 152.75600 1.000 63.33919 829 LEU B C 1
ATOM 11156 O O . LEU B 1 829 ? 223.57700 224.27700 152.37200 1.000 63.33919 829 LEU B O 1
ATOM 11161 N N . GLY B 1 830 ? 222.15500 222.55300 152.15600 1.000 58.16693 830 GLY B N 1
ATOM 11162 C CA . GLY B 1 830 ? 222.78600 222.05600 150.95100 1.000 58.16693 830 GLY B CA 1
ATOM 11163 C C . GLY B 1 830 ? 221.79200 221.39800 150.01900 1.000 58.16693 830 GLY B C 1
ATOM 11164 O O . GLY B 1 830 ? 222.17800 220.68800 149.08600 1.000 58.16693 830 GLY B O 1
ATOM 11165 N N . TYR B 1 831 ? 220.50700 221.62800 150.26300 1.000 56.87755 831 TYR B N 1
ATOM 11166 C CA . TYR B 1 831 ? 219.44600 220.91400 149.56400 1.000 56.87755 831 TYR B CA 1
ATOM 11167 C C . TYR B 1 831 ? 218.12200 221.60500 149.87000 1.000 56.87755 831 TYR B C 1
ATOM 11168 O O . TYR B 1 831 ? 218.05000 222.51500 150.70200 1.000 56.87755 831 TYR B O 1
ATOM 11177 N N . GLU B 1 832 ? 217.07300 221.16000 149.18500 1.000 57.43482 832 GLU B N 1
ATOM 11178 C CA . GLU B 1 832 ? 215.70700 221.57200 149.46700 1.000 57.43482 832 GLU B CA 1
ATOM 11179 C C . GLU B 1 832 ? 214.93800 220.38500 150.03000 1.000 57.43482 832 GLU B C 1
ATOM 11180 O O . GLU B 1 832 ? 214.99300 219.28100 149.48100 1.000 57.43482 832 GLU B O 1
ATOM 11186 N N . VAL B 1 833 ? 214.22200 220.61600 151.12600 1.000 39.19167 833 VAL B N 1
ATOM 11187 C CA . VAL B 1 833 ? 213.55800 219.53400 151.84500 1.000 39.19167 833 VAL B CA 1
ATOM 11188 C C . VAL B 1 833 ? 212.28300 219.14900 151.10700 1.000 39.19167 833 VAL B C 1
ATOM 11189 O O . VAL B 1 833 ? 211.37700 219.97100 150.93600 1.000 39.19167 833 VAL B O 1
ATOM 11193 N N . GLN B 1 834 ? 212.21300 217.89300 150.66600 1.000 39.47175 834 GLN B N 1
ATOM 11194 C CA . GLN B 1 834 ? 211.00100 217.35100 150.06600 1.000 39.47175 834 GLN B CA 1
ATOM 11195 C C . GLN B 1 834 ? 210.19700 216.50700 151.04300 1.000 39.47175 834 GLN B C 1
ATOM 11196 O O . GLN B 1 834 ? 208.97000 216.42500 150.91700 1.000 39.47175 834 GLN B O 1
ATOM 11202 N N . ILE B 1 835 ? 210.86100 215.88100 152.01400 1.000 31.39841 835 ILE B N 1
ATOM 11203 C CA . ILE B 1 835 ? 210.19500 215.03300 152.99500 1.000 31.39841 835 ILE B CA 1
ATOM 11204 C C . ILE B 1 835 ? 210.91300 215.15300 154.33200 1.000 31.39841 835 ILE B C 1
ATOM 11205 O O . ILE B 1 835 ? 212.10000 214.82600 154.44300 1.000 31.39841 835 ILE B O 1
ATOM 11210 N N . CYS B 1 836 ? 210.20200 215.62100 155.35300 1.000 24.25885 836 CYS B N 1
ATOM 11211 C CA . CYS B 1 836 ? 210.75300 215.75800 156.69300 1.000 24.25885 836 CYS B CA 1
ATOM 11212 C C . CYS B 1 836 ? 210.27900 214.60400 157.56600 1.000 24.25885 836 CYS B C 1
ATOM 11213 O O . CYS B 1 836 ? 209.13700 214.15000 157.44800 1.000 24.25885 836 CYS B O 1
ATOM 11216 N N . ARG B 1 837 ? 211.16000 214.13300 158.44200 1.000 18.73952 837 ARG B N 1
ATOM 11217 C CA . ARG B 1 837 ? 210.87800 212.99000 159.29600 1.000 18.73952 837 ARG B CA 1
ATOM 11218 C C . ARG B 1 837 ? 210.40400 213.43900 160.67200 1.000 18.73952 837 ARG B C 1
ATOM 11219 O O . ARG B 1 837 ? 210.75600 214.51800 161.15400 1.000 18.73952 837 ARG B O 1
ATOM 11227 N N . TYR B 1 838 ? 209.59300 212.58900 161.29800 1.000 17.13100 838 TYR B N 1
ATOM 11228 C CA . TYR B 1 838 ? 209.09200 212.82200 162.64400 1.000 17.13100 838 TYR B CA 1
ATOM 11229 C C . TYR B 1 838 ? 208.72800 211.47700 163.25500 1.000 17.13100 838 TYR B C 1
ATOM 11230 O O . TYR B 1 838 ? 208.57200 210.47700 162.55000 1.000 17.13100 838 TYR B O 1
ATOM 11239 N N . LYS B 1 839 ? 208.59800 211.45800 164.57800 1.000 18.08016 839 LYS B N 1
ATOM 11240 C CA . LYS B 1 839 ? 208.35000 210.22700 165.32700 1.000 18.08016 839 LYS B CA 1
ATOM 11241 C C . LYS B 1 839 ? 206.91700 210.24200 165.85200 1.000 18.08016 839 LYS B C 1
ATOM 11242 O O . LYS B 1 839 ? 206.63600 210.82400 166.90300 1.000 18.08016 839 LYS B O 1
ATOM 11248 N N . ASP B 1 840 ? 206.00800 209.60000 165.11300 1.000 20.03182 840 ASP B N 1
ATOM 11249 C CA . ASP B 1 840 ? 204.62800 209.47100 165.55900 1.000 20.03182 840 ASP B CA 1
ATOM 11250 C C . ASP B 1 840 ? 204.02200 208.09700 165.30700 1.000 20.03182 840 ASP B C 1
ATOM 11251 O O . ASP B 1 840 ? 202.87300 207.87500 165.70000 1.000 20.03182 840 ASP B O 1
ATOM 11256 N N . TYR B 1 841 ? 204.74800 207.17000 164.68000 1.000 18.48460 841 TYR B N 1
ATOM 11257 C CA . TYR B 1 841 ? 204.20300 205.86600 164.30200 1.000 18.48460 841 TYR B CA 1
ATOM 11258 C C . TYR B 1 841 ? 202.99400 206.02900 163.37800 1.000 18.48460 841 TYR B C 1
ATOM 11259 O O . TYR B 1 841 ? 201.89200 205.55300 163.65400 1.000 18.48460 841 TYR B O 1
ATOM 11268 N N . ARG B 1 842 ? 203.22300 206.72100 162.26500 1.000 20.14751 842 ARG B N 1
ATOM 11269 C CA . ARG B 1 842 ? 202.19000 206.97200 161.27400 1.000 20.14751 842 ARG B CA 1
ATOM 11270 C C . ARG B 1 842 ? 202.68400 206.52000 159.90800 1.000 20.14751 842 ARG B C 1
ATOM 11271 O O . ARG B 1 842 ? 203.88700 206.52000 159.63400 1.000 20.14751 842 ARG B O 1
ATOM 11279 N N . GLU B 1 843 ? 201.74300 206.13300 159.05200 1.000 32.66300 843 GLU B N 1
ATOM 11280 C CA . GLU B 1 843 ? 202.10600 205.52100 157.78600 1.000 32.66300 843 GLU B CA 1
ATOM 11281 C C . GLU B 1 843 ? 202.55400 206.57900 156.77600 1.000 32.66300 843 GLU B C 1
ATOM 11282 O O . GLU B 1 843 ? 202.14200 207.74000 156.85200 1.000 32.66300 843 GLU B O 1
ATOM 11288 N N . PRO B 1 844 ? 203.39400 206.19700 155.82000 1.000 29.98896 844 PRO B N 1
ATOM 11289 C CA . PRO B 1 844 ? 204.09000 207.18600 154.98600 1.000 29.98896 844 PRO B CA 1
ATOM 11290 C C . PRO B 1 844 ? 203.15800 207.83200 153.97800 1.000 29.98896 844 PRO B C 1
ATOM 11291 O O . PRO B 1 844 ? 202.04200 207.34700 153.74000 1.000 29.98896 844 PRO B O 1
ATOM 11295 N N . PRO B 1 845 ? 203.58600 208.94200 153.36800 1.000 28.77797 845 PRO B N 1
ATOM 11296 C CA . PRO B 1 845 ? 202.73600 209.60900 152.36700 1.000 28.77797 845 PRO B CA 1
ATOM 11297 C C . PRO B 1 845 ? 202.43700 208.75700 151.14700 1.000 28.77797 845 PRO B C 1
ATOM 11298 O O . PRO B 1 845 ? 201.38600 208.94200 150.52000 1.000 28.77797 845 PRO B O 1
ATOM 11302 N N . TRP B 1 846 ? 203.32300 207.82900 150.78500 1.000 31.94925 846 TRP B N 1
ATOM 11303 C CA . TRP B 1 846 ? 203.14100 207.00500 149.59700 1.000 31.94925 846 TRP B CA 1
ATOM 11304 C C . TRP B 1 846 ? 202.26300 205.78500 149.85600 1.000 31.94925 846 TRP B C 1
ATOM 11305 O O . TRP B 1 846 ? 202.32500 204.81400 149.09300 1.000 31.94925 846 TRP B O 1
ATOM 11316 N N . SER B 1 847 ? 201.45300 205.81400 150.91000 1.000 37.98727 847 SER B N 1
ATOM 11317 C CA . SER B 1 847 ? 200.50100 204.75800 151.20900 1.000 37.98727 847 SER B CA 1
ATOM 11318 C C . SER B 1 847 ? 199.08500 205.30000 151.07600 1.000 37.98727 847 SER B C 1
ATOM 11319 O O . SER B 1 847 ? 198.85600 206.51300 151.10600 1.000 37.98727 847 SER B O 1
ATOM 11322 N N . GLU B 1 848 ? 198.13000 204.38100 150.91500 1.000 48.42057 848 GLU B N 1
ATOM 11323 C CA . GLU B 1 848 ? 196.73400 204.78700 150.77800 1.000 48.42057 848 GLU B CA 1
ATOM 11324 C C . GLU B 1 848 ? 196.23500 205.48300 152.03800 1.000 48.42057 848 GLU B C 1
ATOM 11325 O O . GLU B 1 848 ? 195.56300 206.51800 151.96000 1.000 48.42057 848 GLU B O 1
ATOM 11331 N N . HIS B 1 849 ? 196.55000 204.93100 153.20500 1.000 40.21961 849 HIS B N 1
ATOM 11332 C CA . HIS B 1 849 ? 196.16600 205.53200 154.48200 1.000 40.21961 849 HIS B CA 1
ATOM 11333 C C . HIS B 1 849 ? 197.32400 206.34400 155.05900 1.000 40.21961 849 HIS B C 1
ATOM 11334 O O . HIS B 1 849 ? 197.86300 206.05000 156.12600 1.000 40.21961 849 HIS B O 1
ATOM 11341 N N . LYS B 1 850 ? 197.70600 207.38500 154.32600 1.000 30.73307 850 LYS B N 1
ATOM 11342 C CA . LYS B 1 850 ? 198.83600 208.20800 154.73300 1.000 30.73307 850 LYS B CA 1
ATOM 11343 C C . LYS B 1 850 ? 198.49300 209.02900 155.97000 1.000 30.73307 850 LYS B C 1
ATOM 11344 O O . LYS B 1 850 ? 197.40200 209.59400 156.08100 1.000 30.73307 850 LYS B O 1
ATOM 11350 N N . TYR B 1 851 ? 199.44000 209.08400 156.90800 1.000 23.77967 851 TYR B N 1
ATOM 11351 C CA . TYR B 1 851 ? 199.36600 209.86200 158.14300 1.000 23.77967 851 TYR B CA 1
ATOM 11352 C C . TYR B 1 851 ? 198.39800 209.28300 159.16700 1.000 23.77967 851 TYR B C 1
ATOM 11353 O O . TYR B 1 851 ? 198.25000 209.85400 160.25500 1.000 23.77967 851 TYR B O 1
ATOM 11362 N N . ASP B 1 852 ? 197.73600 208.17300 158.86100 1.000 27.36990 852 ASP B N 1
ATOM 11363 C CA . ASP B 1 852 ? 196.90600 207.51000 159.85100 1.000 27.36990 852 ASP B CA 1
ATOM 11364 C C . ASP B 1 852 ? 197.77400 206.72000 160.82500 1.000 27.36990 852 ASP B C 1
ATOM 11365 O O . ASP B 1 852 ? 198.93400 206.40300 160.55000 1.000 27.36990 852 ASP B O 1
ATOM 11370 N N . ILE B 1 853 ? 197.19400 206.40500 161.98400 1.000 21.29009 853 ILE B N 1
ATOM 11371 C CA . ILE B 1 853 ? 197.91800 205.63700 162.98800 1.000 21.29009 853 ILE B CA 1
ATOM 11372 C C . ILE B 1 853 ? 198.20400 204.24400 162.45100 1.000 21.29009 853 ILE B C 1
ATOM 11373 O O . ILE B 1 853 ? 197.30300 203.54500 161.97100 1.000 21.29009 853 ILE B O 1
ATOM 11378 N N . SER B 1 854 ? 199.46500 203.83400 162.53000 1.000 22.93098 854 SER B N 1
ATOM 11379 C CA . SER B 1 854 ? 199.89600 202.55100 162.00300 1.000 22.93098 854 SER B CA 1
ATOM 11380 C C . SER B 1 854 ? 199.67600 201.44000 163.02700 1.000 22.93098 854 SER B C 1
ATOM 11381 O O . SER B 1 854 ? 199.32400 201.67900 164.18400 1.000 22.93098 854 SER B O 1
ATOM 11384 N N . LYS B 1 855 ? 199.88700 200.20200 162.57700 1.000 23.67256 855 LYS B N 1
ATOM 11385 C CA . LYS B 1 855 ? 199.80100 199.05700 163.47600 1.000 23.67256 855 LYS B CA 1
ATOM 11386 C C . LYS B 1 855 ? 200.91000 199.08200 164.52100 1.000 23.67256 855 LYS B C 1
ATOM 11387 O O . LYS B 1 855 ? 200.72000 198.59000 165.64100 1.000 23.67256 855 LYS B O 1
ATOM 11393 N N . ASP B 1 856 ? 202.06900 199.64400 164.17000 1.000 22.05483 856 ASP B N 1
ATOM 11394 C CA . ASP B 1 856 ? 203.18000 199.71000 165.11200 1.000 22.05483 856 ASP B CA 1
ATOM 11395 C C . ASP B 1 856 ? 202.83000 200.56600 166.32100 1.000 22.05483 856 ASP B C 1
ATOM 11396 O O . ASP B 1 856 ? 203.24800 200.26400 167.44400 1.000 22.05483 856 ASP B O 1
ATOM 11401 N N . PHE B 1 857 ? 202.06700 201.64200 166.11100 1.000 28.49290 857 PHE B N 1
ATOM 11402 C CA . PHE B 1 857 ? 201.62900 202.47200 167.22900 1.000 28.49290 857 PHE B CA 1
ATOM 11403 C C . PHE B 1 857 ? 200.80600 201.66100 168.22100 1.000 28.49290 857 PHE B C 1
ATOM 11404 O O . PHE B 1 857 ? 201.03200 201.72600 169.43400 1.000 28.49290 857 PHE B O 1
ATOM 11412 N N . TRP B 1 858 ? 199.84600 200.88500 167.71700 1.000 28.49290 858 TRP B N 1
ATOM 11413 C CA . TRP B 1 858 ? 198.99700 200.09800 168.60300 1.000 28.49290 858 TRP B CA 1
ATOM 11414 C C . TRP B 1 858 ? 199.78700 198.99200 169.28900 1.000 28.49290 858 TRP B C 1
ATOM 11415 O O . TRP B 1 858 ? 199.56900 198.71200 170.47300 1.000 28.49290 858 TRP B O 1
ATOM 11426 N N . ALA B 1 859 ? 200.71600 198.35800 168.56700 1.000 28.49290 859 ALA B N 1
ATOM 11427 C CA . ALA B 1 859 ? 201.54800 197.33100 169.18700 1.000 28.49290 859 ALA B CA 1
ATOM 11428 C C . ALA B 1 859 ? 202.40500 197.91200 170.30600 1.000 28.49290 859 ALA B C 1
ATOM 11429 O O . ALA B 1 859 ? 202.51400 197.32200 171.38900 1.000 28.49290 859 ALA B O 1
ATOM 11431 N N . VAL B 1 860 ? 203.00700 199.08100 170.07300 1.000 17.48542 860 VAL B N 1
ATOM 11432 C CA . VAL B 1 860 ? 203.85300 199.69600 171.09000 1.000 17.48542 860 VAL B CA 1
ATOM 11433 C C . VAL B 1 860 ? 203.01800 200.16000 172.27600 1.000 17.48542 860 VAL B C 1
ATOM 11434 O O . VAL B 1 860 ? 203.45200 200.06600 173.42900 1.000 17.48542 860 VAL B O 1
ATOM 11438 N N . LEU B 1 861 ? 201.81400 200.67800 172.01900 1.000 15.37543 861 LEU B N 1
ATOM 11439 C CA . LEU B 1 861 ? 200.93500 201.07600 173.11400 1.000 15.37543 861 LEU B CA 1
ATOM 11440 C C . LEU B 1 861 ? 200.52100 199.87400 173.95400 1.000 15.37543 861 LEU B C 1
ATOM 11441 O O . LEU B 1 861 ? 200.47500 199.95200 175.18900 1.000 15.37543 861 LEU B O 1
ATOM 11446 N N . ALA B 1 862 ? 200.21200 198.75100 173.30000 1.000 14.15654 862 ALA B N 1
ATOM 11447 C CA . ALA B 1 862 ? 199.88700 197.53400 174.03300 1.000 14.15654 862 ALA B CA 1
ATOM 11448 C C . ALA B 1 862 ? 201.07200 197.06400 174.86300 1.000 14.15654 862 ALA B C 1
ATOM 11449 O O . ALA B 1 862 ? 200.90200 196.62200 176.00500 1.000 14.15654 862 ALA B O 1
ATOM 11451 N N . ALA B 1 863 ? 202.28200 197.14700 174.30400 1.000 10.42863 863 ALA B N 1
ATOM 11452 C CA . ALA B 1 863 ? 203.47100 196.78100 175.06800 1.000 10.42863 863 ALA B CA 1
ATOM 11453 C C . ALA B 1 863 ? 203.65200 197.69000 176.27800 1.000 10.42863 863 ALA B C 1
ATOM 11454 O O . ALA B 1 863 ? 203.98700 197.21900 177.37200 1.000 10.42863 863 ALA B O 1
ATOM 11456 N N . ARG B 1 864 ? 203.42800 198.99500 176.10200 1.000 14.62064 864 ARG B N 1
ATOM 11457 C CA . ARG B 1 864 ? 203.53000 199.93300 177.21700 1.000 14.62064 864 ARG B CA 1
ATOM 11458 C C . ARG B 1 864 ? 202.53800 199.58500 178.31800 1.000 14.62064 864 ARG B C 1
ATOM 11459 O O . ARG B 1 864 ? 202.88900 199.55300 179.50300 1.000 14.62064 864 ARG B O 1
ATOM 11467 N N . LEU B 1 865 ? 201.28400 199.32600 177.94100 1.000 28.49290 865 LEU B N 1
ATOM 11468 C CA . LEU B 1 865 ? 200.26100 199.02600 178.93800 1.000 28.49290 865 LEU B CA 1
ATOM 11469 C C . LEU B 1 865 ? 200.54300 197.70500 179.64600 1.000 28.49290 865 LEU B C 1
ATOM 11470 O O . LEU B 1 865 ? 200.36100 197.59400 180.86600 1.000 28.49290 865 LEU B O 1
ATOM 11475 N N . ALA B 1 866 ? 200.98900 196.69100 178.89800 1.000 13.74177 866 ALA B N 1
ATOM 11476 C CA . ALA B 1 866 ? 201.33300 195.41400 179.51400 1.000 13.74177 866 ALA B CA 1
ATOM 11477 C C . ALA B 1 866 ? 202.49400 195.56800 180.48600 1.000 13.74177 866 ALA B C 1
ATOM 11478 O O . ALA B 1 866 ? 202.47900 194.98800 181.58000 1.000 13.74177 866 ALA B O 1
ATOM 11480 N N . PHE B 1 867 ? 203.51300 196.34400 180.10500 1.000 11.97719 867 PHE B N 1
ATOM 11481 C CA . PHE B 1 867 ? 204.62500 196.58600 181.01600 1.000 11.97719 867 PHE B CA 1
ATOM 11482 C C . PHE B 1 867 ? 204.16300 197.33400 182.25700 1.000 11.97719 867 PHE B C 1
ATOM 11483 O O . PHE B 1 867 ? 204.63000 197.05100 183.36300 1.000 11.97719 867 PHE B O 1
ATOM 11491 N N . VAL B 1 868 ? 203.25500 198.29900 182.09400 1.000 9.68951 868 VAL B N 1
ATOM 11492 C CA . VAL B 1 868 ? 202.73400 199.02900 183.24800 1.000 9.68951 868 VAL B CA 1
ATOM 11493 C C . VAL B 1 868 ? 202.03700 198.07200 184.20500 1.000 9.68951 868 VAL B C 1
ATOM 11494 O O . VAL B 1 868 ? 202.27200 198.09900 185.42000 1.000 9.68951 868 VAL B O 1
ATOM 11498 N N . ILE B 1 869 ? 201.18600 197.19600 183.66400 1.000 10.24322 869 ILE B N 1
ATOM 11499 C CA . ILE B 1 869 ? 200.45900 196.24000 184.49900 1.000 10.24322 869 ILE B CA 1
ATOM 11500 C C . ILE B 1 869 ? 201.43100 195.32800 185.23600 1.000 10.24322 869 ILE B C 1
ATOM 11501 O O . ILE B 1 869 ? 201.34300 195.15000 186.45900 1.000 10.24322 869 ILE B O 1
ATOM 11506 N N . VAL B 1 870 ? 202.37900 194.74200 184.49800 1.000 10.31633 870 VAL B N 1
ATOM 11507 C CA . VAL B 1 870 ? 203.30100 193.77600 185.09000 1.000 10.31633 870 VAL B CA 1
ATOM 11508 C C . VAL B 1 870 ? 204.17000 194.44600 186.14500 1.000 10.31633 870 VAL B C 1
ATOM 11509 O O . VAL B 1 870 ? 204.35900 193.91600 187.24600 1.000 10.31633 870 VAL B O 1
ATOM 11513 N N . PHE B 1 871 ? 204.70900 195.62600 185.82600 1.000 9.18814 871 PHE B N 1
ATOM 11514 C CA . PHE B 1 871 ? 205.57400 196.33500 186.76000 1.000 9.18814 871 PHE B CA 1
ATOM 11515 C C . PHE B 1 871 ? 204.82000 196.71000 188.02600 1.000 9.18814 871 PHE B C 1
ATOM 11516 O O . PHE B 1 871 ? 205.31700 196.50100 189.13700 1.000 9.18814 871 PHE B O 1
ATOM 11524 N N . GLN B 1 872 ? 203.61000 197.25800 187.88100 1.000 13.43716 872 GLN B N 1
ATOM 11525 C CA . GLN B 1 872 ? 202.84600 197.66600 189.05300 1.000 13.43716 872 GLN B CA 1
ATOM 11526 C C . GLN B 1 872 ? 202.52200 196.47000 189.93800 1.000 13.43716 872 GLN B C 1
ATOM 11527 O O . GLN B 1 872 ? 202.74000 196.50900 191.15500 1.000 13.43716 872 GLN B O 1
ATOM 11533 N N . ASN B 1 873 ? 202.03300 195.38000 189.33800 1.000 13.23702 873 ASN B N 1
ATOM 11534 C CA . ASN B 1 873 ? 201.66100 194.21300 190.13100 1.000 13.23702 873 ASN B CA 1
ATOM 11535 C C . ASN B 1 873 ? 202.87700 193.60000 190.81900 1.000 13.23702 873 ASN B C 1
ATOM 11536 O O . ASN B 1 873 ? 202.84100 193.30400 192.02100 1.000 13.23702 873 ASN B O 1
ATOM 11541 N N . LEU B 1 874 ? 203.97300 193.41800 190.07600 1.000 13.41589 874 LEU B N 1
ATOM 11542 C CA . LEU B 1 874 ? 205.16100 192.79400 190.64700 1.000 13.41589 874 LEU B CA 1
ATOM 11543 C C . LEU B 1 874 ? 205.77600 193.65500 191.74200 1.000 13.41589 874 LEU B C 1
ATOM 11544 O O . LEU B 1 874 ? 206.18400 193.13600 192.78600 1.000 13.41589 874 LEU B O 1
ATOM 11549 N N . VAL B 1 875 ? 205.85400 194.97100 191.52900 1.000 15.08608 875 VAL B N 1
ATOM 11550 C CA . VAL B 1 875 ? 206.46000 195.84300 192.52900 1.000 15.08608 875 VAL B CA 1
ATOM 11551 C C . VAL B 1 875 ? 205.58400 195.92700 193.77000 1.000 15.08608 875 VAL B C 1
ATOM 11552 O O . VAL B 1 875 ? 206.09100 195.96500 194.89800 1.000 15.08608 875 VAL B O 1
ATOM 11556 N N . MET B 1 876 ? 204.25900 195.95900 193.59400 1.000 21.18601 876 MET B N 1
ATOM 11557 C CA . MET B 1 876 ? 203.37300 195.94500 194.75200 1.000 21.18601 876 MET B CA 1
ATOM 11558 C C . MET B 1 876 ? 203.52500 194.65300 195.54200 1.000 21.18601 876 MET B C 1
ATOM 11559 O O . MET B 1 876 ? 203.57000 194.67400 196.77800 1.000 21.18601 876 MET B O 1
ATOM 11564 N N . PHE B 1 877 ? 203.61500 193.51600 194.84500 1.000 18.61474 877 PHE B N 1
ATOM 11565 C CA . PHE B 1 877 ? 203.81100 192.24800 195.54000 1.000 18.61474 877 PHE B CA 1
ATOM 11566 C C . PHE B 1 877 ? 205.14600 192.21800 196.27300 1.000 18.61474 877 PHE B C 1
ATOM 11567 O O . PHE B 1 877 ? 205.23000 191.72300 197.40100 1.000 18.61474 877 PHE B O 1
ATOM 11575 N N . MET B 1 878 ? 206.20400 192.73800 195.64600 1.000 17.76605 878 MET B N 1
ATOM 11576 C CA . MET B 1 878 ? 207.51200 192.76500 196.29500 1.000 17.76605 878 MET B CA 1
ATOM 11577 C C . MET B 1 878 ? 207.49700 193.64900 197.53600 1.000 17.76605 878 MET B C 1
ATOM 11578 O O . MET B 1 878 ? 208.06700 193.28700 198.57200 1.000 17.76605 878 MET B O 1
ATOM 11583 N N . SER B 1 879 ? 206.85900 194.81900 197.44900 1.000 18.10258 879 SER B N 1
ATOM 11584 C CA . SER B 1 879 ? 206.76900 195.69900 198.60900 1.000 18.10258 879 SER B CA 1
ATOM 11585 C C . SER B 1 879 ? 205.96400 195.05200 199.72800 1.000 18.10258 879 SER B C 1
ATOM 11586 O O . SER B 1 879 ? 206.33300 195.14800 200.90600 1.000 18.10258 879 SER B O 1
ATOM 11589 N N . ASP B 1 880 ? 204.85900 194.38600 199.38200 1.000 19.58905 880 ASP B N 1
ATOM 11590 C CA . ASP B 1 880 ? 204.07200 193.69000 200.39300 1.000 19.58905 880 ASP B CA 1
ATOM 11591 C C . ASP B 1 880 ? 204.87500 192.56700 201.03800 1.000 19.58905 880 ASP B C 1
ATOM 11592 O O . ASP B 1 880 ? 204.79200 192.35200 202.25100 1.000 19.58905 880 ASP B O 1
ATOM 11597 N N . PHE B 1 881 ? 205.65500 191.83700 200.23800 1.000 18.70813 881 PHE B N 1
ATOM 11598 C CA . PHE B 1 881 ? 206.49700 190.77600 200.77900 1.000 18.70813 881 PHE B CA 1
ATOM 11599 C C . PHE B 1 881 ? 207.55400 191.33500 201.72200 1.000 18.70813 881 PHE B C 1
ATOM 11600 O O . PHE B 1 881 ? 207.82700 190.75100 202.77700 1.000 18.70813 881 PHE B O 1
ATOM 11608 N N . VAL B 1 882 ? 208.16400 192.46400 201.35600 1.000 17.22229 882 VAL B N 1
ATOM 11609 C CA . VAL B 1 882 ? 209.16200 193.08600 202.22200 1.000 17.22229 882 VAL B CA 1
ATOM 11610 C C . VAL B 1 882 ? 208.52400 193.54000 203.52700 1.000 17.22229 882 VAL B C 1
ATOM 11611 O O . VAL B 1 882 ? 209.11000 193.39600 204.60700 1.000 17.22229 882 VAL B O 1
ATOM 11615 N N . ASP B 1 883 ? 207.31700 194.10700 203.44800 1.000 20.54121 883 ASP B N 1
ATOM 11616 C CA . ASP B 1 883 ? 206.60600 194.51400 204.65600 1.000 20.54121 883 ASP B CA 1
ATOM 11617 C C . ASP B 1 883 ? 206.29300 193.30700 205.53600 1.000 20.54121 883 ASP B C 1
ATOM 11618 O O . ASP B 1 883 ? 206.44800 193.36400 206.76100 1.000 20.54121 883 ASP B O 1
ATOM 11623 N N . TRP B 1 884 ? 205.85600 192.20500 204.92500 1.000 24.10707 884 TRP B N 1
ATOM 11624 C CA . TRP B 1 884 ? 205.40300 191.05000 205.69300 1.000 24.10707 884 TRP B CA 1
ATOM 11625 C C . TRP B 1 884 ? 206.56600 190.28600 206.31500 1.000 24.10707 884 TRP B C 1
ATOM 11626 O O . TRP B 1 884 ? 206.43300 189.75800 207.42500 1.000 24.10707 884 TRP B O 1
ATOM 11637 N N . VAL B 1 885 ? 207.70400 190.21100 205.62200 1.000 21.37271 885 VAL B N 1
ATOM 11638 C CA . VAL B 1 885 ? 208.83600 189.44700 206.13800 1.000 21.37271 885 VAL B CA 1
ATOM 11639 C C . VAL B 1 885 ? 209.43800 190.12500 207.36300 1.000 21.37271 885 VAL B C 1
ATOM 11640 O O . VAL B 1 885 ? 209.76000 189.46400 208.35700 1.000 21.37271 885 VAL B O 1
ATOM 11644 N N . ILE B 1 886 ? 209.60500 191.44300 207.31400 1.000 20.48612 886 ILE B N 1
ATOM 11645 C CA . ILE B 1 886 ? 210.27400 192.17600 208.38600 1.000 20.48612 886 ILE B CA 1
ATOM 11646 C C . ILE B 1 886 ? 209.28200 192.47000 209.50600 1.000 20.48612 886 ILE B C 1
ATOM 11647 O O . ILE B 1 886 ? 208.27700 193.16000 209.28000 1.000 20.48612 886 ILE B O 1
ATOM 11652 N N . PRO B 1 887 ? 209.51800 191.97100 210.71800 1.000 26.50364 887 PRO B N 1
ATOM 11653 C CA . PRO B 1 887 ? 208.61500 192.28100 211.83100 1.000 26.50364 887 PRO B CA 1
ATOM 11654 C C . PRO B 1 887 ? 208.64500 193.75800 212.18500 1.000 26.50364 887 PRO B C 1
ATOM 11655 O O . PRO B 1 887 ? 209.67000 194.43400 212.06300 1.000 26.50364 887 PRO B O 1
ATOM 11659 N N . ASP B 1 888 ? 207.49300 194.25800 212.63600 1.000 34.99642 888 ASP B N 1
ATOM 11660 C CA . ASP B 1 888 ? 207.38100 195.67000 212.98600 1.000 34.99642 888 ASP B CA 1
ATOM 11661 C C . ASP B 1 888 ? 208.20000 195.99700 214.23000 1.000 34.99642 888 ASP B C 1
ATOM 11662 O O . ASP B 1 888 ? 208.96000 196.97200 214.24600 1.000 34.99642 888 ASP B O 1
ATOM 11667 N N . ILE B 1 889 ? 208.05800 195.19700 215.27900 1.000 36.07919 889 ILE B N 1
ATOM 11668 C CA . ILE B 1 889 ? 208.77600 195.39500 216.53500 1.000 36.07919 889 ILE B CA 1
ATOM 11669 C C . ILE B 1 889 ? 209.90600 194.37300 216.59900 1.000 36.07919 889 ILE B C 1
ATOM 11670 O O . ILE B 1 889 ? 209.63700 193.16700 216.48100 1.000 36.07919 889 ILE B O 1
ATOM 11675 N N . PRO B 1 890 ? 211.15900 194.79500 216.76600 1.000 37.95904 890 PRO B N 1
ATOM 11676 C CA . PRO B 1 890 ? 212.25100 193.82500 216.90000 1.000 37.95904 890 PRO B CA 1
ATOM 11677 C C . PRO B 1 890 ? 212.05900 192.94200 218.12400 1.000 37.95904 890 PRO B C 1
ATOM 11678 O O . PRO B 1 890 ? 211.53300 193.37200 219.15300 1.000 37.95904 890 PRO B O 1
ATOM 11682 N N . LYS B 1 891 ? 212.49200 191.68500 217.99600 1.000 52.68419 891 LYS B N 1
ATOM 11683 C CA . LYS B 1 891 ? 212.30400 190.72000 219.07500 1.000 52.68419 891 LYS B CA 1
ATOM 11684 C C . LYS B 1 891 ? 213.05600 191.12600 220.33500 1.000 52.68419 891 LYS B C 1
ATOM 11685 O O . LYS B 1 891 ? 212.59800 190.84300 221.44900 1.000 52.68419 891 LYS B O 1
ATOM 11691 N N . ASP B 1 892 ? 214.21100 191.77900 220.18000 1.000 57.85670 892 ASP B N 1
ATOM 11692 C CA . ASP B 1 892 ? 214.99100 192.19400 221.34200 1.000 57.85670 892 ASP B CA 1
ATOM 11693 C C . ASP B 1 892 ? 214.21200 193.17400 222.20800 1.000 57.85670 892 ASP B C 1
ATOM 11694 O O . ASP B 1 892 ? 214.20100 193.05100 223.43900 1.000 57.85670 892 ASP B O 1
ATOM 11699 N N . ILE B 1 893 ? 213.54700 194.14700 221.58200 1.000 52.63375 893 ILE B N 1
ATOM 11700 C CA . ILE B 1 893 ? 212.77600 195.13000 222.33900 1.000 52.63375 893 ILE B CA 1
ATOM 11701 C C . ILE B 1 893 ? 211.63000 194.45500 223.08000 1.000 52.63375 893 ILE B C 1
ATOM 11702 O O . ILE B 1 893 ? 211.36700 194.75600 224.24900 1.000 52.63375 893 ILE B O 1
ATOM 11707 N N . SER B 1 894 ? 210.92800 193.53600 222.41200 1.000 56.88628 894 SER B N 1
ATOM 11708 C CA . SER B 1 894 ? 209.81100 192.84800 223.05300 1.000 56.88628 894 SER B CA 1
ATOM 11709 C C . SER B 1 894 ? 210.27800 192.00700 224.23500 1.000 56.88628 894 SER B C 1
ATOM 11710 O O . SER B 1 894 ? 209.65500 192.02500 225.30600 1.000 56.88628 894 SER B O 1
ATOM 11713 N N . GLN B 1 895 ? 211.37300 191.26200 224.06400 1.000 58.41379 895 GLN B N 1
ATOM 11714 C CA . GLN B 1 895 ? 211.86900 190.43600 225.16000 1.000 58.41379 895 GLN B CA 1
ATOM 11715 C C . GLN B 1 895 ? 212.36900 191.29500 226.31700 1.000 58.41379 895 GLN B C 1
ATOM 11716 O O . GLN B 1 895 ? 212.15500 190.95300 227.48800 1.000 58.41379 895 GLN B O 1
ATOM 11722 N N . GLN B 1 896 ? 213.02300 192.42000 226.01500 1.000 59.59993 896 GLN B N 1
ATOM 11723 C CA . GLN B 1 896 ? 213.47000 193.31700 227.07400 1.000 59.59993 896 GLN B CA 1
ATOM 11724 C C . GLN B 1 896 ? 212.28700 193.92100 227.81600 1.000 59.59993 896 GLN B C 1
ATOM 11725 O O . GLN B 1 896 ? 212.32400 194.06600 229.04200 1.000 59.59993 896 GLN B O 1
ATOM 11731 N N . ILE B 1 897 ? 211.22500 194.27700 227.09000 1.000 58.66918 897 ILE B N 1
ATOM 11732 C CA . ILE B 1 897 ? 210.02800 194.81400 227.73100 1.000 58.66918 897 ILE B CA 1
ATOM 11733 C C . ILE B 1 897 ? 209.39600 193.76800 228.64000 1.000 58.66918 897 ILE B C 1
ATOM 11734 O O . ILE B 1 897 ? 208.96400 194.07600 229.75700 1.000 58.66918 897 ILE B O 1
ATOM 11739 N N . HIS B 1 898 ? 209.32300 192.51800 228.17400 1.000 62.73629 898 HIS B N 1
ATOM 11740 C CA . HIS B 1 898 ? 208.75500 191.45800 229.00300 1.000 62.73629 898 HIS B CA 1
ATOM 11741 C C . HIS B 1 898 ? 209.58600 191.23200 230.26200 1.000 62.73629 898 HIS B C 1
ATOM 11742 O O . HIS B 1 898 ? 209.03700 191.08500 231.36200 1.000 62.73629 898 HIS B O 1
ATOM 11749 N N . LYS B 1 899 ? 210.91500 191.20200 230.12100 1.000 59.74775 899 LYS B N 1
ATOM 11750 C CA . LYS B 1 899 ? 211.77800 191.01900 231.28400 1.000 59.74775 899 LYS B CA 1
ATOM 11751 C C . LYS B 1 899 ? 211.64300 192.18300 232.25900 1.000 59.74775 899 LYS B C 1
ATOM 11752 O O . LYS B 1 899 ? 211.60900 191.98100 233.48000 1.000 59.74775 899 LYS B O 1
ATOM 11758 N N . GLU B 1 900 ? 211.56800 193.40900 231.73800 1.000 61.16189 900 GLU B N 1
ATOM 11759 C CA . GLU B 1 900 ? 211.39400 194.57600 232.59600 1.000 61.16189 900 GLU B CA 1
ATOM 11760 C C . GLU B 1 900 ? 210.06300 194.51900 233.33100 1.000 61.16189 900 GLU B C 1
ATOM 11761 O O . GLU B 1 900 ? 209.98200 194.86400 234.51300 1.000 61.16189 900 GLU B O 1
ATOM 11767 N N . LYS B 1 901 ? 209.00300 194.09000 232.64200 1.000 63.62031 901 LYS B N 1
ATOM 11768 C CA . LYS B 1 901 ? 207.70200 193.96400 233.29100 1.000 63.62031 901 LYS B CA 1
ATOM 11769 C C . LYS B 1 901 ? 207.73500 192.91200 234.39200 1.000 63.62031 901 LYS B C 1
ATOM 11770 O O . LYS B 1 901 ? 207.15900 193.11000 235.46900 1.000 63.62031 901 LYS B O 1
ATOM 11776 N N . VAL B 1 902 ? 208.40500 191.78400 234.14000 1.000 65.86064 902 VAL B N 1
ATOM 11777 C CA . VAL B 1 902 ? 208.51600 190.74300 235.16000 1.000 65.86064 902 VAL B CA 1
ATOM 11778 C C . VAL B 1 902 ? 209.27300 191.26500 236.37500 1.000 65.86064 902 VAL B C 1
ATOM 11779 O O . VAL B 1 902 ? 208.85600 191.06000 237.52400 1.000 65.86064 902 VAL B O 1
ATOM 11783 N N . LEU B 1 903 ? 210.39400 191.95300 236.14400 1.000 66.92344 903 LEU B N 1
ATOM 11784 C CA . LEU B 1 903 ? 211.16200 192.50500 237.25700 1.000 66.92344 903 LEU B CA 1
ATOM 11785 C C . LEU B 1 903 ? 210.35300 193.54500 238.02400 1.000 66.92344 903 LEU B C 1
ATOM 11786 O O . LEU B 1 903 ? 210.38900 193.58500 239.26000 1.000 66.92344 903 LEU B O 1
ATOM 11791 N N . MET B 1 904 ? 209.61500 194.39400 237.30600 1.000 71.40089 904 MET B N 1
ATOM 11792 C CA . MET B 1 904 ? 208.82300 195.43000 237.95800 1.000 71.40089 904 MET B CA 1
ATOM 11793 C C . MET B 1 904 ? 207.70400 194.83000 238.80000 1.000 71.40089 904 MET B C 1
ATOM 11794 O O . MET B 1 904 ? 207.44300 195.30100 239.91000 1.000 71.40089 904 MET B O 1
ATOM 11799 N N . VAL B 1 905 ? 207.02900 193.79400 238.29600 1.000 74.04410 905 VAL B N 1
ATOM 11800 C CA . VAL B 1 905 ? 205.96300 193.17900 239.08100 1.000 74.04410 905 VAL B CA 1
ATOM 11801 C C . VAL B 1 905 ? 206.54200 192.45300 240.29100 1.000 74.04410 905 VAL B C 1
ATOM 11802 O O . VAL B 1 905 ? 205.95100 192.46500 241.38000 1.000 74.04410 905 VAL B O 1
ATOM 11806 N N . GLU B 1 906 ? 207.70800 191.81600 240.12600 1.000 74.27251 906 GLU B N 1
ATOM 11807 C CA . GLU B 1 906 ? 208.36300 191.17600 241.26300 1.000 74.27251 906 GLU B CA 1
ATOM 11808 C C . GLU B 1 906 ? 208.72100 192.19400 242.33900 1.000 74.27251 906 GLU B C 1
ATOM 11809 O O . GLU B 1 906 ? 208.52900 191.94000 243.53400 1.000 74.27251 906 GLU B O 1
ATOM 11815 N N . LEU B 1 907 ? 209.24400 193.35400 241.93300 1.000 78.40243 907 LEU B N 1
ATOM 11816 C CA . LEU B 1 907 ? 209.54200 194.40900 242.89800 1.000 78.40243 907 LEU B CA 1
ATOM 11817 C C . LEU B 1 907 ? 208.27200 194.97000 243.52800 1.000 78.40243 907 LEU B C 1
ATOM 11818 O O . LEU B 1 907 ? 208.26400 195.29600 244.72100 1.000 78.40243 907 LEU B O 1
ATOM 11823 N N . PHE B 1 908 ? 207.19900 195.09500 242.74200 1.000 83.60340 908 PHE B N 1
ATOM 11824 C CA . PHE B 1 908 ? 205.94800 195.65000 243.24500 1.000 83.60340 908 PHE B CA 1
ATOM 11825 C C . PHE B 1 908 ? 205.34400 194.75900 244.32200 1.000 83.60340 908 PHE B C 1
ATOM 11826 O O . PHE B 1 908 ? 204.89200 195.24800 245.36500 1.000 83.60340 908 PHE B O 1
ATOM 11834 N N . MET B 1 909 ? 205.33300 193.44300 244.09300 1.000 85.19148 909 MET B N 1
ATOM 11835 C CA . MET B 1 909 ? 204.79400 192.53800 245.10200 1.000 85.19148 909 MET B CA 1
ATOM 11836 C C . MET B 1 909 ? 205.73700 192.36800 246.28700 1.000 85.19148 909 MET B C 1
ATOM 11837 O O . MET B 1 909 ? 205.30500 191.90200 247.34600 1.000 85.19148 909 MET B O 1
ATOM 11842 N N . ARG B 1 910 ? 207.00400 192.74300 246.13900 1.000 80.92171 910 ARG B N 1
ATOM 11843 C CA . ARG B 1 910 ? 207.96000 192.65200 247.23500 1.000 80.92171 910 ARG B CA 1
ATOM 11844 C C . ARG B 1 910 ? 208.35300 194.03600 247.73900 1.000 80.92171 910 ARG B C 1
ATOM 11845 O O . ARG B 1 910 ? 209.51900 194.28600 248.03900 1.000 80.92171 910 ARG B O 1
#

Radius of gyration: 38.72 Å; Cα contacts (8 Å, |Δi|>4): 1821; chains: 2; bounding box: 74×104×98 Å

GO terms:
  GO:0005229 intracellularly calcium-gated chloride channel activity (F, IDA)
  GO:0005886 plasma membrane (C, IDA)
  GO:0042803 protein homodimerization activity (F, IDA)
  GO:1902476 chloride transmembrane transport (P, IDA)
  GO:0016324 apical plasma membrane (C, EXP)
  GO:0009897 external side of plasma membrane (C, IDA)
  GO:0016324 apical plasma membrane (C, IDA)
  GO:0006821 chloride transport (P, IDA)
  GO:0042391 regulation of membrane potential (P, IGI)
  GO:0042391 regulation of membrane potential (P, IMP)
  GO:0005515 protein binding (F, IPI)
  GO:0042802 identical protein binding (F, IPI)
  GO:0005886 plasma membrane (C, TAS)
  GO:0005247 voltage-gated chloride channel activity (F, IDA)
  GO:0005254 chloride channel activity (F, IDA)
  GO:0034605 cellular response to heat (P, IDA)
  GO:0007200 phospholipase C-activating G protein-coupled receptor signaling pathway (P, IDA)
  GO:0098793 presynapse (C, EXP)
  GO:0050965 detection of temperature stimulus involved in sensory perception of pain (P, IGI)
  GO:0005254 chloride channel activity (F, IMP)

InterPro domains:
  IPR007632 Anoctamin [PTHR12308] (49-919)
  IPR032394 Anoctamin, dimerisation domain [PF16178] (54-317)
  IPR049452 Anoctamin, transmembrane domain [PF04547] (320-900)

Secondary structure (DSSP, 8-state):
------EEEE-----HHHHHHHHHHHHHHTTTT-EEEEE--SSS-EEEEE--TTHHHHHHTTS---EE-S--TTS---EESSS---SS--S-HHHHHHHHHHHHHH----HHHHHHHTS--EEE---SS-SS-SS----HHHHHHHHTS-GGGTTSPP-HHHHHHHH-HHHHHHHHHHHHHHHHHHHHHHHHHHHHHHHHHHGGG-HHHHHHH-SSS--EEPPSSSSSS--EEGGGGHHHHHHHHTTSSHHHHHHHHHHHHHHHHHHHHHHHHHHHHHHHH-------SS-S---HHHHHHHHHHHHH---TTHHHHHHHHHHHHHHHHHHHHHHHHHHHHHHHHHHHHHH--HHHHSHHHHHHHHHHHHHHHHHHHHHHHHHHHHHHHHHHH--SSHHHHHHHHHHHHHHHHHHHHHHHHHIIIIISSSS---TTS--EETTTEE-----TT-HHHHHHHHHHHIIIIIIIIIHHHHHHHHHHHHHHHHHH----HHHHHHHSBPP--SHHHHHHHHHHHHHHHHS-SS-TTHHHHHHHHHHHHHHHHHHIIIIIBPPP-----SS-THHHHHHHHHHHHHHHHHHHHHHHSSSHHHHHHIIIII-SSSSSTTHHHHH-EEEEGGGS-SS-S-SS---SSS--SEEEE-S-B--TTSTTTTSBPHHHHHHHHHHHHHHHHHHHHHHHHHHHHHHHS-SS-HHHHHHHHHHHHHHHHHHH-/------EEEE-----HHHHHHHHHHHHHHTTTT-EEEEE--SSS-EEEEE--TTHHHHHHTTS---EE-S--TTS---EESSS---SS--S-HHHHHHHHHHHHHH----HHHHHHHTS--EEE---SS-SS-SS----HHHHHHHHTS-GGGTTSPP-HHHHHHHH-HHHHHHHHHHHHHHHHHHHHHHHHHHHHHHHHHHGGG-HHHHHHH-SSS--EEPPSSSSSS--EEGGGGHHHHHHHHTTSSHHHHHHHHHHHHHHHHHHHHHHHHHHHHHHHH-------SS-S---HHHHHHHHHHHHH---TTHHHHHHHHHHHHHHHHHHHHHHHHHHHHHHHHHHHHHH--HHHHSHHHHHHHHHHHHHHHHHHHHHHHHHHHHHHHHHHH--SSHHHHHHHHHHHHHHHHHHHHHHHHHIIIIISSSS---TTS--EETTTEE-----TT-HHHHHHHHHHHIIIIIIIIIHHHHHHHHHHHHHHHHHH----HHHHHHHSBPP--SHHHHHHHHHHHHHHHHS-SS-TTHHHHHHHHHHHHHHHHHHIIIIIBPPP-----SS-THHHHHHHHHHHHHHHHHHHHHHHSSSHHHHHHIIIII-SSSSSTTHHHHH-EEEEGGGS-SS-S-SS---SSS--SEEEE-S-B--TTSTTTTSBPHHHHHHHHHHHHHHHHHHHHHHHHHHHHHHHS-SS-HHHHHHHHHHHHHHHHHHH-

Solvent-accessible surface area: 73345 Å² total; per-residue (Å²): 144,131,76,130,26,10,6,0,8,4,46,134,86,102,187,79,182,94,28,52,112,52,17,88,117,1,20,72,49,0,90,152,37,1,51,46,73,201,16,164,38,183,96,32,12,3,8,23,0,56,0,49,61,96,26,3,46,94,4,5,74,142,57,73,14,37,32,109,14,116,50,150,34,171,100,41,87,11,42,51,76,114,69,93,62,92,203,105,86,70,36,42,40,16,26,39,9,20,0,0,56,56,0,1,60,103,16,117,91,3,2,65,26,8,60,87,103,43,6,1,47,10,34,9,4,17,8,66,12,76,51,98,45,134,146,22,161,163,24,28,4,31,80,0,52,82,82,0,0,26,85,51,21,106,155,71,194,30,40,27,73,29,0,45,80,3,0,0,3,72,2,0,4,0,0,2,0,0,15,0,0,12,91,26,0,77,59,0,4,96,32,0,48,101,5,43,106,106,0,46,70,41,13,81,124,30,43,7,3,109,38,40,23,28,128,207,132,90,33,14,10,7,2,54,34,32,76,28,41,17,30,49,64,15,18,84,5,27,78,30,5,90,28,10,14,25,20,10,5,88,14,2,22,116,0,0,37,54,2,12,57,11,10,13,54,0,16,4,57,0,37,57,52,16,45,87,3,11,34,101,7,13,79,48,37,185,127,110,111,83,87,73,59,73,15,54,74,49,50,104,88,44,52,173,49,124,150,168,121,207,150,54,32,122,94,15,72,126,47,9,102,72,20,33,98,132,3,38,53,41,2,106,61,44,16,64,35,22,19,39,64,56,36,50,32,29,38,62,34,4,122,97,126,81,56,132,84,65,32,151,81,53,7,44,40,51,4,40,107,72,16,34,76,44,12,35,105,20,22,113,76,11,28,86,56,0,102,128,1,0,117,48,4,25,8,70,11,75,129,21,24,82,82,104,17,8,94,20,20,25,55,6,51,38,23,1,11,2,16,13,0,40,32,21,2,28,97,8,28,106,117,30,15,59,5,8,77,16,64,78,57,122,220,82,54,18,35,17,42,39,17,17,26,25,15,11,43,37,0,3,80,32,1,31,62,11,4,62,34,38,19,35,94,40,31,7,112,104,22,60,28,71,16,119,92,101,115,116,68,126,189,120,200,259,121,59,37,22,34,43,0,49,87,29,50,76,59,98,19,16,42,60,13,9,8,35,2,1,11,2,0,0,4,0,4,0,0,0,3,0,3,0,26,0,0,47,26,0,20,74,7,0,52,68,1,14,7,6,0,0,50,25,3,0,20,29,15,25,9,14,36,8,76,113,22,76,68,14,30,33,13,37,74,12,1,110,38,8,12,91,62,6,5,36,16,4,0,53,0,2,0,38,14,4,48,24,6,4,41,59,14,16,45,168,103,62,9,186,120,44,51,32,111,30,7,8,92,38,14,16,12,14,0,45,23,88,43,23,65,153,44,4,34,12,93,103,62,123,80,135,68,76,132,20,114,65,0,45,24,128,38,30,51,49,39,24,176,31,162,120,90,8,68,37,20,73,30,61,42,2,1,40,3,28,35,13,36,42,1,8,82,14,2,32,89,2,40,132,68,6,86,106,26,64,190,79,46,80,70,88,4,157,84,10,42,92,39,33,77,99,24,112,59,64,47,81,88,99,170,169,217,144,129,77,128,26,10,7,0,7,4,46,131,85,101,186,80,182,94,29,49,112,53,17,89,116,1,19,70,49,0,93,152,38,1,51,45,75,204,15,164,40,183,95,32,12,4,9,22,0,54,0,50,62,96,27,3,47,93,4,4,74,143,57,73,14,37,30,110,16,117,50,149,32,171,101,41,87,13,40,50,75,113,68,92,65,91,204,105,86,70,38,40,39,15,25,41,9,21,0,1,57,57,0,1,60,102,15,117,91,4,1,67,26,7,59,89,103,44,6,1,46,10,35,8,3,18,8,68,11,75,50,98,46,132,145,22,159,162,26,26,5,28,80,0,51,81,83,0,0,28,85,52,19,105,155,70,194,29,39,26,75,29,0,47,80,3,0,0,2,74,2,0,4,0,0,2,0,0,15,0,0,12,92,27,0,75,58,0,4,97,32,0,46,101,5,43,107,105,0,46,70,42,13,80,123,30,44,6,3,109,37,38,22,29,130,205,131,91,32,14,10,8,2,55,35,34,74,30,42,18,30,49,58,15,17,84,5,27,80,30,5,92,28,10,14,25,20,10,6,88,14,2,22,116,0,0,38,54,2,12,56,12,10,13,52,0,17,4,56,0,35,56,52,16,44,88,2,11,31,100,6,14,79,49,36,182,127,111,110,83,86,76,60,71,15,54,72,49,49,103,89,44,51,173,49,126,149,167,121,209,151,53,33,123,94,15,73,123,49,9,104,74,20,30,98,134,3,38,53,42,3,106,61,44,16,65,36,23,18,40,62,56,37,51,31,29,39,60,33,4,119,97,123,81,55,131,85,64,33,149,80,53,8,45,42,49,3,39,106,72,18,34,74,43,13,35,106,20,21,113,74,11,28,87,56,0,100,126,1,0,116,46,4,25,7,70,12,75,130,21,24,82,80,102,17,8,94,20,20,25,54,4,51,38,23,0,11,2,16,13,0,39,34,21,2,25,96,8,28,106,115,30,15,59,6,8,76,16,64,78,56,120,220,82,56,18,35,17,42,40,19,16,25,23,14,10,44,37,0,3,80,32,0,31,63,11,4,62,33,39,20,35,95,39,31,8,108,109,23,59,29,70,16,117,90,101,114,116,66,123,191,120,200,256,120,60,38,22,32,43,0,48,85,30,50,76,60,96,19,16,42,61,12,10,8,35,2,2,11,1,1,1,4,0,3,0,0,0,3,0,4,0,25,0,0,48,27,0,19,75,7,0,53,67,0,14,6,7,0,0,50,24,3,0,20,28,15,25,9,14,36,9,75,111,20,76,69,14,31,35,13,38,75,12,1,108,39,8,12,92,63,6,4,38,17,3,0,51,0,2,0,38,15,5,49,24,6,5,40,61,14,16,45,169,104,62,9,187,121,45,53,31,110,29,6,9,93,39,16,16,11,14,0,46,22,90,43,23,67,153,44,4,34,12,95,102,61,122,82,137,67,78,131,20,112,66,0,42,24,130,37,29,51,46,39,25,176,32,162,120,87,6,66,38,20,69,30,62,46,2,2,40,3,28,36,13,36,42,1,7,82,13,1,31,90,2,42,134,67,6,87,105,25,64,192,78,46,80,70,89,5,158,84,11,40,91,39,33,84,100,23,112,60,64,49,80,88,101,171,170,215

Nearest PDB structures (foldseek):
  7zk3-assembly1_A  TM=1.001E+00  e=0.000E+00  Mus musculus
  7b5c-assembly1_A  TM=9.725E-01  e=1.889E-86  Mus musculus
  8qzc-assembly1_A  TM=9.644E-01  e=1.658E-83  Mus musculus
  7b5d-assembly1_B  TM=9.655E-01  e=1.255E-82  Mus musculus
  7b5e-assembly1_A  TM=9.684E-01  e=2.983E-81  Mus musculus

Foldseek 3Di:
DDDLWQKKFFAFADVVVVLLVLVVVLCVLCVVAWPKAWDQDDHGGIITTGGDLVNCCVQLLVDQNWDFDDDQDVHRGFTGRDDDDDPSPPDQSLNSLLSVQLVQQLDDSGPVVSCVVRSTVDMATFAPDDLDDDPPPPDLLVVCCVAFQDLVNLPDDHPLVSVCSRFNAQVSLVLVLLVLLLVLLVVLLVLLVVLLVVLLVCLVVDQVLCVLQDPVDFAWFADFFQALDAIDTSNVCSVLQSVQSSQFDVSLVVSLLVLLLSLLLSLLVSLQVLLVVCLRPHDPPDDDPLPSDWDPVLVVVVVVVVVVPVVPLVVLVVVLVVVLVVLLVVLVVVLQVLQVQLQVQLSVQSVPPVSVVCSPCVSVVVSLVVLLVVLVVSLVVQLVVLLVSLVSSRDTHPVVSVVSSLVSSLVSNCSSLCVNLVCLLFPAADPFADQLDGDADVVPTRRHHADSNASLSVSQVSLCCCLPVPLQNVVLVCLVCVLVVVLVVVVVCVDDRVVVLVSAAEDDDCSVVLSSLLVLLLSCQQPRSRYRSSSVSSSVSSSVVSSSVSNCQSPHYHRHSRDHDSDNPCSSVSSVVSSLVSLLSSLLSNLPRNCPLLQVCCQPPVVVVNDSPCSVVVQKEKDALVSHDPRRHHNDHPCPPHDDGIHIDGDCFHHPPDPRGSDHHPSNVVSVVSSVVSSVVSSVVSVVSSVVSNVVRDSHDPVSVVVVVVSVVVVVVVVVD/DDDLWQKKFFAFADVVVVLLVLVVVLCVLCVVAWPKAWDQDDHGGIITTGGDLVNCCVQLLVDQNWDFDDDQDVHRGFTGRDDDDDPSPPDQSLNSLLSVQLVQQLDDSGPVVSCVVRSTVDMATFAPDDLDDDPPPPDLLVVCCVAFQDLVNLPDDHPLVSVCSRFNAQVSLVLVLLVLLLVLLVVLLVLLVVLLVVLLVCLVVDQVLCVLQDPVDFAWFADFFQALDAIDTSNVCSVLQSVQSSQFDVSLVVSLLVLLLSLLLSLLVSLQVLLVVCLRPHDPPDDDPLPSDWDPVLVVVVVVVVVVPVVPLVVLVVVLVVVLVVLLVVLVVVLQVLQVQLQVQLSVQSVPPVSVVCSPCVSVVVSLVVLLVVLVVSLVVQLVVLLVSLVSSRDTHPVVSVVSSLVSSLVSNCSSLCVNLVCLLFPAADPFADQLDGDADVVPTRRHHADSNASLSVSQVSLCCCLPVPLQNVVLVCLVCVLVVVLVVVVVCVDDRVVVLVSAAEDDDCSVVLSSLLVLLLSCQQPRSRYRSSSVSSSVSSSVVSSSVSNCQSPHYHRHSRDHDSDNPCSSVSSVVSSLVSLLSSLLSNLPRNCPLLQVCCQPPVVVVNDSPCSVVVQKEKDALVSHDPRRHHNDHPCPPHDDGIHIDGDCFHHPPDPRGSDHHPSNVVSVVSSVVSSVVSSVVSVVSSVVSNVVRDSHDPVSVVVVVVSVVVVVVVVVD